Protein 6R6B (pdb70)

Structure (mmCIF, N/CA/C/O backbone):
data_6R6B
#
_entry.id   6R6B
#
_cell.length_a   1.00
_cell.length_b   1.00
_cell.length_c   1.00
_cell.angle_alpha   90.00
_cell.angle_beta   90.00
_cell.angle_gamma   90.00
#
_symmetry.space_group_name_H-M   'P 1'
#
loop_
_entity.id
_entity.type
_entity.pdbx_description
1 polymer 'Surface presentation of antigens protein SpaP'
2 polymer 'Surface presentation of antigens protein SpaR'
3 polymer 'Surface presentation of anti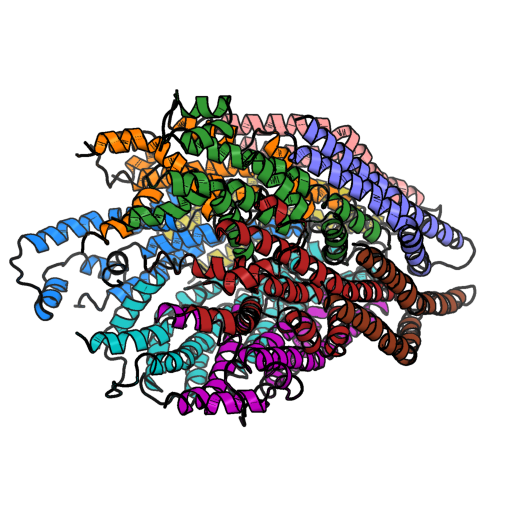gens protein SpaQ'
#
loop_
_atom_site.group_PDB
_atom_site.id
_atom_site.type_symbol
_atom_site.label_atom_id
_atom_site.label_alt_id
_atom_site.label_comp_id
_atom_site.label_asym_id
_atom_site.label_entity_id
_atom_site.label_seq_id
_atom_site.pdbx_PDB_ins_code
_atom_site.Cartn_x
_atom_site.Cartn_y
_atom_site.Cartn_z
_atom_site.occupancy
_atom_site.B_iso_or_equiv
_atom_site.auth_seq_id
_atom_site.auth_comp_id
_atom_site.auth_asym_id
_atom_site.auth_atom_id
_atom_site.pdbx_PDB_model_num
ATOM 1 N N . LEU A 1 11 ? 113.73000 104.08300 88.02100 1.000 71.46000 11 LEU A N 1
ATOM 2 C CA . LEU A 1 11 ? 112.51600 104.87700 88.16300 1.000 71.46000 11 LEU A CA 1
ATOM 3 C C . LEU A 1 11 ? 112.83700 106.27800 88.66900 1.000 71.46000 11 LEU A C 1
ATOM 4 O O . LEU A 1 11 ? 112.49200 106.63500 89.79300 1.000 71.46000 11 LEU A O 1
ATOM 9 N N . SER A 1 12 ? 113.52100 107.06200 87.83900 1.000 67.51000 12 SER A N 1
ATOM 10 C CA . SER A 1 12 ? 113.77900 108.46700 88.12000 1.000 67.51000 12 SER A CA 1
ATOM 11 C C . SER A 1 12 ? 113.06200 109.38900 87.14800 1.000 67.51000 12 SER A C 1
ATOM 12 O O . SER A 1 12 ? 112.34200 110.29300 87.57500 1.000 67.51000 12 SER A O 1
ATOM 15 N N . PHE A 1 13 ? 113.23500 109.17500 85.83900 1.000 68.53000 13 PHE A N 1
ATOM 16 C CA . PHE A 1 13 ? 112.44800 109.89800 84.84600 1.000 68.53000 13 PHE A CA 1
ATOM 17 C C . PHE A 1 13 ? 110.98300 109.49000 84.88200 1.000 68.53000 13 PHE A C 1
ATOM 18 O O . PHE A 1 13 ? 110.11800 110.27800 84.48900 1.000 68.53000 13 PHE A O 1
ATOM 26 N N . PHE A 1 14 ? 110.68400 108.28000 85.35600 1.000 72.22000 14 PHE A N 1
ATOM 27 C CA . PHE A 1 14 ? 109.31200 107.93300 85.69200 1.000 72.22000 14 PHE A CA 1
ATOM 28 C C . PHE A 1 14 ? 108.82400 108.65900 86.93900 1.000 72.22000 14 PHE A C 1
ATOM 29 O O . PHE A 1 14 ? 107.61100 108.74500 87.15000 1.000 72.22000 14 PHE A O 1
ATOM 37 N N . THR A 1 15 ? 109.73100 109.17500 87.77000 1.000 65.97000 15 THR A N 1
ATOM 38 C CA . THR A 1 15 ? 109.38200 109.71900 89.07700 1.000 65.97000 15 THR A CA 1
ATOM 39 C C . THR A 1 15 ? 109.64600 111.21100 89.20300 1.000 65.97000 15 THR A C 1
ATOM 40 O O . THR A 1 15 ? 108.77000 111.95400 89.64800 1.000 65.97000 15 THR A O 1
ATOM 44 N N . LEU A 1 16 ? 110.83500 111.67600 88.83500 1.000 56.25000 16 LEU A N 1
ATOM 45 C CA . LEU A 1 16 ? 111.20900 113.06700 89.05200 1.000 56.25000 16 LEU A CA 1
ATOM 46 C C . LEU A 1 16 ? 110.80100 113.98800 87.91700 1.000 56.25000 16 LEU A C 1
ATOM 47 O O . LEU A 1 16 ? 111.07600 115.18800 87.99400 1.000 56.25000 16 LEU A O 1
ATOM 52 N N . LEU A 1 17 ? 110.17200 113.47100 86.87200 1.000 52.48000 17 LEU A N 1
ATOM 53 C CA . LEU A 1 17 ? 109.66900 114.33600 85.81100 1.000 52.48000 17 LEU A CA 1
ATOM 54 C C . LEU A 1 17 ? 108.52600 115.25000 86.27000 1.000 52.48000 17 LEU A C 1
ATOM 55 O O . LEU A 1 17 ? 108.49900 116.40600 85.83600 1.000 52.48000 17 LEU A O 1
ATOM 60 N N . PRO A 1 18 ? 107.59700 114.84600 87.15800 1.000 53.14000 18 PRO A N 1
ATOM 61 C CA . PRO A 1 18 ? 106.71500 115.85900 87.77500 1.000 53.14000 18 PRO A CA 1
ATOM 62 C C . PRO A 1 18 ? 107.41100 116.85000 88.68800 1.000 53.14000 18 PRO A C 1
ATOM 63 O O . PRO A 1 18 ? 106.75700 117.79200 89.14200 1.000 53.14000 18 PRO A O 1
ATOM 67 N N . PHE A 1 19 ? 108.68600 116.66600 89.00300 1.000 44.31000 19 PHE A N 1
ATOM 68 C CA . PHE A 1 19 ? 109.43200 117.68200 89.72100 1.000 44.31000 19 PHE A CA 1
ATOM 69 C C . PHE A 1 19 ? 110.37300 118.46800 88.82800 1.000 44.31000 19 PHE A C 1
ATOM 70 O O . PHE A 1 19 ? 110.58500 119.65300 89.08400 1.000 44.31000 19 PHE A O 1
ATOM 78 N N . LEU A 1 20 ? 110.93500 117.84100 87.78800 1.000 43.75000 20 LEU A N 1
ATOM 79 C CA . LEU A 1 20 ? 111.70900 118.57700 86.79000 1.000 43.75000 20 LEU A CA 1
ATOM 80 C C . LEU A 1 20 ? 110.84000 119.57100 86.03800 1.000 43.75000 20 LEU A C 1
ATOM 81 O O . LEU A 1 20 ? 111.27000 120.69800 85.77100 1.000 43.75000 20 LEU A O 1
ATOM 86 N N . VAL A 1 21 ? 109.62400 119.16100 85.67200 1.000 46.71000 21 VAL A N 1
ATOM 87 C CA . VAL A 1 21 ? 108.68300 120.07700 85.03900 1.000 46.71000 21 VAL A CA 1
ATOM 88 C C . VAL A 1 21 ? 108.27200 121.16400 86.01600 1.000 46.71000 21 VAL A C 1
ATOM 89 O O . VAL A 1 21 ? 108.28400 122.35300 85.68200 1.000 46.71000 21 VAL A O 1
ATOM 93 N N . ALA A 1 22 ? 107.97700 120.78700 87.25600 1.000 41.92000 22 ALA A N 1
ATOM 94 C CA . ALA A 1 22 ? 107.66200 121.75000 88.29900 1.000 41.92000 22 ALA A CA 1
ATOM 95 C C . ALA A 1 22 ? 108.89600 122.32900 88.96400 1.000 41.92000 22 ALA A C 1
ATOM 96 O O . ALA A 1 22 ? 108.78500 122.87000 90.06400 1.000 41.92000 22 ALA A O 1
ATOM 98 N N . ALA A 1 23 ? 110.06800 122.19000 88.35700 1.000 41.03000 23 ALA A N 1
ATOM 99 C CA . ALA A 1 23 ? 111.21500 123.00900 88.71300 1.000 41.03000 23 ALA A CA 1
ATOM 100 C C . ALA A 1 23 ? 111.30600 124.14700 87.71500 1.000 41.03000 23 ALA A C 1
ATOM 101 O O . ALA A 1 23 ? 111.33300 123.92000 86.50200 1.000 41.03000 23 ALA A O 1
ATOM 103 N N . GLY A 1 24 ? 111.33500 125.36600 88.22000 1.000 38.44000 24 GLY A N 1
ATOM 104 C CA . GLY A 1 24 ? 111.44100 126.49300 87.33800 1.000 38.44000 24 GLY A CA 1
ATOM 105 C C . GLY A 1 24 ? 110.15100 126.91100 86.69300 1.000 38.44000 24 GLY A C 1
ATOM 106 O O . GLY A 1 24 ? 110.18600 127.56900 85.65400 1.000 38.44000 24 GLY A O 1
ATOM 107 N N . THR A 1 25 ? 109.00500 126.50400 87.22700 1.000 39.09000 25 THR A N 1
ATOM 108 C CA . THR A 1 25 ? 107.81800 127.23700 86.83300 1.000 39.09000 25 THR A CA 1
ATOM 109 C C . THR A 1 25 ? 107.57400 128.41400 87.76300 1.000 39.09000 25 THR A C 1
ATOM 110 O O . THR A 1 25 ? 107.90600 129.55700 87.44100 1.000 39.09000 25 THR A O 1
ATOM 114 N N . CYS A 1 26 ? 107.03800 128.13800 88.92500 1.000 30.00000 26 CYS A N 1
ATOM 115 C CA . CYS A 1 26 ? 106.97300 129.13000 89.98600 1.000 30.00000 26 CYS A CA 1
ATOM 116 C C . CYS A 1 26 ? 107.03700 128.44200 91.33600 1.000 30.00000 26 CYS A C 1
ATOM 117 O O . CYS A 1 26 ? 106.89000 129.10700 92.36300 1.000 30.00000 26 CYS A O 1
ATOM 120 N N . TYR A 1 27 ? 107.23400 127.12500 91.34700 1.000 23.73000 27 TYR A N 1
ATOM 121 C CA . TYR A 1 27 ? 107.13700 126.31100 92.55100 1.000 23.73000 27 TYR A CA 1
ATOM 122 C C . TYR A 1 27 ? 108.20600 126.68300 93.55800 1.000 23.73000 27 TYR A C 1
ATOM 123 O O . TYR A 1 27 ? 107.90500 126.88400 94.74100 1.000 23.73000 27 TYR A O 1
ATOM 132 N N . ILE A 1 28 ? 109.44800 126.83500 93.07900 1.000 21.82000 28 ILE A N 1
ATOM 133 C CA . ILE A 1 28 ? 110.60600 127.15800 93.91200 1.000 21.82000 28 ILE A CA 1
ATOM 134 C C . ILE A 1 28 ? 110.36200 128.42500 94.71100 1.000 21.82000 28 ILE A C 1
ATOM 135 O O . ILE A 1 28 ? 110.54300 128.43600 95.93600 1.000 21.82000 28 ILE A O 1
ATOM 140 N N . LYS A 1 29 ? 109.81800 129.45100 94.04700 1.000 20.98000 29 LYS A N 1
ATOM 141 C CA . LYS A 1 29 ? 109.51900 130.74200 94.65900 1.000 20.98000 29 LYS A CA 1
ATOM 142 C C . LYS A 1 29 ? 108.60900 130.61300 95.86400 1.000 20.98000 29 LYS A C 1
ATOM 143 O O . LYS A 1 29 ? 108.78200 131.33400 96.84900 1.000 20.98000 29 LYS A O 1
ATOM 149 N N . PHE A 1 30 ? 107.68500 129.66300 95.84000 1.000 20.65000 30 PHE A N 1
ATOM 150 C CA . PHE A 1 30 ? 106.90400 129.49700 97.05100 1.000 20.65000 30 PHE A CA 1
ATOM 151 C C . PHE A 1 30 ? 107.50400 128.43200 97.94900 1.000 20.65000 30 PHE A C 1
ATOM 152 O O . PHE A 1 30 ? 107.52900 128.59600 99.17300 1.000 20.65000 30 PHE A O 1
ATOM 160 N N . SER A 1 31 ? 108.06400 127.37700 97.36600 1.000 19.06000 31 SER A N 1
ATOM 161 C CA . SER A 1 31 ? 108.38600 126.21800 98.18200 1.000 19.06000 31 SER A CA 1
ATOM 162 C C . SER A 1 31 ? 109.69700 126.36900 98.92200 1.000 19.06000 31 SER A C 1
ATOM 163 O O . SER A 1 31 ? 110.13900 125.41600 99.56100 1.000 19.06000 31 SER A O 1
ATOM 166 N N . ILE A 1 32 ? 110.34100 127.52200 98.81500 1.000 17.87000 32 ILE A N 1
ATOM 167 C CA . ILE A 1 32 ? 111.35100 127.92700 99.77100 1.000 17.87000 32 ILE A CA 1
ATOM 168 C C . ILE A 1 32 ? 110.74800 128.80100 100.85300 1.000 17.87000 32 ILE A C 1
ATOM 169 O O . ILE A 1 32 ? 110.98600 128.56800 102.04100 1.000 17.87000 32 ILE A O 1
ATOM 174 N N . VAL A 1 33 ? 109.91400 129.76500 100.44000 1.000 17.10000 33 VAL A N 1
ATOM 175 C CA . VAL A 1 33 ? 109.46700 130.83500 101.32900 1.000 17.10000 33 VAL A CA 1
ATOM 176 C C . VAL A 1 33 ? 108.61700 130.28200 102.46000 1.000 17.10000 33 VAL A C 1
ATOM 177 O O . VAL A 1 33 ? 108.85300 130.59300 103.63300 1.000 17.10000 33 VAL A O 1
ATOM 181 N N . PHE A 1 34 ? 107.66100 129.41100 102.12900 1.000 18.12000 34 PHE A N 1
ATOM 182 C CA . PHE A 1 34 ? 106.89000 128.70600 103.14800 1.000 18.12000 34 PHE A CA 1
ATOM 183 C C . PHE A 1 34 ? 107.79600 127.87400 104.04200 1.000 18.12000 34 PHE A C 1
ATOM 184 O O . PHE A 1 34 ? 107.67900 127.92700 105.27100 1.000 18.12000 34 PHE A O 1
ATOM 192 N N . VAL A 1 35 ? 108.76600 127.18100 103.44200 1.000 16.07000 35 VAL A N 1
ATOM 193 C CA . VAL A 1 35 ? 109.75700 126.42900 104.20000 1.000 16.07000 35 VAL A CA 1
ATOM 194 C C . VAL A 1 35 ? 110.64800 127.37600 104.98600 1.000 16.07000 35 VAL A C 1
ATOM 195 O O . VAL A 1 35 ? 111.12000 127.04600 106.07900 1.000 16.07000 35 VAL A O 1
ATOM 199 N N . MET A 1 36 ? 110.82800 128.59000 104.49700 1.000 17.96000 36 MET A N 1
ATOM 200 C CA . MET A 1 36 ? 111.58200 129.54800 105.27800 1.000 17.96000 36 MET A CA 1
ATOM 201 C C . MET A 1 36 ? 110.69500 130.29900 106.26600 1.000 17.96000 36 MET A C 1
ATOM 202 O O . MET A 1 36 ? 111.21700 130.94500 107.17600 1.000 17.96000 36 MET A O 1
ATOM 207 N N . VAL A 1 37 ? 109.37000 130.19900 106.14800 1.000 16.84000 37 VAL A N 1
ATOM 208 C CA . VAL A 1 37 ? 108.51900 130.73700 107.20500 1.000 16.84000 37 VAL A CA 1
ATOM 209 C C . VAL A 1 37 ? 108.37500 129.72700 108.34100 1.000 16.84000 37 VAL A C 1
ATOM 210 O O . VAL A 1 37 ? 108.35300 130.10600 109.52000 1.000 16.84000 37 VAL A O 1
ATOM 214 N N . ARG A 1 38 ? 108.31800 128.42900 108.00900 1.000 15.89000 38 ARG A N 1
ATOM 215 C CA . ARG A 1 38 ? 108.29500 127.38600 109.03200 1.000 15.89000 38 ARG A CA 1
ATOM 216 C C . ARG A 1 38 ? 109.55800 127.40700 109.87900 1.000 15.89000 38 ARG A C 1
ATOM 217 O O . ARG A 1 38 ? 109.48700 127.36600 111.11000 1.000 15.89000 38 ARG A O 1
ATOM 225 N N . ASN A 1 39 ? 110.72100 127.52500 109.24200 1.000 16.72000 39 ASN A N 1
ATOM 226 C CA . ASN A 1 39 ? 111.97100 127.62400 109.98100 1.000 16.72000 39 ASN A CA 1
ATOM 227 C C . ASN A 1 39 ? 112.11100 128.95500 110.70300 1.000 16.72000 39 ASN A C 1
ATOM 228 O O . ASN A 1 39 ? 112.96100 129.07500 111.58600 1.000 16.72000 39 ASN A O 1
ATOM 233 N N . ALA A 1 40 ? 111.30100 129.95300 110.34800 1.000 17.44000 40 ALA A N 1
ATOM 234 C CA . ALA A 1 40 ? 111.36200 131.24700 111.01300 1.000 17.44000 40 ALA A CA 1
ATOM 235 C C . ALA A 1 40 ? 110.56100 131.27000 112.29800 1.000 17.44000 40 ALA A C 1
ATOM 236 O O . ALA A 1 40 ? 110.95500 131.94300 113.25300 1.000 17.44000 40 ALA A O 1
ATOM 238 N N . LEU A 1 41 ? 109.44700 130.54300 112.34200 1.000 16.38000 41 LEU A N 1
ATOM 239 C CA . LEU A 1 41 ? 108.58200 130.49600 113.51300 1.000 16.38000 41 LEU A CA 1
ATOM 240 C C . LEU A 1 41 ? 109.17200 129.70100 114.65800 1.000 16.38000 41 LEU A C 1
ATOM 241 O O . LEU A 1 41 ? 108.55700 129.65500 115.72400 1.000 16.38000 41 LEU A O 1
ATOM 246 N N . GLY A 1 42 ? 110.33000 129.07200 114.47900 1.000 17.20000 42 GLY A N 1
ATOM 247 C CA . GLY A 1 42 ? 110.83400 128.11600 115.43200 1.000 17.20000 42 GLY A CA 1
ATOM 248 C C . GLY A 1 42 ? 110.26100 126.73200 115.27300 1.000 17.20000 42 GLY A C 1
ATOM 249 O O . GLY A 1 42 ? 110.79000 125.79000 115.87100 1.000 17.20000 42 GLY A O 1
ATOM 250 N N . LEU A 1 43 ? 109.20000 126.58000 114.48600 1.000 17.52000 43 LEU A N 1
ATOM 251 C CA . LEU A 1 43 ? 108.55200 125.29800 114.25500 1.000 17.52000 43 LEU A CA 1
ATOM 252 C C . LEU A 1 43 ? 109.48200 124.44500 113.41800 1.000 17.52000 43 LEU A C 1
ATOM 253 O O . LEU A 1 43 ? 109.73100 124.73800 112.25200 1.000 17.52000 43 LEU A O 1
ATOM 258 N N . GLN A 1 44 ? 110.00700 123.38200 114.00600 1.000 23.00000 44 GLN A N 1
ATOM 259 C CA . GLN A 1 44 ? 111.00400 122.60100 113.29300 1.000 23.00000 44 GLN A CA 1
ATOM 260 C C . GLN A 1 44 ? 110.37900 121.58900 112.34400 1.000 23.00000 44 GLN A C 1
ATOM 261 O O . GLN A 1 44 ? 110.98300 121.26800 111.31600 1.000 23.00000 44 GLN A O 1
ATOM 267 N N . GLN A 1 45 ? 109.18800 121.08400 112.64800 1.000 20.23000 45 GLN A N 1
ATOM 268 C CA . GLN A 1 45 ? 108.56100 120.11100 111.76000 1.000 20.23000 45 GLN A CA 1
ATOM 269 C C . GLN A 1 45 ? 107.07900 120.34800 111.50400 1.000 20.23000 45 GLN A C 1
ATOM 270 O O . GLN A 1 45 ? 106.61000 120.01400 110.41000 1.000 20.23000 45 GLN A O 1
ATOM 276 N N . VAL A 1 46 ? 106.36400 121.03400 112.39800 1.000 20.73000 46 VAL A N 1
ATOM 277 C CA . VAL A 1 46 ? 104.91800 120.81600 112.51900 1.000 20.73000 46 VAL A CA 1
ATOM 278 C C . VAL A 1 46 ? 104.08200 121.28200 111.33300 1.000 20.73000 46 VAL A C 1
ATOM 279 O O . VAL A 1 46 ? 103.19600 120.52500 110.91200 1.000 20.73000 46 VAL A O 1
ATOM 283 N N . PRO A 1 47 ? 104.34100 122.41400 110.68300 1.000 19.29000 47 PRO A N 1
ATOM 284 C CA . PRO A 1 47 ? 103.66500 122.53300 109.37200 1.000 19.29000 47 PRO A CA 1
ATOM 285 C C . PRO A 1 47 ? 104.37800 121.65900 108.34900 1.000 19.29000 47 PRO A C 1
ATOM 286 O O . PRO A 1 47 ? 105.27800 122.09900 107.64900 1.000 19.29000 47 PRO A O 1
ATOM 290 N N . SER A 1 48 ? 103.94800 120.39200 108.31000 1.000 23.13000 48 SER A N 1
ATOM 291 C CA . SER A 1 48 ? 104.61900 119.24800 107.69000 1.000 23.13000 48 SER A CA 1
ATOM 292 C C . SER A 1 48 ? 105.12500 119.49900 106.27500 1.000 23.13000 48 SER A C 1
ATOM 293 O O . SER A 1 48 ? 104.52200 120.27000 105.53100 1.000 23.13000 48 SER A O 1
ATOM 296 N N . ASN A 1 49 ? 106.25200 118.88200 105.91800 1.000 22.40000 49 ASN A N 1
ATOM 297 C CA . ASN A 1 49 ? 106.95100 119.21600 104.68200 1.000 22.40000 49 ASN A CA 1
ATOM 298 C C . ASN A 1 49 ? 106.15700 118.76300 103.46700 1.000 22.40000 49 ASN A C 1
ATOM 299 O O . ASN A 1 49 ? 106.07100 119.46700 102.45400 1.000 22.40000 49 ASN A O 1
ATOM 304 N N . MET A 1 50 ? 105.53200 117.59700 103.57900 1.000 26.79000 50 MET A N 1
ATOM 305 C CA . MET A 1 50 ? 104.66500 117.06300 102.53700 1.000 26.79000 50 MET A CA 1
ATOM 306 C C . MET A 1 50 ? 103.35400 117.84100 102.42900 1.000 26.79000 50 MET A C 1
ATOM 307 O O . MET A 1 50 ? 102.62600 117.68700 101.44400 1.000 26.79000 50 MET A O 1
ATOM 312 N N . THR A 1 51 ? 103.06300 118.71400 103.39300 1.000 25.04000 51 THR A N 1
ATOM 313 C CA . THR A 1 51 ? 101.94400 119.64000 103.27800 1.000 25.04000 51 THR A CA 1
ATOM 314 C C . THR A 1 51 ? 102.35100 120.91400 102.54400 1.000 25.04000 51 THR A C 1
ATOM 315 O O . THR A 1 51 ? 101.68700 121.32100 101.58400 1.000 25.04000 51 THR A O 1
ATOM 319 N N . LEU A 1 52 ? 103.44500 121.55000 102.97800 1.000 22.68000 52 LEU A N 1
ATOM 320 C CA . LEU A 1 52 ? 103.85800 122.83000 102.40300 1.000 22.68000 52 LEU A CA 1
ATOM 321 C C . LEU A 1 52 ? 104.34600 122.69000 100.97600 1.000 22.68000 52 LEU A C 1
ATOM 322 O O . LEU A 1 52 ? 104.10100 123.58100 100.15500 1.000 22.68000 52 LEU A O 1
ATOM 327 N N . ASN A 1 53 ? 104.98000 121.56800 100.63900 1.000 23.91000 53 ASN A N 1
ATOM 328 C CA . ASN A 1 53 ? 105.28900 121.32800 99.23800 1.000 23.91000 53 ASN A CA 1
ATOM 329 C C . ASN A 1 53 ? 104.05400 121.02500 98.40500 1.000 23.91000 53 ASN A C 1
ATOM 330 O O . ASN A 1 53 ? 104.14700 121.03300 97.17800 1.000 23.91000 53 ASN A O 1
ATOM 335 N N . GLY A 1 54 ? 102.91200 120.75600 99.02700 1.000 26.32000 54 GLY A N 1
ATOM 336 C CA . GLY A 1 54 ? 101.67100 120.64600 98.29500 1.000 26.32000 54 GLY A CA 1
ATOM 337 C C . GLY A 1 54 ? 100.98600 121.98200 98.10000 1.000 26.32000 54 GLY A C 1
ATOM 338 O O . GLY A 1 54 ? 100.44900 122.24600 97.01900 1.000 26.32000 54 GLY A O 1
ATOM 339 N N . ILE A 1 55 ? 100.97100 122.80900 99.15200 1.000 23.09000 55 ILE A N 1
ATOM 340 C CA . ILE A 1 55 ? 100.39300 124.15400 99.05200 1.000 23.09000 55 ILE A CA 1
ATOM 341 C C . ILE A 1 55 ? 101.13700 124.98600 98.02100 1.000 23.09000 55 ILE A C 1
ATOM 342 O O . ILE A 1 55 ? 100.51700 125.64100 97.16800 1.000 23.09000 55 ILE A O 1
ATOM 347 N N . ALA A 1 56 ? 102.47300 124.94000 98.05100 1.000 21.32000 56 ALA A N 1
ATOM 348 C CA . ALA A 1 56 ? 103.25200 125.66800 97.06200 1.000 21.32000 56 ALA A CA 1
ATOM 349 C C . ALA A 1 56 ? 103.02800 125.12600 95.66200 1.000 21.32000 56 ALA A C 1
ATOM 350 O O . ALA A 1 56 ? 102.98200 125.90500 94.70700 1.000 21.32000 56 ALA A O 1
ATOM 352 N N . LEU A 1 57 ? 102.80400 123.81900 95.53000 1.000 24.20000 57 LEU A N 1
ATOM 353 C CA . LEU A 1 57 ? 102.60400 123.23900 94.20900 1.000 24.20000 57 LEU A CA 1
ATOM 354 C C . LEU A 1 57 ? 101.26100 123.64700 93.62400 1.000 24.20000 57 LEU A C 1
ATOM 355 O O . LEU A 1 57 ? 101.18100 124.00200 92.44400 1.000 24.20000 57 LEU A O 1
ATOM 360 N N . ILE A 1 58 ? 100.19200 123.60200 94.42600 1.000 26.34000 58 ILE A N 1
ATOM 361 C CA . ILE A 1 58 ? 98.88300 123.96100 93.87900 1.000 26.34000 58 ILE A CA 1
ATOM 362 C C . ILE A 1 58 ? 98.79400 125.46100 93.62700 1.000 26.34000 58 ILE A C 1
ATOM 363 O O . ILE A 1 58 ? 98.17100 125.88900 92.64700 1.000 26.34000 58 ILE A O 1
ATOM 368 N N . MET A 1 59 ? 99.48400 126.27600 94.43200 1.000 26.42000 59 MET A N 1
ATOM 369 C CA . MET A 1 59 ? 99.48700 127.71000 94.18000 1.000 26.42000 59 MET A CA 1
ATOM 370 C C . MET A 1 59 ? 100.28500 128.05100 92.93100 1.000 26.42000 59 MET A C 1
ATOM 371 O O . MET A 1 59 ? 99.84500 128.87000 92.11300 1.000 26.42000 59 MET A O 1
ATOM 376 N N . ALA A 1 60 ? 101.43300 127.40300 92.74000 1.000 29.97000 60 ALA A N 1
ATOM 377 C CA . ALA A 1 60 ? 102.21700 127.64400 91.54100 1.000 29.97000 60 ALA A CA 1
ATOM 378 C C . ALA A 1 60 ? 101.54300 127.09700 90.30000 1.000 29.97000 60 ALA A C 1
ATOM 379 O O . ALA A 1 60 ? 101.70500 127.66500 89.21800 1.000 29.97000 60 ALA A O 1
ATOM 381 N N . LEU A 1 61 ? 100.76300 126.02700 90.43000 1.000 33.46000 61 LEU A N 1
ATOM 382 C CA . LEU A 1 61 ? 100.05800 125.52400 89.26200 1.000 33.46000 61 LEU A CA 1
ATOM 383 C C . LEU A 1 61 ? 98.87900 126.42700 88.92500 1.000 33.46000 61 LEU A C 1
ATOM 384 O O . LEU A 1 61 ? 98.51800 126.56200 87.74900 1.000 33.46000 61 LEU A O 1
ATOM 389 N N . PHE A 1 62 ? 98.30300 127.08900 89.93600 1.000 34.55000 62 PHE A N 1
ATOM 390 C CA . PHE A 1 62 ? 97.35200 128.16700 89.67600 1.000 34.55000 62 PHE A CA 1
ATOM 391 C C . PHE A 1 62 ? 97.99200 129.31200 88.91100 1.000 34.55000 62 PHE A C 1
ATOM 392 O O . PHE A 1 62 ? 97.37000 129.87900 88.00700 1.000 34.55000 62 PHE A O 1
ATOM 400 N N . VAL A 1 63 ? 99.21800 129.68900 89.28200 1.000 35.08000 63 VAL A N 1
ATOM 401 C CA . VAL A 1 63 ? 99.90900 130.75300 88.55200 1.000 35.08000 63 VAL A CA 1
ATOM 402 C C . VAL A 1 63 ? 100.20300 130.32000 87.12300 1.000 35.08000 63 VAL A C 1
ATOM 403 O O . VAL A 1 63 ? 100.04500 131.10000 86.17800 1.000 35.08000 63 VAL A O 1
ATOM 407 N N . MET A 1 64 ? 100.57000 129.05900 86.93400 1.000 42.77000 64 MET A N 1
ATOM 408 C CA . MET A 1 64 ? 100.98200 128.59400 85.61900 1.000 42.77000 64 MET A CA 1
ATOM 409 C C . MET A 1 64 ? 99.84200 128.17900 84.70500 1.000 42.77000 64 MET A C 1
ATOM 410 O O . MET A 1 64 ? 100.10900 127.95900 83.52200 1.000 42.77000 64 MET A O 1
ATOM 415 N N . LYS A 1 65 ? 98.61600 128.02700 85.21400 1.000 49.03000 65 LYS A N 1
ATOM 416 C CA . LYS A 1 65 ? 97.48600 127.58700 84.38800 1.000 49.03000 65 LYS A CA 1
ATOM 417 C C . LYS A 1 65 ? 97.23400 128.41000 83.11400 1.000 49.03000 65 LYS A C 1
ATOM 418 O O . LYS A 1 65 ? 97.09100 127.78900 82.04400 1.000 49.03000 65 LYS A O 1
ATOM 424 N N . PRO A 1 66 ? 97.22700 129.76300 83.11400 1.000 50.36000 66 PRO A N 1
ATOM 425 C CA . PRO A 1 66 ? 97.05700 130.46600 81.82700 1.000 50.36000 66 PRO A CA 1
ATOM 426 C C . PRO A 1 66 ? 98.24900 130.34500 80.89800 1.000 50.36000 66 PRO A C 1
ATOM 427 O O . PRO A 1 66 ? 98.11300 130.62000 79.70000 1.000 50.36000 66 PRO A O 1
ATOM 431 N N . ILE A 1 67 ? 99.41000 129.95100 81.41100 1.000 52.15000 67 ILE A N 1
ATOM 432 C CA . ILE A 1 67 ? 100.51800 129.57900 80.54500 1.000 52.15000 67 ILE A CA 1
ATOM 433 C C . ILE A 1 67 ? 100.30800 128.17800 79.98300 1.000 52.15000 67 ILE A C 1
ATOM 434 O O . ILE A 1 67 ? 100.52500 127.93900 78.78800 1.000 52.15000 67 ILE A O 1
ATOM 439 N N . ILE A 1 68 ? 99.81300 127.25800 80.81700 1.000 56.39000 68 ILE A N 1
ATOM 440 C CA . ILE A 1 68 ? 99.74200 125.84800 80.44300 1.000 56.39000 68 ILE A CA 1
ATOM 441 C C . ILE A 1 68 ? 98.70000 125.61600 79.35400 1.000 56.39000 68 ILE A C 1
ATOM 442 O O . ILE A 1 68 ? 98.99500 124.96600 78.34300 1.000 56.39000 68 ILE A O 1
ATOM 447 N N . GLU A 1 69 ? 97.47500 126.14900 79.51600 1.000 64.63000 69 GLU A N 1
ATOM 448 C CA . GLU A 1 69 ? 96.47900 125.84400 78.48000 1.000 64.63000 69 GLU A CA 1
ATOM 449 C C . GLU A 1 69 ? 96.74400 126.59900 77.18000 1.000 64.63000 69 GLU A C 1
ATOM 450 O O . GLU A 1 69 ? 96.49900 126.06300 76.08900 1.000 64.63000 69 GLU A O 1
ATOM 456 N N . ALA A 1 70 ? 97.28600 127.80900 77.26100 1.000 68.67000 70 ALA A N 1
ATOM 457 C CA . ALA A 1 70 ? 97.55800 128.53600 76.03600 1.000 68.67000 70 ALA A CA 1
ATOM 458 C C . ALA A 1 70 ? 98.84100 128.07400 75.35800 1.000 68.67000 70 ALA A C 1
ATOM 459 O O . ALA A 1 70 ? 99.06000 128.41300 74.19200 1.000 68.67000 70 ALA A O 1
ATOM 461 N N . GLY A 1 71 ? 99.68400 127.30300 76.04300 1.000 73.55000 71 GLY A N 1
ATOM 462 C CA . GLY A 1 71 ? 100.75700 126.61200 75.36000 1.000 73.55000 71 GLY A CA 1
ATOM 463 C C . GLY A 1 71 ? 100.28600 125.28300 74.80800 1.000 73.55000 71 GLY A C 1
ATOM 464 O O . GLY A 1 71 ? 100.79200 124.80200 73.79100 1.000 73.55000 71 GLY A O 1
ATOM 465 N N . TYR A 1 72 ? 99.29800 124.67900 75.47200 1.000 82.32000 72 TYR A N 1
ATOM 466 C CA . TYR A 1 72 ? 98.72500 123.43500 74.97800 1.000 82.32000 72 TYR A CA 1
ATOM 467 C C . TYR A 1 72 ? 97.89000 123.65000 73.72700 1.000 82.32000 72 TYR A C 1
ATOM 468 O O . TYR A 1 72 ? 97.71800 122.70800 72.94700 1.000 82.32000 72 TYR A O 1
ATOM 477 N N . GLU A 1 73 ? 97.37000 124.86300 73.52100 1.000 86.58000 73 GLU A N 1
ATOM 478 C CA . GLU A 1 73 ? 96.76100 125.18400 72.23000 1.000 86.58000 73 GLU A CA 1
ATOM 479 C C . GLU A 1 73 ? 97.77800 125.09500 71.09600 1.000 86.58000 73 GLU A C 1
ATOM 480 O O . GLU A 1 73 ? 97.48500 124.52700 70.03700 1.000 86.58000 73 GLU A O 1
ATOM 486 N N . ASN A 1 74 ? 98.98200 125.63800 71.30200 1.000 90.34000 74 ASN A N 1
ATOM 487 C CA . ASN A 1 74 ? 100.02200 125.54000 70.28300 1.000 90.34000 74 ASN A CA 1
ATOM 488 C C . ASN A 1 74 ? 100.55900 124.12300 70.17400 1.000 90.34000 74 ASN A C 1
ATOM 489 O O . ASN A 1 74 ? 101.02500 123.71400 69.10600 1.000 90.34000 74 ASN A O 1
ATOM 494 N N . TYR A 1 75 ? 100.52000 123.37400 71.27500 1.000 90.86000 75 TYR A N 1
ATOM 495 C CA . TYR A 1 75 ? 100.85300 121.95600 71.24100 1.000 90.86000 75 TYR A CA 1
ATOM 496 C C . TYR A 1 75 ? 99.83500 121.15800 70.43800 1.000 90.86000 75 TYR A C 1
ATOM 497 O O . TYR A 1 75 ? 100.18800 120.14800 69.82100 1.000 90.86000 75 TYR A O 1
ATOM 506 N N . LEU A 1 76 ? 98.57400 121.59300 70.43400 1.000 93.34000 76 LEU A N 1
ATOM 507 C CA . LEU A 1 76 ? 97.50000 120.75300 69.92100 1.000 93.34000 76 LEU A CA 1
ATOM 508 C C . LEU A 1 76 ? 97.26500 120.97200 68.43200 1.000 93.34000 76 LEU A C 1
ATOM 509 O O . LEU A 1 76 ? 97.07400 120.00700 67.68400 1.000 93.34000 76 LEU A O 1
ATOM 514 N N . ASN A 1 77 ? 97.26300 122.23100 67.98100 1.000 100.38000 77 ASN A N 1
ATOM 515 C CA . ASN A 1 77 ? 97.01200 122.50300 66.56700 1.000 100.38000 77 ASN A CA 1
ATOM 516 C C . ASN A 1 77 ? 98.18600 122.05500 65.70100 1.000 100.38000 77 ASN A C 1
ATOM 517 O O . ASN A 1 77 ? 97.99200 121.48100 64.62500 1.000 100.38000 77 ASN A O 1
ATOM 522 N N . GLY A 1 78 ? 99.40800 122.29800 66.16200 1.000 102.63000 78 GLY A N 1
ATOM 523 C CA . GLY A 1 78 ? 100.57400 121.64600 65.62100 1.000 102.63000 78 GLY A CA 1
ATOM 524 C C . GLY A 1 78 ? 101.01500 122.13300 64.25500 1.000 102.63000 78 GLY A C 1
ATOM 525 O O . GLY A 1 78 ? 101.15200 123.33800 64.02400 1.000 102.63000 78 GLY A O 1
ATOM 526 N N . PRO A 1 79 ? 101.25900 121.20000 63.31200 1.000 105.05000 79 PRO A N 1
ATOM 527 C CA . PRO A 1 79 ? 101.14800 119.73200 63.38900 1.000 105.05000 79 PRO A CA 1
ATOM 528 C C . PRO A 1 79 ? 102.24200 119.03100 64.20800 1.000 105.05000 79 PRO A C 1
ATOM 529 O O . PRO A 1 79 ? 101.90600 118.07000 64.90500 1.000 105.05000 79 PRO A O 1
ATOM 533 N N . GLN A 1 80 ? 103.48700 119.51500 64.12200 1.000 104.59000 80 GLN A N 1
ATOM 534 C CA . GLN A 1 80 ? 104.54400 119.26300 65.10700 1.000 104.59000 80 GLN A CA 1
ATOM 535 C C . GLN A 1 80 ? 104.87400 117.77100 65.24300 1.000 104.59000 80 GLN A C 1
ATOM 536 O O . GLN A 1 80 ? 104.54700 117.12000 66.23800 1.000 104.59000 80 GLN A O 1
ATOM 542 N N . LYS A 1 81 ? 105.47800 117.23400 64.18300 1.000 108.51000 81 LYS A N 1
ATOM 543 C CA . LYS A 1 81 ? 106.06500 115.89900 64.25800 1.000 108.51000 81 LYS A CA 1
ATOM 544 C C . LYS A 1 81 ? 107.17400 115.86900 65.30500 1.000 108.51000 81 LYS A C 1
ATOM 545 O O . LYS A 1 81 ? 107.99800 116.78100 65.39100 1.000 108.51000 81 LYS A O 1
ATOM 551 N N . PHE A 1 82 ? 107.19200 114.80400 66.09900 1.000 107.72000 82 PHE A N 1
ATOM 552 C CA . PHE A 1 82 ? 107.96200 114.78200 67.33700 1.000 107.72000 82 PHE A CA 1
ATOM 553 C C . PHE A 1 82 ? 108.90900 113.60100 67.45900 1.000 107.72000 82 PHE A C 1
ATOM 554 O O . PHE A 1 82 ? 109.26500 112.96600 66.45900 1.000 107.72000 82 PHE A O 1
ATOM 562 N N . ASP A 1 83 ? 109.37400 113.39200 68.69600 1.000 113.53000 83 ASP A N 1
ATOM 563 C CA . ASP A 1 83 ? 110.16800 112.23900 69.12600 1.000 113.53000 83 ASP A CA 1
ATOM 564 C C . ASP A 1 83 ? 111.54300 112.24900 68.45600 1.000 113.53000 83 ASP A C 1
ATOM 565 O O . ASP A 1 83 ? 112.04500 111.22900 67.98100 1.000 113.53000 83 ASP A O 1
ATOM 570 N N . THR A 1 84 ? 112.14800 113.43400 68.42100 1.000 112.48000 84 THR A N 1
ATOM 571 C CA . THR A 1 84 ? 113.52300 113.60800 67.98300 1.000 112.48000 84 THR A CA 1
ATOM 572 C C . THR A 1 84 ? 114.07600 114.85000 68.66200 1.000 112.48000 84 THR A C 1
ATOM 573 O O . THR A 1 84 ? 113.35300 115.58900 69.33000 1.000 112.48000 84 THR A O 1
ATOM 577 N N . ILE A 1 85 ? 115.37400 115.07800 68.47600 1.000 111.86000 85 ILE A N 1
ATOM 578 C CA . ILE A 1 85 ? 116.05000 116.14100 69.20900 1.000 111.86000 85 ILE A CA 1
ATOM 579 C C . ILE A 1 85 ? 115.69900 117.50900 68.63500 1.000 111.86000 85 ILE A C 1
ATOM 580 O O . ILE A 1 85 ? 115.36800 118.43900 69.37900 1.000 111.86000 85 ILE A O 1
ATOM 585 N N . SER A 1 86 ? 115.73400 117.64400 67.30700 1.000 107.84000 86 SER A N 1
ATOM 586 C CA . SER A 1 86 ? 115.64700 118.96800 66.69600 1.000 107.84000 86 SER A CA 1
ATOM 587 C C . SER A 1 86 ? 114.23700 119.53700 66.77400 1.000 107.84000 86 SER A C 1
ATOM 588 O O . SER A 1 86 ? 114.06200 120.75100 66.94000 1.000 107.84000 86 SER A O 1
ATOM 591 N N . ASP A 1 87 ? 113.21900 118.68000 66.67500 1.000 107.63000 87 ASP A N 1
ATOM 592 C CA . ASP A 1 87 ? 111.84900 119.18000 66.68200 1.000 107.63000 87 ASP A CA 1
ATOM 593 C C . ASP A 1 87 ? 111.42900 119.66400 68.06400 1.000 107.63000 87 ASP A C 1
ATOM 594 O O . ASP A 1 87 ? 110.62000 120.58800 68.16900 1.000 107.63000 87 ASP A O 1
ATOM 599 N N . ILE A 1 88 ? 111.98900 119.08800 69.13000 1.000 101.64000 88 ILE A N 1
ATOM 600 C CA . ILE A 1 88 ? 111.66200 119.56500 70.47100 1.000 101.64000 88 ILE A CA 1
ATOM 601 C C . ILE A 1 88 ? 112.36700 120.88900 70.75600 1.000 101.64000 88 ILE A C 1
ATOM 602 O O . ILE A 1 88 ? 111.81400 121.76200 71.43800 1.000 101.64000 88 ILE A O 1
ATOM 607 N N . VAL A 1 89 ? 113.56900 121.08100 70.20500 1.000 101.99000 89 VAL A N 1
ATOM 608 C CA . VAL A 1 89 ? 114.23700 122.37900 70.28800 1.000 101.99000 89 VAL A CA 1
ATOM 609 C C . VAL A 1 89 ? 113.45600 123.43300 69.50600 1.000 101.99000 89 VAL A C 1
ATOM 610 O O . VAL A 1 89 ? 113.33000 124.58500 69.94200 1.000 101.99000 89 VAL A O 1
ATOM 614 N N . ARG A 1 90 ? 112.88500 123.04600 68.36100 1.000 102.15000 90 ARG A N 1
ATOM 615 C CA . ARG A 1 90 ? 112.03700 123.96500 67.60500 1.000 102.15000 90 ARG A CA 1
ATOM 616 C C . ARG A 1 90 ? 110.72700 124.25400 68.33100 1.000 102.15000 90 ARG A C 1
ATOM 617 O O . ARG A 1 90 ? 110.20800 125.37200 68.24900 1.000 102.15000 90 ARG A O 1
ATOM 625 N N . PHE A 1 91 ? 110.18900 123.26700 69.04900 1.000 95.41000 91 PHE A N 1
ATOM 626 C CA . PHE A 1 91 ? 108.98500 123.47900 69.84400 1.000 95.41000 91 PHE A CA 1
ATOM 627 C C . PHE A 1 91 ? 109.27000 124.33400 71.06900 1.000 95.41000 91 PHE A C 1
ATOM 628 O O . PHE A 1 91 ? 108.36700 125.00400 71.58000 1.000 95.41000 91 PHE A O 1
ATOM 636 N N . SER A 1 92 ? 110.51700 124.34200 71.53800 1.000 88.92000 92 SER A N 1
ATOM 637 C CA . SER A 1 92 ? 110.88700 125.10900 72.71900 1.000 88.92000 92 SER A CA 1
ATOM 638 C C . SER A 1 92 ? 110.89600 126.61400 72.48300 1.000 88.92000 92 SER A C 1
ATOM 639 O O . SER A 1 92 ? 110.88200 127.37300 73.45600 1.000 88.92000 92 SER A O 1
ATOM 642 N N . ASP A 1 93 ? 110.92900 127.06400 71.23800 1.000 84.08000 93 ASP A N 1
ATOM 643 C CA . ASP A 1 93 ? 110.86600 128.48700 70.94300 1.000 84.08000 93 ASP A CA 1
ATOM 644 C C . ASP A 1 93 ? 109.68800 128.86200 70.06500 1.000 84.08000 93 ASP A C 1
ATOM 645 O O . ASP A 1 93 ? 109.00000 129.84200 70.35100 1.000 84.08000 93 ASP A O 1
ATOM 650 N N . SER A 1 94 ? 109.43200 128.10100 69.00400 1.000 87.15000 94 SER A N 1
ATOM 651 C CA . SER A 1 94 ? 108.35000 128.39200 68.07700 1.000 87.15000 94 SER A CA 1
ATOM 652 C C . SER A 1 94 ? 107.09200 127.59000 68.38900 1.000 87.15000 94 SER A C 1
ATOM 653 O O . SER A 1 94 ? 106.23200 127.43200 67.51700 1.000 87.15000 94 SER A O 1
ATOM 656 N N . GLY A 1 95 ? 106.97500 127.06800 69.60400 1.000 83.11000 95 GLY A N 1
ATOM 657 C CA . GLY A 1 95 ? 105.77700 126.35700 69.99600 1.000 83.11000 95 GLY A CA 1
ATOM 658 C C . GLY A 1 95 ? 105.32400 126.69600 71.39900 1.000 83.11000 95 GLY A C 1
ATOM 659 O O . GLY A 1 95 ? 104.25900 126.25200 71.83600 1.000 83.11000 95 GLY A O 1
ATOM 660 N N . LEU A 1 96 ? 106.12100 127.47900 72.12300 1.000 69.93000 96 LEU A N 1
ATOM 661 C CA . LEU A 1 96 ? 105.79200 127.84800 73.49200 1.000 69.93000 96 LEU A CA 1
ATOM 662 C C . LEU A 1 96 ? 105.53800 129.34200 73.64200 1.000 69.93000 96 LEU A C 1
ATOM 663 O O . LEU A 1 96 ? 104.45200 129.73700 74.07500 1.000 69.93000 96 LEU A O 1
ATOM 668 N N . MET A 1 97 ? 106.53800 130.18300 73.35300 1.000 69.01000 97 MET A N 1
ATOM 669 C CA . MET A 1 97 ? 106.40500 131.59200 72.97000 1.000 69.01000 97 MET A CA 1
ATOM 670 C C . MET A 1 97 ? 105.87500 132.52200 74.07100 1.000 69.01000 97 MET A C 1
ATOM 671 O O . MET A 1 97 ? 105.96800 133.74800 73.95000 1.000 69.01000 97 MET A O 1
ATOM 676 N N . GLU A 1 98 ? 105.39700 131.97500 75.18700 1.000 61.63000 98 GLU A N 1
ATOM 677 C CA . GLU A 1 98 ? 104.86000 132.78200 76.27600 1.000 61.63000 98 GLU A CA 1
ATOM 678 C C . GLU A 1 98 ? 105.33700 132.35300 77.65000 1.000 61.63000 98 GLU A C 1
ATOM 679 O O . GLU A 1 98 ? 105.33900 133.18300 78.56600 1.000 61.63000 98 GLU A O 1
ATOM 685 N N . TYR A 1 99 ? 105.73800 131.09800 77.83100 1.000 51.93000 99 TYR A N 1
ATOM 686 C CA . TYR A 1 99 ? 106.46900 130.73200 79.02800 1.000 51.93000 99 TYR A CA 1
ATOM 687 C C . TYR A 1 99 ? 107.88900 131.23800 78.94500 1.000 51.93000 99 TYR A C 1
ATOM 688 O O . TYR A 1 99 ? 108.47100 131.60700 79.96700 1.000 51.93000 99 TYR A O 1
ATOM 697 N N . LYS A 1 100 ? 108.44100 131.28600 77.73200 1.000 58.52000 100 LYS A N 1
ATOM 698 C CA . LYS A 1 100 ? 109.76900 131.84300 77.53600 1.000 58.52000 100 LYS A CA 1
ATOM 699 C C . LYS A 1 100 ? 109.78100 133.34100 77.80700 1.000 58.52000 100 LYS A C 1
ATOM 700 O O . LYS A 1 100 ? 110.76600 133.86600 78.33800 1.000 58.52000 100 LYS A O 1
ATOM 706 N N . GLN A 1 101 ? 108.69000 134.03800 77.48600 1.000 55.13000 101 GLN A N 1
ATOM 707 C CA . GLN A 1 101 ? 108.56800 135.43500 77.88700 1.000 55.13000 101 GLN A CA 1
ATOM 708 C C . GLN A 1 101 ? 108.38400 135.55300 79.39100 1.000 55.13000 101 GLN A C 1
ATOM 709 O O . GLN A 1 101 ? 108.89700 136.49100 80.01500 1.000 55.13000 101 GLN A O 1
ATOM 715 N N . TYR A 1 102 ? 107.67400 134.59300 79.99000 1.000 45.36000 102 TYR A N 1
ATOM 716 C CA . TYR A 1 102 ? 107.57600 134.53200 81.44300 1.000 45.36000 102 TYR A CA 1
ATOM 717 C C . TYR A 1 102 ? 108.93100 134.28100 82.08800 1.000 45.36000 102 TYR A C 1
ATOM 718 O O . TYR A 1 102 ? 109.22600 134.82800 83.15700 1.000 45.36000 102 TYR A O 1
ATOM 727 N N . LEU A 1 103 ? 109.76900 133.45800 81.45900 1.000 46.56000 103 LEU A N 1
ATOM 728 C CA . LEU A 1 103 ? 111.10800 133.25900 81.99300 1.000 46.56000 103 LEU A CA 1
ATOM 729 C C . LEU A 1 103 ? 111.94500 134.51900 81.84700 1.000 46.56000 103 LEU A C 1
ATOM 730 O O . LEU A 1 103 ? 112.64500 134.91100 82.78600 1.000 46.56000 103 LEU A O 1
ATOM 735 N N . LYS A 1 104 ? 111.85600 135.18500 80.69000 1.000 52.67000 104 LYS A N 1
ATOM 736 C CA . LYS A 1 104 ? 112.61000 136.41200 80.45700 1.000 52.67000 104 LYS A CA 1
ATOM 737 C C . LYS A 1 104 ? 112.17500 137.55700 81.35800 1.000 52.67000 104 LYS A C 1
ATOM 738 O O . LYS A 1 104 ? 112.96000 138.48300 81.58000 1.000 52.67000 104 LYS A O 1
ATOM 744 N N . LYS A 1 105 ? 110.94200 137.52500 81.86000 1.000 48.40000 105 LYS A N 1
ATOM 745 C CA . LYS A 1 105 ? 110.49000 138.59500 82.73900 1.000 48.40000 105 LYS A CA 1
ATOM 746 C C . LYS A 1 105 ? 111.13600 138.50400 84.11600 1.000 48.40000 105 LYS A C 1
ATOM 747 O O . LYS A 1 105 ? 111.47700 139.53000 84.71200 1.000 48.40000 105 LYS A O 1
ATOM 753 N N . HIS A 1 106 ? 111.33100 137.29100 84.63400 1.000 44.20000 106 HIS A N 1
ATOM 754 C CA . HIS A 1 106 ? 111.72800 137.10800 86.02500 1.000 44.20000 106 HIS A CA 1
ATOM 755 C C . HIS A 1 106 ? 113.16300 136.64500 86.22000 1.000 44.20000 106 HIS A C 1
ATOM 756 O O . HIS A 1 106 ? 113.60800 136.55000 87.36700 1.000 44.20000 106 HIS A O 1
ATOM 763 N N . THR A 1 107 ? 113.89800 136.35500 85.15700 1.000 46.75000 107 THR A N 1
ATOM 764 C CA . THR A 1 107 ? 115.28100 135.92500 85.27500 1.000 46.75000 107 THR A CA 1
ATOM 765 C C . THR A 1 107 ? 116.18500 137.14100 85.12800 1.000 46.75000 107 THR A C 1
ATOM 766 O O . THR A 1 107 ? 115.82600 138.11100 84.46000 1.000 46.75000 107 THR A O 1
ATOM 770 N N . ASP A 1 108 ? 117.34200 137.10300 85.78500 1.000 47.54000 108 ASP A N 1
ATOM 771 C CA . ASP A 1 108 ? 118.25800 138.23200 85.74000 1.000 47.54000 108 ASP A CA 1
ATOM 772 C C . ASP A 1 108 ? 118.85100 138.43100 84.35300 1.000 47.54000 108 ASP A C 1
ATOM 773 O O . ASP A 1 108 ? 119.10100 137.48100 83.61000 1.000 47.54000 108 ASP A O 1
ATOM 778 N N . LEU A 1 109 ? 119.09000 139.69700 84.01900 1.000 51.31000 109 LEU A N 1
ATOM 779 C CA . LEU A 1 109 ? 119.82800 140.02100 82.81200 1.000 51.31000 109 LEU A CA 1
ATOM 780 C C . LEU A 1 109 ? 121.31100 139.72300 82.96900 1.000 51.31000 109 LEU A C 1
ATOM 781 O O . LEU A 1 109 ? 122.00400 139.56300 81.96200 1.000 51.31000 109 LEU A O 1
ATOM 786 N N . GLU A 1 110 ? 121.84600 139.19300 84.22800 1.000 53.81000 110 GLU A N 1
ATOM 787 C CA . GLU A 1 110 ? 123.24900 138.88500 84.47400 1.000 53.81000 110 GLU A CA 1
ATOM 788 C C . GLU A 1 110 ? 123.49200 137.43500 84.85200 1.000 53.81000 110 GLU A C 1
ATOM 789 O O . GLU A 1 110 ? 124.65100 137.03500 84.99500 1.000 53.81000 110 GLU A O 1
ATOM 795 N N . LEU A 1 111 ? 122.44300 136.64800 85.04200 1.000 45.30000 111 LEU A N 1
ATOM 796 C CA . LEU A 1 111 ? 122.60800 135.23800 85.34700 1.000 45.30000 111 LEU A CA 1
ATOM 797 C C . LEU A 1 111 ? 122.16100 134.34700 84.20200 1.000 45.30000 111 LEU A C 1
ATOM 798 O O . LEU A 1 111 ? 122.67700 133.23800 84.05900 1.000 45.30000 111 LEU A O 1
ATOM 803 N N . ALA A 1 112 ? 121.21700 134.80700 83.38200 1.000 49.51000 112 ALA A N 1
ATOM 804 C CA . ALA A 1 112 ? 120.81100 134.03000 82.22100 1.000 49.51000 112 ALA A CA 1
ATOM 805 C C . ALA A 1 112 ? 121.84900 134.08800 81.11600 1.000 49.51000 112 ALA A C 1
ATOM 806 O O . ALA A 1 112 ? 121.86000 133.20900 80.24700 1.000 49.51000 112 ALA A O 1
ATOM 808 N N . ARG A 1 113 ? 122.72900 135.09300 81.13400 1.000 52.14000 113 ARG A N 1
ATOM 809 C CA . ARG A 1 113 ? 123.86100 135.13400 80.21800 1.000 52.14000 113 ARG A CA 1
ATOM 810 C C . ARG A 1 113 ? 124.91000 134.08800 80.54200 1.000 52.14000 113 ARG A C 1
ATOM 811 O O . ARG A 1 113 ? 125.77800 133.82900 79.70400 1.000 52.14000 113 ARG A O 1
ATOM 819 N N . PHE A 1 114 ? 124.85300 133.48600 81.72900 1.000 44.97000 114 PHE A N 1
ATOM 820 C CA . PHE A 1 114 ? 125.86600 132.52200 82.12400 1.000 44.97000 114 PHE A CA 1
ATOM 821 C C . PHE A 1 114 ? 125.68200 131.18100 81.43200 1.000 44.97000 114 PHE A C 1
ATOM 822 O O . PHE A 1 114 ? 126.66400 130.47000 81.20900 1.000 44.97000 114 PHE A O 1
ATOM 830 N N . PHE A 1 115 ? 124.43900 130.84400 81.08500 1.000 43.32000 115 PHE A N 1
ATOM 831 C CA . PHE A 1 115 ? 124.16500 129.54800 80.41200 1.000 43.32000 115 PHE A CA 1
ATOM 832 C C . PHE A 1 115 ? 124.15900 129.75000 78.89300 1.000 43.32000 115 PHE A C 1
ATOM 833 O O . PHE A 1 115 ? 123.16500 129.37900 78.24000 1.000 43.32000 115 PHE A O 1
ATOM 841 N N . GLN A 1 116 ? 125.23900 130.32900 78.35600 1.000 58.07000 116 GLN A N 1
ATOM 842 C CA . GLN A 1 116 ? 125.37000 130.56800 76.89100 1.000 58.07000 116 GLN A CA 1
ATOM 843 C C . GLN A 1 116 ? 126.83200 130.37200 76.46700 1.000 58.07000 116 GLN A C 1
ATOM 844 O O . GLN A 1 116 ? 127.66900 130.06800 77.33900 1.000 58.07000 116 GLN A O 1
ATOM 850 N N . ARG A 1 117 ? 127.11100 130.54500 75.17200 1.000 60.69000 117 ARG A N 1
ATOM 851 C CA . ARG A 1 117 ? 128.44400 130.40700 74.61700 1.000 60.69000 117 ARG A CA 1
ATOM 852 C C . ARG A 1 117 ? 129.00600 131.74900 74.15700 1.000 60.69000 117 ARG A C 1
ATOM 853 O O . ARG A 1 117 ? 130.07400 132.17400 74.60200 1.000 60.69000 117 ARG A O 1
ATOM 861 N N . ASP A 1 132 ? 116.48500 137.13900 72.49900 1.000 75.63000 132 ASP A N 1
ATOM 862 C CA . ASP A 1 132 ? 117.14700 136.32100 71.44800 1.000 75.63000 132 ASP A CA 1
ATOM 863 C C . ASP A 1 132 ? 117.71200 135.04600 72.08300 1.000 75.63000 132 ASP A C 1
ATOM 864 O O . ASP A 1 132 ? 118.54400 134.38100 71.43400 1.000 75.63000 132 ASP A O 1
ATOM 869 N N . TYR A 1 133 ? 117.27300 134.72800 73.30500 1.000 72.72000 133 TYR A N 1
ATOM 870 C CA . TYR A 1 133 ? 117.74600 133.51400 74.02100 1.000 72.72000 133 TYR A CA 1
ATOM 871 C C . TYR A 1 133 ? 116.90500 132.30900 73.58900 1.000 72.72000 133 TYR A C 1
ATOM 872 O O . TYR A 1 133 ? 115.90900 132.49600 72.86400 1.000 72.72000 133 TYR A O 1
ATOM 881 N N . SER A 1 134 ? 117.30000 131.11100 74.03200 1.000 69.22000 134 SER A N 1
ATOM 882 C CA . SER A 1 134 ? 116.56500 129.86200 73.69800 1.000 69.22000 134 SER A CA 1
ATOM 883 C C . SER A 1 134 ? 115.58000 129.53900 74.82600 1.000 69.22000 134 SER A C 1
ATOM 884 O O . SER A 1 134 ? 114.89900 130.46900 75.30100 1.000 69.22000 134 SER A O 1
ATOM 887 N N . LEU A 1 135 ? 115.50600 128.26800 75.22900 1.000 65.01000 135 LEU A N 1
ATOM 888 C CA . LEU A 1 135 ? 114.61100 127.89000 76.31200 1.000 65.01000 135 LEU A CA 1
ATOM 889 C C . LEU A 1 135 ? 115.32400 127.08800 77.38600 1.000 65.01000 135 LEU A C 1
ATOM 890 O O . LEU A 1 135 ? 115.25400 127.43900 78.56400 1.000 65.01000 135 LEU A O 1
ATOM 895 N N . PHE A 1 136 ? 116.03800 126.03100 76.99500 1.000 61.53000 136 PHE A N 1
ATOM 896 C CA . PHE A 1 136 ? 116.69100 125.14100 77.94700 1.000 61.53000 136 PHE A CA 1
ATOM 897 C C . PHE A 1 136 ? 117.84700 125.80500 78.68100 1.000 61.53000 136 PHE A C 1
ATOM 898 O O . PHE A 1 136 ? 118.26600 125.30800 79.73000 1.000 61.53000 136 PHE A O 1
ATOM 906 N N . SER A 1 137 ? 118.37000 126.90600 78.16000 1.000 53.35000 137 SER A N 1
ATOM 907 C CA . SER A 1 137 ? 119.45300 127.61800 78.81200 1.000 53.35000 137 SER A CA 1
ATOM 908 C C . SER A 1 137 ? 118.96500 128.74900 79.70200 1.000 53.35000 137 SER A C 1
ATOM 909 O O . SER A 1 137 ? 119.78500 129.54100 80.17300 1.000 53.35000 137 SER A O 1
ATOM 912 N N . LEU A 1 138 ? 117.65900 128.85700 79.93200 1.000 47.51000 138 LEU A N 1
ATOM 913 C CA . LEU A 1 138 ? 117.13100 129.78700 80.92100 1.000 47.51000 138 LEU A CA 1
ATOM 914 C C . LEU A 1 138 ? 116.58400 129.11100 82.16400 1.000 47.51000 138 LEU A C 1
ATOM 915 O O . LEU A 1 138 ? 116.60100 129.72800 83.22900 1.000 47.51000 138 LEU A O 1
ATOM 920 N N . LEU A 1 139 ? 116.09700 127.87200 82.04100 1.000 43.50000 139 LEU A N 1
ATOM 921 C CA . LEU A 1 139 ? 115.58100 127.13500 83.19400 1.000 43.50000 139 LEU A CA 1
ATOM 922 C C . LEU A 1 139 ? 116.56300 126.97400 84.35400 1.000 43.50000 139 LEU A C 1
ATOM 923 O O . LEU A 1 139 ? 116.11700 127.12500 85.50300 1.000 43.50000 139 LEU A O 1
ATOM 928 N N . PRO A 1 140 ? 117.86200 126.69100 84.16900 1.000 39.89000 140 PRO A N 1
ATOM 929 C CA . PRO A 1 140 ? 118.74200 126.78700 85.34100 1.000 39.89000 140 PRO A CA 1
ATOM 930 C C . PRO A 1 140 ? 118.94700 128.21300 85.80400 1.000 39.89000 140 PRO A C 1
ATOM 931 O O . PRO A 1 140 ? 119.02800 128.45900 87.01700 1.000 39.89000 140 PRO A O 1
ATOM 935 N N . ALA A 1 141 ? 118.99800 129.16500 84.87100 1.000 37.77000 141 ALA A N 1
ATOM 936 C CA . ALA A 1 141 ? 119.12000 130.56500 85.25200 1.000 37.77000 141 ALA A CA 1
ATOM 937 C C . ALA A 1 141 ? 117.86900 131.04800 85.96300 1.000 37.77000 141 ALA A C 1
ATOM 938 O O . ALA A 1 141 ? 117.95400 131.79200 86.94400 1.000 37.77000 141 ALA A O 1
ATOM 940 N N . TYR A 1 142 ? 116.70300 130.58800 85.51800 1.000 36.71000 142 TYR A N 1
ATOM 941 C CA . TYR A 1 142 ? 115.46600 130.95200 86.19400 1.000 36.71000 142 TYR A CA 1
ATOM 942 C C . TYR A 1 142 ? 115.35700 130.29800 87.56100 1.000 36.71000 142 TYR A C 1
ATOM 943 O O . TYR A 1 142 ? 114.86300 130.92000 88.50800 1.000 36.71000 142 TYR A O 1
ATOM 952 N N . ALA A 1 143 ? 115.79600 129.04200 87.67600 1.000 30.60000 143 ALA A N 1
ATOM 953 C CA . ALA A 1 143 ? 115.74700 128.35000 88.95600 1.000 30.60000 143 ALA A CA 1
ATOM 954 C C . ALA A 1 143 ? 116.64000 129.02900 89.97900 1.000 30.60000 143 ALA A C 1
ATOM 955 O O . ALA A 1 143 ? 116.22500 129.25800 91.12100 1.000 30.60000 143 ALA A O 1
ATOM 957 N N . LEU A 1 144 ? 117.84600 129.41800 89.57400 1.000 30.54000 144 LEU A N 1
ATOM 958 C CA . LEU A 1 144 ? 118.71800 130.09600 90.52200 1.000 30.54000 144 LEU A CA 1
ATOM 959 C C . LEU A 1 144 ? 118.28000 131.53100 90.78100 1.000 30.54000 144 LEU A C 1
ATOM 960 O O . LEU A 1 144 ? 118.49300 132.04400 91.88600 1.000 30.54000 144 LEU A O 1
ATOM 965 N N . SER A 1 145 ? 117.62500 132.17700 89.81300 1.000 31.06000 145 SER A N 1
ATOM 966 C CA . SER A 1 145 ? 117.10200 133.51000 90.07500 1.000 31.06000 145 SER A CA 1
ATOM 967 C C . SER A 1 145 ? 115.95600 133.47000 91.06800 1.000 31.06000 145 SER A C 1
ATOM 968 O O . SER A 1 145 ? 115.84300 134.35400 91.92200 1.000 31.06000 145 SER A O 1
ATOM 971 N N . GLU A 1 146 ? 115.10500 132.44600 90.99200 1.000 27.73000 146 GLU A N 1
ATOM 972 C CA . GLU A 1 146 ? 114.04300 132.34000 91.98400 1.000 27.73000 146 GLU A CA 1
ATOM 973 C C . GLU A 1 146 ? 114.54800 131.88700 93.33800 1.000 27.73000 146 GLU A C 1
ATOM 974 O O . GLU A 1 146 ? 113.97500 132.29600 94.34500 1.000 27.73000 146 GLU A O 1
ATOM 980 N N . ILE A 1 147 ? 115.58300 131.04300 93.39800 1.000 23.92000 147 ILE A N 1
ATOM 981 C CA . ILE A 1 147 ? 116.19100 130.73600 94.69300 1.000 23.92000 147 ILE A CA 1
ATOM 982 C C . ILE A 1 147 ? 116.75800 131.99900 95.32300 1.000 23.92000 147 ILE A C 1
ATOM 983 O O . ILE A 1 147 ? 116.54300 132.26500 96.51300 1.000 23.92000 147 ILE A O 1
ATOM 988 N N . LYS A 1 148 ? 117.37800 132.85000 94.50300 1.000 23.23000 148 LYS A N 1
ATOM 989 C CA . LYS A 1 148 ? 117.90500 134.12900 94.96800 1.000 23.23000 148 LYS A CA 1
ATOM 990 C C . LYS A 1 148 ? 116.79800 135.05100 95.48200 1.000 23.23000 148 LYS A C 1
ATOM 991 O O . LYS A 1 148 ? 116.86700 135.56300 96.60800 1.000 23.23000 148 LYS A O 1
ATOM 997 N N . ASP A 1 149 ? 115.73600 135.22000 94.69400 1.000 21.38000 149 ASP A N 1
ATOM 998 C CA . ASP A 1 149 ? 114.68900 136.17400 95.04600 1.000 21.38000 149 ASP A CA 1
ATOM 999 C C . ASP A 1 149 ? 113.83000 135.66400 96.19900 1.000 21.38000 149 ASP A C 1
ATOM 1000 O O . ASP A 1 149 ? 113.45200 136.43700 97.09300 1.000 21.38000 149 ASP A O 1
ATOM 1005 N N . ALA A 1 150 ? 113.51300 134.36700 96.19900 1.000 18.94000 150 ALA A N 1
ATOM 1006 C CA . ALA A 1 150 ? 112.74300 133.78200 97.28200 1.000 18.94000 150 ALA A CA 1
ATOM 1007 C C . ALA A 1 150 ? 113.52600 133.79100 98.57100 1.000 18.94000 150 ALA A C 1
ATOM 1008 O O . ALA A 1 150 ? 112.94000 133.95600 99.63900 1.000 18.94000 150 ALA A O 1
ATOM 1010 N N . PHE A 1 151 ? 114.84800 133.66900 98.49600 1.000 18.83000 151 PHE A N 1
ATOM 1011 C CA . PHE A 1 151 ? 115.62300 133.77100 99.71400 1.000 18.83000 151 PHE A CA 1
ATOM 1012 C C . PHE A 1 151 ? 115.67000 135.19900 100.22900 1.000 18.83000 151 PHE A C 1
ATOM 1013 O O . PHE A 1 151 ? 115.68200 135.39700 101.44900 1.000 18.83000 151 PHE A O 1
ATOM 1021 N N . LYS A 1 152 ? 115.67600 136.19500 99.32900 1.000 20.23000 152 LYS A N 1
ATOM 1022 C CA . LYS A 1 152 ? 115.53500 137.59300 99.75100 1.000 20.23000 152 LYS A CA 1
ATOM 1023 C C . LYS A 1 152 ? 114.24400 137.80200 100.54100 1.000 20.23000 152 LYS A C 1
ATOM 1024 O O . LYS A 1 152 ? 114.26300 138.28600 101.68200 1.000 20.23000 152 LYS A O 1
ATOM 1030 N N . ILE A 1 153 ? 113.11200 137.40200 99.95000 1.000 18.69000 153 ILE A N 1
ATOM 1031 C CA . ILE A 1 153 ? 111.80300 137.61900 100.57200 1.000 18.69000 153 ILE A CA 1
ATOM 1032 C C . ILE A 1 153 ? 111.66800 136.81800 101.86100 1.000 18.69000 153 ILE A C 1
ATOM 1033 O O . ILE A 1 153 ? 111.13000 137.30800 102.86300 1.000 18.69000 153 ILE A O 1
ATOM 1038 N N . GLY A 1 154 ? 112.20400 135.59900 101.87600 1.000 17.57000 154 GLY A N 1
ATOM 1039 C CA . GLY A 1 154 ? 112.16300 134.80000 103.08000 1.000 17.57000 154 GLY A CA 1
ATOM 1040 C C . GLY A 1 154 ? 113.01600 135.36200 104.19000 1.000 17.57000 154 GLY A C 1
ATOM 1041 O O . GLY A 1 154 ? 112.68700 135.19700 105.36200 1.000 17.57000 154 GLY A O 1
ATOM 1042 N N . PHE A 1 155 ? 114.09900 136.05800 103.84800 1.000 17.75000 155 PHE A N 1
ATOM 1043 C CA . PHE A 1 155 ? 114.82600 136.77200 104.88600 1.000 17.75000 155 PHE A CA 1
ATOM 1044 C C . PHE A 1 155 ? 114.03600 137.95800 105.41200 1.000 17.75000 155 PHE A C 1
ATOM 1045 O O . PHE A 1 155 ? 114.08700 138.25100 106.61300 1.000 17.75000 155 PHE A O 1
ATOM 1053 N N . TYR A 1 156 ? 113.31800 138.66600 104.53500 1.000 21.36000 156 TYR A N 1
ATOM 1054 C CA . TYR A 1 156 ? 112.48900 139.76500 105.03400 1.000 21.36000 156 TYR A CA 1
ATOM 1055 C C . TYR A 1 156 ? 111.36900 139.26500 105.93500 1.000 21.36000 156 TYR A C 1
ATOM 1056 O O . TYR A 1 156 ? 110.96300 139.96700 106.86000 1.000 21.36000 156 TYR A O 1
ATOM 1065 N N . LEU A 1 157 ? 110.88100 138.04800 105.69800 1.000 17.16000 157 LEU A N 1
ATOM 1066 C CA . LEU A 1 157 ? 109.88200 137.45200 106.58200 1.000 17.16000 157 LEU A CA 1
ATOM 1067 C C . LEU A 1 157 ? 110.49400 136.94300 107.87200 1.000 17.16000 157 LEU A C 1
ATOM 1068 O O . LEU A 1 157 ? 109.86100 136.99100 108.92700 1.000 17.16000 157 LEU A O 1
ATOM 1073 N N . TYR A 1 158 ? 111.70300 136.40700 107.79100 1.000 19.86000 158 TYR A N 1
ATOM 1074 C CA . TYR A 1 158 ? 112.42900 135.96600 108.96300 1.000 19.86000 158 TYR A CA 1
ATOM 1075 C C . TYR A 1 158 ? 112.81600 137.12500 109.85600 1.000 19.86000 158 TYR A C 1
ATOM 1076 O O . TYR A 1 158 ? 113.04100 136.92700 111.05000 1.000 19.86000 158 TYR A O 1
ATOM 1085 N N . LEU A 1 159 ? 112.90600 138.31000 109.31000 1.000 20.81000 159 LEU A N 1
ATOM 1086 C CA . LEU A 1 159 ? 113.44200 139.44300 110.04500 1.000 20.81000 159 LEU A CA 1
ATOM 1087 C C . LEU A 1 159 ? 112.58100 139.97300 111.19900 1.000 20.81000 159 LEU A C 1
ATOM 1088 O O . LEU A 1 159 ? 113.17100 140.40600 112.19200 1.000 20.81000 159 LEU A O 1
ATOM 1093 N N . PRO A 1 160 ? 111.24600 139.99400 111.16500 1.000 20.44000 160 PRO A N 1
ATOM 1094 C CA . PRO A 1 160 ? 110.51700 140.34400 112.39200 1.000 20.44000 160 PRO A CA 1
ATOM 1095 C C . PRO A 1 160 ? 110.18500 139.17000 113.29600 1.000 20.44000 160 PRO A C 1
ATOM 1096 O O . PRO A 1 160 ? 109.43800 139.35700 114.25600 1.000 20.44000 160 PRO A O 1
ATOM 1100 N N . PHE A 1 161 ? 110.67700 137.97400 113.00600 1.000 18.88000 161 PHE A N 1
ATOM 1101 C CA . PHE A 1 161 ? 110.50300 136.85400 113.91200 1.000 18.88000 161 PHE A CA 1
ATOM 1102 C C . PHE A 1 161 ? 111.72900 136.60700 114.75800 1.000 18.88000 161 PHE A C 1
ATOM 1103 O O . PHE A 1 161 ? 111.70800 135.70400 115.59200 1.000 18.88000 161 PHE A O 1
ATOM 1111 N N . VAL A 1 162 ? 112.80100 137.36800 114.54600 1.000 19.23000 162 VAL A N 1
ATOM 1112 C CA . VAL A 1 162 ? 113.93900 137.33900 115.45100 1.000 19.23000 162 VAL A CA 1
ATOM 1113 C C . VAL A 1 162 ? 114.00800 138.54400 116.34200 1.000 19.23000 162 VAL A C 1
ATOM 1114 O O . VAL A 1 162 ? 114.78000 138.52300 117.31200 1.000 19.23000 162 VAL A O 1
ATOM 1118 N N . VAL A 1 163 ? 113.25500 139.60000 116.05200 1.000 20.12000 163 VAL A N 1
ATOM 1119 C CA . VAL A 1 163 ? 113.10700 140.63300 117.06300 1.000 20.12000 163 VAL A CA 1
ATOM 1120 C C . VAL A 1 163 ? 112.33000 140.08700 118.25300 1.000 20.12000 163 VAL A C 1
ATOM 1121 O O . VAL A 1 163 ? 112.75200 140.24600 119.40000 1.000 20.12000 163 VAL A O 1
ATOM 1125 N N . VAL A 1 164 ? 111.27400 139.31800 118.00000 1.000 18.68000 164 VAL A N 1
ATOM 1126 C CA . VAL A 1 164 ? 110.52000 138.71500 119.08800 1.000 18.68000 164 VAL A CA 1
ATOM 1127 C C . VAL A 1 164 ? 111.31600 137.58800 119.73400 1.000 18.68000 164 VAL A C 1
ATOM 1128 O O . VAL A 1 164 ? 111.31800 137.44200 120.96000 1.000 18.68000 164 VAL A O 1
ATOM 1132 N N . ASP A 1 165 ? 112.10100 136.86000 118.94300 1.000 20.52000 165 ASP A N 1
ATOM 1133 C CA . ASP A 1 165 ? 112.85800 135.73500 119.47500 1.000 20.52000 165 ASP A CA 1
ATOM 1134 C C . ASP A 1 165 ? 114.01300 136.21500 120.35000 1.000 20.52000 165 ASP A C 1
ATOM 1135 O O . ASP A 1 165 ? 114.24000 135.68000 121.44400 1.000 20.52000 165 ASP A O 1
ATOM 1140 N N . LEU A 1 166 ? 114.70300 137.27000 119.92900 1.000 19.39000 166 LEU A N 1
ATOM 1141 C CA . LEU A 1 166 ? 115.76900 137.81200 120.75400 1.000 19.39000 166 LEU A CA 1
ATOM 1142 C C . LEU A 1 166 ? 115.25400 138.65300 121.91000 1.000 19.39000 166 LEU A C 1
ATOM 1143 O O . LEU A 1 166 ? 115.93500 138.74400 122.93100 1.000 19.39000 166 LEU A O 1
ATOM 1148 N N . VAL A 1 167 ? 114.06000 139.24000 121.80700 1.000 19.23000 167 VAL A N 1
ATOM 1149 C CA . VAL A 1 167 ? 113.48700 139.90800 122.97100 1.000 19.23000 167 VAL A CA 1
ATOM 1150 C C . VAL A 1 167 ? 113.10300 138.89800 124.04100 1.000 19.23000 167 VAL A C 1
ATOM 1151 O O . VAL A 1 167 ? 113.36000 139.11400 125.23100 1.000 19.23000 167 VAL A O 1
ATOM 1155 N N . ILE A 1 168 ? 112.51700 137.76900 123.63800 1.000 19.29000 168 ILE A N 1
ATOM 1156 C CA . ILE A 1 168 ? 112.17100 136.73000 124.59900 1.000 19.29000 168 ILE A CA 1
ATOM 1157 C C . ILE A 1 168 ? 113.42100 136.12700 125.21600 1.000 19.29000 168 ILE A C 1
ATOM 1158 O O . ILE A 1 168 ? 113.48200 135.93300 126.43500 1.000 19.29000 168 ILE A O 1
ATOM 1163 N N . SER A 1 169 ? 114.46500 135.90600 124.41200 1.000 20.10000 169 SER A N 1
ATOM 1164 C CA . SER A 1 169 ? 115.71200 135.39700 124.97300 1.000 20.10000 169 SER A CA 1
ATOM 1165 C C . SER A 1 169 ? 116.37200 136.40200 125.90700 1.000 20.10000 169 SER A C 1
ATOM 1166 O O . SER A 1 169 ? 116.91500 136.01300 126.94400 1.000 20.10000 169 SER A O 1
ATOM 1169 N N . SER A 1 170 ? 116.28300 137.69800 125.60100 1.000 21.53000 170 SER A N 1
ATOM 1170 C CA . SER A 1 170 ? 116.93700 138.69100 126.44400 1.000 21.53000 170 SER A CA 1
ATOM 1171 C C . SER A 1 170 ? 116.18800 138.90800 127.74800 1.000 21.53000 170 SER A C 1
ATOM 1172 O O . SER A 1 170 ? 116.81100 139.00200 128.80700 1.000 21.53000 170 SER A O 1
ATOM 1175 N N . ILE A 1 171 ? 114.85500 138.97900 127.70800 1.000 21.15000 171 ILE A N 1
ATOM 1176 C CA . ILE A 1 171 ? 114.12000 139.14400 128.96100 1.000 21.15000 171 ILE A CA 1
ATOM 1177 C C . ILE A 1 171 ? 113.97000 137.83800 129.71100 1.000 21.15000 171 ILE A C 1
ATOM 1178 O O . ILE A 1 171 ? 113.50000 137.84500 130.85100 1.000 21.15000 171 ILE A O 1
ATOM 1183 N N . LEU A 1 172 ? 114.34000 136.71700 129.10400 1.000 24.44000 172 LEU A N 1
ATOM 1184 C CA . LEU A 1 172 ? 114.29800 135.45300 129.80800 1.000 24.44000 172 LEU A CA 1
ATOM 1185 C C . LEU A 1 172 ? 115.62700 135.15600 130.48300 1.000 24.44000 172 LEU A C 1
ATOM 1186 O O . LEU A 1 172 ? 115.64100 134.66700 131.61400 1.000 24.44000 172 LEU A O 1
ATOM 1191 N N . LEU A 1 173 ? 116.75100 135.46100 129.83300 1.000 25.61000 173 LEU A N 1
ATOM 1192 C CA . LEU A 1 173 ? 118.01400 135.47200 130.55900 1.000 25.61000 173 LEU A CA 1
ATOM 1193 C C . LEU A 1 173 ? 118.04700 136.57000 131.59900 1.000 25.61000 173 LEU A C 1
ATOM 1194 O O . LEU A 1 173 ? 118.66700 136.39900 132.65100 1.000 25.61000 173 LEU A O 1
ATOM 1199 N N . ALA A 1 174 ? 117.38900 137.69700 131.33100 1.000 25.89000 174 ALA A N 1
ATOM 1200 C CA . ALA A 1 174 ? 117.36100 138.77500 132.30600 1.000 25.89000 174 ALA A CA 1
ATOM 1201 C C . ALA A 1 174 ? 116.51700 138.40900 133.51000 1.000 25.89000 174 ALA A C 1
ATOM 1202 O O . ALA A 1 174 ? 116.72900 138.94100 134.60200 1.000 25.89000 174 ALA A O 1
ATOM 1204 N N . LEU A 1 175 ? 115.56400 137.50500 133.33400 1.000 28.35000 175 LEU A N 1
ATOM 1205 C CA . LEU A 1 175 ? 114.74400 137.02500 134.43700 1.000 28.35000 175 LEU A CA 1
ATOM 1206 C C . LEU A 1 175 ? 115.34600 135.76100 135.03700 1.000 28.35000 175 LEU A C 1
ATOM 1207 O O . LEU A 1 175 ? 114.67000 134.75500 135.23400 1.000 28.35000 175 LEU A O 1
ATOM 1212 N N . GLY A 1 176 ? 116.65000 135.77600 135.29100 1.000 30.31000 176 GLY A N 1
ATOM 1213 C CA . GLY A 1 176 ? 117.30400 134.64700 135.92300 1.000 30.31000 176 GLY A CA 1
ATOM 1214 C C . GLY A 1 176 ? 117.45400 133.37900 135.09900 1.000 30.31000 176 GLY A C 1
ATOM 1215 O O . GLY A 1 176 ? 118.55100 132.82300 135.00900 1.000 30.31000 176 GLY A O 1
ATOM 1216 N N . MET A 1 177 ? 116.35500 132.91100 134.50600 1.000 32.73000 177 MET A N 1
ATOM 1217 C CA . MET A 1 177 ? 116.24600 131.55600 133.97900 1.000 32.73000 177 MET A CA 1
ATOM 1218 C C . MET A 1 177 ? 117.06300 131.40200 132.70800 1.000 32.73000 177 MET A C 1
ATOM 1219 O O . MET A 1 177 ? 116.78700 132.02800 131.68400 1.000 32.73000 177 MET A O 1
ATOM 1224 N N . MET A 1 178 ? 118.09500 130.57700 132.78600 1.000 44.05000 178 MET A N 1
ATOM 1225 C CA . MET A 1 178 ? 119.04000 130.39900 131.69900 1.000 44.05000 178 MET A CA 1
ATOM 1226 C C . MET A 1 178 ? 118.86800 129.06300 131.00500 1.000 44.05000 178 MET A C 1
ATOM 1227 O O . MET A 1 178 ? 119.01100 128.97800 129.78200 1.000 44.05000 178 MET A O 1
ATOM 1232 N N . MET A 1 179 ? 118.52800 128.02700 131.76700 1.000 45.14000 179 MET A N 1
ATOM 1233 C CA . MET A 1 179 ? 118.52400 126.66800 131.24900 1.000 45.14000 179 MET A CA 1
ATOM 1234 C C . MET A 1 179 ? 117.32800 126.39400 130.34600 1.000 45.14000 179 MET A C 1
ATOM 1235 O O . MET A 1 179 ? 117.43800 125.60300 129.40300 1.000 45.14000 179 MET A O 1
ATOM 1240 N N . MET A 1 180 ? 116.19600 127.03900 130.59700 1.000 38.50000 180 MET A N 1
ATOM 1241 C CA . MET A 1 180 ? 115.01100 126.79400 129.78900 1.000 38.50000 180 MET A CA 1
ATOM 1242 C C . MET A 1 180 ? 115.13800 127.45700 128.42600 1.000 38.50000 180 MET A C 1
ATOM 1243 O O . MET A 1 180 ? 115.47300 128.63900 128.32800 1.000 38.50000 180 MET A O 1
ATOM 1248 N N . SER A 1 181 ? 114.86700 126.70000 127.38500 1.000 34.50000 181 SER A N 1
ATOM 1249 C CA . SER A 1 181 ? 115.05200 127.18000 126.02600 1.000 34.50000 181 SER A CA 1
ATOM 1250 C C . SER A 1 181 ? 113.89000 128.08100 125.62000 1.000 34.50000 181 SER A C 1
ATOM 1251 O O . SER A 1 181 ? 112.74100 127.79000 125.95000 1.000 34.50000 181 SER A O 1
ATOM 1254 N N . PRO A 1 182 ? 114.15400 129.16800 124.89300 1.000 29.57000 182 PRO A N 1
ATOM 1255 C CA . PRO A 1 182 ? 113.06800 130.01900 124.39900 1.000 29.57000 182 PRO A CA 1
ATOM 1256 C C . PRO A 1 182 ? 112.34700 129.46500 123.18400 1.000 29.57000 182 PRO A C 1
ATOM 1257 O O . PRO A 1 182 ? 111.41900 130.11500 122.69600 1.000 29.57000 182 PRO A O 1
ATOM 1261 N N . ILE A 1 183 ? 112.74900 128.29800 122.67800 1.000 30.30000 183 ILE A N 1
ATOM 1262 C CA . ILE A 1 183 ? 112.04500 127.67400 121.56600 1.000 30.30000 183 ILE A CA 1
ATOM 1263 C C . ILE A 1 183 ? 110.66600 127.20800 122.01100 1.000 30.30000 183 ILE A C 1
ATOM 1264 O O . ILE A 1 183 ? 109.71900 127.19000 121.22000 1.000 30.30000 183 ILE A O 1
ATOM 1269 N N . THR A 1 184 ? 110.51500 126.86400 123.28400 1.000 26.64000 184 THR A N 1
ATOM 1270 C CA . THR A 1 184 ? 109.21800 126.42100 123.77200 1.000 26.64000 184 THR A CA 1
ATOM 1271 C C . THR A 1 184 ? 108.27600 127.59500 124.01000 1.000 26.64000 184 THR A C 1
ATOM 1272 O O . THR A 1 184 ? 107.08200 127.51400 123.70500 1.000 26.64000 184 THR A O 1
ATOM 1276 N N . ILE A 1 185 ? 108.80000 128.69700 124.53300 1.000 22.28000 185 ILE A N 1
ATOM 1277 C CA . ILE A 1 185 ? 107.96100 129.79000 125.01100 1.000 22.28000 185 ILE A CA 1
ATOM 1278 C C . ILE A 1 185 ? 107.71700 130.81200 123.90400 1.000 22.28000 185 ILE A C 1
ATOM 1279 O O . ILE A 1 185 ? 106.65700 131.44700 123.85600 1.000 22.28000 185 ILE A O 1
ATOM 1284 N N . SER A 1 186 ? 108.64100 130.92500 122.95300 1.000 19.76000 186 SER A N 1
ATOM 1285 C CA . SER A 1 186 ? 108.53400 131.97000 121.94900 1.000 19.76000 186 SER A CA 1
ATOM 1286 C C . SER A 1 186 ? 107.47300 131.66300 120.90600 1.000 19.76000 186 SER A C 1
ATOM 1287 O O . SER A 1 186 ? 106.95500 132.58900 120.28300 1.000 19.76000 186 SER A O 1
ATOM 1290 N N . VAL A 1 187 ? 107.12800 130.38700 120.71800 1.000 17.44000 187 VAL A N 1
ATOM 1291 C CA . VAL A 1 187 ? 106.18700 130.01900 119.65200 1.000 17.44000 187 VAL A CA 1
ATOM 1292 C C . VAL A 1 187 ? 104.77600 130.56600 119.85600 1.000 17.44000 187 VAL A C 1
ATOM 1293 O O . VAL A 1 187 ? 104.17000 131.01300 118.86700 1.000 17.44000 187 VAL A O 1
ATOM 1297 N N . PRO A 1 188 ? 104.20000 130.62600 121.07300 1.000 16.98000 188 PRO A N 1
ATOM 1298 C CA . PRO A 1 188 ? 102.97400 131.42800 121.21900 1.000 16.98000 188 PRO A CA 1
ATOM 1299 C C . PRO A 1 188 ? 103.14400 132.89800 120.90000 1.000 16.98000 188 PRO A C 1
ATOM 1300 O O . PRO A 1 188 ? 102.22900 133.50000 120.33400 1.000 16.98000 188 PRO A O 1
ATOM 1304 N N . ILE A 1 189 ? 104.29000 133.49900 121.21000 1.000 15.59000 189 ILE A N 1
ATOM 1305 C CA . ILE A 1 189 ? 104.40500 134.91100 120.88900 1.000 15.59000 189 ILE A CA 1
ATOM 1306 C C . ILE A 1 189 ? 104.72200 135.10300 119.40900 1.000 15.59000 189 ILE A C 1
ATOM 1307 O O . ILE A 1 189 ? 104.17300 136.00700 118.77000 1.000 15.59000 189 ILE A O 1
ATOM 1312 N N . LYS A 1 190 ? 105.50400 134.20300 118.81200 1.000 15.15000 190 LYS A N 1
ATOM 1313 C CA . LYS A 1 190 ? 105.76100 134.23200 117.37600 1.000 15.15000 190 LYS A CA 1
ATOM 1314 C C . LYS A 1 190 ? 104.56700 133.79200 116.54500 1.000 15.15000 190 LYS A C 1
ATOM 1315 O O . LYS A 1 190 ? 104.63900 133.87300 115.31900 1.000 15.15000 190 LYS A O 1
ATOM 1321 N N . LEU A 1 191 ? 103.48900 133.30700 117.16400 1.000 14.72000 191 LEU A N 1
ATOM 1322 C CA . LEU A 1 191 ? 102.23300 133.10000 116.45700 1.000 14.72000 191 LEU A CA 1
ATOM 1323 C C . LEU A 1 191 ? 101.13700 134.09600 116.79200 1.000 14.72000 191 LEU A C 1
ATOM 1324 O O . LEU A 1 191 ? 100.23600 134.28200 115.97400 1.000 14.72000 191 LEU A O 1
ATOM 1329 N N . VAL A 1 192 ? 101.16200 134.72400 117.96700 1.000 16.71000 192 VAL A N 1
ATOM 1330 C CA . VAL A 1 192 ? 100.23000 135.81400 118.18700 1.000 16.71000 192 VAL A CA 1
ATOM 1331 C C . VAL A 1 192 ? 100.69900 137.03400 117.41500 1.000 16.71000 192 VAL A C 1
ATOM 1332 O O . VAL A 1 192 ? 99.88900 137.89100 117.05300 1.000 16.71000 192 VAL A O 1
ATOM 1336 N N . LEU A 1 193 ? 101.99500 137.10400 117.09800 1.000 17.25000 193 LEU A N 1
ATOM 1337 C CA . LEU A 1 193 ? 102.48200 138.10600 116.16400 1.000 17.25000 193 LEU A CA 1
ATOM 1338 C C . LEU A 1 193 ? 102.06000 137.77900 114.74300 1.000 17.25000 193 LEU A C 1
ATOM 1339 O O . LEU A 1 193 ? 101.90100 138.68300 113.92100 1.000 17.25000 193 LEU A O 1
ATOM 1344 N N . PHE A 1 194 ? 101.88900 136.50500 114.42900 1.000 19.74000 194 PHE A N 1
ATOM 1345 C CA . PHE A 1 194 ? 101.76800 136.09300 113.04400 1.000 19.74000 194 PHE A CA 1
ATOM 1346 C C . PHE A 1 194 ? 100.33400 135.89700 112.59300 1.000 19.74000 194 PHE A C 1
ATOM 1347 O O . PHE A 1 194 ? 100.01800 136.19300 111.44200 1.000 19.74000 194 PHE A O 1
ATOM 1355 N N . VAL A 1 195 ? 99.44800 135.41100 113.46000 1.000 21.55000 195 VAL A N 1
ATOM 1356 C CA . VAL A 1 195 ? 98.04400 135.30400 113.07900 1.000 21.55000 195 VAL A CA 1
ATOM 1357 C C . VAL A 1 195 ? 97.38100 136.67900 113.11600 1.000 21.55000 195 VAL A C 1
ATOM 1358 O O . VAL A 1 195 ? 96.51800 136.98200 112.28400 1.000 21.55000 195 VAL A O 1
ATOM 1362 N N . ALA A 1 196 ? 97.80700 137.55500 114.02900 1.000 20.94000 196 ALA A N 1
ATOM 1363 C CA . ALA A 1 196 ? 97.31500 138.92600 114.02800 1.000 20.94000 196 ALA A CA 1
ATOM 1364 C C . ALA A 1 196 ? 97.85900 139.73500 112.86000 1.000 20.94000 196 ALA A C 1
ATOM 1365 O O . ALA A 1 196 ? 97.30800 140.79200 112.54000 1.000 20.94000 196 ALA A O 1
ATOM 1367 N N . LEU A 1 197 ? 98.92400 139.26300 112.21600 1.000 22.38000 197 LEU A N 1
ATOM 1368 C CA . LEU A 1 197 ? 99.41500 139.83400 110.97000 1.000 22.38000 197 LEU A CA 1
ATOM 1369 C C . LEU A 1 197 ? 98.54200 139.46200 109.77500 1.000 22.38000 197 LEU A C 1
ATOM 1370 O O . LEU A 1 197 ? 98.71000 140.05600 108.70500 1.000 22.38000 197 LEU A O 1
ATOM 1375 N N . ASP A 1 198 ? 97.58800 138.54200 109.96700 1.000 23.67000 198 ASP A N 1
ATOM 1376 C CA . ASP A 1 198 ? 96.72700 137.79100 109.05100 1.000 23.67000 198 ASP A CA 1
ATOM 1377 C C . ASP A 1 198 ? 97.51800 136.66700 108.38400 1.000 23.67000 198 ASP A C 1
ATOM 1378 O O . ASP A 1 198 ? 96.92000 135.82000 107.73000 1.000 23.67000 198 ASP A O 1
ATOM 1383 N N . GLY A 1 199 ? 98.83300 136.61500 108.55200 1.000 23.13000 199 GLY A N 1
ATOM 1384 C CA . GLY A 1 199 ? 99.60400 135.41900 108.29500 1.000 23.13000 199 GLY A CA 1
ATOM 1385 C C . GLY A 1 199 ? 99.78000 134.98500 106.86100 1.000 23.13000 199 GLY A C 1
ATOM 1386 O O . GLY A 1 199 ? 100.38100 135.69200 106.05300 1.000 23.13000 199 GLY A O 1
ATOM 1387 N N . TRP A 1 200 ? 99.26500 133.80000 106.55000 1.000 20.77000 200 TRP A N 1
ATOM 1388 C CA . TRP A 1 200 ? 99.47800 133.19400 105.24700 1.000 20.77000 200 TRP A CA 1
ATOM 1389 C C . TRP A 1 200 ? 98.65100 133.87000 104.16900 1.000 20.77000 200 TRP A C 1
ATOM 1390 O O . TRP A 1 200 ? 99.01600 133.80400 102.99100 1.000 20.77000 200 TRP A O 1
ATOM 1401 N N . GLY A 1 201 ? 97.57100 134.54600 104.55100 1.000 24.31000 201 GLY A N 1
ATOM 1402 C CA . GLY A 1 201 ? 96.75700 135.30600 103.62600 1.000 24.31000 201 GLY A CA 1
ATOM 1403 C C . GLY A 1 201 ? 97.47100 136.49500 103.02000 1.000 24.31000 201 GLY A C 1
ATOM 1404 O O . GLY A 1 201 ? 97.63200 136.55000 101.79800 1.000 24.31000 201 GLY A O 1
ATOM 1405 N N . ILE A 1 202 ? 97.91200 137.44300 103.85400 1.000 23.68000 202 ILE A N 1
ATOM 1406 C CA . ILE A 1 202 ? 98.56300 138.64500 103.33800 1.000 23.68000 202 ILE A CA 1
ATOM 1407 C C . ILE A 1 202 ? 99.91900 138.30900 102.73600 1.000 23.68000 202 ILE A C 1
ATOM 1408 O O . ILE A 1 202 ? 100.32900 138.92500 101.74400 1.000 23.68000 202 ILE A O 1
ATOM 1413 N N . LEU A 1 203 ? 100.58600 137.27300 103.24600 1.000 23.83000 203 LEU A N 1
ATOM 1414 C CA . LEU A 1 203 ? 101.84700 136.84400 102.65900 1.000 23.83000 203 LEU A CA 1
ATOM 1415 C C . LEU A 1 203 ? 101.63800 136.24100 101.27900 1.000 23.83000 203 LEU A C 1
ATOM 1416 O O . LEU A 1 203 ? 102.34900 136.59300 100.33300 1.000 23.83000 203 LEU A O 1
ATOM 1421 N N . SER A 1 204 ? 100.67200 135.33600 101.13800 1.000 24.90000 204 SER A N 1
ATOM 1422 C CA . SER A 1 204 ? 100.48400 134.71400 99.84000 1.000 24.90000 204 SER A CA 1
ATOM 1423 C C . SER A 1 204 ? 99.91300 135.68800 98.82300 1.000 24.90000 204 SER A C 1
ATOM 1424 O O . SER A 1 204 ? 100.24100 135.58600 97.64000 1.000 24.90000 204 SER A O 1
ATOM 1427 N N . LYS A 1 205 ? 99.11200 136.66600 99.26500 1.000 29.52000 205 LYS A N 1
ATOM 1428 C CA . LYS A 1 205 ? 98.66000 137.72000 98.35800 1.000 29.52000 205 LYS A CA 1
ATOM 1429 C C . LYS A 1 205 ? 99.82500 138.57700 97.88400 1.000 29.52000 205 LYS A C 1
ATOM 1430 O O . LYS A 1 205 ? 99.99800 138.78800 96.67800 1.000 29.52000 205 LYS A O 1
ATOM 1436 N N . ALA A 1 206 ? 100.65400 139.05900 98.81800 1.000 26.63000 206 ALA A N 1
ATOM 1437 C CA . ALA A 1 206 ? 101.78700 139.89900 98.45100 1.000 26.63000 206 ALA A CA 1
ATOM 1438 C C . ALA A 1 206 ? 102.86000 139.13700 97.68900 1.000 26.63000 206 ALA A C 1
ATOM 1439 O O . ALA A 1 206 ? 103.67800 139.75900 97.00800 1.000 26.63000 206 ALA A O 1
ATOM 1441 N N . LEU A 1 207 ? 102.86900 137.81500 97.78200 1.000 23.67000 207 LEU A N 1
ATOM 1442 C CA . LEU A 1 207 ? 103.84700 137.00600 97.08200 1.000 23.67000 207 LEU A CA 1
ATOM 1443 C C . LEU A 1 207 ? 103.34300 136.51700 95.73500 1.000 23.67000 207 LEU A C 1
ATOM 1444 O O . LEU A 1 207 ? 104.15400 136.20900 94.85800 1.000 23.67000 207 LEU A O 1
ATOM 1449 N N . ILE A 1 208 ? 102.02600 136.45900 95.53400 1.000 28.75000 208 ILE A N 1
ATOM 1450 C CA . ILE A 1 208 ? 101.48100 136.07200 94.24000 1.000 28.75000 208 ILE A CA 1
ATOM 1451 C C . ILE A 1 208 ? 101.13300 137.28600 93.38100 1.000 28.75000 208 ILE A C 1
ATOM 1452 O O . ILE A 1 208 ? 100.93200 137.13400 92.16600 1.000 28.75000 208 ILE A O 1
ATOM 1457 N N . GLU A 1 209 ? 101.09600 138.49300 93.95500 1.000 32.16000 209 GLU A N 1
ATOM 1458 C CA . GLU A 1 209 ? 100.89500 139.66700 93.11000 1.000 32.16000 209 GLU A CA 1
ATOM 1459 C C . GLU A 1 209 ? 102.12000 140.03300 92.28900 1.000 32.16000 209 GLU A C 1
ATOM 1460 O O . GLU A 1 209 ? 102.01800 140.90600 91.42300 1.000 32.16000 209 GLU A O 1
ATOM 1466 N N . GLN A 1 210 ? 103.27200 139.41300 92.53700 1.000 32.68000 210 GLN A N 1
ATOM 1467 C CA . GLN A 1 210 ? 104.40400 139.62300 91.64800 1.000 32.68000 210 GLN A CA 1
ATOM 1468 C C . GLN A 1 210 ? 104.20800 138.90100 90.32500 1.000 32.68000 210 GLN A C 1
ATOM 1469 O O . GLN A 1 210 ? 104.69400 139.36500 89.29000 1.000 32.68000 210 GLN A O 1
ATOM 1475 N N . TYR A 1 211 ? 103.48600 137.78400 90.33400 1.000 32.83000 211 TYR A N 1
ATOM 1476 C CA . TYR A 1 211 ? 103.35100 136.94700 89.15300 1.000 32.83000 211 TYR A CA 1
ATOM 1477 C C . TYR A 1 211 ? 102.03300 137.13800 88.42700 1.000 32.83000 211 TYR A C 1
ATOM 1478 O O . TYR A 1 211 ? 101.96800 136.88000 87.22200 1.000 32.83000 211 TYR A O 1
ATOM 1487 N N . ILE A 1 212 ? 100.99000 137.56900 89.12200 1.000 35.01000 212 ILE A N 1
ATOM 1488 C CA . ILE A 1 212 ? 99.71800 137.92000 88.50900 1.000 35.01000 212 ILE A CA 1
ATOM 1489 C C . ILE A 1 212 ? 99.48500 139.38900 88.81100 1.000 35.01000 212 ILE A C 1
ATOM 1490 O O . ILE A 1 212 ? 99.17900 139.75400 89.95300 1.000 35.01000 212 ILE A O 1
ATOM 1495 N N . ASN A 1 213 ? 99.64900 140.23600 87.80700 1.000 39.52000 213 ASN A N 1
ATOM 1496 C CA . ASN A 1 213 ? 99.45900 141.66100 88.01300 1.000 39.52000 213 ASN A CA 1
ATOM 1497 C C . ASN A 1 213 ? 97.98200 142.02000 87.93500 1.000 39.52000 213 ASN A C 1
ATOM 1498 O O . ASN A 1 213 ? 97.19700 141.65800 88.81300 1.000 39.52000 213 ASN A O 1
ATOM 1503 N N . ILE B 1 8 ? 104.12000 108.57600 80.46500 1.000 74.84000 8 ILE B N 1
ATOM 1504 C CA . ILE B 1 8 ? 104.14000 108.39300 81.90800 1.000 74.84000 8 ILE B CA 1
ATOM 1505 C C . ILE B 1 8 ? 102.91200 109.03700 82.52400 1.000 74.84000 8 ILE B C 1
ATOM 1506 O O . ILE B 1 8 ? 102.77800 110.25900 82.52400 1.000 74.84000 8 ILE B O 1
ATOM 1511 N N . ALA B 1 9 ? 101.99900 108.20800 83.02200 1.000 71.16000 9 ALA B N 1
ATOM 1512 C CA . ALA B 1 9 ? 100.82500 108.69900 83.72700 1.000 71.16000 9 ALA B CA 1
ATOM 1513 C C . ALA B 1 9 ? 100.50300 107.93900 84.99800 1.000 71.16000 9 ALA B C 1
ATOM 1514 O O . ALA B 1 9 ? 99.85000 108.50800 85.87700 1.000 71.16000 9 ALA B O 1
ATOM 1516 N N . THR B 1 10 ? 100.93500 106.68700 85.13800 1.000 71.26000 10 THR B N 1
ATOM 1517 C CA . THR B 1 10 ? 100.60600 105.90700 86.32200 1.000 71.26000 10 THR B CA 1
ATOM 1518 C C . THR B 1 10 ? 101.51600 106.21400 87.50300 1.000 71.26000 10 THR B C 1
ATOM 1519 O O . THR B 1 10 ? 101.27300 105.70000 88.59900 1.000 71.26000 10 THR B O 1
ATOM 1523 N N . LEU B 1 11 ? 102.55200 107.02300 87.30600 1.000 66.23000 11 LEU B N 1
ATOM 1524 C CA . LEU B 1 11 ? 103.38400 107.51700 88.39200 1.000 66.23000 11 LEU B CA 1
ATOM 1525 C C . LEU B 1 11 ? 103.39700 109.02900 88.49800 1.000 66.23000 11 LEU B C 1
ATOM 1526 O O . LEU B 1 11 ? 103.58900 109.55400 89.59500 1.000 66.23000 11 LEU B O 1
ATOM 1531 N N . SER B 1 12 ? 103.19000 109.74100 87.38900 1.000 62.85000 12 SER B N 1
ATOM 1532 C CA . SER B 1 12 ? 103.07400 111.19100 87.43700 1.000 62.85000 12 SER B CA 1
ATOM 1533 C C . SER B 1 12 ? 101.78000 111.64200 88.09500 1.000 62.85000 12 SER B C 1
ATOM 1534 O O . SER B 1 12 ? 101.69900 112.78000 88.56600 1.000 62.85000 12 SER B O 1
ATOM 1537 N N . PHE B 1 13 ? 100.76700 110.78200 88.11900 1.000 64.89000 13 PHE B N 1
ATOM 1538 C CA . PHE B 1 13 ? 99.53500 111.03700 88.84900 1.000 64.89000 13 PHE B CA 1
ATOM 1539 C C . PHE B 1 13 ? 99.61700 110.52700 90.27600 1.000 64.89000 13 PHE B C 1
ATOM 1540 O O . PHE B 1 13 ? 98.88800 111.01300 91.14600 1.000 64.89000 13 PHE B O 1
ATOM 1548 N N . PHE B 1 14 ? 100.50400 109.56800 90.53800 1.000 59.74000 14 PHE B N 1
ATOM 1549 C CA . PHE B 1 14 ? 100.69800 109.09000 91.89700 1.000 59.74000 14 PHE B CA 1
ATOM 1550 C C . PHE B 1 14 ? 101.70600 109.92100 92.67800 1.000 59.74000 14 PHE B C 1
ATOM 1551 O O . PHE B 1 14 ? 101.61100 109.97600 93.90400 1.000 59.74000 14 PHE B O 1
ATOM 1559 N N . THR B 1 15 ? 102.67700 110.54900 92.01500 1.000 54.86000 15 THR B N 1
ATOM 1560 C CA . THR B 1 15 ? 103.63900 111.36200 92.75300 1.000 54.86000 15 THR B CA 1
ATOM 1561 C C . THR B 1 15 ? 102.98700 112.64200 93.25800 1.000 54.86000 15 THR B C 1
ATOM 1562 O O . THR B 1 15 ? 103.21300 113.05500 94.40000 1.000 54.86000 15 THR B O 1
ATOM 1566 N N . LEU B 1 16 ? 102.13400 113.25000 92.44300 1.000 48.96000 16 LEU B N 1
ATOM 1567 C CA . LEU B 1 16 ? 101.45500 114.47500 92.83000 1.000 48.96000 16 LEU B CA 1
ATOM 1568 C C . LEU B 1 16 ? 100.28700 114.23700 93.77700 1.000 48.96000 16 LEU B C 1
ATOM 1569 O O . LEU B 1 16 ? 99.79600 115.19800 94.37700 1.000 48.96000 16 LEU B O 1
ATOM 1574 N N . LEU B 1 17 ? 99.83000 112.99900 93.92300 1.000 44.18000 17 LEU B N 1
ATOM 1575 C CA . LEU B 1 17 ? 98.64400 112.67800 94.71700 1.000 44.18000 17 LEU B CA 1
ATOM 1576 C C . LEU B 1 17 ? 98.79800 112.85400 96.23500 1.000 44.18000 17 LEU B C 1
ATOM 1577 O O . LEU B 1 17 ? 97.81600 113.25900 96.87200 1.000 44.18000 17 LEU B O 1
ATOM 1582 N N . PRO B 1 18 ? 99.95300 112.58000 96.87500 1.000 40.77000 18 PRO B N 1
ATOM 1583 C CA . PRO B 1 18 ? 100.09300 113.01900 98.27100 1.000 40.77000 18 PRO B CA 1
ATOM 1584 C C . PRO B 1 18 ? 100.06700 114.51800 98.43600 1.000 40.77000 18 PRO B C 1
ATOM 1585 O O . PRO B 1 18 ? 99.62400 115.00500 99.47900 1.000 40.77000 18 PRO B O 1
ATOM 1589 N N . PHE B 1 19 ? 100.49500 115.26800 97.42600 1.000 35.71000 19 PHE B N 1
ATOM 1590 C CA . PHE B 1 19 ? 100.40100 116.71800 97.49900 1.000 35.71000 19 PHE B CA 1
ATOM 1591 C C . PHE B 1 19 ? 98.96100 117.18500 97.35500 1.000 35.71000 19 PHE B C 1
ATOM 1592 O O . PHE B 1 19 ? 98.57200 118.18300 97.96400 1.000 35.71000 19 PHE B O 1
ATOM 1600 N N . LEU B 1 20 ? 98.14400 116.45300 96.60600 1.000 36.74000 20 LEU B N 1
ATOM 1601 C CA . LEU B 1 20 ? 96.73300 116.79500 96.50000 1.000 36.74000 20 LEU B CA 1
ATOM 1602 C C . LEU B 1 20 ? 95.90900 116.28500 97.67400 1.000 36.74000 20 LEU B C 1
ATOM 1603 O O . LEU B 1 20 ? 94.79200 116.76800 97.88100 1.000 36.74000 20 LEU B O 1
ATOM 1608 N N . VAL B 1 21 ? 96.40900 115.30600 98.42400 1.000 31.94000 21 VAL B N 1
ATOM 1609 C CA . VAL B 1 21 ? 95.74900 114.93400 99.67100 1.000 31.94000 21 VAL B CA 1
ATOM 1610 C C . VAL B 1 21 ? 96.14700 115.88200 100.79100 1.000 31.94000 21 VAL B C 1
ATOM 1611 O O . VAL B 1 21 ? 95.29400 116.40500 101.51100 1.000 31.94000 21 VAL B O 1
ATOM 1615 N N . ALA B 1 22 ? 97.43600 116.15000 100.94200 1.000 26.75000 22 ALA B N 1
ATOM 1616 C CA . ALA B 1 22 ? 97.91200 117.04600 101.98100 1.000 26.75000 22 ALA B CA 1
ATOM 1617 C C . ALA B 1 22 ? 97.78900 118.51000 101.61500 1.000 26.75000 22 ALA B C 1
ATOM 1618 O O . ALA B 1 22 ? 98.23900 119.35300 102.38800 1.000 26.75000 22 ALA B O 1
ATOM 1620 N N . ALA B 1 23 ? 97.22400 118.83800 100.45700 1.000 30.21000 23 ALA B N 1
ATOM 1621 C CA . ALA B 1 23 ? 97.05200 120.22100 100.05500 1.000 30.21000 23 ALA B CA 1
ATOM 1622 C C . ALA B 1 23 ? 95.61600 120.60100 99.77700 1.000 30.21000 23 ALA B C 1
ATOM 1623 O O . ALA B 1 23 ? 95.28900 121.78800 99.84900 1.000 30.21000 23 ALA B O 1
ATOM 1625 N N . GLY B 1 24 ? 94.75500 119.64600 99.46600 1.000 31.61000 24 GLY B N 1
ATOM 1626 C CA . GLY B 1 24 ? 93.40500 119.98000 99.08700 1.000 31.61000 24 GLY B CA 1
ATOM 1627 C C . GLY B 1 24 ? 92.36400 119.37400 99.99200 1.000 31.61000 24 GLY B C 1
ATOM 1628 O O . GLY B 1 24 ? 91.21400 119.81200 99.98200 1.000 31.61000 24 GLY B O 1
ATOM 1629 N N . THR B 1 25 ? 92.72300 118.34900 100.74300 1.000 30.96000 25 THR B N 1
ATOM 1630 C CA . THR B 1 25 ? 91.74300 117.70200 101.59400 1.000 30.96000 25 THR B CA 1
ATOM 1631 C C . THR B 1 25 ? 91.78100 118.33200 102.97500 1.000 30.96000 25 THR B C 1
ATOM 1632 O O . THR B 1 25 ? 92.35100 119.40200 103.18600 1.000 30.96000 25 THR B O 1
ATOM 1636 N N . CYS B 1 26 ? 91.16000 117.66300 103.93000 1.000 28.97000 26 CYS B N 1
ATOM 1637 C CA . CYS B 1 26 ? 91.06100 118.14000 105.29400 1.000 28.97000 26 CYS B CA 1
ATOM 1638 C C . CYS B 1 26 ? 92.27600 117.74100 106.12300 1.000 28.97000 26 CYS B C 1
ATOM 1639 O O . CYS B 1 26 ? 92.29700 117.98200 107.33100 1.000 28.97000 26 CYS B O 1
ATOM 1642 N N . TYR B 1 27 ? 93.29200 117.15400 105.48400 1.000 23.12000 27 TYR B N 1
ATOM 1643 C CA . TYR B 1 27 ? 94.48800 116.68700 106.17800 1.000 23.12000 27 TYR B CA 1
ATOM 1644 C C . TYR B 1 27 ? 95.24300 117.83200 106.83500 1.000 23.12000 27 TYR B C 1
ATOM 1645 O O . TYR B 1 27 ? 95.76300 117.67200 107.94800 1.000 23.12000 27 TYR B O 1
ATOM 1654 N N . ILE B 1 28 ? 95.28300 118.99400 106.15600 1.000 22.81000 28 ILE B N 1
ATOM 1655 C CA . ILE B 1 28 ? 95.99100 120.19500 106.61300 1.000 22.81000 28 ILE B CA 1
ATOM 1656 C C . ILE B 1 28 ? 95.57000 120.55200 108.02200 1.000 22.81000 28 ILE B C 1
ATOM 1657 O O . ILE B 1 28 ? 96.39000 120.57200 108.94800 1.000 22.81000 28 ILE B O 1
ATOM 1662 N N . LYS B 1 29 ? 94.25400 120.66800 108.20900 1.000 23.33000 29 LYS B N 1
ATOM 1663 C CA . LYS B 1 29 ? 93.62000 121.05400 109.46100 1.000 23.33000 29 LYS B CA 1
ATOM 1664 C C . LYS B 1 29 ? 94.00100 120.13900 110.60900 1.000 23.33000 29 LYS B C 1
ATOM 1665 O O . LYS B 1 29 ? 93.99900 120.56800 111.76200 1.000 23.33000 29 LYS B O 1
ATOM 1671 N N . PHE B 1 30 ? 94.34900 118.89000 110.32300 1.000 22.32000 30 PHE B N 1
ATOM 1672 C CA . PHE B 1 30 ? 94.76400 118.02800 111.41200 1.000 22.32000 30 PHE B CA 1
ATOM 1673 C C . PHE B 1 30 ? 96.27100 117.94800 111.54100 1.000 22.32000 30 PHE B C 1
ATOM 1674 O O . PHE B 1 30 ? 96.79000 117.93800 112.66000 1.000 22.32000 30 PHE B O 1
ATOM 1682 N N . SER B 1 31 ? 96.98900 117.94700 110.42100 1.000 22.28000 31 SER B N 1
ATOM 1683 C CA . SER B 1 31 ? 98.41900 117.68300 110.47600 1.000 22.28000 31 SER B CA 1
ATOM 1684 C C . SER B 1 31 ? 99.20000 118.85200 111.03900 1.000 22.28000 31 SER B C 1
ATOM 1685 O O . SER B 1 31 ? 100.32400 118.66600 111.49900 1.000 22.28000 31 SER B O 1
ATOM 1688 N N . ILE B 1 32 ? 98.63000 120.04800 111.00500 1.000 19.11000 32 ILE B N 1
ATOM 1689 C CA . ILE B 1 32 ? 99.22000 121.18800 111.67800 1.000 19.11000 32 ILE B CA 1
ATOM 1690 C C . ILE B 1 32 ? 98.76700 121.26100 113.13000 1.000 19.11000 32 ILE B C 1
ATOM 1691 O O . ILE B 1 32 ? 99.44600 121.88600 113.94700 1.000 19.11000 32 ILE B O 1
ATOM 1696 N N . VAL B 1 33 ? 97.65900 120.61300 113.49400 1.000 19.51000 33 VAL B N 1
ATOM 1697 C CA . VAL B 1 33 ? 97.21900 120.68600 114.88400 1.000 19.51000 33 VAL B CA 1
ATOM 1698 C C . VAL B 1 33 ? 97.89100 119.61900 115.73300 1.000 19.51000 33 VAL B C 1
ATOM 1699 O O . VAL B 1 33 ? 98.51300 119.94000 116.75100 1.000 19.51000 33 VAL B O 1
ATOM 1703 N N . PHE B 1 34 ? 97.78200 118.34600 115.32500 1.000 19.29000 34 PHE B N 1
ATOM 1704 C CA . PHE B 1 34 ? 98.27100 117.23000 116.13800 1.000 19.29000 34 PHE B CA 1
ATOM 1705 C C . PHE B 1 34 ? 99.77300 117.28500 116.34400 1.000 19.29000 34 PHE B C 1
ATOM 1706 O O . PHE B 1 34 ? 100.25900 117.08100 117.45900 1.000 19.29000 34 PHE B O 1
ATOM 1714 N N . VAL B 1 35 ? 100.52300 117.60500 115.29000 1.000 17.54000 35 VAL B N 1
ATOM 1715 C CA . VAL B 1 35 ? 101.96500 117.72800 115.41100 1.000 17.54000 35 VAL B CA 1
ATOM 1716 C C . VAL B 1 35 ? 102.32200 118.98000 116.20400 1.000 17.54000 35 VAL B C 1
ATOM 1717 O O . VAL B 1 35 ? 103.43200 119.10000 116.72400 1.000 17.54000 35 VAL B O 1
ATOM 1721 N N . MET B 1 36 ? 101.38600 119.89900 116.35900 1.000 17.24000 36 MET B N 1
ATOM 1722 C CA . MET B 1 36 ? 101.55400 120.99700 117.28800 1.000 17.24000 36 MET B CA 1
ATOM 1723 C C . MET B 1 36 ? 101.07900 120.65200 118.68900 1.000 17.24000 36 MET B C 1
ATOM 1724 O O . MET B 1 36 ? 101.49700 121.30900 119.64400 1.000 17.24000 36 MET B O 1
ATOM 1729 N N . VAL B 1 37 ? 100.21800 119.64300 118.84000 1.000 19.46000 37 VAL B N 1
ATOM 1730 C CA . VAL B 1 37 ? 99.93000 119.11700 120.17300 1.000 19.46000 37 VAL B CA 1
ATOM 1731 C C . VAL B 1 37 ? 101.17300 118.44700 120.74500 1.000 19.46000 37 VAL B C 1
ATOM 1732 O O . VAL B 1 37 ? 101.48600 118.60300 121.93200 1.000 19.46000 37 VAL B O 1
ATOM 1736 N N . ARG B 1 38 ? 101.91000 117.71900 119.89800 1.000 19.05000 38 ARG B N 1
ATOM 1737 C CA . ARG B 1 38 ? 103.13000 117.04000 120.32200 1.000 19.05000 38 ARG B CA 1
ATOM 1738 C C . ARG B 1 38 ? 104.18400 118.03000 120.79000 1.000 19.05000 38 ARG B C 1
ATOM 1739 O O . ARG B 1 38 ? 104.72600 117.89900 121.88900 1.000 19.05000 38 ARG B O 1
ATOM 1747 N N . ASN B 1 39 ? 104.45800 119.05600 119.98600 1.000 18.46000 39 ASN B N 1
ATOM 1748 C CA . ASN B 1 39 ? 105.42800 120.06800 120.37600 1.000 18.46000 39 ASN B CA 1
ATOM 1749 C C . ASN B 1 39 ? 104.92900 120.95100 121.50400 1.000 18.46000 39 ASN B C 1
ATOM 1750 O O . ASN B 1 39 ? 105.73300 121.65800 122.11600 1.000 18.46000 39 ASN B O 1
ATOM 1755 N N . ALA B 1 40 ? 103.62700 120.93900 121.78900 1.000 18.40000 40 ALA B N 1
ATOM 1756 C CA . ALA B 1 40 ? 103.12800 121.73200 122.90100 1.000 18.40000 40 ALA B CA 1
ATOM 1757 C C . ALA B 1 40 ? 103.49700 121.11300 124.23100 1.000 18.40000 40 ALA B C 1
ATOM 1758 O O . ALA B 1 40 ? 103.89900 121.82800 125.15000 1.000 18.40000 40 ALA B O 1
ATOM 1760 N N . LEU B 1 41 ? 103.41500 119.78800 124.33500 1.000 18.35000 41 LEU B N 1
ATOM 1761 C CA . LEU B 1 41 ? 103.65900 119.06200 125.57400 1.000 18.35000 41 LEU B CA 1
ATOM 1762 C C . LEU B 1 41 ? 105.12100 119.03000 125.97000 1.000 18.35000 41 LEU B C 1
ATOM 1763 O O . LEU B 1 41 ? 105.43600 118.49900 127.03400 1.000 18.35000 41 LEU B O 1
ATOM 1768 N N . GLY B 1 42 ? 106.02100 119.57000 125.15500 1.000 20.67000 42 GLY B N 1
ATOM 1769 C CA . GLY B 1 42 ? 107.43700 119.43100 125.36500 1.000 20.67000 42 GLY B CA 1
ATOM 1770 C C . GLY B 1 42 ? 108.02500 118.17300 124.77500 1.000 20.67000 42 GLY B C 1
ATOM 1771 O O . GLY B 1 42 ? 109.24300 118.09900 124.59700 1.000 20.67000 42 GLY B O 1
ATOM 1772 N N . LEU B 1 43 ? 107.18800 117.19100 124.46700 1.000 22.37000 43 LEU B N 1
ATOM 1773 C CA . LEU B 1 43 ? 107.63200 115.95500 123.84900 1.000 22.37000 43 LEU B CA 1
ATOM 1774 C C . LEU B 1 43 ? 108.06700 116.23700 122.42600 1.000 22.37000 43 LEU B C 1
ATOM 1775 O O . LEU B 1 43 ? 107.26400 116.69700 121.61400 1.000 22.37000 43 LEU B O 1
ATOM 1780 N N . GLN B 1 44 ? 109.32100 115.96200 122.10200 1.000 25.31000 44 GLN B N 1
ATOM 1781 C CA . GLN B 1 44 ? 109.76000 116.30400 120.76100 1.000 25.31000 44 GLN B CA 1
ATOM 1782 C C . GLN B 1 44 ? 109.58400 115.17100 119.76800 1.000 25.31000 44 GLN B C 1
ATOM 1783 O O . GLN B 1 44 ? 109.46800 115.44000 118.57000 1.000 25.31000 44 GLN B O 1
ATOM 1789 N N . GLN B 1 45 ? 109.54700 113.92200 120.21400 1.000 25.28000 45 GLN B N 1
ATOM 1790 C CA . GLN B 1 45 ? 109.60800 112.85400 119.23100 1.000 25.28000 45 GLN B CA 1
ATOM 1791 C C . GLN B 1 45 ? 108.60600 111.73600 119.48600 1.000 25.28000 45 GLN B C 1
ATOM 1792 O O . GLN B 1 45 ? 108.19300 111.05200 118.54600 1.000 25.28000 45 GLN B O 1
ATOM 1798 N N . VAL B 1 46 ? 108.14600 111.59200 120.73100 1.000 27.30000 46 VAL B N 1
ATOM 1799 C CA . VAL B 1 46 ? 107.58100 110.30800 121.16700 1.000 27.30000 46 VAL B CA 1
ATOM 1800 C C . VAL B 1 46 ? 106.25500 109.91400 120.52800 1.000 27.30000 46 VAL B C 1
ATOM 1801 O O . VAL B 1 46 ? 106.12900 108.74600 120.13700 1.000 27.30000 46 VAL B O 1
ATOM 1805 N N . PRO B 1 47 ? 105.28200 110.80800 120.26300 1.000 21.90000 47 PRO B N 1
ATOM 1806 C CA . PRO B 1 47 ? 104.15000 110.34500 119.44200 1.000 21.90000 47 PRO B CA 1
ATOM 1807 C C . PRO B 1 47 ? 104.45400 110.09100 117.97000 1.000 21.90000 47 PRO B C 1
ATOM 1808 O O . PRO B 1 47 ? 103.53100 109.74600 117.23100 1.000 21.90000 47 PRO B O 1
ATOM 1812 N N . SER B 1 48 ? 105.71900 110.23100 117.55100 1.000 23.96000 48 SER B N 1
ATOM 1813 C CA . SER B 1 48 ? 106.27300 109.51200 116.40600 1.000 23.96000 48 SER B CA 1
ATOM 1814 C C . SER B 1 48 ? 105.64700 109.83500 115.05700 1.000 23.96000 48 SER B C 1
ATOM 1815 O O . SER B 1 48 ? 104.86000 109.02800 114.57500 1.000 23.96000 48 SER B O 1
ATOM 1818 N N . ASN B 1 49 ? 106.04700 110.97000 114.45100 1.000 24.93000 49 ASN B N 1
ATOM 1819 C CA . ASN B 1 49 ? 105.45600 111.64000 113.27700 1.000 24.93000 49 ASN B CA 1
ATOM 1820 C C . ASN B 1 49 ? 104.82300 110.70200 112.24300 1.000 24.93000 49 ASN B C 1
ATOM 1821 O O . ASN B 1 49 ? 103.77500 111.01100 111.66600 1.000 24.93000 49 ASN B O 1
ATOM 1826 N N . MET B 1 50 ? 105.44200 109.54900 112.00800 1.000 28.94000 50 MET B N 1
ATOM 1827 C CA . MET B 1 50 ? 104.87100 108.42300 111.27200 1.000 28.94000 50 MET B CA 1
ATOM 1828 C C . MET B 1 50 ? 103.49600 107.98200 111.78600 1.000 28.94000 50 MET B C 1
ATOM 1829 O O . MET B 1 50 ? 102.68200 107.47400 111.01100 1.000 28.94000 50 MET B O 1
ATOM 1834 N N . THR B 1 51 ? 103.22400 108.17000 113.08300 1.000 24.99000 51 THR B N 1
ATOM 1835 C CA . THR B 1 51 ? 101.94300 107.79800 113.68400 1.000 24.99000 51 THR B CA 1
ATOM 1836 C C . THR B 1 51 ? 100.91100 108.91500 113.56200 1.000 24.99000 51 THR B C 1
ATOM 1837 O O . THR B 1 51 ? 99.76300 108.66200 113.17900 1.000 24.99000 51 THR B O 1
ATOM 1841 N N . LEU B 1 52 ? 101.29700 110.15100 113.89500 1.000 22.34000 52 LEU B N 1
ATOM 1842 C CA . LEU B 1 52 ? 100.36900 111.28000 113.82600 1.000 22.34000 52 LEU B CA 1
ATOM 1843 C C . LEU B 1 52 ? 99.96900 111.60500 112.40400 1.000 22.34000 52 LEU B C 1
ATOM 1844 O O . LEU B 1 52 ? 98.82200 111.99300 112.16200 1.000 22.34000 52 LEU B O 1
ATOM 1849 N N . ASN B 1 53 ? 100.85900 111.38300 111.44700 1.000 25.58000 53 ASN B N 1
ATOM 1850 C CA . ASN B 1 53 ? 100.43100 111.48300 110.06300 1.000 25.58000 53 ASN B CA 1
ATOM 1851 C C . ASN B 1 53 ? 99.59000 110.29500 109.61800 1.000 25.58000 53 ASN B C 1
ATOM 1852 O O . ASN B 1 53 ? 99.15700 110.28000 108.46600 1.000 25.58000 53 ASN B O 1
ATOM 1857 N N . GLY B 1 54 ? 99.36500 109.30000 110.47400 1.000 25.81000 54 GLY B N 1
ATOM 1858 C CA . GLY B 1 54 ? 98.41900 108.24100 110.19700 1.000 25.81000 54 GLY B CA 1
ATOM 1859 C C . GLY B 1 54 ? 97.07300 108.50700 110.82800 1.000 25.81000 54 GLY B C 1
ATOM 1860 O O . GLY B 1 54 ? 96.03800 108.26500 110.20400 1.000 25.81000 54 GLY B O 1
ATOM 1861 N N . ILE B 1 55 ? 97.09100 108.99700 112.07000 1.000 24.42000 55 ILE B N 1
ATOM 1862 C CA . ILE B 1 55 ? 95.85700 109.41300 112.74300 1.000 24.42000 55 ILE B CA 1
ATOM 1863 C C . ILE B 1 55 ? 95.18000 110.53200 111.96800 1.000 24.42000 55 ILE B C 1
ATOM 1864 O O . ILE B 1 55 ? 93.97600 110.46800 111.68400 1.000 24.42000 55 ILE B O 1
ATOM 1869 N N . ALA B 1 56 ? 95.95200 111.55100 111.57800 1.000 23.39000 56 ALA B N 1
ATOM 1870 C CA . ALA B 1 56 ? 95.38900 112.65600 110.82100 1.000 23.39000 56 ALA B CA 1
ATOM 1871 C C . ALA B 1 56 ? 94.90500 112.21000 109.45500 1.000 23.39000 56 ALA B C 1
ATOM 1872 O O . ALA B 1 56 ? 93.87300 112.69000 108.98900 1.000 23.39000 56 ALA B O 1
ATOM 1874 N N . LEU B 1 57 ? 95.58100 111.24300 108.83900 1.000 26.35000 57 LEU B N 1
ATOM 1875 C CA . LEU B 1 57 ? 95.17300 110.81300 107.50700 1.000 26.35000 57 LEU B CA 1
ATOM 1876 C C . LEU B 1 57 ? 93.90000 109.97800 107.55000 1.000 26.35000 57 LEU B C 1
ATOM 1877 O O . LEU B 1 57 ? 93.03000 110.13900 106.69000 1.000 26.35000 57 LEU B O 1
ATOM 1882 N N . ILE B 1 58 ? 93.75900 109.08100 108.53300 1.000 28.64000 58 ILE B N 1
ATOM 1883 C CA . ILE B 1 58 ? 92.52700 108.29600 108.58200 1.000 28.64000 58 ILE B CA 1
ATOM 1884 C C . ILE B 1 58 ? 91.36900 109.15300 109.06500 1.000 28.64000 58 ILE B C 1
ATOM 1885 O O . ILE B 1 58 ? 90.22700 108.95600 108.63700 1.000 28.64000 58 ILE B O 1
ATOM 1890 N N . MET B 1 59 ? 91.63700 110.16500 109.89200 1.000 29.60000 59 MET B N 1
ATOM 1891 C CA . MET B 1 59 ? 90.56600 111.04000 110.32900 1.000 29.60000 59 MET B CA 1
ATOM 1892 C C . MET B 1 59 ? 90.17200 112.02600 109.24400 1.000 29.60000 59 MET B C 1
ATOM 1893 O O . MET B 1 59 ? 89.03100 112.49100 109.23300 1.000 29.60000 59 MET B O 1
ATOM 1898 N N . ALA B 1 60 ? 91.08300 112.33400 108.32000 1.000 32.11000 60 ALA B N 1
ATOM 1899 C CA . ALA B 1 60 ? 90.72800 113.11500 107.14500 1.000 32.11000 60 ALA B CA 1
ATOM 1900 C C . ALA B 1 60 ? 90.02600 112.27100 106.10300 1.000 32.11000 60 ALA B C 1
ATOM 1901 O O . ALA B 1 60 ? 89.17900 112.78200 105.36600 1.000 32.11000 60 ALA B O 1
ATOM 1903 N N . LEU B 1 61 ? 90.35400 110.98400 106.03100 1.000 36.45000 61 LEU B N 1
ATOM 1904 C CA . LEU B 1 61 ? 89.64400 110.10600 105.11300 1.000 36.45000 61 LEU B CA 1
ATOM 1905 C C . LEU B 1 61 ? 88.23100 109.83300 105.60500 1.000 36.45000 61 LEU B C 1
ATOM 1906 O O . LEU B 1 61 ? 87.32300 109.64600 104.79100 1.000 36.45000 61 LEU B O 1
ATOM 1911 N N . PHE B 1 62 ? 88.02400 109.83100 106.92200 1.000 35.04000 62 PHE B N 1
ATOM 1912 C CA . PHE B 1 62 ? 86.67200 109.73900 107.46000 1.000 35.04000 62 PHE B CA 1
ATOM 1913 C C . PHE B 1 62 ? 85.81700 110.94200 107.08400 1.000 35.04000 62 PHE B C 1
ATOM 1914 O O . PHE B 1 62 ? 84.61800 110.79300 106.83500 1.000 35.04000 62 PHE B O 1
ATOM 1922 N N . VAL B 1 63 ? 86.40700 112.13200 107.02000 1.000 35.97000 63 VAL B N 1
ATOM 1923 C CA . VAL B 1 63 ? 85.64000 113.29400 106.59000 1.000 35.97000 63 VAL B CA 1
ATOM 1924 C C . VAL B 1 63 ? 85.42400 113.26300 105.08400 1.000 35.97000 63 VAL B C 1
ATOM 1925 O O . VAL B 1 63 ? 84.32000 113.52300 104.60100 1.000 35.97000 63 VAL B O 1
ATOM 1929 N N . MET B 1 64 ? 86.45000 112.90000 104.31900 1.000 45.97000 64 MET B N 1
ATOM 1930 C CA . MET B 1 64 ? 86.33400 112.89300 102.86600 1.000 45.97000 64 MET B CA 1
ATOM 1931 C C . MET B 1 64 ? 85.56000 111.70800 102.30900 1.000 45.97000 64 MET B C 1
ATOM 1932 O O . MET B 1 64 ? 85.33000 111.68400 101.09900 1.000 45.97000 64 MET B O 1
ATOM 1937 N N . LYS B 1 65 ? 85.19700 110.72300 103.13500 1.000 49.36000 65 LYS B N 1
ATOM 1938 C CA . LYS B 1 65 ? 84.54600 109.51300 102.62900 1.000 49.36000 65 LYS B CA 1
ATOM 1939 C C . LYS B 1 65 ? 83.21800 109.75000 101.89900 1.000 49.36000 65 LYS B C 1
ATOM 1940 O O . LYS B 1 65 ? 83.06400 109.20700 100.78800 1.000 49.36000 65 LYS B O 1
ATOM 1946 N N . PRO B 1 66 ? 82.25800 110.56000 102.38800 1.000 51.36000 66 PRO B N 1
ATOM 1947 C CA . PRO B 1 66 ? 81.07000 110.82700 101.55400 1.000 51.36000 66 PRO B CA 1
ATOM 1948 C C . PRO B 1 66 ? 81.34200 111.69700 100.34000 1.000 51.36000 66 PRO B C 1
ATOM 1949 O O . PRO B 1 66 ? 80.44900 111.84200 99.50100 1.000 51.36000 66 PRO B O 1
ATOM 1953 N N . ILE B 1 67 ? 82.52500 112.28700 100.22700 1.000 49.75000 67 ILE B N 1
ATOM 1954 C CA . ILE B 1 67 ? 82.93800 112.90300 98.97600 1.000 49.75000 67 ILE B CA 1
ATOM 1955 C C . ILE B 1 67 ? 83.55000 111.86300 98.05100 1.000 49.75000 67 ILE B C 1
ATOM 1956 O O . ILE B 1 67 ? 83.28300 111.85800 96.84300 1.000 49.75000 67 ILE B O 1
ATOM 1961 N N . ILE B 1 68 ? 84.32400 110.93300 98.61900 1.000 55.54000 68 ILE B N 1
ATOM 1962 C CA . ILE B 1 68 ? 85.06000 109.95200 97.82400 1.000 55.54000 68 ILE B CA 1
ATOM 1963 C C . ILE B 1 68 ? 84.11200 108.97300 97.14300 1.000 55.54000 68 ILE B C 1
ATOM 1964 O O . ILE B 1 68 ? 84.18500 108.78200 95.92200 1.000 55.54000 68 ILE B O 1
ATOM 1969 N N . GLU B 1 69 ? 83.19600 108.34800 97.90200 1.000 63.97000 69 GLU B N 1
ATOM 1970 C CA . GLU B 1 69 ? 82.33100 107.38100 97.22300 1.000 63.97000 69 GLU B CA 1
ATOM 1971 C C . GLU B 1 69 ? 81.27100 108.05000 96.36000 1.000 63.97000 69 GLU B C 1
ATOM 1972 O O . GLU B 1 69 ? 80.72700 107.40000 95.46200 1.000 63.97000 69 GLU B O 1
ATOM 1978 N N . ALA B 1 70 ? 80.97800 109.32800 96.59000 1.000 65.37000 70 ALA B N 1
ATOM 1979 C CA . ALA B 1 70 ? 80.03400 110.01700 95.72000 1.000 65.37000 70 ALA B CA 1
ATOM 1980 C C . ALA B 1 70 ? 80.68100 110.38400 94.39100 1.000 65.37000 70 ALA B C 1
ATOM 1981 O O . ALA B 1 70 ? 80.10600 110.13900 93.32600 1.000 65.37000 70 ALA B O 1
ATOM 1983 N N . GLY B 1 71 ? 81.87800 110.96800 94.42900 1.000 67.09000 71 GLY B N 1
ATOM 1984 C CA . GLY B 1 71 ? 82.56400 111.29400 93.19600 1.000 67.09000 71 GLY B CA 1
ATOM 1985 C C . GLY B 1 71 ? 83.20000 110.12200 92.49200 1.000 67.09000 71 GLY B C 1
ATOM 1986 O O . GLY B 1 71 ? 83.61700 110.26100 91.33900 1.000 67.09000 71 GLY B O 1
ATOM 1987 N N . TYR B 1 72 ? 83.29300 108.97000 93.15700 1.000 74.31000 72 TYR B N 1
ATOM 1988 C CA . TYR B 1 72 ? 83.81600 107.78600 92.49100 1.000 74.31000 72 TYR B CA 1
ATOM 1989 C C . TYR B 1 72 ? 82.81800 107.22600 91.48900 1.000 74.31000 72 TYR B C 1
ATOM 1990 O O . TYR B 1 72 ? 83.21600 106.63000 90.48300 1.000 74.31000 72 TYR B O 1
ATOM 1999 N N . GLU B 1 73 ? 81.52900 107.41800 91.73600 1.000 76.53000 73 GLU B N 1
ATOM 2000 C CA . GLU B 1 73 ? 80.49600 106.95700 90.82400 1.000 76.53000 73 GLU B CA 1
ATOM 2001 C C . GLU B 1 73 ? 80.31500 107.93000 89.66600 1.000 76.53000 73 GLU B C 1
ATOM 2002 O O . GLU B 1 73 ? 81.10000 107.93300 88.71900 1.000 76.53000 73 GLU B O 1
ATOM 2008 N N . SER B 1 94 ? 83.69000 119.18300 86.26100 1.000 75.76000 94 SER B N 1
ATOM 2009 C CA . SER B 1 94 ? 82.27100 118.95100 86.50900 1.000 75.76000 94 SER B CA 1
ATOM 2010 C C . SER B 1 94 ? 82.01100 117.50400 86.90800 1.000 75.76000 94 SER B C 1
ATOM 2011 O O . SER B 1 94 ? 80.95800 116.94600 86.60300 1.000 75.76000 94 SER B O 1
ATOM 2014 N N . GLY B 1 95 ? 82.97700 116.89900 87.59300 1.000 67.93000 95 GLY B N 1
ATOM 2015 C CA . GLY B 1 95 ? 82.86700 115.50000 87.94800 1.000 67.93000 95 GLY B CA 1
ATOM 2016 C C . GLY B 1 95 ? 82.66400 115.24700 89.42500 1.000 67.93000 95 GLY B C 1
ATOM 2017 O O . GLY B 1 95 ? 81.88400 114.36500 89.79700 1.000 67.93000 95 GLY B O 1
ATOM 2018 N N . LEU B 1 96 ? 83.34900 116.00600 90.28300 1.000 61.68000 96 LEU B N 1
ATOM 2019 C CA . LEU B 1 96 ? 83.20200 115.79100 91.72200 1.000 61.68000 96 LEU B CA 1
ATOM 2020 C C . LEU B 1 96 ? 81.96600 116.50200 92.26300 1.000 61.68000 96 LEU B C 1
ATOM 2021 O O . LEU B 1 96 ? 81.03400 115.85800 92.75500 1.000 61.68000 96 LEU B O 1
ATOM 2026 N N . MET B 1 97 ? 81.98400 117.84100 92.24800 1.000 56.04000 97 MET B N 1
ATOM 2027 C CA . MET B 1 97 ? 80.84300 118.74800 92.42400 1.000 56.04000 97 MET B CA 1
ATOM 2028 C C . MET B 1 97 ? 80.22100 118.70500 93.82700 1.000 56.04000 97 MET B C 1
ATOM 2029 O O . MET B 1 97 ? 79.41000 119.56600 94.18500 1.000 56.04000 97 MET B O 1
ATOM 2034 N N . GLU B 1 98 ? 80.63600 117.75500 94.66000 1.000 53.01000 98 GLU B N 1
ATOM 2035 C CA . GLU B 1 98 ? 80.39300 117.79900 96.08800 1.000 53.01000 98 GLU B CA 1
ATOM 2036 C C . GLU B 1 98 ? 81.67600 118.05300 96.84800 1.000 53.01000 98 GLU B C 1
ATOM 2037 O O . GLU B 1 98 ? 81.62300 118.46800 98.01000 1.000 53.01000 98 GLU B O 1
ATOM 2043 N N . TYR B 1 99 ? 82.82200 117.81300 96.21800 1.000 44.69000 99 TYR B N 1
ATOM 2044 C CA . TYR B 1 99 ? 84.07500 118.35900 96.70400 1.000 44.69000 99 TYR B CA 1
ATOM 2045 C C . TYR B 1 99 ? 84.15100 119.85100 96.42700 1.000 44.69000 99 TYR B C 1
ATOM 2046 O O . TYR B 1 99 ? 84.65600 120.60800 97.26100 1.000 44.69000 99 TYR B O 1
ATOM 2055 N N . LYS B 1 100 ? 83.63400 120.28300 95.27000 1.000 48.26000 100 LYS B N 1
ATOM 2056 C CA . LYS B 1 100 ? 83.55100 121.70600 94.95200 1.000 48.26000 100 LYS B CA 1
ATOM 2057 C C . LYS B 1 100 ? 82.67500 122.44600 95.95300 1.000 48.26000 100 LYS B C 1
ATOM 2058 O O . LYS B 1 100 ? 83.03100 123.53400 96.41500 1.000 48.26000 100 LYS B O 1
ATOM 2064 N N . GLN B 1 101 ? 81.53300 121.86500 96.30800 1.000 48.63000 101 GLN B N 1
ATOM 2065 C CA . GLN B 1 101 ? 80.68400 122.46000 97.32900 1.000 48.63000 101 GLN B CA 1
ATOM 2066 C C . GLN B 1 101 ? 81.26700 122.31700 98.72500 1.000 48.63000 101 GLN B C 1
ATOM 2067 O O . GLN B 1 101 ? 80.92200 123.10800 99.60700 1.000 48.63000 101 GLN B O 1
ATOM 2073 N N . TYR B 1 102 ? 82.12800 121.32400 98.94700 1.000 41.03000 102 TYR B N 1
ATOM 2074 C CA . TYR B 1 102 ? 82.87200 121.26400 100.19700 1.000 41.03000 102 TYR B CA 1
ATOM 2075 C C . TYR B 1 102 ? 83.87700 122.39600 100.30900 1.000 41.03000 102 TYR B C 1
ATOM 2076 O O . TYR B 1 102 ? 84.10200 122.91500 101.40800 1.000 41.03000 102 TYR B O 1
ATOM 2085 N N . LEU B 1 103 ? 84.49000 122.79000 99.19400 1.000 39.67000 103 LEU B N 1
ATOM 2086 C CA . LEU B 1 103 ? 85.49500 123.84100 99.25300 1.000 39.67000 103 LEU B CA 1
ATOM 2087 C C . LEU B 1 103 ? 84.87900 125.19700 99.56300 1.000 39.67000 103 LEU B C 1
ATOM 2088 O O . LEU B 1 103 ? 85.50700 126.01300 100.24300 1.000 39.67000 103 LEU B O 1
ATOM 2093 N N . LYS B 1 104 ? 83.64900 125.44700 99.12500 1.000 42.99000 104 LYS B N 1
ATOM 2094 C CA . LYS B 1 104 ? 82.99900 126.71700 99.44300 1.000 42.99000 104 LYS B CA 1
ATOM 2095 C C . LYS B 1 104 ? 82.20400 126.62600 100.73600 1.000 42.99000 104 LYS B C 1
ATOM 2096 O O . LYS B 1 104 ? 81.04700 127.02500 100.81100 1.000 42.99000 104 LYS B O 1
ATOM 2102 N N . LYS B 1 105 ? 82.83300 126.10400 101.77600 1.000 43.05000 105 LYS B N 1
ATOM 2103 C CA . LYS B 1 105 ? 82.22700 126.09300 103.09700 1.000 43.05000 105 LYS B CA 1
ATOM 2104 C C . LYS B 1 105 ? 83.22100 126.42000 104.19600 1.000 43.05000 105 LYS B C 1
ATOM 2105 O O . LYS B 1 105 ? 82.81200 126.91800 105.25000 1.000 43.05000 105 LYS B O 1
ATOM 2111 N N . HIS B 1 106 ? 84.51500 126.20700 103.97200 1.000 41.39000 106 HIS B N 1
ATOM 2112 C CA . HIS B 1 106 ? 85.55000 126.52700 104.93500 1.000 41.39000 106 HIS B CA 1
ATOM 2113 C C . HIS B 1 106 ? 86.54800 127.51800 104.37400 1.000 41.39000 106 HIS B C 1
ATOM 2114 O O . HIS B 1 106 ? 87.48400 127.90500 105.08000 1.000 41.39000 106 HIS B O 1
ATOM 2121 N N . THR B 1 107 ? 86.36800 127.93300 103.12700 1.000 39.14000 107 THR B N 1
ATOM 2122 C CA . THR B 1 107 ? 87.18700 128.96200 102.51300 1.000 39.14000 107 THR B CA 1
ATOM 2123 C C . THR B 1 107 ? 86.77600 130.32300 103.05300 1.000 39.14000 107 THR B C 1
ATOM 2124 O O . THR B 1 107 ? 85.59500 130.56500 103.30700 1.000 39.14000 107 THR B O 1
ATOM 2128 N N . ASP B 1 108 ? 87.75300 131.19800 103.26800 1.000 43.04000 108 ASP B N 1
ATOM 2129 C CA . ASP B 1 108 ? 87.43300 132.57800 103.59400 1.000 43.04000 108 ASP B CA 1
ATOM 2130 C C . ASP B 1 108 ? 86.73700 133.24900 102.42100 1.000 43.04000 108 ASP B C 1
ATOM 2131 O O . ASP B 1 108 ? 87.14800 133.10300 101.26700 1.000 43.04000 108 ASP B O 1
ATOM 2136 N N . LEU B 1 109 ? 85.66300 133.97800 102.72500 1.000 48.71000 109 LEU B N 1
ATOM 2137 C CA . LEU B 1 109 ? 84.89900 134.64000 101.67600 1.000 48.71000 109 LEU B CA 1
ATOM 2138 C C . LEU B 1 109 ? 85.68800 135.79400 101.07800 1.000 48.71000 109 LEU B C 1
ATOM 2139 O O . LEU B 1 109 ? 85.66600 135.99800 99.86100 1.000 48.71000 109 LEU B O 1
ATOM 2144 N N . GLU B 1 110 ? 86.41300 136.54100 101.90900 1.000 49.72000 110 GLU B N 1
ATOM 2145 C CA . GLU B 1 110 ? 87.20000 137.66900 101.42500 1.000 49.72000 110 GLU B CA 1
ATOM 2146 C C . GLU B 1 110 ? 88.57400 137.26300 100.91800 1.000 49.72000 110 GLU B C 1
ATOM 2147 O O . GLU B 1 110 ? 89.36200 138.13900 100.54900 1.000 49.72000 110 GLU B O 1
ATOM 2153 N N . LEU B 1 111 ? 88.88400 135.96900 100.89900 1.000 45.04000 111 LEU B N 1
ATOM 2154 C CA . LEU B 1 111 ? 90.10000 135.47500 100.27500 1.000 45.04000 111 LEU B CA 1
ATOM 2155 C C . LEU B 1 111 ? 89.82000 134.67100 99.02100 1.000 45.04000 111 LEU B C 1
ATOM 2156 O O . LEU B 1 111 ? 90.66000 134.64000 98.12500 1.000 45.04000 111 LEU B O 1
ATOM 2161 N N . ALA B 1 112 ? 88.65100 134.03700 98.92700 1.000 49.87000 112 ALA B N 1
ATOM 2162 C CA . ALA B 1 112 ? 88.27300 133.37300 97.68800 1.000 49.87000 112 ALA B CA 1
ATOM 2163 C C . ALA B 1 112 ? 87.95400 134.36700 96.58700 1.000 49.87000 112 ALA B C 1
ATOM 2164 O O . ALA B 1 112 ? 88.00500 134.00600 95.40900 1.000 49.87000 112 ALA B O 1
ATOM 2166 N N . ARG B 1 113 ? 87.61700 135.60600 96.94200 1.000 53.32000 113 ARG B N 1
ATOM 2167 C CA . ARG B 1 113 ? 87.45300 136.64500 95.93900 1.000 53.32000 113 ARG B CA 1
ATOM 2168 C C . ARG B 1 113 ? 88.78300 137.13600 95.39200 1.000 53.32000 113 ARG B C 1
ATOM 2169 O O . ARG B 1 113 ? 88.79600 137.79200 94.34700 1.000 53.32000 113 ARG B O 1
ATOM 2177 N N . PHE B 1 114 ? 89.89400 136.83700 96.06300 1.000 41.27000 114 PHE B N 1
ATOM 2178 C CA . PHE B 1 114 ? 91.18500 137.24000 95.52800 1.000 41.27000 114 PHE B CA 1
ATOM 2179 C C . PHE B 1 114 ? 91.69100 136.25900 94.48500 1.000 41.27000 114 PHE B C 1
ATOM 2180 O O . PHE B 1 114 ? 92.34300 136.66100 93.51800 1.000 41.27000 114 PHE B O 1
ATOM 2188 N N . PHE B 1 115 ? 91.40900 134.97400 94.65700 1.000 42.32000 115 PHE B N 1
ATOM 2189 C CA . PHE B 1 115 ? 91.81800 133.96400 93.68400 1.000 42.32000 115 PHE B CA 1
ATOM 2190 C C . PHE B 1 115 ? 90.72500 133.80500 92.63000 1.000 42.32000 115 PHE B C 1
ATOM 2191 O O . PHE B 1 115 ? 90.16300 132.73300 92.41800 1.000 42.32000 115 PHE B O 1
ATOM 2199 N N . GLN B 1 116 ? 90.43500 134.91600 91.96200 1.000 48.62000 116 GLN B N 1
ATOM 2200 C CA . GLN B 1 116 ? 89.42800 134.95600 90.91500 1.000 48.62000 116 GLN B CA 1
ATOM 2201 C C . GLN B 1 116 ? 89.66900 136.14300 89.98500 1.000 48.62000 116 GLN B C 1
ATOM 2202 O O . GLN B 1 116 ? 90.01200 137.23800 90.43300 1.000 48.62000 116 GLN B O 1
ATOM 2208 N N . ASP B 1 132 ? 80.85100 132.96000 87.86300 1.000 63.47000 132 ASP B N 1
ATOM 2209 C CA . ASP B 1 132 ? 80.83900 131.69900 88.59000 1.000 63.47000 132 ASP B CA 1
ATOM 2210 C C . ASP B 1 132 ? 82.25000 131.29600 88.99400 1.000 63.47000 132 ASP B C 1
ATOM 2211 O O . ASP B 1 132 ? 83.20400 132.04000 88.77000 1.000 63.47000 132 ASP B O 1
ATOM 2216 N N . TYR B 1 133 ? 82.38100 130.11100 89.58400 1.000 56.54000 133 TYR B N 1
ATOM 2217 C CA . TYR B 1 133 ? 83.63700 129.65300 90.15400 1.000 56.54000 133 TYR B CA 1
ATOM 2218 C C . TYR B 1 133 ? 84.15400 128.44600 89.39000 1.000 56.54000 133 TYR B C 1
ATOM 2219 O O . TYR B 1 133 ? 83.60000 128.03500 88.36800 1.000 56.54000 133 TYR B O 1
ATOM 2228 N N . SER B 1 134 ? 85.23600 127.88100 89.91300 1.000 49.79000 134 SER B N 1
ATOM 2229 C CA . SER B 1 134 ? 85.89900 126.74300 89.29800 1.000 49.79000 134 SER B CA 1
ATOM 2230 C C . SER B 1 134 ? 86.34300 125.76400 90.37300 1.000 49.79000 134 SER B C 1
ATOM 2231 O O . SER B 1 134 ? 85.82600 125.79000 91.49300 1.000 49.79000 134 SER B O 1
ATOM 2234 N N . LEU B 1 135 ? 87.26100 124.86500 90.02800 1.000 46.08000 135 LEU B N 1
ATOM 2235 C CA . LEU B 1 135 ? 87.88900 123.97600 90.99900 1.000 46.08000 135 LEU B CA 1
ATOM 2236 C C . LEU B 1 135 ? 89.27300 124.46900 91.39100 1.000 46.08000 135 LEU B C 1
ATOM 2237 O O . LEU B 1 135 ? 89.58000 124.63400 92.58200 1.000 46.08000 135 LEU B O 1
ATOM 2242 N N . PHE B 1 136 ? 90.11600 124.69900 90.39600 1.000 40.52000 136 PHE B N 1
ATOM 2243 C CA . PHE B 1 136 ? 91.52100 124.91600 90.65800 1.000 40.52000 136 PHE B CA 1
ATOM 2244 C C . PHE B 1 136 ? 91.83000 126.35700 91.02200 1.000 40.52000 136 PHE B C 1
ATOM 2245 O O . PHE B 1 136 ? 92.91300 126.63600 91.54500 1.000 40.52000 136 PHE B O 1
ATOM 2253 N N . SER B 1 137 ? 90.90300 127.26900 90.77400 1.000 39.07000 137 SER B N 1
ATOM 2254 C CA . SER B 1 137 ? 90.95100 128.58700 91.38100 1.000 39.07000 137 SER B CA 1
ATOM 2255 C C . SER B 1 137 ? 90.37100 128.59800 92.78400 1.000 39.07000 137 SER B C 1
ATOM 2256 O O . SER B 1 137 ? 90.29300 129.66600 93.39600 1.000 39.07000 137 SER B O 1
ATOM 2259 N N . LEU B 1 138 ? 89.95000 127.43900 93.29400 1.000 38.85000 138 LEU B N 1
ATOM 2260 C CA . LEU B 1 138 ? 89.37700 127.31000 94.62300 1.000 38.85000 138 LEU B CA 1
ATOM 2261 C C . LEU B 1 138 ? 90.19300 126.45700 95.57400 1.000 38.85000 138 LEU B C 1
ATOM 2262 O O . LEU B 1 138 ? 90.00500 126.58800 96.78700 1.000 38.85000 138 LEU B O 1
ATOM 2267 N N . LEU B 1 139 ? 91.04800 125.56600 95.06800 1.000 33.67000 139 LEU B N 1
ATOM 2268 C CA . LEU B 1 139 ? 91.99500 124.87600 95.94900 1.000 33.67000 139 LEU B CA 1
ATOM 2269 C C . LEU B 1 139 ? 92.91600 125.78400 96.76300 1.000 33.67000 139 LEU B C 1
ATOM 2270 O O . LEU B 1 139 ? 93.00200 125.56500 97.98500 1.000 33.67000 139 LEU B O 1
ATOM 2275 N N . PRO B 1 140 ? 93.65100 126.76400 96.19600 1.000 34.30000 140 PRO B N 1
ATOM 2276 C CA . PRO B 1 140 ? 94.64400 127.45100 97.03500 1.000 34.30000 140 PRO B CA 1
ATOM 2277 C C . PRO B 1 140 ? 94.03400 128.35700 98.07700 1.000 34.30000 140 PRO B C 1
ATOM 2278 O O . PRO B 1 140 ? 94.62700 128.51800 99.15000 1.000 34.30000 140 PRO B O 1
ATOM 2282 N N . ALA B 1 141 ? 92.85400 128.91800 97.81200 1.000 33.99000 141 ALA B N 1
ATOM 2283 C CA . ALA B 1 141 ? 92.17800 129.72800 98.81500 1.000 33.99000 141 ALA B CA 1
ATOM 2284 C C . ALA B 1 141 ? 91.74500 128.87600 99.99600 1.000 33.99000 141 ALA B C 1
ATOM 2285 O O . ALA B 1 141 ? 91.89700 129.28200 101.15400 1.000 33.99000 141 ALA B O 1
ATOM 2287 N N . TYR B 1 142 ? 91.26800 127.66600 99.71300 1.000 31.18000 142 TYR B N 1
ATOM 2288 C CA . TYR B 1 142 ? 90.94100 126.70500 100.75800 1.000 31.18000 142 TYR B CA 1
ATOM 2289 C C . TYR B 1 142 ? 92.16100 126.30900 101.57000 1.000 31.18000 142 TYR B C 1
ATOM 2290 O O . TYR B 1 142 ? 92.09200 126.23400 102.80200 1.000 31.18000 142 TYR B O 1
ATOM 2299 N N . ALA B 1 143 ? 93.27400 126.02300 100.89400 1.000 27.76000 143 ALA B N 1
ATOM 2300 C CA . ALA B 1 143 ? 94.46300 125.54700 101.59000 1.000 27.76000 143 ALA B CA 1
ATOM 2301 C C . ALA B 1 143 ? 95.05500 126.62800 102.48300 1.000 27.76000 143 ALA B C 1
ATOM 2302 O O . ALA B 1 143 ? 95.41700 126.35700 103.63300 1.000 27.76000 143 ALA B O 1
ATOM 2304 N N . LEU B 1 144 ? 95.11800 127.86400 101.98800 1.000 25.77000 144 LEU B N 1
ATOM 2305 C CA . LEU B 1 144 ? 95.59100 128.97100 102.81100 1.000 25.77000 144 LEU B CA 1
ATOM 2306 C C . LEU B 1 144 ? 94.63100 129.27600 103.95200 1.000 25.77000 144 LEU B C 1
ATOM 2307 O O . LEU B 1 144 ? 95.07000 129.62200 105.05800 1.000 25.77000 144 LEU B O 1
ATOM 2312 N N . SER B 1 145 ? 93.32200 129.14300 103.70700 1.000 27.65000 145 SER B N 1
ATOM 2313 C CA . SER B 1 145 ? 92.34400 129.37900 104.76000 1.000 27.65000 145 SER B CA 1
ATOM 2314 C C . SER B 1 145 ? 92.46800 128.35900 105.87400 1.000 27.65000 145 SER B C 1
ATOM 2315 O O . SER B 1 145 ? 92.40700 128.71500 107.05500 1.000 27.65000 145 SER B O 1
ATOM 2318 N N . GLU B 1 146 ? 92.67300 127.09300 105.52800 1.000 26.06000 146 GLU B N 1
ATOM 2319 C CA . GLU B 1 146 ? 92.83200 126.11300 106.58800 1.000 26.06000 146 GLU B CA 1
ATOM 2320 C C . GLU B 1 146 ? 94.18800 126.16500 107.25700 1.000 26.06000 146 GLU B C 1
ATOM 2321 O O . GLU B 1 146 ? 94.26900 125.81500 108.43100 1.000 26.06000 146 GLU B O 1
ATOM 2327 N N . ILE B 1 147 ? 95.24800 126.59600 106.56800 1.000 21.18000 147 ILE B N 1
ATOM 2328 C CA . ILE B 1 147 ? 96.50100 126.81300 107.28500 1.000 21.18000 147 ILE B CA 1
ATOM 2329 C C . ILE B 1 147 ? 96.34800 127.93800 108.30100 1.000 21.18000 147 ILE B C 1
ATOM 2330 O O . ILE B 1 147 ? 96.76300 127.79400 109.45500 1.000 21.18000 147 ILE B O 1
ATOM 2335 N N . LYS B 1 148 ? 95.68300 129.03600 107.92300 1.000 22.39000 148 LYS B N 1
ATOM 2336 C CA . LYS B 1 148 ? 95.48400 130.13800 108.86800 1.000 22.39000 148 LYS B CA 1
ATOM 2337 C C . LYS B 1 148 ? 94.58900 129.73400 110.03400 1.000 22.39000 148 LYS B C 1
ATOM 2338 O O . LYS B 1 148 ? 94.89700 130.02800 111.19900 1.000 22.39000 148 LYS B O 1
ATOM 2344 N N . ASP B 1 149 ? 93.51500 129.00500 109.75100 1.000 21.90000 149 ASP B N 1
ATOM 2345 C CA . ASP B 1 149 ? 92.62800 128.57500 110.81800 1.000 21.90000 149 ASP B CA 1
ATOM 2346 C C . ASP B 1 149 ? 93.27600 127.51000 111.69100 1.000 21.90000 149 ASP B C 1
ATOM 2347 O O . ASP B 1 149 ? 93.02700 127.47500 112.89900 1.000 21.90000 149 ASP B O 1
ATOM 2352 N N . ALA B 1 150 ? 94.14300 126.67100 111.11700 1.000 20.11000 150 ALA B N 1
ATOM 2353 C CA . ALA B 1 150 ? 94.83300 125.66300 111.90400 1.000 20.11000 150 ALA B CA 1
ATOM 2354 C C . ALA B 1 150 ? 95.89400 126.28300 112.78900 1.000 20.11000 150 ALA B C 1
ATOM 2355 O O . ALA B 1 150 ? 96.11100 125.80600 113.89900 1.000 20.11000 150 ALA B O 1
ATOM 2357 N N . PHE B 1 151 ? 96.54700 127.35100 112.34000 1.000 18.38000 151 PHE B N 1
ATOM 2358 C CA . PHE B 1 151 ? 97.43700 128.06300 113.24800 1.000 18.38000 151 PHE B CA 1
ATOM 2359 C C . PHE B 1 151 ? 96.67600 128.79300 114.34000 1.000 18.38000 151 PHE B C 1
ATOM 2360 O O . PHE B 1 151 ? 97.18500 128.91200 115.45500 1.000 18.38000 151 PHE B O 1
ATOM 2368 N N . LYS B 1 152 ? 95.46300 129.26900 114.06100 1.000 21.31000 152 LYS B N 1
ATOM 2369 C CA . LYS B 1 152 ? 94.68500 129.88900 115.13300 1.000 21.31000 152 LYS B CA 1
ATOM 2370 C C . LYS B 1 152 ? 94.25700 128.85500 116.17900 1.000 21.31000 152 LYS B C 1
ATOM 2371 O O . LYS B 1 152 ? 94.38600 129.09500 117.39100 1.000 21.31000 152 LYS B O 1
ATOM 2377 N N . ILE B 1 153 ? 93.78000 127.68800 115.72300 1.000 19.99000 153 ILE B N 1
ATOM 2378 C CA . ILE B 1 153 ? 93.45000 126.57100 116.61300 1.000 19.99000 153 ILE B CA 1
ATOM 2379 C C . ILE B 1 153 ? 94.68300 126.10400 117.36900 1.000 19.99000 153 ILE B C 1
ATOM 2380 O O . ILE B 1 153 ? 94.62200 125.81600 118.57000 1.000 19.99000 153 ILE B O 1
ATOM 2385 N N . GLY B 1 154 ? 95.82900 126.07600 116.69300 1.000 16.50000 154 GLY B N 1
ATOM 2386 C CA . GLY B 1 154 ? 97.04700 125.63000 117.33200 1.000 16.50000 154 GLY B CA 1
ATOM 2387 C C . GLY B 1 154 ? 97.53800 126.59400 118.38600 1.000 16.50000 154 GLY B C 1
ATOM 2388 O O . GLY B 1 154 ? 98.00300 126.16900 119.43900 1.000 16.50000 154 GLY B O 1
ATOM 2389 N N . PHE B 1 155 ? 97.41300 127.89800 118.13600 1.000 18.23000 155 PHE B N 1
ATOM 2390 C CA . PHE B 1 155 ? 97.76700 128.87500 119.15500 1.000 18.23000 155 PHE B CA 1
ATOM 2391 C C . PHE B 1 155 ? 96.82100 128.82400 120.34500 1.000 18.23000 155 PHE B C 1
ATOM 2392 O O . PHE B 1 155 ? 97.23500 129.11300 121.47300 1.000 18.23000 155 PHE B O 1
ATOM 2400 N N . TYR B 1 156 ? 95.55700 128.45800 120.12100 1.000 24.66000 156 TYR B N 1
ATOM 2401 C CA . TYR B 1 156 ? 94.63300 128.32300 121.24400 1.000 24.66000 156 TYR B CA 1
ATOM 2402 C C . TYR B 1 156 ? 95.03500 127.20100 122.19000 1.000 24.66000 156 TYR B C 1
ATOM 2403 O O . TYR B 1 156 ? 94.92100 127.35200 123.40600 1.000 24.66000 156 TYR B O 1
ATOM 2412 N N . LEU B 1 157 ? 95.53200 126.08400 121.66200 1.000 19.88000 157 LEU B N 1
ATOM 2413 C CA . LEU B 1 157 ? 95.89200 124.95200 122.50700 1.000 19.88000 157 LEU B CA 1
ATOM 2414 C C . LEU B 1 157 ? 97.38200 124.84600 122.78300 1.000 19.88000 157 LEU B C 1
ATOM 2415 O O . LEU B 1 157 ? 97.78600 123.98700 123.56600 1.000 19.88000 157 LEU B O 1
ATOM 2420 N N . TYR B 1 158 ? 98.21100 125.66300 122.14700 1.000 19.97000 158 TYR B N 1
ATOM 2421 C CA . TYR B 1 158 ? 99.61200 125.69900 122.52700 1.000 19.97000 158 TYR B CA 1
ATOM 2422 C C . TYR B 1 158 ? 99.77900 126.43000 123.83900 1.000 19.97000 158 TYR B C 1
ATOM 2423 O O . TYR B 1 158 ? 100.76500 126.22300 124.54400 1.000 19.97000 158 TYR B O 1
ATOM 2432 N N . LEU B 1 159 ? 98.83000 127.27600 124.15300 1.000 22.59000 159 LEU B N 1
ATOM 2433 C CA . LEU B 1 159 ? 98.78700 128.24400 125.23500 1.000 22.59000 159 LEU B CA 1
ATOM 2434 C C . LEU B 1 159 ? 98.40900 127.75200 126.63900 1.000 22.59000 159 LEU B C 1
ATOM 2435 O O . LEU B 1 159 ? 98.97400 128.28300 127.59900 1.000 22.59000 159 LEU B O 1
ATOM 2440 N N . PRO B 1 160 ? 97.50800 126.78900 126.86500 1.000 21.22000 160 PRO B N 1
ATOM 2441 C CA . PRO B 1 160 ? 97.32900 126.29400 128.23300 1.000 21.22000 160 PRO B CA 1
ATOM 2442 C C . PRO B 1 160 ? 98.42400 125.36000 128.72100 1.000 21.22000 160 PRO B C 1
ATOM 2443 O O . PRO B 1 160 ? 98.26900 124.77700 129.79500 1.000 21.22000 160 PRO B O 1
ATOM 2447 N N . PHE B 1 161 ? 99.51600 125.21400 127.97300 1.000 20.69000 161 PHE B N 1
ATOM 2448 C CA . PHE B 1 161 ? 100.67800 124.43200 128.36200 1.000 20.69000 161 PHE B CA 1
ATOM 2449 C C . PHE B 1 161 ? 101.90100 125.28900 128.61100 1.000 20.69000 161 PHE B C 1
ATOM 2450 O O . PHE B 1 161 ? 102.70900 124.96100 129.48000 1.000 20.69000 161 PHE B O 1
ATOM 2458 N N . VAL B 1 162 ? 102.04500 126.39900 127.88600 1.000 22.68000 162 VAL B N 1
ATOM 2459 C CA . VAL B 1 162 ? 103.14600 127.30200 128.17000 1.000 22.68000 162 VAL B CA 1
ATOM 2460 C C . VAL B 1 162 ? 102.92500 128.04300 129.47200 1.000 22.68000 162 VAL B C 1
ATOM 2461 O O . VAL B 1 162 ? 103.90300 128.47000 130.09800 1.000 22.68000 162 VAL B O 1
ATOM 2465 N N . VAL B 1 163 ? 101.67100 128.16000 129.92700 1.000 23.25000 163 VAL B N 1
ATOM 2466 C CA . VAL B 1 163 ? 101.40900 128.72900 131.24500 1.000 23.25000 163 VAL B CA 1
ATOM 2467 C C . VAL B 1 163 ? 101.98500 127.83500 132.33800 1.000 23.25000 163 VAL B C 1
ATOM 2468 O O . VAL B 1 163 ? 102.71700 128.30700 133.21200 1.000 23.25000 163 VAL B O 1
ATOM 2472 N N . VAL B 1 164 ? 101.76000 126.52400 132.25500 1.000 24.82000 164 VAL B N 1
ATOM 2473 C CA . VAL B 1 164 ? 102.29900 125.66000 133.29300 1.000 24.82000 164 VAL B CA 1
ATOM 2474 C C . VAL B 1 164 ? 103.79400 125.45000 133.09800 1.000 24.82000 164 VAL B C 1
ATOM 2475 O O . VAL B 1 164 ? 104.50600 125.24200 134.08200 1.000 24.82000 164 VAL B O 1
ATOM 2479 N N . ASP B 1 165 ? 104.31200 125.62300 131.88000 1.000 27.32000 165 ASP B N 1
ATOM 2480 C CA . ASP B 1 165 ? 105.75800 125.54900 131.68500 1.000 27.32000 165 ASP B CA 1
ATOM 2481 C C . ASP B 1 165 ? 106.46600 126.73000 132.34600 1.000 27.32000 165 ASP B C 1
ATOM 2482 O O . ASP B 1 165 ? 107.45900 126.54800 133.06700 1.000 27.32000 165 ASP B O 1
ATOM 2487 N N . LEU B 1 166 ? 105.94700 127.94300 132.15100 1.000 26.84000 166 LEU B N 1
ATOM 2488 C CA . LEU B 1 166 ? 106.51800 129.09700 132.83800 1.000 26.84000 166 LEU B CA 1
ATOM 2489 C C . LEU B 1 166 ? 106.26800 129.06800 134.33900 1.000 26.84000 166 LEU B C 1
ATOM 2490 O O . LEU B 1 166 ? 107.09000 129.58500 135.10100 1.000 26.84000 166 LEU B O 1
ATOM 2495 N N . VAL B 1 167 ? 105.17600 128.45000 134.79100 1.000 28.93000 167 VAL B N 1
ATOM 2496 C CA . VAL B 1 167 ? 104.95500 128.33300 136.22800 1.000 28.93000 167 VAL B CA 1
ATOM 2497 C C . VAL B 1 167 ? 105.97100 127.39600 136.86200 1.000 28.93000 167 VAL B C 1
ATOM 2498 O O . VAL B 1 167 ? 106.53100 127.70400 137.91900 1.000 28.93000 167 VAL B O 1
ATOM 2502 N N . ILE B 1 168 ? 106.24700 126.25800 136.22100 1.000 29.30000 168 ILE B N 1
ATOM 2503 C CA . ILE B 1 168 ? 107.24000 125.32800 136.74900 1.000 29.30000 168 ILE B CA 1
ATOM 2504 C C . ILE B 1 168 ? 108.62700 125.95300 136.72400 1.000 29.30000 168 ILE B C 1
ATOM 2505 O O . ILE B 1 168 ? 109.39700 125.81700 137.68300 1.000 29.30000 168 ILE B O 1
ATOM 2510 N N . SER B 1 169 ? 108.93000 126.72900 135.68300 1.000 33.02000 169 SER B N 1
ATOM 2511 C CA . SER B 1 169 ? 110.21800 127.41200 135.64500 1.000 33.02000 169 SER B CA 1
ATOM 2512 C C . SER B 1 169 ? 110.32900 128.48600 136.72300 1.000 33.02000 169 SER B C 1
ATOM 2513 O O . SER B 1 169 ? 111.39200 128.64300 137.33500 1.000 33.02000 169 SER B O 1
ATOM 2516 N N . SER B 1 170 ? 109.23900 129.19900 137.01000 1.000 35.47000 170 SER B N 1
ATOM 2517 C CA . SER B 1 170 ? 109.29700 130.23600 138.03400 1.000 35.47000 170 SER B CA 1
ATOM 2518 C C . SER B 1 170 ? 109.40100 129.64400 139.43500 1.000 35.47000 170 SER B C 1
ATOM 2519 O O . SER B 1 170 ? 110.21600 130.10200 140.24500 1.000 35.47000 170 SER B O 1
ATOM 2522 N N . ILE B 1 171 ? 108.60900 128.60800 139.73600 1.000 34.09000 171 ILE B N 1
ATOM 2523 C CA . ILE B 1 171 ? 108.69200 127.97600 141.05300 1.000 34.09000 171 ILE B CA 1
ATOM 2524 C C . ILE B 1 171 ? 109.93000 127.12100 141.20800 1.000 34.09000 171 ILE B C 1
ATOM 2525 O O . ILE B 1 171 ? 110.22100 126.66900 142.31900 1.000 34.09000 171 ILE B O 1
ATOM 2530 N N . LEU B 1 172 ? 110.65200 126.86400 140.12300 1.000 36.52000 172 LEU B N 1
ATOM 2531 C CA . LEU B 1 172 ? 111.86600 126.08800 140.18100 1.000 36.52000 172 LEU B CA 1
ATOM 2532 C C . LEU B 1 172 ? 113.10500 126.96800 140.13900 1.000 36.52000 172 LEU B C 1
ATOM 2533 O O . LEU B 1 172 ? 114.19600 126.49100 140.45400 1.000 36.52000 172 LEU B O 1
ATOM 2538 N N . LEU B 1 173 ? 112.96300 128.24100 139.77300 1.000 38.54000 173 LEU B N 1
ATOM 2539 C CA . LEU B 1 173 ? 114.00600 129.21500 140.07600 1.000 38.54000 173 LEU B CA 1
ATOM 2540 C C . LEU B 1 173 ? 113.88400 129.83600 141.45100 1.000 38.54000 173 LEU B C 1
ATOM 2541 O O . LEU B 1 173 ? 114.89800 129.99500 142.13500 1.000 38.54000 173 LEU B O 1
ATOM 2546 N N . ALA B 1 174 ? 112.67600 130.24300 141.85400 1.000 39.00000 174 ALA B N 1
ATOM 2547 C CA . ALA B 1 174 ? 112.52100 130.88400 143.15200 1.000 39.00000 174 ALA B CA 1
ATOM 2548 C C . ALA B 1 174 ? 112.79400 129.92200 144.28900 1.000 39.00000 174 ALA B C 1
ATOM 2549 O O . ALA B 1 174 ? 113.12000 130.36000 145.39400 1.000 39.00000 174 ALA B O 1
ATOM 2551 N N . LEU B 1 175 ? 112.68400 128.62300 144.02800 1.000 46.43000 175 LEU B N 1
ATOM 2552 C CA . LEU B 1 175 ? 113.13900 127.62200 144.97400 1.000 46.43000 175 LEU B CA 1
ATOM 2553 C C . LEU B 1 175 ? 114.66000 127.60400 145.06200 1.000 46.43000 175 LEU B C 1
ATOM 2554 O O . LEU B 1 175 ? 115.21400 127.38300 146.14400 1.000 46.43000 175 LEU B O 1
ATOM 2559 N N . GLY B 1 176 ? 115.35000 127.85500 143.94500 1.000 47.00000 176 GLY B N 1
ATOM 2560 C CA . GLY B 1 176 ? 116.79700 127.99100 143.91100 1.000 47.00000 176 GLY B CA 1
ATOM 2561 C C . GLY B 1 176 ? 117.46900 127.16800 142.82700 1.000 47.00000 176 GLY B C 1
ATOM 2562 O O . GLY B 1 176 ? 118.51800 127.56900 142.31500 1.000 47.00000 176 GLY B O 1
ATOM 2563 N N . MET B 1 177 ? 116.87500 126.03200 142.45900 1.000 51.87000 177 MET B N 1
ATOM 2564 C CA . MET B 1 177 ? 117.50900 125.05100 141.57500 1.000 51.87000 177 MET B CA 1
ATOM 2565 C C . MET B 1 177 ? 117.52100 125.55100 140.13600 1.000 51.87000 177 MET B C 1
ATOM 2566 O O . MET B 1 177 ? 116.76400 125.11600 139.26800 1.000 51.87000 177 MET B O 1
ATOM 2571 N N . MET B 1 178 ? 118.46500 126.45300 139.87200 1.000 51.48000 178 MET B N 1
ATOM 2572 C CA . MET B 1 178 ? 118.46800 127.20000 138.62200 1.000 51.48000 178 MET B CA 1
ATOM 2573 C C . MET B 1 178 ? 118.97200 126.36500 137.45400 1.000 51.48000 178 MET B C 1
ATOM 2574 O O . MET B 1 178 ? 118.49800 126.53800 136.32600 1.000 51.48000 178 MET B O 1
ATOM 2579 N N . MET B 1 179 ? 119.89300 125.43500 137.70000 1.000 54.61000 179 MET B N 1
ATOM 2580 C CA . MET B 1 179 ? 120.60100 124.77600 136.61200 1.000 54.61000 179 MET B CA 1
ATOM 2581 C C . MET B 1 179 ? 119.84100 123.59300 136.02100 1.000 54.61000 179 MET B C 1
ATOM 2582 O O . MET B 1 179 ? 120.07400 123.23900 134.86200 1.000 54.61000 179 MET B O 1
ATOM 2587 N N . MET B 1 180 ? 118.92700 122.99000 136.76700 1.000 47.96000 180 MET B N 1
ATOM 2588 C CA . MET B 1 180 ? 118.18800 121.84600 136.25300 1.000 47.96000 180 MET B CA 1
ATOM 2589 C C . MET B 1 180 ? 117.15300 122.27300 135.22300 1.000 47.96000 180 MET B C 1
ATOM 2590 O O . MET B 1 180 ? 116.39100 123.21400 135.44900 1.000 47.96000 180 MET B O 1
ATOM 2595 N N . SER B 1 181 ? 117.12300 121.57300 134.09500 1.000 40.65000 181 SER B N 1
ATOM 2596 C CA . SER B 1 181 ? 116.17700 121.89800 133.03800 1.000 40.65000 181 SER B CA 1
ATOM 2597 C C . SER B 1 181 ? 114.76800 121.48400 133.43100 1.000 40.65000 181 SER B C 1
ATOM 2598 O O . SER B 1 181 ? 114.53800 120.31300 133.74000 1.000 40.65000 181 SER B O 1
ATOM 2601 N N . PRO B 1 182 ? 113.79600 122.39500 133.39400 1.000 33.63000 182 PRO B N 1
ATOM 2602 C CA . PRO B 1 182 ? 112.41600 122.03900 133.72800 1.000 33.63000 182 PRO B CA 1
ATOM 2603 C C . PRO B 1 182 ? 111.66500 121.29200 132.63800 1.000 33.63000 182 PRO B C 1
ATOM 2604 O O . PRO B 1 182 ? 110.44900 121.13100 132.75800 1.000 33.63000 182 PRO B O 1
ATOM 2608 N N . ILE B 1 183 ? 112.33700 120.82300 131.58500 1.000 32.73000 183 ILE B N 1
ATOM 2609 C CA . ILE B 1 183 ? 111.67200 119.97100 130.60600 1.000 32.73000 183 ILE B CA 1
ATOM 2610 C C . ILE B 1 183 ? 111.47800 118.57200 131.18100 1.000 32.73000 183 ILE B C 1
ATOM 2611 O O . ILE B 1 183 ? 110.56400 117.84500 130.77900 1.000 32.73000 183 ILE B O 1
ATOM 2616 N N . THR B 1 184 ? 112.30400 118.18000 132.14700 1.000 32.74000 184 THR B N 1
ATOM 2617 C CA . THR B 1 184 ? 112.10600 116.88400 132.78400 1.000 32.74000 184 THR B CA 1
ATOM 2618 C C . THR B 1 184 ? 110.90600 116.90900 133.72100 1.000 32.74000 184 THR B C 1
ATOM 2619 O O . THR B 1 184 ? 110.08500 115.98600 133.71600 1.000 32.74000 184 THR B O 1
ATOM 2623 N N . ILE B 1 185 ? 110.78400 117.96400 134.52000 1.000 29.67000 185 ILE B N 1
ATOM 2624 C CA . ILE B 1 185 ? 109.71000 118.07600 135.49900 1.000 29.67000 185 ILE B CA 1
ATOM 2625 C C . ILE B 1 185 ? 108.40200 118.50700 134.84600 1.000 29.67000 185 ILE B C 1
ATOM 2626 O O . ILE B 1 185 ? 107.32600 118.07400 135.28200 1.000 29.67000 185 ILE B O 1
ATOM 2631 N N . SER B 1 186 ? 108.46400 119.28000 133.76400 1.000 24.90000 186 SER B N 1
ATOM 2632 C CA . SER B 1 186 ? 107.25400 119.85400 133.19800 1.000 24.90000 186 SER B CA 1
ATOM 2633 C C . SER B 1 186 ? 106.42800 118.85300 132.40800 1.000 24.90000 186 SER B C 1
ATOM 2634 O O . SER B 1 186 ? 105.21400 119.01400 132.32800 1.000 24.90000 186 SER B O 1
ATOM 2637 N N . VAL B 1 187 ? 107.04700 117.81500 131.84500 1.000 20.81000 187 VAL B N 1
ATOM 2638 C CA . VAL B 1 187 ? 106.29100 116.83700 131.05100 1.000 20.81000 187 VAL B CA 1
ATOM 2639 C C . VAL B 1 187 ? 105.27000 116.03200 131.85400 1.000 20.81000 187 VAL B C 1
ATOM 2640 O O . VAL B 1 187 ? 104.15200 115.84700 131.35300 1.000 20.81000 187 VAL B O 1
ATOM 2644 N N . PRO B 1 188 ? 105.53900 115.55500 133.08900 1.000 21.58000 188 PRO B N 1
ATOM 2645 C CA . PRO B 1 188 ? 104.43700 114.94700 133.86100 1.000 21.58000 188 PRO B CA 1
ATOM 2646 C C . PRO B 1 188 ? 103.29200 115.88100 134.17100 1.000 21.58000 188 PRO B C 1
ATOM 2647 O O . PRO B 1 188 ? 102.13400 115.45400 134.15200 1.000 21.58000 188 PRO B O 1
ATOM 2651 N N . ILE B 1 189 ? 103.57400 117.14900 134.44600 1.000 20.45000 189 ILE B N 1
ATOM 2652 C CA . ILE B 1 189 ? 102.48700 118.06000 134.75300 1.000 20.45000 189 ILE B CA 1
ATOM 2653 C C . ILE B 1 189 ? 101.73800 118.43700 133.48100 1.000 20.45000 189 ILE B C 1
ATOM 2654 O O . ILE B 1 189 ? 100.50700 118.51400 133.47600 1.000 20.45000 189 ILE B O 1
ATOM 2659 N N . LYS B 1 190 ? 102.44900 118.56800 132.36100 1.000 18.75000 190 LYS B N 1
ATOM 2660 C CA . LYS B 1 190 ? 101.79600 118.82000 131.08200 1.000 18.75000 190 LYS B CA 1
ATOM 2661 C C . LYS B 1 190 ? 101.09000 117.59800 130.52100 1.000 18.75000 190 LYS B C 1
ATOM 2662 O O . LYS B 1 190 ? 100.32100 117.74400 129.57200 1.000 18.75000 190 LYS B O 1
ATOM 2668 N N . LEU B 1 191 ? 101.33000 116.40500 131.05700 1.000 19.47000 191 LEU B N 1
ATOM 2669 C CA . LEU B 1 191 ? 100.52100 115.24400 130.70200 1.000 19.47000 191 LEU B CA 1
ATOM 2670 C C . LEU B 1 191 ? 99.36600 114.99200 131.65800 1.000 19.47000 191 LEU B C 1
ATOM 2671 O O . LEU B 1 191 ? 98.32200 114.50000 131.22700 1.000 19.47000 191 LEU B O 1
ATOM 2676 N N . VAL B 1 192 ? 99.50900 115.31300 132.94300 1.000 21.97000 192 VAL B N 1
ATOM 2677 C CA . VAL B 1 192 ? 98.36900 115.16700 133.83100 1.000 21.97000 192 VAL B CA 1
ATOM 2678 C C . VAL B 1 192 ? 97.37400 116.28900 133.58400 1.000 21.97000 192 VAL B C 1
ATOM 2679 O O . VAL B 1 192 ? 96.17500 116.11500 133.81400 1.000 21.97000 192 VAL B O 1
ATOM 2683 N N . LEU B 1 193 ? 97.83000 117.42200 133.04900 1.000 23.38000 193 LEU B N 1
ATOM 2684 C CA . LEU B 1 193 ? 96.93400 118.49100 132.64200 1.000 23.38000 193 LEU B CA 1
ATOM 2685 C C . LEU B 1 193 ? 96.21200 118.15600 131.34900 1.000 23.38000 193 LEU B C 1
ATOM 2686 O O . LEU B 1 193 ? 95.18000 118.76000 131.05200 1.000 23.38000 193 LEU B O 1
ATOM 2691 N N . PHE B 1 194 ? 96.72800 117.20800 130.57700 1.000 25.87000 194 PHE B N 1
ATOM 2692 C CA . PHE B 1 194 ? 96.13400 116.88000 129.29500 1.000 25.87000 194 PHE B CA 1
ATOM 2693 C C . PHE B 1 194 ? 95.28500 115.62300 129.33100 1.000 25.87000 194 PHE B C 1
ATOM 2694 O O . PHE B 1 194 ? 94.30300 115.54000 128.59200 1.000 25.87000 194 PHE B O 1
ATOM 2702 N N . VAL B 1 195 ? 95.62800 114.64500 130.16900 1.000 29.92000 195 VAL B N 1
ATOM 2703 C CA . VAL B 1 195 ? 94.76300 113.48100 130.34100 1.000 29.92000 195 VAL B CA 1
ATOM 2704 C C . VAL B 1 195 ? 93.49900 113.87200 131.09600 1.000 29.92000 195 VAL B C 1
ATOM 2705 O O . VAL B 1 195 ? 92.40000 113.39600 130.78500 1.000 29.92000 195 VAL B O 1
ATOM 2709 N N . ALA B 1 196 ? 93.62000 114.78800 132.06000 1.000 30.92000 196 ALA B N 1
ATOM 2710 C CA . ALA B 1 196 ? 92.45200 115.28200 132.78000 1.000 30.92000 196 ALA B CA 1
ATOM 2711 C C . ALA B 1 196 ? 91.53000 116.11600 131.90200 1.000 30.92000 196 ALA B C 1
ATOM 2712 O O . ALA B 1 196 ? 90.35500 116.27500 132.23900 1.000 30.92000 196 ALA B O 1
ATOM 2714 N N . LEU B 1 197 ? 92.02800 116.63400 130.77900 1.000 33.30000 197 LEU B N 1
ATOM 2715 C CA . LEU B 1 197 ? 91.17500 117.30100 129.80300 1.000 33.30000 197 LEU B CA 1
ATOM 2716 C C . LEU B 1 197 ? 90.25800 116.32600 129.07400 1.000 33.30000 197 LEU B C 1
ATOM 2717 O O . LEU B 1 197 ? 89.21400 116.75200 128.56900 1.000 33.30000 197 LEU B O 1
ATOM 2722 N N . ASP B 1 198 ? 90.59300 115.02900 129.10600 1.000 34.91000 198 ASP B N 1
ATOM 2723 C CA . ASP B 1 198 ? 90.20700 113.85200 128.29800 1.000 34.91000 198 ASP B CA 1
ATOM 2724 C C . ASP B 1 198 ? 91.02600 113.85300 127.01200 1.000 34.91000 198 ASP B C 1
ATOM 2725 O O . ASP B 1 198 ? 90.98000 112.87800 126.26200 1.000 34.91000 198 ASP B O 1
ATOM 2730 N N . GLY B 1 199 ? 91.79900 114.90000 126.75200 1.000 31.18000 199 GLY B N 1
ATOM 2731 C CA . GLY B 1 199 ? 92.84300 114.87100 125.75200 1.000 31.18000 199 GLY B CA 1
ATOM 2732 C C . GLY B 1 199 ? 92.42700 114.79700 124.30300 1.000 31.18000 199 GLY B C 1
ATOM 2733 O O . GLY B 1 199 ? 91.67200 115.63700 123.80900 1.000 31.18000 199 GLY B O 1
ATOM 2734 N N . TRP B 1 200 ? 92.93400 113.76900 123.62300 1.000 29.33000 200 TRP B N 1
ATOM 2735 C CA . TRP B 1 200 ? 92.79700 113.63700 122.18200 1.000 29.33000 200 TRP B CA 1
ATOM 2736 C C . TRP B 1 200 ? 91.36400 113.37700 121.76800 1.000 29.33000 200 TRP B C 1
ATOM 2737 O O . TRP B 1 200 ? 90.98000 113.73400 120.64900 1.000 29.33000 200 TRP B O 1
ATOM 2748 N N . GLY B 1 201 ? 90.56900 112.78800 122.65200 1.000 34.03000 201 GLY B N 1
ATOM 2749 C CA . GLY B 1 201 ? 89.16600 112.55500 122.40000 1.000 34.03000 201 GLY B CA 1
ATOM 2750 C C . GLY B 1 201 ? 88.37700 113.83100 122.22600 1.000 34.03000 201 GLY B C 1
ATOM 2751 O O . GLY B 1 201 ? 87.80500 114.05300 121.15600 1.000 34.03000 201 GLY B O 1
ATOM 2752 N N . ILE B 1 202 ? 88.36900 114.68900 123.25000 1.000 31.96000 202 ILE B N 1
ATOM 2753 C CA . ILE B 1 202 ? 87.59600 115.92300 123.17400 1.000 31.96000 202 ILE B CA 1
ATOM 2754 C C . ILE B 1 202 ? 88.22500 116.89600 122.18400 1.000 31.96000 202 ILE B C 1
ATOM 2755 O O . ILE B 1 202 ? 87.51700 117.69200 121.55600 1.000 31.96000 202 ILE B O 1
ATOM 2760 N N . LEU B 1 203 ? 89.53800 116.78800 121.95200 1.000 31.12000 203 LEU B N 1
ATOM 2761 C CA . LEU B 1 203 ? 90.18600 117.61700 120.94200 1.000 31.12000 203 LEU B CA 1
ATOM 2762 C C . LEU B 1 203 ? 89.73000 117.24400 119.54200 1.000 31.12000 203 LEU B C 1
ATOM 2763 O O . LEU B 1 203 ? 89.34400 118.11700 118.76000 1.000 31.12000 203 LEU B O 1
ATOM 2768 N N . SER B 1 204 ? 89.75700 115.95600 119.20500 1.000 31.96000 204 SER B N 1
ATOM 2769 C CA . SER B 1 204 ? 89.33200 115.57300 117.86900 1.000 31.96000 204 SER B CA 1
ATOM 2770 C C . SER B 1 204 ? 87.82800 115.69400 117.69500 1.000 31.96000 204 SER B C 1
ATOM 2771 O O . SER B 1 204 ? 87.36200 115.90900 116.57100 1.000 31.96000 204 SER B O 1
ATOM 2774 N N . LYS B 1 205 ? 87.05700 115.58000 118.78400 1.000 34.93000 205 LYS B N 1
ATOM 2775 C CA . LYS B 1 205 ? 85.63100 115.88500 118.71200 1.000 34.93000 205 LYS B CA 1
ATOM 2776 C C . LYS B 1 205 ? 85.40500 117.34700 118.36500 1.000 34.93000 205 LYS B C 1
ATOM 2777 O O . LYS B 1 205 ? 84.71300 117.66100 117.39300 1.000 34.93000 205 LYS B O 1
ATOM 2783 N N . ALA B 1 206 ? 86.02100 118.25900 119.12300 1.000 33.34000 206 ALA B N 1
ATOM 2784 C CA . ALA B 1 206 ? 85.84800 119.68400 118.87100 1.000 33.34000 206 ALA B CA 1
ATOM 2785 C C . ALA B 1 206 ? 86.50500 120.13500 117.57400 1.000 33.34000 206 ALA B C 1
ATOM 2786 O O . ALA B 1 206 ? 86.16800 121.20500 117.06300 1.000 33.34000 206 ALA B O 1
ATOM 2788 N N . LEU B 1 207 ? 87.42600 119.35400 117.03400 1.000 28.54000 207 LEU B N 1
ATOM 2789 C CA . LEU B 1 207 ? 88.07100 119.71600 115.79000 1.000 28.54000 207 LEU B CA 1
ATOM 2790 C C . LEU B 1 207 ? 87.36700 119.13000 114.58000 1.000 28.54000 207 LEU B C 1
ATOM 2791 O O . LEU B 1 207 ? 87.53000 119.65400 113.47500 1.000 28.54000 207 LEU B O 1
ATOM 2796 N N . ILE B 1 208 ? 86.56400 118.07900 114.75200 1.000 30.53000 208 ILE B N 1
ATOM 2797 C CA . ILE B 1 208 ? 85.83300 117.51800 113.62100 1.000 30.53000 208 ILE B CA 1
ATOM 2798 C C . ILE B 1 208 ? 84.38200 117.99800 113.57800 1.000 30.53000 208 ILE B C 1
ATOM 2799 O O . ILE B 1 208 ? 83.70800 117.80500 112.55300 1.000 30.53000 208 ILE B O 1
ATOM 2804 N N . GLU B 1 209 ? 83.89000 118.65900 114.63500 1.000 36.24000 209 GLU B N 1
ATOM 2805 C CA . GLU B 1 209 ? 82.53800 119.21600 114.61000 1.000 36.24000 209 GLU B CA 1
ATOM 2806 C C . GLU B 1 209 ? 82.37600 120.34300 113.60700 1.000 36.24000 209 GLU B C 1
ATOM 2807 O O . GLU B 1 209 ? 81.24500 120.65600 113.23000 1.000 36.24000 209 GLU B O 1
ATOM 2813 N N . GLN B 1 210 ? 83.46700 120.97000 113.18000 1.000 37.04000 210 GLN B N 1
ATOM 2814 C CA . GLN B 1 210 ? 83.36900 121.98400 112.14600 1.000 37.04000 210 GLN B CA 1
ATOM 2815 C C . GLN B 1 210 ? 83.04900 121.37700 110.79000 1.000 37.04000 210 GLN B C 1
ATOM 2816 O O . GLN B 1 210 ? 82.47700 122.06000 109.93700 1.000 37.04000 210 GLN B O 1
ATOM 2822 N N . TYR B 1 211 ? 83.38900 120.10800 110.58000 1.000 34.31000 211 TYR B N 1
ATOM 2823 C CA . TYR B 1 211 ? 83.23700 119.45100 109.29200 1.000 34.31000 211 TYR B CA 1
ATOM 2824 C C . TYR B 1 211 ? 82.07500 118.48200 109.23700 1.000 34.31000 211 TYR B C 1
ATOM 2825 O O . TYR B 1 211 ? 81.53300 118.25500 108.15700 1.000 34.31000 211 TYR B O 1
ATOM 2834 N N . ILE B 1 212 ? 81.70500 117.88200 110.36300 1.000 37.96000 212 ILE B N 1
ATOM 2835 C CA . ILE B 1 212 ? 80.58300 116.95600 110.45300 1.000 37.96000 212 ILE B CA 1
ATOM 2836 C C . ILE B 1 212 ? 79.73000 117.38700 111.63400 1.000 37.96000 212 ILE B C 1
ATOM 2837 O O . ILE B 1 212 ? 80.20400 117.39400 112.77600 1.000 37.96000 212 ILE B O 1
ATOM 2842 N N . ASN B 1 213 ? 78.47900 117.74200 111.36700 1.000 43.80000 213 ASN B N 1
ATOM 2843 C CA . ASN B 1 213 ? 77.54000 118.11600 112.41800 1.000 43.80000 213 ASN B CA 1
ATOM 2844 C C . ASN B 1 213 ? 76.08800 117.83700 112.02400 1.000 43.80000 213 ASN B C 1
ATOM 2845 O O . ASN B 1 213 ? 75.15800 118.13400 112.77400 1.000 43.80000 213 ASN B O 1
ATOM 2850 N N . ALA C 1 9 ? 98.28000 99.47600 90.90400 1.000 64.29000 9 ALA C N 1
ATOM 2851 C CA . ALA C 1 9 ? 98.43400 100.42000 92.00500 1.000 64.29000 9 ALA C CA 1
ATOM 2852 C C . ALA C 1 9 ? 98.79800 99.70600 93.30100 1.000 64.29000 9 ALA C C 1
ATOM 2853 O O . ALA C 1 9 ? 98.07600 99.79200 94.29000 1.000 64.29000 9 ALA C O 1
ATOM 2855 N N . THR C 1 10 ? 99.92100 98.98900 93.28400 1.000 64.30000 10 THR C N 1
ATOM 2856 C CA . THR C 1 10 ? 100.44900 98.37800 94.49600 1.000 64.30000 10 THR C CA 1
ATOM 2857 C C . THR C 1 10 ? 101.26300 99.34900 95.33100 1.000 64.30000 10 THR C C 1
ATOM 2858 O O . THR C 1 10 ? 101.66200 98.99900 96.44500 1.000 64.30000 10 THR C O 1
ATOM 2862 N N . LEU C 1 11 ? 101.54000 100.54600 94.81600 1.000 63.02000 11 LEU C N 1
ATOM 2863 C CA . LEU C 1 11 ? 102.24300 101.53700 95.61500 1.000 63.02000 11 LEU C CA 1
ATOM 2864 C C . LEU C 1 11 ? 101.31000 102.21900 96.59800 1.000 63.02000 11 LEU C C 1
ATOM 2865 O O . LEU C 1 11 ? 101.67600 102.40100 97.76300 1.000 63.02000 11 LEU C O 1
ATOM 2870 N N . SER C 1 12 ? 100.09600 102.56900 96.16300 1.000 60.80000 12 SER C N 1
ATOM 2871 C CA . SER C 1 12 ? 99.09000 103.08200 97.08500 1.000 60.80000 12 SER C CA 1
ATOM 2872 C C . SER C 1 12 ? 98.59300 102.00200 98.03300 1.000 60.80000 12 SER C C 1
ATOM 2873 O O . SER C 1 12 ? 98.04200 102.32600 99.08900 1.000 60.80000 12 SER C O 1
ATOM 2876 N N . PHE C 1 13 ? 98.75500 100.73100 97.66500 1.000 59.38000 13 PHE C N 1
ATOM 2877 C CA . PHE C 1 13 ? 98.65000 99.65500 98.64200 1.000 59.38000 13 PHE C CA 1
ATOM 2878 C C . PHE C 1 13 ? 99.72800 99.79300 99.70700 1.000 59.38000 13 PHE C C 1
ATOM 2879 O O . PHE C 1 13 ? 99.45400 99.65200 100.90400 1.000 59.38000 13 PHE C O 1
ATOM 2887 N N . PHE C 1 14 ? 100.95600 100.09000 99.29000 1.000 60.79000 14 PHE C N 1
ATOM 2888 C CA . PHE C 1 14 ? 102.09200 100.01600 100.19000 1.000 60.79000 14 PHE C CA 1
ATOM 2889 C C . PHE C 1 14 ? 102.45100 101.34700 100.83200 1.000 60.79000 14 PHE C C 1
ATOM 2890 O O . PHE C 1 14 ? 102.98500 101.34900 101.94300 1.000 60.79000 14 PHE C O 1
ATOM 2898 N N . THR C 1 15 ? 102.16700 102.47800 100.18900 1.000 55.39000 15 THR C N 1
ATOM 2899 C CA . THR C 1 15 ? 102.49900 103.74700 100.82400 1.000 55.39000 15 THR C CA 1
ATOM 2900 C C . THR C 1 15 ? 101.53900 104.11100 101.94700 1.000 55.39000 15 THR C C 1
ATOM 2901 O O . THR C 1 15 ? 101.81700 105.05900 102.68500 1.000 55.39000 15 THR C O 1
ATOM 2905 N N . LEU C 1 16 ? 100.43000 103.38300 102.09900 1.000 48.04000 16 LEU C N 1
ATOM 2906 C CA . LEU C 1 16 ? 99.52600 103.55300 103.22400 1.000 48.04000 16 LEU C CA 1
ATOM 2907 C C . LEU C 1 16 ? 99.67000 102.47600 104.28600 1.000 48.04000 16 LEU C C 1
ATOM 2908 O O . LEU C 1 16 ? 99.09400 102.62300 105.36700 1.000 48.04000 16 LEU C O 1
ATOM 2913 N N . LEU C 1 17 ? 100.39800 101.40400 104.00900 1.000 44.06000 17 LEU C N 1
ATOM 2914 C CA . LEU C 1 17 ? 100.55300 100.31600 104.96800 1.000 44.06000 17 LEU C CA 1
ATOM 2915 C C . LEU C 1 17 ? 101.33300 100.71200 106.22600 1.000 44.06000 17 LEU C C 1
ATOM 2916 O O . LEU C 1 17 ? 100.98000 100.22100 107.30400 1.000 44.06000 17 LEU C O 1
ATOM 2921 N N . PRO C 1 18 ? 102.36200 101.57700 106.18400 1.000 40.14000 18 PRO C N 1
ATOM 2922 C CA . PRO C 1 18 ? 102.83300 102.13900 107.45800 1.000 40.14000 18 PRO C CA 1
ATOM 2923 C C . PRO C 1 18 ? 101.81500 103.02100 108.14700 1.000 40.14000 18 PRO C C 1
ATOM 2924 O O . PRO C 1 18 ? 101.83600 103.10900 109.37800 1.000 40.14000 18 PRO C O 1
ATOM 2928 N N . PHE C 1 19 ? 100.89600 103.64600 107.41200 1.000 38.14000 19 PHE C N 1
ATOM 2929 C CA . PHE C 1 19 ? 99.84600 104.38700 108.09400 1.000 38.14000 19 PHE C CA 1
ATOM 2930 C C . PHE C 1 19 ? 98.82000 103.44500 108.71700 1.000 38.14000 19 PHE C C 1
ATOM 2931 O O . PHE C 1 19 ? 98.30200 103.73300 109.80000 1.000 38.14000 19 PHE C O 1
ATOM 2939 N N . LEU C 1 20 ? 98.55100 102.30000 108.08200 1.000 37.50000 20 LEU C N 1
ATOM 2940 C CA . LEU C 1 20 ? 97.69400 101.29100 108.70400 1.000 37.50000 20 LEU C CA 1
ATOM 2941 C C . LEU C 1 20 ? 98.35500 100.63100 109.90100 1.000 37.50000 20 LEU C C 1
ATOM 2942 O O . LEU C 1 20 ? 97.65900 100.21600 110.83100 1.000 37.50000 20 LEU C O 1
ATOM 2947 N N . VAL C 1 21 ? 99.67900 100.49600 109.89400 1.000 34.43000 21 VAL C N 1
ATOM 2948 C CA . VAL C 1 21 ? 100.35600 99.90600 111.04200 1.000 34.43000 21 VAL C CA 1
ATOM 2949 C C . VAL C 1 21 ? 100.44700 100.90200 112.18600 1.000 34.43000 21 VAL C C 1
ATOM 2950 O O . VAL C 1 21 ? 100.06200 100.60100 113.31800 1.000 34.43000 21 VAL C O 1
ATOM 2954 N N . ALA C 1 22 ? 100.92300 102.11000 111.91900 1.000 29.77000 22 ALA C N 1
ATOM 2955 C CA . ALA C 1 22 ? 101.05200 103.08900 112.98400 1.000 29.77000 22 ALA C CA 1
ATOM 2956 C C . ALA C 1 22 ? 99.74700 103.78500 113.32600 1.000 29.77000 22 ALA C C 1
ATOM 2957 O O . ALA C 1 22 ? 99.75000 104.66100 114.18800 1.000 29.77000 22 ALA C O 1
ATOM 2959 N N . ALA C 1 23 ? 98.64300 103.44300 112.68600 1.000 34.36000 23 ALA C N 1
ATOM 2960 C CA . ALA C 1 23 ? 97.37500 104.06400 113.01500 1.000 34.36000 23 ALA C CA 1
ATOM 2961 C C . ALA C 1 23 ? 96.29500 103.07900 113.40900 1.000 34.36000 23 ALA C C 1
ATOM 2962 O O . ALA C 1 23 ? 95.45500 103.41700 114.24000 1.000 34.36000 23 ALA C O 1
ATOM 2964 N N . GLY C 1 24 ? 96.30300 101.87200 112.85400 1.000 35.37000 24 GLY C N 1
ATOM 2965 C CA . GLY C 1 24 ? 95.22800 100.93300 113.08300 1.000 35.37000 24 GLY C CA 1
ATOM 2966 C C . GLY C 1 24 ? 95.61600 99.71100 113.88200 1.000 35.37000 24 GLY C C 1
ATOM 2967 O O . GLY C 1 24 ? 94.74300 98.96100 114.31900 1.000 35.37000 24 GLY C O 1
ATOM 2968 N N . THR C 1 25 ? 96.90500 99.46600 114.05100 1.000 34.05000 25 THR C N 1
ATOM 2969 C CA . THR C 1 25 ? 97.34100 98.33000 114.84300 1.000 34.05000 25 THR C CA 1
ATOM 2970 C C . THR C 1 25 ? 97.61800 98.77100 116.27000 1.000 34.05000 25 THR C C 1
ATOM 2971 O O . THR C 1 25 ? 97.24300 99.86200 116.69800 1.000 34.05000 25 THR C O 1
ATOM 2975 N N . CYS C 1 26 ? 98.28300 97.90500 117.02100 1.000 32.91000 26 CYS C N 1
ATOM 2976 C CA . CYS C 1 26 ? 98.67700 98.17100 118.39000 1.000 32.91000 26 CYS C CA 1
ATOM 2977 C C . CYS C 1 26 ? 100.04900 98.83300 118.46000 1.000 32.91000 26 CYS C C 1
ATOM 2978 O O . CYS C 1 26 ? 100.62400 98.95200 119.54300 1.000 32.91000 26 CYS C O 1
ATOM 2981 N N . TYR C 1 27 ? 100.57000 99.28900 117.32100 1.000 28.99000 27 TYR C N 1
ATOM 2982 C CA . TYR C 1 27 ? 101.86800 99.95000 117.26800 1.000 28.99000 27 TYR C CA 1
ATOM 2983 C C . TYR C 1 27 ? 101.86300 101.27800 118.00600 1.000 28.99000 27 TYR C C 1
ATOM 2984 O O . TYR C 1 27 ? 102.92000 101.73100 118.45300 1.000 28.99000 27 TYR C O 1
ATOM 2993 N N . ILE C 1 28 ? 100.69100 101.91100 118.11700 1.000 28.43000 28 ILE C N 1
ATOM 2994 C CA . ILE C 1 28 ? 100.55700 103.18400 118.82100 1.000 28.43000 28 ILE C CA 1
ATOM 2995 C C . ILE C 1 28 ? 100.94100 103.01800 120.28100 1.000 28.43000 28 ILE C C 1
ATOM 2996 O O . ILE C 1 28 ? 101.72000 103.80500 120.83700 1.000 28.43000 28 ILE C O 1
ATOM 3001 N N . LYS C 1 29 ? 100.43400 101.95400 120.89600 1.000 27.72000 29 LYS C N 1
ATOM 3002 C CA . LYS C 1 29 ? 100.56000 101.73800 122.32700 1.000 27.72000 29 LYS C CA 1
ATOM 3003 C C . LYS C 1 29 ? 102.00300 101.51600 122.74300 1.000 27.72000 29 LYS C C 1
ATOM 3004 O O . LYS C 1 29 ? 102.40400 101.93600 123.82800 1.000 27.72000 29 LYS C O 1
ATOM 3010 N N . PHE C 1 30 ? 102.80400 100.89400 121.89100 1.000 27.16000 30 PHE C N 1
ATOM 3011 C CA . PHE C 1 30 ? 104.18600 100.66600 122.27100 1.000 27.16000 30 PHE C CA 1
ATOM 3012 C C . PHE C 1 30 ? 105.09100 101.78000 121.77300 1.000 27.16000 30 PHE C C 1
ATOM 3013 O O . PHE C 1 30 ? 106.00300 102.20400 122.48500 1.000 27.16000 30 PHE C O 1
ATOM 3021 N N . SER C 1 31 ? 104.82700 102.29500 120.57400 1.000 25.62000 31 SER C N 1
ATOM 3022 C CA . SER C 1 31 ? 105.61200 103.38300 120.01200 1.000 25.62000 31 SER C CA 1
ATOM 3023 C C . SER C 1 31 ? 105.41300 104.70400 120.73100 1.000 25.62000 31 SER C C 1
ATOM 3024 O O . SER C 1 31 ? 106.14600 105.64800 120.44100 1.000 25.62000 31 SER C O 1
ATOM 3027 N N . ILE C 1 32 ? 104.43200 104.82300 121.61800 1.000 24.11000 32 ILE C N 1
ATOM 3028 C CA . ILE C 1 32 ? 104.41700 105.96200 122.52400 1.000 24.11000 32 ILE C CA 1
ATOM 3029 C C . ILE C 1 32 ? 105.07600 105.62200 123.85300 1.000 24.11000 32 ILE C C 1
ATOM 3030 O O . ILE C 1 32 ? 105.89500 106.39300 124.35800 1.000 24.11000 32 ILE C O 1
ATOM 3035 N N . VAL C 1 33 ? 104.78200 104.44500 124.41500 1.000 23.23000 33 VAL C N 1
ATOM 3036 C CA . VAL C 1 33 ? 105.23800 104.13000 125.76700 1.000 23.23000 33 VAL C CA 1
ATOM 3037 C C . VAL C 1 33 ? 106.74600 103.91700 125.80700 1.000 23.23000 33 VAL C C 1
ATOM 3038 O O . VAL C 1 33 ? 107.44000 104.54900 126.61000 1.000 23.23000 33 VAL C O 1
ATOM 3042 N N . PHE C 1 34 ? 107.27600 103.04900 124.93300 1.000 23.93000 34 PHE C N 1
ATOM 3043 C CA . PHE C 1 34 ? 108.71500 102.78400 124.89700 1.000 23.93000 34 PHE C CA 1
ATOM 3044 C C . PHE C 1 34 ? 109.51900 104.02900 124.56600 1.000 23.93000 34 PHE C C 1
ATOM 3045 O O . PHE C 1 34 ? 110.50900 104.32900 125.23800 1.000 23.93000 34 PHE C O 1
ATOM 3053 N N . VAL C 1 35 ? 109.08700 104.78500 123.55500 1.000 24.30000 35 VAL C N 1
ATOM 3054 C CA . VAL C 1 35 ? 109.79800 105.99000 123.15400 1.000 24.30000 35 VAL C CA 1
ATOM 3055 C C . VAL C 1 35 ? 109.66800 107.06400 124.22300 1.000 24.30000 35 VAL C C 1
ATOM 3056 O O . VAL C 1 35 ? 110.51200 107.95800 124.32000 1.000 24.30000 35 VAL C O 1
ATOM 3060 N N . MET C 1 36 ? 108.67300 106.95800 125.09200 1.000 26.99000 36 MET C N 1
ATOM 3061 C CA . MET C 1 36 ? 108.63500 107.86800 126.21800 1.000 26.99000 36 MET C CA 1
ATOM 3062 C C . MET C 1 36 ? 109.50600 107.38400 127.37500 1.000 26.99000 36 MET C C 1
ATOM 3063 O O . MET C 1 36 ? 109.94400 108.20500 128.18600 1.000 26.99000 36 MET C O 1
ATOM 3068 N N . VAL C 1 37 ? 109.75900 106.07100 127.48000 1.000 26.60000 37 VAL C N 1
ATOM 3069 C CA . VAL C 1 37 ? 110.66200 105.55600 128.51700 1.000 26.60000 37 VAL C CA 1
ATOM 3070 C C . VAL C 1 37 ? 112.08000 106.07300 128.29600 1.000 26.60000 37 VAL C C 1
ATOM 3071 O O . VAL C 1 37 ? 112.78100 106.43200 129.25300 1.000 26.60000 37 VAL C O 1
ATOM 3075 N N . ARG C 1 38 ? 112.51400 106.13400 127.03000 1.000 24.69000 38 ARG C N 1
ATOM 3076 C CA . ARG C 1 38 ? 113.77800 106.77800 126.68400 1.000 24.69000 38 ARG C CA 1
ATOM 3077 C C . ARG C 1 38 ? 113.80400 108.22900 127.13700 1.000 24.69000 38 ARG C C 1
ATOM 3078 O O . ARG C 1 38 ? 114.79900 108.69600 127.69800 1.000 24.69000 38 ARG C O 1
ATOM 3086 N N . ASN C 1 39 ? 112.70400 108.94800 126.93200 1.000 24.87000 39 ASN C N 1
ATOM 3087 C CA . ASN C 1 39 ? 112.61700 110.31100 127.42600 1.000 24.87000 39 ASN C CA 1
ATOM 3088 C C . ASN C 1 39 ? 112.47000 110.35600 128.93500 1.000 24.87000 39 ASN C C 1
ATOM 3089 O O . ASN C 1 39 ? 112.77600 111.38500 129.54400 1.000 24.87000 39 ASN C O 1
ATOM 3094 N N . ALA C 1 40 ? 112.01800 109.26500 129.55100 1.000 25.12000 40 ALA C N 1
ATOM 3095 C CA . ALA C 1 40 ? 111.79500 109.26800 130.98800 1.000 25.12000 40 ALA C CA 1
ATOM 3096 C C . ALA C 1 40 ? 113.09800 109.17500 131.75600 1.000 25.12000 40 ALA C C 1
ATOM 3097 O O . ALA C 1 40 ? 113.28000 109.88200 132.74700 1.000 25.12000 40 ALA C O 1
ATOM 3099 N N . LEU C 1 41 ? 114.02700 108.33700 131.29100 1.000 27.73000 41 LEU C N 1
ATOM 3100 C CA . LEU C 1 41 ? 115.26600 108.01100 131.98800 1.000 27.73000 41 LEU C CA 1
ATOM 3101 C C . LEU C 1 41 ? 116.34500 109.06600 131.84100 1.000 27.73000 41 LEU C C 1
ATOM 3102 O O . LEU C 1 41 ? 117.51200 108.76200 132.08900 1.000 27.73000 41 LEU C O 1
ATOM 3107 N N . GLY C 1 42 ? 116.01700 110.28100 131.42900 1.000 31.22000 42 GLY C N 1
ATOM 3108 C CA . GLY C 1 42 ? 117.02400 111.31300 131.32600 1.000 31.22000 42 GLY C CA 1
ATOM 3109 C C . GLY C 1 42 ? 117.73300 111.31500 129.99300 1.000 31.22000 42 GLY C C 1
ATOM 3110 O O . GLY C 1 42 ? 117.62200 112.27900 129.23200 1.000 31.22000 42 GLY C O 1
ATOM 3111 N N . LEU C 1 43 ? 118.46700 110.25000 129.69500 1.000 33.71000 43 LEU C N 1
ATOM 3112 C CA . LEU C 1 43 ? 119.19600 110.16500 128.43600 1.000 33.71000 43 LEU C CA 1
ATOM 3113 C C . LEU C 1 43 ? 118.21100 109.87500 127.31700 1.000 33.71000 43 LEU C C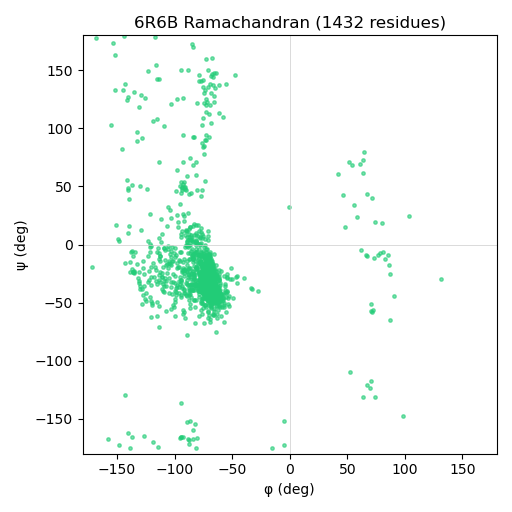 1
ATOM 3114 O O . LEU C 1 43 ? 117.68400 108.76400 127.21400 1.000 33.71000 43 LEU C O 1
ATOM 3119 N N . GLN C 1 44 ? 117.97700 110.87100 126.47300 1.000 37.05000 44 GLN C N 1
ATOM 3120 C CA . GLN C 1 44 ? 116.97700 110.80300 125.42100 1.000 37.05000 44 GLN C CA 1
ATOM 3121 C C . GLN C 1 44 ? 117.53500 110.30200 124.10400 1.000 37.05000 44 GLN C C 1
ATOM 3122 O O . GLN C 1 44 ? 116.91600 110.52500 123.06100 1.000 37.05000 44 GLN C O 1
ATOM 3128 N N . GLN C 1 45 ? 118.66700 109.61200 124.12100 1.000 29.31000 45 GLN C N 1
ATOM 3129 C CA . GLN C 1 45 ? 119.25200 109.18800 122.86100 1.000 29.31000 45 GLN C CA 1
ATOM 3130 C C . GLN C 1 45 ? 119.53800 107.69100 122.86200 1.000 29.31000 45 GLN C C 1
ATOM 3131 O O . GLN C 1 45 ? 119.57800 107.06900 121.79500 1.000 29.31000 45 GLN C O 1
ATOM 3137 N N . VAL C 1 46 ? 119.61800 107.08800 124.05800 1.000 28.55000 46 VAL C N 1
ATOM 3138 C CA . VAL C 1 46 ? 120.41500 105.87000 124.21900 1.000 28.55000 46 VAL C CA 1
ATOM 3139 C C . VAL C 1 46 ? 119.90200 104.64500 123.47200 1.000 28.55000 46 VAL C C 1
ATOM 3140 O O . VAL C 1 46 ? 120.68900 104.06800 122.71200 1.000 28.55000 46 VAL C O 1
ATOM 3144 N N . PRO C 1 47 ? 118.62100 104.22000 123.54400 1.000 24.76000 47 PRO C N 1
ATOM 3145 C CA . PRO C 1 47 ? 118.29800 103.03800 122.75000 1.000 24.76000 47 PRO C CA 1
ATOM 3146 C C . PRO C 1 47 ? 117.88900 103.36200 121.33100 1.000 24.76000 47 PRO C C 1
ATOM 3147 O O . PRO C 1 47 ? 116.90700 102.78600 120.86400 1.000 24.76000 47 PRO C O 1
ATOM 3151 N N . SER C 1 48 ? 118.60700 104.27800 120.67100 1.000 28.56000 48 SER C N 1
ATOM 3152 C CA . SER C 1 48 ? 118.74400 104.35800 119.22000 1.000 28.56000 48 SER C CA 1
ATOM 3153 C C . SER C 1 48 ? 117.44000 104.36000 118.43800 1.000 28.56000 48 SER C C 1
ATOM 3154 O O . SER C 1 48 ? 117.22000 103.41200 117.68300 1.000 28.56000 48 SER C O 1
ATOM 3157 N N . ASN C 1 49 ? 116.67200 105.46600 118.52000 1.000 26.47000 49 ASN C N 1
ATOM 3158 C CA . ASN C 1 49 ? 115.20900 105.55400 118.34800 1.000 26.47000 49 ASN C CA 1
ATOM 3159 C C . ASN C 1 49 ? 114.63000 104.57700 117.32700 1.000 26.47000 49 ASN C C 1
ATOM 3160 O O . ASN C 1 49 ? 113.53500 104.03200 117.52500 1.000 26.47000 49 ASN C O 1
ATOM 3165 N N . MET C 1 50 ? 115.35500 104.34100 116.23300 1.000 30.70000 50 MET C N 1
ATOM 3166 C CA . MET C 1 50 ? 114.97000 103.33200 115.25500 1.000 30.70000 50 MET C CA 1
ATOM 3167 C C . MET C 1 50 ? 114.92500 101.93300 115.87300 1.000 30.70000 50 MET C C 1
ATOM 3168 O O . MET C 1 50 ? 114.13200 101.08700 115.44900 1.000 30.70000 50 MET C O 1
ATOM 3173 N N . THR C 1 51 ? 115.74700 101.67800 116.89500 1.000 26.77000 51 THR C N 1
ATOM 3174 C CA . THR C 1 51 ? 115.67900 100.41300 117.62600 1.000 26.77000 51 THR C CA 1
ATOM 3175 C C . THR C 1 51 ? 114.33800 100.25100 118.33500 1.000 26.77000 51 THR C C 1
ATOM 3176 O O . THR C 1 51 ? 113.70500 99.19600 118.24900 1.000 26.77000 51 THR C O 1
ATOM 3180 N N . LEU C 1 52 ? 113.88300 101.29800 119.02900 1.000 26.03000 52 LEU C N 1
ATOM 3181 C CA . LEU C 1 52 ? 112.58700 101.23800 119.70000 1.000 26.03000 52 LEU C CA 1
ATOM 3182 C C . LEU C 1 52 ? 111.42900 101.15100 118.73000 1.000 26.03000 52 LEU C C 1
ATOM 3183 O O . LEU C 1 52 ? 110.43200 100.48300 119.02500 1.000 26.03000 52 LEU C O 1
ATOM 3188 N N . ASN C 1 53 ? 111.54700 101.77600 117.55900 1.000 27.32000 53 ASN C N 1
ATOM 3189 C CA . ASN C 1 53 ? 110.55800 101.50600 116.52500 1.000 27.32000 53 ASN C CA 1
ATOM 3190 C C . ASN C 1 53 ? 110.60600 100.05800 116.05100 1.000 27.32000 53 ASN C C 1
ATOM 3191 O O . ASN C 1 53 ? 109.55200 99.47800 115.78400 1.000 27.32000 53 ASN C O 1
ATOM 3196 N N . GLY C 1 54 ? 111.78600 99.44500 116.01500 1.000 27.55000 54 GLY C N 1
ATOM 3197 C CA . GLY C 1 54 ? 111.89700 98.03600 115.68700 1.000 27.55000 54 GLY C CA 1
ATOM 3198 C C . GLY C 1 54 ? 111.24400 97.10000 116.68000 1.000 27.55000 54 GLY C C 1
ATOM 3199 O O . GLY C 1 54 ? 110.49700 96.19800 116.28900 1.000 27.55000 54 GLY C O 1
ATOM 3200 N N . ILE C 1 55 ? 111.52500 97.31900 117.96600 1.000 26.85000 55 ILE C N 1
ATOM 3201 C CA . ILE C 1 55 ? 110.93300 96.50800 119.03200 1.000 26.85000 55 ILE C CA 1
ATOM 3202 C C . ILE C 1 55 ? 109.42300 96.68400 119.07800 1.000 26.85000 55 ILE C C 1
ATOM 3203 O O . ILE C 1 55 ? 108.67700 95.69900 119.17300 1.000 26.85000 55 ILE C O 1
ATOM 3208 N N . ALA C 1 56 ? 108.94600 97.92900 118.97000 1.000 26.26000 56 ALA C N 1
ATOM 3209 C CA . ALA C 1 56 ? 107.51100 98.16800 118.99800 1.000 26.26000 56 ALA C CA 1
ATOM 3210 C C . ALA C 1 56 ? 106.82200 97.56900 117.78100 1.000 26.26000 56 ALA C C 1
ATOM 3211 O O . ALA C 1 56 ? 105.71900 97.03100 117.90300 1.000 26.26000 56 ALA C O 1
ATOM 3213 N N . LEU C 1 57 ? 107.48200 97.57600 116.61600 1.000 27.24000 57 LEU C N 1
ATOM 3214 C CA . LEU C 1 57 ? 106.85700 96.99100 115.43600 1.000 27.24000 57 LEU C CA 1
ATOM 3215 C C . LEU C 1 57 ? 106.82200 95.47400 115.50900 1.000 27.24000 57 LEU C C 1
ATOM 3216 O O . LEU C 1 57 ? 105.82000 94.86900 115.12000 1.000 27.24000 57 LEU C O 1
ATOM 3221 N N . ILE C 1 58 ? 107.89200 94.83400 115.99400 1.000 30.48000 58 ILE C N 1
ATOM 3222 C CA . ILE C 1 58 ? 107.86100 93.37200 116.04100 1.000 30.48000 58 ILE C CA 1
ATOM 3223 C C . ILE C 1 58 ? 106.91300 92.89200 117.12800 1.000 30.48000 58 ILE C C 1
ATOM 3224 O O . ILE C 1 58 ? 106.25100 91.86200 116.96300 1.000 30.48000 58 ILE C O 1
ATOM 3229 N N . MET C 1 59 ? 106.73800 93.67100 118.19700 1.000 29.72000 59 MET C N 1
ATOM 3230 C CA . MET C 1 59 ? 105.78200 93.28300 119.22300 1.000 29.72000 59 MET C CA 1
ATOM 3231 C C . MET C 1 59 ? 104.34600 93.51200 118.77400 1.000 29.72000 59 MET C C 1
ATOM 3232 O O . MET C 1 59 ? 103.48000 92.66600 119.02600 1.000 29.72000 59 MET C O 1
ATOM 3237 N N . ALA C 1 60 ? 104.07600 94.61700 118.08000 1.000 33.33000 60 ALA C N 1
ATOM 3238 C CA . ALA C 1 60 ? 102.73900 94.84100 117.55500 1.000 33.33000 60 ALA C CA 1
ATOM 3239 C C . ALA C 1 60 ? 102.39000 93.86700 116.44600 1.000 33.33000 60 ALA C C 1
ATOM 3240 O O . ALA C 1 60 ? 101.22900 93.47100 116.32600 1.000 33.33000 60 ALA C O 1
ATOM 3242 N N . LEU C 1 61 ? 103.37000 93.45000 115.64700 1.000 36.47000 61 LEU C N 1
ATOM 3243 C CA . LEU C 1 61 ? 103.10800 92.44500 114.62700 1.000 36.47000 61 LEU C CA 1
ATOM 3244 C C . LEU C 1 61 ? 102.91400 91.06500 115.24400 1.000 36.47000 61 LEU C C 1
ATOM 3245 O O . LEU C 1 61 ? 102.12700 90.26600 114.72800 1.000 36.47000 61 LEU C O 1
ATOM 3250 N N . PHE C 1 62 ? 103.59300 90.78400 116.35800 1.000 37.44000 62 PHE C N 1
ATOM 3251 C CA . PHE C 1 62 ? 103.27700 89.60400 117.15600 1.000 37.44000 62 PHE C CA 1
ATOM 3252 C C . PHE C 1 62 ? 101.84100 89.61600 117.65600 1.000 37.44000 62 PHE C C 1
ATOM 3253 O O . PHE C 1 62 ? 101.17200 88.57800 117.64400 1.000 37.44000 62 PHE C O 1
ATOM 3261 N N . VAL C 1 63 ? 101.35600 90.76800 118.11900 1.000 37.85000 63 VAL C N 1
ATOM 3262 C CA . VAL C 1 63 ? 99.97600 90.83100 118.59800 1.000 37.85000 63 VAL C CA 1
ATOM 3263 C C . VAL C 1 63 ? 98.99700 90.70200 117.43500 1.000 37.85000 63 VAL C C 1
ATOM 3264 O O . VAL C 1 63 ? 97.96600 90.03200 117.54700 1.000 37.85000 63 VAL C O 1
ATOM 3268 N N . MET C 1 64 ? 99.32600 91.28000 116.28300 1.000 44.99000 64 MET C N 1
ATOM 3269 C CA . MET C 1 64 ? 98.43500 91.17100 115.13500 1.000 44.99000 64 MET C CA 1
ATOM 3270 C C . MET C 1 64 ? 98.53000 89.84400 114.39900 1.000 44.99000 64 MET C C 1
ATOM 3271 O O . MET C 1 64 ? 97.72600 89.63800 113.48500 1.000 44.99000 64 MET C O 1
ATOM 3276 N N . LYS C 1 65 ? 99.50400 88.98900 114.73000 1.000 49.69000 65 LYS C N 1
ATOM 3277 C CA . LYS C 1 65 ? 99.67800 87.68800 114.07300 1.000 49.69000 65 LYS C CA 1
ATOM 3278 C C . LYS C 1 65 ? 98.41900 86.82000 113.95700 1.000 49.69000 65 LYS C C 1
ATOM 3279 O O . LYS C 1 65 ? 98.14500 86.34100 112.84000 1.000 49.69000 65 LYS C O 1
ATOM 3285 N N . PRO C 1 66 ? 97.57500 86.63500 114.99000 1.000 48.59000 66 PRO C N 1
ATOM 3286 C CA . PRO C 1 66 ? 96.33600 85.87500 114.75900 1.000 48.59000 66 PRO C CA 1
ATOM 3287 C C . PRO C 1 66 ? 95.26800 86.62200 113.98000 1.000 48.59000 66 PRO C C 1
ATOM 3288 O O . PRO C 1 66 ? 94.15700 86.10400 113.84800 1.000 48.59000 66 PRO C O 1
ATOM 3292 N N . ILE C 1 67 ? 95.54700 87.82600 113.49500 1.000 52.18000 67 ILE C N 1
ATOM 3293 C CA . ILE C 1 67 ? 94.66000 88.54600 112.59600 1.000 52.18000 67 ILE C CA 1
ATOM 3294 C C . ILE C 1 67 ? 95.32500 88.55800 111.22800 1.000 52.18000 67 ILE C C 1
ATOM 3295 O O . ILE C 1 67 ? 94.65300 88.49000 110.19100 1.000 52.18000 67 ILE C O 1
ATOM 3300 N N . ILE C 1 68 ? 96.66000 88.56700 111.22700 1.000 54.59000 68 ILE C N 1
ATOM 3301 C CA . ILE C 1 68 ? 97.41400 88.58200 109.97700 1.000 54.59000 68 ILE C CA 1
ATOM 3302 C C . ILE C 1 68 ? 97.25200 87.26500 109.22700 1.000 54.59000 68 ILE C C 1
ATOM 3303 O O . ILE C 1 68 ? 96.84900 87.26200 108.05800 1.000 54.59000 68 ILE C O 1
ATOM 3308 N N . GLU C 1 69 ? 97.54700 86.12300 109.87000 1.000 63.71000 69 GLU C N 1
ATOM 3309 C CA . GLU C 1 69 ? 97.37300 84.90300 109.08200 1.000 63.71000 69 GLU C CA 1
ATOM 3310 C C . GLU C 1 69 ? 95.91900 84.46800 109.00000 1.000 63.71000 69 GLU C C 1
ATOM 3311 O O . GLU C 1 69 ? 95.57900 83.65700 108.13500 1.000 63.71000 69 GLU C O 1
ATOM 3317 N N . ALA C 1 70 ? 95.05600 84.98900 109.86300 1.000 65.29000 70 ALA C N 1
ATOM 3318 C CA . ALA C 1 70 ? 93.63900 84.69000 109.74400 1.000 65.29000 70 ALA C CA 1
ATOM 3319 C C . ALA C 1 70 ? 92.92100 85.63600 108.79700 1.000 65.29000 70 ALA C C 1
ATOM 3320 O O . ALA C 1 70 ? 91.70700 85.50400 108.61800 1.000 65.29000 70 ALA C O 1
ATOM 3322 N N . GLY C 1 71 ? 93.63100 86.59400 108.20800 1.000 70.95000 71 GLY C N 1
ATOM 3323 C CA . GLY C 1 71 ? 93.05900 87.41300 107.16100 1.000 70.95000 71 GLY C CA 1
ATOM 3324 C C . GLY C 1 71 ? 93.35900 86.86900 105.78100 1.000 70.95000 71 GLY C C 1
ATOM 3325 O O . GLY C 1 71 ? 92.63400 87.15400 104.82500 1.000 70.95000 71 GLY C O 1
ATOM 3326 N N . TYR C 1 72 ? 94.42600 86.08100 105.66500 1.000 76.93000 72 TYR C N 1
ATOM 3327 C CA . TYR C 1 72 ? 94.80400 85.46800 104.39100 1.000 76.93000 72 TYR C CA 1
ATOM 3328 C C . TYR C 1 72 ? 94.19000 84.07300 104.26900 1.000 76.93000 72 TYR C C 1
ATOM 3329 O O . TYR C 1 72 ? 94.87200 83.05100 104.33300 1.000 76.93000 72 TYR C O 1
ATOM 3338 N N . GLU C 1 73 ? 92.87400 84.04200 104.09100 1.000 75.65000 73 GLU C N 1
ATOM 3339 C CA . GLU C 1 73 ? 92.15800 82.77600 104.01900 1.000 75.65000 73 GLU C CA 1
ATOM 3340 C C . GLU C 1 73 ? 91.57600 82.54300 102.63100 1.000 75.65000 73 GLU C C 1
ATOM 3341 O O . GLU C 1 73 ? 91.61000 81.42800 102.11300 1.000 75.65000 73 GLU C O 1
ATOM 3347 N N . LEU C 1 96 ? 87.71900 88.85600 107.56200 1.000 71.16000 96 LEU C N 1
ATOM 3348 C CA . LEU C 1 96 ? 87.80500 90.29700 107.75500 1.000 71.16000 96 LEU C CA 1
ATOM 3349 C C . LEU C 1 96 ? 86.94800 90.69000 108.95000 1.000 71.16000 96 LEU C C 1
ATOM 3350 O O . LEU C 1 96 ? 87.14500 91.74200 109.55000 1.000 71.16000 96 LEU C O 1
ATOM 3355 N N . MET C 1 97 ? 86.02100 89.81200 109.32200 1.000 72.31000 97 MET C N 1
ATOM 3356 C CA . MET C 1 97 ? 85.21600 89.98800 110.53100 1.000 72.31000 97 MET C CA 1
ATOM 3357 C C . MET C 1 97 ? 85.90700 89.31500 111.71900 1.000 72.31000 97 MET C C 1
ATOM 3358 O O . MET C 1 97 ? 85.34100 88.53900 112.48800 1.000 72.31000 97 MET C O 1
ATOM 3363 N N . GLU C 1 98 ? 87.20000 89.60300 111.83300 1.000 68.68000 98 GLU C N 1
ATOM 3364 C CA . GLU C 1 98 ? 88.05700 89.13900 112.91200 1.000 68.68000 98 GLU C CA 1
ATOM 3365 C C . GLU C 1 98 ? 88.99500 90.22500 113.39500 1.000 68.68000 98 GLU C C 1
ATOM 3366 O O . GLU C 1 98 ? 89.57900 90.07400 114.47000 1.000 68.68000 98 GLU C O 1
ATOM 3372 N N . TYR C 1 99 ? 89.15600 91.30800 112.63900 1.000 51.71000 99 TYR C N 1
ATOM 3373 C CA . TYR C 1 99 ? 89.92100 92.48900 113.01300 1.000 51.71000 99 TYR C CA 1
ATOM 3374 C C . TYR C 1 99 ? 89.05600 93.59200 113.58900 1.000 51.71000 99 TYR C C 1
ATOM 3375 O O . TYR C 1 99 ? 89.47800 94.28700 114.51500 1.000 51.71000 99 TYR C O 1
ATOM 3384 N N . LYS C 1 100 ? 87.84400 93.75600 113.06400 1.000 55.54000 100 LYS C N 1
ATOM 3385 C CA . LYS C 1 100 ? 86.92000 94.72700 113.62800 1.000 55.54000 100 LYS C CA 1
ATOM 3386 C C . LYS C 1 100 ? 86.46300 94.29900 115.01400 1.000 55.54000 100 LYS C C 1
ATOM 3387 O O . LYS C 1 100 ? 86.21200 95.14900 115.87700 1.000 55.54000 100 LYS C O 1
ATOM 3393 N N . GLN C 1 101 ? 86.38900 92.99100 115.25800 1.000 55.31000 101 GLN C N 1
ATOM 3394 C CA . GLN C 1 101 ? 86.08500 92.51200 116.59900 1.000 55.31000 101 GLN C CA 1
ATOM 3395 C C . GLN C 1 101 ? 87.26100 92.72100 117.54500 1.000 55.31000 101 GLN C C 1
ATOM 3396 O O . GLN C 1 101 ? 87.06500 92.82300 118.76100 1.000 55.31000 101 GLN C O 1
ATOM 3402 N N . TYR C 1 102 ? 88.48400 92.78200 117.01200 1.000 46.82000 102 TYR C N 1
ATOM 3403 C CA . TYR C 1 102 ? 89.61000 93.25300 117.81100 1.000 46.82000 102 TYR C CA 1
ATOM 3404 C C . TYR C 1 102 ? 89.48800 94.73600 118.11400 1.000 46.82000 102 TYR C C 1
ATOM 3405 O O . TYR C 1 102 ? 89.81800 95.17500 119.22200 1.000 46.82000 102 TYR C O 1
ATOM 3414 N N . LEU C 1 103 ? 89.03100 95.52200 117.13500 1.000 47.56000 103 LEU C N 1
ATOM 3415 C CA . LEU C 1 103 ? 88.92600 96.96400 117.32700 1.000 47.56000 103 LEU C CA 1
ATOM 3416 C C . LEU C 1 103 ? 87.86200 97.31600 118.35600 1.000 47.56000 103 LEU C C 1
ATOM 3417 O O . LEU C 1 103 ? 88.06600 98.22100 119.17000 1.000 47.56000 103 LEU C O 1
ATOM 3422 N N . LYS C 1 104 ? 86.74100 96.58600 118.36400 1.000 52.06000 104 LYS C N 1
ATOM 3423 C CA . LYS C 1 104 ? 85.66000 96.87300 119.30300 1.000 52.06000 104 LYS C CA 1
ATOM 3424 C C . LYS C 1 104 ? 86.03400 96.58700 120.75000 1.000 52.06000 104 LYS C C 1
ATOM 3425 O O . LYS C 1 104 ? 85.36400 97.08800 121.65700 1.000 52.06000 104 LYS C O 1
ATOM 3431 N N . LYS C 1 105 ? 87.07800 95.79800 120.98900 1.000 48.47000 105 LYS C N 1
ATOM 3432 C CA . LYS C 1 105 ? 87.43900 95.43900 122.35400 1.000 48.47000 105 LYS C CA 1
ATOM 3433 C C . LYS C 1 105 ? 88.17200 96.57300 123.05900 1.000 48.47000 105 LYS C C 1
ATOM 3434 O O . LYS C 1 105 ? 88.00300 96.76600 124.26800 1.000 48.47000 105 LYS C O 1
ATOM 3440 N N . HIS C 1 106 ? 88.98000 97.33500 122.32400 1.000 46.25000 106 HIS C N 1
ATOM 3441 C CA . HIS C 1 106 ? 89.83800 98.35600 122.90700 1.000 46.25000 106 HIS C CA 1
ATOM 3442 C C . HIS C 1 106 ? 89.38600 99.76800 122.58300 1.000 46.25000 106 HIS C C 1
ATOM 3443 O O . HIS C 1 106 ? 89.99300 100.72700 123.06600 1.000 46.25000 106 HIS C O 1
ATOM 3450 N N . THR C 1 107 ? 88.34200 99.91800 121.78400 1.000 45.40000 107 THR C N 1
ATOM 3451 C CA . THR C 1 107 ? 87.79500 101.22300 121.47600 1.000 45.40000 107 THR C CA 1
ATOM 3452 C C . THR C 1 107 ? 86.92800 101.68500 122.63800 1.000 45.40000 107 THR C C 1
ATOM 3453 O O . THR C 1 107 ? 86.30700 100.87100 123.32400 1.000 45.40000 107 THR C O 1
ATOM 3457 N N . ASP C 1 108 ? 86.92300 102.99200 122.88800 1.000 42.91000 108 ASP C N 1
ATOM 3458 C CA . ASP C 1 108 ? 86.02500 103.54600 123.88900 1.000 42.91000 108 ASP C CA 1
ATOM 3459 C C . ASP C 1 108 ? 84.57500 103.35000 123.47400 1.000 42.91000 108 ASP C C 1
ATOM 3460 O O . ASP C 1 108 ? 84.24600 103.34500 122.28600 1.000 42.91000 108 ASP C O 1
ATOM 3465 N N . LEU C 1 109 ? 83.70800 103.16500 124.47000 1.000 48.26000 109 LEU C N 1
ATOM 3466 C CA . LEU C 1 109 ? 82.30200 102.89400 124.19200 1.000 48.26000 109 LEU C CA 1
ATOM 3467 C C . LEU C 1 109 ? 81.60300 104.13900 123.66600 1.000 48.26000 109 LEU C C 1
ATOM 3468 O O . LEU C 1 109 ? 80.88200 104.07700 122.66400 1.000 48.26000 109 LEU C O 1
ATOM 3473 N N . GLU C 1 110 ? 81.81800 105.28100 124.31700 1.000 49.17000 110 GLU C N 1
ATOM 3474 C CA . GLU C 1 110 ? 81.13000 106.50900 123.95100 1.000 49.17000 110 GLU C CA 1
ATOM 3475 C C . GLU C 1 110 ? 81.81500 107.26900 122.82800 1.000 49.17000 110 GLU C C 1
ATOM 3476 O O . GLU C 1 110 ? 81.15500 108.05400 122.13700 1.000 49.17000 110 GLU C O 1
ATOM 3482 N N . LEU C 1 111 ? 83.10800 107.05500 122.62100 1.000 45.34000 111 LEU C N 1
ATOM 3483 C CA . LEU C 1 111 ? 83.81300 107.77700 121.57400 1.000 45.34000 111 LEU C CA 1
ATOM 3484 C C . LEU C 1 111 ? 83.68400 107.08800 120.22700 1.000 45.34000 111 LEU C C 1
ATOM 3485 O O . LEU C 1 111 ? 83.80200 107.74600 119.19100 1.000 45.34000 111 LEU C O 1
ATOM 3490 N N . ALA C 1 112 ? 83.43600 105.77900 120.21500 1.000 48.56000 112 ALA C N 1
ATOM 3491 C CA . ALA C 1 112 ? 83.09600 105.12400 118.96100 1.000 48.56000 112 ALA C CA 1
ATOM 3492 C C . ALA C 1 112 ? 81.71200 105.53000 118.49000 1.000 48.56000 112 ALA C C 1
ATOM 3493 O O . ALA C 1 112 ? 81.44100 105.52500 117.28400 1.000 48.56000 112 ALA C O 1
ATOM 3495 N N . ARG C 1 113 ? 80.82500 105.88300 119.42200 1.000 50.55000 113 ARG C N 1
ATOM 3496 C CA . ARG C 1 113 ? 79.50500 106.36800 119.04500 1.000 50.55000 113 ARG C CA 1
ATOM 3497 C C . ARG C 1 113 ? 79.55200 107.77900 118.48100 1.000 50.55000 113 ARG C C 1
ATOM 3498 O O . ARG C 1 113 ? 78.64500 108.16000 117.73600 1.000 50.55000 113 ARG C O 1
ATOM 3506 N N . PHE C 1 114 ? 80.58000 108.56000 118.81200 1.000 42.45000 114 PHE C N 1
ATOM 3507 C CA . PHE C 1 114 ? 80.70800 109.87700 118.20600 1.000 42.45000 114 PHE C CA 1
ATOM 3508 C C . PHE C 1 114 ? 81.12600 109.77400 116.74800 1.000 42.45000 114 PHE C C 1
ATOM 3509 O O . PHE C 1 114 ? 80.67200 110.55700 115.90900 1.000 42.45000 114 PHE C O 1
ATOM 3517 N N . PHE C 1 115 ? 82.00400 108.83000 116.42800 1.000 42.73000 115 PHE C N 1
ATOM 3518 C CA . PHE C 1 115 ? 82.43800 108.61200 115.05800 1.000 42.73000 115 PHE C CA 1
ATOM 3519 C C . PHE C 1 115 ? 81.51800 107.68000 114.29200 1.000 42.73000 115 PHE C C 1
ATOM 3520 O O . PHE C 1 115 ? 81.90600 107.18100 113.23300 1.000 42.73000 115 PHE C O 1
ATOM 3528 N N . GLN C 1 116 ? 80.31400 107.42900 114.79900 1.000 53.35000 116 GLN C N 1
ATOM 3529 C CA . GLN C 1 116 ? 79.34500 106.61300 114.08600 1.000 53.35000 116 GLN C CA 1
ATOM 3530 C C . GLN C 1 116 ? 78.31000 107.45500 113.35100 1.000 53.35000 116 GLN C C 1
ATOM 3531 O O . GLN C 1 116 ? 78.06300 107.23600 112.16300 1.000 53.35000 116 GLN C O 1
ATOM 3537 N N . ARG C 1 117 ? 77.71000 108.42600 114.02700 1.000 52.09000 117 ARG C N 1
ATOM 3538 C CA . ARG C 1 117 ? 76.72000 109.27900 113.38600 1.000 52.09000 117 ARG C CA 1
ATOM 3539 C C . ARG C 1 117 ? 77.41000 110.37700 112.59000 1.000 52.09000 117 ARG C C 1
ATOM 3540 O O . ARG C 1 117 ? 78.58700 110.66200 112.80300 1.000 52.09000 117 ARG C O 1
ATOM 3548 N N . ASP C 1 132 ? 75.07700 97.11600 115.03400 1.000 74.51000 132 ASP C N 1
ATOM 3549 C CA . ASP C 1 132 ? 76.50300 96.87800 114.85600 1.000 74.51000 132 ASP C CA 1
ATOM 3550 C C . ASP C 1 132 ? 77.21300 98.15500 114.42900 1.000 74.51000 132 ASP C C 1
ATOM 3551 O O . ASP C 1 132 ? 76.61300 99.22800 114.40400 1.000 74.51000 132 ASP C O 1
ATOM 3556 N N . TYR C 1 133 ? 78.49100 98.02600 114.08100 1.000 67.34000 133 TYR C N 1
ATOM 3557 C CA . TYR C 1 133 ? 79.34000 99.11900 113.63400 1.000 67.34000 133 TYR C CA 1
ATOM 3558 C C . TYR C 1 133 ? 79.82500 98.85100 112.20800 1.000 67.34000 133 TYR C C 1
ATOM 3559 O O . TYR C 1 133 ? 79.34800 97.93500 111.52900 1.000 67.34000 133 TYR C O 1
ATOM 3568 N N . SER C 1 134 ? 80.77400 99.66200 111.74600 1.000 56.37000 134 SER C N 1
ATOM 3569 C CA . SER C 1 134 ? 81.19500 99.62200 110.35200 1.000 56.37000 134 SER C CA 1
ATOM 3570 C C . SER C 1 134 ? 82.71200 99.71600 110.28300 1.000 56.37000 134 SER C C 1
ATOM 3571 O O . SER C 1 134 ? 83.41500 99.53200 111.27800 1.000 56.37000 134 SER C O 1
ATOM 3574 N N . LEU C 1 135 ? 83.21700 99.98500 109.08300 1.000 55.20000 135 LEU C N 1
ATOM 3575 C CA . LEU C 1 135 ? 84.62800 100.23400 108.84300 1.000 55.20000 135 LEU C CA 1
ATOM 3576 C C . LEU C 1 135 ? 84.78900 101.66700 108.35400 1.000 55.20000 135 LEU C C 1
ATOM 3577 O O . LEU C 1 135 ? 83.85200 102.24500 107.79400 1.000 55.20000 135 LEU C O 1
ATOM 3582 N N . PHE C 1 136 ? 85.98400 102.23100 108.59300 1.000 52.46000 136 PHE C N 1
ATOM 3583 C CA . PHE C 1 136 ? 86.26800 103.67200 108.50500 1.000 52.46000 136 PHE C CA 1
ATOM 3584 C C . PHE C 1 136 ? 85.33800 104.47100 109.40400 1.000 52.46000 136 PHE C C 1
ATOM 3585 O O . PHE C 1 136 ? 84.92800 105.58200 109.07000 1.000 52.46000 136 PHE C O 1
ATOM 3593 N N . SER C 1 137 ? 84.98500 103.87800 110.54000 1.000 43.14000 137 SER C N 1
ATOM 3594 C CA . SER C 1 137 ? 84.33800 104.57400 111.63500 1.000 43.14000 137 SER C CA 1
ATOM 3595 C C . SER C 1 137 ? 84.90200 104.18700 112.98300 1.000 43.14000 137 SER C C 1
ATOM 3596 O O . SER C 1 137 ? 84.49400 104.77300 113.98600 1.000 43.14000 137 SER C O 1
ATOM 3599 N N . LEU C 1 138 ? 85.80400 103.21800 113.04700 1.000 43.01000 138 LEU C N 1
ATOM 3600 C CA . LEU C 1 138 ? 86.40000 102.76400 114.29400 1.000 43.01000 138 LEU C CA 1
ATOM 3601 C C . LEU C 1 138 ? 87.86500 103.12600 114.42500 1.000 43.01000 138 LEU C C 1
ATOM 3602 O O . LEU C 1 138 ? 88.30200 103.46100 115.52500 1.000 43.01000 138 LEU C O 1
ATOM 3607 N N . LEU C 1 139 ? 88.61500 103.04100 113.32000 1.000 39.16000 139 LEU C N 1
ATOM 3608 C CA . LEU C 1 139 ? 90.03500 103.39200 113.31800 1.000 39.16000 139 LEU C CA 1
ATOM 3609 C C . LEU C 1 139 ? 90.36200 104.78900 113.84200 1.000 39.16000 139 LEU C C 1
ATOM 3610 O O . LEU C 1 139 ? 91.37800 104.90900 114.54900 1.000 39.16000 139 LEU C O 1
ATOM 3615 N N . PRO C 1 140 ? 89.59800 105.86400 113.56000 1.000 37.00000 140 PRO C N 1
ATOM 3616 C CA . PRO C 1 140 ? 89.84000 107.08700 114.33200 1.000 37.00000 140 PRO C CA 1
ATOM 3617 C C . PRO C 1 140 ? 89.53600 106.91800 115.79900 1.000 37.00000 140 PRO C C 1
ATOM 3618 O O . PRO C 1 140 ? 90.32800 107.36300 116.63200 1.000 37.00000 140 PRO C O 1
ATOM 3622 N N . ALA C 1 141 ? 88.44500 106.23100 116.13900 1.000 38.41000 141 ALA C N 1
ATOM 3623 C CA . ALA C 1 141 ? 88.08600 106.06800 117.54200 1.000 38.41000 141 ALA C CA 1
ATOM 3624 C C . ALA C 1 141 ? 89.05700 105.14300 118.25600 1.000 38.41000 141 ALA C C 1
ATOM 3625 O O . ALA C 1 141 ? 89.46600 105.42000 119.39000 1.000 38.41000 141 ALA C O 1
ATOM 3627 N N . TYR C 1 142 ? 89.47400 104.07200 117.58000 1.000 38.52000 142 TYR C N 1
ATOM 3628 C CA . TYR C 1 142 ? 90.49500 103.17800 118.11600 1.000 38.52000 142 TYR C CA 1
ATOM 3629 C C . TYR C 1 142 ? 91.82000 103.88900 118.32200 1.000 38.52000 142 TYR C C 1
ATOM 3630 O O . TYR C 1 142 ? 92.45300 103.74300 119.37400 1.000 38.52000 142 TYR C O 1
ATOM 3639 N N . ALA C 1 143 ? 92.25200 104.66300 117.32600 1.000 33.29000 143 ALA C N 1
ATOM 3640 C CA . ALA C 1 143 ? 93.55500 105.30600 117.39100 1.000 33.29000 143 ALA C CA 1
ATOM 3641 C C . ALA C 1 143 ? 93.58700 106.39100 118.45500 1.000 33.29000 143 ALA C C 1
ATOM 3642 O O . ALA C 1 143 ? 94.56100 106.49500 119.20600 1.000 33.29000 143 ALA C O 1
ATOM 3644 N N . LEU C 1 144 ? 92.51900 107.18300 118.56100 1.000 32.10000 144 LEU C N 1
ATOM 3645 C CA . LEU C 1 144 ? 92.44900 108.19800 119.60500 1.000 32.10000 144 LEU C CA 1
ATOM 3646 C C . LEU C 1 144 ? 92.34100 107.57700 120.98700 1.000 32.10000 144 LEU C C 1
ATOM 3647 O O . LEU C 1 144 ? 92.92200 108.09600 121.94800 1.000 32.10000 144 LEU C O 1
ATOM 3652 N N . SER C 1 145 ? 91.61200 106.46200 121.10700 1.000 35.50000 145 SER C N 1
ATOM 3653 C CA . SER C 1 145 ? 91.50400 105.79700 122.39600 1.000 35.50000 145 SER C CA 1
ATOM 3654 C C . SER C 1 145 ? 92.83800 105.21700 122.83200 1.000 35.50000 145 SER C C 1
ATOM 3655 O O . SER C 1 145 ? 93.19400 105.30000 124.01100 1.000 35.50000 145 SER C O 1
ATOM 3658 N N . GLU C 1 146 ? 93.61300 104.66900 121.89800 1.000 33.00000 146 GLU C N 1
ATOM 3659 C CA . GLU C 1 146 ? 94.91200 104.15500 122.31000 1.000 33.00000 146 GLU C CA 1
ATOM 3660 C C . GLU C 1 146 ? 95.96100 105.23800 122.47700 1.000 33.00000 146 GLU C C 1
ATOM 3661 O O . GLU C 1 146 ? 96.88700 105.04200 123.25800 1.000 33.00000 146 GLU C O 1
ATOM 3667 N N . ILE C 1 147 ? 95.83800 106.38700 121.81100 1.000 29.63000 147 ILE C N 1
ATOM 3668 C CA . ILE C 1 147 ? 96.73000 107.49300 122.15200 1.000 29.63000 147 ILE C CA 1
ATOM 3669 C C . ILE C 1 147 ? 96.42800 108.00900 123.55500 1.000 29.63000 147 ILE C C 1
ATOM 3670 O O . ILE C 1 147 ? 97.35000 108.22800 124.34800 1.000 29.63000 147 ILE C O 1
ATOM 3675 N N . LYS C 1 148 ? 95.14200 108.16700 123.89800 1.000 31.67000 148 LYS C N 1
ATOM 3676 C CA . LYS C 1 148 ? 94.76500 108.57400 125.25300 1.000 31.67000 148 LYS C CA 1
ATOM 3677 C C . LYS C 1 148 ? 95.22700 107.56500 126.29100 1.000 31.67000 148 LYS C C 1
ATOM 3678 O O . LYS C 1 148 ? 95.80100 107.93500 127.32600 1.000 31.67000 148 LYS C O 1
ATOM 3684 N N . ASP C 1 149 ? 95.03100 106.28200 126.00600 1.000 31.87000 149 ASP C N 1
ATOM 3685 C CA . ASP C 1 149 ? 95.44000 105.23600 126.92600 1.000 31.87000 149 ASP C CA 1
ATOM 3686 C C . ASP C 1 149 ? 96.95400 105.14100 127.01600 1.000 31.87000 149 ASP C C 1
ATOM 3687 O O . ASP C 1 149 ? 97.48700 104.83100 128.08600 1.000 31.87000 149 ASP C O 1
ATOM 3692 N N . ALA C 1 150 ? 97.65900 105.44100 125.92500 1.000 26.51000 150 ALA C N 1
ATOM 3693 C CA . ALA C 1 150 ? 99.11000 105.39300 125.94100 1.000 26.51000 150 ALA C CA 1
ATOM 3694 C C . ALA C 1 150 ? 99.68700 106.54800 126.73000 1.000 26.51000 150 ALA C C 1
ATOM 3695 O O . ALA C 1 150 ? 100.66400 106.37000 127.44800 1.000 26.51000 150 ALA C O 1
ATOM 3697 N N . PHE C 1 151 ? 99.08900 107.73400 126.63000 1.000 27.27000 151 PHE C N 1
ATOM 3698 C CA . PHE C 1 151 ? 99.51900 108.82900 127.49300 1.000 27.27000 151 PHE C CA 1
ATOM 3699 C C . PHE C 1 151 ? 99.18300 108.57100 128.95400 1.000 27.27000 151 PHE C C 1
ATOM 3700 O O . PHE C 1 151 ? 99.95000 108.97000 129.83100 1.000 27.27000 151 PHE C O 1
ATOM 3708 N N . LYS C 1 152 ? 98.08300 107.87100 129.23800 1.000 30.54000 152 LYS C N 1
ATOM 3709 C CA . LYS C 1 152 ? 97.75000 107.56100 130.62900 1.000 30.54000 152 LYS C CA 1
ATOM 3710 C C . LYS C 1 152 ? 98.74200 106.56600 131.23300 1.000 30.54000 152 LYS C C 1
ATOM 3711 O O . LYS C 1 152 ? 99.36500 106.84000 132.27100 1.000 30.54000 152 LYS C O 1
ATOM 3717 N N . ILE C 1 153 ? 98.92900 105.42100 130.56700 1.000 30.23000 153 ILE C N 1
ATOM 3718 C CA . ILE C 1 153 ? 99.90100 104.41400 130.99200 1.000 30.23000 153 ILE C CA 1
ATOM 3719 C C . ILE C 1 153 ? 101.32400 104.95400 130.91900 1.000 30.23000 153 ILE C C 1
ATOM 3720 O O . ILE C 1 153 ? 102.19000 104.56500 131.71300 1.000 30.23000 153 ILE C O 1
ATOM 3725 N N . GLY C 1 154 ? 101.56900 105.93100 130.05300 1.000 25.85000 154 GLY C N 1
ATOM 3726 C CA . GLY C 1 154 ? 102.85400 106.58800 130.05200 1.000 25.85000 154 GLY C CA 1
ATOM 3727 C C . GLY C 1 154 ? 103.07100 107.45400 131.27300 1.000 25.85000 154 GLY C C 1
ATOM 3728 O O . GLY C 1 154 ? 104.12500 107.38600 131.90600 1.000 25.85000 154 GLY C O 1
ATOM 3729 N N . PHE C 1 155 ? 102.07100 108.26000 131.63500 1.000 26.73000 155 PHE C N 1
ATOM 3730 C CA . PHE C 1 155 ? 102.21300 109.13100 132.79600 1.000 26.73000 155 PHE C CA 1
ATOM 3731 C C . PHE C 1 155 ? 102.30900 108.34500 134.09600 1.000 26.73000 155 PHE C C 1
ATOM 3732 O O . PHE C 1 155 ? 102.92100 108.82400 135.06000 1.000 26.73000 155 PHE C O 1
ATOM 3740 N N . TYR C 1 156 ? 101.73500 107.14000 134.13900 1.000 35.16000 156 TYR C N 1
ATOM 3741 C CA . TYR C 1 156 ? 101.93900 106.27600 135.30000 1.000 35.16000 156 TYR C CA 1
ATOM 3742 C C . TYR C 1 156 ? 103.41400 105.95400 135.50800 1.000 35.16000 156 TYR C C 1
ATOM 3743 O O . TYR C 1 156 ? 103.93600 106.10600 136.61500 1.000 35.16000 156 TYR C O 1
ATOM 3752 N N . LEU C 1 157 ? 104.11700 105.57700 134.44600 1.000 27.28000 157 LEU C N 1
ATOM 3753 C CA . LEU C 1 157 ? 105.51600 105.19300 134.58100 1.000 27.28000 157 LEU C CA 1
ATOM 3754 C C . LEU C 1 157 ? 106.48800 106.34500 134.37700 1.000 27.28000 157 LEU C C 1
ATOM 3755 O O . LEU C 1 157 ? 107.68100 106.17400 134.64000 1.000 27.28000 157 LEU C O 1
ATOM 3760 N N . TYR C 1 158 ? 106.03200 107.48400 133.87100 1.000 24.48000 158 TYR C N 1
ATOM 3761 C CA . TYR C 1 158 ? 106.90700 108.64000 133.79100 1.000 24.48000 158 TYR C CA 1
ATOM 3762 C C . TYR C 1 158 ? 107.18100 109.18400 135.17400 1.000 24.48000 158 TYR C C 1
ATOM 3763 O O . TYR C 1 158 ? 108.28500 109.66000 135.44500 1.000 24.48000 158 TYR C O 1
ATOM 3772 N N . LEU C 1 159 ? 106.20600 109.07900 136.04600 1.000 35.10000 159 LEU C N 1
ATOM 3773 C CA . LEU C 1 159 ? 106.16000 109.67000 137.37300 1.000 35.10000 159 LEU C CA 1
ATOM 3774 C C . LEU C 1 159 ? 107.16700 109.14600 138.40300 1.000 35.10000 159 LEU C C 1
ATOM 3775 O O . LEU C 1 159 ? 107.66900 109.96300 139.18200 1.000 35.10000 159 LEU C O 1
ATOM 3780 N N . PRO C 1 160 ? 107.53000 107.82900 138.48500 1.000 34.83000 160 PRO C N 1
ATOM 3781 C CA . PRO C 1 160 ? 108.54100 107.46500 139.49000 1.000 34.83000 160 PRO C CA 1
ATOM 3782 C C . PRO C 1 160 ? 109.97700 107.81600 139.12400 1.000 34.83000 160 PRO C C 1
ATOM 3783 O O . PRO C 1 160 ? 110.90300 107.33700 139.77800 1.000 34.83000 160 PRO C O 1
ATOM 3787 N N . PHE C 1 161 ? 110.18300 108.64900 138.10500 1.000 32.94000 161 PHE C N 1
ATOM 3788 C CA . PHE C 1 161 ? 111.50000 109.11100 137.69700 1.000 32.94000 161 PHE C CA 1
ATOM 3789 C C . PHE C 1 161 ? 111.69800 110.60100 137.91100 1.000 32.94000 161 PHE C C 1
ATOM 3790 O O . PHE C 1 161 ? 112.81500 111.03900 138.19500 1.000 32.94000 161 PHE C O 1
ATOM 3798 N N . VAL C 1 162 ? 110.63400 111.39600 137.81100 1.000 34.94000 162 VAL C N 1
ATOM 3799 C CA . VAL C 1 162 ? 110.77000 112.80000 138.14900 1.000 34.94000 162 VAL C CA 1
ATOM 3800 C C . VAL C 1 162 ? 110.87200 113.00200 139.64800 1.000 34.94000 162 VAL C C 1
ATOM 3801 O O . VAL C 1 162 ? 111.46900 113.99200 140.09100 1.000 34.94000 162 VAL C O 1
ATOM 3805 N N . VAL C 1 163 ? 110.36500 112.05500 140.44400 1.000 41.26000 163 VAL C N 1
ATOM 3806 C CA . VAL C 1 163 ? 110.58300 112.10800 141.88500 1.000 41.26000 163 VAL C CA 1
ATOM 3807 C C . VAL C 1 163 ? 112.05800 111.91300 142.21700 1.000 41.26000 163 VAL C C 1
ATOM 3808 O O . VAL C 1 163 ? 112.61700 112.66100 143.02200 1.000 41.26000 163 VAL C O 1
ATOM 3812 N N . VAL C 1 164 ? 112.73900 110.98400 141.54300 1.000 42.12000 164 VAL C N 1
ATOM 3813 C CA . VAL C 1 164 ? 114.13800 110.76200 141.88200 1.000 42.12000 164 VAL C CA 1
ATOM 3814 C C . VAL C 1 164 ? 115.01700 111.83900 141.25000 1.000 42.12000 164 VAL C C 1
ATOM 3815 O O . VAL C 1 164 ? 116.04700 112.21000 141.82500 1.000 42.12000 164 VAL C O 1
ATOM 3819 N N . ASP C 1 165 ? 114.57500 112.44800 140.14300 1.000 44.57000 165 ASP C N 1
ATOM 3820 C CA . ASP C 1 165 ? 115.28500 113.62300 139.64000 1.000 44.57000 165 ASP C CA 1
ATOM 3821 C C . ASP C 1 165 ? 115.18100 114.80100 140.60500 1.000 44.57000 165 ASP C C 1
ATOM 3822 O O . ASP C 1 165 ? 116.18000 115.48400 140.86300 1.000 44.57000 165 ASP C O 1
ATOM 3827 N N . LEU C 1 166 ? 113.99300 115.05200 141.15700 1.000 44.61000 166 LEU C N 1
ATOM 3828 C CA . LEU C 1 166 ? 113.86600 116.15000 142.10800 1.000 44.61000 166 LEU C CA 1
ATOM 3829 C C . LEU C 1 166 ? 114.55800 115.84900 143.43100 1.000 44.61000 166 LEU C C 1
ATOM 3830 O O . LEU C 1 166 ? 115.06400 116.77400 144.07500 1.000 44.61000 166 LEU C O 1
ATOM 3835 N N . VAL C 1 167 ? 114.61600 114.57600 143.83600 1.000 48.01000 167 VAL C N 1
ATOM 3836 C CA . VAL C 1 167 ? 115.38800 114.19200 145.01600 1.000 48.01000 167 VAL C CA 1
ATOM 3837 C C . VAL C 1 167 ? 116.86400 114.50100 144.81800 1.000 48.01000 167 VAL C C 1
ATOM 3838 O O . VAL C 1 167 ? 117.50500 115.09600 145.69200 1.000 48.01000 167 VAL C O 1
ATOM 3842 N N . ILE C 1 168 ? 117.41300 114.13900 143.65600 1.000 48.84000 168 ILE C N 1
ATOM 3843 C CA . ILE C 1 168 ? 118.83200 114.36800 143.39700 1.000 48.84000 168 ILE C CA 1
ATOM 3844 C C . ILE C 1 168 ? 119.13100 115.85600 143.26900 1.000 48.84000 168 ILE C C 1
ATOM 3845 O O . ILE C 1 168 ? 120.15600 116.34100 143.76800 1.000 48.84000 168 ILE C O 1
ATOM 3850 N N . SER C 1 169 ? 118.20000 116.61800 142.69100 1.000 52.37000 169 SER C N 1
ATOM 3851 C CA . SER C 1 169 ? 118.35700 118.06700 142.63800 1.000 52.37000 169 SER C CA 1
ATOM 3852 C C . SER C 1 169 ? 118.31800 118.69200 144.02500 1.000 52.37000 169 SER C C 1
ATOM 3853 O O . SER C 1 169 ? 119.08300 119.62000 144.31200 1.000 52.37000 169 SER C O 1
ATOM 3856 N N . SER C 1 170 ? 117.46100 118.17600 144.90900 1.000 57.43000 170 SER C N 1
ATOM 3857 C CA . SER C 1 170 ? 117.36700 118.73300 146.25300 1.000 57.43000 170 SER C CA 1
ATOM 3858 C C . SER C 1 170 ? 118.59900 118.40800 147.08700 1.000 57.43000 170 SER C C 1
ATOM 3859 O O . SER C 1 170 ? 119.12800 119.28500 147.78200 1.000 57.43000 170 SER C O 1
ATOM 3862 N N . ILE C 1 171 ? 119.09300 117.16700 147.01200 1.000 58.89000 171 ILE C N 1
ATOM 3863 C CA . ILE C 1 171 ? 120.28600 116.83100 147.78100 1.000 58.89000 171 ILE C CA 1
ATOM 3864 C C . ILE C 1 171 ? 121.52000 117.47200 147.18200 1.000 58.89000 171 ILE C C 1
ATOM 3865 O O . ILE C 1 171 ? 122.53000 117.61000 147.87300 1.000 58.89000 171 ILE C O 1
ATOM 3870 N N . LEU C 1 172 ? 121.47100 117.87900 145.91600 1.000 65.11000 172 LEU C N 1
ATOM 3871 C CA . LEU C 1 172 ? 122.63200 118.50100 145.31200 1.000 65.11000 172 LEU C CA 1
ATOM 3872 C C . LEU C 1 172 ? 122.64000 120.00800 145.53100 1.000 65.11000 172 LEU C C 1
ATOM 3873 O O . LEU C 1 172 ? 123.71100 120.61500 145.57400 1.000 65.11000 172 LEU C O 1
ATOM 3878 N N . LEU C 1 173 ? 121.47200 120.63500 145.68000 1.000 65.87000 173 LEU C N 1
ATOM 3879 C CA . LEU C 1 173 ? 121.46900 122.01300 146.16300 1.000 65.87000 173 LEU C CA 1
ATOM 3880 C C . LEU C 1 173 ? 121.79600 122.09400 147.64100 1.000 65.87000 173 LEU C C 1
ATOM 3881 O O . LEU C 1 173 ? 122.46900 123.03500 148.07800 1.000 65.87000 173 LEU C O 1
ATOM 3886 N N . ALA C 1 174 ? 121.31500 121.13300 148.43100 1.000 73.70000 174 ALA C N 1
ATOM 3887 C CA . ALA C 1 174 ? 121.61500 121.14600 149.85500 1.000 73.70000 174 ALA C CA 1
ATOM 3888 C C . ALA C 1 174 ? 123.08000 120.85200 150.13600 1.000 73.70000 174 ALA C C 1
ATOM 3889 O O . ALA C 1 174 ? 123.57100 121.19400 151.21300 1.000 73.70000 174 ALA C O 1
ATOM 3891 N N . LEU C 1 175 ? 123.79200 120.25800 149.18500 1.000 77.57000 175 LEU C N 1
ATOM 3892 C CA . LEU C 1 175 ? 125.21000 119.95000 149.32700 1.000 77.57000 175 LEU C CA 1
ATOM 3893 C C . LEU C 1 175 ? 126.06400 121.11300 148.82400 1.000 77.57000 175 LEU C C 1
ATOM 3894 O O . LEU C 1 175 ? 127.01900 120.94200 148.07400 1.000 77.57000 175 LEU C O 1
ATOM 3899 N N . GLY C 1 176 ? 125.72600 122.32900 149.24200 1.000 76.28000 176 GLY C N 1
ATOM 3900 C CA . GLY C 1 176 ? 126.47400 123.50500 148.83600 1.000 76.28000 176 GLY C CA 1
ATOM 3901 C C . GLY C 1 176 ? 126.32500 123.96800 147.39500 1.000 76.28000 176 GLY C C 1
ATOM 3902 O O . GLY C 1 176 ? 125.96000 125.12100 147.14700 1.000 76.28000 176 GLY C O 1
ATOM 3903 N N . MET C 1 177 ? 126.60800 123.08200 146.44300 1.000 78.05000 177 MET C N 1
ATOM 3904 C CA . MET C 1 177 ? 126.79100 123.45600 145.04700 1.000 78.05000 177 MET C CA 1
ATOM 3905 C C . MET C 1 177 ? 125.48200 123.81400 144.36400 1.000 78.05000 177 MET C C 1
ATOM 3906 O O . MET C 1 177 ? 124.39600 123.43600 144.80800 1.000 78.05000 177 MET C O 1
ATOM 3911 N N . MET C 1 178 ? 125.60500 124.55800 143.26500 1.000 76.35000 178 MET C N 1
ATOM 3912 C CA . MET C 1 178 ? 124.45500 124.98600 142.48500 1.000 76.35000 178 MET C CA 1
ATOM 3913 C C . MET C 1 178 ? 124.66800 124.70200 141.00500 1.000 76.35000 178 MET C C 1
ATOM 3914 O O . MET C 1 178 ? 123.72000 124.39400 140.28000 1.000 76.35000 178 MET C O 1
ATOM 3919 N N . MET C 1 179 ? 125.92000 124.76200 140.56100 1.000 68.72000 179 MET C N 1
ATOM 3920 C CA . MET C 1 179 ? 126.19700 124.89200 139.13700 1.000 68.72000 179 MET C CA 1
ATOM 3921 C C . MET C 1 179 ? 126.22500 123.54900 138.41100 1.000 68.72000 179 MET C C 1
ATOM 3922 O O . MET C 1 179 ? 125.98200 123.50500 137.20100 1.000 68.72000 179 MET C O 1
ATOM 3927 N N . MET C 1 180 ? 126.51600 122.45300 139.10500 1.000 62.31000 180 MET C N 1
ATOM 3928 C CA . MET C 1 180 ? 126.58900 121.15500 138.44500 1.000 62.31000 180 MET C CA 1
ATOM 3929 C C . MET C 1 180 ? 125.19000 120.65600 138.12400 1.000 62.31000 180 MET C C 1
ATOM 3930 O O . MET C 1 180 ? 124.36000 120.49900 139.02400 1.000 62.31000 180 MET C O 1
ATOM 3935 N N . SER C 1 181 ? 124.94000 120.40100 136.84800 1.000 57.69000 181 SER C N 1
ATOM 3936 C CA . SER C 1 181 ? 123.61100 120.01000 136.40200 1.000 57.69000 181 SER C CA 1
ATOM 3937 C C . SER C 1 181 ? 123.30100 118.58700 136.84800 1.000 57.69000 181 SER C C 1
ATOM 3938 O O . SER C 1 181 ? 124.03500 117.66000 136.49100 1.000 57.69000 181 SER C O 1
ATOM 3941 N N . PRO C 1 182 ? 122.21700 118.36600 137.59500 1.000 52.16000 182 PRO C N 1
ATOM 3942 C CA . PRO C 1 182 ? 121.91600 117.02600 138.10700 1.000 52.16000 182 PRO C CA 1
ATOM 3943 C C . PRO C 1 182 ? 121.36000 116.05300 137.08100 1.000 52.16000 182 PRO C C 1
ATOM 3944 O O . PRO C 1 182 ? 120.97000 114.94500 137.46300 1.000 52.16000 182 PRO C O 1
ATOM 3948 N N . ILE C 1 183 ? 121.32000 116.42000 135.79900 1.000 51.48000 183 ILE C N 1
ATOM 3949 C CA . ILE C 1 183 ? 120.96200 115.46900 134.75400 1.000 51.48000 183 ILE C CA 1
ATOM 3950 C C . ILE C 1 183 ? 122.02600 114.38400 134.63500 1.000 51.48000 183 ILE C C 1
ATOM 3951 O O . ILE C 1 183 ? 121.72200 113.23700 134.29000 1.000 51.48000 183 ILE C O 1
ATOM 3956 N N . THR C 1 184 ? 123.27900 114.71400 134.95100 1.000 51.45000 184 THR C N 1
ATOM 3957 C CA . THR C 1 184 ? 124.34600 113.72300 134.90300 1.000 51.45000 184 THR C CA 1
ATOM 3958 C C . THR C 1 184 ? 124.20700 112.70000 136.02300 1.000 51.45000 184 THR C C 1
ATOM 3959 O O . THR C 1 184 ? 124.30800 111.49000 135.79100 1.000 51.45000 184 THR C O 1
ATOM 3963 N N . ILE C 1 185 ? 123.96600 113.17300 137.24300 1.000 47.29000 185 ILE C N 1
ATOM 3964 C CA . ILE C 1 185 ? 123.90900 112.30800 138.41300 1.000 47.29000 185 ILE C CA 1
ATOM 3965 C C . ILE C 1 185 ? 122.58200 111.56300 138.45900 1.000 47.29000 185 ILE C C 1
ATOM 3966 O O . ILE C 1 185 ? 122.50200 110.47400 139.04200 1.000 47.29000 185 ILE C O 1
ATOM 3971 N N . SER C 1 186 ? 121.55000 112.09800 137.80400 1.000 41.04000 186 SER C N 1
ATOM 3972 C CA . SER C 1 186 ? 120.24100 111.46300 137.84100 1.000 41.04000 186 SER C CA 1
ATOM 3973 C C . SER C 1 186 ? 120.23000 110.14600 137.08300 1.000 41.04000 186 SER C C 1
ATOM 3974 O O . SER C 1 186 ? 119.63000 109.17600 137.55200 1.000 41.04000 186 SER C O 1
ATOM 3977 N N . VAL C 1 187 ? 120.95400 110.07800 135.95700 1.000 34.67000 187 VAL C N 1
ATOM 3978 C CA . VAL C 1 187 ? 120.85000 108.91200 135.06300 1.000 34.67000 187 VAL C CA 1
ATOM 3979 C C . VAL C 1 187 ? 121.27400 107.57900 135.67900 1.000 34.67000 187 VAL C C 1
ATOM 3980 O O . VAL C 1 187 ? 120.53400 106.59800 135.51000 1.000 34.67000 187 VAL C O 1
ATOM 3984 N N . PRO C 1 188 ? 122.39300 107.45200 136.41600 1.000 35.91000 188 PRO C N 1
ATOM 3985 C CA . PRO C 1 188 ? 122.67300 106.14300 137.03300 1.000 35.91000 188 PRO C CA 1
ATOM 3986 C C . PRO C 1 188 ? 121.68700 105.75800 138.10600 1.000 35.91000 188 PRO C C 1
ATOM 3987 O O . PRO C 1 188 ? 121.40600 104.56800 138.27800 1.000 35.91000 188 PRO C O 1
ATOM 3991 N N . ILE C 1 189 ? 121.13800 106.73200 138.82300 1.000 33.74000 189 ILE C N 1
ATOM 3992 C CA . ILE C 1 189 ? 120.15600 106.40600 139.83900 1.000 33.74000 189 ILE C CA 1
ATOM 3993 C C . ILE C 1 189 ? 118.80500 106.12000 139.19800 1.000 33.74000 189 ILE C C 1
ATOM 3994 O O . ILE C 1 189 ? 118.10000 105.19200 139.61700 1.000 33.74000 189 ILE C O 1
ATOM 3999 N N . LYS C 1 190 ? 118.47000 106.82500 138.11500 1.000 31.82000 190 LYS C N 1
ATOM 4000 C CA . LYS C 1 190 ? 117.28300 106.50000 137.33400 1.000 31.82000 190 LYS C CA 1
ATOM 4001 C C . LYS C 1 190 ? 117.40600 105.17500 136.59800 1.000 31.82000 190 LYS C C 1
ATOM 4002 O O . LYS C 1 190 ? 116.38800 104.63800 136.16300 1.000 31.82000 190 LYS C O 1
ATOM 4008 N N . LEU C 1 191 ? 118.61000 104.63300 136.43800 1.000 31.69000 191 LEU C N 1
ATOM 4009 C CA . LEU C 1 191 ? 118.72700 103.27800 135.91600 1.000 31.69000 191 LEU C CA 1
ATOM 4010 C C . LEU C 1 191 ? 118.83200 102.20500 136.98400 1.000 31.69000 191 LEU C C 1
ATOM 4011 O O . LEU C 1 191 ? 118.41400 101.07600 136.73200 1.000 31.69000 191 LEU C O 1
ATOM 4016 N N . VAL C 1 192 ? 119.40000 102.49500 138.15500 1.000 36.24000 192 VAL C N 1
ATOM 4017 C CA . VAL C 1 192 ? 119.39800 101.47600 139.19400 1.000 36.24000 192 VAL C CA 1
ATOM 4018 C C . VAL C 1 192 ? 117.99300 101.32600 139.74600 1.000 36.24000 192 VAL C C 1
ATOM 4019 O O . VAL C 1 192 ? 117.62400 100.24800 140.22100 1.000 36.24000 192 VAL C O 1
ATOM 4023 N N . LEU C 1 193 ? 117.16500 102.36400 139.61800 1.000 36.35000 193 LEU C N 1
ATOM 4024 C CA . LEU C 1 193 ? 115.76000 102.25000 139.96100 1.000 36.35000 193 LEU C CA 1
ATOM 4025 C C . LEU C 1 193 ? 114.97100 101.51900 138.88600 1.000 36.35000 193 LEU C C 1
ATOM 4026 O O . LEU C 1 193 ? 113.85100 101.07600 139.14900 1.000 36.35000 193 LEU C O 1
ATOM 4031 N N . PHE C 1 194 ? 115.53500 101.36100 137.69300 1.000 36.72000 194 PHE C N 1
ATOM 4032 C CA . PHE C 1 194 ? 114.81000 100.74500 136.59400 1.000 36.72000 194 PHE C CA 1
ATOM 4033 C C . PHE C 1 194 ? 115.22000 99.30300 136.34100 1.000 36.72000 194 PHE C C 1
ATOM 4034 O O . PHE C 1 194 ? 114.35700 98.46000 136.09400 1.000 36.72000 194 PHE C O 1
ATOM 4042 N N . VAL C 1 195 ? 116.51900 99.00900 136.38500 1.000 38.58000 195 VAL C N 1
ATOM 4043 C CA . VAL C 1 195 ? 117.00300 97.65000 136.16500 1.000 38.58000 195 VAL C CA 1
ATOM 4044 C C . VAL C 1 195 ? 116.58000 96.74400 137.31200 1.000 38.58000 195 VAL C C 1
ATOM 4045 O O . VAL C 1 195 ? 116.13300 95.61100 137.09500 1.000 38.58000 195 VAL C O 1
ATOM 4049 N N . ALA C 1 196 ? 116.65100 97.25000 138.54500 1.000 42.90000 196 ALA C N 1
ATOM 4050 C CA . ALA C 1 196 ? 116.21300 96.49500 139.71200 1.000 42.90000 196 ALA C CA 1
ATOM 4051 C C . ALA C 1 196 ? 114.70600 96.29100 139.75800 1.000 42.90000 196 ALA C C 1
ATOM 4052 O O . ALA C 1 196 ? 114.23700 95.46200 140.54100 1.000 42.90000 196 ALA C O 1
ATOM 4054 N N . LEU C 1 197 ? 113.94100 97.01500 138.94500 1.000 44.34000 197 LEU C N 1
ATOM 4055 C CA . LEU C 1 197 ? 112.50900 96.79700 138.81700 1.000 44.34000 197 LEU C CA 1
ATOM 4056 C C . LEU C 1 197 ? 112.17500 95.57700 137.96100 1.000 44.34000 197 LEU C C 1
ATOM 4057 O O . LEU C 1 197 ? 111.02500 95.11900 138.00300 1.000 44.34000 197 LEU C O 1
ATOM 4062 N N . ASP C 1 198 ? 113.18400 94.99800 137.28800 1.000 42.90000 198 ASP C N 1
ATOM 4063 C CA . ASP C 1 198 ? 113.23800 94.05200 136.16800 1.000 42.90000 198 ASP C CA 1
ATOM 4064 C C . ASP C 1 198 ? 112.98200 94.77900 134.84900 1.000 42.90000 198 ASP C C 1
ATOM 4065 O O . ASP C 1 198 ? 113.14500 94.17900 133.79100 1.000 42.90000 198 ASP C O 1
ATOM 4070 N N . GLY C 1 199 ? 112.61600 96.05600 134.87700 1.000 39.45000 199 GLY C N 1
ATOM 4071 C CA . GLY C 1 199 ? 112.66700 96.91400 133.71300 1.000 39.45000 199 GLY C CA 1
ATOM 4072 C C . GLY C 1 199 ? 111.72500 96.60000 132.57800 1.000 39.45000 199 GLY C C 1
ATOM 4073 O O . GLY C 1 199 ? 110.50600 96.58000 132.75200 1.000 39.45000 199 GLY C O 1
ATOM 4074 N N . TRP C 1 200 ? 112.30500 96.34500 131.40600 1.000 34.45000 200 TRP C N 1
ATOM 4075 C CA . TRP C 1 200 ? 111.54400 96.20000 130.17400 1.000 34.45000 200 TRP C CA 1
ATOM 4076 C C . TRP C 1 200 ? 110.73400 94.91200 130.14100 1.000 34.45000 200 TRP C C 1
ATOM 4077 O O . TRP C 1 200 ? 109.70400 94.85800 129.46100 1.000 34.45000 200 TRP C O 1
ATOM 4088 N N . GLY C 1 201 ? 111.16500 93.89100 130.87400 1.000 39.22000 201 GLY C N 1
ATOM 4089 C CA . GLY C 1 201 ? 110.43700 92.64300 130.96400 1.000 39.22000 201 GLY C CA 1
ATOM 4090 C C . GLY C 1 201 ? 109.10000 92.78700 131.65600 1.000 39.22000 201 GLY C C 1
ATOM 4091 O O . GLY C 1 201 ? 108.06200 92.47100 131.06600 1.000 39.22000 201 GLY C O 1
ATOM 4092 N N . ILE C 1 202 ? 109.11300 93.28000 132.89900 1.000 40.01000 202 ILE C N 1
ATOM 4093 C CA . ILE C 1 202 ? 107.87200 93.46800 133.64100 1.000 40.01000 202 ILE C CA 1
ATOM 4094 C C . ILE C 1 202 ? 107.01500 94.54700 132.99300 1.000 40.01000 202 ILE C C 1
ATOM 4095 O O . ILE C 1 202 ? 105.78300 94.46400 133.02200 1.000 40.01000 202 ILE C O 1
ATOM 4100 N N . LEU C 1 203 ? 107.64100 95.50900 132.30900 1.000 37.39000 203 LEU C N 1
ATOM 4101 C CA . LEU C 1 203 ? 106.88800 96.55700 131.63000 1.000 37.39000 203 LEU C CA 1
ATOM 4102 C C . LEU C 1 203 ? 106.13500 96.00700 130.43200 1.000 37.39000 203 LEU C C 1
ATOM 4103 O O . LEU C 1 203 ? 104.93600 96.25900 130.27800 1.000 37.39000 203 LEU C O 1
ATOM 4108 N N . SER C 1 204 ? 106.81300 95.24300 129.57800 1.000 37.00000 204 SER C N 1
ATOM 4109 C CA . SER C 1 204 ? 106.12800 94.71900 128.40600 1.000 37.00000 204 SER C CA 1
ATOM 4110 C C . SER C 1 204 ? 105.16300 93.60200 128.76500 1.000 37.00000 204 SER C C 1
ATOM 4111 O O . SER C 1 204 ? 104.18200 93.38900 128.04600 1.000 37.00000 204 SER C O 1
ATOM 4114 N N . LYS C 1 205 ? 105.40300 92.89100 129.87000 1.000 40.64000 205 LYS C N 1
ATOM 4115 C CA . LYS C 1 205 ? 104.40700 91.93500 130.34000 1.000 40.64000 205 LYS C CA 1
ATOM 4116 C C . LYS C 1 205 ? 103.18900 92.64700 130.90200 1.000 40.64000 205 LYS C C 1
ATOM 4117 O O . LYS C 1 205 ? 102.06300 92.16700 130.75300 1.000 40.64000 205 LYS C O 1
ATOM 4123 N N . ALA C 1 206 ? 103.38500 93.79400 131.54600 1.000 43.78000 206 ALA C N 1
ATOM 4124 C CA . ALA C 1 206 ? 102.25200 94.58200 132.00500 1.000 43.78000 206 ALA C CA 1
ATOM 4125 C C . ALA C 1 206 ? 101.52200 95.26500 130.86500 1.000 43.78000 206 ALA C C 1
ATOM 4126 O O . ALA C 1 206 ? 100.34100 95.59600 131.00500 1.000 43.78000 206 ALA C O 1
ATOM 4128 N N . LEU C 1 207 ? 102.20500 95.48600 129.75200 1.000 35.37000 207 LEU C N 1
ATOM 4129 C CA . LEU C 1 207 ? 101.67300 96.27300 128.65800 1.000 35.37000 207 LEU C CA 1
ATOM 4130 C C . LEU C 1 207 ? 101.07300 95.42800 127.54700 1.000 35.37000 207 LEU C C 1
ATOM 4131 O O . LEU C 1 207 ? 100.26200 95.94100 126.77200 1.000 35.37000 207 LEU C O 1
ATOM 4136 N N . ILE C 1 208 ? 101.42800 94.14500 127.45700 1.000 37.46000 208 ILE C N 1
ATOM 4137 C CA . ILE C 1 208 ? 100.89300 93.29900 126.39800 1.000 37.46000 208 ILE C CA 1
ATOM 4138 C C . ILE C 1 208 ? 99.77800 92.37900 126.89600 1.000 37.46000 208 ILE C C 1
ATOM 4139 O O . ILE C 1 208 ? 99.02500 91.83600 126.07200 1.000 37.46000 208 ILE C O 1
ATOM 4144 N N . GLU C 1 209 ? 99.61300 92.21800 128.21200 1.000 39.88000 209 GLU C N 1
ATOM 4145 C CA . GLU C 1 209 ? 98.51600 91.39800 128.71600 1.000 39.88000 209 GLU C CA 1
ATOM 4146 C C . GLU C 1 209 ? 97.15500 92.05300 128.55500 1.000 39.88000 209 GLU C C 1
ATOM 4147 O O . GLU C 1 209 ? 96.14100 91.38400 128.76800 1.000 39.88000 209 GLU C O 1
ATOM 4153 N N . GLN C 1 210 ? 97.09900 93.33600 128.20800 1.000 41.74000 210 GLN C N 1
ATOM 4154 C CA . GLN C 1 210 ? 95.82800 93.94900 127.86300 1.000 41.74000 210 GLN C CA 1
ATOM 4155 C C . GLN C 1 210 ? 95.32400 93.47100 126.51400 1.000 41.74000 210 GLN C C 1
ATOM 4156 O O . GLN C 1 210 ? 94.11600 93.50600 126.26900 1.000 41.74000 210 GLN C O 1
ATOM 4162 N N . TYR C 1 211 ? 96.22400 93.01600 125.64400 1.000 40.35000 211 TYR C N 1
ATOM 4163 C CA . TYR C 1 211 ? 95.88200 92.64300 124.28300 1.000 40.35000 211 TYR C CA 1
ATOM 4164 C C . TYR C 1 211 ? 95.89700 91.14300 124.05700 1.000 40.35000 211 TYR C C 1
ATOM 4165 O O . TYR C 1 211 ? 95.33100 90.67900 123.06400 1.000 40.35000 211 TYR C O 1
ATOM 4174 N N . ILE C 1 212 ? 96.53700 90.38600 124.93900 1.000 43.27000 212 ILE C N 1
ATOM 4175 C CA . ILE C 1 212 ? 96.48900 88.93100 124.94800 1.000 43.27000 212 ILE C CA 1
ATOM 4176 C C . ILE C 1 212 ? 96.05500 88.51000 126.34000 1.000 43.27000 212 ILE C C 1
ATOM 4177 O O . ILE C 1 212 ? 96.66400 88.92900 127.33000 1.000 43.27000 212 ILE C O 1
ATOM 4182 N N . ASN C 1 213 ? 95.00200 87.70300 126.41800 1.000 49.46000 213 ASN C N 1
ATOM 4183 C CA . ASN C 1 213 ? 94.50400 87.21900 127.70200 1.000 49.46000 213 ASN C CA 1
ATOM 4184 C C . ASN C 1 213 ? 95.51100 86.33300 128.44300 1.000 49.46000 213 ASN C C 1
ATOM 4185 O O . ASN C 1 213 ? 95.15000 85.59800 129.36000 1.000 49.46000 213 ASN C O 1
ATOM 4190 N N . ALA D 1 9 ? 107.74300 93.42400 96.13500 1.000 84.62000 9 ALA D N 1
ATOM 4191 C CA . ALA D 1 9 ? 108.28400 92.57900 97.19400 1.000 84.62000 9 ALA D CA 1
ATOM 4192 C C . ALA D 1 9 ? 109.77800 92.81000 97.37800 1.000 84.62000 9 ALA D C 1
ATOM 4193 O O . ALA D 1 9 ? 110.37300 92.33500 98.34500 1.000 84.62000 9 ALA D O 1
ATOM 4195 N N . THR D 1 10 ? 110.38600 93.52900 96.43300 1.000 84.61000 10 THR D N 1
ATOM 4196 C CA . THR D 1 10 ? 111.79200 93.89400 96.53800 1.000 84.61000 10 THR D CA 1
ATOM 4197 C C . THR D 1 10 ? 112.00900 95.21000 97.27200 1.000 84.61000 10 THR D C 1
ATOM 4198 O O . THR D 1 10 ? 113.13100 95.47900 97.71600 1.000 84.61000 10 THR D O 1
ATOM 4202 N N . LEU D 1 11 ? 110.96700 96.03100 97.40600 1.000 84.14000 11 LEU D N 1
ATOM 4203 C CA . LEU D 1 11 ? 110.98300 97.17500 98.30300 1.000 84.14000 11 LEU D CA 1
ATOM 4204 C C . LEU D 1 11 ? 110.15300 96.95000 99.55500 1.000 84.14000 11 LEU D C 1
ATOM 4205 O O . LEU D 1 11 ? 110.10200 97.83700 100.41300 1.000 84.14000 11 LEU D O 1
ATOM 4210 N N . SER D 1 12 ? 109.50100 95.79300 99.67800 1.000 79.44000 12 SER D N 1
ATOM 4211 C CA . SER D 1 12 ? 108.91500 95.36300 100.93900 1.000 79.44000 12 SER D CA 1
ATOM 4212 C C . SER D 1 12 ? 109.94100 94.75800 101.88400 1.000 79.44000 12 SER D C 1
ATOM 4213 O O . SER D 1 12 ? 109.61300 94.50200 103.04500 1.000 79.44000 12 SER D O 1
ATOM 4216 N N . PHE D 1 13 ? 111.16200 94.51700 101.41400 1.000 77.16000 13 PHE D N 1
ATOM 4217 C CA . PHE D 1 13 ? 112.20500 93.93100 102.24000 1.000 77.16000 13 PHE D CA 1
ATOM 4218 C C . PHE D 1 13 ? 113.18800 94.95500 102.78300 1.000 77.16000 13 PHE D C 1
ATOM 4219 O O . PHE D 1 13 ? 113.60300 94.84200 103.93900 1.000 77.16000 13 PHE D O 1
ATOM 4227 N N . PHE D 1 14 ? 113.58500 95.94800 101.98600 1.000 69.96000 14 PHE D N 1
ATOM 4228 C CA . PHE D 1 14 ? 114.50600 96.94800 102.50900 1.000 69.96000 14 PHE D CA 1
ATOM 4229 C C . PHE D 1 14 ? 113.81300 97.91300 103.46200 1.000 69.96000 14 PHE D C 1
ATOM 4230 O O . PHE D 1 14 ? 114.47900 98.55200 104.27900 1.000 69.96000 14 PHE D O 1
ATOM 4238 N N . THR D 1 15 ? 112.48800 98.01300 103.40500 1.000 69.97000 15 THR D N 1
ATOM 4239 C CA . THR D 1 15 ? 111.77900 98.77500 104.42100 1.000 69.97000 15 THR D CA 1
ATOM 4240 C C . THR D 1 15 ? 111.73800 98.06800 105.77100 1.000 69.97000 15 THR D C 1
ATOM 4241 O O . THR D 1 15 ? 111.41100 98.71100 106.77100 1.000 69.97000 15 THR D O 1
ATOM 4245 N N . LEU D 1 16 ? 112.05300 96.77300 105.82500 1.000 56.77000 16 LEU D N 1
ATOM 4246 C CA . LEU D 1 16 ? 112.11200 96.02700 107.07100 1.000 56.77000 16 LEU D CA 1
ATOM 4247 C C . LEU D 1 16 ? 113.47200 95.40700 107.32900 1.000 56.77000 16 LEU D C 1
ATOM 4248 O O . LEU D 1 16 ? 113.63000 94.70700 108.33400 1.000 56.77000 16 LEU D O 1
ATOM 4253 N N . LEU D 1 17 ? 114.44300 95.61000 106.44100 1.000 52.95000 17 LEU D N 1
ATOM 4254 C CA . LEU D 1 17 ? 115.80100 95.16100 106.74000 1.000 52.95000 17 LEU D CA 1
ATOM 4255 C C . LEU D 1 17 ? 116.42500 95.88500 107.93000 1.000 52.95000 17 LEU D C 1
ATOM 4256 O O . LEU D 1 17 ? 116.99000 95.19500 108.79700 1.000 52.95000 17 LEU D O 1
ATOM 4261 N N . PRO D 1 18 ? 116.36600 97.22700 108.06900 1.000 45.48000 18 PRO D N 1
ATOM 4262 C CA . PRO D 1 18 ? 116.93600 97.81600 109.28700 1.000 45.48000 18 PRO D CA 1
ATOM 4263 C C . PRO D 1 18 ? 116.12800 97.51500 110.52800 1.000 45.48000 18 PRO D C 1
ATOM 4264 O O . PRO D 1 18 ? 116.68800 97.56400 111.62400 1.000 45.48000 18 PRO D O 1
ATOM 4268 N N . PHE D 1 19 ? 114.84300 97.18400 110.40000 1.000 41.66000 19 PHE D N 1
ATOM 4269 C CA . PHE D 1 19 ? 114.08100 96.76300 111.57000 1.000 41.66000 19 PHE D CA 1
ATOM 4270 C C . PHE D 1 19 ? 114.51900 95.38500 112.05100 1.000 41.66000 19 PHE D C 1
ATOM 4271 O O . PHE D 1 19 ? 114.62800 95.15600 113.25900 1.000 41.66000 19 PHE D O 1
ATOM 4279 N N . LEU D 1 20 ? 114.80500 94.46500 111.12600 1.000 41.83000 20 LEU D N 1
ATOM 4280 C CA . LEU D 1 20 ? 115.37500 93.17900 111.52200 1.000 41.83000 20 LEU D CA 1
ATOM 4281 C C . LEU D 1 20 ? 116.80500 93.31100 112.01700 1.000 41.83000 20 LEU D C 1
ATOM 4282 O O . LEU D 1 20 ? 117.25200 92.48600 112.81800 1.000 41.83000 20 LEU D O 1
ATOM 4287 N N . VAL D 1 21 ? 117.54300 94.32100 111.55400 1.000 39.31000 21 VAL D N 1
ATOM 4288 C CA . VAL D 1 21 ? 118.89100 94.52700 112.07200 1.000 39.31000 21 VAL D CA 1
ATOM 4289 C C . VAL D 1 21 ? 118.84000 95.09700 113.48300 1.000 39.31000 21 VAL D C 1
ATOM 4290 O O . VAL D 1 21 ? 119.45300 94.55700 114.40700 1.000 39.31000 21 VAL D O 1
ATOM 4294 N N . ALA D 1 22 ? 118.09500 96.17500 113.68300 1.000 33.44000 22 ALA D N 1
ATOM 4295 C CA . ALA D 1 22 ? 118.06400 96.84700 114.96900 1.000 33.44000 22 ALA D CA 1
ATOM 4296 C C . ALA D 1 22 ? 117.03400 96.27600 115.92100 1.000 33.44000 22 ALA D C 1
ATOM 4297 O O . ALA D 1 22 ? 116.82100 96.84700 116.99000 1.000 33.44000 22 ALA D O 1
ATOM 4299 N N . ALA D 1 23 ? 116.38200 95.18100 115.56800 1.000 37.02000 23 ALA D N 1
ATOM 4300 C CA . ALA D 1 23 ? 115.40700 94.57800 116.45900 1.000 37.02000 23 ALA D CA 1
ATOM 4301 C C . ALA D 1 23 ? 115.56800 93.08100 116.62200 1.000 37.02000 23 ALA D C 1
ATOM 4302 O O . ALA D 1 23 ? 115.00800 92.52600 117.57200 1.000 37.02000 23 ALA D O 1
ATOM 4304 N N . GLY D 1 24 ? 116.30000 92.41100 115.74200 1.000 37.18000 24 GLY D N 1
ATOM 4305 C CA . GLY D 1 24 ? 116.39600 90.97100 115.79900 1.000 37.18000 24 GLY D CA 1
ATOM 4306 C C . GLY D 1 24 ? 117.80800 90.44000 115.80500 1.000 37.18000 24 GLY D C 1
ATOM 4307 O O . GLY D 1 24 ? 118.02400 89.25900 116.07600 1.000 37.18000 24 GLY D O 1
ATOM 4308 N N . THR D 1 25 ? 118.77300 91.27800 115.46800 1.000 36.61000 25 THR D N 1
ATOM 4309 C CA . THR D 1 25 ? 120.16100 90.85800 115.47800 1.000 36.61000 25 THR D CA 1
ATOM 4310 C C . THR D 1 25 ? 120.80100 91.22200 116.80700 1.000 36.61000 25 THR D C 1
ATOM 4311 O O . THR D 1 25 ? 120.13100 91.53400 117.79100 1.000 36.61000 25 THR D O 1
ATOM 4315 N N . CYS D 1 26 ? 122.12000 91.17000 116.83500 1.000 36.60000 26 CYS D N 1
ATOM 4316 C CA . CYS D 1 26 ? 122.92500 91.50300 117.99200 1.000 36.60000 26 CYS D CA 1
ATOM 4317 C C . CYS D 1 26 ? 123.21700 92.99200 118.06800 1.000 36.60000 26 CYS D C 1
ATOM 4318 O O . CYS D 1 26 ? 123.94000 93.42800 118.96700 1.000 36.60000 26 CYS D O 1
ATOM 4321 N N . TYR D 1 27 ? 122.64600 93.76600 117.14100 1.000 29.47000 27 TYR D N 1
ATOM 4322 C CA . TYR D 1 27 ? 122.90900 95.19900 117.04700 1.000 29.47000 27 TYR D CA 1
ATOM 4323 C C . TYR D 1 27 ? 122.46900 95.93800 118.29900 1.000 29.47000 27 TYR D C 1
ATOM 4324 O O . TYR D 1 27 ? 123.17100 96.85200 118.75500 1.000 29.47000 27 TYR D O 1
ATOM 4333 N N . ILE D 1 28 ? 121.31900 95.53000 118.86400 1.000 28.07000 28 ILE D N 1
ATOM 4334 C CA . ILE D 1 28 ? 120.73500 96.14500 120.05800 1.000 28.07000 28 ILE D CA 1
ATOM 4335 C C . ILE D 1 28 ? 121.75400 96.17300 121.17700 1.000 28.07000 28 ILE D C 1
ATOM 4336 O O . ILE D 1 28 ? 122.10900 97.24000 121.69500 1.000 28.07000 28 ILE D O 1
ATOM 4341 N N . LYS D 1 29 ? 122.34600 95.00100 121.43000 1.000 29.87000 29 LYS D N 1
ATOM 4342 C CA . LYS D 1 29 ? 123.34300 94.76300 122.46600 1.000 29.87000 29 LYS D CA 1
ATOM 4343 C C . LYS D 1 29 ? 124.52500 95.70700 122.36800 1.000 29.87000 29 LYS D C 1
ATOM 4344 O O . LYS D 1 29 ? 125.13700 96.03400 123.38500 1.000 29.87000 29 LYS D O 1
ATOM 4350 N N . PHE D 1 30 ? 124.85000 96.18300 121.16800 1.000 27.58000 30 PHE D N 1
ATOM 4351 C CA . PHE D 1 30 ? 125.93900 97.13900 121.07100 1.000 27.58000 30 PHE D CA 1
ATOM 4352 C C . PHE D 1 30 ? 125.45000 98.57000 120.98500 1.000 27.58000 30 PHE D C 1
ATOM 4353 O O . PHE D 1 30 ? 126.04700 99.46000 121.59700 1.000 27.58000 30 PHE D O 1
ATOM 4361 N N . SER D 1 31 ? 124.34400 98.80600 120.28400 1.000 26.54000 31 SER D N 1
ATOM 4362 C CA . SER D 1 31 ? 123.95200 100.17800 120.00700 1.000 26.54000 31 SER D CA 1
ATOM 4363 C C . SER D 1 31 ? 123.34000 100.85200 121.21300 1.000 26.54000 31 SER D C 1
ATOM 4364 O O . SER D 1 31 ? 123.22400 102.07600 121.22900 1.000 26.54000 31 SER D O 1
ATOM 4367 N N . ILE D 1 32 ? 122.93200 100.07800 122.21000 1.000 27.64000 32 ILE D N 1
ATOM 4368 C CA . ILE D 1 32 ? 122.59200 100.66100 123.49200 1.000 27.64000 32 ILE D CA 1
ATOM 4369 C C . ILE D 1 32 ? 123.84900 100.92900 124.29500 1.000 27.64000 32 ILE D C 1
ATOM 4370 O O . ILE D 1 32 ? 123.95500 101.96200 124.95100 1.000 27.64000 32 ILE D O 1
ATOM 4375 N N . VAL D 1 33 ? 124.84400 100.04000 124.21700 1.000 27.84000 33 VAL D N 1
ATOM 4376 C CA . VAL D 1 33 ? 125.97500 100.11800 125.13900 1.000 27.84000 33 VAL D CA 1
ATOM 4377 C C . VAL D 1 33 ? 126.91400 101.25500 124.75900 1.000 27.84000 33 VAL D C 1
ATOM 4378 O O . VAL D 1 33 ? 127.20800 102.12400 125.58700 1.000 27.84000 33 VAL D O 1
ATOM 4382 N N . PHE D 1 34 ? 127.38300 101.27200 123.50500 1.000 26.77000 34 PHE D N 1
ATOM 4383 C CA . PHE D 1 34 ? 128.38100 102.25100 123.07900 1.000 26.77000 34 PHE D CA 1
ATOM 4384 C C . PHE D 1 34 ? 127.83800 103.67000 123.12400 1.000 26.77000 34 PHE D C 1
ATOM 4385 O O . PHE D 1 34 ? 128.53400 104.58900 123.56800 1.000 26.77000 34 PHE D O 1
ATOM 4393 N N . VAL D 1 35 ? 126.58900 103.86000 122.69100 1.000 26.44000 35 VAL D N 1
ATOM 4394 C CA . VAL D 1 35 ? 125.90700 105.14500 122.81700 1.000 26.44000 35 VAL D CA 1
ATOM 4395 C C . VAL D 1 35 ? 125.76700 105.52600 124.28200 1.000 26.44000 35 VAL D C 1
ATOM 4396 O O . VAL D 1 35 ? 125.83400 106.70600 124.64300 1.000 26.44000 35 VAL D O 1
ATOM 4400 N N . MET D 1 36 ? 125.66100 104.53900 125.15900 1.000 30.46000 36 MET D N 1
ATOM 4401 C CA . MET D 1 36 ? 125.66700 104.84400 126.57600 1.000 30.46000 36 MET D CA 1
ATOM 4402 C C . MET D 1 36 ? 127.06400 105.16900 127.07900 1.000 30.46000 36 MET D C 1
ATOM 4403 O O . MET D 1 36 ? 127.19800 105.95700 128.01800 1.000 30.46000 36 MET D O 1
ATOM 4408 N N . VAL D 1 37 ? 128.10900 104.60200 126.46500 1.000 31.17000 37 VAL D N 1
ATOM 4409 C CA . VAL D 1 37 ? 129.46900 104.94700 126.87400 1.000 31.17000 37 VAL D CA 1
ATOM 4410 C C . VAL D 1 37 ? 129.78500 106.38300 126.47800 1.000 31.17000 37 VAL D C 1
ATOM 4411 O O . VAL D 1 37 ? 130.44000 107.11400 127.23000 1.000 31.17000 37 VAL D O 1
ATOM 4415 N N . ARG D 1 38 ? 129.28600 106.82000 125.31300 1.000 27.09000 38 ARG D N 1
ATOM 4416 C CA . ARG D 1 38 ? 129.38100 108.22400 124.91800 1.000 27.09000 38 ARG D CA 1
ATOM 4417 C C . ARG D 1 38 ? 128.69600 109.12800 125.93300 1.000 27.09000 38 ARG D C 1
ATOM 4418 O O . ARG D 1 38 ? 129.24100 110.16000 126.33300 1.000 27.09000 38 ARG D O 1
ATOM 4426 N N . ASN D 1 39 ? 127.51200 108.73200 126.38800 1.000 32.59000 39 ASN D N 1
ATOM 4427 C CA . ASN D 1 39 ? 126.83000 109.49500 127.41800 1.000 32.59000 39 ASN D CA 1
ATOM 4428 C C . ASN D 1 39 ? 127.47100 109.32000 128.78000 1.000 32.59000 39 ASN D C 1
ATOM 4429 O O . ASN D 1 39 ? 127.26300 110.16000 129.65700 1.000 32.59000 39 ASN D O 1
ATOM 4434 N N . ALA D 1 40 ? 128.23600 108.24800 128.98200 1.000 33.35000 40 ALA D N 1
ATOM 4435 C CA . ALA D 1 40 ? 128.83800 108.01500 130.28900 1.000 33.35000 40 ALA D CA 1
ATOM 4436 C C . ALA D 1 40 ? 130.01600 108.94100 130.52600 1.000 33.35000 40 ALA D C 1
ATOM 4437 O O . ALA D 1 40 ? 130.17500 109.48500 131.62400 1.000 33.35000 40 ALA D O 1
ATOM 4439 N N . LEU D 1 41 ? 130.83400 109.15900 129.49900 1.000 32.69000 41 LEU D N 1
ATOM 4440 C CA . LEU D 1 41 ? 132.05900 109.93300 129.62000 1.000 32.69000 41 LEU D CA 1
ATOM 4441 C C . LEU D 1 41 ? 131.81300 111.42400 129.79300 1.000 32.69000 41 LEU D C 1
ATOM 4442 O O . LEU D 1 41 ? 132.77300 112.16200 130.02300 1.000 32.69000 41 LEU D O 1
ATOM 4447 N N . GLY D 1 42 ? 130.57100 111.89000 129.67400 1.000 34.04000 42 GLY D N 1
ATOM 4448 C CA . GLY D 1 42 ? 130.25000 113.29500 129.75500 1.000 34.04000 42 GLY D CA 1
ATOM 4449 C C . GLY D 1 42 ? 130.36800 114.02400 128.43500 1.000 34.04000 42 GLY D C 1
ATOM 4450 O O . GLY D 1 42 ? 129.72500 115.05900 128.24200 1.000 34.04000 42 GLY D O 1
ATOM 4451 N N . LEU D 1 43 ? 131.19900 113.51800 127.53700 1.000 35.00000 43 LEU D N 1
ATOM 4452 C CA . LEU D 1 43 ? 131.28400 113.99100 126.16300 1.000 35.00000 43 LEU D CA 1
ATOM 4453 C C . LEU D 1 43 ? 130.19600 113.33200 125.34300 1.000 35.00000 43 LEU D C 1
ATOM 4454 O O . LEU D 1 43 ? 130.40100 112.25500 124.79000 1.000 35.00000 43 LEU D O 1
ATOM 4459 N N . GLN D 1 44 ? 129.04300 113.97600 125.22500 1.000 36.57000 44 GLN D N 1
ATOM 4460 C CA . GLN D 1 44 ? 127.92400 113.34600 124.54100 1.000 36.57000 44 GLN D CA 1
ATOM 4461 C C . GLN D 1 44 ? 127.68800 113.93900 123.16000 1.000 36.57000 44 GLN D C 1
ATOM 4462 O O . GLN D 1 44 ? 126.55600 113.98100 122.67500 1.000 36.57000 44 GLN D O 1
ATOM 4468 N N . GLN D 1 45 ? 128.75100 114.37100 122.49800 1.000 30.80000 45 GLN D N 1
ATOM 4469 C CA . GLN D 1 45 ? 128.60800 114.73500 121.10000 1.000 30.80000 45 GLN D CA 1
ATOM 4470 C C . GLN D 1 45 ? 129.64400 114.05100 120.22200 1.000 30.80000 45 GLN D C 1
ATOM 4471 O O . GLN D 1 45 ? 129.32200 113.58600 119.12400 1.000 30.80000 45 GLN D O 1
ATOM 4477 N N . VAL D 1 46 ? 130.86900 113.93100 120.72600 1.000 28.01000 46 VAL D N 1
ATOM 4478 C CA . VAL D 1 46 ? 132.04600 113.74600 119.87500 1.000 28.01000 46 VAL D CA 1
ATOM 4479 C C . VAL D 1 46 ? 132.16000 112.40800 119.14600 1.000 28.01000 46 VAL D C 1
ATOM 4480 O O . VAL D 1 46 ? 132.43300 112.45000 117.93900 1.000 28.01000 46 VAL D O 1
ATOM 4484 N N . PRO D 1 47 ? 131.86900 111.21700 119.71500 1.000 23.35000 47 PRO D N 1
ATOM 4485 C CA . PRO D 1 47 ? 131.97700 110.01200 118.87800 1.000 23.35000 47 PRO D CA 1
ATOM 4486 C C . PRO D 1 47 ? 130.91500 109.84700 117.79900 1.000 23.35000 47 PRO D C 1
ATOM 4487 O O . PRO D 1 47 ? 130.82200 108.76300 117.22000 1.000 23.35000 47 PRO D O 1
ATOM 4491 N N . SER D 1 48 ? 130.12600 110.89600 117.53800 1.000 26.47000 48 SER D N 1
ATOM 4492 C CA . SER D 1 48 ? 129.51800 111.15400 116.24000 1.000 26.47000 48 SER D CA 1
ATOM 4493 C C . SER D 1 48 ? 128.53300 110.08600 115.80100 1.000 26.47000 48 SER D C 1
ATOM 4494 O O . SER D 1 4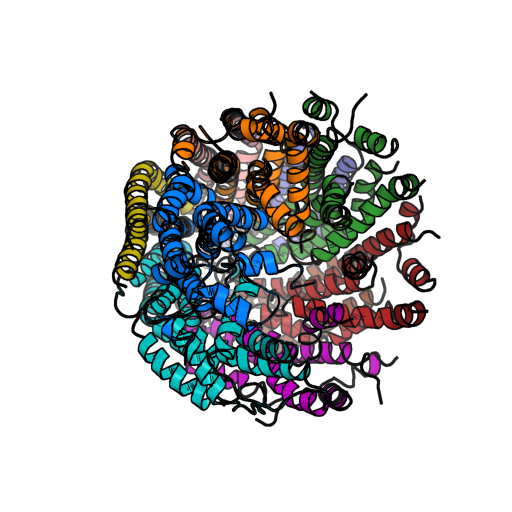8 ? 128.81200 109.37500 114.83900 1.000 26.47000 48 SER D O 1
ATOM 4497 N N . ASN D 1 49 ? 127.35500 110.06700 116.44300 1.000 26.44000 49 ASN D N 1
ATOM 4498 C CA . ASN D 1 49 ? 126.45400 108.91700 116.61200 1.000 26.44000 49 ASN D CA 1
ATOM 4499 C C . ASN D 1 49 ? 126.31400 108.00800 115.38100 1.000 26.44000 49 ASN D C 1
ATOM 4500 O O . ASN D 1 49 ? 126.07300 106.80200 115.51200 1.000 26.44000 49 ASN D O 1
ATOM 4505 N N . MET D 1 50 ? 126.48000 108.56000 114.17700 1.000 27.04000 50 MET D N 1
ATOM 4506 C CA . MET D 1 50 ? 126.54600 107.73100 112.97700 1.000 27.04000 50 MET D CA 1
ATOM 4507 C C . MET D 1 50 ? 127.79700 106.85200 112.96600 1.000 27.04000 50 MET D C 1
ATOM 4508 O O . MET D 1 50 ? 127.77400 105.73600 112.43200 1.000 27.04000 50 MET D O 1
ATOM 4513 N N . THR D 1 51 ? 128.88900 107.32100 113.57300 1.000 24.49000 51 THR D N 1
ATOM 4514 C CA . THR D 1 51 ? 130.09200 106.49900 113.71300 1.000 24.49000 51 THR D CA 1
ATOM 4515 C C . THR D 1 51 ? 129.82900 105.29000 114.60000 1.000 24.49000 51 THR D C 1
ATOM 4516 O O . THR D 1 51 ? 130.19800 104.16500 114.25800 1.000 24.49000 51 THR D O 1
ATOM 4520 N N . LEU D 1 52 ? 129.17900 105.50800 115.74200 1.000 24.43000 52 LEU D N 1
ATOM 4521 C CA . LEU D 1 52 ? 128.82400 104.43400 116.66500 1.000 24.43000 52 LEU D CA 1
ATOM 4522 C C . LEU D 1 52 ? 127.81800 103.47100 116.07300 1.000 24.43000 52 LEU D C 1
ATOM 4523 O O . LEU D 1 52 ? 127.88300 102.27200 116.35400 1.000 24.43000 52 LEU D O 1
ATOM 4528 N N . ASN D 1 53 ? 126.90800 103.97300 115.24100 1.000 28.92000 53 ASN D N 1
ATOM 4529 C CA . ASN D 1 53 ? 126.10200 103.06400 114.44000 1.000 28.92000 53 ASN D CA 1
ATOM 4530 C C . ASN D 1 53 ? 126.95000 102.24400 113.48200 1.000 28.92000 53 ASN D C 1
ATOM 4531 O O . ASN D 1 53 ? 126.67900 101.05400 113.31400 1.000 28.92000 53 ASN D O 1
ATOM 4536 N N . GLY D 1 54 ? 127.99200 102.83000 112.89700 1.000 30.05000 54 GLY D N 1
ATOM 4537 C CA . GLY D 1 54 ? 128.89600 102.07800 112.04500 1.000 30.05000 54 GLY D CA 1
ATOM 4538 C C . GLY D 1 54 ? 129.66500 100.97900 112.75300 1.000 30.05000 54 GLY D C 1
ATOM 4539 O O . GLY D 1 54 ? 129.70600 99.84000 112.27400 1.000 30.05000 54 GLY D O 1
ATOM 4540 N N . ILE D 1 55 ? 130.26800 101.32300 113.89500 1.000 29.18000 55 ILE D N 1
ATOM 4541 C CA . ILE D 1 55 ? 131.00400 100.35300 114.71100 1.000 29.18000 55 ILE D CA 1
ATOM 4542 C C . ILE D 1 55 ? 130.08100 99.24100 115.19300 1.000 29.18000 55 ILE D C 1
ATOM 4543 O O . ILE D 1 55 ? 130.41400 98.05300 115.08700 1.000 29.18000 55 ILE D O 1
ATOM 4548 N N . ALA D 1 56 ? 128.89200 99.60300 115.68500 1.000 28.68000 56 ALA D N 1
ATOM 4549 C CA . ALA D 1 56 ? 127.96100 98.59600 116.16400 1.000 28.68000 56 ALA D CA 1
ATOM 4550 C C . ALA D 1 56 ? 127.42900 97.73400 115.03200 1.000 28.68000 56 ALA D C 1
ATOM 4551 O O . ALA D 1 56 ? 127.24000 96.53300 115.22400 1.000 28.68000 56 ALA D O 1
ATOM 4553 N N . LEU D 1 57 ? 127.25700 98.29900 113.83500 1.000 30.98000 57 LEU D N 1
ATOM 4554 C CA . LEU D 1 57 ? 126.74200 97.50700 112.72500 1.000 30.98000 57 LEU D CA 1
ATOM 4555 C C . LEU D 1 57 ? 127.78400 96.52300 112.21700 1.000 30.98000 57 LEU D C 1
ATOM 4556 O O . LEU D 1 57 ? 127.45500 95.36100 111.95500 1.000 30.98000 57 LEU D O 1
ATOM 4561 N N . ILE D 1 58 ? 129.04400 96.95200 112.08700 1.000 33.38000 58 ILE D N 1
ATOM 4562 C CA . ILE D 1 58 ? 130.05600 96.01300 111.60700 1.000 33.38000 58 ILE D CA 1
ATOM 4563 C C . ILE D 1 58 ? 130.37300 94.97300 112.67200 1.000 33.38000 58 ILE D C 1
ATOM 4564 O O . ILE D 1 58 ? 130.59200 93.79900 112.34900 1.000 33.38000 58 ILE D O 1
ATOM 4569 N N . MET D 1 59 ? 130.31200 95.34400 113.95200 1.000 33.54000 59 MET D N 1
ATOM 4570 C CA . MET D 1 59 ? 130.61000 94.38300 114.99900 1.000 33.54000 59 MET D CA 1
ATOM 4571 C C . MET D 1 59 ? 129.46200 93.40900 115.19800 1.000 33.54000 59 MET D C 1
ATOM 4572 O O . MET D 1 59 ? 129.69600 92.25300 115.55400 1.000 33.54000 59 MET D O 1
ATOM 4577 N N . ALA D 1 60 ? 128.22800 93.83600 114.93400 1.000 38.10000 60 ALA D N 1
ATOM 4578 C CA . ALA D 1 60 ? 127.10300 92.92000 114.99600 1.000 38.10000 60 ALA D CA 1
ATOM 4579 C C . ALA D 1 60 ? 127.05100 92.01800 113.78200 1.000 38.10000 60 ALA D C 1
ATOM 4580 O O . ALA D 1 60 ? 126.66900 90.85000 113.90000 1.000 38.10000 60 ALA D O 1
ATOM 4582 N N . LEU D 1 61 ? 127.44200 92.52100 112.61600 1.000 42.67000 61 LEU D N 1
ATOM 4583 C CA . LEU D 1 61 ? 127.44100 91.67500 111.43600 1.000 42.67000 61 LEU D CA 1
ATOM 4584 C C . LEU D 1 61 ? 128.60400 90.69100 111.46400 1.000 42.67000 61 LEU D C 1
ATOM 4585 O O . LEU D 1 61 ? 128.51200 89.62100 110.85300 1.000 42.67000 61 LEU D O 1
ATOM 4590 N N . PHE D 1 62 ? 129.66300 91.00500 112.21700 1.000 44.29000 62 PHE D N 1
ATOM 4591 C CA . PHE D 1 62 ? 130.69400 90.01500 112.51300 1.000 44.29000 62 PHE D CA 1
ATOM 4592 C C . PHE D 1 62 ? 130.13800 88.82000 113.28000 1.000 44.29000 62 PHE D C 1
ATOM 4593 O O . PHE D 1 62 ? 130.50800 87.67400 113.00400 1.000 44.29000 62 PHE D O 1
ATOM 4601 N N . VAL D 1 63 ? 129.25600 89.06400 114.25000 1.000 42.22000 63 VAL D N 1
ATOM 4602 C CA . VAL D 1 63 ? 128.62800 87.96300 114.97300 1.000 42.22000 63 VAL D CA 1
ATOM 4603 C C . VAL D 1 63 ? 127.61400 87.26000 114.08100 1.000 42.22000 63 VAL D C 1
ATOM 4604 O O . VAL D 1 63 ? 127.48200 86.03200 114.11400 1.000 42.22000 63 VAL D O 1
ATOM 4608 N N . MET D 1 64 ? 126.92400 88.01500 113.23000 1.000 48.12000 64 MET D N 1
ATOM 4609 C CA . MET D 1 64 ? 125.95500 87.42900 112.31200 1.000 48.12000 64 MET D CA 1
ATOM 4610 C C . MET D 1 64 ? 126.58400 86.71200 111.12600 1.000 48.12000 64 MET D C 1
ATOM 4611 O O . MET D 1 64 ? 125.83700 86.15800 110.31400 1.000 48.12000 64 MET D O 1
ATOM 4616 N N . LYS D 1 65 ? 127.90900 86.77100 110.97200 1.000 56.22000 65 LYS D N 1
ATOM 4617 C CA . LYS D 1 65 ? 128.56900 86.12800 109.83300 1.000 56.22000 65 LYS D CA 1
ATOM 4618 C C . LYS D 1 65 ? 128.32400 84.61900 109.70400 1.000 56.22000 65 LYS D C 1
ATOM 4619 O O . LYS D 1 65 ? 127.99400 84.18200 108.58700 1.000 56.22000 65 LYS D O 1
ATOM 4625 N N . PRO D 1 66 ? 128.41100 83.77800 110.75100 1.000 54.36000 66 PRO D N 1
ATOM 4626 C CA . PRO D 1 66 ? 128.01900 82.37200 110.55000 1.000 54.36000 66 PRO D CA 1
ATOM 4627 C C . PRO D 1 66 ? 126.52400 82.16200 110.40200 1.000 54.36000 66 PRO D C 1
ATOM 4628 O O . PRO D 1 66 ? 126.10900 81.05900 110.03100 1.000 54.36000 66 PRO D O 1
ATOM 4632 N N . ILE D 1 67 ? 125.70500 83.16700 110.68400 1.000 56.72000 67 ILE D N 1
ATOM 4633 C CA . ILE D 1 67 ? 124.27000 83.05300 110.46900 1.000 56.72000 67 ILE D CA 1
ATOM 4634 C C . ILE D 1 67 ? 123.89700 83.45000 109.04900 1.000 56.72000 67 ILE D C 1
ATOM 4635 O O . ILE D 1 67 ? 123.11000 82.76200 108.39700 1.000 56.72000 67 ILE D O 1
ATOM 4640 N N . ILE D 1 68 ? 124.47400 84.54000 108.53900 1.000 58.68000 68 ILE D N 1
ATOM 4641 C CA . ILE D 1 68 ? 124.18500 84.96300 107.17200 1.000 58.68000 68 ILE D CA 1
ATOM 4642 C C . ILE D 1 68 ? 124.83800 84.02000 106.17100 1.000 58.68000 68 ILE D C 1
ATOM 4643 O O . ILE D 1 68 ? 124.19800 83.57900 105.20900 1.000 58.68000 68 ILE D O 1
ATOM 4648 N N . GLU D 1 69 ? 126.10900 83.66500 106.39400 1.000 65.88000 69 GLU D N 1
ATOM 4649 C CA . GLU D 1 69 ? 126.81000 82.82100 105.43200 1.000 65.88000 69 GLU D CA 1
ATOM 4650 C C . GLU D 1 69 ? 126.34500 81.36900 105.46200 1.000 65.88000 69 GLU D C 1
ATOM 4651 O O . GLU D 1 69 ? 126.72900 80.59400 104.58100 1.000 65.88000 69 GLU D O 1
ATOM 4657 N N . ALA D 1 70 ? 125.54100 80.97900 106.44600 1.000 68.47000 70 ALA D N 1
ATOM 4658 C CA . ALA D 1 70 ? 124.83100 79.71200 106.37500 1.000 68.47000 70 ALA D CA 1
ATOM 4659 C C . ALA D 1 70 ? 123.35700 79.88800 106.04900 1.000 68.47000 70 ALA D C 1
ATOM 4660 O O . ALA D 1 70 ? 122.66500 78.89100 105.81900 1.000 68.47000 70 ALA D O 1
ATOM 4662 N N . GLY D 1 71 ? 122.86200 81.12100 106.03500 1.000 70.94000 71 GLY D N 1
ATOM 4663 C CA . GLY D 1 71 ? 121.45900 81.36600 105.77900 1.000 70.94000 71 GLY D CA 1
ATOM 4664 C C . GLY D 1 71 ? 121.17400 81.87500 104.38400 1.000 70.94000 71 GLY D C 1
ATOM 4665 O O . GLY D 1 71 ? 120.01200 82.02500 103.99800 1.000 70.94000 71 GLY D O 1
ATOM 4666 N N . TYR D 1 72 ? 122.22800 82.14300 103.61200 1.000 80.86000 72 TYR D N 1
ATOM 4667 C CA . TYR D 1 72 ? 122.04300 82.55400 102.22600 1.000 80.86000 72 TYR D CA 1
ATOM 4668 C C . TYR D 1 72 ? 121.58300 81.39500 101.35300 1.000 80.86000 72 TYR D C 1
ATOM 4669 O O . TYR D 1 72 ? 121.02500 81.62000 100.27300 1.000 80.86000 72 TYR D O 1
ATOM 4678 N N . GLU D 1 73 ? 121.78100 80.16700 101.81400 1.000 82.44000 73 GLU D N 1
ATOM 4679 C CA . GLU D 1 73 ? 121.43000 78.96600 101.07900 1.000 82.44000 73 GLU D CA 1
ATOM 4680 C C . GLU D 1 73 ? 119.93600 78.65600 101.16100 1.000 82.44000 73 GLU D C 1
ATOM 4681 O O . GLU D 1 73 ? 119.09200 79.54400 101.04100 1.000 82.44000 73 GLU D O 1
ATOM 4687 N N . LEU D 1 96 ? 116.07700 78.91600 107.35500 1.000 63.75000 96 LEU D N 1
ATOM 4688 C CA . LEU D 1 96 ? 116.92200 79.25300 108.49400 1.000 63.75000 96 LEU D CA 1
ATOM 4689 C C . LEU D 1 96 ? 116.62000 78.35400 109.68500 1.000 63.75000 96 LEU D C 1
ATOM 4690 O O . LEU D 1 96 ? 115.46500 78.12100 110.02900 1.000 63.75000 96 LEU D O 1
ATOM 4695 N N . MET D 1 97 ? 117.65800 77.81100 110.27000 1.000 63.59000 97 MET D N 1
ATOM 4696 C CA . MET D 1 97 ? 117.53300 77.03100 111.49400 1.000 63.59000 97 MET D CA 1
ATOM 4697 C C . MET D 1 97 ? 118.53000 77.47500 112.54800 1.000 63.59000 97 MET D C 1
ATOM 4698 O O . MET D 1 97 ? 118.22300 77.42500 113.74100 1.000 63.59000 97 MET D O 1
ATOM 4703 N N . GLU D 1 98 ? 119.72100 77.91100 112.13600 1.000 65.04000 98 GLU D N 1
ATOM 4704 C CA . GLU D 1 98 ? 120.68700 78.43000 113.09300 1.000 65.04000 98 GLU D CA 1
ATOM 4705 C C . GLU D 1 98 ? 120.29900 79.80800 113.59800 1.000 65.04000 98 GLU D C 1
ATOM 4706 O O . GLU D 1 98 ? 120.78600 80.22600 114.65200 1.000 65.04000 98 GLU D O 1
ATOM 4712 N N . TYR D 1 99 ? 119.43500 80.52400 112.87800 1.000 52.16000 99 TYR D N 1
ATOM 4713 C CA . TYR D 1 99 ? 118.95900 81.79800 113.39300 1.000 52.16000 99 TYR D CA 1
ATOM 4714 C C . TYR D 1 99 ? 118.01800 81.58400 114.56800 1.000 52.16000 99 TYR D C 1
ATOM 4715 O O . TYR D 1 99 ? 118.11700 82.28300 115.58100 1.000 52.16000 99 TYR D O 1
ATOM 4724 N N . LYS D 1 100 ? 117.12300 80.60000 114.46400 1.000 57.70000 100 LYS D N 1
ATOM 4725 C CA . LYS D 1 100 ? 116.23000 80.28500 115.57500 1.000 57.70000 100 LYS D CA 1
ATOM 4726 C C . LYS D 1 100 ? 117.00400 79.72500 116.75900 1.000 57.70000 100 LYS D C 1
ATOM 4727 O O . LYS D 1 100 ? 116.64900 79.97700 117.91400 1.000 57.70000 100 LYS D O 1
ATOM 4733 N N . GLN D 1 101 ? 118.07100 78.97100 116.49000 1.000 57.47000 101 GLN D N 1
ATOM 4734 C CA . GLN D 1 101 ? 118.94900 78.50100 117.55800 1.000 57.47000 101 GLN D CA 1
ATOM 4735 C C . GLN D 1 101 ? 119.68000 79.66300 118.21900 1.000 57.47000 101 GLN D C 1
ATOM 4736 O O . GLN D 1 101 ? 119.86400 79.67900 119.44400 1.000 57.47000 101 GLN D O 1
ATOM 4742 N N . TYR D 1 102 ? 120.08600 80.64800 117.41600 1.000 49.97000 102 TYR D N 1
ATOM 4743 C CA . TYR D 1 102 ? 120.70400 81.85600 117.94600 1.000 49.97000 102 TYR D CA 1
ATOM 4744 C C . TYR D 1 102 ? 119.74300 82.63100 118.83200 1.000 49.97000 102 TYR D C 1
ATOM 4745 O O . TYR D 1 102 ? 120.14900 83.20200 119.85100 1.000 49.97000 102 TYR D O 1
ATOM 4754 N N . LEU D 1 103 ? 118.46700 82.65500 118.46600 1.000 51.47000 103 LEU D N 1
ATOM 4755 C CA . LEU D 1 103 ? 117.48900 83.33500 119.30400 1.000 51.47000 103 LEU D CA 1
ATOM 4756 C C . LEU D 1 103 ? 117.21300 82.55100 120.58100 1.000 51.47000 103 LEU D C 1
ATOM 4757 O O . LEU D 1 103 ? 117.09900 83.14200 121.65900 1.000 51.47000 103 LEU D O 1
ATOM 4762 N N . LYS D 1 104 ? 117.11300 81.22200 120.48400 1.000 56.57000 104 LYS D N 1
ATOM 4763 C CA . LYS D 1 104 ? 116.83700 80.40800 121.66300 1.000 56.57000 104 LYS D CA 1
ATOM 4764 C C . LYS D 1 104 ? 118.00200 80.36900 122.63700 1.000 56.57000 104 LYS D C 1
ATOM 4765 O O . LYS D 1 104 ? 117.78600 80.10700 123.82300 1.000 56.57000 104 LYS D O 1
ATOM 4771 N N . LYS D 1 105 ? 119.23000 80.59000 122.16700 1.000 52.02000 105 LYS D N 1
ATOM 4772 C CA . LYS D 1 105 ? 120.35400 80.59000 123.09400 1.000 52.02000 105 LYS D CA 1
ATOM 4773 C C . LYS D 1 105 ? 120.35700 81.84200 123.95900 1.000 52.02000 105 LYS D C 1
ATOM 4774 O O . LYS D 1 105 ? 120.65800 81.77600 125.15500 1.000 52.02000 105 LYS D O 1
ATOM 4780 N N . HIS D 1 106 ? 120.00500 82.98900 123.38000 1.000 51.45000 106 HIS D N 1
ATOM 4781 C CA . HIS D 1 106 ? 120.16200 84.27600 124.04600 1.000 51.45000 106 HIS D CA 1
ATOM 4782 C C . HIS D 1 106 ? 118.85100 84.84400 124.56700 1.000 51.45000 106 HIS D C 1
ATOM 4783 O O . HIS D 1 106 ? 118.69800 86.06400 124.64900 1.000 51.45000 106 HIS D O 1
ATOM 4790 N N . THR D 1 107 ? 117.90800 83.99000 124.92800 1.000 50.01000 107 THR D N 1
ATOM 4791 C CA . THR D 1 107 ? 116.63700 84.42100 125.48100 1.000 50.01000 107 THR D CA 1
ATOM 4792 C C . THR D 1 107 ? 116.55200 83.95900 126.92700 1.000 50.01000 107 THR D C 1
ATOM 4793 O O . THR D 1 107 ? 117.03700 82.87500 127.26300 1.000 50.01000 107 THR D O 1
ATOM 4797 N N . ASP D 1 108 ? 115.96400 84.78900 127.78700 1.000 52.52000 108 ASP D N 1
ATOM 4798 C CA . ASP D 1 108 ? 115.78500 84.40900 129.18200 1.000 52.52000 108 ASP D CA 1
ATOM 4799 C C . ASP D 1 108 ? 114.80700 83.24800 129.32100 1.000 52.52000 108 ASP D C 1
ATOM 4800 O O . ASP D 1 108 ? 113.83100 83.13800 128.57300 1.000 52.52000 108 ASP D O 1
ATOM 4805 N N . LEU D 1 109 ? 115.09500 82.37400 130.28800 1.000 56.29000 109 LEU D N 1
ATOM 4806 C CA . LEU D 1 109 ? 114.21000 81.25800 130.60400 1.000 56.29000 109 LEU D CA 1
ATOM 4807 C C . LEU D 1 109 ? 112.86900 81.75500 131.12000 1.000 56.29000 109 LEU D C 1
ATOM 4808 O O . LEU D 1 109 ? 111.81300 81.25400 130.71900 1.000 56.29000 109 LEU D O 1
ATOM 4813 N N . GLU D 1 110 ? 112.89600 82.76200 131.98800 1.000 59.01000 110 GLU D N 1
ATOM 4814 C CA . GLU D 1 110 ? 111.72200 83.26000 132.68800 1.000 59.01000 110 GLU D CA 1
ATOM 4815 C C . GLU D 1 110 ? 110.93700 84.28100 131.88300 1.000 59.01000 110 GLU D C 1
ATOM 4816 O O . GLU D 1 110 ? 109.96800 84.84400 132.40200 1.000 59.01000 110 GLU D O 1
ATOM 4822 N N . LEU D 1 111 ? 111.32900 84.53400 130.63400 1.000 53.32000 111 LEU D N 1
ATOM 4823 C CA . LEU D 1 111 ? 110.64600 85.49300 129.77900 1.000 53.32000 111 LEU D CA 1
ATOM 4824 C C . LEU D 1 111 ? 110.23400 84.90800 128.43800 1.000 53.32000 111 LEU D C 1
ATOM 4825 O O . LEU D 1 111 ? 109.28200 85.40100 127.83400 1.000 53.32000 111 LEU D O 1
ATOM 4830 N N . ALA D 1 112 ? 110.91300 83.86600 127.96200 1.000 54.22000 112 ALA D N 1
ATOM 4831 C CA . ALA D 1 112 ? 110.44600 83.18100 126.76400 1.000 54.22000 112 ALA D CA 1
ATOM 4832 C C . ALA D 1 112 ? 109.21000 82.33700 127.03000 1.000 54.22000 112 ALA D C 1
ATOM 4833 O O . ALA D 1 112 ? 108.47300 82.03200 126.08700 1.000 54.22000 112 ALA D O 1
ATOM 4835 N N . ARG D 1 113 ? 108.98300 81.94000 128.28500 1.000 56.68000 113 ARG D N 1
ATOM 4836 C CA . ARG D 1 113 ? 107.78000 81.19400 128.63700 1.000 56.68000 113 ARG D CA 1
ATOM 4837 C C . ARG D 1 113 ? 106.53100 82.04400 128.48100 1.000 56.68000 113 ARG D C 1
ATOM 4838 O O . ARG D 1 113 ? 105.45200 81.51300 128.20000 1.000 56.68000 113 ARG D O 1
ATOM 4846 N N . PHE D 1 114 ? 106.65800 83.35800 128.65900 1.000 50.25000 114 PHE D N 1
ATOM 4847 C CA . PHE D 1 114 ? 105.48700 84.22000 128.59900 1.000 50.25000 114 PHE D CA 1
ATOM 4848 C C . PHE D 1 114 ? 105.01900 84.43400 127.16800 1.000 50.25000 114 PHE D C 1
ATOM 4849 O O . PHE D 1 114 ? 103.82100 84.34700 126.88500 1.000 50.25000 114 PHE D O 1
ATOM 4857 N N . PHE D 1 115 ? 105.93700 84.72500 126.25600 1.000 49.69000 115 PHE D N 1
ATOM 4858 C CA . PHE D 1 115 ? 105.54400 84.85800 124.86400 1.000 49.69000 115 PHE D CA 1
ATOM 4859 C C . PHE D 1 115 ? 105.22100 83.52000 124.21900 1.000 49.69000 115 PHE D C 1
ATOM 4860 O O . PHE D 1 115 ? 104.55800 83.50200 123.17800 1.000 49.69000 115 PHE D O 1
ATOM 4868 N N . GLN D 1 116 ? 105.66300 82.40600 124.80900 1.000 58.89000 116 GLN D N 1
ATOM 4869 C CA . GLN D 1 116 ? 105.26500 81.09100 124.32000 1.000 58.89000 116 GLN D CA 1
ATOM 4870 C C . GLN D 1 116 ? 103.80600 80.79900 124.64800 1.000 58.89000 116 GLN D C 1
ATOM 4871 O O . GLN D 1 116 ? 103.15100 80.03900 123.92800 1.000 58.89000 116 GLN D O 1
ATOM 4877 N N . ARG D 1 117 ? 103.28300 81.39600 125.71300 1.000 60.06000 117 ARG D N 1
ATOM 4878 C CA . ARG D 1 117 ? 101.86600 81.29700 126.02800 1.000 60.06000 117 ARG D CA 1
ATOM 4879 C C . ARG D 1 117 ? 101.06600 82.36600 125.29500 1.000 60.06000 117 ARG D C 1
ATOM 4880 O O . ARG D 1 117 ? 100.46600 83.24200 125.91800 1.000 60.06000 117 ARG D O 1
ATOM 4888 N N . TYR D 1 133 ? 110.16800 76.41800 116.87600 1.000 68.15000 133 TYR D N 1
ATOM 4889 C CA . TYR D 1 133 ? 108.76200 76.68100 116.58500 1.000 68.15000 133 TYR D CA 1
ATOM 4890 C C . TYR D 1 133 ? 108.59900 77.95800 115.76200 1.000 68.15000 133 TYR D C 1
ATOM 4891 O O . TYR D 1 133 ? 109.45700 78.25900 114.93400 1.000 68.15000 133 TYR D O 1
ATOM 4900 N N . SER D 1 134 ? 107.49400 78.67600 115.96600 1.000 63.22000 134 SER D N 1
ATOM 4901 C CA . SER D 1 134 ? 107.16100 79.83500 115.14700 1.000 63.22000 134 SER D CA 1
ATOM 4902 C C . SER D 1 134 ? 108.16600 80.96600 115.33600 1.000 63.22000 134 SER D C 1
ATOM 4903 O O . SER D 1 134 ? 108.73800 81.15200 116.41300 1.000 63.22000 134 SER D O 1
ATOM 4906 N N . LEU D 1 135 ? 108.37800 81.72100 114.25900 1.000 56.71000 135 LEU D N 1
ATOM 4907 C CA . LEU D 1 135 ? 109.42100 82.73900 114.23800 1.000 56.71000 135 LEU D CA 1
ATOM 4908 C C . LEU D 1 135 ? 109.00000 83.99200 114.99200 1.000 56.71000 135 LEU D C 1
ATOM 4909 O O . LEU D 1 135 ? 109.81100 84.58200 115.71300 1.000 56.71000 135 LEU D O 1
ATOM 4914 N N . PHE D 1 136 ? 107.73900 84.40700 114.84600 1.000 52.11000 136 PHE D N 1
ATOM 4915 C CA . PHE D 1 136 ? 107.27600 85.67200 115.40300 1.000 52.11000 136 PHE D CA 1
ATOM 4916 C C . PHE D 1 136 ? 107.19000 85.67400 116.91800 1.000 52.11000 136 PHE D C 1
ATOM 4917 O O . PHE D 1 136 ? 107.01100 86.74700 117.49500 1.000 52.11000 136 PHE D O 1
ATOM 4925 N N . SER D 1 137 ? 107.29700 84.52300 117.57700 1.000 50.82000 137 SER D N 1
ATOM 4926 C CA . SER D 1 137 ? 107.27300 84.48700 119.02900 1.000 50.82000 137 SER D CA 1
ATOM 4927 C C . SER D 1 137 ? 108.65500 84.39500 119.65500 1.000 50.82000 137 SER D C 1
ATOM 4928 O O . SER D 1 137 ? 108.76800 84.51100 120.87800 1.000 50.82000 137 SER D O 1
ATOM 4931 N N . LEU D 1 138 ? 109.69900 84.17600 118.86000 1.000 54.07000 138 LEU D N 1
ATOM 4932 C CA . LEU D 1 138 ? 111.06200 84.21000 119.37200 1.000 54.07000 138 LEU D CA 1
ATOM 4933 C C . LEU D 1 138 ? 111.67400 85.59800 119.30300 1.000 54.07000 138 LEU D C 1
ATOM 4934 O O . LEU D 1 138 ? 112.51300 85.93700 120.14600 1.000 54.07000 138 LEU D O 1
ATOM 4939 N N . LEU D 1 139 ? 111.25800 86.39400 118.31500 1.000 43.11000 139 LEU D N 1
ATOM 4940 C CA . LEU D 1 139 ? 111.77900 87.75000 118.13800 1.000 43.11000 139 LEU D CA 1
ATOM 4941 C C . LEU D 1 139 ? 111.54100 88.68700 119.32100 1.000 43.11000 139 LEU D C 1
ATOM 4942 O O . LEU D 1 139 ? 112.52800 89.28100 119.79100 1.000 43.11000 139 LEU D O 1
ATOM 4947 N N . PRO D 1 140 ? 110.31600 88.89100 119.84500 1.000 43.20000 140 PRO D N 1
ATOM 4948 C CA . PRO D 1 140 ? 110.17600 89.92500 120.87600 1.000 43.20000 140 PRO D CA 1
ATOM 4949 C C . PRO D 1 140 ? 110.78200 89.53400 122.20400 1.000 43.20000 140 PRO D C 1
ATOM 4950 O O . PRO D 1 140 ? 111.28600 90.41700 122.90800 1.000 43.20000 140 PRO D O 1
ATOM 4954 N N . ALA D 1 141 ? 110.79100 88.24300 122.54400 1.000 45.69000 141 ALA D N 1
ATOM 4955 C CA . ALA D 1 141 ? 111.42300 87.80500 123.78300 1.000 45.69000 141 ALA D CA 1
ATOM 4956 C C . ALA D 1 141 ? 112.92800 88.00700 123.72700 1.000 45.69000 141 ALA D C 1
ATOM 4957 O O . ALA D 1 141 ? 113.53300 88.47500 124.69700 1.000 45.69000 141 ALA D O 1
ATOM 4959 N N . TYR D 1 142 ? 113.52900 87.71300 122.57400 1.000 42.24000 142 TYR D N 1
ATOM 4960 C CA . TYR D 1 142 ? 114.94500 87.98400 122.35800 1.000 42.24000 142 TYR D CA 1
ATOM 4961 C C . TYR D 1 142 ? 115.26000 89.47100 122.42700 1.000 42.24000 142 TYR D C 1
ATOM 4962 O O . TYR D 1 142 ? 116.25400 89.87200 123.04800 1.000 42.24000 142 TYR D O 1
ATOM 4971 N N . ALA D 1 143 ? 114.43800 90.29600 121.77500 1.000 38.27000 143 ALA D N 1
ATOM 4972 C CA . ALA D 1 143 ? 114.70300 91.72800 121.72300 1.000 38.27000 143 ALA D CA 1
ATOM 4973 C C . ALA D 1 143 ? 114.59100 92.36100 123.10000 1.000 38.27000 143 ALA D C 1
ATOM 4974 O O . ALA D 1 143 ? 115.45300 93.15400 123.49400 1.000 38.27000 143 ALA D O 1
ATOM 4976 N N . LEU D 1 144 ? 113.57000 91.98000 123.86500 1.000 37.59000 144 LEU D N 1
ATOM 4977 C CA . LEU D 1 144 ? 113.43100 92.49300 125.22100 1.000 37.59000 144 LEU D CA 1
ATOM 4978 C C . LEU D 1 144 ? 114.50500 91.95000 126.15100 1.000 37.59000 144 LEU D C 1
ATOM 4979 O O . LEU D 1 144 ? 114.96200 92.67400 127.04900 1.000 37.59000 144 LEU D O 1
ATOM 4984 N N . SER D 1 145 ? 114.93200 90.69700 125.94500 1.000 39.69000 145 SER D N 1
ATOM 4985 C CA . SER D 1 145 ? 116.00500 90.13400 126.75300 1.000 39.69000 145 SER D CA 1
ATOM 4986 C C . SER D 1 145 ? 117.30800 90.88100 126.53700 1.000 39.69000 145 SER D C 1
ATOM 4987 O O . SER D 1 145 ? 118.01800 91.19100 127.49800 1.000 39.69000 145 SER D O 1
ATOM 4990 N N . GLU D 1 146 ? 117.61900 91.22200 125.29200 1.000 37.76000 146 GLU D N 1
ATOM 4991 C CA . GLU D 1 146 ? 118.85100 91.96500 125.07400 1.000 37.76000 146 GLU D CA 1
ATOM 4992 C C . GLU D 1 146 ? 118.74400 93.43400 125.43200 1.000 37.76000 146 GLU D C 1
ATOM 4993 O O . GLU D 1 146 ? 119.76300 94.02400 125.78400 1.000 37.76000 146 GLU D O 1
ATOM 4999 N N . ILE D 1 147 ? 117.55500 94.04100 125.37300 1.000 33.32000 147 ILE D N 1
ATOM 5000 C CA . ILE D 1 147 ? 117.43100 95.39600 125.90500 1.000 33.32000 147 ILE D CA 1
ATOM 5001 C C . ILE D 1 147 ? 117.67900 95.40400 127.40600 1.000 33.32000 147 ILE D C 1
ATOM 5002 O O . ILE D 1 147 ? 118.46000 96.22000 127.90500 1.000 33.32000 147 ILE D O 1
ATOM 5007 N N . LYS D 1 148 ? 117.08000 94.45800 128.13600 1.000 37.63000 148 LYS D N 1
ATOM 5008 C CA . LYS D 1 148 ? 117.27900 94.38500 129.58400 1.000 37.63000 148 LYS D CA 1
ATOM 5009 C C . LYS D 1 148 ? 118.72800 94.06900 129.94500 1.000 37.63000 148 LYS D C 1
ATOM 5010 O O . LYS D 1 148 ? 119.30800 94.70000 130.84000 1.000 37.63000 148 LYS D O 1
ATOM 5016 N N . ASP D 1 149 ? 119.34700 93.14400 129.21100 1.000 38.33000 149 ASP D N 1
ATOM 5017 C CA . ASP D 1 149 ? 120.73900 92.79900 129.46200 1.000 38.33000 149 ASP D CA 1
ATOM 5018 C C . ASP D 1 149 ? 121.67900 93.93300 129.07400 1.000 38.33000 149 ASP D C 1
ATOM 5019 O O . ASP D 1 149 ? 122.68500 94.15300 129.75300 1.000 38.33000 149 ASP D O 1
ATOM 5024 N N . ALA D 1 150 ? 1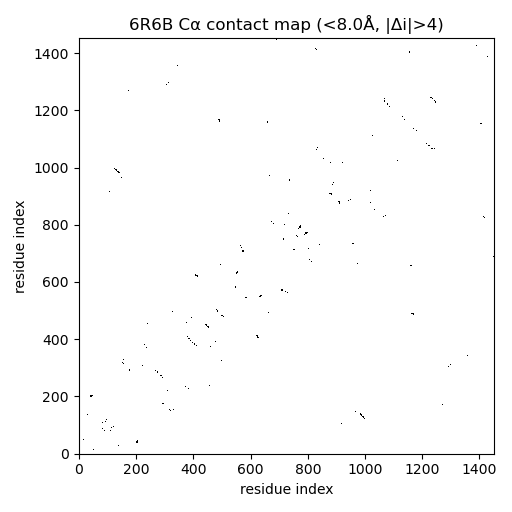21.36300 94.68100 128.01400 1.000 33.84000 150 ALA D N 1
ATOM 5025 C CA . ALA D 1 150 ? 122.21600 95.78800 127.61300 1.000 33.84000 150 ALA D CA 1
ATOM 5026 C C . ALA D 1 150 ? 122.11300 96.94000 128.59200 1.000 33.84000 150 ALA D C 1
ATOM 5027 O O . ALA D 1 150 ? 123.10600 97.61900 128.85300 1.000 33.84000 150 ALA D O 1
ATOM 5029 N N . PHE D 1 151 ? 120.92700 97.16800 129.15800 1.000 33.32000 151 PHE D N 1
ATOM 5030 C CA . PHE D 1 151 ? 120.82200 98.15700 130.22500 1.000 33.32000 151 PHE D CA 1
ATOM 5031 C C . PHE D 1 151 ? 121.55500 97.71800 131.48200 1.000 33.32000 151 PHE D C 1
ATOM 5032 O O . PHE D 1 151 ? 122.13400 98.56100 132.16900 1.000 33.32000 151 PHE D O 1
ATOM 5040 N N . LYS D 1 152 ? 121.58700 96.41600 131.77700 1.000 37.61000 152 LYS D N 1
ATOM 5041 C CA . LYS D 1 152 ? 122.36700 95.95500 132.92400 1.000 37.61000 152 LYS D CA 1
ATOM 5042 C C . LYS D 1 152 ? 123.86600 96.15100 132.69500 1.000 37.61000 152 LYS D C 1
ATOM 5043 O O . LYS D 1 152 ? 124.57500 96.66900 133.57100 1.000 37.61000 152 LYS D O 1
ATOM 5049 N N . ILE D 1 153 ? 124.35400 95.76400 131.50900 1.000 38.53000 153 ILE D N 1
ATOM 5050 C CA . ILE D 1 153 ? 125.77100 95.90900 131.16400 1.000 38.53000 153 ILE D CA 1
ATOM 5051 C C . ILE D 1 153 ? 126.16700 97.37500 131.11100 1.000 38.53000 153 ILE D C 1
ATOM 5052 O O . ILE D 1 153 ? 127.23900 97.76200 131.59300 1.000 38.53000 153 ILE D O 1
ATOM 5057 N N . GLY D 1 154 ? 125.29100 98.22000 130.57000 1.000 38.19000 154 GLY D N 1
ATOM 5058 C CA . GLY D 1 154 ? 125.56300 99.64100 130.55500 1.000 38.19000 154 GLY D CA 1
ATOM 5059 C C . GLY D 1 154 ? 125.54400 100.25200 131.93800 1.000 38.19000 154 GLY D C 1
ATOM 5060 O O . GLY D 1 154 ? 126.33200 101.15300 132.22800 1.000 38.19000 154 GLY D O 1
ATOM 5061 N N . PHE D 1 155 ? 124.66600 99.76200 132.81600 1.000 42.26000 155 PHE D N 1
ATOM 5062 C CA . PHE D 1 155 ? 124.62800 100.28400 134.17400 1.000 42.26000 155 PHE D CA 1
ATOM 5063 C C . PHE D 1 155 ? 125.88000 99.92000 134.95500 1.000 42.26000 155 PHE D C 1
ATOM 5064 O O . PHE D 1 155 ? 126.34200 100.71100 135.78400 1.000 42.26000 155 PHE D O 1
ATOM 5072 N N . TYR D 1 156 ? 126.43700 98.72900 134.71300 1.000 49.48000 156 TYR D N 1
ATOM 5073 C CA . TYR D 1 156 ? 127.67900 98.35600 135.38900 1.000 49.48000 156 TYR D CA 1
ATOM 5074 C C . TYR D 1 156 ? 128.83700 99.27200 135.02100 1.000 49.48000 156 TYR D C 1
ATOM 5075 O O . TYR D 1 156 ? 129.71000 99.51800 135.85500 1.000 49.48000 156 TYR D O 1
ATOM 5084 N N . LEU D 1 157 ? 128.85000 99.80600 133.80000 1.000 41.98000 157 LEU D N 1
ATOM 5085 C CA . LEU D 1 157 ? 129.91000 100.70000 133.35400 1.000 41.98000 157 LEU D CA 1
ATOM 5086 C C . LEU D 1 157 ? 129.55100 102.17300 133.46200 1.000 41.98000 157 LEU D C 1
ATOM 5087 O O . LEU D 1 157 ? 130.44800 103.01400 133.38500 1.000 41.98000 157 LEU D O 1
ATOM 5092 N N . TYR D 1 158 ? 128.27500 102.51100 133.61700 1.000 39.47000 158 TYR D N 1
ATOM 5093 C CA . TYR D 1 158 ? 127.90000 103.90800 133.78300 1.000 39.47000 158 TYR D CA 1
ATOM 5094 C C . TYR D 1 158 ? 128.24400 104.39600 135.17700 1.000 39.47000 158 TYR D C 1
ATOM 5095 O O . TYR D 1 158 ? 128.35100 105.60300 135.40400 1.000 39.47000 158 TYR D O 1
ATOM 5104 N N . LEU D 1 159 ? 128.41600 103.47300 136.09300 1.000 48.36000 159 LEU D N 1
ATOM 5105 C CA . LEU D 1 159 ? 128.66200 103.63200 137.51700 1.000 48.36000 159 LEU D CA 1
ATOM 5106 C C . LEU D 1 159 ? 130.09700 103.97900 137.94100 1.000 48.36000 159 LEU D C 1
ATOM 5107 O O . LEU D 1 159 ? 130.24000 104.78500 138.86700 1.000 48.36000 159 LEU D O 1
ATOM 5112 N N . PRO D 1 160 ? 131.18100 103.44200 137.36500 1.000 50.30000 160 PRO D N 1
ATOM 5113 C CA . PRO D 1 160 ? 132.50900 103.90700 137.78000 1.000 50.30000 160 PRO D CA 1
ATOM 5114 C C . PRO D 1 160 ? 132.91800 105.26000 137.22300 1.000 50.30000 160 PRO D C 1
ATOM 5115 O O . PRO D 1 160 ? 134.06100 105.66900 137.44000 1.000 50.30000 160 PRO D O 1
ATOM 5119 N N . PHE D 1 161 ? 132.03300 105.95500 136.51600 1.000 47.43000 161 PHE D N 1
ATOM 5120 C CA . PHE D 1 161 ? 132.28600 107.28700 135.98600 1.000 47.43000 161 PHE D CA 1
ATOM 5121 C C . PHE D 1 161 ? 131.61600 108.37900 136.79800 1.000 47.43000 161 PHE D C 1
ATOM 5122 O O . PHE D 1 161 ? 132.19200 109.45100 136.98900 1.000 47.43000 161 PHE D O 1
ATOM 5130 N N . VAL D 1 162 ? 130.41400 108.13300 137.31100 1.000 53.33000 162 VAL D N 1
ATOM 5131 C CA . VAL D 1 162 ? 129.80900 109.15300 138.15000 1.000 53.33000 162 VAL D CA 1
ATOM 5132 C C . VAL D 1 162 ? 130.41600 109.18000 139.53500 1.000 53.33000 162 VAL D C 1
ATOM 5133 O O . VAL D 1 162 ? 130.30000 110.20000 140.21900 1.000 53.33000 162 VAL D O 1
ATOM 5137 N N . VAL D 1 163 ? 131.10800 108.11900 139.95100 1.000 63.23000 163 VAL D N 1
ATOM 5138 C CA . VAL D 1 163 ? 131.84600 108.20500 141.20400 1.000 63.23000 163 VAL D CA 1
ATOM 5139 C C . VAL D 1 163 ? 133.02800 109.16200 141.06400 1.000 63.23000 163 VAL D C 1
ATOM 5140 O O . VAL D 1 163 ? 133.26500 109.99100 141.94700 1.000 63.23000 163 VAL D O 1
ATOM 5144 N N . VAL D 1 164 ? 133.71900 109.15300 139.92100 1.000 58.49000 164 VAL D N 1
ATOM 5145 C CA . VAL D 1 164 ? 134.81200 110.10400 139.76400 1.000 58.49000 164 VAL D CA 1
ATOM 5146 C C . VAL D 1 164 ? 134.27000 111.48100 139.40600 1.000 58.49000 164 VAL D C 1
ATOM 5147 O O . VAL D 1 164 ? 134.90400 112.48800 139.73900 1.000 58.49000 164 VAL D O 1
ATOM 5151 N N . ASP D 1 165 ? 133.07000 111.55500 138.82500 1.000 60.01000 165 ASP D N 1
ATOM 5152 C CA . ASP D 1 165 ? 132.40500 112.84200 138.64600 1.000 60.01000 165 ASP D CA 1
ATOM 5153 C C . ASP D 1 165 ? 132.08000 113.48400 139.99100 1.000 60.01000 165 ASP D C 1
ATOM 5154 O O . ASP D 1 165 ? 132.32100 114.68100 140.19400 1.000 60.01000 165 ASP D O 1
ATOM 5159 N N . LEU D 1 166 ? 131.56000 112.69700 140.93000 1.000 65.67000 166 LEU D N 1
ATOM 5160 C CA . LEU D 1 166 ? 131.27600 113.23100 142.25300 1.000 65.67000 166 LEU D CA 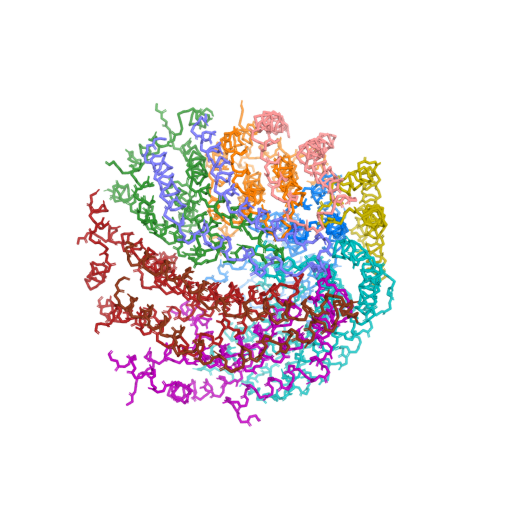1
ATOM 5161 C C . LEU D 1 166 ? 132.55100 113.48900 143.04700 1.000 65.67000 166 LEU D C 1
ATOM 5162 O O . LEU D 1 166 ? 132.57000 114.39600 143.88300 1.000 65.67000 166 LEU D O 1
ATOM 5167 N N . VAL D 1 167 ? 133.62300 112.73100 142.78500 1.000 66.66000 167 VAL D N 1
ATOM 5168 C CA . VAL D 1 167 ? 134.92800 113.03200 143.37900 1.000 66.66000 167 VAL D CA 1
ATOM 5169 C C . VAL D 1 167 ? 135.42100 114.40200 142.93300 1.000 66.66000 167 VAL D C 1
ATOM 5170 O O . VAL D 1 167 ? 135.87200 115.21100 143.75400 1.000 66.66000 167 VAL D O 1
ATOM 5174 N N . ILE D 1 168 ? 135.31100 114.69500 141.63600 1.000 67.68000 168 ILE D N 1
ATOM 5175 C CA . ILE D 1 168 ? 135.78300 115.97400 141.11300 1.000 67.68000 168 ILE D CA 1
ATOM 5176 C C . ILE D 1 168 ? 134.90000 117.11700 141.59900 1.000 67.68000 168 ILE D C 1
ATOM 5177 O O . ILE D 1 168 ? 135.40000 118.19400 141.94500 1.000 67.68000 168 ILE D O 1
ATOM 5182 N N . SER D 1 169 ? 133.59000 116.88100 141.70200 1.000 72.90000 169 SER D N 1
ATOM 5183 C CA . SER D 1 169 ? 132.70700 117.89100 142.27900 1.000 72.90000 169 SER D CA 1
ATOM 5184 C C . SER D 1 169 ? 133.01100 118.12500 143.75400 1.000 72.90000 169 SER D C 1
ATOM 5185 O O . SER D 1 169 ? 132.96500 119.26600 144.23500 1.000 72.90000 169 SER D O 1
ATOM 5188 N N . SER D 1 170 ? 133.37600 117.06500 144.47200 1.000 81.96000 170 SER D N 1
ATOM 5189 C CA . SER D 1 170 ? 133.69400 117.17800 145.88800 1.000 81.96000 170 SER D CA 1
ATOM 5190 C C . SER D 1 170 ? 134.98300 117.95700 146.10800 1.000 81.96000 170 SER D C 1
ATOM 5191 O O . SER D 1 170 ? 135.03600 118.86500 146.94900 1.000 81.96000 170 SER D O 1
ATOM 5194 N N . ILE D 1 171 ? 136.02800 117.63700 145.33900 1.000 78.28000 171 ILE D N 1
ATOM 5195 C CA . ILE D 1 171 ? 137.28200 118.35800 145.49600 1.000 78.28000 171 ILE D CA 1
ATOM 5196 C C . ILE D 1 171 ? 137.18300 119.74800 144.91300 1.000 78.28000 171 ILE D C 1
ATOM 5197 O O . ILE D 1 171 ? 138.01100 120.60000 145.23200 1.000 78.28000 171 ILE D O 1
ATOM 5202 N N . LEU D 1 172 ? 136.19200 120.01100 144.06600 1.000 79.98000 172 LEU D N 1
ATOM 5203 C CA . LEU D 1 172 ? 136.03200 121.35900 143.55900 1.000 79.98000 172 LEU D CA 1
ATOM 5204 C C . LEU D 1 172 ? 135.33000 122.23700 144.58100 1.000 79.98000 172 LEU D C 1
ATOM 5205 O O . LEU D 1 172 ? 135.70600 123.39800 144.75900 1.000 79.98000 172 LEU D O 1
ATOM 5210 N N . LEU D 1 173 ? 134.32400 121.70600 145.27800 1.000 84.61000 173 LEU D N 1
ATOM 5211 C CA . LEU D 1 173 ? 133.70500 122.52200 146.31900 1.000 84.61000 173 LEU D CA 1
ATOM 5212 C C . LEU D 1 173 ? 134.58500 122.66800 147.54600 1.000 84.61000 173 LEU D C 1
ATOM 5213 O O . LEU D 1 173 ? 134.55200 123.71700 148.19900 1.000 84.61000 173 LEU D O 1
ATOM 5218 N N . ALA D 1 174 ? 135.36500 121.64000 147.88400 1.000 92.37000 174 ALA D N 1
ATOM 5219 C CA . ALA D 1 174 ? 136.27000 121.77200 149.02100 1.000 92.37000 174 ALA D CA 1
ATOM 5220 C C . ALA D 1 174 ? 137.39300 122.75300 148.72000 1.000 92.37000 174 ALA D C 1
ATOM 5221 O O . ALA D 1 174 ? 137.94200 123.36900 149.63900 1.000 92.37000 174 ALA D O 1
ATOM 5223 N N . LEU D 1 175 ? 137.72200 122.93300 147.44600 1.000 93.92000 175 LEU D N 1
ATOM 5224 C CA . LEU D 1 175 ? 138.69500 123.93200 147.02100 1.000 93.92000 175 LEU D CA 1
ATOM 5225 C C . LEU D 1 175 ? 137.99800 125.25200 146.69600 1.000 93.92000 175 LEU D C 1
ATOM 5226 O O . LEU D 1 175 ? 138.17800 125.84200 145.63600 1.000 93.92000 175 LEU D O 1
ATOM 5231 N N . GLY D 1 176 ? 137.14700 125.71000 147.61200 1.000 91.13000 176 GLY D N 1
ATOM 5232 C CA . GLY D 1 176 ? 136.54600 127.02900 147.52500 1.000 91.13000 176 GLY D CA 1
ATOM 5233 C C . GLY D 1 176 ? 135.50000 127.25300 146.44700 1.000 91.13000 176 GLY D C 1
ATOM 5234 O O . GLY D 1 176 ? 134.36500 127.63600 146.74700 1.000 91.13000 176 GLY D O 1
ATOM 5235 N N . MET D 1 177 ? 135.88800 127.01800 145.19500 1.000 84.79000 177 MET D N 1
ATOM 5236 C CA . MET D 1 177 ? 135.11300 127.42300 144.02900 1.000 84.79000 177 MET D CA 1
ATOM 5237 C C . MET D 1 177 ? 133.78700 126.67600 143.92200 1.000 84.79000 177 MET D C 1
ATOM 5238 O O . MET D 1 177 ? 133.70500 125.47200 144.17200 1.000 84.79000 177 MET D O 1
ATOM 5243 N N . MET D 1 178 ? 132.74000 127.41000 143.59000 1.000 84.15000 178 MET D N 1
ATOM 5244 C CA . MET D 1 178 ? 131.40800 126.83300 143.44200 1.000 84.15000 178 MET D CA 1
ATOM 5245 C C . MET D 1 178 ? 130.77800 127.12400 142.09200 1.000 84.15000 178 MET D C 1
ATOM 5246 O O . MET D 1 178 ? 130.20100 126.22100 141.48300 1.000 84.15000 178 MET D O 1
ATOM 5251 N N . MET D 1 179 ? 130.91200 128.35300 141.58800 1.000 71.18000 179 MET D N 1
ATOM 5252 C CA . MET D 1 179 ? 130.22100 128.77900 140.37800 1.000 71.18000 179 MET D CA 1
ATOM 5253 C C . MET D 1 179 ? 130.77800 128.16100 139.10600 1.000 71.18000 179 MET D C 1
ATOM 5254 O O . MET D 1 179 ? 130.17300 128.32800 138.04500 1.000 71.18000 179 MET D O 1
ATOM 5259 N N . MET D 1 180 ? 131.90300 127.46500 139.17100 1.000 65.56000 180 MET D N 1
ATOM 5260 C CA . MET D 1 180 ? 132.44200 126.79700 138.00100 1.000 65.56000 180 MET D CA 1
ATOM 5261 C C . MET D 1 180 ? 131.92000 125.37300 137.97400 1.000 65.56000 180 MET D C 1
ATOM 5262 O O . MET D 1 180 ? 132.05200 124.64200 138.96000 1.000 65.56000 180 MET D O 1
ATOM 5267 N N . SER D 1 181 ? 131.31800 124.98800 136.86100 1.000 62.20000 181 SER D N 1
ATOM 5268 C CA . SER D 1 181 ? 130.77100 123.64600 136.74900 1.000 62.20000 181 SER D CA 1
ATOM 5269 C C . SER D 1 181 ? 131.90100 122.64700 136.55100 1.000 62.20000 181 SER D C 1
ATOM 5270 O O . SER D 1 181 ? 132.81100 122.89900 135.75500 1.000 62.20000 181 SER D O 1
ATOM 5273 N N . PRO D 1 182 ? 131.88300 121.51200 137.24600 1.000 57.10000 182 PRO D N 1
ATOM 5274 C CA . PRO D 1 182 ? 132.93100 120.50800 137.07200 1.000 57.10000 182 PRO D CA 1
ATOM 5275 C C . PRO D 1 182 ? 132.74100 119.59200 135.87500 1.000 57.10000 182 PRO D C 1
ATOM 5276 O O . PRO D 1 182 ? 133.38500 118.54400 135.83100 1.000 57.10000 182 PRO D O 1
ATOM 5280 N N . ILE D 1 183 ? 131.88800 119.94000 134.91100 1.000 53.57000 183 ILE D N 1
ATOM 5281 C CA . ILE D 1 183 ? 131.75000 119.11400 133.71600 1.000 53.57000 183 ILE D CA 1
ATOM 5282 C C . ILE D 1 183 ? 132.99100 119.22200 132.84100 1.000 53.57000 183 ILE D C 1
ATOM 5283 O O . ILE D 1 183 ? 133.57200 118.20600 132.43100 1.000 53.57000 183 ILE D O 1
ATOM 5288 N N . THR D 1 184 ? 133.42000 120.45300 132.55600 1.000 50.31000 184 THR D N 1
ATOM 5289 C CA . THR D 1 184 ? 134.58000 120.68800 131.70300 1.000 50.31000 184 THR D CA 1
ATOM 5290 C C . THR D 1 184 ? 135.85600 120.16100 132.34300 1.000 50.31000 184 THR D C 1
ATOM 5291 O O . THR D 1 184 ? 136.69000 119.54300 131.67300 1.000 50.31000 184 THR D O 1
ATOM 5295 N N . ILE D 1 185 ? 135.99900 120.35100 133.64900 1.000 47.43000 185 ILE D N 1
ATOM 5296 C CA . ILE D 1 185 ? 137.16900 119.86600 134.36500 1.000 47.43000 185 ILE D CA 1
ATOM 5297 C C . ILE D 1 185 ? 137.07300 118.35900 134.58200 1.000 47.43000 185 ILE D C 1
ATOM 5298 O O . ILE D 1 185 ? 138.10100 117.67500 134.65500 1.000 47.43000 185 ILE D O 1
ATOM 5303 N N . SER D 1 186 ? 135.86300 117.80400 134.59800 1.000 48.24000 186 SER D N 1
ATOM 5304 C CA . SER D 1 186 ? 135.70600 116.39300 134.90900 1.000 48.24000 186 SER D CA 1
ATOM 5305 C C . SER D 1 186 ? 135.82500 115.50500 133.68700 1.000 48.24000 186 SER D C 1
ATOM 5306 O O . SER D 1 186 ? 136.04200 114.30300 133.84000 1.000 48.24000 186 SER D O 1
ATOM 5309 N N . VAL D 1 187 ? 135.64400 116.06100 132.48700 1.000 42.16000 187 VAL D N 1
ATOM 5310 C CA . VAL D 1 187 ? 135.82500 115.26600 131.26200 1.000 42.16000 187 VAL D CA 1
ATOM 5311 C C . VAL D 1 187 ? 137.19800 114.60800 131.11600 1.000 42.16000 187 VAL D C 1
ATOM 5312 O O . VAL D 1 187 ? 137.23400 113.39200 130.86500 1.000 42.16000 187 VAL D O 1
ATOM 5316 N N . PRO D 1 188 ? 138.35300 115.29800 131.27100 1.000 39.55000 188 PRO D N 1
ATOM 5317 C CA . PRO D 1 188 ? 139.63000 114.58800 131.04700 1.000 39.55000 188 PRO D CA 1
ATOM 5318 C C . PRO D 1 188 ? 139.91600 113.49200 132.04700 1.000 39.55000 188 PRO D C 1
ATOM 5319 O O . PRO D 1 188 ? 140.56100 112.50100 131.69900 1.000 39.55000 188 PRO D O 1
ATOM 5323 N N . ILE D 1 189 ? 139.44600 113.63800 133.28100 1.000 41.10000 189 ILE D N 1
ATOM 5324 C CA . ILE D 1 189 ? 139.67500 112.60600 134.28100 1.000 41.10000 189 ILE D CA 1
ATOM 5325 C C . ILE D 1 189 ? 138.75900 111.41500 134.03900 1.000 41.10000 189 ILE D C 1
ATOM 5326 O O . ILE D 1 189 ? 139.19300 110.25800 134.11400 1.000 41.10000 189 ILE D O 1
ATOM 5331 N N . LYS D 1 190 ? 137.50500 111.68000 133.66200 1.000 40.22000 190 LYS D N 1
ATOM 5332 C CA . LYS D 1 190 ? 136.58900 110.63000 133.23200 1.000 40.22000 190 LYS D CA 1
ATOM 5333 C C . LYS D 1 190 ? 137.03800 109.93700 131.95500 1.000 40.22000 190 LYS D C 1
ATOM 5334 O O . LYS D 1 190 ? 136.53900 108.85200 131.65400 1.000 40.22000 190 LYS D O 1
ATOM 5340 N N . LEU D 1 191 ? 137.94200 110.53600 131.18500 1.000 38.73000 191 LEU D N 1
ATOM 5341 C CA . LEU D 1 191 ? 138.50600 109.84300 130.03700 1.000 38.73000 191 LEU D CA 1
ATOM 5342 C C . LEU D 1 191 ? 139.83600 109.16400 130.31400 1.000 38.73000 191 LEU D C 1
ATOM 5343 O O . LEU D 1 191 ? 140.11700 108.13200 129.70400 1.000 38.73000 191 LEU D O 1
ATOM 5348 N N . VAL D 1 192 ? 140.66700 109.70300 131.21000 1.000 40.99000 192 VAL D N 1
ATOM 5349 C CA . VAL D 1 192 ? 141.90900 109.02100 131.54100 1.000 40.99000 192 VAL D CA 1
ATOM 5350 C C . VAL D 1 192 ? 141.61100 107.79300 132.38100 1.000 40.99000 192 VAL D C 1
ATOM 5351 O O . VAL D 1 192 ? 142.37500 106.82300 132.35800 1.000 40.99000 192 VAL D O 1
ATOM 5355 N N . LEU D 1 193 ? 140.46600 107.77700 133.06800 1.000 45.48000 193 LEU D N 1
ATOM 5356 C CA . LEU D 1 193 ? 140.00300 106.55500 133.70200 1.000 45.48000 193 LEU D CA 1
ATOM 5357 C C . LEU D 1 193 ? 139.54500 105.53300 132.67100 1.000 45.48000 193 LEU D C 1
ATOM 5358 O O . LEU D 1 193 ? 139.47100 104.34300 132.98400 1.000 45.48000 193 LEU D O 1
ATOM 5363 N N . PHE D 1 194 ? 139.25900 105.96400 131.44700 1.000 41.79000 194 PHE D N 1
ATOM 5364 C CA . PHE D 1 194 ? 138.78500 105.04900 130.42400 1.000 41.79000 194 PHE D CA 1
ATOM 5365 C C . PHE D 1 194 ? 139.87600 104.60400 129.46400 1.000 41.79000 194 PHE D C 1
ATOM 5366 O O . PHE D 1 194 ? 139.78000 103.51000 128.90200 1.000 41.79000 194 PHE D O 1
ATOM 5374 N N . VAL D 1 195 ? 140.90800 105.42400 129.26200 1.000 45.35000 195 VAL D N 1
ATOM 5375 C CA . VAL D 1 195 ? 142.04200 105.01600 128.43800 1.000 45.35000 195 VAL D CA 1
ATOM 5376 C C . VAL D 1 195 ? 142.87400 103.96600 129.16400 1.000 45.35000 195 VAL D C 1
ATOM 5377 O O . VAL D 1 195 ? 143.27100 102.95100 128.57700 1.000 45.35000 195 VAL D O 1
ATOM 5381 N N . ALA D 1 196 ? 143.10000 104.16300 130.46600 1.000 49.95000 196 ALA D N 1
ATOM 5382 C CA . ALA D 1 196 ? 143.87800 103.24000 131.28500 1.000 49.95000 196 ALA D CA 1
ATOM 5383 C C . ALA D 1 196 ? 143.18300 101.90400 131.51700 1.000 49.95000 196 ALA D C 1
ATOM 5384 O O . ALA D 1 196 ? 143.80800 100.98800 132.05700 1.000 49.95000 196 ALA D O 1
ATOM 5386 N N . LEU D 1 197 ? 141.91800 101.76600 131.12500 1.000 48.68000 197 LEU D N 1
ATOM 5387 C CA . LEU D 1 197 ? 141.20700 100.49600 131.13600 1.000 48.68000 197 LEU D CA 1
ATOM 5388 C C . LEU D 1 197 ? 141.27200 99.81100 129.76900 1.000 48.68000 197 LEU D C 1
ATOM 5389 O O . LEU D 1 197 ? 140.29200 99.20800 129.31300 1.000 48.68000 197 LEU D O 1
ATOM 5394 N N . ASP D 1 198 ? 142.40200 99.96600 129.07000 1.000 47.02000 198 ASP D N 1
ATOM 5395 C CA . ASP D 1 198 ? 142.66100 99.46300 127.71600 1.000 47.02000 198 ASP D CA 1
ATOM 5396 C C . ASP D 1 198 ? 141.64100 99.99800 126.70500 1.000 47.02000 198 ASP D C 1
ATOM 5397 O O . ASP D 1 198 ? 141.42200 99.39300 125.65000 1.000 47.02000 198 ASP D O 1
ATOM 5402 N N . GLY D 1 199 ? 141.02500 101.13800 127.02100 1.000 43.34000 199 GLY D N 1
ATOM 5403 C CA . GLY D 1 199 ? 140.05300 101.75400 126.13800 1.000 43.34000 199 GLY D CA 1
ATOM 5404 C C . GLY D 1 199 ? 138.81900 100.90000 125.93200 1.000 43.34000 199 GLY D C 1
ATOM 5405 O O . GLY D 1 199 ? 138.21800 100.37000 126.87100 1.000 43.34000 199 GLY D O 1
ATOM 5406 N N . TRP D 1 200 ? 138.46100 100.75600 124.66800 1.000 38.93000 200 TRP D N 1
ATOM 5407 C CA . TRP D 1 200 ? 137.29400 100.02800 124.21500 1.000 38.93000 200 TRP D CA 1
ATOM 5408 C C . TRP D 1 200 ? 137.61600 98.57200 123.94200 1.000 38.93000 200 TRP D C 1
ATOM 5409 O O . TRP D 1 200 ? 136.71700 97.80300 123.58700 1.000 38.93000 200 TRP D O 1
ATOM 5420 N N . GLY D 1 201 ? 138.88000 98.19100 124.10000 1.000 45.59000 201 GLY D N 1
ATOM 5421 C CA . GLY D 1 201 ? 139.34000 96.86000 123.78200 1.000 45.59000 201 GLY D CA 1
ATOM 5422 C C . GLY D 1 201 ? 138.76200 95.79900 124.68500 1.000 45.59000 201 GLY D C 1
ATOM 5423 O O . GLY D 1 201 ? 138.07000 94.89400 124.21400 1.000 45.59000 201 GLY D O 1
ATOM 5424 N N . ILE D 1 202 ? 139.02000 95.91200 125.98900 1.000 48.27000 202 ILE D N 1
ATOM 5425 C CA . ILE D 1 202 ? 138.51300 94.91800 126.92100 1.000 48.27000 202 ILE D CA 1
ATOM 5426 C C . ILE D 1 202 ? 137.00400 95.03800 127.07400 1.000 48.27000 202 ILE D C 1
ATOM 5427 O O . ILE D 1 202 ? 136.34100 94.03900 127.36400 1.000 48.27000 202 ILE D O 1
ATOM 5432 N N . LEU D 1 203 ? 136.43400 96.21400 126.79200 1.000 45.61000 203 LEU D N 1
ATOM 5433 C CA . LEU D 1 203 ? 134.98200 96.35700 126.78400 1.000 45.61000 203 LEU D CA 1
ATOM 5434 C C . LEU D 1 203 ? 134.35900 95.56100 125.64800 1.000 45.61000 203 LEU D C 1
ATOM 5435 O O . LEU D 1 203 ? 133.40600 94.80600 125.86200 1.000 45.61000 203 LEU D O 1
ATOM 5440 N N . SER D 1 204 ? 134.90200 95.68700 124.43800 1.000 42.21000 204 SER D N 1
ATOM 5441 C CA . SER D 1 204 ? 134.33700 94.93900 123.32300 1.000 42.21000 204 SER D CA 1
ATOM 5442 C C . SER D 1 204 ? 134.65500 93.45500 123.40600 1.000 42.21000 204 SER D C 1
ATOM 5443 O O . SER D 1 204 ? 133.87300 92.63200 122.91600 1.000 42.21000 204 SER D O 1
ATOM 5446 N N . LYS D 1 205 ? 135.78500 93.09400 124.01500 1.000 44.43000 205 LYS D N 1
ATOM 5447 C CA . LYS D 1 205 ? 136.06800 91.68500 124.26900 1.000 44.43000 205 LYS D CA 1
ATOM 5448 C C . LYS D 1 205 ? 135.07000 91.09700 125.25700 1.000 44.43000 205 LYS D C 1
ATOM 5449 O O . LYS D 1 205 ? 134.46100 90.05900 124.98800 1.000 44.43000 205 LYS D O 1
ATOM 5455 N N . ALA D 1 206 ? 134.85000 91.77300 126.38700 1.000 46.38000 206 ALA D N 1
ATOM 5456 C CA . ALA D 1 206 ? 133.89300 91.29200 127.37200 1.000 46.38000 206 ALA D CA 1
ATOM 5457 C C . ALA D 1 206 ? 132.45600 91.39200 126.88700 1.000 46.38000 206 ALA D C 1
ATOM 5458 O O . ALA D 1 206 ? 131.57200 90.76500 127.47500 1.000 46.38000 206 ALA D O 1
ATOM 5460 N N . LEU D 1 207 ? 132.20000 92.16700 125.84000 1.000 39.95000 207 LEU D N 1
ATOM 5461 C CA . LEU D 1 207 ? 130.85800 92.30400 125.31000 1.000 39.95000 207 LEU D CA 1
ATOM 5462 C C . LEU D 1 207 ? 130.57800 91.37700 124.13500 1.000 39.95000 207 LEU D C 1
ATOM 5463 O O . LEU D 1 207 ? 129.40800 91.12300 123.83600 1.000 39.95000 207 LEU D O 1
ATOM 5468 N N . ILE D 1 208 ? 131.60800 90.85100 123.47000 1.000 42.70000 208 ILE D N 1
ATOM 5469 C CA . ILE D 1 208 ? 131.37800 89.94800 122.34800 1.000 42.70000 208 ILE D CA 1
ATOM 5470 C C . ILE D 1 208 ? 131.64600 88.48100 122.70500 1.000 42.70000 208 ILE D C 1
ATOM 5471 O O . ILE D 1 208 ? 131.17000 87.58500 121.98900 1.000 42.70000 208 ILE D O 1
ATOM 5476 N N . GLU D 1 209 ? 132.34100 88.20600 123.81600 1.000 45.92000 209 GLU D N 1
ATOM 5477 C CA . GLU D 1 209 ? 132.59800 86.82900 124.23700 1.000 45.92000 209 GLU D CA 1
ATOM 5478 C C . GLU D 1 209 ? 131.35000 86.09700 124.69100 1.000 45.92000 209 GLU D C 1
ATOM 5479 O O . GLU D 1 209 ? 131.38700 84.87100 124.81100 1.000 45.92000 209 GLU D O 1
ATOM 5485 N N . GLN D 1 210 ? 130.25200 86.80700 124.94000 1.000 47.80000 210 GLN D N 1
ATOM 5486 C CA . GLN D 1 210 ? 128.98200 86.14700 125.18800 1.000 47.80000 210 GLN D CA 1
ATOM 5487 C C . GLN D 1 210 ? 128.41300 85.52400 123.92300 1.000 47.80000 210 GLN D C 1
ATOM 5488 O O . GLN D 1 210 ? 127.50700 84.69100 124.01100 1.000 47.80000 210 GLN D O 1
ATOM 5494 N N . TYR D 1 211 ? 128.92300 85.91300 122.75400 1.000 45.48000 211 TYR D N 1
ATOM 5495 C CA . TYR D 1 211 ? 128.40300 85.46100 121.47600 1.000 45.48000 211 TYR D CA 1
ATOM 5496 C C . TYR D 1 211 ? 129.36100 84.57000 120.70700 1.000 45.48000 211 TYR D C 1
ATOM 5497 O O . TYR D 1 211 ? 128.91100 83.79700 119.85800 1.000 45.48000 211 TYR D O 1
ATOM 5506 N N . ILE D 1 212 ? 130.65700 84.66000 120.97500 1.000 47.90000 212 ILE D N 1
ATOM 5507 C CA . ILE D 1 212 ? 131.64600 83.74400 120.42800 1.000 47.90000 212 ILE D CA 1
ATOM 5508 C C . ILE D 1 212 ? 132.22500 82.97500 121.60400 1.000 47.90000 212 ILE D C 1
ATOM 5509 O O . ILE D 1 212 ? 132.97300 83.53800 122.41300 1.000 47.90000 212 ILE D O 1
ATOM 5514 N N . ASN D 1 213 ? 131.86900 81.70000 121.71300 1.000 51.41000 213 ASN D N 1
ATOM 5515 C CA . ASN D 1 213 ? 132.28000 80.88500 122.85000 1.000 51.41000 213 ASN D CA 1
ATOM 5516 C C . ASN D 1 213 ? 133.77300 80.55400 122.82900 1.000 51.41000 213 ASN D C 1
ATOM 5517 O O . ASN D 1 213 ? 134.59000 81.30300 123.36300 1.000 51.41000 213 ASN D O 1
ATOM 5522 N N . ALA E 1 9 ? 121.76900 95.76200 93.28900 1.000 78.47000 9 ALA E N 1
ATOM 5523 C CA . ALA E 1 9 ? 122.38700 95.75500 94.60900 1.000 78.47000 9 ALA E CA 1
ATOM 5524 C C . ALA E 1 9 ? 123.17300 97.03300 94.85700 1.000 78.47000 9 ALA E C 1
ATOM 5525 O O . ALA E 1 9 ? 124.16200 97.02600 95.58400 1.000 78.47000 9 ALA E O 1
ATOM 5527 N N . THR E 1 10 ? 122.74000 98.12900 94.23400 1.000 74.58000 10 THR E N 1
ATOM 5528 C CA . THR E 1 10 ? 123.37900 99.41600 94.48600 1.000 74.58000 10 THR E CA 1
ATOM 5529 C C . THR E 1 10 ? 122.64600 100.19900 95.56400 1.000 74.58000 10 THR E C 1
ATOM 5530 O O . THR E 1 10 ? 123.10400 101.27100 95.97100 1.000 74.58000 10 THR E O 1
ATOM 5534 N N . LEU E 1 11 ? 121.49500 99.69600 96.01600 1.000 73.76000 11 LEU E N 1
ATOM 5535 C CA . LEU E 1 11 ? 120.82400 100.28500 97.16900 1.000 73.76000 11 LEU E CA 1
ATOM 5536 C C . LEU E 1 11 ? 121.62600 100.05500 98.43800 1.000 73.76000 11 LEU E C 1
ATOM 5537 O O . LEU E 1 11 ? 121.69900 100.92400 99.31100 1.000 73.76000 11 LEU E O 1
ATOM 5542 N N . SER E 1 12 ? 122.25100 98.88400 98.55100 1.000 62.67000 12 SER E N 1
ATOM 5543 C CA . SER E 1 12 ? 123.10400 98.61700 99.70000 1.000 62.67000 12 SER E CA 1
ATOM 5544 C C . SER E 1 12 ? 124.48700 99.22700 99.52000 1.000 62.67000 12 SER E C 1
ATOM 5545 O O . SER E 1 12 ? 125.33300 99.13700 100.41500 1.000 62.67000 12 SER E O 1
ATOM 5548 N N . PHE E 1 13 ? 124.74900 99.82800 98.36000 1.000 59.86000 13 PHE E N 1
ATOM 5549 C CA . PHE E 1 13 ? 126.05900 100.42100 98.12100 1.000 59.86000 13 PHE E CA 1
ATOM 5550 C C . PHE E 1 13 ? 126.15200 101.80900 98.74500 1.000 59.86000 13 PHE E C 1
ATOM 5551 O O . PHE E 1 13 ? 127.06300 102.09100 99.53000 1.000 59.86000 13 PHE E O 1
ATOM 5559 N N . PHE E 1 14 ? 125.21000 102.69100 98.41100 1.000 53.18000 14 PHE E N 1
ATOM 5560 C CA . PHE E 1 14 ? 125.23700 104.05500 98.92500 1.000 53.18000 14 PHE E CA 1
ATOM 5561 C C . PHE E 1 14 ? 124.76500 104.12500 100.36700 1.000 53.18000 14 PHE E C 1
ATOM 5562 O O . PHE E 1 14 ? 125.13300 105.05000 101.09100 1.000 53.18000 14 PHE E O 1
ATOM 5570 N N . THR E 1 15 ? 123.93300 103.17600 100.78700 1.000 53.44000 15 THR E N 1
ATOM 5571 C CA . THR E 1 15 ? 123.41600 103.18900 102.15100 1.000 53.44000 15 THR E CA 1
ATOM 5572 C C . THR E 1 15 ? 124.50000 102.76500 103.13300 1.000 53.44000 15 THR E C 1
ATOM 5573 O O . THR E 1 15 ? 124.66300 103.38100 104.19000 1.000 53.44000 15 THR E O 1
ATOM 5577 N N . LEU E 1 16 ? 125.26700 101.73300 102.78500 1.000 45.98000 16 LEU E N 1
ATOM 5578 C CA . LEU E 1 16 ? 126.32400 101.25600 103.66600 1.000 45.98000 16 LEU E CA 1
ATOM 5579 C C . LEU E 1 16 ? 127.62600 102.03000 103.52100 1.000 45.98000 16 LEU E C 1
ATOM 5580 O O . LEU E 1 16 ? 128.60400 101.68100 104.18800 1.000 45.98000 16 LEU E O 1
ATOM 5585 N N . LEU E 1 17 ? 127.67000 103.05600 102.67800 1.000 37.87000 17 LEU E N 1
ATOM 5586 C CA . LEU E 1 17 ? 128.89000 103.84100 102.50800 1.000 37.87000 17 LEU E CA 1
ATOM 5587 C C . LEU E 1 17 ? 129.14800 104.83800 103.64500 1.000 37.87000 17 LEU E C 1
ATOM 5588 O O . LEU E 1 17 ? 130.31700 105.00500 104.01300 1.000 37.87000 17 LEU E O 1
ATOM 5593 N N . PRO E 1 18 ? 128.15200 105.52100 104.24100 1.000 33.93000 18 PRO E N 1
ATOM 5594 C CA . PRO E 1 18 ? 128.45200 106.20500 105.50800 1.000 33.93000 18 PRO E CA 1
ATOM 5595 C C . PRO E 1 18 ? 128.79700 105.25300 106.62900 1.000 33.93000 18 PRO E C 1
ATOM 5596 O O . PRO E 1 18 ? 129.58200 105.60900 107.51300 1.000 33.93000 18 PRO E O 1
ATOM 5600 N N . PHE E 1 19 ? 128.26700 104.03700 106.60300 1.000 32.30000 19 PHE E N 1
ATOM 5601 C CA . PHE E 1 19 ? 128.59800 103.03700 107.60500 1.000 32.30000 19 PHE E CA 1
ATOM 5602 C C . PHE E 1 19 ? 129.88700 102.29600 107.28600 1.000 32.30000 19 PHE E C 1
ATOM 5603 O O . PHE E 1 19 ? 130.19200 101.30400 107.95300 1.000 32.30000 19 PHE E O 1
ATOM 5611 N N . LEU E 1 20 ? 130.62700 102.74200 106.27100 1.000 30.64000 20 LEU E N 1
ATOM 5612 C CA . LEU E 1 20 ? 131.96000 102.25000 105.96400 1.000 30.64000 20 LEU E CA 1
ATOM 5613 C C . LEU E 1 20 ? 133.00900 103.34600 106.01000 1.000 30.64000 20 LEU E C 1
ATOM 5614 O O . LEU E 1 20 ? 134.14300 103.07600 106.39900 1.000 30.64000 20 LEU E O 1
ATOM 5619 N N . VAL E 1 21 ? 132.66100 104.56900 105.61000 1.000 29.15000 21 VAL E N 1
ATOM 5620 C CA . VAL E 1 21 ? 133.60200 105.67600 105.72800 1.000 29.15000 21 VAL E CA 1
ATOM 5621 C C . VAL E 1 21 ? 133.75800 106.08000 107.18300 1.000 29.15000 21 VAL E C 1
ATOM 5622 O O . VAL E 1 21 ? 134.87600 106.24100 107.67800 1.000 29.15000 21 VAL E O 1
ATOM 5626 N N . ALA E 1 22 ? 132.65400 106.20600 107.90600 1.000 27.54000 22 ALA E N 1
ATOM 5627 C CA . ALA E 1 22 ? 132.75600 106.54800 109.31500 1.000 27.54000 22 ALA E CA 1
ATOM 5628 C C . ALA E 1 22 ? 133.07500 105.35600 110.19700 1.000 27.54000 22 ALA E C 1
ATOM 5629 O O . ALA E 1 22 ? 133.15300 105.52100 111.41400 1.000 27.54000 22 ALA E O 1
ATOM 5631 N N . ALA E 1 23 ? 133.24500 104.16500 109.63300 1.000 31.83000 23 ALA E N 1
ATOM 5632 C CA . ALA E 1 23 ? 133.53000 102.98600 110.42900 1.000 31.83000 23 ALA E CA 1
ATOM 5633 C C . ALA E 1 23 ? 134.82100 102.28500 110.05700 1.000 31.83000 23 ALA E C 1
ATOM 5634 O O . ALA E 1 23 ? 135.45400 101.70000 110.93900 1.000 31.83000 23 ALA E O 1
ATOM 5636 N N . GLY E 1 24 ? 135.24000 102.34100 108.79900 1.000 31.82000 24 GLY E N 1
ATOM 5637 C CA . GLY E 1 24 ? 136.39700 101.59000 108.36800 1.000 31.82000 24 GLY E CA 1
ATOM 5638 C C . GLY E 1 24 ? 137.53100 102.43800 107.84400 1.000 31.82000 24 GLY E C 1
ATOM 5639 O O . GLY E 1 24 ? 138.64700 101.94300 107.69100 1.000 31.82000 24 GLY E O 1
ATOM 5640 N N . THR E 1 25 ? 137.26400 103.69500 107.52900 1.000 29.87000 25 THR E N 1
ATOM 5641 C CA . THR E 1 25 ? 138.31200 104.58300 107.06300 1.000 29.87000 25 THR E CA 1
ATOM 5642 C C . THR E 1 25 ? 138.87100 105.36800 108.23700 1.000 29.87000 25 THR E C 1
ATOM 5643 O O . THR E 1 25 ? 138.64900 105.03700 109.40000 1.000 29.87000 25 THR E O 1
ATOM 5647 N N . CYS E 1 26 ? 139.61500 106.42300 107.93500 1.000 29.47000 26 CYS E N 1
ATOM 5648 C CA . CYS E 1 26 ? 140.28000 107.22000 108.94800 1.000 29.47000 26 CYS E CA 1
ATOM 5649 C C . CYS E 1 26 ? 139.40300 108.35900 109.43100 1.000 29.47000 26 CYS E C 1
ATOM 5650 O O . CYS E 1 26 ? 139.88100 109.24400 110.14300 1.000 29.47000 26 CYS E O 1
ATOM 5653 N N . TYR E 1 27 ? 138.12200 108.34800 109.06800 1.000 23.92000 27 TYR E N 1
ATOM 5654 C CA . TYR E 1 27 ? 137.19000 109.37300 109.51000 1.000 23.92000 27 TYR E CA 1
ATOM 5655 C C . TYR E 1 27 ? 136.96100 109.33500 111.00900 1.000 23.92000 27 TYR E C 1
ATOM 5656 O O . TYR E 1 27 ? 136.61300 110.36800 111.58700 1.000 23.92000 27 TYR E O 1
ATOM 5665 N N . ILE E 1 28 ? 137.14800 108.17000 111.63600 1.000 23.60000 28 ILE E N 1
ATOM 5666 C CA . ILE E 1 28 ? 136.99200 108.03200 113.08100 1.000 23.60000 28 ILE E CA 1
ATOM 5667 C C . ILE E 1 28 ? 137.99600 108.90900 113.80700 1.000 23.60000 28 ILE E C 1
ATOM 5668 O O . ILE E 1 28 ? 137.64000 109.68900 114.70000 1.000 23.60000 28 ILE E O 1
ATOM 5673 N N . LYS E 1 29 ? 139.26100 108.81400 113.40100 1.000 25.02000 29 LYS E N 1
ATOM 5674 C CA . LYS E 1 29 ? 140.36200 109.47700 114.08400 1.000 25.02000 29 LYS E CA 1
ATOM 5675 C C . LYS E 1 29 ? 140.25000 110.99100 114.02100 1.000 25.02000 29 LYS E C 1
ATOM 5676 O O . LYS E 1 29 ? 140.61900 111.67400 114.97600 1.000 25.02000 29 LYS E O 1
ATOM 5682 N N . PHE E 1 30 ? 139.70800 111.53400 112.93800 1.000 23.57000 30 PHE E N 1
ATOM 5683 C CA . PHE E 1 30 ? 139.59600 112.98300 112.86500 1.000 23.57000 30 PHE E CA 1
ATOM 5684 C C . PHE E 1 30 ? 138.26500 113.48100 113.40500 1.000 23.57000 30 PHE E C 1
ATOM 5685 O O . PHE E 1 30 ? 138.21500 114.51600 114.07900 1.000 23.57000 30 PHE E O 1
ATOM 5693 N N . SER E 1 31 ? 137.18500 112.74500 113.14300 1.000 23.01000 31 SER E N 1
ATOM 5694 C CA . SER E 1 31 ? 135.87400 113.11000 113.65300 1.000 23.01000 31 SER E CA 1
ATOM 5695 C C . SER E 1 31 ? 135.77400 112.99400 115.16100 1.000 23.01000 31 SER E C 1
ATOM 5696 O O . SER E 1 31 ? 134.83600 113.53700 115.74200 1.000 23.01000 31 SER E O 1
ATOM 5699 N N . ILE E 1 32 ? 136.68700 112.28600 115.81100 1.000 22.03000 32 ILE E N 1
ATOM 5700 C CA . ILE E 1 32 ? 136.70300 112.31900 117.26300 1.000 22.03000 32 ILE E CA 1
ATOM 5701 C C . ILE E 1 32 ? 137.62000 113.41400 117.78800 1.000 22.03000 32 ILE E C 1
ATOM 5702 O O . ILE E 1 32 ? 137.24500 114.14100 118.70700 1.000 22.03000 32 ILE E O 1
ATOM 5707 N N . VAL E 1 33 ? 138.80000 113.60700 117.19300 1.000 20.76000 33 VAL E N 1
ATOM 5708 C CA . VAL E 1 33 ? 139.74700 114.57400 117.74400 1.000 20.76000 33 VAL E CA 1
ATOM 5709 C C . VAL E 1 33 ? 139.25500 116.00100 117.54400 1.000 20.76000 33 VAL E C 1
ATOM 5710 O O . VAL E 1 33 ? 139.32900 116.82100 118.46400 1.000 20.76000 33 VAL E O 1
ATOM 5714 N N . PHE E 1 34 ? 138.67800 116.30200 116.37800 1.000 19.22000 34 PHE E N 1
ATOM 5715 C CA . PHE E 1 34 ? 138.19600 117.65400 116.10200 1.000 19.22000 34 PHE E CA 1
ATOM 5716 C C . PHE E 1 34 ? 137.03000 118.04000 116.99500 1.000 19.22000 34 PHE E C 1
ATOM 5717 O O . PHE E 1 34 ? 137.04200 119.10400 117.61900 1.000 19.22000 34 PHE E O 1
ATOM 5725 N N . VAL E 1 35 ? 136.02600 117.17100 117.09700 1.000 19.63000 35 VAL E N 1
ATOM 5726 C CA . VAL E 1 35 ? 134.87400 117.47100 117.92700 1.000 19.63000 35 VAL E CA 1
ATOM 5727 C C . VAL E 1 35 ? 135.24500 117.36400 119.40100 1.000 19.63000 35 VAL E C 1
ATOM 5728 O O . VAL E 1 35 ? 134.54800 117.89700 120.26700 1.000 19.63000 35 VAL E O 1
ATOM 5732 N N . MET E 1 36 ? 136.37000 116.73300 119.71300 1.000 24.21000 36 MET E N 1
ATOM 5733 C CA . MET E 1 36 ? 136.85100 116.74200 121.08000 1.000 24.21000 36 MET E CA 1
ATOM 5734 C C . MET E 1 36 ? 137.63100 118.01300 121.40900 1.000 24.21000 36 MET E C 1
ATOM 5735 O O . MET E 1 36 ? 137.66100 118.42800 122.57100 1.000 24.21000 36 MET E O 1
ATOM 5740 N N . VAL E 1 37 ? 138.25900 118.65400 120.42000 1.000 22.81000 37 VAL E N 1
ATOM 5741 C CA . VAL E 1 37 ? 138.86100 119.95900 120.68400 1.000 22.81000 37 VAL E CA 1
ATOM 5742 C C . VAL E 1 37 ? 137.77500 121.01100 120.86100 1.000 22.81000 37 VAL E C 1
ATOM 5743 O O . VAL E 1 37 ? 137.88400 121.87900 121.73800 1.000 22.81000 37 VAL E O 1
ATOM 5747 N N . ARG E 1 38 ? 136.70500 120.93400 120.06000 1.000 21.18000 38 ARG E N 1
ATOM 5748 C CA . ARG E 1 38 ? 135.62200 121.91100 120.13600 1.000 21.18000 38 ARG E CA 1
ATOM 5749 C C . ARG E 1 38 ? 134.93400 121.87600 121.49000 1.000 21.18000 38 ARG E C 1
ATOM 5750 O O . ARG E 1 38 ? 134.69500 122.92100 122.10100 1.000 21.18000 38 ARG E O 1
ATOM 5758 N N . ASN E 1 39 ? 134.64800 120.67900 121.99400 1.000 23.21000 39 ASN E N 1
ATOM 5759 C CA . ASN E 1 39 ? 134.02500 120.53700 123.29800 1.000 23.21000 39 ASN E CA 1
ATOM 5760 C C . ASN E 1 39 ? 134.94700 120.95300 124.42900 1.000 23.21000 39 ASN E C 1
ATOM 5761 O O . ASN E 1 39 ? 134.46400 121.21300 125.53400 1.000 23.21000 39 ASN E O 1
ATOM 5766 N N . ALA E 1 40 ? 136.25300 121.03000 124.18100 1.000 25.20000 40 ALA E N 1
ATOM 5767 C CA . ALA E 1 40 ? 137.18400 121.41600 125.23100 1.000 25.20000 40 ALA E CA 1
ATOM 5768 C C . ALA E 1 40 ? 137.15800 122.91500 125.46800 1.000 25.20000 40 ALA E C 1
ATOM 5769 O O . ALA E 1 40 ? 137.33500 123.37200 126.60100 1.000 25.20000 40 ALA E O 1
ATOM 5771 N N . LEU E 1 41 ? 136.92300 123.69600 124.41400 1.000 24.41000 41 LEU E N 1
ATOM 5772 C CA . LEU E 1 41 ? 136.87600 125.14600 124.52500 1.000 24.41000 41 LEU E CA 1
ATOM 5773 C C . LEU E 1 41 ? 135.62600 125.64300 125.23600 1.000 24.41000 41 LEU E C 1
ATOM 5774 O O . LEU E 1 41 ? 135.54400 126.83400 125.54600 1.000 24.41000 41 LEU E O 1
ATOM 5779 N N . GLY E 1 42 ? 134.65600 124.77800 125.47900 1.000 26.83000 42 GLY E N 1
ATOM 5780 C CA . GLY E 1 42 ? 133.37000 125.13900 126.06400 1.000 26.83000 42 GLY E CA 1
ATOM 5781 C C . GLY E 1 42 ? 132.37600 125.48000 124.98700 1.000 26.83000 42 GLY E C 1
ATOM 5782 O O . GLY E 1 42 ? 131.22800 125.04200 125.02500 1.000 26.83000 42 GLY E O 1
ATOM 5783 N N . LEU E 1 43 ? 132.81800 126.25500 124.01200 1.000 25.55000 43 LEU E N 1
ATOM 5784 C CA . LEU E 1 43 ? 132.03600 126.62600 122.84500 1.000 25.55000 43 LEU E CA 1
ATOM 5785 C C . LEU E 1 43 ? 131.81800 125.41100 121.97100 1.000 25.55000 43 LEU E C 1
ATOM 5786 O O . LEU E 1 43 ? 132.71700 125.00100 121.24100 1.000 25.55000 43 LEU E O 1
ATOM 5791 N N . GLN E 1 44 ? 130.61700 124.84700 121.99300 1.000 30.73000 44 GLN E N 1
ATOM 5792 C CA . GLN E 1 44 ? 130.37400 123.62200 121.25200 1.000 30.73000 44 GLN E CA 1
ATOM 5793 C C . GLN E 1 44 ? 129.61300 123.85300 119.95500 1.000 30.73000 44 GLN E C 1
ATOM 5794 O O . GLN E 1 44 ? 128.99000 122.92300 119.43600 1.000 30.73000 44 GLN E O 1
ATOM 5800 N N . GLN E 1 45 ? 129.66200 125.06000 119.40500 1.000 27.14000 45 GLN E N 1
ATOM 5801 C CA . GLN E 1 45 ? 128.99000 125.27600 118.13100 1.000 27.14000 45 GLN E CA 1
ATOM 5802 C C . GLN E 1 45 ? 129.79900 126.06000 117.10300 1.000 27.14000 45 GLN E C 1
ATOM 5803 O O . GLN E 1 45 ? 129.56100 125.86700 115.90600 1.000 27.14000 45 GLN E O 1
ATOM 5809 N N . VAL E 1 46 ? 130.77100 126.88300 117.49700 1.000 26.36000 46 VAL E N 1
ATOM 5810 C CA . VAL E 1 46 ? 131.35500 127.89300 116.60900 1.000 26.36000 46 VAL E CA 1
ATOM 5811 C C . VAL E 1 46 ? 132.14100 127.30600 115.43500 1.000 26.36000 46 VAL E C 1
ATOM 5812 O O . VAL E 1 46 ? 131.94000 127.78800 114.31000 1.000 26.36000 46 VAL E O 1
ATOM 5816 N N . PRO E 1 47 ? 132.94700 126.24900 115.55600 1.000 21.14000 47 PRO E N 1
ATOM 5817 C CA . PRO E 1 47 ? 133.07500 125.40900 114.37200 1.000 21.14000 47 PRO E CA 1
ATOM 5818 C C . PRO E 1 47 ? 131.86200 124.51200 114.33700 1.000 21.14000 47 PRO E C 1
ATOM 5819 O O . PRO E 1 47 ? 131.60000 123.81900 115.31800 1.000 21.14000 47 PRO E O 1
ATOM 5823 N N . SER E 1 48 ? 131.07500 124.56100 113.26800 1.000 24.13000 48 SER E N 1
ATOM 5824 C CA . SER E 1 48 ? 129.82600 123.81200 113.23000 1.000 24.13000 48 SER E CA 1
ATOM 5825 C C . SER E 1 48 ? 130.06700 122.31500 113.20300 1.000 24.13000 48 SER E C 1
ATOM 5826 O O . SER E 1 48 ? 131.17000 121.86800 112.89000 1.000 24.13000 48 SER E O 1
ATOM 5829 N N . ASN E 1 49 ? 129.05500 121.53400 113.56100 1.000 23.81000 49 ASN E N 1
ATOM 5830 C CA . ASN E 1 49 ? 129.17100 120.09100 113.43000 1.000 23.81000 49 ASN E CA 1
ATOM 5831 C C . ASN E 1 49 ? 129.23600 119.71000 111.96000 1.000 23.81000 49 ASN E C 1
ATOM 5832 O O . ASN E 1 49 ? 129.93700 118.76900 111.57100 1.000 23.81000 49 ASN E O 1
ATOM 5837 N N . MET E 1 50 ? 128.57300 120.51700 111.12500 1.000 22.48000 50 MET E N 1
ATOM 5838 C CA . MET E 1 50 ? 128.58300 120.30200 109.65200 1.000 22.48000 50 MET E CA 1
ATOM 5839 C C . MET E 1 50 ? 129.94700 120.73400 109.09800 1.000 22.48000 50 MET E C 1
ATOM 5840 O O . MET E 1 50 ? 130.33700 120.22600 108.03200 1.000 22.48000 50 MET E O 1
ATOM 5845 N N . THR E 1 51 ? 130.62800 121.65100 109.79400 1.000 19.85000 51 THR E N 1
ATOM 5846 C CA . THR E 1 51 ? 131.95800 122.10100 109.40500 1.000 19.85000 51 THR E CA 1
ATOM 5847 C C . THR E 1 51 ? 133.01000 121.04300 109.68200 1.000 19.85000 51 THR E C 1
ATOM 5848 O O . THR E 1 51 ? 133.77500 120.67400 108.79000 1.000 19.85000 51 THR E O 1
ATOM 5852 N N . LEU E 1 52 ? 133.05300 120.56200 110.92400 1.000 19.43000 52 LEU E N 1
ATOM 5853 C CA . LEU E 1 52 ? 134.01500 119.54200 111.32000 1.000 19.43000 52 LEU E CA 1
ATOM 5854 C C . LEU E 1 52 ? 133.76500 118.22200 110.62900 1.000 19.43000 52 LEU E C 1
ATOM 5855 O O . LEU E 1 52 ? 134.71700 117.53300 110.26100 1.000 19.43000 52 LEU E O 1
ATOM 5860 N N . ASN E 1 53 ? 132.51100 117.88800 110.36700 1.000 20.66000 53 ASN E N 1
ATOM 5861 C CA . ASN E 1 53 ? 132.24800 116.69600 109.58600 1.000 20.66000 53 ASN E CA 1
ATOM 5862 C C . ASN E 1 53 ? 132.39500 116.91600 108.08400 1.000 20.66000 53 ASN E C 1
ATOM 5863 O O . ASN E 1 53 ? 131.98800 116.04800 107.31000 1.000 20.66000 53 ASN E O 1
ATOM 5868 N N . GLY E 1 54 ? 132.92900 118.05500 107.65400 1.000 22.73000 54 GLY E N 1
ATOM 5869 C CA . GLY E 1 54 ? 133.37600 118.22800 106.28900 1.000 22.73000 54 GLY E CA 1
ATOM 5870 C C . GLY E 1 54 ? 134.88600 118.28600 106.19900 1.000 22.73000 54 GLY E C 1
ATOM 5871 O O . GLY E 1 54 ? 135.47500 117.70100 105.28400 1.000 22.73000 54 GLY E O 1
ATOM 5872 N N . ILE E 1 55 ? 135.51800 118.98600 107.15000 1.000 23.09000 55 ILE E N 1
ATOM 5873 C CA . ILE E 1 55 ? 136.98200 119.00300 107.22200 1.000 23.09000 55 ILE E CA 1
ATOM 5874 C C . ILE E 1 55 ? 137.51600 117.60500 107.48300 1.000 23.09000 55 ILE E C 1
ATOM 5875 O O . ILE E 1 55 ? 138.42100 117.13500 106.78200 1.000 23.09000 55 ILE E O 1
ATOM 5880 N N . ALA E 1 56 ? 136.94100 116.90300 108.46300 1.000 21.96000 56 ALA E N 1
ATOM 5881 C CA . ALA E 1 56 ? 137.37300 115.54100 108.72900 1.000 21.96000 56 ALA E CA 1
ATOM 5882 C C . ALA E 1 56 ? 137.02600 114.61000 107.58100 1.000 21.96000 56 ALA E C 1
ATOM 5883 O O . ALA E 1 56 ? 137.75600 113.65000 107.33200 1.000 21.96000 56 ALA E O 1
ATOM 5885 N N . LEU E 1 57 ? 135.97500 114.91700 106.82500 1.000 25.41000 57 LEU E N 1
ATOM 5886 C CA . LEU E 1 57 ? 135.61600 114.04300 105.71900 1.000 25.41000 57 LEU E CA 1
ATOM 5887 C C . LEU E 1 57 ? 136.60900 114.17400 104.57500 1.000 25.41000 57 LEU E C 1
ATOM 5888 O O . LEU E 1 57 ? 137.03300 113.16200 104.01900 1.000 25.41000 57 LEU E O 1
ATOM 5893 N N . ILE E 1 58 ? 136.99900 115.39800 104.20000 1.000 26.61000 58 ILE E N 1
ATOM 5894 C CA . ILE E 1 58 ? 138.00200 115.49400 103.13300 1.000 26.61000 58 ILE E CA 1
ATOM 5895 C C . ILE E 1 58 ? 139.36800 115.07300 103.62900 1.000 26.61000 58 ILE E C 1
ATOM 5896 O O . ILE E 1 58 ? 140.17500 114.54500 102.85700 1.000 26.61000 58 ILE E O 1
ATOM 5901 N N . MET E 1 59 ? 139.64400 115.25000 104.91500 1.000 28.04000 59 MET E N 1
ATOM 5902 C CA . MET E 1 59 ? 140.91700 114.81600 105.44800 1.000 28.04000 59 MET E CA 1
ATOM 5903 C C . MET E 1 59 ? 140.98700 113.30100 105.53000 1.000 28.04000 59 MET E C 1
ATOM 5904 O O . MET E 1 59 ? 142.08300 112.74100 105.51100 1.000 28.04000 59 MET E O 1
ATOM 5909 N N . ALA E 1 60 ? 139.83900 112.62900 105.57700 1.000 32.19000 60 ALA E N 1
ATOM 5910 C CA . ALA E 1 60 ? 139.83200 111.17900 105.48000 1.000 32.19000 60 ALA E CA 1
ATOM 5911 C C . ALA E 1 60 ? 139.82200 110.71100 104.03600 1.000 32.19000 60 ALA E C 1
ATOM 5912 O O . ALA E 1 60 ? 140.42500 109.68000 103.72000 1.000 32.19000 60 ALA E O 1
ATOM 5914 N N . LEU E 1 61 ? 139.14800 111.43600 103.14100 1.000 37.06000 61 LEU E N 1
ATOM 5915 C CA . LEU E 1 61 ? 139.12900 110.99500 101.75300 1.000 37.06000 61 LEU E CA 1
ATOM 5916 C C . LEU E 1 61 ? 140.46600 111.22800 101.07800 1.000 37.06000 61 LEU E C 1
ATOM 5917 O O . LEU E 1 61 ? 140.81600 110.50100 100.14600 1.000 37.06000 61 LEU E O 1
ATOM 5922 N N . PHE E 1 62 ? 141.24600 112.19800 101.54300 1.000 40.94000 62 PHE E N 1
ATOM 5923 C CA . PHE E 1 62 ? 142.56300 112.36100 100.95000 1.000 40.94000 62 PHE E CA 1
ATOM 5924 C C . PHE E 1 62 ? 143.52200 111.26600 101.40200 1.000 40.94000 62 PHE E C 1
ATOM 5925 O O . PHE E 1 62 ? 144.42100 110.88400 100.64700 1.000 40.94000 62 PHE E O 1
ATOM 5933 N N . VAL E 1 63 ? 143.32900 110.71900 102.60100 1.000 41.55000 63 VAL E N 1
ATOM 5934 C CA . VAL E 1 63 ? 144.11400 109.55900 103.00700 1.000 41.55000 63 VAL E CA 1
ATOM 5935 C C . VAL E 1 63 ? 143.64400 108.31900 102.25900 1.000 41.55000 63 VAL E C 1
ATOM 5936 O O . VAL E 1 63 ? 144.45700 107.50300 101.81200 1.000 41.55000 63 VAL E O 1
ATOM 5940 N N . MET E 1 64 ? 142.33500 108.17200 102.07100 1.000 47.37000 64 MET E N 1
ATOM 5941 C CA . MET E 1 64 ? 141.83000 107.03300 101.31400 1.000 47.37000 64 MET E CA 1
ATOM 5942 C C . MET E 1 64 ? 142.02400 107.16800 99.81100 1.000 47.37000 64 MET E C 1
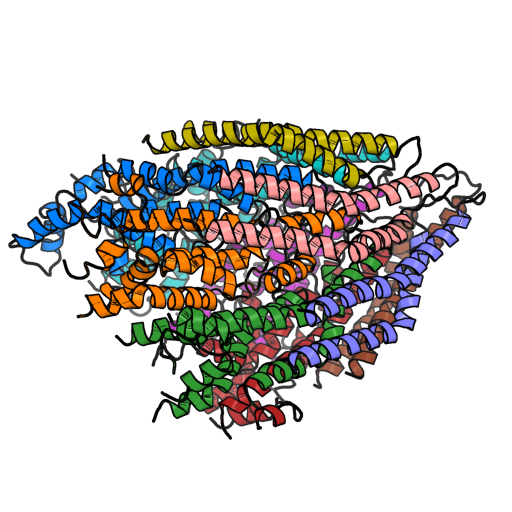ATOM 5943 O O . MET E 1 64 ? 141.70300 106.22000 99.09100 1.000 47.37000 64 MET E O 1
ATOM 5948 N N . LYS E 1 65 ? 142.46800 108.32500 99.32100 1.000 51.09000 65 LYS E N 1
ATOM 5949 C CA . LYS E 1 65 ? 142.62300 108.51700 97.87900 1.000 51.09000 65 LYS E CA 1
ATOM 5950 C C . LYS E 1 65 ? 143.62600 107.56800 97.21900 1.000 51.09000 65 LYS E C 1
ATOM 5951 O O . LYS E 1 65 ? 143.22600 106.89100 96.25500 1.000 51.09000 65 LYS E O 1
ATOM 5957 N N . PRO E 1 66 ? 144.89400 107.42900 97.66000 1.000 51.05000 66 PRO E N 1
ATOM 5958 C CA . PRO E 1 66 ? 145.76600 106.47100 96.96400 1.000 51.05000 66 PRO E CA 1
ATOM 5959 C C . PRO E 1 66 ? 145.37300 105.02900 97.19500 1.000 51.05000 66 PRO E C 1
ATOM 5960 O O . PRO E 1 66 ? 145.61200 104.19500 96.31800 1.000 51.05000 66 PRO E O 1
ATOM 5964 N N . ILE E 1 67 ? 144.71500 104.73100 98.31300 1.000 52.28000 67 ILE E N 1
ATOM 5965 C CA . ILE E 1 67 ? 144.29600 103.36700 98.60500 1.000 52.28000 67 ILE E CA 1
ATOM 5966 C C . ILE E 1 67 ? 143.17200 102.93200 97.67600 1.000 52.28000 67 ILE E C 1
ATOM 5967 O O . ILE E 1 67 ? 143.21100 101.83400 97.11200 1.000 52.28000 67 ILE E O 1
ATOM 5972 N N . ILE E 1 68 ? 142.18000 103.79700 97.46100 1.000 58.55000 68 ILE E N 1
ATOM 5973 C CA . ILE E 1 68 ? 141.11200 103.47100 96.52200 1.000 58.55000 68 ILE E CA 1
ATOM 5974 C C . ILE E 1 68 ? 141.62600 103.50000 95.08700 1.000 58.55000 68 ILE E C 1
ATOM 5975 O O . ILE E 1 68 ? 141.25600 102.64000 94.27300 1.000 58.55000 68 ILE E O 1
ATOM 5980 N N . GLU E 1 69 ? 142.52900 104.43600 94.76600 1.000 66.23000 69 GLU E N 1
ATOM 5981 C CA . GLU E 1 69 ? 143.07400 104.50300 93.41100 1.000 66.23000 69 GLU E CA 1
ATOM 5982 C C . GLU E 1 69 ? 143.96100 103.30500 93.09100 1.000 66.23000 69 GLU E C 1
ATOM 5983 O O . GLU E 1 69 ? 144.08500 102.91400 91.92600 1.000 66.23000 69 GLU E O 1
ATOM 5989 N N . ALA E 1 70 ? 144.57700 102.70000 94.10600 1.000 65.13000 70 ALA E N 1
ATOM 5990 C CA . ALA E 1 70 ? 145.35900 101.49900 93.85800 1.000 65.13000 70 ALA E CA 1
ATOM 5991 C C . ALA E 1 70 ? 144.49600 100.24600 93.88000 1.000 65.13000 70 ALA E C 1
ATOM 5992 O O . ALA E 1 70 ? 144.75200 99.31300 93.11200 1.000 65.13000 70 ALA E O 1
ATOM 5994 N N . GLY E 1 71 ? 143.46700 100.21200 94.72200 1.000 69.85000 71 GLY E N 1
ATOM 5995 C CA . GLY E 1 71 ? 142.65000 99.02600 94.86700 1.000 69.85000 71 GLY E CA 1
ATOM 5996 C C . GLY E 1 71 ? 141.66000 98.82700 93.74200 1.000 69.85000 71 GLY E C 1
ATOM 5997 O O . GLY E 1 71 ? 141.59000 97.73600 93.16800 1.000 69.85000 71 GLY E O 1
ATOM 5998 N N . TYR E 1 72 ? 140.88800 99.86100 93.41000 1.000 69.94000 72 TYR E N 1
ATOM 5999 C CA . TYR E 1 72 ? 139.91900 99.76000 92.32700 1.000 69.94000 72 TYR E CA 1
ATOM 6000 C C . TYR E 1 72 ? 140.51800 100.08300 90.96600 1.000 69.94000 72 TYR E C 1
ATOM 6001 O O . TYR E 1 72 ? 139.76600 100.30900 90.01400 1.000 69.94000 72 TYR E O 1
ATOM 6010 N N . GLU E 1 73 ? 141.84200 100.10800 90.85400 1.000 72.22000 73 GLU E N 1
ATOM 6011 C CA . GLU E 1 73 ? 142.50300 100.26600 89.56500 1.000 72.22000 73 GLU E CA 1
ATOM 6012 C C . GLU E 1 73 ? 143.85600 99.56400 89.59500 1.000 72.22000 73 GLU E C 1
ATOM 6013 O O . GLU E 1 73 ? 144.79100 100.03200 90.24200 1.000 72.22000 73 GLU E O 1
ATOM 6019 N N . LEU E 1 96 ? 141.64000 94.82400 96.76500 1.000 50.72000 96 LEU E N 1
ATOM 6020 C CA . LEU E 1 96 ? 141.35200 95.25300 98.12600 1.000 50.72000 96 LEU E CA 1
ATOM 6021 C C . LEU E 1 96 ? 142.53800 95.00100 99.02900 1.000 50.72000 96 LEU E C 1
ATOM 6022 O O . LEU E 1 96 ? 142.49400 95.32100 100.21400 1.000 50.72000 96 LEU E O 1
ATOM 6027 N N . MET E 1 97 ? 143.59300 94.41600 98.45400 1.000 49.19000 97 MET E N 1
ATOM 6028 C CA . MET E 1 97 ? 144.78300 94.08000 99.22900 1.000 49.19000 97 MET E CA 1
ATOM 6029 C C . MET E 1 97 ? 145.50600 95.33000 99.70800 1.000 49.19000 97 MET E C 1
ATOM 6030 O O . MET E 1 97 ? 146.15200 95.30600 100.76300 1.000 49.19000 97 MET E O 1
ATOM 6035 N N . GLU E 1 98 ? 145.40200 96.42600 98.95600 1.000 50.31000 98 GLU E N 1
ATOM 6036 C CA . GLU E 1 98 ? 146.00300 97.67900 99.39100 1.000 50.31000 98 GLU E CA 1
ATOM 6037 C C . GLU E 1 98 ? 145.30400 98.22700 100.62400 1.000 50.31000 98 GLU E C 1
ATOM 6038 O O . GLU E 1 98 ? 145.96100 98.76800 101.51900 1.000 50.31000 98 GLU E O 1
ATOM 6044 N N . TYR E 1 99 ? 143.98500 98.05500 100.70900 1.000 43.35000 99 TYR E N 1
ATOM 6045 C CA . TYR E 1 99 ? 143.25300 98.51800 101.87900 1.000 43.35000 99 TYR E CA 1
ATOM 6046 C C . TYR E 1 99 ? 143.55200 97.66800 103.10100 1.000 43.35000 99 TYR E C 1
ATOM 6047 O O . TYR E 1 99 ? 143.59500 98.19300 104.21700 1.000 43.35000 99 TYR E O 1
ATOM 6056 N N . LYS E 1 100 ? 143.78600 96.37000 102.90900 1.000 44.94000 100 LYS E N 1
ATOM 6057 C CA . LYS E 1 100 ? 144.09000 95.49400 104.03300 1.000 44.94000 100 LYS E CA 1
ATOM 6058 C C . LYS E 1 100 ? 145.45900 95.78700 104.62300 1.000 44.94000 100 LYS E C 1
ATOM 6059 O O . LYS E 1 100 ? 145.65400 95.62100 105.83100 1.000 44.94000 100 LYS E O 1
ATOM 6065 N N . GLN E 1 101 ? 146.41100 96.21300 103.79000 1.000 44.13000 101 GLN E N 1
ATOM 6066 C CA . GLN E 1 101 ? 147.70400 96.66400 104.29600 1.000 44.13000 101 GLN E CA 1
ATOM 6067 C C . GLN E 1 101 ? 147.53800 97.89500 105.17300 1.000 44.13000 101 GLN E C 1
ATOM 6068 O O . GLN E 1 101 ? 148.18000 98.01700 106.22700 1.000 44.13000 101 GLN E O 1
ATOM 6074 N N . TYR E 1 102 ? 146.64700 98.79900 104.76100 1.000 38.61000 102 TYR E N 1
ATOM 6075 C CA . TYR E 1 102 ? 146.32100 99.97400 105.55500 1.000 38.61000 102 TYR E CA 1
ATOM 6076 C C . TYR E 1 102 ? 145.65800 99.60900 106.87400 1.000 38.61000 102 TYR E C 1
ATOM 6077 O O . TYR E 1 102 ? 145.88000 100.28300 107.88400 1.000 38.61000 102 TYR E O 1
ATOM 6086 N N . LEU E 1 103 ? 144.85000 98.55200 106.89200 1.000 40.73000 103 LEU E N 1
ATOM 6087 C CA . LEU E 1 103 ? 144.25300 98.13000 108.15100 1.000 40.73000 103 LEU E CA 1
ATOM 6088 C C . LEU E 1 103 ? 145.29600 97.51000 109.06600 1.000 40.73000 103 LEU E C 1
ATOM 6089 O O . LEU E 1 103 ? 145.36900 97.85400 110.25000 1.000 40.73000 103 LEU E O 1
ATOM 6094 N N . LYS E 1 104 ? 146.13100 96.61600 108.52500 1.000 44.77000 104 LYS E N 1
ATOM 6095 C CA . LYS E 1 104 ? 147.12800 95.91200 109.32700 1.000 44.77000 104 LYS E CA 1
ATOM 6096 C C . LYS E 1 104 ? 148.22400 96.82900 109.84400 1.000 44.77000 104 LYS E C 1
ATOM 6097 O O . LYS E 1 104 ? 148.85800 96.50000 110.85000 1.000 44.77000 104 LYS E O 1
ATOM 6103 N N . LYS E 1 105 ? 148.47100 97.95700 109.17900 1.000 40.90000 105 LYS E N 1
ATOM 6104 C CA . LYS E 1 105 ? 149.48500 98.87500 109.67600 1.000 40.90000 105 LYS E CA 1
ATOM 6105 C C . LYS E 1 105 ? 149.04100 99.58000 110.95200 1.000 40.90000 105 LYS E C 1
ATOM 6106 O O . LYS E 1 105 ? 149.86400 99.82600 111.83900 1.000 40.90000 105 LYS E O 1
ATOM 6112 N N . HIS E 1 106 ? 147.75000 99.88900 111.07900 1.000 39.26000 106 HIS E N 1
ATOM 6113 C CA . HIS E 1 106 ? 147.27300 100.75000 112.15100 1.000 39.26000 106 HIS E CA 1
ATOM 6114 C C . HIS E 1 106 ? 146.48400 100.02400 113.22800 1.000 39.26000 106 HIS E C 1
ATOM 6115 O O . HIS E 1 106 ? 146.24600 100.60500 114.29000 1.000 39.26000 106 HIS E O 1
ATOM 6122 N N . THR E 1 107 ? 146.07700 98.78500 112.98800 1.000 42.39000 107 THR E N 1
ATOM 6123 C CA . THR E 1 107 ? 145.34200 98.01400 113.97700 1.000 42.39000 107 THR E CA 1
ATOM 6124 C C . THR E 1 107 ? 146.30400 97.50200 115.03700 1.000 42.39000 107 THR E C 1
ATOM 6125 O O . THR E 1 107 ? 147.43800 97.13000 114.72600 1.000 42.39000 107 THR E O 1
ATOM 6129 N N . ASP E 1 108 ? 145.87000 97.51000 116.29500 1.000 44.56000 108 ASP E N 1
ATOM 6130 C CA . ASP E 1 108 ? 146.64100 96.83400 117.33000 1.000 44.56000 108 ASP E CA 1
ATOM 6131 C C . ASP E 1 108 ? 146.65800 95.33200 117.08300 1.000 44.56000 108 ASP E C 1
ATOM 6132 O O . ASP E 1 108 ? 145.60900 94.70300 116.91200 1.000 44.56000 108 ASP E O 1
ATOM 6137 N N . LEU E 1 109 ? 147.86300 94.76200 117.05900 1.000 49.83000 109 LEU E N 1
ATOM 6138 C CA . LEU E 1 109 ? 148.00500 93.32600 116.86500 1.000 49.83000 109 LEU E CA 1
ATOM 6139 C C . LEU E 1 109 ? 147.51200 92.55000 118.08000 1.000 49.83000 109 LEU E C 1
ATOM 6140 O O . LEU E 1 109 ? 147.09700 91.39500 117.94600 1.000 49.83000 109 LEU E O 1
ATOM 6145 N N . GLU E 1 110 ? 147.51900 93.17000 119.26400 1.000 51.31000 110 GLU E N 1
ATOM 6146 C CA . GLU E 1 110 ? 146.98700 92.51200 120.45300 1.000 51.31000 110 GLU E CA 1
ATOM 6147 C C . GLU E 1 110 ? 145.46800 92.41700 120.43800 1.000 51.31000 110 GLU E C 1
ATOM 6148 O O . GLU E 1 110 ? 144.89800 91.68400 121.25300 1.000 51.31000 110 GLU E O 1
ATOM 6154 N N . LEU E 1 111 ? 144.80300 93.14100 119.54200 1.000 47.99000 111 LEU E N 1
ATOM 6155 C CA . LEU E 1 111 ? 143.35200 93.14300 119.46100 1.000 47.99000 111 LEU E CA 1
ATOM 6156 C C . LEU E 1 111 ? 142.83500 92.52500 118.17500 1.000 47.99000 111 LEU E C 1
ATOM 6157 O O . LEU E 1 111 ? 141.71400 92.01600 118.15700 1.000 47.99000 111 LEU E O 1
ATOM 6162 N N . ALA E 1 112 ? 143.62800 92.54500 117.10400 1.000 51.55000 112 ALA E N 1
ATOM 6163 C CA . ALA E 1 112 ? 143.19300 91.92300 115.86100 1.000 51.55000 112 ALA E CA 1
ATOM 6164 C C . ALA E 1 112 ? 143.26700 90.40700 115.93500 1.000 51.55000 112 ALA E C 1
ATOM 6165 O O . ALA E 1 112 ? 142.52500 89.72000 115.22500 1.000 51.55000 112 ALA E O 1
ATOM 6167 N N . ARG E 1 113 ? 144.15000 89.86800 116.78100 1.000 53.75000 113 ARG E N 1
ATOM 6168 C CA . ARG E 1 113 ? 144.24700 88.42200 116.94200 1.000 53.75000 113 ARG E CA 1
ATOM 6169 C C . ARG E 1 113 ? 143.04400 87.84000 117.66100 1.000 53.75000 113 ARG E C 1
ATOM 6170 O O . ARG E 1 113 ? 142.76700 86.64700 117.50400 1.000 53.75000 113 ARG E O 1
ATOM 6178 N N . PHE E 1 114 ? 142.33000 88.64800 118.44500 1.000 47.83000 114 PHE E N 1
ATOM 6179 C CA . PHE E 1 114 ? 141.16000 88.14000 119.14700 1.000 47.83000 114 PHE E CA 1
ATOM 6180 C C . PHE E 1 114 ? 140.02000 87.84400 118.18700 1.000 47.83000 114 PHE E C 1
ATOM 6181 O O . PHE E 1 114 ? 139.30400 86.85000 118.35200 1.000 47.83000 114 PHE E O 1
ATOM 6189 N N . PHE E 1 115 ? 139.83800 88.68300 117.17400 1.000 46.95000 115 PHE E N 1
ATOM 6190 C CA . PHE E 1 115 ? 138.75900 88.44900 116.22800 1.000 46.95000 115 PHE E CA 1
ATOM 6191 C C . PHE E 1 115 ? 139.05800 87.29700 115.28200 1.000 46.95000 115 PHE E C 1
ATOM 6192 O O . PHE E 1 115 ? 138.13000 86.75900 114.67000 1.000 46.95000 115 PHE E O 1
ATOM 6200 N N . GLN E 1 116 ? 140.31600 86.88300 115.17000 1.000 52.40000 116 GLN E N 1
ATOM 6201 C CA . GLN E 1 116 ? 140.66800 85.72000 114.35900 1.000 52.40000 116 GLN E CA 1
ATOM 6202 C C . GLN E 1 116 ? 140.66800 84.45200 115.21600 1.000 52.40000 116 GLN E C 1
ATOM 6203 O O . GLN E 1 116 ? 141.63800 83.69900 115.30300 1.000 52.40000 116 GLN E O 1
ATOM 6209 N N . ARG E 1 117 ? 139.55000 84.23000 115.90300 1.000 50.76000 117 ARG E N 1
ATOM 6210 C CA . ARG E 1 117 ? 139.36600 83.06600 116.76300 1.000 50.76000 117 ARG E CA 1
ATOM 6211 C C . ARG E 1 117 ? 137.93700 82.54900 116.63800 1.000 50.76000 117 ARG E C 1
ATOM 6212 O O . ARG E 1 117 ? 137.08700 83.19200 116.02100 1.000 50.76000 117 ARG E O 1
ATOM 6220 N N . ASP E 1 132 ? 148.20700 85.09800 107.77500 1.000 75.66000 132 ASP E N 1
ATOM 6221 C CA . ASP E 1 132 ? 147.49800 86.29700 107.33800 1.000 75.66000 132 ASP E CA 1
ATOM 6222 C C . ASP E 1 132 ? 146.12900 86.41400 107.99100 1.000 75.66000 132 ASP E C 1
ATOM 6223 O O . ASP E 1 132 ? 145.90500 85.92400 109.09600 1.000 75.66000 132 ASP E O 1
ATOM 6228 N N . TYR E 1 133 ? 145.21200 87.06400 107.28200 1.000 61.62000 133 TYR E N 1
ATOM 6229 C CA . TYR E 1 133 ? 143.89800 87.39100 107.80500 1.000 61.62000 133 TYR E CA 1
ATOM 6230 C C . TYR E 1 133 ? 142.88400 87.37700 106.67500 1.000 61.62000 133 TYR E C 1
ATOM 6231 O O . TYR E 1 133 ? 143.17500 86.98400 105.54200 1.000 61.62000 133 TYR E O 1
ATOM 6240 N N . SER E 1 134 ? 141.67800 87.81200 107.01000 1.000 51.69000 134 SER E N 1
ATOM 6241 C CA . SER E 1 134 ? 140.65700 88.17400 106.04900 1.000 51.69000 134 SER E CA 1
ATOM 6242 C C . SER E 1 134 ? 140.34900 89.65300 106.22200 1.000 51.69000 134 SER E C 1
ATOM 6243 O O . SER E 1 134 ? 140.90400 90.32500 107.09300 1.000 51.69000 134 SER E O 1
ATOM 6246 N N . LEU E 1 135 ? 139.45300 90.17400 105.39100 1.000 49.21000 135 LEU E N 1
ATOM 6247 C CA . LEU E 1 135 ? 139.06100 91.57300 105.50200 1.000 49.21000 135 LEU E CA 1
ATOM 6248 C C . LEU E 1 135 ? 138.15900 91.81800 106.70000 1.000 49.21000 135 LEU E C 1
ATOM 6249 O O . LEU E 1 135 ? 138.44000 92.68800 107.52800 1.000 49.21000 135 LEU E O 1
ATOM 6254 N N . PHE E 1 136 ? 137.08700 91.04000 106.80700 1.000 49.63000 136 PHE E N 1
ATOM 6255 C CA . PHE E 1 136 ? 135.97900 91.37600 107.68300 1.000 49.63000 136 PHE E CA 1
ATOM 6256 C C . PHE E 1 136 ? 136.28000 91.09600 109.14700 1.000 49.63000 136 PHE E C 1
ATOM 6257 O O . PHE E 1 136 ? 135.49900 91.49900 110.01400 1.000 49.63000 136 PHE E O 1
ATOM 6265 N N . SER E 1 137 ? 137.39100 90.43600 109.44600 1.000 49.12000 137 SER E N 1
ATOM 6266 C CA . SER E 1 137 ? 137.83100 90.24700 110.81700 1.000 49.12000 137 SER E CA 1
ATOM 6267 C C . SER E 1 137 ? 138.80300 91.31800 111.28000 1.000 49.12000 137 SER E C 1
ATOM 6268 O O . SER E 1 137 ? 139.42600 91.15200 112.33100 1.000 49.12000 137 SER E O 1
ATOM 6271 N N . LEU E 1 138 ? 138.96300 92.39500 110.52400 1.000 46.86000 138 LEU E N 1
ATOM 6272 C CA . LEU E 1 138 ? 139.80100 93.50500 110.95500 1.000 46.86000 138 LEU E CA 1
ATOM 6273 C C . LEU E 1 138 ? 139.05400 94.80300 111.16100 1.000 46.86000 138 LEU E C 1
ATOM 6274 O O . LEU E 1 138 ? 139.47300 95.58900 112.00900 1.000 46.86000 138 LEU E O 1
ATOM 6279 N N . LEU E 1 139 ? 137.98800 95.05100 110.39600 1.000 41.34000 139 LEU E N 1
ATOM 6280 C CA . LEU E 1 139 ? 137.21600 96.28400 110.54200 1.000 41.34000 139 LEU E CA 1
ATOM 6281 C C . LEU E 1 139 ? 136.66300 96.53300 111.94400 1.000 41.34000 139 LEU E C 1
ATOM 6282 O O . LEU E 1 139 ? 136.70100 97.70000 112.37300 1.000 41.34000 139 LEU E O 1
ATOM 6287 N N . PRO E 1 140 ? 136.17200 95.54500 112.71200 1.000 38.66000 140 PRO E N 1
ATOM 6288 C CA . PRO E 1 140 ? 135.93700 95.84400 114.13000 1.000 38.66000 140 PRO E CA 1
ATOM 6289 C C . PRO E 1 140 ? 137.21400 96.10600 114.89800 1.000 38.66000 140 PRO E C 1
ATOM 6290 O O . PRO E 1 140 ? 137.24700 97.03100 115.71900 1.000 38.66000 140 PRO E O 1
ATOM 6294 N N . ALA E 1 141 ? 138.27800 95.35200 114.62200 1.000 37.74000 141 ALA E N 1
ATOM 6295 C CA . ALA E 1 141 ? 139.53600 95.56600 115.32600 1.000 37.74000 141 ALA E CA 1
ATOM 6296 C C . ALA E 1 141 ? 140.17100 96.88700 114.93000 1.000 37.74000 141 ALA E C 1
ATOM 6297 O O . ALA E 1 141 ? 140.68100 97.61500 115.78700 1.000 37.74000 141 ALA E O 1
ATOM 6299 N N . TYR E 1 142 ? 140.10600 97.23100 113.64500 1.000 35.98000 142 TYR E N 1
ATOM 6300 C CA . TYR E 1 142 ? 140.61900 98.52000 113.19400 1.000 35.98000 142 TYR E CA 1
ATOM 6301 C C . TYR E 1 142 ? 139.81200 99.67600 113.75500 1.000 35.98000 142 TYR E C 1
ATOM 6302 O O . TYR E 1 142 ? 140.38100 100.70300 114.14400 1.000 35.98000 142 TYR E O 1
ATOM 6311 N N . ALA E 1 143 ? 138.48700 99.53300 113.78800 1.000 32.48000 143 ALA E N 1
ATOM 6312 C CA . ALA E 1 143 ? 137.63800 100.60600 114.28000 1.000 32.48000 143 ALA E CA 1
ATOM 6313 C C . ALA E 1 143 ? 137.85700 100.84400 115.76500 1.000 32.48000 143 ALA E C 1
ATOM 6314 O O . ALA E 1 143 ? 137.96900 101.99400 116.19900 1.000 32.48000 143 ALA E O 1
ATOM 6316 N N . LEU E 1 144 ? 137.96600 99.77400 116.55200 1.000 32.49000 144 LEU E N 1
ATOM 6317 C CA . LEU E 1 144 ? 138.25400 99.93600 117.97100 1.000 32.49000 144 LEU E CA 1
ATOM 6318 C C . LEU E 1 144 ? 139.66300 100.45000 118.21700 1.000 32.49000 144 LEU E C 1
ATOM 6319 O O . LEU E 1 144 ? 139.88100 101.19800 119.17700 1.000 32.49000 144 LEU E O 1
ATOM 6324 N N . SER E 1 145 ? 140.62200 100.08200 117.36300 1.000 33.69000 145 SER E N 1
ATOM 6325 C CA . SER E 1 145 ? 141.97000 100.61500 117.50800 1.000 33.69000 145 SER E CA 1
ATOM 6326 C C . SER E 1 145 ? 142.00400 102.10800 117.23600 1.000 33.69000 145 SER E C 1
ATOM 6327 O O . SER E 1 145 ? 142.66000 102.86000 117.96600 1.000 33.69000 145 SER E O 1
ATOM 6330 N N . GLU E 1 146 ? 141.27400 102.56200 116.21500 1.000 31.66000 146 GLU E N 1
ATOM 6331 C CA . GLU E 1 146 ? 141.21100 103.99500 115.95300 1.000 31.66000 146 GLU E CA 1
ATOM 6332 C C . GLU E 1 146 ? 140.41700 104.75500 116.99900 1.000 31.66000 146 GLU E C 1
ATOM 6333 O O . GLU E 1 146 ? 140.76600 105.89400 117.29700 1.000 31.66000 146 GLU E O 1
ATOM 6339 N N . ILE E 1 147 ? 139.36100 104.16700 117.56600 1.000 30.87000 147 ILE E N 1
ATOM 6340 C CA . ILE E 1 147 ? 138.65000 104.86200 118.63600 1.000 30.87000 147 ILE E CA 1
ATOM 6341 C C . ILE E 1 147 ? 139.53300 104.98900 119.87400 1.000 30.87000 147 ILE E C 1
ATOM 6342 O O . ILE E 1 147 ? 139.59100 106.05800 120.49600 1.000 30.87000 147 ILE E O 1
ATOM 6347 N N . LYS E 1 148 ? 140.27500 103.92800 120.21800 1.000 34.46000 148 LYS E N 1
ATOM 6348 C CA . LYS E 1 148 ? 141.16500 103.99000 121.37500 1.000 34.46000 148 LYS E CA 1
ATOM 6349 C C . LYS E 1 148 ? 142.29900 104.98200 121.15300 1.000 34.46000 148 LYS E C 1
ATOM 6350 O O . LYS E 1 148 ? 142.61700 105.77700 122.04600 1.000 34.46000 148 LYS E O 1
ATOM 6356 N N . ASP E 1 149 ? 142.87900 104.99400 119.95000 1.000 30.78000 149 ASP E N 1
ATOM 6357 C CA . ASP E 1 149 ? 143.92300 105.96700 119.64800 1.000 30.78000 149 ASP E CA 1
ATOM 6358 C C . ASP E 1 149 ? 143.36000 107.37700 119.55800 1.000 30.78000 149 ASP E C 1
ATOM 6359 O O . ASP E 1 149 ? 144.06500 108.34100 119.87400 1.000 30.78000 149 ASP E O 1
ATOM 6364 N N . ALA E 1 150 ? 142.09800 107.51800 119.15200 1.000 28.31000 150 ALA E N 1
ATOM 6365 C CA . ALA E 1 150 ? 141.48200 108.83200 119.07500 1.000 28.31000 150 ALA E CA 1
ATOM 6366 C C . ALA E 1 150 ? 141.28800 109.41700 120.45800 1.000 28.31000 150 ALA E C 1
ATOM 6367 O O . ALA E 1 150 ? 141.61900 110.57900 120.69400 1.000 28.31000 150 ALA E O 1
ATOM 6369 N N . PHE E 1 151 ? 140.78200 108.61200 121.39300 1.000 31.66000 151 PHE E N 1
ATOM 6370 C CA . PHE E 1 151 ? 140.67400 109.08000 122.77000 1.000 31.66000 151 PHE E CA 1
ATOM 6371 C C . PHE E 1 151 ? 142.04100 109.31900 123.39700 1.000 31.66000 151 PHE E C 1
ATOM 6372 O O . PHE E 1 151 ? 142.19500 110.26800 124.17000 1.000 31.66000 151 PHE E O 1
ATOM 6380 N N . LYS E 1 152 ? 143.05200 108.52900 123.02300 1.000 33.23000 152 LYS E N 1
ATOM 6381 C CA . LYS E 1 152 ? 144.39800 108.71700 123.56200 1.000 33.23000 152 LYS E CA 1
ATOM 6382 C C . LYS E 1 152 ? 144.99800 110.05100 123.11900 1.000 33.23000 152 LYS E C 1
ATOM 6383 O O . LYS E 1 152 ? 145.38500 110.88800 123.95000 1.000 33.23000 152 LYS E O 1
ATOM 6389 N N . ILE E 1 153 ? 145.04900 110.28000 121.80300 1.000 35.36000 153 ILE E N 1
ATOM 6390 C CA . ILE E 1 153 ? 145.64400 111.50100 121.27000 1.000 35.36000 153 ILE E CA 1
ATOM 6391 C C . ILE E 1 153 ? 144.77600 112.71600 121.56600 1.000 35.36000 153 ILE E C 1
ATOM 6392 O O . ILE E 1 153 ? 145.30300 113.80100 121.83800 1.000 35.36000 153 ILE E O 1
ATOM 6397 N N . GLY E 1 154 ? 143.45400 112.54900 121.63500 1.000 34.31000 154 GLY E N 1
ATOM 6398 C CA . GLY E 1 154 ? 142.60700 113.65300 122.04400 1.000 34.31000 154 GLY E CA 1
ATOM 6399 C C . GLY E 1 154 ? 142.77600 114.02200 123.50400 1.000 34.31000 154 GLY E C 1
ATOM 6400 O O . GLY E 1 154 ? 142.69500 115.19700 123.86300 1.000 34.31000 154 GLY E O 1
ATOM 6401 N N . PHE E 1 155 ? 142.98900 113.03200 124.37300 1.000 36.49000 155 PHE E N 1
ATOM 6402 C CA . PHE E 1 155 ? 143.23200 113.35200 125.77100 1.000 36.49000 155 PHE E CA 1
ATOM 6403 C C . PHE E 1 155 ? 144.59400 114.00000 125.97200 1.000 36.49000 155 PHE E C 1
ATOM 6404 O O . PHE E 1 155 ? 144.75200 114.83000 126.87600 1.000 36.49000 155 PHE E O 1
ATOM 6412 N N . TYR E 1 156 ? 145.57500 113.67100 125.12400 1.000 38.33000 156 TYR E N 1
ATOM 6413 C CA . TYR E 1 156 ? 146.89100 114.29900 125.24000 1.000 38.33000 156 TYR E CA 1
ATOM 6414 C C . TYR E 1 156 ? 146.86800 115.80000 124.97200 1.000 38.33000 156 TYR E C 1
ATOM 6415 O O . TYR E 1 156 ? 147.78000 116.50400 125.41300 1.000 38.33000 156 TYR E O 1
ATOM 6424 N N . LEU E 1 157 ? 145.84600 116.30500 124.27600 1.000 33.56000 157 LEU E N 1
ATOM 6425 C CA . LEU E 1 157 ? 145.70800 117.72400 123.97400 1.000 33.56000 157 LEU E CA 1
ATOM 6426 C C . LEU E 1 157 ? 144.52400 118.38800 124.65600 1.000 33.56000 157 LEU E C 1
ATOM 6427 O O . LEU E 1 157 ? 144.42400 119.61700 124.62200 1.000 33.56000 157 LEU E O 1
ATOM 6432 N N . TYR E 1 158 ? 143.61200 117.61400 125.23300 1.000 31.64000 158 TYR E N 1
ATOM 6433 C CA . TYR E 1 158 ? 142.51100 118.16500 126.00400 1.000 31.64000 158 TYR E CA 1
ATOM 6434 C C . TYR E 1 158 ? 143.00700 118.80200 127.29000 1.000 31.64000 158 TYR E C 1
ATOM 6435 O O . TYR E 1 158 ? 142.34600 119.69300 127.82800 1.000 31.64000 158 TYR E O 1
ATOM 6444 N N . LEU E 1 159 ? 144.16200 118.36600 127.77400 1.000 37.47000 159 LEU E N 1
ATOM 6445 C CA . LEU E 1 159 ? 144.76700 118.70800 129.05500 1.000 37.47000 159 LEU E CA 1
ATOM 6446 C C . LEU E 1 159 ? 145.33600 120.12900 129.18500 1.000 37.47000 159 LEU E C 1
ATOM 6447 O O . LEU E 1 159 ? 145.22200 120.69200 130.27900 1.000 37.47000 159 LEU E O 1
ATOM 6452 N N . PRO E 1 160 ? 145.96100 120.76300 128.17600 1.000 38.10000 160 PRO E N 1
ATOM 6453 C CA . PRO E 1 160 ? 146.34700 122.17300 128.36800 1.000 38.10000 160 PRO E CA 1
ATOM 6454 C C . PRO E 1 160 ? 145.18800 123.15100 128.40100 1.000 38.10000 160 PRO E C 1
ATOM 6455 O O . PRO E 1 160 ? 145.41300 124.32200 128.72300 1.000 38.10000 160 PRO E O 1
ATOM 6459 N N . PHE E 1 161 ? 143.96800 122.72000 128.10100 1.000 39.22000 161 PHE E N 1
ATOM 6460 C CA . PHE E 1 161 ? 142.80000 123.58300 128.18900 1.000 39.22000 161 PHE E CA 1
ATOM 6461 C C . PHE E 1 161 ? 142.20700 123.57300 129.58200 1.000 39.22000 161 PHE E C 1
ATOM 6462 O O . PHE E 1 161 ? 141.79100 124.61500 130.09200 1.000 39.22000 161 PHE E O 1
ATOM 6470 N N . VAL E 1 162 ? 142.17700 122.41400 130.22800 1.000 44.36000 162 VAL E N 1
ATOM 6471 C CA . VAL E 1 162 ? 141.65600 122.39300 131.58100 1.000 44.36000 162 VAL E CA 1
ATOM 6472 C C . VAL E 1 162 ? 142.64400 122.98300 132.57300 1.000 44.36000 162 VAL E C 1
ATOM 6473 O O . VAL E 1 162 ? 142.21900 123.50900 133.60900 1.000 44.36000 162 VAL E O 1
ATOM 6477 N N . VAL E 1 163 ? 143.94200 122.99200 132.25800 1.000 44.86000 163 VAL E N 1
ATOM 6478 C CA . VAL E 1 163 ? 144.85800 123.65600 133.17400 1.000 44.86000 163 VAL E CA 1
ATOM 6479 C C . VAL E 1 163 ? 144.77900 125.17300 133.00700 1.000 44.86000 163 VAL E C 1
ATOM 6480 O O . VAL E 1 163 ? 144.90200 125.89900 133.99300 1.000 44.86000 163 VAL E O 1
ATOM 6484 N N . VAL E 1 164 ? 144.48400 125.69000 131.80800 1.000 44.75000 164 VAL E N 1
ATOM 6485 C CA . VAL E 1 164 ? 144.29200 127.13400 131.71300 1.000 44.75000 164 VAL E CA 1
ATOM 6486 C C . VAL E 1 164 ? 142.92400 127.52300 132.25900 1.000 44.75000 164 VAL E C 1
ATOM 6487 O O . VAL E 1 164 ? 142.77400 128.62900 132.79300 1.000 44.75000 164 VAL E O 1
ATOM 6491 N N . ASP E 1 165 ? 141.94900 126.60900 132.23500 1.000 50.56000 165 ASP E N 1
ATOM 6492 C CA . ASP E 1 165 ? 140.68400 126.86700 132.91100 1.000 50.56000 165 ASP E CA 1
ATOM 6493 C C . ASP E 1 165 ? 140.87600 126.94100 134.42000 1.000 50.56000 165 ASP E C 1
ATOM 6494 O O . ASP E 1 165 ? 140.32500 127.83300 135.07900 1.000 50.56000 165 ASP E O 1
ATOM 6499 N N . LEU E 1 166 ? 141.67600 126.03400 134.98100 1.000 51.37000 166 LEU E N 1
ATOM 6500 C CA . LEU E 1 166 ? 141.95700 126.10600 136.40800 1.000 51.37000 166 LEU E CA 1
ATOM 6501 C C . LEU E 1 166 ? 142.84500 127.29300 136.76000 1.000 51.37000 166 LEU E C 1
ATOM 6502 O O . LEU E 1 166 ? 142.72600 127.83000 137.86300 1.000 51.37000 166 LEU E O 1
ATOM 6507 N N . VAL E 1 167 ? 143.71200 127.73200 135.84200 1.000 53.11000 167 VAL E N 1
ATOM 6508 C CA . VAL E 1 167 ? 144.48700 128.95100 136.06800 1.000 53.11000 167 VAL E CA 1
ATOM 6509 C C . VAL E 1 167 ? 143.56900 130.16000 136.15500 1.000 53.11000 167 VAL E C 1
ATOM 6510 O O . VAL E 1 167 ? 143.70300 130.98600 137.06400 1.000 53.11000 167 VAL E O 1
ATOM 6514 N N . ILE E 1 168 ? 142.59500 130.25600 135.24700 1.000 53.01000 168 ILE E N 1
ATOM 6515 C CA . ILE E 1 168 ? 141.67300 131.39000 135.25000 1.000 53.01000 168 ILE E CA 1
ATOM 6516 C C . ILE E 1 168 ? 140.77700 131.36100 136.48300 1.000 53.01000 168 ILE E C 1
ATOM 6517 O O . ILE E 1 168 ? 140.56400 132.39300 137.13500 1.000 53.01000 168 ILE E O 1
ATOM 6522 N N . SER E 1 169 ? 140.30600 130.17500 136.87000 1.000 60.54000 169 SER E N 1
ATOM 6523 C CA . SER E 1 169 ? 139.49800 130.07600 138.08000 1.000 60.54000 169 SER E CA 1
ATOM 6524 C C . SER E 1 169 ? 140.30900 130.36700 139.33600 1.000 60.54000 169 SER E C 1
ATOM 6525 O O . SER E 1 169 ? 139.80600 131.01900 140.25600 1.000 60.54000 169 SER E O 1
ATOM 6528 N N . SER E 1 170 ? 141.57300 129.95000 139.37500 1.000 65.73000 170 SER E N 1
ATOM 6529 C CA . SER E 1 170 ? 142.38400 130.16700 140.56400 1.000 65.73000 170 SER E CA 1
ATOM 6530 C C . SER E 1 170 ? 142.82400 131.62000 140.69700 1.000 65.73000 170 SER E C 1
ATOM 6531 O O . SER E 1 170 ? 142.88700 132.14600 141.81100 1.000 65.73000 170 SER E O 1
ATOM 6534 N N . ILE E 1 171 ? 143.11900 132.29500 139.58400 1.000 61.72000 171 ILE E N 1
ATOM 6535 C CA . ILE E 1 171 ? 143.43100 133.71500 139.68000 1.000 61.72000 171 ILE E CA 1
ATOM 6536 C C . ILE E 1 171 ? 142.17300 134.54300 139.86800 1.000 61.72000 171 ILE E C 1
ATOM 6537 O O . ILE E 1 171 ? 142.26200 135.71300 140.25500 1.000 61.72000 171 ILE E O 1
ATOM 6542 N N . LEU E 1 172 ? 140.99900 133.97700 139.60200 1.000 66.72000 172 LEU E N 1
ATOM 6543 C CA . LEU E 1 172 ? 139.78300 134.69300 139.94500 1.000 66.72000 172 LEU E CA 1
ATOM 6544 C C . LEU E 1 172 ? 139.48200 134.56100 141.43200 1.000 66.72000 172 LEU E C 1
ATOM 6545 O O . LEU E 1 172 ? 139.06700 135.53400 142.06800 1.000 66.72000 172 LEU E O 1
ATOM 6550 N N . LEU E 1 173 ? 139.69300 133.37500 142.00800 1.000 71.90000 173 LEU E N 1
ATOM 6551 C CA . LEU E 1 173 ? 139.49200 133.23100 143.44800 1.000 71.90000 173 LEU E CA 1
ATOM 6552 C C . LEU E 1 173 ? 140.58800 133.91400 144.25400 1.000 71.90000 173 LEU E C 1
ATOM 6553 O O . LEU E 1 173 ? 140.34800 134.32700 145.39400 1.000 71.90000 173 LEU E O 1
ATOM 6558 N N . ALA E 1 174 ? 141.79000 134.03900 143.69200 1.000 79.54000 174 ALA E N 1
ATOM 6559 C CA . ALA E 1 174 ? 142.85900 134.73000 144.40300 1.000 79.54000 174 ALA E CA 1
ATOM 6560 C C . ALA E 1 174 ? 142.61800 136.22900 144.43600 1.000 79.54000 174 ALA E C 1
ATOM 6561 O O . ALA E 1 174 ? 143.11300 136.91700 145.33300 1.000 79.54000 174 ALA E O 1
ATOM 6563 N N . LEU E 1 175 ? 141.86400 136.75000 143.47500 1.000 74.47000 175 LEU E N 1
ATOM 6564 C CA . LEU E 1 175 ? 141.44700 138.14700 143.50500 1.000 74.47000 175 LEU E CA 1
ATOM 6565 C C . LEU E 1 175 ? 140.06900 138.27500 144.15700 1.000 74.47000 175 LEU E C 1
ATOM 6566 O O . LEU E 1 175 ? 139.13500 138.87700 143.63300 1.000 74.47000 175 LEU E O 1
ATOM 6571 N N . GLY E 1 176 ? 139.92900 137.65900 145.32700 1.000 74.87000 176 GLY E N 1
ATOM 6572 C CA . GLY E 1 176 ? 138.75600 137.84100 146.15800 1.000 74.87000 176 GLY E CA 1
ATOM 6573 C C . GLY E 1 176 ? 137.46200 137.21200 145.68700 1.000 74.87000 176 GLY E C 1
ATOM 6574 O O . GLY E 1 176 ? 136.86600 136.40600 146.40900 1.000 74.87000 176 GLY E O 1
ATOM 6575 N N . MET E 1 177 ? 137.02300 137.58100 144.48500 1.000 73.93000 177 MET E N 1
ATOM 6576 C CA . MET E 1 177 ? 135.68200 137.26300 144.01500 1.000 73.93000 177 MET E CA 1
ATOM 6577 C C . MET E 1 177 ? 135.52800 135.76900 143.75000 1.000 73.93000 177 MET E C 1
ATOM 6578 O O . MET E 1 177 ? 136.44400 135.10500 143.26000 1.000 73.93000 177 MET E O 1
ATOM 6583 N N . MET E 1 178 ? 134.38600 135.22200 144.15300 1.000 78.00000 178 MET E N 1
ATOM 6584 C CA . MET E 1 178 ? 134.17400 133.78500 144.04200 1.000 78.00000 178 MET E CA 1
ATOM 6585 C C . MET E 1 178 ? 132.81800 133.49500 143.41300 1.000 78.00000 178 MET E C 1
ATOM 6586 O O . MET E 1 178 ? 132.63800 132.48200 142.73100 1.000 78.00000 178 MET E O 1
ATOM 6591 N N . MET E 1 179 ? 131.87100 134.40400 143.60800 1.000 72.81000 179 MET E N 1
ATOM 6592 C CA . MET E 1 179 ? 130.47700 134.19000 143.25100 1.000 72.81000 179 MET E CA 1
ATOM 6593 C C . MET E 1 179 ? 130.17300 134.48100 141.78700 1.000 72.81000 179 MET E C 1
ATOM 6594 O O . MET E 1 179 ? 129.00200 134.66000 141.44300 1.000 72.81000 179 MET E O 1
ATOM 6599 N N . MET E 1 180 ? 131.18300 134.54500 140.92900 1.000 66.20000 180 MET E N 1
ATOM 6600 C CA . MET E 1 180 ? 131.00100 134.77600 139.50500 1.000 66.20000 180 MET E CA 1
ATOM 6601 C C . MET E 1 180 ? 131.45100 133.54700 138.72800 1.000 66.20000 180 MET E C 1
ATOM 6602 O O . MET E 1 180 ? 132.42100 132.89300 139.10900 1.000 66.20000 180 MET E O 1
ATOM 6607 N N . SER E 1 181 ? 130.72700 133.21900 137.65800 1.000 57.68000 181 SER E N 1
ATOM 6608 C CA . SER E 1 181 ? 131.07500 132.06700 136.83100 1.000 57.68000 181 SER E CA 1
ATOM 6609 C C . SER E 1 181 ? 132.31700 132.36500 136.00600 1.000 57.68000 181 SER E C 1
ATOM 6610 O O . SER E 1 181 ? 132.29800 133.29600 135.19700 1.000 57.68000 181 SER E O 1
ATOM 6613 N N . PRO E 1 182 ? 133.40200 131.60500 136.16300 1.000 52.74000 182 PRO E N 1
ATOM 6614 C CA . PRO E 1 182 ? 134.60500 131.86100 135.37300 1.000 52.74000 182 PRO E CA 1
ATOM 6615 C C . PRO E 1 182 ? 134.62600 131.14000 134.04100 1.000 52.74000 182 PRO E C 1
ATOM 6616 O O . PRO E 1 182 ? 135.63300 131.23000 133.33300 1.000 52.74000 182 PRO E O 1
ATOM 6620 N N . ILE E 1 183 ? 133.55600 130.43000 133.68200 1.000 49.36000 183 ILE E N 1
ATOM 6621 C CA . ILE E 1 183 ? 133.47600 129.82800 132.35500 1.000 49.36000 183 ILE E CA 1
ATOM 6622 C C . ILE E 1 183 ? 133.38800 130.90600 131.28600 1.000 49.36000 183 ILE E C 1
ATOM 6623 O O . ILE E 1 183 ? 134.07300 130.84200 130.25800 1.000 49.36000 183 ILE E O 1
ATOM 6628 N N . THR E 1 184 ? 132.57200 131.93000 131.52900 1.000 44.60000 184 THR E N 1
ATOM 6629 C CA . THR E 1 184 ? 132.34900 132.96500 130.52900 1.000 44.60000 184 THR E CA 1
ATOM 6630 C C . THR E 1 184 ? 133.57600 133.86100 130.37900 1.000 44.60000 184 THR E C 1
ATOM 6631 O O . THR E 1 184 ? 133.83400 134.39200 129.29500 1.000 44.60000 184 THR E O 1
ATOM 6635 N N . ILE E 1 185 ? 134.37200 134.00800 131.43600 1.000 43.48000 185 ILE E N 1
ATOM 6636 C CA . ILE E 1 185 ? 135.64100 134.71500 131.28400 1.000 43.48000 185 ILE E CA 1
ATOM 6637 C C . ILE E 1 185 ? 136.66700 133.81400 130.60800 1.000 43.48000 185 ILE E C 1
ATOM 6638 O O . ILE E 1 185 ? 137.43000 134.25700 129.74300 1.000 43.48000 185 ILE E O 1
ATOM 6643 N N . SER E 1 186 ? 136.66300 132.52500 130.94600 1.000 41.27000 186 SER E N 1
ATOM 6644 C CA . SER E 1 186 ? 137.70600 131.62600 130.47700 1.000 41.27000 186 SER E CA 1
ATOM 6645 C C . SER E 1 186 ? 137.57800 131.28000 129.00800 1.000 41.27000 186 SER E C 1
ATOM 6646 O O . SER E 1 186 ? 138.59800 131.02200 128.36700 1.000 41.27000 186 SER E O 1
ATOM 6649 N N . VAL E 1 187 ? 136.36300 131.26300 128.47000 1.000 37.68000 187 VAL E N 1
ATOM 6650 C CA . VAL E 1 187 ? 136.10500 130.86500 127.08300 1.000 37.68000 187 VAL E CA 1
ATOM 6651 C C . VAL E 1 187 ? 136.78600 131.75700 126.03400 1.000 37.68000 187 VAL E C 1
ATOM 6652 O O . VAL E 1 187 ? 137.44100 131.20100 125.13600 1.000 37.68000 187 VAL E O 1
ATOM 6656 N N . PRO E 1 188 ? 136.73400 133.10000 126.07800 1.000 34.67000 188 PRO E N 1
ATOM 6657 C CA . PRO E 1 188 ? 137.52100 133.86000 125.09600 1.000 34.67000 188 PRO E CA 1
ATOM 6658 C C . PRO E 1 188 ? 139.00000 133.82600 125.36400 1.000 34.67000 188 PRO E C 1
ATOM 6659 O O . PRO E 1 188 ? 139.78400 133.99800 124.42700 1.000 34.67000 188 PRO E O 1
ATOM 6663 N N . ILE E 1 189 ? 139.41400 133.62500 126.61200 1.000 32.83000 189 ILE E N 1
ATOM 6664 C CA . ILE E 1 189 ? 140.82900 133.42300 126.86700 1.000 32.83000 189 ILE E CA 1
ATOM 6665 C C . ILE E 1 189 ? 141.23900 132.04200 126.38300 1.000 32.83000 189 ILE E C 1
ATOM 6666 O O . ILE E 1 189 ? 142.37500 131.84000 125.95400 1.000 32.83000 189 ILE E O 1
ATOM 6671 N N . LYS E 1 190 ? 140.31700 131.09100 126.35500 1.000 33.01000 190 LYS E N 1
ATOM 6672 C CA . LYS E 1 190 ? 140.61800 129.83000 125.69500 1.000 33.01000 190 LYS E CA 1
ATOM 6673 C C . LYS E 1 190 ? 140.45600 129.89800 124.18300 1.000 33.01000 190 LYS E C 1
ATOM 6674 O O . LYS E 1 190 ? 140.79200 128.92600 123.50700 1.000 33.01000 190 LYS E O 1
ATOM 6680 N N . LEU E 1 191 ? 139.94600 130.99800 123.63400 1.000 29.62000 191 LEU E N 1
ATOM 6681 C CA . LEU E 1 191 ? 139.96800 131.18700 122.18300 1.000 29.62000 191 LEU E CA 1
ATOM 6682 C C . LEU E 1 191 ? 141.20600 131.93000 121.70400 1.000 29.62000 191 LEU E C 1
ATOM 6683 O O . LEU E 1 191 ? 141.95000 131.42700 120.85900 1.000 29.62000 191 LEU E O 1
ATOM 6688 N N . VAL E 1 192 ? 141.41200 133.14800 122.21100 1.000 30.91000 192 VAL E N 1
ATOM 6689 C CA . VAL E 1 192 ? 142.44000 134.02200 121.67100 1.000 30.91000 192 VAL E CA 1
ATOM 6690 C C . VAL E 1 192 ? 143.83400 133.50800 122.01200 1.000 30.91000 192 VAL E C 1
ATOM 6691 O O . VAL E 1 192 ? 144.79400 133.81400 121.30300 1.000 30.91000 192 VAL E O 1
ATOM 6695 N N . LEU E 1 193 ? 143.96600 132.68700 123.05400 1.000 31.56000 193 LEU E N 1
ATOM 6696 C CA . LEU E 1 193 ? 145.21300 131.97900 123.29200 1.000 31.56000 193 LEU E CA 1
ATOM 6697 C C . LEU E 1 193 ? 145.32800 130.73600 122.42800 1.000 31.56000 193 LEU E C 1
ATOM 6698 O O . LEU E 1 193 ? 146.43800 130.24200 122.22400 1.000 31.56000 193 LEU E O 1
ATOM 6703 N N . PHE E 1 194 ? 144.21700 130.22400 121.91200 1.000 29.57000 194 PHE E N 1
ATOM 6704 C CA . PHE E 1 194 ? 144.27600 129.07800 121.01800 1.000 29.57000 194 PHE E CA 1
ATOM 6705 C C . PHE E 1 194 ? 144.42900 129.48200 119.56400 1.000 29.57000 194 PHE E C 1
ATOM 6706 O O . PHE E 1 194 ? 145.08400 128.76800 118.80300 1.000 29.57000 194 PHE E O 1
ATOM 6714 N N . VAL E 1 195 ? 143.84200 130.60700 119.15800 1.000 29.90000 195 VAL E N 1
ATOM 6715 C CA . VAL E 1 195 ? 144.00200 131.06700 117.78200 1.000 29.90000 195 VAL E CA 1
ATOM 6716 C C . VAL E 1 195 ? 145.40200 131.63400 117.56500 1.000 29.90000 195 VAL E C 1
ATOM 6717 O O . VAL E 1 195 ? 146.04100 131.37100 116.53800 1.000 29.90000 195 VAL E O 1
ATOM 6721 N N . ALA E 1 196 ? 145.92200 132.38400 118.54100 1.000 32.93000 196 ALA E N 1
ATOM 6722 C CA . ALA E 1 196 ? 147.26800 132.93400 118.42300 1.000 32.93000 196 ALA E CA 1
ATOM 6723 C C . ALA E 1 196 ? 148.35400 131.88100 118.58600 1.000 32.93000 196 ALA E C 1
ATOM 6724 O O . ALA E 1 196 ? 149.50600 132.14200 118.23300 1.000 32.93000 196 ALA E O 1
ATOM 6726 N N . LEU E 1 197 ? 148.02700 130.70600 119.10900 1.000 31.64000 197 LEU E N 1
ATOM 6727 C CA . LEU E 1 197 ? 148.95600 129.58500 119.12300 1.000 31.64000 197 LEU E CA 1
ATOM 6728 C C . LEU E 1 197 ? 148.86200 128.76200 117.83400 1.000 31.64000 197 LEU E C 1
ATOM 6729 O O . LEU E 1 197 ? 149.32400 127.61700 117.80500 1.000 31.64000 197 LEU E O 1
ATOM 6734 N N . ASP E 1 198 ? 148.18500 129.30800 116.81000 1.000 29.72000 198 ASP E N 1
ATOM 6735 C CA . ASP E 1 198 ? 147.98100 128.80300 115.44600 1.000 29.72000 198 ASP E CA 1
ATOM 6736 C C . ASP E 1 198 ? 146.99100 127.63700 115.41900 1.000 29.72000 198 ASP E C 1
ATOM 6737 O O . ASP E 1 198 ? 146.52500 127.24700 114.34700 1.000 29.72000 198 ASP E O 1
ATOM 6742 N N . GLY E 1 199 ? 146.64700 127.10200 116.59000 1.000 28.09000 199 GLY E N 1
ATOM 6743 C CA . GLY E 1 199 ? 145.49600 126.25100 116.81600 1.000 28.09000 199 GLY E CA 1
ATOM 6744 C C . GLY E 1 199 ? 145.29100 125.04100 115.94100 1.000 28.09000 199 GLY E C 1
ATOM 6745 O O . GLY E 1 199 ? 146.02400 124.05600 116.01900 1.000 28.09000 199 GLY E O 1
ATOM 6746 N N . TRP E 1 200 ? 144.27300 125.13300 115.09200 1.000 23.29000 200 TRP E N 1
ATOM 6747 C CA . TRP E 1 200 ? 143.90300 124.02900 114.22600 1.000 23.29000 200 TRP E CA 1
ATOM 6748 C C . TRP E 1 200 ? 144.96500 123.77900 113.16800 1.000 23.29000 200 TRP E C 1
ATOM 6749 O O . TRP E 1 200 ? 145.09300 122.65500 112.67100 1.000 23.29000 200 TRP E O 1
ATOM 6760 N N . GLY E 1 201 ? 145.73900 124.81000 112.82900 1.000 28.69000 201 GLY E N 1
ATOM 6761 C CA . GLY E 1 201 ? 146.81600 124.63400 111.87100 1.000 28.69000 201 GLY E CA 1
ATOM 6762 C C . GLY E 1 201 ? 147.94500 123.78600 112.42000 1.000 28.69000 201 GLY E C 1
ATOM 6763 O O . GLY E 1 201 ? 148.42700 122.87300 111.75200 1.000 28.69000 201 GLY E O 1
ATOM 6764 N N . ILE E 1 202 ? 148.36900 124.06000 113.65500 1.000 29.51000 202 ILE E N 1
ATOM 6765 C CA . ILE E 1 202 ? 149.42400 123.24700 114.24600 1.000 29.51000 202 ILE E CA 1
ATOM 6766 C C . ILE E 1 202 ? 148.86900 121.91100 114.71500 1.000 29.51000 202 ILE E C 1
ATOM 6767 O O . ILE E 1 202 ? 149.63200 120.96200 114.92200 1.000 29.51000 202 ILE E O 1
ATOM 6772 N N . LEU E 1 203 ? 147.54900 121.79600 114.84900 1.000 28.31000 203 LEU E N 1
ATOM 6773 C CA . LEU E 1 203 ? 146.95700 120.52600 115.24000 1.000 28.31000 203 LEU E CA 1
ATOM 6774 C C . LEU E 1 203 ? 146.88400 119.58000 114.06100 1.000 28.31000 203 LEU E C 1
ATOM 6775 O O . LEU E 1 203 ? 147.50100 118.51200 114.07000 1.000 28.31000 203 LEU E O 1
ATOM 6780 N N . SER E 1 204 ? 146.14300 119.96000 113.03000 1.000 29.14000 204 SER E N 1
ATOM 6781 C CA . SER E 1 204 ? 145.87800 119.01000 111.96800 1.000 29.14000 204 SER E CA 1
ATOM 6782 C C . SER E 1 204 ? 147.04700 118.83100 111.01700 1.000 29.14000 204 SER E C 1
ATOM 6783 O O . SER E 1 204 ? 146.99800 117.92000 110.18700 1.000 29.14000 204 SER E O 1
ATOM 6786 N N . LYS E 1 205 ? 148.08300 119.66900 111.10700 1.000 32.54000 205 LYS E N 1
ATOM 6787 C CA . LYS E 1 205 ? 149.29000 119.41700 110.32900 1.000 32.54000 205 LYS E CA 1
ATOM 6788 C C . LYS E 1 205 ? 149.99200 118.16400 110.81400 1.000 32.54000 205 LYS E C 1
ATOM 6789 O O . LYS E 1 205 ? 150.49100 117.38200 110.00300 1.000 32.54000 205 LYS E O 1
ATOM 6795 N N . ALA E 1 206 ? 150.02900 117.93800 112.12100 1.000 30.64000 206 ALA E N 1
ATOM 6796 C CA . ALA E 1 206 ? 150.44300 116.64600 112.64400 1.000 30.64000 206 ALA E CA 1
ATOM 6797 C C . ALA E 1 206 ? 149.23600 116.01000 113.31300 1.000 30.64000 206 ALA E C 1
ATOM 6798 O O . ALA E 1 206 ? 149.16000 115.87400 114.53400 1.000 30.64000 206 ALA E O 1
ATOM 6800 N N . LEU E 1 207 ? 148.29200 115.60800 112.47500 1.000 29.55000 207 LEU E N 1
ATOM 6801 C CA . LEU E 1 207 ? 147.30400 114.57900 112.75300 1.000 29.55000 207 LEU E CA 1
ATOM 6802 C C . LEU E 1 207 ? 147.03000 113.75400 111.51400 1.000 29.55000 207 LEU E C 1
ATOM 6803 O O . LEU E 1 207 ? 146.47500 112.65700 111.62300 1.000 29.55000 207 LEU E O 1
ATOM 6808 N N . ILE E 1 208 ? 147.42500 114.24400 110.34100 1.000 32.98000 208 ILE E N 1
ATOM 6809 C CA . ILE E 1 208 ? 147.40400 113.47400 109.11000 1.000 32.98000 208 ILE E CA 1
ATOM 6810 C C . ILE E 1 208 ? 148.81000 113.00300 108.73300 1.000 32.98000 208 ILE E C 1
ATOM 6811 O O . ILE E 1 208 ? 148.94400 112.02200 107.98400 1.000 32.98000 208 ILE E O 1
ATOM 6816 N N . GLU E 1 209 ? 149.86100 113.61300 109.29300 1.000 39.17000 209 GLU E N 1
ATOM 6817 C CA . GLU E 1 209 ? 151.20800 113.09100 109.08300 1.000 39.17000 209 GLU E CA 1
ATOM 6818 C C . GLU E 1 209 ? 151.42800 111.75100 109.76500 1.000 39.17000 209 GLU E C 1
ATOM 6819 O O . GLU E 1 209 ? 152.39000 111.05600 109.42900 1.000 39.17000 209 GLU E O 1
ATOM 6825 N N . GLN E 1 210 ? 150.57100 111.37200 110.71200 1.000 38.08000 210 GLN E N 1
ATOM 6826 C CA . GLN E 1 210 ? 150.59500 110.00700 111.20900 1.000 38.08000 210 GLN E CA 1
ATOM 6827 C C . GLN E 1 210 ? 150.07000 109.02400 110.17800 1.000 38.08000 210 GLN E C 1
ATOM 6828 O O . GLN E 1 210 ? 150.37400 107.83200 110.27000 1.000 38.08000 210 GLN E O 1
ATOM 6834 N N . TYR E 1 211 ? 149.30900 109.49400 109.19300 1.000 35.30000 211 TYR E N 1
ATOM 6835 C CA . TYR E 1 211 ? 148.72300 108.62400 108.19400 1.000 35.30000 211 TYR E CA 1
ATOM 6836 C C . TYR E 1 211 ? 149.24400 108.85700 106.78800 1.000 35.30000 211 TYR E C 1
ATOM 6837 O O . TYR E 1 211 ? 148.89100 108.08700 105.88900 1.000 35.30000 211 TYR E O 1
ATOM 6846 N N . ILE E 1 212 ? 150.06600 109.88300 106.56000 1.000 38.48000 212 ILE E N 1
ATOM 6847 C CA . ILE E 1 212 ? 150.57200 110.18600 105.22700 1.000 38.48000 212 ILE E CA 1
ATOM 6848 C C . ILE E 1 212 ? 151.92500 110.86800 105.39200 1.000 38.48000 212 ILE E C 1
ATOM 6849 O O . ILE E 1 212 ? 152.28300 111.32000 106.47900 1.000 38.48000 212 ILE E O 1
ATOM 6854 N N . ASN E 1 213 ? 152.70100 110.91200 104.30900 1.000 42.95000 213 ASN E N 1
ATOM 6855 C CA . ASN E 1 213 ? 154.03100 111.50700 104.33400 1.000 42.95000 213 ASN E CA 1
ATOM 6856 C C . ASN E 1 213 ? 154.02800 113.02400 104.18400 1.000 42.95000 213 ASN E C 1
ATOM 6857 O O . ASN E 1 213 ? 155.09400 113.63100 104.32100 1.000 42.95000 213 ASN E O 1
ATOM 6862 N N . ILE E 1 214 ? 152.86000 113.61500 103.91800 1.000 41.90000 214 ILE E N 1
ATOM 6863 C CA . ILE E 1 214 ? 152.60400 115.02800 103.58000 1.000 41.90000 214 ILE E CA 1
ATOM 6864 C C . ILE E 1 214 ? 153.60100 115.59800 102.57100 1.000 41.90000 214 ILE E C 1
ATOM 6865 O O . ILE E 1 214 ? 153.23400 115.92800 101.44300 1.000 41.90000 214 ILE E O 1
ATOM 6870 N N . ILE F 2 10 ? 121.15600 109.48200 73.11900 1.000 66.86000 10 ILE F N 1
ATOM 6871 C CA . ILE F 2 10 ? 121.27200 109.99300 74.47600 1.000 66.86000 10 ILE F CA 1
ATOM 6872 C C . ILE F 2 10 ? 121.61000 108.83300 75.41100 1.000 66.86000 10 ILE F C 1
ATOM 6873 O O . ILE F 2 10 ? 120.73700 108.22300 76.03400 1.000 66.86000 10 ILE F O 1
ATOM 6878 N N . HIS F 2 11 ? 122.89400 108.48300 75.43100 1.000 66.41000 11 HIS F N 1
ATOM 6879 C CA . HIS F 2 11 ? 123.43800 107.55800 76.41500 1.000 66.41000 11 HIS F CA 1
ATOM 6880 C C . HIS F 2 11 ? 124.68300 108.17400 77.03600 1.000 66.41000 11 HIS F C 1
ATOM 6881 O O . HIS F 2 11 ? 124.95300 107.99800 78.22800 1.000 66.41000 11 HIS F O 1
ATOM 6888 N N . VAL F 2 12 ? 125.44500 108.90700 76.22100 1.000 61.53000 12 VAL F N 1
ATOM 6889 C CA . VAL F 2 12 ? 126.64400 109.58700 76.69800 1.000 61.53000 12 VAL F CA 1
ATOM 6890 C C . VAL F 2 12 ? 126.30700 110.93400 77.31600 1.000 61.53000 12 VAL F C 1
ATOM 6891 O O . VAL F 2 12 ? 127.15900 111.54400 77.97000 1.000 61.53000 12 VAL F O 1
ATOM 6895 N N . PHE F 2 13 ? 125.07100 111.40400 77.14300 1.000 62.55000 13 PHE F N 1
ATOM 6896 C CA . PHE F 2 13 ? 124.64100 112.65800 77.75100 1.000 62.55000 13 PHE F CA 1
ATOM 6897 C C . PHE F 2 13 ? 124.56400 112.54700 79.26200 1.000 62.55000 13 PHE F C 1
ATOM 6898 O O . PHE F 2 13 ? 124.84100 113.52000 79.97000 1.000 62.55000 13 PHE F O 1
ATOM 6906 N N . LEU F 2 14 ? 124.17900 111.38000 79.76800 1.000 57.47000 14 LEU F N 1
ATOM 6907 C CA . LEU F 2 14 ? 123.93100 111.21600 81.19000 1.000 57.47000 14 LEU F CA 1
ATOM 6908 C C . LEU F 2 14 ? 125.16200 110.74000 81.94300 1.000 57.47000 14 LEU F C 1
ATOM 6909 O O . LEU F 2 14 ? 125.25700 110.97100 83.15200 1.000 57.47000 14 LEU F O 1
ATOM 6914 N N . ILE F 2 15 ? 126.12100 110.11200 81.25800 1.000 56.82000 15 ILE F N 1
ATOM 6915 C CA . ILE F 2 15 ? 127.36400 109.74700 81.92100 1.000 56.82000 15 ILE F CA 1
ATOM 6916 C C . ILE F 2 15 ? 128.20500 110.98800 82.20500 1.000 56.82000 15 ILE F C 1
ATOM 6917 O O . ILE F 2 15 ? 129.02500 110.98200 83.13000 1.000 56.82000 15 ILE F O 1
ATOM 6922 N N . LEU F 2 16 ? 127.99200 112.07400 81.46200 1.000 53.55000 16 LEU F N 1
ATOM 6923 C CA . LEU F 2 16 ? 128.55800 113.35900 81.83300 1.000 53.55000 16 LEU F CA 1
ATOM 6924 C C . LEU F 2 16 ? 127.69000 114.09700 82.83200 1.000 53.55000 16 LEU F C 1
ATOM 6925 O O . LEU F 2 16 ? 128.12300 115.11600 83.36900 1.000 53.55000 16 LEU F O 1
ATOM 6930 N N . LEU F 2 17 ? 126.47400 113.61800 83.08600 1.000 49.27000 17 LEU F N 1
ATOM 6931 C CA . LEU F 2 17 ? 125.56600 114.36700 83.94400 1.000 49.27000 17 LEU F CA 1
ATOM 6932 C C . LEU F 2 17 ? 125.75500 114.01200 85.41400 1.000 49.27000 17 LEU F C 1
ATOM 6933 O O . LEU F 2 17 ? 125.65900 114.88700 86.28100 1.000 49.27000 17 LEU F O 1
ATOM 6938 N N . ASN F 2 18 ? 126.02700 112.74400 85.71900 1.000 48.34000 18 ASN F N 1
ATOM 6939 C CA . ASN F 2 18 ? 126.23200 112.37300 87.11300 1.000 48.34000 18 ASN F CA 1
ATOM 6940 C C . ASN F 2 18 ? 127.57600 112.86400 87.62800 1.000 48.34000 18 ASN F C 1
ATOM 6941 O O . ASN F 2 18 ? 127.71500 113.14800 88.82300 1.000 48.34000 18 ASN F O 1
ATOM 6946 N N . GLY F 2 19 ? 128.56500 112.99100 86.74300 1.000 45.42000 19 GLY F N 1
ATOM 6947 C CA . GLY F 2 19 ? 129.84600 113.53300 87.15400 1.000 45.42000 19 GLY F CA 1
ATOM 6948 C C . GLY F 2 19 ? 129.77500 115.00100 87.51300 1.000 45.42000 19 GLY F C 1
ATOM 6949 O O . GLY F 2 19 ? 130.58600 115.49000 88.30200 1.000 45.42000 19 GLY F O 1
ATOM 6950 N N . VAL F 2 20 ? 128.81600 115.72200 86.93900 1.000 40.90000 20 VAL F N 1
ATOM 6951 C CA . VAL F 2 20 ? 128.57700 117.09800 87.34500 1.000 40.90000 20 VAL F CA 1
ATOM 6952 C C . VAL F 2 20 ? 127.61100 117.15200 88.52100 1.000 40.90000 20 VAL F C 1
ATOM 6953 O O . VAL F 2 20 ? 127.67400 118.09600 89.32200 1.000 40.90000 20 VAL F O 1
ATOM 6957 N N . PHE F 2 21 ? 126.74200 116.14600 88.66900 1.000 38.46000 21 PHE F N 1
ATOM 6958 C CA . PHE F 2 21 ? 125.87700 116.07400 89.84300 1.000 38.46000 21 PHE F CA 1
ATOM 6959 C C . PHE F 2 21 ? 126.69700 115.92600 91.11300 1.000 38.46000 21 PHE F C 1
ATOM 6960 O O . PHE F 2 21 ? 126.61800 116.75900 92.01900 1.000 38.46000 21 PHE F O 1
ATOM 6968 N N . PHE F 2 22 ? 127.53800 114.90400 91.17200 1.000 42.88000 22 PHE F N 1
ATOM 6969 C CA . PHE F 2 22 ? 128.27800 114.64000 92.39800 1.000 42.88000 22 PHE F CA 1
ATOM 6970 C C . PHE F 2 22 ? 129.46600 115.57600 92.59800 1.000 42.88000 22 PHE F C 1
ATOM 6971 O O . PHE F 2 22 ? 130.23400 115.38300 93.54100 1.000 42.88000 22 PHE F O 1
ATOM 6979 N N . ARG F 2 23 ? 129.64000 116.57400 91.74000 1.000 40.00000 23 ARG F N 1
ATOM 6980 C CA . ARG F 2 23 ? 130.53400 117.68900 92.00000 1.000 40.00000 23 ARG F CA 1
ATOM 6981 C C . ARG F 2 23 ? 129.81000 118.87000 92.60500 1.000 40.00000 23 ARG F C 1
ATOM 6982 O O . ARG F 2 23 ? 130.39300 119.62100 93.39300 1.000 40.00000 23 ARG F O 1
ATOM 6990 N N . LEU F 2 24 ? 128.54100 119.03100 92.25200 1.000 30.93000 24 LEU F N 1
ATOM 6991 C CA . LEU F 2 24 ? 127.76000 120.19400 92.61700 1.000 30.93000 24 LEU F CA 1
ATOM 6992 C C . LEU F 2 24 ? 126.75100 119.90300 93.71200 1.000 30.93000 24 LEU F C 1
ATOM 6993 O O . LEU F 2 24 ? 126.29900 120.83600 94.37400 1.000 30.93000 24 LEU F O 1
ATOM 6998 N N . ALA F 2 25 ? 126.39300 118.64700 93.92100 1.000 29.78000 25 ALA F N 1
ATOM 6999 C CA . ALA F 2 25 ? 125.51300 118.29900 95.02900 1.000 29.78000 25 ALA F CA 1
ATOM 7000 C C . ALA F 2 25 ? 126.17500 118.43300 96.40100 1.000 29.78000 25 ALA F C 1
ATOM 7001 O O . ALA F 2 25 ? 125.46900 118.77400 97.35400 1.000 29.78000 25 ALA F O 1
ATOM 7003 N N . PRO F 2 26 ? 127.48300 118.19500 96.58900 1.000 27.42000 26 PRO F N 1
ATOM 7004 C CA . PRO F 2 26 ? 128.10600 118.66400 97.83500 1.000 27.42000 26 PRO F CA 1
ATOM 7005 C C . PRO F 2 26 ? 128.28600 120.15900 97.91200 1.000 27.42000 26 PRO F C 1
ATOM 7006 O O . PRO F 2 26 ? 128.66100 120.65400 98.97900 1.000 27.42000 26 PRO F O 1
ATOM 7010 N N . LEU F 2 27 ? 128.07200 120.89600 96.82500 1.000 26.65000 27 LEU F N 1
ATOM 7011 C CA . LEU F 2 27 ? 128.08700 122.34400 96.92100 1.000 26.65000 27 LEU F CA 1
ATOM 7012 C C . LEU F 2 27 ? 126.78700 122.87700 97.48800 1.000 26.65000 27 LEU F C 1
ATOM 7013 O O . LEU F 2 27 ? 126.77800 123.98400 98.01600 1.000 26.65000 27 LEU F O 1
ATOM 7018 N N . PHE F 2 28 ? 125.69200 122.12700 97.39900 1.000 26.28000 28 PHE F N 1
ATOM 7019 C CA . PHE F 2 28 ? 124.45700 122.60200 98.01000 1.000 26.28000 28 PHE F CA 1
ATOM 7020 C C . PHE F 2 28 ? 124.34200 122.16700 99.45400 1.000 26.28000 28 PHE F C 1
ATOM 7021 O O . PHE F 2 28 ? 123.79400 122.90100 100.27500 1.000 26.28000 28 PHE F O 1
ATOM 7029 N N . PHE F 2 29 ? 124.83800 120.98800 99.77400 1.000 25.27000 29 PHE F N 1
ATOM 7030 C CA . PHE F 2 29 ? 124.94500 120.56900 101.15600 1.000 25.27000 29 PHE F CA 1
ATOM 7031 C C . PHE F 2 29 ? 126.05400 121.38500 101.81200 1.000 25.27000 29 PHE F C 1
ATOM 7032 O O . PHE F 2 29 ? 127.12700 121.56300 101.23000 1.000 25.27000 29 PHE F O 1
ATOM 7040 N N . PHE F 2 30 ? 125.78200 121.87900 103.02100 1.000 23.56000 30 PHE F N 1
ATOM 7041 C CA . PHE F 2 30 ? 126.52700 122.94600 103.72400 1.000 23.56000 30 PHE F CA 1
ATOM 7042 C C . PHE F 2 30 ? 126.94300 124.10700 102.82200 1.000 23.56000 30 PHE F C 1
ATOM 7043 O O . PHE F 2 30 ? 128.11100 124.45200 102.68500 1.000 23.56000 30 PHE F O 1
ATOM 7051 N N . LEU F 2 31 ? 125.93600 124.74800 102.24000 1.000 22.22000 31 LEU F N 1
ATOM 7052 C CA . LEU F 2 31 ? 126.06400 126.11100 101.73300 1.000 22.22000 31 LEU F CA 1
ATOM 7053 C C . LEU F 2 31 ? 124.84800 126.85000 102.25500 1.000 22.22000 31 LEU F C 1
ATOM 7054 O O . LEU F 2 31 ? 123.77000 126.78400 101.64200 1.000 22.22000 31 LEU F O 1
ATOM 7059 N N . PRO F 2 32 ? 124.97200 127.57700 103.35400 1.000 22.82000 32 PRO F N 1
ATOM 7060 C CA . PRO F 2 32 ? 123.78300 127.95300 104.12800 1.000 22.82000 32 PRO F CA 1
ATOM 7061 C C . PRO F 2 32 ? 122.94200 129.07700 103.55300 1.000 22.82000 32 PRO F C 1
ATOM 7062 O O . PRO F 2 32 ? 122.56300 130.01000 104.26200 1.000 22.82000 32 PRO F O 1
ATOM 7066 N N . PHE F 2 33 ? 122.66000 128.99400 102.26000 1.000 22.45000 33 PHE F N 1
ATOM 7067 C CA . PHE F 2 33 ? 121.42800 129.52800 101.70500 1.000 22.45000 33 PHE F CA 1
ATOM 7068 C C . PHE F 2 33 ? 120.87400 128.60000 100.63500 1.000 22.45000 33 PHE F C 1
ATOM 7069 O O . PHE F 2 33 ? 119.93700 128.98500 99.92600 1.000 22.45000 33 PHE F O 1
ATOM 7077 N N . LEU F 2 34 ? 121.42500 127.39300 100.49500 1.000 22.73000 34 LEU F N 1
ATOM 7078 C CA . LEU F 2 34 ? 120.74300 126.33600 99.77700 1.000 22.73000 34 LEU F CA 1
ATOM 7079 C C . LEU F 2 34 ? 120.51800 125.07400 100.58600 1.000 22.73000 34 LEU F C 1
ATOM 7080 O O . LEU F 2 34 ? 119.80200 124.19500 100.10300 1.000 22.73000 34 LEU F O 1
ATOM 7085 N N . ASN F 2 35 ? 121.10900 124.93300 101.77300 1.000 24.43000 35 ASN F N 1
ATOM 7086 C CA . ASN F 2 35 ? 120.67100 123.87700 102.68500 1.000 24.43000 35 ASN F CA 1
ATOM 7087 C C . ASN F 2 35 ? 121.02000 124.27100 104.11400 1.000 24.43000 35 ASN F C 1
ATOM 7088 O O . ASN F 2 35 ? 122.17100 124.14900 104.53700 1.000 24.43000 35 ASN F O 1
ATOM 7093 N N . ASN F 2 36 ? 120.01800 124.71400 104.84800 1.000 26.44000 36 ASN F N 1
ATOM 7094 C CA . ASN F 2 36 ? 119.97500 124.56900 106.29400 1.000 26.44000 36 ASN F CA 1
ATOM 7095 C C . ASN F 2 36 ? 118.72800 123.78000 106.65900 1.000 26.44000 36 ASN F C 1
ATOM 7096 O O . ASN F 2 36 ? 118.19000 123.90100 107.76100 1.000 26.44000 36 ASN F O 1
ATOM 7101 N N . GLY F 2 37 ? 118.27200 122.96100 105.71900 1.000 25.84000 37 GLY F N 1
ATOM 7102 C CA . GLY F 2 37 ? 116.89400 122.53400 105.71900 1.000 25.84000 37 GLY F CA 1
ATOM 7103 C C . GLY F 2 37 ? 115.99300 123.68100 105.32200 1.000 25.84000 37 GLY F C 1
ATOM 7104 O O . GLY F 2 37 ? 114.93400 123.86800 105.93300 1.000 25.84000 37 GLY F O 1
ATOM 7105 N N . ILE F 2 38 ? 116.40700 124.48500 104.33800 1.000 22.72000 38 ILE F N 1
ATOM 7106 C CA . ILE F 2 38 ? 115.59100 125.59900 103.86400 1.000 22.72000 38 ILE F CA 1
ATOM 7107 C C . ILE F 2 38 ? 115.09600 125.41500 102.44600 1.000 22.72000 38 ILE F C 1
ATOM 7108 O O . ILE F 2 38 ? 114.33100 126.26300 101.97000 1.000 22.72000 38 ILE F O 1
ATOM 7113 N N . ILE F 2 39 ? 115.53400 124.39300 101.73000 1.000 22.13000 39 ILE F N 1
ATOM 7114 C CA . ILE F 2 39 ? 114.82100 124.00200 100.52400 1.000 22.13000 39 ILE F CA 1
ATOM 7115 C C . ILE F 2 39 ? 114.43000 122.54400 100.67900 1.000 22.13000 39 ILE F C 1
ATOM 7116 O O . ILE F 2 39 ? 115.10200 121.76700 101.36200 1.000 22.13000 39 ILE F O 1
ATOM 7121 N N . SER F 2 40 ? 113.31200 122.19000 100.06600 1.000 24.79000 40 SER F N 1
ATOM 7122 C CA . SER F 2 40 ? 112.75700 120.85800 100.20400 1.000 24.79000 40 SER F CA 1
ATOM 7123 C C . SER F 2 40 ? 113.61600 119.84000 99.46100 1.000 24.79000 40 SER F C 1
ATOM 7124 O O . SER F 2 40 ? 114.25300 120.17100 98.46200 1.000 24.79000 40 SER F O 1
ATOM 7127 N N . PRO F 2 41 ? 113.64900 118.58900 99.92600 1.000 26.50000 41 PRO F N 1
ATOM 7128 C CA . PRO F 2 41 ? 114.37700 117.55300 99.18100 1.000 26.50000 41 PRO F CA 1
ATOM 7129 C C . PRO F 2 41 ? 113.73900 117.15700 97.86100 1.000 26.50000 41 PRO F C 1
ATOM 7130 O O . PRO F 2 41 ? 114.34100 116.36300 97.13000 1.000 26.50000 41 PRO F O 1
ATOM 7134 N N . SER F 2 42 ? 112.55000 117.65100 97.53500 1.000 28.22000 42 SER F N 1
ATOM 7135 C CA . SER F 2 42 ? 112.01700 117.53400 96.18600 1.000 28.22000 42 SER F CA 1
ATOM 7136 C C . SER F 2 42 ? 112.42000 118.70200 95.30200 1.000 28.22000 42 SER F C 1
ATOM 7137 O O . SER F 2 42 ? 111.97900 118.77400 94.15300 1.000 28.22000 42 SER F O 1
ATOM 7140 N N . ILE F 2 43 ? 113.22300 119.62600 95.82400 1.000 25.05000 43 ILE F N 1
ATOM 7141 C CA . ILE F 2 43 ? 113.74200 120.73400 95.04600 1.000 25.05000 43 ILE F CA 1
ATOM 7142 C C . ILE F 2 43 ? 115.23100 120.57700 94.74800 1.000 25.05000 43 ILE F C 1
ATOM 7143 O O . ILE F 2 43 ? 115.68000 121.00100 93.67600 1.000 25.05000 43 ILE F O 1
ATOM 7148 N N . ARG F 2 44 ? 115.99400 119.93900 95.64600 1.000 26.12000 44 ARG F N 1
ATOM 7149 C CA . ARG F 2 44 ? 117.43800 119.80000 95.47400 1.000 26.12000 44 ARG F CA 1
ATOM 7150 C C . ARG F 2 44 ? 117.77200 119.02000 94.21400 1.000 26.12000 44 ARG F C 1
ATOM 7151 O O . ARG F 2 44 ? 118.57200 119.47400 93.39300 1.000 26.12000 44 ARG F O 1
ATOM 7159 N N . ILE F 2 45 ? 117.12700 117.87800 94.01500 1.000 26.70000 45 ILE F N 1
ATOM 7160 C CA . ILE F 2 45 ? 117.42000 117.02300 92.86600 1.000 26.70000 45 ILE F CA 1
ATOM 7161 C C . ILE F 2 45 ? 117.01500 117.65600 91.52900 1.000 26.70000 45 ILE F C 1
ATOM 7162 O O . ILE F 2 45 ? 117.84000 117.63000 90.60400 1.000 26.70000 45 ILE F O 1
ATOM 7167 N N . PRO F 2 46 ? 115.83200 118.26700 91.34000 1.000 26.95000 46 PRO F N 1
ATOM 7168 C CA . PRO F 2 46 ? 115.61300 118.92000 90.04600 1.000 26.95000 46 PRO F CA 1
ATOM 7169 C C . PRO F 2 46 ? 116.38300 120.21100 89.86900 1.000 26.95000 46 PRO F C 1
ATOM 7170 O O . PRO F 2 46 ? 116.71200 120.54100 88.72700 1.000 26.95000 46 PRO F O 1
ATOM 7174 N N . VAL F 2 47 ? 116.71100 120.94300 90.93800 1.000 27.03000 47 VAL F N 1
ATOM 7175 C CA . VAL F 2 47 ? 117.53700 122.13800 90.76700 1.000 27.03000 47 VAL F CA 1
ATOM 7176 C C . VAL F 2 47 ? 118.94800 121.76200 90.32300 1.000 27.03000 47 VAL F C 1
ATOM 7177 O O . VAL F 2 47 ? 119.51000 122.39900 89.42300 1.000 27.03000 47 VAL F O 1
ATOM 7181 N N . ILE F 2 48 ? 119.51200 120.67900 90.86900 1.000 27.53000 48 ILE F N 1
ATOM 7182 C CA . ILE F 2 48 ? 120.82600 120.26000 90.39200 1.000 27.53000 48 ILE F CA 1
ATOM 7183 C C . ILE F 2 48 ? 120.73000 119.66400 88.99100 1.000 27.53000 48 ILE F C 1
ATOM 7184 O O . ILE F 2 48 ? 121.61500 119.87900 88.16100 1.000 27.53000 48 ILE F O 1
ATOM 7189 N N . PHE F 2 49 ? 119.64800 118.94700 88.67500 1.000 30.35000 49 PHE F N 1
ATOM 7190 C CA . PHE F 2 49 ? 119.56300 118.44200 87.30500 1.000 30.35000 49 PHE F CA 1
ATOM 7191 C C . PHE F 2 49 ? 119.20300 119.51600 86.29000 1.000 30.35000 49 PHE F C 1
ATOM 7192 O O . PHE F 2 49 ? 119.24900 119.24000 85.08900 1.000 30.35000 49 PHE F O 1
ATOM 7200 N N . LEU F 2 50 ? 118.81100 120.70700 86.72600 1.000 31.85000 50 LEU F N 1
ATOM 7201 C CA . LEU F 2 50 ? 118.75900 121.81600 85.78600 1.000 31.85000 50 LEU F CA 1
ATOM 7202 C C . LEU F 2 50 ? 120.08900 122.55000 85.68300 1.000 31.85000 50 LEU F C 1
ATOM 7203 O O . LEU F 2 50 ? 120.50200 122.90100 84.57500 1.000 31.85000 50 LEU F O 1
ATOM 7208 N N . VAL F 2 51 ? 120.77300 122.77900 86.80700 1.000 30.65000 51 VAL F N 1
ATOM 7209 C CA . VAL F 2 51 ? 122.03600 123.51500 86.78000 1.000 30.65000 51 VAL F CA 1
ATOM 7210 C C . VAL F 2 51 ? 123.12000 122.70900 86.07400 1.000 30.65000 51 VAL F C 1
ATOM 7211 O O . VAL F 2 51 ? 123.90400 123.25100 85.28300 1.000 30.65000 51 VAL F O 1
ATOM 7215 N N . ALA F 2 52 ? 123.15100 121.39900 86.30100 1.000 33.41000 52 ALA F N 1
ATOM 7216 C CA . ALA F 2 52 ? 124.11800 120.55200 85.62300 1.000 33.41000 52 ALA F CA 1
ATOM 7217 C C . ALA F 2 52 ? 123.82800 120.45900 84.13300 1.000 33.41000 52 ALA F C 1
ATOM 7218 O O . ALA F 2 52 ? 124.75800 120.44900 83.32100 1.000 33.41000 52 ALA F O 1
ATOM 7220 N N . SER F 2 53 ? 122.55200 120.40500 83.74800 1.000 35.54000 53 SER F N 1
ATOM 7221 C CA . SER F 2 53 ? 122.22300 120.40500 82.32800 1.000 35.54000 53 SER F CA 1
ATOM 7222 C C . SER F 2 53 ? 122.48800 121.75400 81.68400 1.000 35.54000 53 SER F C 1
ATOM 7223 O O . SER F 2 53 ? 122.70400 121.81800 80.47300 1.000 35.54000 53 SER F O 1
ATOM 7226 N N . GLY F 2 54 ? 122.46600 122.83200 82.46200 1.000 36.34000 54 GLY F N 1
ATOM 7227 C CA . GLY F 2 54 ? 122.87400 124.11400 81.92900 1.000 36.34000 54 GLY F CA 1
ATOM 7228 C C . GLY F 2 54 ? 124.37100 124.24300 81.79000 1.000 36.34000 54 GLY F C 1
ATOM 7229 O O . GLY F 2 54 ? 124.85000 124.97500 80.92100 1.000 36.34000 54 GLY F O 1
ATOM 7230 N N . LEU F 2 55 ? 125.13200 123.54200 82.62600 1.000 36.61000 55 LEU F N 1
ATOM 7231 C CA . LEU F 2 55 ? 126.58200 123.64600 82.52700 1.000 36.61000 55 LEU F CA 1
ATOM 7232 C C . LEU F 2 55 ? 127.15300 122.81800 81.38600 1.000 36.61000 55 LEU F C 1
ATOM 7233 O O . LEU F 2 55 ? 128.14100 123.22300 80.76600 1.000 36.61000 55 LEU F O 1
ATOM 7238 N N . ILE F 2 56 ? 126.57100 121.66500 81.08300 1.000 38.07000 56 ILE F N 1
ATOM 7239 C CA . ILE F 2 56 ? 127.22600 120.79500 80.11700 1.000 38.07000 56 ILE F CA 1
ATOM 7240 C C . ILE F 2 56 ? 126.67800 121.04400 78.71800 1.000 38.07000 56 ILE F C 1
ATOM 7241 O O . ILE F 2 56 ? 127.01200 120.31900 77.77600 1.000 38.07000 56 ILE F O 1
ATOM 7246 N N . THR F 2 57 ? 125.83000 122.06100 78.56800 1.000 44.25000 57 THR F N 1
ATOM 7247 C CA . THR F 2 57 ? 125.46000 122.55500 77.25000 1.000 44.25000 57 THR F CA 1
ATOM 7248 C C . THR F 2 57 ? 125.97300 123.95800 76.98800 1.000 44.25000 57 THR F C 1
ATOM 7249 O O . THR F 2 57 ? 125.87700 124.43100 75.85300 1.000 44.25000 57 THR F O 1
ATOM 7253 N N . SER F 2 58 ? 126.49900 124.63700 78.00100 1.000 44.05000 58 SER F N 1
ATOM 7254 C CA . SER F 2 58 ? 127.26700 125.85200 77.79300 1.000 44.05000 58 SER F CA 1
ATOM 7255 C C . SER F 2 58 ? 128.74100 125.56300 77.55800 1.000 44.05000 58 SER F C 1
ATOM 7256 O O . SER F 2 58 ? 129.54800 126.49700 77.54800 1.000 44.05000 58 SER F O 1
ATOM 7259 N N . GLY F 2 59 ? 129.10800 124.29500 77.39200 1.000 48.00000 59 GLY F N 1
ATOM 7260 C CA . GLY F 2 59 ? 130.45900 123.93100 77.02800 1.000 48.00000 59 GLY F CA 1
ATOM 7261 C C . GLY F 2 59 ? 131.47600 124.05800 78.13200 1.000 48.00000 59 GLY F C 1
ATOM 7262 O O . GLY F 2 59 ? 132.67200 124.13000 77.84600 1.000 48.00000 59 GLY F O 1
ATOM 7263 N N . LYS F 2 60 ? 131.04000 124.09400 79.38600 1.000 46.87000 60 LYS F N 1
ATOM 7264 C CA . LYS F 2 60 ? 131.95200 124.29800 80.50900 1.000 46.87000 60 LYS F CA 1
ATOM 7265 C C . LYS F 2 60 ? 132.39500 122.97600 81.12900 1.000 46.87000 60 LYS F C 1
ATOM 7266 O O . LYS F 2 60 ? 132.31700 122.78300 82.33400 1.000 46.87000 60 LYS F O 1
ATOM 7272 N N . VAL F 2 61 ? 132.86600 122.05000 80.29200 1.000 60.63000 61 VAL F N 1
ATOM 7273 C CA . VAL F 2 61 ? 133.46900 120.78400 80.70500 1.000 60.63000 61 VAL F CA 1
ATOM 7274 C C . VAL F 2 61 ? 134.67700 120.51700 79.81200 1.000 60.63000 61 VAL F C 1
ATOM 7275 O O . VAL F 2 61 ? 135.05700 121.34700 78.98300 1.000 60.63000 61 VAL F O 1
ATOM 7279 N N . ASP F 2 62 ? 135.28700 119.34500 79.98500 1.000 79.37000 62 ASP F N 1
ATOM 7280 C CA . ASP F 2 62 ? 136.37600 118.93600 79.11200 1.000 79.37000 62 ASP F CA 1
ATOM 7281 C C . ASP F 2 62 ? 136.41500 117.41400 79.03700 1.000 79.37000 62 ASP F C 1
ATOM 7282 O O . ASP F 2 62 ? 136.01000 116.72100 79.97200 1.000 79.37000 62 ASP F O 1
ATOM 7287 N N . ILE F 2 63 ? 136.52700 117.02400 77.77200 1.000 90.34000 63 ILE F N 1
ATOM 7288 C CA . ILE F 2 63 ? 136.52500 115.60100 77.36200 1.000 90.34000 63 ILE F CA 1
ATOM 7289 C C . ILE F 2 63 ? 137.62300 114.91100 78.14300 1.000 90.34000 63 ILE F C 1
ATOM 7290 O O . ILE F 2 63 ? 138.67000 115.52700 78.39100 1.000 90.34000 63 ILE F O 1
ATOM 7295 N N . GLY F 2 64 ? 137.29100 113.72300 78.61200 1.000 30.00000 64 GLY F N 1
ATOM 7296 C CA . GLY F 2 64 ? 138.30500 112.81900 79.16400 1.000 30.00000 64 GLY F CA 1
ATOM 7297 C C . GLY F 2 64 ? 138.38000 111.59700 78.24600 1.000 30.00000 64 GLY F C 1
ATOM 7298 O O . GLY F 2 64 ? 139.30300 110.79000 78.46100 1.000 30.00000 64 GLY F O 1
ATOM 7299 N N . SER F 2 65 ? 137.51400 111.54000 77.20500 1.000 97.29000 65 SER F N 1
ATOM 7300 C CA . SER F 2 65 ? 137.30200 110.38800 76.28200 1.000 97.29000 65 SER F CA 1
ATOM 7301 C C . SER F 2 65 ? 137.00400 109.20900 77.22100 1.000 97.29000 65 SER F C 1
ATOM 7302 O O . SER F 2 65 ? 137.77300 108.23500 77.13200 1.000 97.29000 65 SER F O 1
ATOM 7305 N N . SER F 2 66 ? 135.85100 109.20000 77.91000 1.000 105.25000 66 SER F N 1
ATOM 7306 C CA . SER F 2 66 ? 135.79700 108.27900 79.09200 1.000 105.25000 66 SER F CA 1
ATOM 7307 C C . SER F 2 66 ? 134.62700 107.27300 79.30100 1.000 105.25000 66 SER F C 1
ATOM 7308 O O . SER F 2 66 ? 133.45500 107.74600 79.32800 1.000 105.25000 66 SER F O 1
ATOM 7311 N N . VAL F 2 67 ? 134.97200 105.97000 79.54200 1.000 113.09000 67 VAL F N 1
ATOM 7312 C CA . VAL F 2 67 ? 134.13400 104.75500 79.84700 1.000 113.09000 67 VAL F CA 1
ATOM 7313 C C . VAL F 2 67 ? 135.03500 103.53800 80.33200 1.000 113.09000 67 VAL F C 1
ATOM 7314 O O . VAL F 2 67 ? 136.22000 103.80000 80.58800 1.000 113.09000 67 VAL F O 1
ATOM 7318 N N . PHE F 2 68 ? 134.43600 102.36400 80.69000 1.000 115.56000 68 PHE F N 1
ATOM 7319 C CA . PHE F 2 68 ? 134.41400 100.92400 80.96800 1.000 115.56000 68 PHE F CA 1
ATOM 7320 C C . PHE F 2 68 ? 134.81400 100.57700 82.40800 1.000 115.56000 68 PHE F C 1
ATOM 7321 O O . PHE F 2 68 ? 134.65400 99.42200 82.80900 1.000 115.56000 68 PHE F O 1
ATOM 7329 N N . GLU F 2 69 ? 135.30200 101.52500 83.20200 1.000 109.73000 69 GLU F N 1
ATOM 7330 C CA . GLU F 2 69 ? 135.52400 101.30600 84.62500 1.000 109.73000 69 GLU F CA 1
ATOM 7331 C C . GLU F 2 69 ? 135.12400 102.50600 85.46500 1.000 109.73000 69 GLU F C 1
ATOM 7332 O O . GLU F 2 69 ? 135.52200 102.57900 86.63000 1.000 109.73000 69 GLU F O 1
ATOM 7338 N N . HIS F 2 70 ? 134.34900 103.43400 84.92200 1.000 103.12000 70 HIS F N 1
ATOM 7339 C CA . HIS F 2 70 ? 134.28800 104.79700 85.42400 1.000 103.12000 70 HIS F CA 1
ATOM 7340 C C . HIS F 2 70 ? 132.84900 105.25400 85.63300 1.000 103.12000 70 HIS F C 1
ATOM 7341 O O . HIS F 2 70 ? 132.44100 106.31700 85.16100 1.000 103.12000 70 HIS F O 1
ATOM 7348 N N . VAL F 2 71 ? 132.05600 104.44000 86.32800 1.000 95.83000 71 VAL F N 1
ATOM 7349 C CA . VAL F 2 71 ? 130.71100 104.83300 86.73500 1.000 95.83000 71 VAL F CA 1
ATOM 7350 C C . VAL F 2 71 ? 130.75300 105.28700 88.18800 1.000 95.83000 71 VAL F C 1
ATOM 7351 O O . VAL F 2 71 ? 130.45100 106.44500 88.49600 1.000 95.83000 71 VAL F O 1
ATOM 7355 N N . TYR F 2 72 ? 131.13300 104.38600 89.08900 1.000 83.29000 72 TYR F N 1
ATOM 7356 C CA . TYR F 2 72 ? 131.35000 104.75300 90.47900 1.000 83.29000 72 TYR F CA 1
ATOM 7357 C C . TYR F 2 72 ? 132.77700 105.20600 90.74500 1.000 83.29000 72 TYR F C 1
ATOM 7358 O O . TYR F 2 72 ? 133.10400 105.53800 91.88700 1.000 83.29000 72 TYR F O 1
ATOM 7367 N N . PHE F 2 73 ? 133.64200 105.19000 89.73600 1.000 82.39000 73 PHE F N 1
ATOM 7368 C CA . PHE F 2 73 ? 135.04300 105.50900 89.96700 1.000 82.39000 73 PHE F CA 1
ATOM 7369 C C . PHE F 2 73 ? 135.27600 107.00700 90.02100 1.000 82.39000 73 PHE F C 1
ATOM 7370 O O . PHE F 2 73 ? 136.13700 107.47300 90.77400 1.000 82.39000 73 PHE F O 1
ATOM 7378 N N . LEU F 2 74 ? 134.53700 107.76400 89.22500 1.000 72.84000 74 LEU F N 1
ATOM 7379 C CA . LEU F 2 74 ? 134.58000 109.21600 89.24700 1.000 72.84000 74 LEU F CA 1
ATOM 7380 C C . LEU F 2 74 ? 133.63800 109.80200 90.28400 1.000 72.84000 74 LEU F C 1
ATOM 7381 O O . LEU F 2 74 ? 133.65100 111.01700 90.49100 1.000 72.84000 74 LEU F O 1
ATOM 7386 N N . MET F 2 75 ? 132.81400 108.96700 90.91500 1.000 63.70000 75 MET F N 1
ATOM 7387 C CA . MET F 2 75 ? 132.00500 109.33300 92.07100 1.000 63.70000 75 MET F CA 1
ATOM 7388 C C . MET F 2 75 ? 132.88900 109.85900 93.18900 1.000 63.70000 75 MET F C 1
ATOM 7389 O O . MET F 2 75 ? 132.88000 111.06100 93.47900 1.000 63.70000 75 MET F O 1
ATOM 7394 N N . PHE F 2 76 ? 133.72500 108.97500 93.74000 1.000 55.74000 76 PHE F N 1
ATOM 7395 C CA . PHE F 2 76 ? 134.64100 109.31900 94.81900 1.000 55.74000 76 PHE F CA 1
ATOM 7396 C C . PHE F 2 76 ? 135.64700 110.38600 94.41200 1.000 55.74000 76 PHE F C 1
ATOM 7397 O O . PHE F 2 76 ? 136.16100 111.10600 95.27500 1.000 55.74000 76 PHE F O 1
ATOM 7405 N N . LYS F 2 77 ? 135.93600 110.50000 93.11800 1.000 58.68000 77 LYS F N 1
ATOM 7406 C CA . LYS F 2 77 ? 136.75200 111.60000 92.63400 1.000 58.68000 77 LYS F CA 1
ATOM 7407 C C . LYS F 2 77 ? 136.05500 112.93700 92.85500 1.000 58.68000 77 LYS F C 1
ATOM 7408 O O . LYS F 2 77 ? 136.62200 113.83700 93.48300 1.000 58.68000 77 LYS F O 1
ATOM 7414 N N . GLU F 2 78 ? 134.80300 113.07100 92.39800 1.000 51.50000 78 GLU F N 1
ATOM 7415 C CA . GLU F 2 78 ? 134.17600 114.39300 92.41600 1.000 51.50000 78 GLU F CA 1
ATOM 7416 C C . GLU F 2 78 ? 133.84700 114.84300 93.83200 1.000 51.50000 78 GLU F C 1
ATOM 7417 O O . GLU F 2 78 ? 133.93300 116.03900 94.13200 1.000 51.50000 78 GLU F O 1
ATOM 7423 N N . ILE F 2 79 ? 133.54400 113.89500 94.72300 1.000 46.00000 79 ILE F N 1
ATOM 7424 C CA . ILE F 2 79 ? 133.30700 114.21000 96.12600 1.000 46.00000 79 ILE F CA 1
ATOM 7425 C C . ILE F 2 79 ? 134.57300 114.75200 96.78400 1.000 46.00000 79 ILE F C 1
ATOM 7426 O O . ILE F 2 79 ? 134.49300 115.58200 97.69400 1.000 46.00000 79 ILE F O 1
ATOM 7431 N N . ILE F 2 80 ? 135.76300 114.35300 96.32100 1.000 45.93000 80 ILE F N 1
ATOM 7432 C CA . ILE F 2 80 ? 136.94700 114.94600 96.93700 1.000 45.93000 80 ILE F CA 1
ATOM 7433 C C . ILE F 2 80 ? 137.25100 116.29700 96.31700 1.000 45.93000 80 ILE F C 1
ATOM 7434 O O . ILE F 2 80 ? 138.00200 117.08500 96.90300 1.000 45.93000 80 ILE F O 1
ATOM 7439 N N . VAL F 2 81 ? 136.64200 116.61200 95.17900 1.000 41.73000 81 VAL F N 1
ATOM 7440 C CA . VAL F 2 81 ? 136.88800 117.86900 94.48700 1.000 41.73000 81 VAL F CA 1
ATOM 7441 C C . VAL F 2 81 ? 135.77700 118.86100 94.73900 1.000 41.73000 81 VAL F C 1
ATOM 7442 O O . VAL F 2 81 ? 136.02400 119.99700 95.14000 1.000 41.73000 81 VAL F O 1
ATOM 7446 N N . GLY F 2 82 ? 134.53700 118.43200 94.51200 1.000 38.52000 82 GLY F N 1
ATOM 7447 C CA . GLY F 2 82 ? 133.39100 119.30100 94.67600 1.000 38.52000 82 GLY F CA 1
ATOM 7448 C C . GLY F 2 82 ? 133.13800 119.71300 96.10200 1.000 38.52000 82 GLY F C 1
ATOM 7449 O O . GLY F 2 82 ? 132.52100 120.75500 96.33100 1.000 38.52000 82 GLY F O 1
ATOM 7450 N N . LEU F 2 83 ? 133.59900 118.92400 97.06600 1.000 34.00000 83 LEU F N 1
ATOM 7451 C CA . LEU F 2 83 ? 133.52200 119.37700 98.44100 1.000 34.00000 83 LEU F CA 1
ATOM 7452 C C . LEU F 2 83 ? 134.51500 120.50200 98.67100 1.000 34.00000 83 LEU F C 1
ATOM 7453 O O . LEU F 2 83 ? 134.19600 121.47600 99.35500 1.000 34.00000 83 LEU F O 1
ATOM 7458 N N . LEU F 2 84 ? 135.71200 120.39700 98.08000 1.000 36.81000 84 LEU F N 1
ATOM 7459 C CA . LEU F 2 84 ? 136.69800 121.47000 98.15900 1.000 36.81000 84 LEU F CA 1
ATOM 7460 C C . LEU F 2 84 ? 136.23500 122.73900 97.47100 1.000 36.81000 84 LEU F C 1
ATOM 7461 O O . LEU F 2 84 ? 136.69000 123.83000 97.82800 1.000 36.81000 84 LEU F O 1
ATOM 7466 N N . LEU F 2 85 ? 135.35000 122.62000 96.49200 1.000 35.21000 85 LEU F N 1
ATOM 7467 C CA . LEU F 2 85 ? 134.72700 123.79800 95.92300 1.000 35.21000 85 LEU F CA 1
ATOM 7468 C C . LEU F 2 85 ? 133.72600 124.40800 96.88800 1.000 35.21000 85 LEU F C 1
ATOM 7469 O O . LEU F 2 85 ? 133.57100 125.62900 96.91800 1.000 35.21000 85 LEU F O 1
ATOM 7474 N N . SER F 2 86 ? 133.02600 123.55600 97.64400 1.000 27.26000 86 SER F N 1
ATOM 7475 C CA . SER F 2 86 ? 131.96000 124.02500 98.57000 1.000 27.26000 86 SER F CA 1
ATOM 7476 C C . SER F 2 86 ? 132.57900 124.75100 99.76900 1.000 27.26000 86 SER F C 1
ATOM 7477 O O . SER F 2 86 ? 131.89200 125.61700 100.33700 1.000 27.26000 86 SER F O 1
ATOM 7480 N N . PHE F 2 87 ? 133.81900 124.42000 100.13500 1.000 31.88000 87 PHE F N 1
ATOM 7481 C CA . PHE F 2 87 ? 134.39500 124.67700 101.48100 1.000 31.88000 87 PHE F CA 1
ATOM 7482 C C . PHE F 2 87 ? 135.02200 126.07400 101.50800 1.000 31.88000 87 PHE F C 1
ATOM 7483 O O . PHE F 2 87 ? 134.89900 126.77100 102.53000 1.000 31.88000 87 PHE F O 1
ATOM 7491 N N . CYS F 2 88 ? 135.67400 126.46100 100.40800 1.000 36.21000 88 CYS F N 1
ATOM 7492 C CA . CYS F 2 88 ? 136.30200 127.80400 100.29900 1.000 36.21000 88 CYS F CA 1
ATOM 7493 C C . CYS F 2 88 ? 135.25600 128.79700 99.78000 1.000 36.21000 88 CYS F C 1
ATOM 7494 O O . CYS F 2 88 ? 135.51600 130.01400 99.83300 1.000 36.21000 88 CYS F O 1
ATOM 7497 N N . LEU F 2 89 ? 134.12200 128.27900 99.29800 1.000 29.91000 89 LEU F N 1
ATOM 7498 C CA . LEU F 2 89 ? 133.01700 129.11800 98.76300 1.000 29.91000 89 LEU F CA 1
ATOM 7499 C C . LEU F 2 89 ? 132.06100 129.47400 99.90600 1.000 29.91000 89 LEU F C 1
ATOM 7500 O O . LEU F 2 89 ? 131.34900 130.48700 99.78300 1.000 29.91000 89 LEU F O 1
ATOM 7505 N N . SER F 2 90 ? 132.05000 128.66300 100.96900 1.000 24.34000 90 SER F N 1
ATOM 7506 C CA . SER F 2 90 ? 131.19200 128.90700 102.11000 1.000 24.34000 90 SER F CA 1
ATOM 7507 C C . SER F 2 90 ? 131.98600 129.28500 103.33500 1.000 24.34000 90 SER F C 1
ATOM 7508 O O . SER F 2 90 ? 131.50700 129.09500 104.45500 1.000 24.34000 90 SER F O 1
ATOM 7511 N N . LEU F 2 91 ? 133.20600 129.76800 103.14700 1.000 24.43000 91 LEU F N 1
ATOM 7512 C CA . LEU F 2 91 ? 133.97700 130.29800 104.26600 1.000 24.43000 91 LEU F CA 1
ATOM 7513 C C . LEU F 2 91 ? 133.38100 131.52400 104.95900 1.000 24.43000 91 LEU F C 1
ATOM 7514 O O . LEU F 2 91 ? 133.48700 131.57400 106.19400 1.000 24.43000 91 LEU F O 1
ATOM 7519 N N . PRO F 2 92 ? 132.80300 132.54300 104.29000 1.000 24.70000 92 PRO F N 1
ATOM 7520 C CA . PRO F 2 92 ? 132.35200 133.70400 105.07400 1.000 24.70000 92 PRO F CA 1
ATOM 7521 C C . PRO F 2 92 ? 131.13700 133.42400 105.92500 1.000 24.70000 92 PRO F C 1
ATOM 7522 O O . PRO F 2 92 ? 131.05800 133.93800 107.04800 1.000 24.70000 92 PRO F O 1
ATOM 7526 N N . PHE F 2 93 ? 130.20100 132.61400 105.42400 1.000 21.82000 93 PHE F N 1
ATOM 7527 C CA . PHE F 2 93 ? 128.99200 132.30000 106.17600 1.000 21.82000 93 PHE F CA 1
ATOM 7528 C C . PHE F 2 93 ? 129.33700 131.55400 107.45100 1.000 21.82000 93 PHE F C 1
ATOM 7529 O O . PHE F 2 93 ? 128.85100 131.88600 108.53600 1.000 21.82000 93 PHE F O 1
ATOM 7537 N N . TRP F 2 94 ? 130.24900 130.59100 107.34100 1.000 20.24000 94 TRP F N 1
ATOM 7538 C CA . TRP F 2 94 ? 130.73700 129.87100 108.50200 1.000 20.24000 94 TRP F CA 1
ATOM 7539 C C . TRP F 2 94 ? 131.55300 130.74700 109.42800 1.000 20.24000 94 TRP F C 1
ATOM 7540 O O . TRP F 2 94 ? 131.83200 130.32600 110.54900 1.000 20.24000 94 TRP F O 1
ATOM 7551 N N . ILE F 2 95 ? 131.98500 131.92800 108.98700 1.000 22.40000 95 ILE F N 1
ATOM 7552 C CA . ILE F 2 95 ? 132.51600 132.89600 109.93600 1.000 22.40000 95 ILE F CA 1
ATOM 7553 C C . ILE F 2 95 ? 131.38000 133.55600 110.69500 1.000 22.40000 95 ILE F C 1
ATOM 7554 O O . ILE F 2 95 ? 131.41800 133.67600 111.92600 1.000 22.40000 95 ILE F O 1
ATOM 7559 N N . PHE F 2 96 ? 130.33900 133.97600 109.97500 1.000 24.01000 96 PHE F N 1
ATOM 7560 C CA . PHE F 2 96 ? 129.26700 134.71000 110.62900 1.000 24.01000 96 PHE F CA 1
ATOM 7561 C C . PHE F 2 96 ? 128.40900 133.79400 111.48200 1.000 24.01000 96 PHE F C 1
ATOM 7562 O O . PHE F 2 96 ? 128.004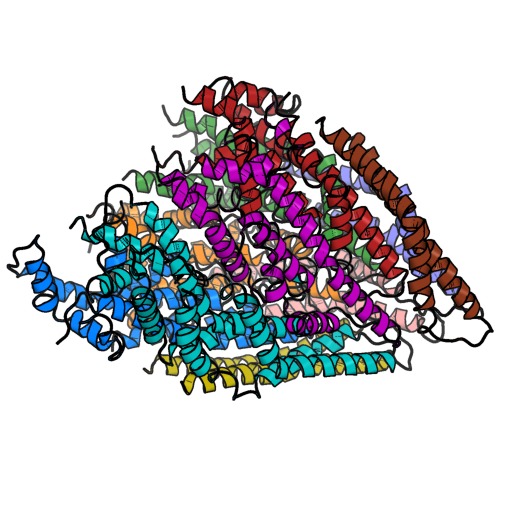00 134.17000 112.58700 1.000 24.01000 96 PHE F O 1
ATOM 7570 N N . HIS F 2 97 ? 128.19700 132.56300 111.02500 1.000 23.80000 97 HIS F N 1
ATOM 7571 C CA . HIS F 2 97 ? 127.61900 131.54100 111.88400 1.000 23.80000 97 HIS F CA 1
ATOM 7572 C C . HIS F 2 97 ? 128.53300 131.22900 113.06100 1.000 23.80000 97 HIS F C 1
ATOM 7573 O O . HIS F 2 97 ? 128.06800 130.75100 114.09900 1.000 23.80000 97 HIS F O 1
ATOM 7580 N N . ALA F 2 98 ? 129.83400 131.47100 112.91000 1.000 23.31000 98 ALA F N 1
ATOM 7581 C CA . ALA F 2 98 ? 130.72100 131.48400 114.06100 1.000 23.31000 98 ALA F CA 1
ATOM 7582 C C . ALA F 2 98 ? 130.51500 132.74300 114.89100 1.000 23.31000 98 ALA F C 1
ATOM 7583 O O . ALA F 2 98 ? 130.40000 132.66600 116.12000 1.000 23.31000 98 ALA F O 1
ATOM 7585 N N . VAL F 2 99 ? 130.43600 133.91200 114.24400 1.000 23.09000 99 VAL F N 1
ATOM 7586 C CA . VAL F 2 99 ? 130.48500 135.15700 115.00900 1.000 23.09000 99 VAL F CA 1
ATOM 7587 C C . VAL F 2 99 ? 129.15500 135.42700 115.69700 1.000 23.09000 99 VAL F C 1
ATOM 7588 O O . VAL F 2 99 ? 129.08900 136.24500 116.61600 1.000 23.09000 99 VAL F O 1
ATOM 7592 N N . GLY F 2 100 ? 128.09000 134.74100 115.29400 1.000 25.81000 100 GLY F N 1
ATOM 7593 C CA . GLY F 2 100 ? 126.89700 134.73700 116.11300 1.000 25.81000 100 GLY F CA 1
ATOM 7594 C C . GLY F 2 100 ? 127.11400 133.94500 117.38100 1.000 25.81000 100 GLY F C 1
ATOM 7595 O O . GLY F 2 100 ? 126.80800 134.42300 118.47800 1.000 25.81000 100 GLY F O 1
ATOM 7596 N N . SER F 2 101 ? 127.71100 132.75400 117.24700 1.000 25.16000 101 SER F N 1
ATOM 7597 C CA . SER F 2 101 ? 127.84100 131.82400 118.36200 1.000 25.16000 101 SER F CA 1
ATOM 7598 C C . SER F 2 101 ? 128.70700 132.40200 119.46700 1.000 25.16000 101 SER F C 1
ATOM 7599 O O . SER F 2 101 ? 128.26600 132.52000 120.61400 1.000 25.16000 101 SER F O 1
ATOM 7602 N N . ILE F 2 102 ? 129.87800 132.91900 119.11400 1.000 24.05000 102 ILE F N 1
ATOM 7603 C CA . ILE F 2 102 ? 130.76700 133.49700 120.11300 1.000 24.05000 102 ILE F CA 1
ATOM 7604 C C . ILE F 2 102 ? 130.32600 134.89200 120.54100 1.000 24.05000 102 ILE F C 1
ATOM 7605 O O . ILE F 2 102 ? 131.04200 135.56500 121.28700 1.000 24.05000 102 ILE F O 1
ATOM 7610 N N . ILE F 2 103 ? 129.16500 135.34700 120.07500 1.000 24.43000 103 ILE F N 1
ATOM 7611 C CA . ILE F 2 103 ? 128.45700 136.43700 120.72700 1.000 24.43000 103 ILE F CA 1
ATOM 7612 C C . ILE F 2 103 ? 127.34900 135.92100 121.63700 1.000 24.43000 103 ILE F C 1
ATOM 7613 O O . ILE F 2 103 ? 127.19300 136.40700 122.75800 1.000 24.43000 103 ILE F O 1
ATOM 7618 N N . ASP F 2 104 ? 126.58900 134.90400 121.22600 1.000 27.80000 104 ASP F N 1
ATOM 7619 C CA . ASP F 2 104 ? 125.48800 134.54700 122.10900 1.000 27.80000 104 ASP F CA 1
ATOM 7620 C C . ASP F 2 104 ? 125.86700 133.48500 123.12600 1.000 27.80000 104 ASP F C 1
ATOM 7621 O O . ASP F 2 104 ? 125.20900 133.37900 124.16400 1.000 27.80000 104 ASP F O 1
ATOM 7626 N N . ASN F 2 105 ? 126.91400 132.71100 122.86600 1.000 29.32000 105 ASN F N 1
ATOM 7627 C CA . ASN F 2 105 ? 127.48700 131.90600 123.92900 1.000 29.32000 105 ASN F CA 1
ATOM 7628 C C . ASN F 2 105 ? 128.34300 132.76000 124.84100 1.000 29.32000 105 ASN F C 1
ATOM 7629 O O . ASN F 2 105 ? 128.69300 132.33000 125.94100 1.000 29.32000 105 ASN F O 1
ATOM 7634 N N . GLN F 2 106 ? 128.69000 133.96400 124.39800 1.000 31.49000 106 GLN F N 1
ATOM 7635 C CA . GLN F 2 106 ? 129.29900 134.93400 125.29200 1.000 31.49000 106 GLN F CA 1
ATOM 7636 C C . GLN F 2 106 ? 128.28300 135.47700 126.28200 1.000 31.49000 106 GLN F C 1
ATOM 7637 O O . GLN F 2 106 ? 128.55000 135.53800 127.48400 1.000 31.49000 106 GLN F O 1
ATOM 7643 N N . ARG F 2 107 ? 127.11600 135.88300 125.80000 1.000 27.64000 107 ARG F N 1
ATOM 7644 C CA . ARG F 2 107 ? 126.12000 136.45800 126.68600 1.000 27.64000 107 ARG F CA 1
ATOM 7645 C C . ARG F 2 107 ? 125.28000 135.40300 127.38400 1.000 27.64000 107 ARG F C 1
ATOM 7646 O O . ARG F 2 107 ? 124.55000 135.73300 128.31900 1.000 27.64000 107 ARG F O 1
ATOM 7654 N N . GLY F 2 108 ? 125.36200 134.15400 126.95800 1.000 32.08000 108 GLY F N 1
ATOM 7655 C CA . GLY F 2 108 ? 124.73200 133.06900 127.66600 1.000 32.08000 108 GLY F CA 1
ATOM 7656 C C . GLY F 2 108 ? 123.45700 132.52600 127.07200 1.000 32.08000 108 GLY F C 1
ATOM 7657 O O . GLY F 2 108 ? 122.65900 131.95200 127.81400 1.000 32.08000 108 GLY F O 1
ATOM 7658 N N . ALA F 2 109 ? 123.23500 132.68200 125.77000 1.000 32.80000 109 ALA F N 1
ATOM 7659 C CA . ALA F 2 109 ? 122.02800 132.13300 125.16800 1.000 32.80000 109 ALA F CA 1
ATOM 7660 C C . ALA F 2 109 ? 122.09700 130.61800 125.11000 1.000 32.80000 109 ALA F C 1
ATOM 7661 O O . ALA F 2 109 ? 121.23100 129.92600 125.65100 1.000 32.80000 109 ALA F O 1
ATOM 7663 N N . THR F 2 110 ? 123.12200 130.08300 124.45200 1.000 38.77000 110 THR F N 1
ATOM 7664 C CA . THR F 2 110 ? 123.33900 128.64600 124.40500 1.000 38.77000 110 THR F CA 1
ATOM 7665 C C . THR F 2 110 ? 124.27100 128.16000 125.50800 1.000 38.77000 110 THR F C 1
ATOM 7666 O O . THR F 2 110 ? 124.90300 127.10700 125.36400 1.000 38.77000 110 THR F O 1
ATOM 7670 N N . LEU F 2 111 ? 124.34100 128.88300 126.62600 1.000 41.10000 111 LEU F N 1
ATOM 7671 C CA . LEU F 2 111 ? 125.05500 128.39500 127.79600 1.000 41.10000 111 LEU F CA 1
ATOM 7672 C C . LEU F 2 111 ? 124.24500 127.35100 128.55600 1.000 41.10000 111 LEU F C 1
ATOM 7673 O O . LEU F 2 111 ? 124.75800 126.74900 129.50200 1.000 41.10000 111 LEU F O 1
ATOM 7678 N N . SER F 2 112 ? 122.99200 127.12500 128.15900 1.000 41.96000 112 SER F N 1
ATOM 7679 C CA . SER F 2 112 ? 122.22600 126.00300 128.68600 1.000 41.96000 112 SER F CA 1
ATOM 7680 C C . SER F 2 112 ? 122.86200 124.67400 128.29600 1.000 41.96000 112 SER F C 1
ATOM 7681 O O . SER F 2 112 ? 123.09000 123.80900 129.14700 1.000 41.96000 112 SER F O 1
ATOM 7684 N N . SER F 2 113 ? 123.17400 124.50300 127.01500 1.000 46.52000 113 SER F N 1
ATOM 7685 C CA . SER F 2 113 ? 123.78100 123.27800 126.51400 1.000 46.52000 113 SER F CA 1
ATOM 7686 C C . SER F 2 113 ? 125.29500 123.27300 126.63200 1.000 46.52000 113 SER F C 1
ATOM 7687 O O . SER F 2 113 ? 125.93300 122.32200 126.17300 1.000 46.52000 113 SER F O 1
ATOM 7690 N N . SER F 2 114 ? 125.88600 124.30700 127.22600 1.000 46.64000 114 SER F N 1
ATOM 7691 C CA . SER F 2 114 ? 127.31800 124.31800 127.48700 1.000 46.64000 114 SER F CA 1
ATOM 7692 C C . SER F 2 114 ? 127.68900 123.55100 128.74700 1.000 46.64000 114 SER F C 1
ATOM 7693 O O . SER F 2 114 ? 128.86800 123.52900 129.11500 1.000 46.64000 114 SER F O 1
ATOM 7696 N N . ILE F 2 115 ? 126.71300 122.93700 129.41600 1.000 49.99000 115 ILE F N 1
ATOM 7697 C CA . ILE F 2 115 ? 126.93700 122.13100 130.60800 1.000 49.99000 115 ILE F CA 1
ATOM 7698 C C . ILE F 2 115 ? 126.48000 120.69100 130.39700 1.000 49.99000 115 ILE F C 1
ATOM 7699 O O . ILE F 2 115 ? 127.23800 119.74700 130.63000 1.000 49.99000 115 ILE F O 1
ATOM 7704 N N . ASP F 2 116 ? 125.23900 120.50600 129.94000 1.000 52.99000 116 ASP F N 1
ATOM 7705 C CA . ASP F 2 116 ? 124.67700 119.19400 129.61000 1.000 52.99000 116 ASP F CA 1
ATOM 7706 C C . ASP F 2 116 ? 124.08000 119.22900 128.20600 1.000 52.99000 116 ASP F C 1
ATOM 7707 O O . ASP F 2 116 ? 122.89600 119.55500 128.02300 1.000 52.99000 116 ASP F O 1
ATOM 7712 N N . PRO F 2 117 ? 124.86000 118.87400 127.17600 1.000 49.95000 117 PRO F N 1
ATOM 7713 C CA . PRO F 2 117 ? 124.39800 119.06200 125.79100 1.000 49.95000 117 PRO F CA 1
ATOM 7714 C C . PRO F 2 117 ? 123.32400 118.08800 125.32200 1.000 49.95000 117 PRO F C 1
ATOM 7715 O O . PRO F 2 117 ? 123.50200 117.43400 124.29100 1.000 49.95000 117 PRO F O 1
ATOM 7719 N N . ALA F 2 118 ? 122.21200 117.97600 126.04300 1.000 50.77000 118 ALA F N 1
ATOM 7720 C CA . ALA F 2 118 ? 121.15900 117.03800 125.67600 1.000 50.77000 118 ALA F CA 1
ATOM 7721 C C . ALA F 2 118 ? 119.82800 117.71700 125.40100 1.000 50.77000 118 ALA F C 1
ATOM 7722 O O . ALA F 2 118 ? 119.21300 117.46200 124.35900 1.000 50.77000 118 ALA F O 1
ATOM 7724 N N . ASN F 2 119 ? 119.36000 118.57400 126.30300 1.000 51.01000 119 ASN F N 1
ATOM 7725 C CA . ASN F 2 119 ? 118.00500 119.09700 126.20200 1.000 51.01000 119 ASN F CA 1
ATOM 7726 C C . ASN F 2 119 ? 117.96900 120.62100 126.17900 1.000 51.01000 119 ASN F C 1
ATOM 7727 O O . ASN F 2 119 ? 117.18300 121.24300 126.90000 1.000 51.01000 119 ASN F O 1
ATOM 7732 N N . GLY F 2 120 ? 118.81500 121.22700 125.35200 1.000 49.05000 120 GLY F N 1
ATOM 7733 C CA . GLY F 2 120 ? 118.83300 122.67000 125.22600 1.000 49.05000 120 GLY F CA 1
ATOM 7734 C C . GLY F 2 120 ? 119.08800 123.16300 123.81500 1.000 49.05000 120 GLY F C 1
ATOM 7735 O O . GLY F 2 120 ? 118.44200 122.71400 122.86400 1.000 49.05000 120 GLY F O 1
ATOM 7736 N N . VAL F 2 121 ? 120.04200 124.07700 123.66500 1.000 48.35000 121 VAL F N 1
ATOM 7737 C CA . VAL F 2 121 ? 120.19900 124.84900 122.43700 1.000 48.35000 121 VAL F CA 1
ATOM 7738 C C . VAL F 2 121 ? 121.37300 124.30600 121.63000 1.000 48.35000 121 VAL F C 1
ATOM 7739 O O . VAL F 2 121 ? 122.51100 124.28700 122.11000 1.000 48.35000 121 VAL F O 1
ATOM 7743 N N . ASP F 2 122 ? 121.10300 123.88100 120.39500 1.000 52.47000 122 ASP F N 1
ATOM 7744 C CA . ASP F 2 122 ? 122.15300 123.46400 119.47200 1.000 52.47000 122 ASP F CA 1
ATOM 7745 C C . ASP F 2 122 ? 122.39000 124.47200 118.35000 1.000 52.47000 122 ASP F C 1
ATOM 7746 O O . ASP F 2 122 ? 123.50700 124.97300 118.19900 1.000 52.47000 122 ASP F O 1
ATOM 7751 N N . THR F 2 123 ? 121.36100 124.80200 117.57400 1.000 49.72000 123 THR F N 1
ATOM 7752 C CA . THR F 2 123 ? 121.43600 125.79600 116.51000 1.000 49.72000 123 THR F CA 1
ATOM 7753 C C . THR F 2 123 ? 120.63900 127.00300 116.98200 1.000 49.72000 123 THR F C 1
ATOM 7754 O O . THR F 2 123 ? 119.40500 127.00000 116.92700 1.000 49.72000 123 THR F O 1
ATOM 7758 N N . SER F 2 124 ? 121.34300 128.03300 117.43300 1.000 38.51000 124 SER F N 1
ATOM 7759 C CA . SER F 2 124 ? 120.73900 129.06700 118.25800 1.000 38.51000 124 SER F CA 1
ATOM 7760 C C . SER F 2 124 ? 119.96900 130.07400 117.40500 1.000 38.51000 124 SER F C 1
ATOM 7761 O O . SER F 2 124 ? 119.68100 129.84600 116.22700 1.000 38.51000 124 SER F O 1
ATOM 7764 N N . GLU F 2 125 ? 119.61600 131.21200 118.01200 1.000 32.30000 125 GLU F N 1
ATOM 7765 C CA . GLU F 2 125 ? 118.69000 132.16700 117.42000 1.000 32.30000 125 GLU F CA 1
ATOM 7766 C C . GLU F 2 125 ? 119.34100 133.43300 116.89400 1.000 32.30000 125 GLU F C 1
ATOM 7767 O O . GLU F 2 125 ? 118.70100 134.15700 116.13000 1.000 32.30000 125 GLU F O 1
ATOM 7773 N N . LEU F 2 126 ? 120.57100 133.73200 117.29400 1.000 26.08000 126 LEU F N 1
ATOM 7774 C CA . LEU F 2 126 ? 121.31300 134.84000 116.71500 1.000 26.08000 126 LEU F CA 1
ATOM 7775 C C . LEU F 2 126 ? 122.22900 134.39100 115.59400 1.000 26.08000 126 LEU F C 1
ATOM 7776 O O . LEU F 2 126 ? 122.41700 135.13100 114.62000 1.000 26.08000 126 LEU F O 1
ATOM 7781 N N . ALA F 2 127 ? 122.78000 133.18200 115.70800 1.000 25.11000 127 ALA F N 1
ATOM 7782 C CA . ALA F 2 127 ? 123.63400 132.64200 114.66400 1.000 25.11000 127 ALA F CA 1
ATOM 7783 C C . ALA F 2 127 ? 122.85900 132.38300 113.38700 1.000 25.11000 127 ALA F C 1
ATOM 7784 O O . ALA F 2 127 ? 123.39000 132.59300 112.29700 1.000 25.11000 127 ALA F O 1
ATOM 7786 N N . LYS F 2 128 ? 121.60200 131.95900 113.49700 1.000 21.95000 128 LYS F N 1
ATOM 7787 C CA . LYS F 2 128 ? 120.76800 131.81200 112.31400 1.000 21.95000 128 LYS F CA 1
ATOM 7788 C C . LYS F 2 128 ? 120.46400 133.15900 111.68100 1.000 21.95000 128 LYS F C 1
ATOM 7789 O O . LYS F 2 128 ? 120.40500 133.25300 110.45100 1.000 21.95000 128 LYS F O 1
ATOM 7795 N N . PHE F 2 129 ? 120.33400 134.20700 112.49700 1.000 20.49000 129 PHE F N 1
ATOM 7796 C CA . PHE F 2 129 ? 120.11300 135.55400 111.98400 1.000 20.49000 129 PHE F CA 1
ATOM 7797 C C . PHE F 2 129 ? 121.31500 136.05700 111.20100 1.000 20.49000 129 PHE F C 1
ATOM 7798 O O . PHE F 2 129 ? 121.16000 136.57300 110.09100 1.000 20.49000 129 PHE F O 1
ATOM 7806 N N . PHE F 2 130 ? 122.52300 135.89700 111.74900 1.000 21.38000 130 PHE F N 1
ATOM 7807 C CA . PHE F 2 130 ? 123.71400 136.28500 110.99600 1.000 21.38000 130 PHE F CA 1
ATOM 7808 C C . PHE F 2 130 ? 123.93800 135.40500 109.78100 1.000 21.38000 130 PHE F C 1
ATOM 7809 O O . PHE F 2 130 ? 124.38100 135.89700 108.74300 1.000 21.38000 130 PHE F O 1
ATOM 7817 N N . ASN F 2 131 ? 123.62100 134.11800 109.87900 1.000 21.16000 131 ASN F N 1
ATOM 7818 C CA . ASN F 2 131 ? 123.85500 133.20500 108.77700 1.000 21.16000 131 ASN F CA 1
ATOM 7819 C C . ASN F 2 131 ? 122.90000 133.44900 107.62100 1.000 21.16000 131 ASN F C 1
ATOM 7820 O O . ASN F 2 131 ? 123.25600 133.17500 106.47600 1.000 21.16000 131 ASN F O 1
ATOM 7825 N N . LEU F 2 132 ? 121.69900 133.95900 107.88500 1.000 22.54000 132 LEU F N 1
ATOM 7826 C CA . LEU F 2 132 ? 120.84200 134.37600 106.78300 1.000 22.54000 132 LEU F CA 1
ATOM 7827 C C . LEU F 2 132 ? 121.16600 135.77800 106.30100 1.000 22.54000 132 LEU F C 1
ATOM 7828 O O . LEU F 2 132 ? 121.09100 136.03900 105.09700 1.000 22.54000 132 LEU F O 1
ATOM 7833 N N . PHE F 2 133 ? 121.54700 136.67500 107.21200 1.000 22.00000 133 PHE F N 1
ATOM 7834 C CA . PHE F 2 133 ? 121.83800 138.05900 106.86000 1.000 22.00000 133 PHE F CA 1
ATOM 7835 C C . PHE F 2 133 ? 123.06900 138.15200 105.97300 1.000 22.00000 133 PHE F C 1
ATOM 7836 O O . PHE F 2 133 ? 123.06400 138.86100 104.96100 1.000 22.00000 133 PHE F O 1
ATOM 7844 N N . SER F 2 134 ? 124.11400 137.39600 106.30300 1.000 22.36000 134 SER F N 1
ATOM 7845 C CA . SER F 2 134 ? 125.30900 137.38400 105.47400 1.000 22.36000 134 SER F CA 1
ATOM 7846 C C . SER F 2 134 ? 125.08300 136.63400 104.17800 1.000 22.36000 134 SER F C 1
ATOM 7847 O O . SER F 2 134 ? 125.71300 136.95400 103.17000 1.000 22.36000 134 SER F O 1
ATOM 7850 N N . ALA F 2 135 ? 124.16900 135.66900 104.16800 1.000 20.86000 135 ALA F N 1
ATOM 7851 C CA . ALA F 2 135 ? 123.82400 135.01700 102.91400 1.000 20.86000 135 ALA F CA 1
ATOM 7852 C C . ALA F 2 135 ? 123.07900 135.97000 101.98900 1.000 20.86000 135 ALA F C 1
ATOM 7853 O O . ALA F 2 135 ? 123.31000 135.96400 100.77800 1.000 20.86000 135 ALA F O 1
ATOM 7855 N N . VAL F 2 136 ? 122.22800 136.83700 102.54200 1.000 21.09000 136 VAL F N 1
ATOM 7856 C CA . VAL F 2 136 ? 121.54600 137.83700 101.72000 1.000 21.09000 136 VAL F CA 1
ATOM 7857 C C . VAL F 2 136 ? 122.52500 138.88700 101.21000 1.000 21.09000 136 VAL F C 1
ATOM 7858 O O . VAL F 2 136 ? 122.49500 139.25000 100.02800 1.000 21.09000 136 VAL F O 1
ATOM 7862 N N . VAL F 2 137 ? 123.41400 139.37700 102.07800 1.000 24.66000 137 VAL F N 1
ATOM 7863 C CA . VAL F 2 137 ? 124.38600 140.39000 101.67100 1.000 24.66000 137 VAL F CA 1
ATOM 7864 C C . VAL F 2 137 ? 125.35200 139.82900 100.62700 1.000 24.66000 137 VAL F C 1
ATOM 7865 O O . VAL F 2 137 ? 125.70200 140.51400 99.66000 1.000 24.66000 137 VAL F O 1
ATOM 7869 N N . PHE F 2 138 ? 125.73900 138.56000 100.76100 1.000 24.45000 138 PHE F N 1
ATOM 7870 C CA . PHE F 2 138 ? 126.47400 137.88800 99.69700 1.000 24.45000 138 PHE F CA 1
ATOM 7871 C C . PHE F 2 138 ? 125.64000 137.73100 98.44400 1.000 24.45000 138 PHE F C 1
ATOM 7872 O O . PHE F 2 138 ? 126.16400 137.81800 97.33300 1.000 24.45000 138 PHE F O 1
ATOM 7880 N N . LEU F 2 139 ? 124.35400 137.48800 98.60100 1.000 23.76000 139 LEU F N 1
ATOM 7881 C CA . LEU F 2 139 ? 123.55000 137.03700 97.48500 1.000 23.76000 139 LEU F CA 1
ATOM 7882 C C . LEU F 2 139 ? 123.07200 138.18800 96.61000 1.000 23.76000 139 LEU F C 1
ATOM 7883 O O . LEU F 2 139 ? 122.82500 137.99000 95.41700 1.000 23.76000 139 LEU F O 1
ATOM 7888 N N . TYR F 2 140 ? 122.95400 139.38800 97.17000 1.000 28.72000 140 TYR F N 1
ATOM 7889 C CA . TYR F 2 140 ? 122.82100 140.58700 96.35000 1.000 28.72000 140 TYR F CA 1
ATOM 7890 C C . TYR F 2 140 ? 124.08300 140.86500 95.55300 1.000 28.72000 140 TYR F C 1
ATOM 7891 O O . TYR F 2 140 ? 124.02700 141.10500 94.34300 1.000 28.72000 140 TYR F O 1
ATOM 7900 N N . SER F 2 141 ? 125.23300 140.84000 96.21500 1.000 30.21000 141 SER F N 1
ATOM 7901 C CA . SER F 2 141 ? 126.47200 141.35400 95.63400 1.000 30.21000 141 SER F CA 1
ATOM 7902 C C . SER F 2 141 ? 127.13000 140.28800 94.75900 1.000 30.21000 141 SER F C 1
ATOM 7903 O O . SER F 2 141 ? 128.21300 139.77300 95.04700 1.000 30.21000 141 SER F O 1
ATOM 7906 N N . GLY F 2 142 ? 126.45600 139.99400 93.64900 1.000 28.04000 142 GLY F N 1
ATOM 7907 C CA . GLY F 2 142 ? 126.89100 138.97200 92.72200 1.000 28.04000 142 GLY F CA 1
ATOM 7908 C C . GLY F 2 142 ? 126.87400 137.61200 93.37500 1.000 28.04000 142 GLY F C 1
ATOM 7909 O O . GLY F 2 142 ? 127.91800 136.97700 93.52900 1.000 28.04000 142 GLY F O 1
ATOM 7910 N N . GLY F 2 143 ? 125.69700 137.16900 93.79400 1.000 28.11000 143 GLY F N 1
ATOM 7911 C CA . GLY F 2 143 ? 125.60900 135.96300 94.58300 1.000 28.11000 143 GLY F CA 1
ATOM 7912 C C . GLY F 2 143 ? 125.81000 134.69800 93.79100 1.000 28.11000 143 GLY F C 1
ATOM 7913 O O . GLY F 2 143 ? 126.82200 134.01700 93.95500 1.000 28.11000 143 GLY F O 1
ATOM 7914 N N . MET F 2 144 ? 124.87200 134.38300 92.91100 1.000 32.73000 144 MET F N 1
ATOM 7915 C CA . MET F 2 144 ? 124.93100 133.10900 92.22300 1.000 32.73000 144 MET F CA 1
ATOM 7916 C C . MET F 2 144 ? 125.88800 133.15700 91.03700 1.000 32.73000 144 MET F C 1
ATOM 7917 O O . MET F 2 144 ? 126.36800 132.10400 90.58900 1.000 32.73000 144 MET F O 1
ATOM 7922 N N . VAL F 2 145 ? 126.20300 134.36000 90.55500 1.000 31.82000 145 VAL F N 1
ATOM 7923 C CA . VAL F 2 145 ? 127.18400 134.52600 89.48800 1.000 31.82000 145 VAL F CA 1
ATOM 7924 C C . VAL F 2 145 ? 128.56800 134.11600 89.96800 1.000 31.82000 145 VAL F C 1
ATOM 7925 O O . VAL F 2 145 ? 129.29100 133.39500 89.27200 1.000 31.82000 145 VAL F O 1
ATOM 7929 N N . PHE F 2 146 ? 128.95200 134.56600 91.16500 1.000 33.28000 146 PHE F N 1
ATOM 7930 C CA . PHE F 2 146 ? 130.27400 134.25700 91.70300 1.000 33.28000 146 PHE F CA 1
ATOM 7931 C C . PHE F 2 146 ? 130.43700 132.77500 91.98500 1.000 33.28000 146 PHE F C 1
ATOM 7932 O O . PHE F 2 146 ? 131.48800 132.20200 91.69000 1.000 33.28000 146 PHE F O 1
ATOM 7940 N N . ILE F 2 147 ? 129.40500 132.14000 92.54100 1.000 30.58000 147 ILE F N 1
ATOM 7941 C CA . ILE F 2 147 ? 129.44700 130.70300 92.78800 1.000 30.58000 147 ILE F CA 1
ATOM 7942 C C . ILE F 2 147 ? 129.53900 129.94300 91.47900 1.000 30.58000 147 ILE F C 1
ATOM 7943 O O . ILE F 2 147 ? 130.31000 128.98500 91.34900 1.000 30.58000 147 ILE F O 1
ATOM 7948 N N . LEU F 2 148 ? 128.81600 130.39900 90.46700 1.000 34.71000 148 LEU F N 1
ATOM 7949 C CA . LEU F 2 148 ? 128.74200 129.57500 89.27900 1.000 34.71000 148 LEU F CA 1
ATOM 7950 C C . LEU F 2 148 ? 129.99000 129.76300 88.41400 1.000 34.71000 148 LEU F C 1
ATOM 7951 O O . LEU F 2 148 ? 130.48000 128.80400 87.79600 1.000 34.71000 148 LEU F O 1
ATOM 7956 N N . GLU F 2 149 ? 130.58900 130.95400 88.44000 1.000 39.26000 149 GLU F N 1
ATOM 7957 C CA . GLU F 2 149 ? 131.88900 131.09200 87.80300 1.000 39.26000 149 GLU F CA 1
ATOM 7958 C C . GLU F 2 149 ? 133.00000 130.49700 88.65600 1.000 39.26000 149 GLU F C 1
ATOM 7959 O O . GLU F 2 149 ? 134.05700 130.16400 88.12000 1.000 39.26000 149 GLU F O 1
ATOM 7965 N N . SER F 2 150 ? 132.77700 130.29800 89.95600 1.000 34.32000 150 SER F N 1
ATOM 7966 C CA . SER F 2 150 ? 133.71900 129.49600 90.72300 1.000 34.32000 150 SER F CA 1
ATOM 7967 C C . SER F 2 150 ? 133.64000 128.03100 90.32700 1.000 34.32000 150 SER F C 1
ATOM 7968 O O . SER F 2 150 ? 134.65200 127.32700 90.35800 1.000 34.32000 150 SER F O 1
ATOM 7971 N N . ILE F 2 151 ? 132.45700 127.56200 89.93900 1.000 33.41000 151 ILE F N 1
ATOM 7972 C CA . ILE F 2 151 ? 132.35000 126.20300 89.41900 1.000 33.41000 151 ILE F CA 1
ATOM 7973 C C . ILE F 2 151 ? 133.06300 126.08900 88.07600 1.000 33.41000 151 ILE F C 1
ATOM 7974 O O . ILE F 2 151 ? 133.75300 125.09500 87.81500 1.000 33.41000 151 ILE F O 1
ATOM 7979 N N . GLN F 2 152 ? 132.95800 127.11300 87.21600 1.000 39.47000 152 GLN F N 1
ATOM 7980 C CA . GLN F 2 152 ? 133.74000 127.00700 85.97600 1.000 39.47000 152 GLN F CA 1
ATOM 7981 C C . GLN F 2 152 ? 135.23700 127.18800 86.22600 1.000 39.47000 152 GLN F C 1
ATOM 7982 O O . GLN F 2 152 ? 136.04800 126.67100 85.44900 1.000 39.47000 152 GLN F O 1
ATOM 7988 N N . LEU F 2 153 ? 135.62400 127.87100 87.30900 1.000 40.43000 153 LEU F N 1
ATOM 7989 C CA . LEU F 2 153 ? 137.03500 127.97600 87.65200 1.000 40.43000 153 LEU F CA 1
ATOM 7990 C C . LEU F 2 153 ? 137.56000 126.65400 88.18100 1.000 40.43000 153 LEU F C 1
ATOM 7991 O O . LEU F 2 153 ? 138.72300 126.31400 87.95200 1.000 40.43000 153 LEU F O 1
ATOM 7996 N N . SER F 2 154 ? 136.72000 125.90700 88.89700 1.000 40.87000 154 SER F N 1
ATOM 7997 C CA . SER F 2 154 ? 137.07400 124.54500 89.27300 1.000 40.87000 154 SER F CA 1
ATOM 7998 C C . SER F 2 154 ? 137.16000 123.64300 88.05900 1.000 40.87000 154 SER F C 1
ATOM 7999 O O . SER F 2 154 ? 137.97200 122.71700 88.02800 1.000 40.87000 154 SER F O 1
ATOM 8002 N N . TYR F 2 155 ? 136.31900 123.88700 87.06400 1.000 43.07000 155 TYR F N 1
ATOM 8003 C CA . TYR F 2 155 ? 136.41000 123.15400 85.81300 1.000 43.07000 155 TYR F CA 1
ATOM 8004 C C . TYR F 2 155 ? 137.62700 123.52600 84.98800 1.000 43.07000 155 TYR F C 1
ATOM 8005 O O . TYR F 2 155 ? 138.02800 122.74100 84.12400 1.000 43.07000 155 TYR F O 1
ATOM 8014 N N . ASN F 2 156 ? 138.21400 124.70100 85.21300 1.000 44.67000 156 ASN F N 1
ATOM 8015 C CA . ASN F 2 156 ? 139.41600 125.04400 84.46500 1.000 44.67000 156 ASN F CA 1
ATOM 8016 C C . ASN F 2 156 ? 140.61100 124.20700 84.89200 1.000 44.67000 156 ASN F C 1
ATOM 8017 O O . ASN F 2 156 ? 141.50700 123.95900 84.07900 1.000 44.67000 156 ASN F O 1
ATOM 8022 N N . ILE F 2 157 ? 140.64100 123.74900 86.14100 1.000 47.47000 157 ILE F N 1
ATOM 8023 C CA . ILE F 2 157 ? 141.83600 123.09800 86.65900 1.000 47.47000 157 ILE F CA 1
ATOM 8024 C C . ILE F 2 157 ? 141.77600 121.59600 86.41800 1.000 47.47000 157 ILE F C 1
ATOM 8025 O O . ILE F 2 157 ? 142.60600 121.04500 85.68800 1.000 47.47000 157 ILE F O 1
ATOM 8030 N N . CYS F 2 158 ? 140.79800 120.92400 87.01700 1.000 53.21000 158 CYS F N 1
ATOM 8031 C CA . CYS F 2 158 ? 140.68300 119.46800 86.93900 1.000 53.21000 158 CYS F CA 1
ATOM 8032 C C . CYS F 2 158 ? 139.24900 119.09900 86.59000 1.000 53.21000 158 CYS F C 1
ATOM 8033 O O . CYS F 2 158 ? 138.42500 118.88800 87.49700 1.000 53.21000 158 CYS F O 1
ATOM 8036 N N . PRO F 2 159 ? 138.91300 119.01100 85.28000 1.000 56.78000 159 PRO F N 1
ATOM 8037 C CA . PRO F 2 159 ? 137.51300 119.16800 84.85000 1.000 56.78000 159 PRO F CA 1
ATOM 8038 C C . PRO F 2 159 ? 136.54100 118.11000 85.34400 1.000 56.78000 159 PRO F C 1
ATOM 8039 O O . PRO F 2 159 ? 135.82800 118.36000 86.31800 1.000 56.78000 159 PRO F O 1
ATOM 8043 N N . LEU F 2 160 ? 136.55900 116.91800 84.78000 1.000 64.58000 160 LEU F N 1
ATOM 8044 C CA . LEU F 2 160 ? 135.92100 115.80500 85.46700 1.000 64.58000 160 LEU F CA 1
ATOM 8045 C C . LEU F 2 160 ? 136.61200 114.48200 85.18600 1.000 64.58000 160 LEU F C 1
ATOM 8046 O O . LEU F 2 160 ? 136.15500 113.45500 85.68700 1.000 64.58000 160 LEU F O 1
ATOM 8051 N N . PHE F 2 161 ? 137.70900 114.47200 84.43500 1.000 74.08000 161 PHE F N 1
ATOM 8052 C CA . PHE F 2 161 ? 138.41600 113.24600 84.10200 1.000 74.08000 161 PHE F CA 1
ATOM 8053 C C . PHE F 2 161 ? 139.86300 113.27200 84.57100 1.000 74.08000 161 PHE F C 1
ATOM 8054 O O . PHE F 2 161 ? 140.57700 112.27800 84.39800 1.000 74.08000 161 PHE F O 1
ATOM 8062 N N . SER F 2 162 ? 140.31500 114.37800 85.15600 1.000 70.91000 162 SER F N 1
ATOM 8063 C CA . SER F 2 162 ? 141.71900 114.57000 85.47800 1.000 70.91000 162 SER F CA 1
ATOM 8064 C C . SER F 2 162 ? 142.07900 113.85700 86.78000 1.000 70.91000 162 SER F C 1
ATOM 8065 O O . SER F 2 162 ? 141.27100 113.14300 87.37600 1.000 70.91000 162 SER F O 1
ATOM 8068 N N . GLN F 2 163 ? 143.31700 114.05500 87.23000 1.000 68.86000 163 GLN F N 1
ATOM 8069 C CA . GLN F 2 163 ? 143.85200 113.27300 88.33300 1.000 68.86000 163 GLN F CA 1
ATOM 8070 C C . GLN F 2 163 ? 143.65700 113.92600 89.69300 1.000 68.86000 163 GLN F C 1
ATOM 8071 O O . GLN F 2 163 ? 143.67900 113.20800 90.69800 1.000 68.86000 163 GLN F O 1
ATOM 8077 N N . CYS F 2 164 ? 143.47800 115.25700 89.72400 1.000 66.39000 164 CYS F N 1
ATOM 8078 C CA . CYS F 2 164 ? 143.20600 116.08300 90.91800 1.000 66.39000 164 CYS F CA 1
ATOM 8079 C C . CYS F 2 164 ? 144.11700 115.77800 92.11000 1.000 66.39000 164 CYS F C 1
ATOM 8080 O O . CYS F 2 164 ? 143.67400 115.72200 93.25900 1.000 66.39000 164 CYS F O 1
ATOM 8083 N N . SER F 2 165 ? 145.41000 115.60200 91.84300 1.000 64.81000 165 SER F N 1
ATOM 8084 C CA . SER F 2 165 ? 146.38900 115.40600 92.91300 1.000 64.81000 165 SER F CA 1
ATOM 8085 C C . SER F 2 165 ? 146.60600 116.75800 93.57900 1.000 64.81000 165 SER F C 1
ATOM 8086 O O . SER F 2 165 ? 147.53200 117.50700 93.26000 1.000 64.81000 165 SER F O 1
ATOM 8089 N N . PHE F 2 166 ? 145.72700 117.07800 94.52400 1.000 51.67000 166 PHE F N 1
ATOM 8090 C CA . PHE F 2 166 ? 145.65100 118.43800 95.02600 1.000 51.67000 166 PHE F CA 1
ATOM 8091 C C . PHE F 2 166 ? 146.60500 118.66900 96.18600 1.000 51.67000 166 PHE F C 1
ATOM 8092 O O . PHE F 2 166 ? 146.92300 117.75400 96.94700 1.000 51.67000 166 PHE F O 1
ATOM 8100 N N . ARG F 2 167 ? 147.05800 119.91500 96.30200 1.000 48.25000 167 ARG F N 1
ATOM 8101 C CA . ARG F 2 167 ? 148.04200 120.28500 97.30400 1.000 48.25000 167 ARG F CA 1
ATOM 8102 C C . ARG F 2 167 ? 147.41700 120.19800 98.69100 1.000 48.25000 167 ARG F C 1
ATOM 8103 O O . ARG F 2 167 ? 146.22900 120.46300 98.88100 1.000 48.25000 167 ARG F O 1
ATOM 8111 N N . ILE F 2 168 ? 148.22900 119.79200 99.65800 1.000 45.22000 168 ILE F N 1
ATOM 8112 C CA . ILE F 2 168 ? 147.73900 119.28500 100.92400 1.000 45.22000 168 ILE F CA 1
ATOM 8113 C C . ILE F 2 168 ? 147.63200 120.37900 101.96100 1.000 45.22000 168 ILE F C 1
ATOM 8114 O O . ILE F 2 168 ? 146.55000 120.65300 102.47100 1.000 45.22000 168 ILE F O 1
ATOM 8119 N N . SER F 2 169 ? 148.73700 121.02800 102.27000 1.000 42.61000 169 SER F N 1
ATOM 8120 C CA . SER F 2 169 ? 148.87600 121.89800 103.43300 1.000 42.61000 169 SER F CA 1
ATOM 8121 C C . SER F 2 169 ? 148.11900 123.18300 103.33600 1.000 42.61000 169 SER F C 1
ATOM 8122 O O . SER F 2 169 ? 148.33100 124.01100 104.22200 1.000 42.61000 169 SER F O 1
ATOM 8125 N N . ASN F 2 170 ? 147.27200 123.43200 102.34400 1.000 38.95000 170 ASN F N 1
ATOM 8126 C CA . ASN F 2 170 ? 146.46200 124.63600 102.32800 1.000 38.95000 170 ASN F CA 1
ATOM 8127 C C . ASN F 2 170 ? 145.01000 124.38200 102.70300 1.000 38.95000 170 ASN F C 1
ATOM 8128 O O . ASN F 2 170 ? 144.29800 125.33600 103.02200 1.000 38.95000 170 ASN F O 1
ATOM 8133 N N . ILE F 2 171 ? 144.54700 123.12900 102.66400 1.000 35.41000 171 ILE F N 1
ATOM 8134 C CA . ILE F 2 171 ? 143.24700 122.79300 103.23300 1.000 35.41000 171 ILE F CA 1
ATOM 8135 C C . ILE F 2 171 ? 143.36200 122.41000 104.69500 1.000 35.41000 171 ILE F C 1
ATOM 8136 O O . ILE F 2 171 ? 142.35200 122.08000 105.32700 1.000 35.41000 171 ILE F O 1
ATOM 8141 N N . LEU F 2 172 ? 144.56900 122.42600 105.24500 1.000 33.36000 172 LEU F N 1
ATOM 8142 C CA . LEU F 2 172 ? 144.80000 122.18100 106.65700 1.000 33.36000 172 LEU F CA 1
ATOM 8143 C C . LEU F 2 172 ? 144.92300 123.47000 107.45100 1.000 33.36000 172 LEU F C 1
ATOM 8144 O O . LEU F 2 172 ? 144.76400 123.44500 108.67500 1.000 33.36000 172 LEU F O 1
ATOM 8149 N N . THR F 2 173 ? 145.20300 124.58800 106.78500 1.000 32.50000 173 THR F N 1
ATOM 8150 C CA . THR F 2 173 ? 145.12400 125.91300 107.38600 1.000 32.50000 173 THR F CA 1
ATOM 8151 C C . THR F 2 173 ? 143.74200 126.53100 107.24300 1.000 32.50000 173 THR F C 1
ATOM 8152 O O . THR F 2 173 ? 143.54000 127.67600 107.67200 1.000 32.50000 173 THR F O 1
ATOM 8156 N N . PHE F 2 174 ? 142.79500 125.79200 106.65700 1.000 27.98000 174 PHE F N 1
ATOM 8157 C CA . PHE F 2 174 ? 141.43600 126.28900 106.47900 1.000 27.98000 174 PHE F CA 1
ATOM 8158 C C . PHE F 2 174 ? 140.78900 126.60800 107.80800 1.000 27.98000 174 PHE F C 1
ATOM 8159 O O . PHE F 2 174 ? 140.16500 127.66100 107.97300 1.000 27.98000 174 PHE F O 1
ATOM 8167 N N . LEU F 2 175 ? 140.88300 125.68800 108.75000 1.000 23.91000 175 LEU F N 1
ATOM 8168 C CA . LEU F 2 175 ? 140.06300 125.83400 109.93000 1.000 23.91000 175 LEU F CA 1
ATOM 8169 C C . LEU F 2 175 ? 140.67300 126.86100 110.86800 1.000 23.91000 175 LEU F C 1
ATOM 8170 O O . LEU F 2 175 ? 139.94300 127.54500 111.58900 1.000 23.91000 175 LEU F O 1
ATOM 8175 N N . THR F 2 176 ? 141.99000 127.06500 110.80600 1.000 24.84000 176 THR F N 1
ATOM 8176 C CA . THR F 2 176 ? 142.54100 128.18300 111.55900 1.000 24.84000 176 THR F CA 1
ATOM 8177 C C . THR F 2 176 ? 142.26600 129.50400 110.86300 1.000 24.84000 176 THR F C 1
ATOM 8178 O O . THR F 2 176 ? 142.19700 130.53400 111.53500 1.000 24.84000 176 THR F O 1
ATOM 8182 N N . LEU F 2 177 ? 142.05400 129.50100 109.54100 1.000 23.52000 177 LEU F N 1
ATOM 8183 C CA . LEU F 2 177 ? 141.57700 130.71700 108.88800 1.000 23.52000 177 LEU F CA 1
ATOM 8184 C C . LEU F 2 177 ? 140.16300 131.06000 109.33500 1.000 23.52000 177 LEU F C 1
ATOM 8185 O O . LEU F 2 177 ? 139.86200 132.21900 109.65600 1.000 23.52000 177 LEU F O 1
ATOM 8190 N N . LEU F 2 178 ? 139.30500 130.04500 109.39800 1.000 22.86000 178 LEU F N 1
ATOM 8191 C CA . LEU F 2 178 ? 137.92800 130.21000 109.84900 1.000 22.86000 178 LEU F CA 1
ATOM 8192 C C . LEU F 2 178 ? 137.85100 130.58600 111.32200 1.000 22.86000 178 LEU F C 1
ATOM 8193 O O . LEU F 2 178 ? 136.86500 131.18700 111.75000 1.000 22.86000 178 LEU F O 1
ATOM 8198 N N . ALA F 2 179 ? 138.85100 130.21500 112.11700 1.000 25.03000 179 ALA F N 1
ATOM 8199 C CA . ALA F 2 179 ? 138.85400 130.65200 113.50700 1.000 25.03000 179 ALA F CA 1
ATOM 8200 C C . ALA F 2 179 ? 139.42500 132.05600 113.65500 1.000 25.03000 179 ALA F C 1
ATOM 8201 O O . ALA F 2 179 ? 138.90900 132.85400 114.45000 1.000 25.03000 179 ALA F O 1
ATOM 8203 N N . SER F 2 180 ? 140.48000 132.37400 112.89500 1.000 26.81000 180 SER F N 1
ATOM 8204 C CA . SER F 2 180 ? 141.14900 133.66200 113.03000 1.000 26.81000 180 SER F CA 1
ATOM 8205 C C . SER F 2 180 ? 140.24900 134.79500 112.58200 1.000 26.81000 180 SER F C 1
ATOM 8206 O O . SER F 2 180 ? 140.12800 135.81100 113.27900 1.000 26.81000 180 SER F O 1
ATOM 8209 N N . GLN F 2 181 ? 139.58800 134.62900 111.43400 1.000 25.69000 181 GLN F N 1
ATOM 8210 C CA . GLN F 2 181 ? 138.69400 135.67600 110.96400 1.000 25.69000 181 GLN F CA 1
ATOM 8211 C C . GLN F 2 181 ? 137.48600 135.83300 111.87300 1.000 25.69000 181 GLN F C 1
ATOM 8212 O O . GLN F 2 181 ? 137.02100 136.95600 112.07700 1.000 25.69000 181 GLN F O 1
ATOM 8218 N N . ALA F 2 182 ? 137.01800 134.74100 112.47900 1.000 24.75000 182 ALA F N 1
ATOM 8219 C CA . ALA F 2 182 ? 135.86300 134.82300 113.36400 1.000 24.75000 182 ALA F CA 1
ATOM 8220 C C . ALA F 2 182 ? 136.19200 135.56600 114.64600 1.000 24.75000 182 ALA F C 1
ATOM 8221 O O . ALA F 2 182 ? 135.42500 136.43200 115.07300 1.000 24.75000 182 ALA F O 1
ATOM 8223 N N . VAL F 2 183 ? 137.34000 135.27400 115.25700 1.000 26.22000 183 VAL F N 1
ATOM 8224 C CA . VAL F 2 183 ? 137.68600 135.95200 116.50300 1.000 26.22000 183 VAL F CA 1
ATOM 8225 C C . VAL F 2 183 ? 138.04900 137.41600 116.24800 1.000 26.22000 183 VAL F C 1
ATOM 8226 O O . VAL F 2 183 ? 137.64300 138.30700 117.01000 1.000 26.22000 183 VAL F O 1
ATOM 8230 N N . ILE F 2 184 ? 138.77400 137.69600 115.15500 1.000 25.57000 184 ILE F N 1
ATOM 8231 C CA . ILE F 2 184 ? 139.11000 139.07700 114.80600 1.000 25.57000 184 ILE F CA 1
ATOM 8232 C C . ILE F 2 184 ? 137.85600 139.88300 114.48500 1.000 25.57000 184 ILE F C 1
ATOM 8233 O O . ILE F 2 184 ? 137.71200 141.02900 114.92600 1.000 25.57000 184 ILE F O 1
ATOM 8238 N N . LEU F 2 185 ? 136.90300 139.28600 113.77300 1.000 26.83000 185 LEU F N 1
ATOM 8239 C CA . LEU F 2 185 ? 135.67200 139.98100 113.44700 1.000 26.83000 185 LEU F CA 1
ATOM 8240 C C . LEU F 2 185 ? 134.75100 140.10700 114.65200 1.000 26.83000 185 LEU F C 1
ATOM 8241 O O . LEU F 2 185 ? 133.92700 141.02300 114.68800 1.000 26.83000 185 LEU F O 1
ATOM 8246 N N . ALA F 2 186 ? 134.88400 139.22700 115.64800 1.000 28.50000 186 ALA F N 1
ATOM 8247 C CA . ALA F 2 186 ? 134.09300 139.35400 116.86300 1.000 28.50000 186 ALA F CA 1
ATOM 8248 C C . ALA F 2 186 ? 134.67000 140.35300 117.83800 1.000 28.50000 186 ALA F C 1
ATOM 8249 O O . ALA F 2 186 ? 133.92300 140.86000 118.67900 1.000 28.50000 186 ALA F O 1
ATOM 8251 N N . SER F 2 187 ? 135.97400 140.61800 117.75400 1.000 32.65000 187 SER F N 1
ATOM 8252 C CA . SER F 2 187 ? 136.73300 141.45000 118.68900 1.000 32.65000 187 SER F CA 1
ATOM 8253 C C . SER F 2 187 ? 136.14700 142.80000 119.12400 1.000 32.65000 187 SER F C 1
ATOM 8254 O O . SER F 2 187 ? 136.40500 143.19400 120.26400 1.000 32.65000 187 SER F O 1
ATOM 8257 N N . PRO F 2 188 ? 135.38700 143.55500 118.31400 1.000 32.22000 188 PRO F N 1
ATOM 8258 C CA . PRO F 2 188 ? 134.73300 144.74200 118.88800 1.000 32.22000 188 PRO F CA 1
ATOM 8259 C C . PRO F 2 188 ? 133.59500 144.42500 119.83300 1.000 32.22000 188 PRO F C 1
ATOM 8260 O O . PRO F 2 188 ? 133.26800 145.26700 120.67600 1.000 32.22000 188 PRO F O 1
ATOM 8264 N N . VAL F 2 189 ? 132.97900 143.25300 119.72700 1.000 32.45000 189 VAL F N 1
ATOM 8265 C CA . VAL F 2 189 ? 131.86300 142.90600 120.60000 1.000 32.45000 189 VAL F CA 1
ATOM 8266 C C . VAL F 2 189 ? 132.34800 142.19400 121.84900 1.000 32.45000 189 VAL F C 1
ATOM 8267 O O . VAL F 2 189 ? 131.89900 142.48600 122.95700 1.000 32.45000 189 VAL F O 1
ATOM 8271 N N . MET F 2 190 ? 133.30400 141.28900 121.67600 1.000 37.52000 190 MET F N 1
ATOM 8272 C CA . MET F 2 190 ? 133.63600 140.32100 122.70700 1.000 37.52000 190 MET F CA 1
ATOM 8273 C C . MET F 2 190 ? 134.41700 140.94700 123.85400 1.000 37.52000 190 MET F C 1
ATOM 8274 O O . MET F 2 190 ? 134.17400 140.61400 125.01800 1.000 37.52000 190 MET F O 1
ATOM 8279 N N . ILE F 2 191 ? 135.34300 141.86100 123.56000 1.000 36.66000 191 ILE F N 1
ATOM 8280 C CA . ILE F 2 191 ? 136.17400 142.40600 124.62800 1.000 36.66000 191 ILE F CA 1
ATOM 8281 C C . ILE F 2 191 ? 135.42700 143.41000 125.49400 1.000 36.66000 191 ILE F C 1
ATOM 8282 O O . ILE F 2 191 ? 135.82200 143.63100 126.64300 1.000 36.66000 191 ILE F O 1
ATOM 8287 N N . VAL F 2 192 ? 134.34400 144.00800 125.00000 1.000 37.16000 192 VAL F N 1
ATOM 8288 C CA . VAL F 2 192 ? 133.60600 144.93200 125.84900 1.000 37.16000 192 VAL F CA 1
ATOM 8289 C C . VAL F 2 192 ? 132.69900 144.15700 126.79300 1.000 37.16000 192 VAL F C 1
ATOM 8290 O O . VAL F 2 192 ? 132.49400 144.56700 127.94000 1.000 37.16000 192 VAL F O 1
ATOM 8294 N N . LEU F 2 193 ? 132.18000 143.01200 126.34400 1.000 37.33000 193 LEU F N 1
ATOM 8295 C CA . LEU F 2 193 ? 131.44700 142.11500 127.23000 1.000 37.33000 193 LEU F CA 1
ATOM 8296 C C . LEU F 2 193 ? 132.34800 141.58700 128.33700 1.000 37.33000 193 LEU F C 1
ATOM 8297 O O . LEU F 2 193 ? 131.93400 141.50300 129.49900 1.000 37.33000 193 LEU F O 1
ATOM 8302 N N . LEU F 2 194 ? 133.60000 141.27400 128.00400 1.000 39.06000 194 LEU F N 1
ATOM 8303 C CA . LEU F 2 194 ? 134.54200 140.81500 129.01800 1.000 39.06000 194 LEU F CA 1
ATOM 8304 C C . LEU F 2 194 ? 134.98300 141.93900 129.93300 1.000 39.06000 194 LEU F C 1
ATOM 8305 O O . LEU F 2 194 ? 135.20500 141.70200 131.12200 1.000 39.06000 194 LEU F O 1
ATOM 8310 N N . LEU F 2 195 ? 135.11000 143.15900 129.40900 1.000 45.14000 195 LEU F N 1
ATOM 8311 C CA . LEU F 2 195 ? 135.39900 144.30100 130.26600 1.000 45.14000 195 LEU F CA 1
ATOM 8312 C C . LEU F 2 195 ? 134.25100 144.55600 131.23300 1.000 45.14000 195 LEU F C 1
ATOM 8313 O O . LEU F 2 195 ? 134.47600 144.82800 132.41800 1.000 45.14000 195 LEU F O 1
ATOM 8318 N N . SER F 2 196 ? 133.01400 144.41400 130.75000 1.000 44.43000 196 SER F N 1
ATOM 8319 C CA . SER F 2 196 ? 131.83800 144.56900 131.59700 1.000 44.43000 196 SER F CA 1
ATOM 8320 C C . SER F 2 196 ? 131.76500 143.48200 132.65700 1.000 44.43000 196 SER F C 1
ATOM 8321 O O . SER F 2 196 ? 131.43800 143.75900 133.81500 1.000 44.43000 196 SER F O 1
ATOM 8324 N N . GLU F 2 197 ? 132.10300 142.24700 132.29200 1.000 47.98000 197 GLU F N 1
ATOM 8325 C CA . GLU F 2 197 ? 131.99200 141.15400 133.24800 1.000 47.98000 197 GLU F CA 1
ATOM 8326 C C . GLU F 2 197 ? 133.12500 141.18700 134.26900 1.000 47.98000 197 GLU F C 1
ATOM 8327 O O . GLU F 2 197 ? 132.91000 140.87800 135.44400 1.000 47.98000 197 GLU F O 1
ATOM 8333 N N . VAL F 2 198 ? 134.32400 141.60700 133.85900 1.000 50.54000 198 VAL F N 1
ATOM 8334 C CA . VAL F 2 198 ? 135.41000 141.79000 134.81700 1.000 50.54000 198 VAL F CA 1
ATOM 8335 C C . VAL F 2 198 ? 135.12200 142.97000 135.73900 1.000 50.54000 198 VAL F C 1
ATOM 8336 O O . VAL F 2 198 ? 135.38800 142.90900 136.94600 1.000 50.54000 198 VAL F O 1
ATOM 8340 N N . LEU F 2 199 ? 134.51800 144.03700 135.20600 1.000 51.84000 199 LEU F N 1
ATOM 8341 C CA . LEU F 2 199 ? 134.15100 145.17200 136.04500 1.000 51.84000 199 LEU F CA 1
ATOM 8342 C C . LEU F 2 199 ? 133.05200 144.80000 137.03100 1.000 51.84000 199 LEU F C 1
ATOM 8343 O O . LEU F 2 199 ? 133.06500 145.25100 138.18300 1.000 51.84000 199 LEU F O 1
ATOM 8348 N N . LEU F 2 200 ? 132.12200 143.94700 136.62000 1.000 55.30000 200 LEU F N 1
ATOM 8349 C CA . LEU F 2 200 ? 131.11500 143.49300 137.56100 1.000 55.30000 200 LEU F CA 1
ATOM 8350 C C . LEU F 2 200 ? 131.69300 142.49100 138.55000 1.000 55.30000 200 LEU F C 1
ATOM 8351 O O . LEU F 2 200 ? 131.19700 142.38700 139.67300 1.000 55.30000 200 LEU F O 1
ATOM 8356 N N . GLY F 2 201 ? 132.74400 141.76700 138.17000 1.000 62.33000 201 GLY F N 1
ATOM 8357 C CA . GLY F 2 201 ? 133.46300 140.97200 139.14900 1.000 62.33000 201 GLY F CA 1
ATOM 8358 C C . GLY F 2 201 ? 134.16700 141.82600 140.18500 1.000 62.33000 201 GLY F C 1
ATOM 8359 O O . GLY F 2 201 ? 134.22300 141.46200 141.36300 1.000 62.33000 201 GLY F O 1
ATOM 8360 N N . VAL F 2 202 ? 134.69900 142.97500 139.76200 1.000 66.15000 202 VAL F N 1
ATOM 8361 C CA . VAL F 2 202 ? 135.24300 143.96000 140.69600 1.000 66.15000 202 VAL F CA 1
ATOM 8362 C C . VAL F 2 202 ? 134.14400 144.48000 141.61800 1.000 66.15000 202 VAL F C 1
ATOM 8363 O O . VAL F 2 202 ? 134.35000 144.64500 142.83000 1.000 66.15000 202 VAL F O 1
ATOM 8367 N N . LEU F 2 203 ? 132.95100 144.70600 141.06300 1.000 64.10000 203 LEU F N 1
ATOM 8368 C CA . LEU F 2 203 ? 131.80900 145.13100 141.86900 1.000 64.10000 203 LEU F CA 1
ATOM 8369 C C . LEU F 2 203 ? 131.37800 144.05200 142.85800 1.000 64.10000 203 LEU F C 1
ATOM 8370 O O . LEU F 2 203 ? 130.93700 144.36700 143.96900 1.000 64.10000 203 LEU F O 1
ATOM 8375 N N . SER F 2 204 ? 131.50500 142.78200 142.47900 1.000 69.01000 204 SER F N 1
ATOM 8376 C CA . SER F 2 204 ? 131.21200 141.69800 143.40900 1.000 69.01000 204 SER F CA 1
ATOM 8377 C C . SER F 2 204 ? 132.29300 141.56000 144.46800 1.000 69.01000 204 SER F C 1
ATOM 8378 O O . SER F 2 204 ? 132.01800 141.07500 145.57000 1.000 69.01000 204 SER F O 1
ATOM 8381 N N . ARG F 2 205 ? 133.52700 141.94600 144.14500 1.000 73.74000 205 ARG F N 1
ATOM 8382 C CA . ARG F 2 205 ? 134.57300 141.99000 145.16200 1.000 73.74000 205 ARG F CA 1
ATOM 8383 C C . ARG F 2 205 ? 134.30900 143.09700 146.17100 1.000 73.74000 205 ARG F C 1
ATOM 8384 O O . ARG F 2 205 ? 134.46100 142.89000 147.38000 1.000 73.74000 205 ARG F O 1
ATOM 8392 N N . PHE F 2 206 ? 133.89400 144.27100 145.70200 1.000 71.98000 206 PHE F N 1
ATOM 8393 C CA . PHE F 2 206 ? 133.56800 145.36300 146.61200 1.000 71.98000 206 PHE F CA 1
ATOM 8394 C C . PHE F 2 206 ? 132.19500 145.22500 147.25700 1.000 71.98000 206 PHE F C 1
ATOM 8395 O O . PHE F 2 206 ? 131.84200 146.05700 148.09900 1.000 71.98000 206 PHE F O 1
ATOM 8403 N N . ALA F 2 207 ? 131.41500 144.21100 146.89000 1.000 69.16000 207 ALA F N 1
ATOM 8404 C CA . ALA F 2 207 ? 130.15000 143.91300 147.56300 1.000 69.16000 207 ALA F CA 1
ATOM 8405 C C . ALA F 2 207 ? 129.94800 142.40800 147.56000 1.000 69.16000 207 ALA F C 1
ATOM 8406 O O . ALA F 2 207 ? 129.22500 141.86000 146.72000 1.000 69.16000 207 ALA F O 1
ATOM 8408 N N . PRO F 2 208 ? 130.57300 141.68900 148.51600 1.000 73.60000 208 PRO F N 1
ATOM 8409 C CA . PRO F 2 208 ? 130.59800 140.22000 148.49200 1.000 73.60000 208 PRO F CA 1
ATOM 8410 C C . PRO F 2 208 ? 129.32500 139.55400 149.01400 1.000 73.60000 208 PRO F C 1
ATOM 8411 O O . PRO F 2 208 ? 129.37400 138.62600 149.82200 1.000 73.60000 208 PRO F O 1
ATOM 8415 N N . GLN F 2 209 ? 128.17400 140.04200 148.55800 1.000 74.57000 209 GLN F N 1
ATOM 8416 C CA . GLN F 2 209 ? 126.88600 139.46400 148.92600 1.000 74.57000 209 GLN F CA 1
ATOM 8417 C C . GLN F 2 209 ? 125.92800 139.32200 147.75700 1.000 74.57000 209 GLN F C 1
ATOM 8418 O O . GLN F 2 209 ? 124.88000 138.69000 147.92100 1.000 74.57000 209 GLN F O 1
ATOM 8424 N N . MET F 2 210 ? 126.23300 139.88500 146.59500 1.000 67.72000 210 MET F N 1
ATOM 8425 C CA . MET F 2 210 ? 125.27900 139.94600 145.50400 1.000 67.72000 210 MET F CA 1
ATOM 8426 C C . MET F 2 210 ? 125.28600 138.65800 144.69900 1.000 67.72000 210 MET F C 1
ATOM 8427 O O . MET F 2 210 ? 126.14000 137.78700 144.88400 1.000 67.72000 210 MET F O 1
ATOM 8432 N N . ASN F 2 211 ? 124.30800 138.53800 143.80900 1.000 54.91000 211 ASN F N 1
ATOM 8433 C CA . ASN F 2 211 ? 124.32300 137.48700 142.80000 1.000 54.91000 211 ASN F CA 1
ATOM 8434 C C . ASN F 2 211 ? 124.97900 138.08100 141.56500 1.000 54.91000 211 ASN F C 1
ATOM 8435 O O . ASN F 2 211 ? 124.32000 138.72200 140.74700 1.000 54.91000 211 ASN F O 1
ATOM 8440 N N . ALA F 2 212 ? 126.28900 137.87400 141.43100 1.000 48.50000 212 ALA F N 1
ATOM 8441 C CA . ALA F 2 212 ? 127.02000 138.47600 140.32400 1.000 48.50000 212 ALA F CA 1
ATOM 8442 C C . ALA F 2 212 ? 126.68900 137.80500 139.00200 1.000 48.50000 212 ALA F C 1
ATOM 8443 O O . ALA F 2 212 ? 126.80600 138.43200 137.94600 1.000 48.50000 212 ALA F O 1
ATOM 8445 N N . PHE F 2 213 ? 126.24900 136.55100 139.04200 1.000 42.83000 213 PHE F N 1
ATOM 8446 C CA . PHE F 2 213 ? 125.96000 135.82400 137.81200 1.000 42.83000 213 PHE F CA 1
ATOM 8447 C C . PHE F 2 213 ? 124.69400 136.34800 137.14700 1.000 42.83000 213 PHE F C 1
ATOM 8448 O O . PHE F 2 213 ? 124.67800 136.60100 135.93400 1.000 42.83000 213 PHE F O 1
ATOM 8456 N N . SER F 2 214 ? 123.63600 136.55800 137.93600 1.000 39.73000 214 SER F N 1
ATOM 8457 C CA . SER F 2 214 ? 122.37500 137.07000 137.40400 1.000 39.73000 214 SER F CA 1
ATOM 8458 C C . SER F 2 214 ? 122.52500 138.49500 136.88000 1.000 39.73000 214 SER F C 1
ATOM 8459 O O . SER F 2 214 ? 122.10900 138.80400 135.75200 1.000 39.73000 214 SER F O 1
ATOM 8462 N N . VAL F 2 215 ? 123.14600 139.36700 137.68100 1.000 39.66000 215 VAL F N 1
ATOM 8463 C CA . VAL F 2 215 ? 123.35800 140.75800 137.29800 1.000 39.66000 215 VAL F CA 1
ATOM 8464 C C . VAL F 2 215 ? 124.32700 140.84500 136.12600 1.000 39.66000 215 VAL F C 1
ATOM 8465 O O . VAL F 2 215 ? 124.22900 141.75500 135.29300 1.000 39.66000 215 VAL F O 1
ATOM 8469 N N . SER F 2 216 ? 125.23100 139.87200 136.00200 1.000 39.72000 216 SER F N 1
ATOM 8470 C CA . SER F 2 216 ? 126.09400 139.80300 134.83200 1.000 39.72000 216 SER F CA 1
ATOM 8471 C C . SER F 2 216 ? 125.29600 139.48900 133.57600 1.000 39.72000 216 SER F C 1
ATOM 8472 O O . SER F 2 216 ? 125.46200 140.16100 132.55000 1.000 39.72000 216 SER F O 1
ATOM 8475 N N . LEU F 2 217 ? 124.40600 138.48900 133.65300 1.000 34.94000 217 LEU F N 1
ATOM 8476 C CA . LEU F 2 217 ? 123.60700 138.08700 132.49400 1.000 34.94000 217 LEU F CA 1
ATOM 8477 C C . LEU F 2 217 ? 122.70100 139.20900 132.00300 1.000 34.94000 217 LEU F C 1
ATOM 8478 O O . LEU F 2 217 ? 122.59600 139.43900 130.78400 1.000 34.94000 217 LEU F O 1
ATOM 8483 N N . THR F 2 218 ? 122.06800 139.92700 132.94400 1.000 33.78000 218 THR F N 1
ATOM 8484 C CA . THR F 2 218 ? 121.07200 140.94500 132.60100 1.000 33.78000 218 THR F CA 1
ATOM 8485 C C . THR F 2 218 ? 121.66200 142.05700 131.74100 1.000 33.78000 218 THR F C 1
ATOM 8486 O O . THR F 2 218 ? 121.14400 142.35800 130.66200 1.000 33.78000 218 THR F O 1
ATOM 8490 N N . ILE F 2 219 ? 122.76400 142.65500 132.18300 1.000 34.58000 219 ILE F N 1
ATOM 8491 C CA . ILE F 2 219 ? 123.36100 143.71200 131.38000 1.000 34.58000 219 ILE F CA 1
ATOM 8492 C C . ILE F 2 219 ? 124.13300 143.14400 130.20000 1.000 34.58000 219 ILE F C 1
ATOM 8493 O O . ILE F 2 219 ? 124.23400 143.79500 129.15400 1.000 34.58000 219 ILE F O 1
ATOM 8498 N N . LYS F 2 220 ? 124.65300 141.92600 130.31200 1.000 35.28000 220 LYS F N 1
ATOM 8499 C CA . LYS F 2 220 ? 125.63400 141.45900 129.35800 1.000 35.28000 220 LYS F CA 1
ATOM 8500 C C . LYS F 2 220 ? 124.98800 140.79700 128.14800 1.000 35.28000 220 LYS F C 1
ATOM 8501 O O . LYS F 2 220 ? 125.68100 140.50800 127.17100 1.000 35.28000 220 LYS F O 1
ATOM 8507 N N . SER F 2 221 ? 123.67200 140.58400 128.16400 1.000 30.16000 221 SER F N 1
ATOM 8508 C CA . SER F 2 221 ? 123.00100 140.25000 126.90700 1.000 30.16000 221 SER F CA 1
ATOM 8509 C C . SER F 2 221 ? 122.66800 141.50400 126.10000 1.000 30.16000 221 SER F C 1
ATOM 8510 O O . SER F 2 221 ? 122.93200 141.58400 124.88400 1.000 30.16000 221 SER F O 1
ATOM 8513 N N . LEU F 2 222 ? 122.08000 142.48800 126.77700 1.000 28.43000 222 LEU F N 1
ATOM 8514 C CA . LEU F 2 222 ? 121.63100 143.71200 126.13400 1.000 28.43000 222 LEU F CA 1
ATOM 8515 C C . LEU F 2 222 ? 122.79600 144.52800 125.60100 1.000 28.43000 222 LEU F C 1
ATOM 8516 O O . LEU F 2 222 ? 122.68000 145.14900 124.54000 1.000 28.43000 222 LEU F O 1
ATOM 8521 N N . LEU F 2 223 ? 123.92800 144.51400 126.30700 1.000 32.51000 223 LEU F N 1
ATOM 8522 C CA . LEU F 2 223 ? 125.09200 145.25700 125.85400 1.000 32.51000 223 LEU F CA 1
ATOM 8523 C C . LEU F 2 223 ? 125.67500 144.64500 124.58900 1.000 32.51000 223 LEU F C 1
ATOM 8524 O O . LEU F 2 223 ? 126.15500 145.37400 123.71400 1.000 32.51000 223 LEU F O 1
ATOM 8529 N N . ALA F 2 224 ? 125.57700 143.32100 124.44700 1.000 30.33000 224 ALA F N 1
ATOM 8530 C CA . ALA F 2 224 ? 126.01500 142.65600 123.22400 1.000 30.33000 224 ALA F CA 1
ATOM 8531 C C . ALA F 2 224 ? 125.13400 143.03100 122.04600 1.000 30.33000 224 ALA F C 1
ATOM 8532 O O . ALA F 2 224 ? 125.63700 143.32900 120.95300 1.000 30.33000 224 ALA F O 1
ATOM 8534 N N . ILE F 2 225 ? 123.81400 143.02800 122.25100 1.000 30.03000 225 ILE F N 1
ATOM 8535 C CA . ILE F 2 225 ? 122.93500 143.39000 121.13500 1.000 30.03000 225 ILE F CA 1
ATOM 8536 C C . ILE F 2 225 ? 123.06400 144.87800 120.80400 1.000 30.03000 225 ILE F C 1
ATOM 8537 O O . ILE F 2 225 ? 122.90500 145.28000 119.64600 1.000 30.03000 225 ILE F O 1
ATOM 8542 N N . PHE F 2 226 ? 123.41000 145.70800 121.79000 1.000 33.11000 226 PHE F N 1
ATOM 8543 C CA . PHE F 2 226 ? 123.66900 147.11800 121.51300 1.000 33.11000 226 PHE F CA 1
ATOM 8544 C C . PHE F 2 226 ? 124.93900 147.31800 120.69900 1.000 33.11000 226 PHE F C 1
ATOM 8545 O O . PHE F 2 226 ? 124.97200 148.16900 119.80500 1.000 33.11000 226 PHE F O 1
ATOM 8553 N N . ILE F 2 227 ? 125.99600 146.55900 120.99500 1.000 32.32000 227 ILE F N 1
ATOM 8554 C CA . ILE F 2 227 ? 127.23900 146.72900 120.24500 1.000 32.32000 227 ILE F CA 1
ATOM 8555 C C . ILE F 2 227 ? 127.11400 146.17500 118.83100 1.000 32.32000 227 ILE F C 1
ATOM 8556 O O . ILE F 2 227 ? 127.71500 146.71900 117.89400 1.000 32.32000 227 ILE F O 1
ATOM 8561 N N . ILE F 2 228 ? 126.29800 145.13500 118.62800 1.000 30.75000 228 ILE F N 1
ATOM 8562 C CA . ILE F 2 228 ? 126.03900 144.69200 117.25800 1.000 30.75000 228 ILE F CA 1
ATOM 8563 C C . ILE F 2 228 ? 125.28200 145.76200 116.47100 1.000 30.75000 228 ILE F C 1
ATOM 8564 O O . ILE F 2 228 ? 125.50000 145.92200 115.26200 1.000 30.75000 228 ILE F O 1
ATOM 8569 N N . PHE F 2 229 ? 124.45000 146.56000 117.14400 1.000 34.45000 229 PHE F N 1
ATOM 8570 C CA . PHE F 2 229 ? 123.70500 147.60200 116.44500 1.000 34.45000 229 PHE F CA 1
ATOM 8571 C C . PHE F 2 229 ? 124.61400 148.70800 115.93300 1.000 34.45000 229 PHE F C 1
ATOM 8572 O O . PHE F 2 229 ? 124.59000 149.02900 114.74100 1.000 34.45000 229 PHE F O 1
ATOM 8580 N N . ILE F 2 230 ? 125.44500 149.28600 116.79400 1.000 40.10000 230 ILE F N 1
ATOM 8581 C CA . ILE F 2 230 ? 126.37900 150.33000 116.34200 1.000 40.10000 230 ILE F CA 1
ATOM 8582 C C . ILE F 2 230 ? 127.62200 149.60200 115.84300 1.000 40.10000 230 ILE F C 1
ATOM 8583 O O . ILE F 2 230 ? 128.69800 149.61000 116.44400 1.000 40.10000 230 ILE F O 1
ATOM 8588 N N . CYS F 2 231 ? 127.48500 148.99800 114.67000 1.000 50.52000 231 CYS F N 1
ATOM 8589 C CA . CYS F 2 231 ? 128.64900 148.57500 113.91300 1.000 50.52000 231 CYS F CA 1
ATOM 8590 C C . CYS F 2 231 ? 128.67200 149.24600 112.55100 1.000 50.52000 231 CYS F C 1
ATOM 8591 O O . CYS F 2 231 ? 129.62100 149.97600 112.24400 1.000 50.52000 231 CYS F O 1
ATOM 8594 N N . SER F 2 232 ? 127.65900 148.98900 111.71000 1.000 54.41000 232 SER F N 1
ATOM 8595 C CA . SER F 2 232 ? 127.32700 149.71100 110.47800 1.000 54.41000 232 SER F CA 1
ATOM 8596 C C . SER F 2 232 ? 128.39900 149.67800 109.38400 1.000 54.41000 232 SER F C 1
ATOM 8597 O O . SER F 2 232 ? 128.16200 150.16600 108.27500 1.000 54.41000 232 SER F O 1
ATOM 8600 N N . SER F 2 233 ? 129.56400 1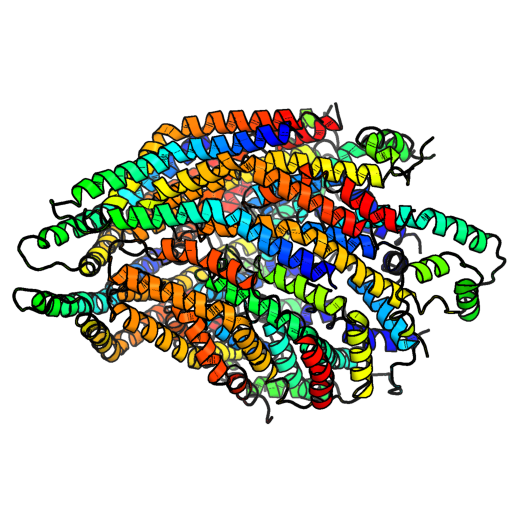49.09800 109.66900 1.000 57.08000 233 SER F N 1
ATOM 8601 C CA . SER F 2 233 ? 130.73300 149.20100 108.81300 1.000 57.08000 233 SER F CA 1
ATOM 8602 C C . SER F 2 233 ? 131.27900 147.83700 108.41700 1.000 57.08000 233 SER F C 1
ATOM 8603 O O . SER F 2 233 ? 131.54600 147.58400 107.23800 1.000 57.08000 233 SER F O 1
ATOM 8606 N N . THR F 2 234 ? 131.45100 146.95900 109.39900 1.000 55.82000 234 THR F N 1
ATOM 8607 C CA . THR F 2 234 ? 132.13100 145.67900 109.20000 1.000 55.82000 234 THR F CA 1
ATOM 8608 C C . THR F 2 234 ? 131.12500 144.54800 108.99300 1.000 55.82000 234 THR F C 1
ATOM 8609 O O . THR F 2 234 ? 131.01700 143.62400 109.79500 1.000 55.82000 234 THR F O 1
ATOM 8613 N N . ILE F 2 235 ? 130.36500 144.63700 107.90200 1.000 55.96000 235 ILE F N 1
ATOM 8614 C CA . ILE F 2 235 ? 129.43600 143.56900 107.54100 1.000 55.96000 235 ILE F CA 1
ATOM 8615 C C . ILE F 2 235 ? 129.63500 143.09400 106.10000 1.000 55.96000 235 ILE F C 1
ATOM 8616 O O . ILE F 2 235 ? 129.64500 141.88800 105.82900 1.000 55.96000 235 ILE F O 1
ATOM 8621 N N . TYR F 2 236 ? 129.80400 144.02500 105.16600 1.000 61.62000 236 TYR F N 1
ATOM 8622 C CA . TYR F 2 236 ? 129.87200 143.70200 103.74800 1.000 61.62000 236 TYR F CA 1
ATOM 8623 C C . TYR F 2 236 ? 131.28800 143.63500 103.19700 1.000 61.62000 236 TYR F C 1
ATOM 8624 O O . TYR F 2 236 ? 131.56500 142.80600 102.32200 1.000 61.62000 236 TYR F O 1
ATOM 8633 N N . PHE F 2 237 ? 132.20200 144.45000 103.71100 1.000 64.59000 237 PHE F N 1
ATOM 8634 C CA . PHE F 2 237 ? 133.46800 144.69400 103.03200 1.000 64.59000 237 PHE F CA 1
ATOM 8635 C C . PHE F 2 237 ? 134.49700 143.58800 103.23200 1.000 64.59000 237 PHE F C 1
ATOM 8636 O O . PHE F 2 237 ? 135.64400 143.76000 102.81000 1.000 64.59000 237 PHE F O 1
ATOM 8644 N N . SER F 2 238 ? 134.13000 142.46900 103.86000 1.000 54.79000 238 SER F N 1
ATOM 8645 C CA . SER F 2 238 ? 134.98800 141.29500 103.82600 1.000 54.79000 238 SER F CA 1
ATOM 8646 C C . SER F 2 238 ? 134.76300 140.45200 102.58000 1.000 54.79000 238 SER F C 1
ATOM 8647 O O . SER F 2 238 ? 135.54600 139.53800 102.31900 1.000 54.79000 238 SER F O 1
ATOM 8650 N N . LYS F 2 239 ? 133.73800 140.74500 101.78200 1.000 46.30000 239 LYS F N 1
ATOM 8651 C CA . LYS F 2 239 ? 133.44600 139.88500 100.64600 1.000 46.30000 239 LYS F CA 1
ATOM 8652 C C . LYS F 2 239 ? 134.11600 140.31900 99.35200 1.000 46.30000 239 LYS F C 1
ATOM 8653 O O . LYS F 2 239 ? 134.22700 139.50000 98.44000 1.000 46.30000 239 LYS F O 1
ATOM 8659 N N . VAL F 2 240 ? 134.62900 141.54600 99.25800 1.000 53.42000 240 VAL F N 1
ATOM 8660 C CA . VAL F 2 240 ? 135.57300 141.84100 98.18100 1.000 53.42000 240 VAL F CA 1
ATOM 8661 C C . VAL F 2 240 ? 136.90000 141.14200 98.45500 1.000 53.42000 240 VAL F C 1
ATOM 8662 O O . VAL F 2 240 ? 137.53000 140.57000 97.54500 1.000 53.42000 240 VAL F O 1
ATOM 8666 N N . GLN F 2 241 ? 137.33200 141.17600 99.72400 1.000 52.19000 241 GLN F N 1
ATOM 8667 C CA . GLN F 2 241 ? 138.44600 140.36300 100.19900 1.000 52.19000 241 GLN F CA 1
ATOM 8668 C C . GLN F 2 241 ? 138.21900 138.89000 99.91100 1.000 52.19000 241 GLN F C 1
ATOM 8669 O O . GLN F 2 241 ? 139.12900 138.19300 99.46300 1.000 52.19000 241 GLN F O 1
ATOM 8675 N N . PHE F 2 242 ? 136.99700 138.41100 100.12100 1.000 45.22000 242 PHE F N 1
ATOM 8676 C CA . PHE F 2 242 ? 136.69500 137.01100 99.86200 1.000 45.22000 242 PHE F CA 1
ATOM 8677 C C . PHE F 2 242 ? 136.60700 136.69400 98.36900 1.000 45.22000 242 PHE F C 1
ATOM 8678 O O . PHE F 2 242 ? 136.90700 135.56700 97.96500 1.000 45.22000 242 PHE F O 1
ATOM 8686 N N . PHE F 2 243 ? 136.18100 137.65700 97.55100 1.000 50.32000 243 PHE F N 1
ATOM 8687 C CA . PHE F 2 243 ? 136.20600 137.50600 96.09900 1.000 50.32000 243 PHE F CA 1
ATOM 8688 C C . PHE F 2 243 ? 137.62600 137.25700 95.60400 1.000 50.32000 243 PHE F C 1
ATOM 8689 O O . PHE F 2 243 ? 137.90700 136.23600 94.95300 1.000 50.32000 243 PHE F O 1
ATOM 8697 N N . LEU F 2 244 ? 138.54900 138.15100 95.97700 1.000 55.43000 244 LEU F N 1
ATOM 8698 C CA . LEU F 2 244 ? 139.95500 137.95400 95.62700 1.000 55.43000 244 LEU F CA 1
ATOM 8699 C C . LEU F 2 244 ? 140.54000 136.72100 96.30900 1.000 55.43000 244 LEU F C 1
ATOM 8700 O O . LEU F 2 244 ? 141.36200 136.01400 95.71100 1.000 55.43000 244 LEU F O 1
ATOM 8705 N N . GLY F 2 245 ? 140.07700 136.41000 97.52200 1.000 51.35000 245 GLY F N 1
ATOM 8706 C CA . GLY F 2 245 ? 140.48500 135.23900 98.27000 1.000 51.35000 245 GLY F CA 1
ATOM 8707 C C . GLY F 2 245 ? 140.18300 133.94700 97.55100 1.000 51.35000 245 GLY F C 1
ATOM 8708 O O . GLY F 2 245 ? 141.11100 133.25700 97.15400 1.000 51.35000 245 GLY F O 1
ATOM 8709 N N . GLU F 2 246 ? 138.90800 133.66600 97.27900 1.000 49.46000 246 GLU F N 1
ATOM 8710 C CA . GLU F 2 246 ? 138.53400 132.43900 96.58500 1.000 49.46000 246 GLU F CA 1
ATOM 8711 C C . GLU F 2 246 ? 139.02900 132.41900 95.14300 1.000 49.46000 246 GLU F C 1
ATOM 8712 O O . GLU F 2 246 ? 139.17600 131.33400 94.57400 1.000 49.46000 246 GLU F O 1
ATOM 8718 N N . HIS F 2 247 ? 139.34700 133.57600 94.54800 1.000 56.60000 247 HIS F N 1
ATOM 8719 C CA . HIS F 2 247 ? 140.09700 133.50300 93.29800 1.000 56.60000 247 HIS F CA 1
ATOM 8720 C C . HIS F 2 247 ? 141.54700 133.07900 93.53200 1.000 56.60000 247 HIS F C 1
ATOM 8721 O O . HIS F 2 247 ? 142.16800 132.50400 92.63500 1.000 56.60000 247 HIS F O 1
ATOM 8728 N N . LYS F 2 248 ? 142.10400 133.35200 94.71300 1.000 56.06000 248 LYS F N 1
ATOM 8729 C CA . LYS F 2 248 ? 143.51100 133.04300 94.96700 1.000 56.06000 248 LYS F CA 1
ATOM 8730 C C . LYS F 2 248 ? 143.73100 131.66400 95.59600 1.000 56.06000 248 LYS F C 1
ATOM 8731 O O . LYS F 2 248 ? 144.49600 130.85300 95.05500 1.000 56.06000 248 LYS F O 1
ATOM 8737 N N . PHE F 2 249 ? 143.08200 131.42200 96.74400 1.000 53.81000 249 PHE F N 1
ATOM 8738 C CA . PHE F 2 249 ? 143.19700 130.17700 97.50400 1.000 53.81000 249 PHE F CA 1
ATOM 8739 C C . PHE F 2 249 ? 142.86600 128.96700 96.64800 1.000 53.81000 249 PHE F C 1
ATOM 8740 O O . PHE F 2 249 ? 143.69800 128.07500 96.46600 1.000 53.81000 249 PHE F O 1
ATOM 8748 N N . PHE F 2 250 ? 141.65900 128.94300 96.08700 1.000 47.85000 250 PHE F N 1
ATOM 8749 C CA . PHE F 2 250 ? 141.19800 127.79300 95.32700 1.000 47.85000 250 PHE F CA 1
ATOM 8750 C C . PHE F 2 250 ? 141.96400 127.61300 94.02500 1.000 47.85000 250 PHE F C 1
ATOM 8751 O O . PHE F 2 250 ? 142.00600 126.49900 93.49400 1.000 47.85000 250 PHE F O 1
ATOM 8759 N N . THR F 2 251 ? 142.57100 128.67600 93.50000 1.000 51.32000 251 THR F N 1
ATOM 8760 C CA . THR F 2 251 ? 143.52200 128.49500 92.41300 1.000 51.32000 251 THR F CA 1
ATOM 8761 C C . THR F 2 251 ? 144.76800 127.77900 92.91300 1.000 51.32000 251 THR F C 1
ATOM 8762 O O . THR F 2 251 ? 145.28200 126.87100 92.24900 1.000 51.32000 251 THR F O 1
ATOM 8766 N N . ASN F 2 252 ? 145.24400 128.14500 94.09900 1.000 52.25000 252 ASN F N 1
ATOM 8767 C CA . ASN F 2 252 ? 146.45200 127.55200 94.64900 1.000 52.25000 252 ASN F CA 1
ATOM 8768 C C . ASN F 2 252 ? 146.17900 126.41200 95.62500 1.000 52.25000 252 ASN F C 1
ATOM 8769 O O . ASN F 2 252 ? 147.08100 126.02700 96.37100 1.000 52.25000 252 ASN F O 1
ATOM 8774 N N . LEU F 2 253 ? 144.95900 125.87000 95.65100 1.000 49.93000 253 LEU F N 1
ATOM 8775 C CA . LEU F 2 253 ? 144.73700 124.62500 96.38000 1.000 49.93000 253 LEU F CA 1
ATOM 8776 C C . LEU F 2 253 ? 145.11400 123.41100 95.54900 1.000 49.93000 253 LEU F C 1
ATOM 8777 O O . LEU F 2 253 ? 145.47700 122.37300 96.10900 1.000 49.93000 253 LEU F O 1
ATOM 8782 N N . PHE F 2 254 ? 145.02400 123.51100 94.22800 1.000 47.35000 254 PHE F N 1
ATOM 8783 C CA . PHE F 2 254 ? 145.20100 122.34100 93.37900 1.000 47.35000 254 PHE F CA 1
ATOM 8784 C C . PHE F 2 254 ? 146.59100 122.29600 92.75900 1.000 47.35000 254 PHE F C 1
ATOM 8785 O O . PHE F 2 254 ? 146.82400 121.56600 91.79500 1.000 47.35000 254 PHE F O 1
ATOM 8793 N N . MET G 3 1 ? 89.17800 110.10200 137.68000 1.000 81.42000 1 MET I N 1
ATOM 8794 C CA . MET G 3 1 ? 90.62300 110.00200 137.52900 1.000 81.42000 1 MET I CA 1
ATOM 8795 C C . MET G 3 1 ? 91.33700 109.92400 138.88400 1.000 81.42000 1 MET I C 1
ATOM 8796 O O . MET G 3 1 ? 92.44500 110.44000 139.04900 1.000 81.42000 1 MET I O 1
ATOM 8801 N N . SER G 3 2 ? 90.71100 109.22700 139.83800 1.000 80.03000 2 SER I N 1
ATOM 8802 C CA . SER G 3 2 ? 91.21800 109.19600 141.20600 1.000 80.03000 2 SER I CA 1
ATOM 8803 C C . SER G 3 2 ? 92.51600 108.41300 141.34300 1.000 80.03000 2 SER I C 1
ATOM 8804 O O . SER G 3 2 ? 93.28600 108.68200 142.27400 1.000 80.03000 2 SER I O 1
ATOM 8807 N N . ASP G 3 3 ? 92.77300 107.45700 140.44500 1.000 75.37000 3 ASP I N 1
ATOM 8808 C CA . ASP G 3 3 ? 94.07400 106.79300 140.41400 1.000 75.37000 3 ASP I CA 1
ATOM 8809 C C . ASP G 3 3 ? 95.18300 107.78100 140.08400 1.000 75.37000 3 ASP I C 1
ATOM 8810 O O . ASP G 3 3 ? 96.24900 107.76500 140.71200 1.000 75.37000 3 ASP I O 1
ATOM 8815 N N . ILE G 3 4 ? 94.93100 108.66500 139.11800 1.000 70.81000 4 ILE I N 1
ATOM 8816 C CA . ILE G 3 4 ? 95.93600 109.62700 138.68700 1.000 70.81000 4 ILE I CA 1
ATOM 8817 C C . ILE G 3 4 ? 96.18800 110.66000 139.77500 1.000 70.81000 4 ILE I C 1
ATOM 8818 O O . ILE G 3 4 ? 97.33800 111.02800 140.05000 1.000 70.81000 4 ILE I O 1
ATOM 8823 N N . VAL G 3 5 ? 95.12300 111.10400 140.44300 1.000 74.81000 5 VAL I N 1
ATOM 8824 C CA . VAL G 3 5 ? 95.26100 112.06500 141.53200 1.000 74.81000 5 VAL I CA 1
ATOM 8825 C C . VAL G 3 5 ? 95.98100 111.43200 142.71700 1.000 74.81000 5 VAL I C 1
ATOM 8826 O O . VAL G 3 5 ? 96.82200 112.07300 143.36400 1.000 74.81000 5 VAL I O 1
ATOM 8830 N N . TYR G 3 6 ? 95.70500 110.15100 142.98800 1.000 75.09000 6 TYR I N 1
ATOM 8831 C CA . TYR G 3 6 ? 96.36900 109.47700 144.09800 1.000 75.09000 6 TYR I CA 1
ATOM 8832 C C . TYR G 3 6 ? 97.84800 109.25400 143.81300 1.000 75.09000 6 TYR I C 1
ATOM 8833 O O . TYR G 3 6 ? 98.68800 109.44100 144.70300 1.000 75.09000 6 TYR I O 1
ATOM 8842 N N . MET G 3 7 ? 98.18900 108.90100 142.57200 1.000 70.88000 7 MET I N 1
ATOM 8843 C CA . MET G 3 7 ? 99.59400 108.74600 142.20900 1.000 70.88000 7 MET I CA 1
ATOM 8844 C C . MET G 3 7 ? 100.33300 110.07700 142.23500 1.000 70.88000 7 MET I C 1
ATOM 8845 O O . MET G 3 7 ? 101.49100 110.13100 142.65500 1.000 70.88000 7 MET I O 1
ATOM 8850 N N . GLY G 3 8 ? 99.67800 111.16700 141.82800 1.000 69.00000 8 GLY I N 1
ATOM 8851 C CA . GLY G 3 8 ? 100.33700 112.46500 141.87000 1.000 69.00000 8 GLY I CA 1
ATOM 8852 C C . GLY G 3 8 ? 100.56000 112.97300 143.28400 1.000 69.00000 8 GLY I C 1
ATOM 8853 O O . GLY G 3 8 ? 101.62200 113.53300 143.59700 1.000 69.00000 8 GLY I O 1
ATOM 8854 N N . ASN G 3 9 ? 99.56800 112.77700 144.16000 1.000 73.06000 9 ASN I N 1
ATOM 8855 C CA . ASN G 3 9 ? 99.72400 113.16100 145.55800 1.000 73.06000 9 ASN I CA 1
ATOM 8856 C C . ASN G 3 9 ? 100.79000 112.31800 146.24200 1.000 73.06000 9 ASN I C 1
ATOM 8857 O O . ASN G 3 9 ? 101.58800 112.83900 147.03300 1.000 73.06000 9 ASN I O 1
ATOM 8862 N N . LYS G 3 10 ? 100.85700 111.02500 145.91100 1.000 66.49000 10 LYS I N 1
ATOM 8863 C CA . LYS G 3 10 ? 101.90000 110.19400 146.49200 1.000 66.49000 10 LYS I CA 1
ATOM 8864 C C . LYS G 3 10 ? 103.26400 110.54100 145.91300 1.000 66.49000 10 LYS I C 1
ATOM 8865 O O . LYS G 3 10 ? 104.27200 110.38700 146.59900 1.000 66.49000 10 LYS I O 1
ATOM 8871 N N . ALA G 3 11 ? 103.31100 111.06700 144.68500 1.000 64.90000 11 ALA I N 1
ATOM 8872 C CA . ALA G 3 11 ? 104.57400 111.52700 144.11500 1.000 64.90000 11 ALA I CA 1
ATOM 8873 C C . ALA G 3 11 ? 105.10800 112.74600 144.85100 1.000 64.90000 11 ALA I C 1
ATOM 8874 O O . ALA G 3 11 ? 106.30000 112.80800 145.18000 1.000 64.90000 11 ALA I O 1
ATOM 8876 N N . LEU G 3 12 ? 104.24100 113.73400 145.10100 1.000 64.60000 12 LEU I N 1
ATOM 8877 C CA . LEU G 3 12 ? 104.65700 114.89800 145.88700 1.000 64.60000 12 LEU I CA 1
ATOM 8878 C C . LEU G 3 12 ? 105.04400 114.50100 147.30600 1.000 64.60000 12 LEU I C 1
ATOM 8879 O O . LEU G 3 12 ? 106.01200 115.03500 147.87200 1.000 64.60000 12 LEU I O 1
ATOM 8884 N N . TYR G 3 13 ? 104.32400 113.53100 147.87400 1.000 67.65000 13 TYR I N 1
ATOM 8885 C CA . TYR G 3 13 ? 104.65500 113.02800 149.19900 1.000 67.65000 13 TYR I CA 1
ATOM 8886 C C . TYR G 3 13 ? 106.01600 112.34400 149.21400 1.000 67.65000 13 TYR I C 1
ATOM 8887 O O . TYR G 3 13 ? 106.78600 112.52500 150.15800 1.000 67.65000 13 TYR I O 1
ATOM 8896 N N . LEU G 3 14 ? 106.34400 111.58200 148.16800 1.000 62.28000 14 LEU I N 1
ATOM 8897 C CA . LEU G 3 14 ? 107.63900 110.91400 148.13600 1.000 62.28000 14 LEU I CA 1
ATOM 8898 C C . LEU G 3 14 ? 108.77900 111.89000 147.91500 1.000 62.28000 14 LEU I C 1
ATOM 8899 O O . LEU G 3 14 ? 109.86300 111.67800 148.46700 1.000 62.28000 14 LEU I O 1
ATOM 8904 N N . ILE G 3 15 ? 108.55800 112.94700 147.12100 1.000 61.37000 15 ILE I N 1
ATOM 8905 C CA . ILE G 3 15 ? 109.55700 114.01100 146.99400 1.000 61.37000 15 ILE I CA 1
ATOM 8906 C C . ILE G 3 15 ? 109.84100 114.62600 148.35400 1.000 61.37000 15 ILE I C 1
ATOM 8907 O O . ILE G 3 15 ? 111.00200 114.73700 148.77600 1.000 61.37000 15 ILE I O 1
ATOM 8912 N N . LEU G 3 16 ? 108.77400 114.96300 149.08800 1.000 65.41000 16 LEU I N 1
ATOM 8913 C CA . LEU G 3 16 ? 108.93900 115.64500 150.36700 1.000 65.41000 16 LEU I CA 1
ATOM 8914 C C . LEU G 3 16 ? 109.56800 114.73600 151.41900 1.000 65.41000 16 LEU I C 1
ATOM 8915 O O . LEU G 3 16 ? 110.45200 115.17000 152.16300 1.000 65.41000 16 LEU I O 1
ATOM 8920 N N . ILE G 3 17 ? 109.17700 113.46000 151.45600 1.000 67.49000 17 ILE I N 1
ATOM 8921 C CA . ILE G 3 17 ? 109.73500 112.54000 152.44500 1.000 67.49000 17 ILE I CA 1
ATOM 8922 C C . ILE G 3 17 ? 111.18900 112.21400 152.12200 1.000 67.49000 17 ILE I C 1
ATOM 8923 O O . ILE G 3 17 ? 112.06100 112.30400 152.99400 1.000 67.49000 17 ILE I O 1
ATOM 8928 N N . PHE G 3 18 ? 111.48400 111.87300 150.86000 1.000 66.48000 18 PHE I N 1
ATOM 8929 C CA . PHE G 3 18 ? 112.84200 111.49000 150.48400 1.000 66.48000 18 PHE I CA 1
ATOM 8930 C C . PHE G 3 18 ? 113.80400 112.66500 150.48500 1.000 66.48000 18 PHE I C 1
ATOM 8931 O O . PHE G 3 18 ? 115.01800 112.44800 150.46400 1.000 66.48000 18 PHE I O 1
ATOM 8939 N N . SER G 3 19 ? 113.30400 113.89600 150.49000 1.000 67.34000 19 SER I N 1
ATOM 8940 C CA . SER G 3 19 ? 114.19000 115.03400 150.62600 1.000 67.34000 19 SER I CA 1
ATOM 8941 C C . SER G 3 19 ? 114.13200 115.68700 151.99800 1.000 67.34000 19 SER I C 1
ATOM 8942 O O . SER G 3 19 ? 114.88800 116.63000 152.24000 1.000 67.34000 19 SER I O 1
ATOM 8945 N N . LEU G 3 20 ? 113.24900 115.23100 152.89100 1.000 74.44000 20 LEU I N 1
ATOM 8946 C CA . LEU G 3 20 ? 113.22400 115.78800 154.23900 1.000 74.44000 20 LEU I CA 1
ATOM 8947 C C . LEU G 3 20 ? 114.42900 115.33400 155.05000 1.000 74.44000 20 LEU I C 1
ATOM 8948 O O . LEU G 3 20 ? 114.99800 116.12100 155.81500 1.000 74.44000 20 LEU I O 1
ATOM 8953 N N . TRP G 3 21 ? 114.83100 114.06400 154.89500 1.000 80.55000 21 TRP I N 1
ATOM 8954 C CA . TRP G 3 21 ? 115.98300 113.56000 155.64400 1.000 80.55000 21 TRP I CA 1
ATOM 8955 C C . TRP G 3 21 ? 117.30000 114.21200 155.22400 1.000 80.55000 21 TRP I C 1
ATOM 8956 O O . TRP G 3 21 ? 117.93000 114.86500 156.07200 1.000 80.55000 21 TRP I O 1
ATOM 8967 N N . PRO G 3 22 ? 117.77800 114.11200 153.94100 1.000 77.83000 22 PRO I N 1
ATOM 8968 C CA . PRO G 3 22 ? 119.16300 114.53000 153.68200 1.000 77.83000 22 PRO I CA 1
ATOM 8969 C C . PRO G 3 22 ? 119.36700 116.03900 153.67600 1.000 77.83000 22 PRO I C 1
ATOM 8970 O O . PRO G 3 22 ? 120.42000 116.50900 154.11300 1.000 77.83000 22 PRO I O 1
ATOM 8974 N N . VAL G 3 23 ? 118.36900 116.80300 153.22600 1.000 79.18000 23 VAL I N 1
ATOM 8975 C CA . VAL G 3 23 ? 118.44900 118.25900 153.29400 1.000 79.18000 23 VAL I CA 1
ATOM 8976 C C . VAL G 3 23 ? 118.43000 118.72300 154.74300 1.000 79.18000 23 VAL I C 1
ATOM 8977 O O . VAL G 3 23 ? 119.17400 119.63600 155.12800 1.000 79.18000 23 VAL I O 1
ATOM 8981 N N . GLY G 3 24 ? 117.61100 118.07500 155.57400 1.000 85.05000 24 GLY I N 1
ATOM 8982 C CA . GLY G 3 24 ? 117.57400 118.41300 156.98600 1.000 85.05000 24 GLY I CA 1
ATOM 8983 C C . GLY G 3 24 ? 118.86900 118.08800 157.70400 1.000 85.05000 24 GLY I C 1
ATOM 8984 O O . GLY G 3 24 ? 119.35800 118.89100 158.49700 1.000 85.05000 24 GLY I O 1
ATOM 8985 N N . ILE G 3 25 ? 119.45500 116.92300 157.41300 1.000 86.87000 25 ILE I N 1
ATOM 8986 C CA . ILE G 3 25 ? 120.74000 116.55300 158.00100 1.000 86.87000 25 ILE I CA 1
ATOM 8987 C C . ILE G 3 25 ? 121.84000 117.49400 157.52400 1.000 86.87000 25 ILE I C 1
ATOM 8988 O O . ILE G 3 25 ? 122.69700 117.91600 158.31200 1.000 86.87000 25 ILE I O 1
ATOM 8993 N N . ALA G 3 26 ? 121.78800 117.89700 156.24900 1.000 88.99000 26 ALA I N 1
ATOM 8994 C CA . ALA G 3 26 ? 122.77400 118.82500 155.70400 1.000 88.99000 26 ALA I CA 1
ATOM 8995 C C . ALA G 3 26 ? 122.68900 120.19000 156.37000 1.000 88.99000 26 ALA I C 1
ATOM 8996 O O . ALA G 3 26 ? 123.71300 120.75800 156.76600 1.000 88.99000 26 ALA I O 1
ATOM 8998 N N . THR G 3 27 ? 121.47600 120.71400 156.54500 1.000 91.96000 27 THR I N 1
ATOM 8999 C CA . THR G 3 27 ? 121.35800 122.03300 157.14900 1.000 91.96000 27 THR I CA 1
ATOM 9000 C C . THR G 3 27 ? 121.57100 121.99400 158.66000 1.000 91.96000 27 THR I C 1
ATOM 9001 O O . THR G 3 27 ? 122.03100 122.98700 159.22900 1.000 91.96000 27 THR I O 1
ATOM 9005 N N . VAL G 3 28 ? 121.32300 120.85200 159.31300 1.000 96.40000 28 VAL I N 1
ATOM 9006 C CA . VAL G 3 28 ? 121.63500 120.72700 160.73400 1.000 96.40000 28 VAL I CA 1
ATOM 9007 C C . VAL G 3 28 ? 123.14200 120.69000 160.95000 1.000 96.40000 28 VAL I C 1
ATOM 9008 O O . VAL G 3 28 ? 123.66200 121.36800 161.84100 1.000 96.40000 28 VAL I O 1
ATOM 9012 N N . ILE G 3 29 ? 123.87100 119.94300 160.11400 1.000 98.37000 29 ILE I N 1
ATOM 9013 C CA . ILE G 3 29 ? 125.32900 119.90900 160.22500 1.000 98.37000 29 ILE I CA 1
ATOM 9014 C C . ILE G 3 29 ? 125.93100 121.26200 159.85500 1.000 98.37000 29 ILE I C 1
ATOM 9015 O O . ILE G 3 29 ? 126.88100 121.73200 160.50200 1.000 98.37000 29 ILE I O 1
ATOM 9020 N N . GLY G 3 30 ? 125.35000 121.93600 158.85800 1.000 104.09000 30 GLY I N 1
ATOM 9021 C CA . GLY G 3 30 ? 125.81700 123.26500 158.50000 1.000 104.09000 30 GLY I CA 1
ATOM 9022 C C . GLY G 3 30 ? 125.60000 124.29100 159.59600 1.000 104.09000 30 GLY I C 1
ATOM 9023 O O . GLY G 3 30 ? 126.51200 125.04500 159.93600 1.000 104.09000 30 GLY I O 1
ATOM 9024 N N . LEU G 3 31 ? 124.41400 124.29700 160.20600 1.000 104.64000 31 LEU I N 1
ATOM 9025 C CA . LEU G 3 31 ? 124.15000 125.24700 161.28000 1.000 104.64000 31 LEU I CA 1
ATOM 9026 C C . LEU G 3 31 ? 124.90100 124.87000 162.55300 1.000 104.64000 31 LEU I C 1
ATOM 9027 O O . LEU G 3 31 ? 125.25800 125.74700 163.34800 1.000 104.64000 31 LEU I O 1
ATOM 9032 N N . SER G 3 32 ? 125.18900 123.57900 162.73400 1.000 111.05000 32 SER I N 1
ATOM 9033 C CA . SER G 3 32 ? 125.93600 123.12600 163.89800 1.000 111.05000 32 SER I CA 1
ATOM 9034 C C . SER G 3 32 ? 127.39700 123.53700 163.81000 1.000 111.05000 32 SER I C 1
ATOM 9035 O O . SER G 3 32 ? 128.00200 123.91400 164.82000 1.000 111.05000 32 SER I O 1
ATOM 9038 N N . ILE G 3 33 ? 127.98600 123.47400 162.61700 1.000 113.12000 33 ILE I N 1
ATOM 9039 C CA . ILE G 3 33 ? 129.33400 124.00900 162.48100 1.000 113.12000 33 ILE I CA 1
ATOM 9040 C C . ILE G 3 33 ? 129.29300 125.53200 162.35800 1.000 113.12000 33 ILE I C 1
ATOM 9041 O O . ILE G 3 33 ? 130.31000 126.20100 162.58200 1.000 113.12000 33 ILE I O 1
ATOM 9046 N N . GLY G 3 34 ? 128.12500 126.10500 162.05500 1.000 113.82000 34 GLY I N 1
ATOM 9047 C CA . GLY G 3 34 ? 127.96600 127.54700 162.09300 1.000 113.82000 34 GLY I CA 1
ATOM 9048 C C . GLY G 3 34 ? 127.79900 128.11300 163.48700 1.000 113.82000 34 GLY I C 1
ATOM 9049 O O . GLY G 3 34 ? 127.93000 129.32700 163.67000 1.000 113.82000 34 GLY I O 1
ATOM 9050 N N . LEU G 3 35 ? 127.50000 127.26700 164.47400 1.000 118.99000 35 LEU I N 1
ATOM 9051 C CA . LEU G 3 35 ? 127.56300 127.72500 165.85900 1.000 118.99000 35 LEU I CA 1
ATOM 9052 C C . LEU G 3 35 ? 128.99400 127.95300 166.32200 1.000 118.99000 35 LEU I C 1
ATOM 9053 O O . LEU G 3 35 ? 129.20300 128.61000 167.34500 1.000 118.99000 35 LEU I O 1
ATOM 9058 N N . LEU G 3 36 ? 129.98000 127.41800 165.60200 1.000 125.25000 36 LEU I N 1
ATOM 9059 C CA . LEU G 3 36 ? 131.37700 127.75300 165.83700 1.000 125.25000 36 LEU I CA 1
ATOM 9060 C C . LEU G 3 36 ? 131.78300 129.06100 165.16700 1.000 125.25000 36 LEU I C 1
ATOM 9061 O O . LEU G 3 36 ? 132.93600 129.47900 165.31300 1.000 125.25000 36 LEU I O 1
ATOM 9066 N N . GLN G 3 37 ? 130.86300 129.72300 164.45600 1.000 126.77000 37 GLN I N 1
ATOM 9067 C CA . GLN G 3 37 ? 131.06200 131.08300 163.96600 1.000 126.77000 37 GLN I CA 1
ATOM 9068 C C . GLN G 3 37 ? 130.62400 132.12700 164.98800 1.000 126.77000 37 GLN I C 1
ATOM 9069 O O . GLN G 3 37 ? 130.24100 133.24500 164.62000 1.000 126.77000 37 GLN I O 1
ATOM 9075 N N . THR G 3 38 ? 130.67500 131.76800 166.27100 1.000 135.58000 38 THR I N 1
ATOM 9076 C CA . THR G 3 38 ? 130.49800 132.62600 167.43700 1.000 135.58000 38 THR I CA 1
ATOM 9077 C C . THR G 3 38 ? 131.84700 133.31000 167.69100 1.000 135.58000 38 THR I C 1
ATOM 9078 O O . THR G 3 38 ? 132.59700 133.55200 166.73900 1.000 135.58000 38 THR I O 1
ATOM 9082 N N . VAL G 3 39 ? 132.12700 133.71400 168.93600 1.000 141.38000 39 VAL I N 1
ATOM 9083 C CA . VAL G 3 39 ? 133.36800 134.35500 169.38700 1.000 141.38000 39 VAL I CA 1
ATOM 9084 C C . VAL G 3 39 ? 134.65200 133.66300 168.90100 1.000 141.38000 39 VAL I C 1
ATOM 9085 O O . VAL G 3 39 ? 135.68000 134.32300 168.70700 1.000 141.38000 39 VAL I O 1
ATOM 9089 N N . THR G 3 40 ? 134.60200 132.35000 168.65200 1.000 141.70000 40 THR I N 1
ATOM 9090 C CA . THR G 3 40 ? 135.72300 131.65000 168.03100 1.000 141.70000 40 THR I CA 1
ATOM 9091 C C . THR G 3 40 ? 135.87800 132.09800 166.58200 1.000 141.70000 40 THR I C 1
ATOM 9092 O O . THR G 3 40 ? 134.90400 132.11200 165.82400 1.000 141.70000 40 THR I O 1
ATOM 9096 N N . GLN G 3 41 ? 137.10200 132.45400 166.19600 1.000 147.92000 41 GLN I N 1
ATOM 9097 C CA . GLN G 3 41 ? 137.37400 132.96800 164.85400 1.000 147.92000 41 GLN I CA 1
ATOM 9098 C C . GLN G 3 41 ? 137.28500 131.82800 163.84700 1.000 147.92000 41 GLN I C 1
ATOM 9099 O O . GLN G 3 41 ? 138.25400 131.10000 163.61700 1.000 147.92000 41 GLN I O 1
ATOM 9105 N N . LEU G 3 42 ? 136.10800 131.67100 163.24700 1.000 139.45000 42 LEU I N 1
ATOM 9106 C CA . LEU G 3 42 ? 135.84800 130.63600 162.25600 1.000 139.45000 42 LEU I CA 1
ATOM 9107 C C . LEU G 3 42 ? 134.98600 131.21200 161.13400 1.000 139.45000 42 LEU I C 1
ATOM 9108 O O . LEU G 3 42 ? 134.08200 130.55700 160.60800 1.000 139.45000 42 LEU I O 1
ATOM 9113 N N . GLN G 3 43 ? 135.24900 132.45500 160.74600 1.000 141.17000 43 GLN I N 1
ATOM 9114 C CA . GLN G 3 43 ? 134.45100 133.07300 159.69000 1.000 141.17000 43 GLN I CA 1
ATOM 9115 C C . GLN G 3 43 ? 135.02500 132.65000 158.34300 1.000 141.17000 43 GLN I C 1
ATOM 9116 O O . GLN G 3 43 ? 135.94200 133.26900 157.80300 1.000 141.17000 43 GLN I O 1
ATOM 9122 N N . GLU G 3 44 ? 134.47400 131.55900 157.80900 1.000 138.90000 44 GLU I N 1
ATOM 9123 C CA . GLU G 3 44 ? 134.81600 131.04100 156.48800 1.000 138.90000 44 GLU I CA 1
ATOM 9124 C C . GLU G 3 44 ? 133.54500 130.54800 155.82100 1.000 138.90000 44 GLU I C 1
ATOM 9125 O O . GLU G 3 44 ? 132.81300 129.74600 156.40700 1.000 138.90000 44 GLU I O 1
ATOM 9131 N N . GLN G 3 45 ? 133.28000 131.01800 154.60600 1.000 125.27000 45 GLN I N 1
ATOM 9132 C CA . GLN G 3 45 ? 132.20800 130.42600 153.80600 1.000 125.27000 45 GLN I CA 1
ATOM 9133 C C . GLN G 3 45 ? 132.75200 129.34900 152.86900 1.000 125.27000 45 GLN I C 1
ATOM 9134 O O . GLN G 3 45 ? 132.38500 129.26200 151.69900 1.000 125.27000 45 GLN I O 1
ATOM 9140 N N . THR G 3 46 ? 133.63400 128.50400 153.40800 1.000 122.54000 46 THR I N 1
ATOM 9141 C CA . THR G 3 46 ? 134.19300 127.33900 152.72400 1.000 122.54000 46 THR I CA 1
ATOM 9142 C C . THR G 3 46 ? 134.26400 126.11100 153.60800 1.000 122.54000 46 THR I C 1
ATOM 9143 O O . THR G 3 46 ? 134.35200 124.99800 153.07800 1.000 122.54000 46 THR I O 1
ATOM 9147 N N . LEU G 3 47 ? 134.24900 126.27800 154.93300 1.000 121.13000 47 LEU I N 1
ATOM 9148 C CA . LEU G 3 47 ? 134.37400 125.14500 155.85100 1.000 121.13000 47 LEU I CA 1
ATOM 9149 C C . LEU G 3 47 ? 133.24200 124.11400 155.79300 1.000 121.13000 47 LEU I C 1
ATOM 9150 O O . LEU G 3 47 ? 133.56700 122.91400 155.75300 1.000 121.13000 47 LEU I O 1
ATOM 9155 N N . PRO G 3 48 ? 131.93300 124.46900 155.82300 1.000 112.46000 48 PRO I N 1
ATOM 9156 C CA . PRO G 3 48 ? 130.91100 123.42600 156.07400 1.000 112.46000 48 PRO I CA 1
ATOM 9157 C C . PRO G 3 48 ? 130.79600 122.34000 155.01700 1.000 112.46000 48 PRO I C 1
ATOM 9158 O O . PRO G 3 48 ? 130.36200 121.23600 155.35900 1.000 112.46000 48 PRO I O 1
ATOM 9162 N N . PHE G 3 49 ? 131.22900 122.57800 153.77400 1.000 103.70000 49 PHE I N 1
ATOM 9163 C CA . PHE G 3 49 ? 131.25600 121.47000 152.82400 1.000 103.70000 49 PHE I CA 1
ATOM 9164 C C . PHE G 3 49 ? 132.29800 120.42500 153.20600 1.000 103.70000 49 PHE I C 1
ATOM 9165 O O . PHE G 3 49 ? 132.14600 119.25300 152.84100 1.000 103.70000 49 PHE I O 1
ATOM 9173 N N . GLY G 3 50 ? 133.32000 120.81600 153.97300 1.000 112.22000 50 GLY I N 1
ATOM 9174 C CA . GLY G 3 50 ? 134.22500 119.85900 154.57900 1.000 112.22000 50 GLY I CA 1
ATOM 9175 C C . GLY G 3 50 ? 133.55700 118.86900 155.51400 1.000 112.22000 50 GLY I C 1
ATOM 9176 O O . GLY G 3 50 ? 134.10600 117.78700 155.74100 1.000 112.22000 50 GLY I O 1
ATOM 9177 N N . ILE G 3 51 ? 132.38600 119.20300 156.05500 1.000 107.40000 51 ILE I N 1
ATOM 9178 C CA . ILE G 3 51 ? 131.64500 118.25400 156.86400 1.000 107.40000 51 ILE I CA 1
ATOM 9179 C C . ILE G 3 51 ? 130.30200 117.85200 156.24400 1.000 107.40000 51 ILE I C 1
ATOM 9180 O O . ILE G 3 51 ? 129.92700 116.67700 156.34500 1.000 107.40000 51 ILE I O 1
ATOM 9185 N N . LYS G 3 52 ? 129.60600 118.76300 155.53900 1.000 98.96000 52 LYS I N 1
ATOM 9186 C CA . LYS G 3 52 ? 128.26700 118.46600 155.01700 1.000 98.96000 52 LYS I CA 1
ATOM 9187 C C . LYS G 3 52 ? 128.29500 117.35100 153.98700 1.000 98.96000 52 LYS I C 1
ATOM 9188 O O . LYS G 3 52 ? 127.35100 116.55400 153.89900 1.000 98.96000 52 LYS I O 1
ATOM 9194 N N . LEU G 3 53 ? 129.39600 117.26000 153.23700 1.000 97.43000 53 LEU I N 1
ATOM 9195 C CA . LEU G 3 53 ? 129.56700 116.20700 152.24800 1.000 97.43000 53 LEU I CA 1
ATOM 9196 C C . LEU G 3 53 ? 129.53600 114.82200 152.87500 1.000 97.43000 53 LEU I C 1
ATOM 9197 O O . LEU G 3 53 ? 129.01200 113.88300 152.26300 1.000 97.43000 53 LEU I O 1
ATOM 9202 N N . ILE G 3 54 ? 130.02900 114.67500 154.10800 1.000 96.29000 54 ILE I N 1
ATOM 9203 C CA . ILE G 3 54 ? 129.93900 113.33500 154.66700 1.000 96.29000 54 ILE I CA 1
ATOM 9204 C C . ILE G 3 54 ? 128.51300 113.07100 155.14900 1.000 96.29000 54 ILE I C 1
ATOM 9205 O O . ILE G 3 54 ? 128.02300 111.94100 155.01900 1.000 96.29000 54 ILE I O 1
ATOM 9210 N N . GLY G 3 55 ? 127.78600 114.11700 155.56300 1.000 93.52000 55 GLY I N 1
ATOM 9211 C CA . GLY G 3 55 ? 126.50000 113.90300 156.21100 1.000 93.52000 55 GLY I CA 1
ATOM 9212 C C . GLY G 3 55 ? 125.44400 113.42100 155.23800 1.000 93.52000 55 GLY I C 1
ATOM 9213 O O . GLY G 3 55 ? 124.76300 112.42000 155.48700 1.000 93.52000 55 GLY I O 1
ATOM 9214 N N . VAL G 3 56 ? 125.36800 114.07800 154.07700 1.000 90.31000 56 VAL I N 1
ATOM 9215 C CA . VAL G 3 56 ? 124.50600 113.65000 152.98100 1.000 90.31000 56 VAL I CA 1
ATOM 9216 C C . VAL G 3 56 ? 124.90400 112.26000 152.49600 1.000 90.31000 56 VAL I C 1
ATOM 9217 O O . VAL G 3 56 ? 124.05300 111.48700 152.04200 1.000 90.31000 56 VAL I O 1
ATOM 9221 N N . SER G 3 57 ? 126.18000 111.88700 152.64400 1.000 92.70000 57 SER I N 1
ATOM 9222 C CA . SER G 3 57 ? 126.53500 110.51300 152.31600 1.000 92.70000 57 SER I CA 1
ATOM 9223 C C . SER G 3 57 ? 126.06900 109.55200 153.40300 1.000 92.70000 57 SER I C 1
ATOM 9224 O O . SER G 3 57 ? 125.51500 108.49100 153.08900 1.000 92.70000 57 SER I O 1
ATOM 9227 N N . ILE G 3 58 ? 126.23800 109.93000 154.67800 1.000 92.72000 58 ILE I N 1
ATOM 9228 C CA . ILE G 3 58 ? 125.99600 108.99200 155.77300 1.000 92.72000 58 ILE I CA 1
ATOM 9229 C C . ILE G 3 58 ? 124.51200 108.68600 155.90300 1.000 92.72000 58 ILE I C 1
ATOM 9230 O O . ILE G 3 58 ? 124.11600 107.52300 156.02900 1.000 92.72000 58 ILE I O 1
ATOM 9235 N N . SER G 3 59 ? 123.66400 109.69700 155.76300 1.000 91.81000 59 SER I N 1
ATOM 9236 C CA . SER G 3 59 ? 122.22700 109.46300 155.75800 1.000 91.81000 59 SER I CA 1
ATOM 9237 C C . SER G 3 59 ? 121.71500 108.93300 154.42500 1.000 91.81000 59 SER I C 1
ATOM 9238 O O . SER G 3 59 ? 120.50000 108.91300 154.22000 1.000 91.81000 59 SER I O 1
ATOM 9241 N N . LEU G 3 60 ? 122.59500 108.52200 153.51800 1.000 89.28000 60 LEU I N 1
ATOM 9242 C CA . LEU G 3 60 ? 122.19000 107.88200 152.27500 1.000 89.28000 60 LEU I CA 1
ATOM 9243 C C . LEU G 3 60 ? 122.88600 106.54800 152.06300 1.000 89.28000 60 LEU I C 1
ATOM 9244 O O . LEU G 3 60 ? 122.26900 105.62200 151.53700 1.000 89.28000 60 LEU I O 1
ATOM 9249 N N . LEU G 3 61 ? 124.15200 106.42700 152.47000 1.000 92.94000 61 LEU I N 1
ATOM 9250 C CA . LEU G 3 61 ? 124.84200 105.14100 152.40000 1.000 92.94000 61 LEU I CA 1
ATOM 9251 C C . LEU G 3 61 ? 124.26000 104.16100 153.40900 1.000 92.94000 61 LEU I C 1
ATOM 9252 O O . LEU G 3 61 ? 124.15600 102.96000 153.13400 1.000 92.94000 61 LEU I O 1
ATOM 9257 N N . LEU G 3 62 ? 123.89200 104.65700 154.58700 1.000 93.69000 62 LEU I N 1
ATOM 9258 C CA . LEU G 3 62 ? 123.26600 103.84400 155.61700 1.000 93.69000 62 LEU I CA 1
ATOM 9259 C C . LEU G 3 62 ? 121.76600 103.69500 155.39000 1.000 93.69000 62 LEU I C 1
ATOM 9260 O O . LEU G 3 62 ? 121.11500 102.90500 156.08000 1.000 93.69000 62 LEU I O 1
ATOM 9265 N N . LEU G 3 63 ? 121.21100 104.41900 154.41800 1.000 85.26000 63 LEU I N 1
ATOM 9266 C CA . LEU G 3 63 ? 119.76900 104.52000 154.23700 1.000 85.26000 63 LEU I CA 1
ATOM 9267 C C . LEU G 3 63 ? 119.35500 104.23100 152.79500 1.000 85.26000 63 LEU I C 1
ATOM 9268 O O . LEU G 3 63 ? 118.19400 104.43000 152.42600 1.000 85.26000 63 LEU I O 1
ATOM 9273 N N . SER G 3 64 ? 120.27100 103.69000 151.98500 1.000 82.29000 64 SER I N 1
ATOM 9274 C CA . SER G 3 64 ? 119.95900 103.36600 150.59400 1.000 82.29000 64 SER I CA 1
ATOM 9275 C C . SER G 3 64 ? 118.95700 102.22600 150.45200 1.000 82.29000 64 SER I C 1
ATOM 9276 O O . SER G 3 64 ? 118.37400 102.06700 149.37600 1.000 82.29000 64 SER I O 1
ATOM 9279 N N . GLY G 3 65 ? 118.75600 101.42400 151.49700 1.000 77.79000 65 GLY I N 1
ATOM 9280 C CA . GLY G 3 65 ? 117.74100 100.38800 151.42800 1.000 77.79000 65 GLY I CA 1
ATOM 9281 C C . GLY G 3 65 ? 116.33700 100.95800 151.47400 1.000 77.79000 65 GLY I C 1
ATOM 9282 O O . GLY G 3 65 ? 115.47100 100.56700 150.68400 1.000 77.79000 65 GLY I O 1
ATOM 9283 N N . TRP G 3 66 ? 116.10000 101.89800 152.39700 1.000 77.28000 66 TRP I N 1
ATOM 9284 C CA . TRP G 3 66 ? 114.79000 102.53100 152.52700 1.000 77.28000 66 TRP I CA 1
ATOM 9285 C C . TRP G 3 66 ? 114.43300 103.31700 151.27300 1.000 77.28000 66 TRP I C 1
ATOM 9286 O O . TRP G 3 66 ? 113.36300 103.10900 150.68500 1.000 77.28000 66 TRP I O 1
ATOM 9297 N N . TYR G 3 67 ? 115.36300 104.16700 150.80800 1.000 73.06000 67 TYR I N 1
ATOM 9298 C CA . TYR G 3 67 ? 115.27800 104.79300 149.48700 1.000 73.06000 67 TYR I CA 1
ATOM 9299 C C . TYR G 3 67 ? 115.11400 103.78700 148.36400 1.000 73.06000 67 TYR I C 1
ATOM 9300 O O . TYR G 3 67 ? 114.56000 104.11700 147.31300 1.000 73.06000 67 TYR I O 1
ATOM 9309 N N . GLY G 3 68 ? 115.61800 102.57600 148.54400 1.000 73.77000 68 GLY I N 1
ATOM 9310 C CA . GLY G 3 68 ? 115.22900 101.52000 147.65200 1.000 73.77000 68 GLY I CA 1
ATOM 9311 C C . GLY G 3 68 ? 113.78000 101.15500 147.86900 1.000 73.77000 68 GLY I C 1
ATOM 9312 O O . GLY G 3 68 ? 112.93400 101.47400 147.02300 1.000 73.77000 68 GLY I O 1
ATOM 9313 N N . GLU G 3 69 ? 113.47700 100.59900 149.05200 1.000 76.77000 69 GLU I N 1
ATOM 9314 C CA . GLU G 3 69 ? 112.42700 99.58300 149.15100 1.000 76.77000 69 GLU I CA 1
ATOM 9315 C C . GLU G 3 69 ? 111.03800 100.15700 148.88400 1.000 76.77000 69 GLU I C 1
ATOM 9316 O O . GLU G 3 69 ? 110.32200 99.65400 148.00700 1.000 76.77000 69 GLU I O 1
ATOM 9322 N N . VAL G 3 70 ? 110.67200 101.25400 149.55900 1.000 71.60000 70 VAL I N 1
ATOM 9323 C CA . VAL G 3 70 ? 109.37800 101.87900 149.30700 1.000 71.60000 70 VAL I CA 1
ATOM 9324 C C . VAL G 3 70 ? 109.32700 102.44900 147.89500 1.000 71.60000 70 VAL I C 1
ATOM 9325 O O . VAL G 3 70 ? 108.34900 102.23400 147.17100 1.000 71.60000 70 VAL I O 1
ATOM 9329 N N . LEU G 3 71 ? 110.43300 103.03500 147.42600 1.000 64.22000 71 LEU I N 1
ATOM 9330 C CA . LEU G 3 71 ? 110.47400 103.54200 146.06400 1.000 64.22000 71 LEU I CA 1
ATOM 9331 C C . LEU G 3 71 ? 110.56400 102.41100 145.05500 1.000 64.22000 71 LEU I C 1
ATOM 9332 O O . LEU G 3 71 ? 110.24700 102.61500 143.88100 1.000 64.22000 71 LEU I O 1
ATOM 9337 N N . LEU G 3 72 ? 110.93500 101.20700 145.49200 1.000 66.99000 72 LEU I N 1
ATOM 9338 C CA . LEU G 3 72 ? 110.71400 100.06700 144.61900 1.000 66.99000 72 LEU I CA 1
ATOM 9339 C C . LEU G 3 72 ? 109.29200 99.54800 144.76300 1.000 66.99000 72 LEU I C 1
ATOM 9340 O O . LEU G 3 72 ? 108.64900 99.21400 143.76000 1.000 66.99000 72 LEU I O 1
ATOM 9345 N N . SER G 3 73 ? 108.76200 99.53100 145.99000 1.000 67.83000 73 SER I N 1
ATOM 9346 C CA . SER G 3 73 ? 107.40600 99.03700 146.18400 1.000 67.83000 73 SER I CA 1
ATOM 9347 C C . SER G 3 73 ? 106.37100 100.02000 145.67000 1.000 67.83000 73 SER I C 1
ATOM 9348 O O . SER G 3 73 ? 105.23600 99.62100 145.39600 1.000 67.83000 73 SER I O 1
ATOM 9351 N N . PHE G 3 74 ? 106.74100 101.29400 145.54100 1.000 62.03000 74 PHE I N 1
ATOM 9352 C CA . PHE G 3 74 ? 105.91900 102.23100 144.79000 1.000 62.03000 74 PHE I CA 1
ATOM 9353 C C . PHE G 3 74 ? 105.89300 101.86700 143.31500 1.000 62.03000 74 PHE I C 1
ATOM 9354 O O . PHE G 3 74 ? 104.82500 101.86900 142.69000 1.000 62.03000 74 PHE I O 1
ATOM 9362 N N . CYS G 3 75 ? 107.04800 101.48900 142.75700 1.000 62.63000 75 CYS I N 1
ATOM 9363 C CA . CYS G 3 75 ? 107.11600 101.16600 141.33900 1.000 62.63000 75 CYS I CA 1
ATOM 9364 C C . CYS G 3 75 ? 106.40600 99.86900 141.00000 1.000 62.63000 75 CYS I C 1
ATOM 9365 O O . CYS G 3 75 ? 106.08700 99.64200 139.83000 1.000 62.63000 75 CYS I O 1
ATOM 9368 N N . HIS G 3 76 ? 106.15100 99.01400 141.98500 1.000 61.94000 76 HIS I N 1
ATOM 9369 C CA . HIS G 3 76 ? 105.26900 97.88600 141.72900 1.000 61.94000 76 HIS I CA 1
ATOM 9370 C C . HIS G 3 76 ? 103.80400 98.31000 141.71800 1.000 61.94000 76 HIS I C 1
ATOM 9371 O O . HIS G 3 76 ? 103.02600 97.77500 140.91600 1.000 61.94000 76 HIS I O 1
ATOM 9378 N N . GLU G 3 77 ? 103.42700 99.28100 142.57100 1.000 65.47000 77 GLU I N 1
ATOM 9379 C CA . GLU G 3 77 ? 102.03100 99.71500 142.67200 1.000 65.47000 77 GLU I CA 1
ATOM 9380 C C . GLU G 3 77 ? 101.53000 100.26700 141.34700 1.000 65.47000 77 GLU I C 1
ATOM 9381 O O . GLU G 3 77 ? 100.47100 99.86000 140.85100 1.000 65.47000 77 GLU I O 1
ATOM 9387 N N . ILE G 3 78 ? 102.32200 101.16400 140.74900 1.000 58.00000 78 ILE I N 1
ATOM 9388 C CA . ILE G 3 78 ? 102.08600 101.70000 139.41100 1.000 58.00000 78 ILE I CA 1
ATOM 9389 C C . ILE G 3 78 ? 101.93900 100.58100 138.39500 1.000 58.00000 78 ILE I C 1
ATOM 9390 O O . ILE G 3 78 ? 101.04100 100.61100 137.54300 1.000 58.00000 78 ILE I O 1
ATOM 9395 N N . MET G 3 79 ? 102.78200 99.54800 138.51800 1.000 57.94000 79 MET I N 1
ATOM 9396 C CA . MET G 3 79 ? 102.73000 98.42100 137.59700 1.000 57.94000 79 MET I CA 1
ATOM 9397 C C . MET G 3 79 ? 101.40800 97.68500 137.73300 1.000 57.94000 79 MET I C 1
ATOM 9398 O O . MET G 3 79 ? 100.80400 97.28400 136.72900 1.000 57.94000 79 MET I O 1
ATOM 9403 N N . PHE G 3 80 ? 100.91100 97.58200 138.97100 1.000 59.06000 80 PHE I N 1
ATOM 9404 C CA . PHE G 3 80 ? 99.58300 97.03300 139.21000 1.000 59.06000 80 PHE I CA 1
ATOM 9405 C C . PHE G 3 80 ? 98.51800 97.86800 138.51400 1.000 59.06000 80 PHE I C 1
ATOM 9406 O O . PHE G 3 80 ? 97.64300 97.31900 137.83000 1.000 59.06000 80 PHE I O 1
ATOM 9414 N N . LEU G 3 81 ? 98.65300 99.20100 138.57400 1.000 57.51000 81 LEU I N 1
ATOM 9415 C CA . LEU G 3 81 ? 97.71200 100.09100 137.90100 1.000 57.51000 81 LEU I CA 1
ATOM 9416 C C . LEU G 3 81 ? 97.76800 99.98500 136.38600 1.000 57.51000 81 LEU I C 1
ATOM 9417 O O . LEU G 3 81 ? 96.82400 100.42400 135.72300 1.000 57.51000 81 LEU I O 1
ATOM 9422 N N . ILE G 3 82 ? 98.82800 99.41100 135.81200 1.000 52.89000 82 ILE I N 1
ATOM 9423 C CA . ILE G 3 82 ? 98.81900 99.15700 134.38000 1.000 52.89000 82 ILE I CA 1
ATOM 9424 C C . ILE G 3 82 ? 98.70600 97.68200 134.06700 1.000 52.89000 82 ILE I C 1
ATOM 9425 O O . ILE G 3 82 ? 98.61800 97.31900 132.88600 1.000 52.89000 82 ILE I O 1
ATOM 9430 N N . LYS G 3 83 ? 98.69500 96.81000 135.08200 1.000 57.57000 83 LYS I N 1
ATOM 9431 C CA . LYS G 3 83 ? 98.27900 95.43800 134.81600 1.000 57.57000 83 LYS I CA 1
ATOM 9432 C C . LYS G 3 83 ? 96.76900 95.31800 134.90500 1.000 57.57000 83 LYS I C 1
ATOM 9433 O O . LYS G 3 83 ? 96.14700 94.61000 134.10600 1.000 57.57000 83 LYS I O 1
ATOM 9439 N N . SER G 3 84 ? 96.17100 96.02000 135.85500 1.000 62.63000 84 SER I N 1
ATOM 9440 C CA . SER G 3 84 ? 94.73000 96.16700 135.92300 1.000 62.63000 84 SER I CA 1
ATOM 9441 C C . SER G 3 84 ? 94.32700 97.37200 135.07500 1.000 62.63000 84 SER I C 1
ATOM 9442 O O . SER G 3 84 ? 95.12300 97.90800 134.30100 1.000 62.63000 84 SER I O 1
ATOM 9445 N N . GLY G 3 85 ? 93.08300 97.81100 135.20700 1.000 72.41000 85 GLY I N 1
ATOM 9446 C CA . GLY G 3 85 ? 92.61400 98.97500 134.48100 1.000 72.41000 85 GLY I CA 1
ATOM 9447 C C . GLY G 3 85 ? 93.13400 100.28200 135.04900 1.000 72.41000 85 GLY I C 1
ATOM 9448 O O . GLY G 3 85 ? 93.82000 100.30000 136.07200 1.000 72.41000 85 GLY I O 1
ATOM 9449 N N . MET H 3 1 ? 121.09000 146.97200 97.87500 1.000 42.84000 1 MET G N 1
ATOM 9450 C CA . MET H 3 1 ? 121.34500 146.37100 99.17700 1.000 42.84000 1 MET G CA 1
ATOM 9451 C C . MET H 3 1 ? 121.22300 147.39600 100.30200 1.000 42.84000 1 MET G C 1
ATOM 9452 O O . MET H 3 1 ? 121.66100 147.16000 101.42600 1.000 42.84000 1 MET G O 1
ATOM 9457 N N . SER H 3 2 ? 120.61000 148.53800 99.99500 1.000 39.83000 2 SER G N 1
ATOM 9458 C CA . SER H 3 2 ? 120.29500 149.50000 101.04100 1.000 39.83000 2 SER G CA 1
ATOM 9459 C C . SER H 3 2 ? 119.11700 149.04200 101.88500 1.000 39.83000 2 SER G C 1
ATOM 9460 O O . SER H 3 2 ? 119.04600 149.36700 103.07900 1.000 39.83000 2 SER G O 1
ATOM 9463 N N . ASP H 3 3 ? 118.18600 148.29700 101.27800 1.000 34.19000 3 ASP G N 1
ATOM 9464 C CA . ASP H 3 3 ? 117.03100 147.78700 102.00900 1.000 34.19000 3 ASP G CA 1
ATOM 9465 C C . ASP H 3 3 ? 117.44600 146.78700 103.07100 1.000 34.19000 3 ASP G C 1
ATOM 9466 O O . ASP H 3 3 ? 116.87200 146.76600 104.16100 1.000 34.19000 3 ASP G O 1
ATOM 9471 N N . ILE H 3 4 ? 118.45400 145.96600 102.77900 1.000 33.87000 4 ILE G N 1
ATOM 9472 C CA . ILE H 3 4 ? 118.90600 144.97300 103.74200 1.000 33.87000 4 ILE G CA 1
ATOM 9473 C C . ILE H 3 4 ? 119.53500 145.64900 104.94100 1.000 33.87000 4 ILE G C 1
ATOM 9474 O O . ILE H 3 4 ? 119.29200 145.25800 106.08200 1.000 33.87000 4 ILE G O 1
ATOM 9479 N N . VAL H 3 5 ? 120.37500 146.65300 104.69500 1.000 35.02000 5 VAL G N 1
ATOM 9480 C CA . VAL H 3 5 ? 121.05400 147.34200 105.78400 1.000 35.02000 5 VAL G CA 1
ATOM 9481 C C . VAL H 3 5 ? 120.05500 148.12200 106.62300 1.000 35.02000 5 VAL G C 1
ATOM 9482 O O . VAL H 3 5 ? 120.12600 148.11200 107.85900 1.000 35.02000 5 VAL G O 1
ATOM 9486 N N . TYR H 3 6 ? 119.06200 148.74000 105.97600 1.000 34.83000 6 TYR G N 1
ATOM 9487 C CA . TYR H 3 6 ? 118.06600 149.48700 106.73400 1.000 34.83000 6 TYR G CA 1
ATOM 9488 C C . TYR H 3 6 ? 117.15200 148.56200 107.52600 1.000 34.83000 6 TYR G C 1
ATOM 9489 O O . TYR H 3 6 ? 116.87000 148.83300 108.69400 1.000 34.83000 6 TYR G O 1
ATOM 9498 N N . MET H 3 7 ? 116.72800 147.43900 106.93800 1.000 33.25000 7 MET G N 1
ATOM 9499 C CA . MET H 3 7 ? 115.90100 146.48700 107.67400 1.000 33.25000 7 MET G CA 1
ATOM 9500 C C . MET H 3 7 ? 116.68700 145.77700 108.76800 1.000 33.25000 7 MET G C 1
ATOM 9501 O O . MET H 3 7 ? 116.14600 145.50500 109.84000 1.000 33.25000 7 MET G O 1
ATOM 9506 N N . GLY H 3 8 ? 117.96800 145.49300 108.53500 1.000 32.24000 8 GLY G N 1
ATOM 9507 C CA . GLY H 3 8 ? 118.76000 144.81800 109.54400 1.000 32.24000 8 GLY G CA 1
ATOM 9508 C C . GLY H 3 8 ? 119.07600 145.71200 110.72300 1.000 32.24000 8 GLY G C 1
ATOM 9509 O O . GLY H 3 8 ? 118.96400 145.29100 111.87700 1.000 32.24000 8 GLY G O 1
ATOM 9510 N N . ASN H 3 9 ? 119.44400 146.96600 110.45800 1.000 36.00000 9 ASN G N 1
ATOM 9511 C CA . ASN H 3 9 ? 119.64600 147.89000 111.56200 1.000 36.00000 9 ASN G CA 1
ATOM 9512 C C . ASN H 3 9 ? 118.32600 148.29300 112.19800 1.000 36.00000 9 ASN G C 1
ATOM 9513 O O . ASN H 3 9 ? 118.29700 148.62600 113.38400 1.000 36.00000 9 ASN G O 1
ATOM 9518 N N . LYS H 3 10 ? 117.21500 148.20100 111.46800 1.000 31.32000 10 LYS G N 1
ATOM 9519 C CA . LYS H 3 10 ? 115.93200 148.46100 112.09900 1.000 31.32000 10 LYS G CA 1
ATOM 9520 C C . LYS H 3 10 ? 115.51500 147.30300 112.99000 1.000 31.32000 10 LYS G C 1
ATOM 9521 O O . LYS H 3 10 ? 114.91500 147.52800 114.04000 1.000 31.32000 10 LYS G O 1
ATOM 9527 N N . ALA H 3 11 ? 115.85900 146.06800 112.61900 1.000 26.89000 11 ALA G N 1
ATOM 9528 C CA . ALA H 3 11 ? 115.59600 144.93100 113.49600 1.000 26.89000 11 ALA G CA 1
ATOM 9529 C C . ALA H 3 11 ? 116.47400 144.97800 114.73100 1.000 26.89000 11 ALA G C 1
ATOM 9530 O O . ALA H 3 11 ? 115.99300 144.75500 115.84500 1.000 26.89000 11 ALA G O 1
ATOM 9532 N N . LEU H 3 12 ? 117.76000 145.28100 114.56000 1.000 26.91000 12 LEU G N 1
ATOM 9533 C CA . LEU H 3 12 ? 118.63600 145.43800 115.71400 1.000 26.91000 12 LEU G CA 1
ATOM 9534 C C . LEU H 3 12 ? 118.31300 146.68000 116.52600 1.000 26.91000 12 LEU G C 1
ATOM 9535 O O . LEU H 3 12 ? 118.76900 146.79200 117.66600 1.000 26.91000 12 LEU G O 1
ATOM 9540 N N . TYR H 3 13 ? 117.55900 147.62000 115.96900 1.000 29.15000 13 TYR G N 1
ATOM 9541 C CA . TYR H 3 13 ? 117.06100 148.70700 116.78800 1.000 29.15000 13 TYR G CA 1
ATOM 9542 C C . TYR H 3 13 ? 115.77600 148.33400 117.50300 1.000 29.15000 13 TYR G C 1
ATOM 9543 O O . TYR H 3 13 ? 115.55100 148.79600 118.62200 1.000 29.15000 13 TYR G O 1
ATOM 9552 N N . LEU H 3 14 ? 114.91900 147.52400 116.88200 1.000 26.57000 14 LEU G N 1
ATOM 9553 C CA . LEU H 3 14 ? 113.68300 147.13500 117.54800 1.000 26.57000 14 LEU G CA 1
ATOM 9554 C C . LEU H 3 14 ? 113.94500 146.18200 118.69400 1.000 26.57000 14 LEU G C 1
ATOM 9555 O O . LEU H 3 14 ? 113.24000 146.24400 119.70500 1.000 26.57000 14 LEU G O 1
ATOM 9560 N N . ILE H 3 15 ? 114.94900 145.31200 118.55700 1.000 23.84000 15 ILE G N 1
ATOM 9561 C CA . ILE H 3 15 ? 115.36300 144.46500 119.67100 1.000 23.84000 15 ILE G CA 1
ATOM 9562 C C . ILE H 3 15 ? 115.82000 145.31900 120.83500 1.000 23.84000 15 ILE G C 1
ATOM 9563 O O . ILE H 3 15 ? 115.42600 145.08900 121.98200 1.000 23.84000 15 ILE G O 1
ATOM 9568 N N . LEU H 3 16 ? 116.59600 146.36100 120.54900 1.000 28.05000 16 LEU G N 1
ATOM 9569 C CA . LEU H 3 16 ? 117.11600 147.20700 121.61200 1.000 28.05000 16 LEU G CA 1
ATOM 9570 C C . LEU H 3 16 ? 116.01600 148.05700 122.24000 1.000 28.05000 16 LEU G C 1
ATOM 9571 O O . LEU H 3 16 ? 115.93000 148.15700 123.46800 1.000 28.05000 16 LEU G O 1
ATOM 9576 N N . ILE H 3 17 ? 115.13100 148.62900 121.42400 1.000 29.87000 17 ILE G N 1
ATOM 9577 C CA . ILE H 3 17 ? 114.09700 149.50200 121.96200 1.000 29.87000 17 ILE G CA 1
ATOM 9578 C C . ILE H 3 17 ? 112.97700 148.70300 122.62100 1.000 29.87000 17 ILE G C 1
ATOM 9579 O O . ILE H 3 17 ? 112.25400 149.24600 123.46200 1.000 29.87000 17 ILE G O 1
ATOM 9584 N N . PHE H 3 18 ? 112.83700 147.41300 122.30800 1.000 28.67000 18 PHE G N 1
ATOM 9585 C CA . PHE H 3 18 ? 111.89400 146.58600 123.04700 1.000 28.67000 18 PHE G CA 1
ATOM 9586 C C . PHE H 3 18 ? 112.50900 146.07700 124.33600 1.000 28.67000 18 PHE G C 1
ATOM 9587 O O . PHE H 3 18 ? 111.89400 146.15700 125.40000 1.000 28.67000 18 PHE G O 1
ATOM 9595 N N . SER H 3 19 ? 113.71800 145.54800 124.25500 1.000 27.11000 19 SER G N 1
ATOM 9596 C CA . SER H 3 19 ? 114.38600 144.91900 125.37000 1.000 27.11000 19 SER G CA 1
ATOM 9597 C C . SER H 3 19 ? 115.13000 145.89700 126.24300 1.000 27.11000 19 SER G C 1
ATOM 9598 O O . SER H 3 19 ? 115.90100 145.45500 127.09000 1.000 27.11000 19 SER G O 1
ATOM 9601 N N . LEU H 3 20 ? 114.97500 147.20200 126.03800 1.000 29.83000 20 LEU G N 1
ATOM 9602 C CA . LEU H 3 20 ? 115.62800 148.13500 126.94400 1.000 29.83000 20 LEU G CA 1
ATOM 9603 C C . LEU H 3 20 ? 114.82000 148.34400 128.21600 1.000 29.83000 20 LEU G C 1
ATOM 9604 O O . LEU H 3 20 ? 115.39700 148.50600 129.29600 1.000 29.83000 20 LEU G O 1
ATOM 9609 N N . TRP H 3 21 ? 113.49700 148.30700 128.06000 1.000 34.33000 21 TRP G N 1
ATOM 9610 C CA . TRP H 3 21 ? 112.55700 148.55800 129.18100 1.000 34.33000 21 TRP G CA 1
ATOM 9611 C C . TRP H 3 21 ? 112.55500 147.42200 130.20800 1.000 34.33000 21 TRP G C 1
ATOM 9612 O O . TRP H 3 21 ? 112.88900 147.70900 131.37300 1.000 34.33000 21 TRP G O 1
ATOM 9623 N N . PRO H 3 22 ? 112.20700 146.15700 129.87500 1.000 31.39000 22 PRO G N 1
ATOM 9624 C CA . PRO H 3 22 ? 112.09700 145.11000 130.90100 1.000 31.39000 22 PRO G CA 1
ATOM 9625 C C . PRO H 3 22 ? 113.43500 144.57600 131.37400 1.000 31.39000 22 PRO G C 1
ATOM 9626 O O . PRO H 3 22 ? 113.57200 144.28300 132.56600 1.000 31.39000 22 PRO G O 1
ATOM 9630 N N . VAL H 3 23 ? 114.43600 144.48000 130.50000 1.000 27.69000 23 VAL G N 1
ATOM 9631 C CA . VAL H 3 23 ? 115.76400 144.08100 130.95000 1.000 27.69000 23 VAL G CA 1
ATOM 9632 C C . VAL H 3 23 ? 116.39300 145.18000 131.79500 1.000 27.69000 23 VAL G C 1
ATOM 9633 O O . VAL H 3 23 ? 117.09800 144.89700 132.76900 1.000 27.69000 23 VAL G O 1
ATOM 9637 N N . GLY H 3 24 ? 116.09900 146.44200 131.48400 1.000 30.92000 24 GLY G N 1
ATOM 9638 C CA . GLY H 3 24 ? 116.58300 147.53200 132.31600 1.000 30.92000 24 GLY G CA 1
ATOM 9639 C C . GLY H 3 24 ? 115.95700 147.54200 133.69700 1.000 30.92000 24 GLY G C 1
ATOM 9640 O O . GLY H 3 24 ? 116.65000 147.74300 134.69600 1.000 30.92000 24 GLY G O 1
ATOM 9641 N N . ILE H 3 25 ? 114.64500 147.30200 133.77400 1.000 32.63000 25 ILE G N 1
ATOM 9642 C CA . ILE H 3 25 ? 113.96500 147.18700 135.06400 1.000 32.63000 25 ILE G CA 1
ATOM 9643 C C . ILE H 3 25 ? 114.49100 145.98700 135.84300 1.000 32.63000 25 ILE G C 1
ATOM 9644 O O . ILE H 3 25 ? 114.72500 146.07400 137.05600 1.000 32.63000 25 ILE G O 1
ATOM 9649 N N . ALA H 3 26 ? 114.75000 144.87500 135.14600 1.000 33.00000 26 ALA G N 1
ATOM 9650 C CA . ALA H 3 26 ? 115.27500 143.67900 135.79500 1.000 33.00000 26 ALA G CA 1
ATOM 9651 C C . ALA H 3 26 ? 116.66600 143.91000 136.36300 1.000 33.00000 26 ALA G C 1
ATOM 9652 O O . ALA H 3 26 ? 116.94400 143.51500 137.49900 1.000 33.00000 26 ALA G O 1
ATOM 9654 N N . THR H 3 27 ? 117.54200 144.58500 135.61900 1.000 33.93000 27 THR G N 1
ATOM 9655 C CA . THR H 3 27 ? 118.87800 144.79300 136.15900 1.000 33.93000 27 THR G CA 1
ATOM 9656 C C . THR H 3 27 ? 118.92500 145.90000 137.20000 1.000 33.93000 27 THR G C 1
ATOM 9657 O O . THR H 3 27 ? 119.75700 145.82500 138.10700 1.000 33.93000 27 THR G O 1
ATOM 9661 N N . VAL H 3 28 ? 118.02800 146.89200 137.13500 1.000 38.46000 28 VAL G N 1
ATOM 9662 C CA . VAL H 3 28 ? 117.97700 147.89600 138.19300 1.000 38.46000 28 VAL G CA 1
ATOM 9663 C C . VAL H 3 28 ? 117.48700 147.27200 139.49000 1.000 38.46000 28 VAL G C 1
ATOM 9664 O O . VAL H 3 28 ? 118.07200 147.49800 140.55400 1.000 38.46000 28 VAL G O 1
ATOM 9668 N N . ILE H 3 29 ? 116.45900 146.42200 139.41500 1.000 39.93000 29 ILE G N 1
ATOM 9669 C CA . ILE H 3 29 ? 115.95400 145.76000 140.61400 1.000 39.93000 29 ILE G CA 1
ATOM 9670 C C . ILE H 3 29 ? 116.96900 144.76000 141.15600 1.000 39.93000 29 ILE G C 1
ATOM 9671 O O . ILE H 3 29 ? 117.19700 144.69700 142.37000 1.000 39.93000 29 ILE G O 1
ATOM 9676 N N . GLY H 3 30 ? 117.64100 144.01700 140.27100 1.000 43.90000 30 GLY G N 1
ATOM 9677 C CA . GLY H 3 30 ? 118.63500 143.05300 140.72100 1.000 43.90000 30 GLY G CA 1
ATOM 9678 C C . GLY H 3 30 ? 119.84100 143.70600 141.37100 1.000 43.90000 30 GLY G C 1
ATOM 9679 O O . GLY H 3 30 ? 120.25500 143.31300 142.46400 1.000 43.90000 30 GLY G O 1
ATOM 9680 N N . LEU H 3 31 ? 120.37800 144.75400 140.73800 1.000 50.48000 31 LEU G N 1
ATOM 9681 C CA . LEU H 3 31 ? 121.50100 145.49100 141.30300 1.000 50.48000 31 LEU G CA 1
ATOM 9682 C C . LEU H 3 31 ? 121.10700 146.22800 142.57600 1.000 50.48000 31 LEU G C 1
ATOM 9683 O O . LEU H 3 31 ? 121.89600 146.27900 143.52800 1.000 50.48000 31 LEU G O 1
ATOM 9688 N N . SER H 3 32 ? 119.87800 146.75000 142.63300 1.000 53.74000 32 SER G N 1
ATOM 9689 C CA . SER H 3 32 ? 119.43600 147.53500 143.77900 1.000 53.74000 32 SER G CA 1
ATOM 9690 C C . SER H 3 32 ? 119.20300 146.66100 145.00100 1.000 53.74000 32 SER G C 1
ATOM 9691 O O . SER H 3 32 ? 119.64000 146.99500 146.10600 1.000 53.74000 32 SER G O 1
ATOM 9694 N N . ILE H 3 33 ? 118.51700 145.53000 144.83000 1.000 53.87000 33 ILE G N 1
ATOM 9695 C CA . ILE H 3 33 ? 118.32300 144.63800 145.96600 1.000 53.87000 33 ILE G CA 1
ATOM 9696 C C . ILE H 3 33 ? 119.57400 143.81700 146.23700 1.000 53.87000 33 ILE G C 1
ATOM 9697 O O . ILE H 3 33 ? 119.68100 143.19600 147.30000 1.000 53.87000 33 ILE G O 1
ATOM 9702 N N . GLY H 3 34 ? 120.54100 143.81200 145.31600 1.000 59.98000 34 GLY G N 1
ATOM 9703 C CA . GLY H 3 34 ? 121.87500 143.39300 145.68500 1.000 59.98000 34 GLY G CA 1
ATOM 9704 C C . GLY H 3 34 ? 122.55600 144.39400 146.59100 1.000 59.98000 34 GLY G C 1
ATOM 9705 O O . GLY H 3 34 ? 123.33200 144.01000 147.46900 1.000 59.98000 34 GLY G O 1
ATOM 9706 N N . LEU H 3 35 ? 122.27300 145.68600 146.40500 1.000 64.24000 35 LEU G N 1
ATOM 9707 C CA . LEU H 3 35 ? 122.80400 146.68000 147.33300 1.000 64.24000 35 LEU G CA 1
ATOM 9708 C C . LEU H 3 35 ? 122.13300 146.62200 148.69900 1.000 64.24000 35 LEU G C 1
ATOM 9709 O O . LEU H 3 35 ? 122.72000 147.08500 149.68100 1.000 64.24000 35 LEU G O 1
ATOM 9714 N N . LEU H 3 36 ? 120.92000 146.08000 148.79300 1.000 64.22000 36 LEU G N 1
ATOM 9715 C CA . LEU H 3 36 ? 120.32500 145.85800 150.10300 1.000 64.22000 36 LEU G CA 1
ATOM 9716 C C . LEU H 3 36 ? 120.78300 144.55300 150.73100 1.000 64.22000 36 LEU G C 1
ATOM 9717 O O . LEU H 3 36 ? 120.53400 144.33200 151.91800 1.000 64.22000 36 LEU G O 1
ATOM 9722 N N . GLN H 3 37 ? 121.43300 143.68000 149.96300 1.000 67.63000 37 GLN G N 1
ATOM 9723 C CA . GLN H 3 37 ? 122.11300 142.54700 150.56900 1.000 67.63000 37 GLN G CA 1
ATOM 9724 C C . GLN H 3 37 ? 123.50100 142.92800 151.05200 1.000 67.63000 37 GLN G C 1
ATOM 9725 O O . GLN H 3 37 ? 124.14000 142.15200 151.76500 1.000 67.63000 37 GLN G O 1
ATOM 9731 N N . THR H 3 38 ? 123.95100 144.13300 150.71300 1.000 71.43000 38 THR G N 1
ATOM 9732 C CA . THR H 3 38 ? 125.06900 144.80700 151.35800 1.000 71.43000 38 THR G CA 1
ATOM 9733 C C . THR H 3 38 ? 124.48800 145.49000 152.60200 1.000 71.43000 38 THR G C 1
ATOM 9734 O O . THR H 3 38 ? 123.34900 145.19000 152.96400 1.000 71.43000 38 THR G O 1
ATOM 9738 N N . VAL H 3 39 ? 125.15100 146.50800 153.16200 1.000 81.12000 39 VAL G N 1
ATOM 9739 C CA . VAL H 3 39 ? 125.35500 146.78600 154.59000 1.000 81.12000 39 VAL G CA 1
ATOM 9740 C C . VAL H 3 39 ? 124.29000 146.26200 155.56300 1.000 81.12000 39 VAL G C 1
ATOM 9741 O O . VAL H 3 39 ? 124.63400 145.74700 156.63300 1.000 81.12000 39 VAL G O 1
ATOM 9745 N N . THR H 3 40 ? 123.00500 146.34000 155.22000 1.000 81.63000 40 THR G N 1
ATOM 9746 C CA . THR H 3 40 ? 122.03800 145.55700 155.98200 1.000 81.63000 40 THR G CA 1
ATOM 9747 C C . THR H 3 40 ? 122.19200 144.09800 155.57800 1.000 81.63000 40 THR G C 1
ATOM 9748 O O . THR H 3 40 ? 121.54500 143.66800 154.61900 1.000 81.63000 40 THR G O 1
ATOM 9752 N N . GLN H 3 41 ? 123.06000 143.35200 156.27800 1.000 83.02000 41 GLN G N 1
ATOM 9753 C CA . GLN H 3 41 ? 123.47100 142.00500 155.88100 1.000 83.02000 41 GLN G CA 1
ATOM 9754 C C . GLN H 3 41 ? 122.29900 141.04800 155.74800 1.000 83.02000 41 GLN G C 1
ATOM 9755 O O . GLN H 3 41 ? 121.67000 140.67100 156.74000 1.000 83.02000 41 GLN G O 1
ATOM 9761 N N . LEU H 3 42 ? 121.99500 140.67300 154.51500 1.000 81.05000 42 LEU G N 1
ATOM 9762 C CA . LEU H 3 42 ? 120.95100 139.71100 154.21400 1.000 81.05000 42 LEU G CA 1
ATOM 9763 C C . LEU H 3 42 ? 121.49000 138.77200 153.14700 1.000 81.05000 42 LEU G C 1
ATOM 9764 O O . LEU H 3 42 ? 120.90200 138.59100 152.08200 1.000 81.05000 42 LEU G O 1
ATOM 9769 N N . GLN H 3 43 ? 122.67500 138.22000 153.40900 1.000 85.64000 43 GLN G N 1
ATOM 9770 C CA . GLN H 3 43 ? 123.46700 137.56900 152.37600 1.000 85.64000 43 GLN G CA 1
ATOM 9771 C C . GLN H 3 43 ? 122.82800 136.26300 151.92700 1.000 85.64000 43 GLN G C 1
ATOM 9772 O O . GLN H 3 43 ? 123.04000 135.20200 152.52200 1.000 85.64000 43 GLN G O 1
ATOM 9778 N N . GLU H 3 44 ? 122.01600 136.36300 150.87700 1.000 80.07000 44 GLU G N 1
ATOM 9779 C CA . GLU H 3 44 ? 121.34200 135.23200 150.25500 1.000 80.07000 44 GLU G CA 1
ATOM 9780 C C . GLU H 3 44 ? 121.34500 135.45100 148.75300 1.000 80.07000 44 GLU G C 1
ATOM 9781 O O . GLU H 3 44 ? 120.85900 136.48100 148.27700 1.000 80.07000 44 GLU G O 1
ATOM 9787 N N . GLN H 3 45 ? 121.87400 134.49300 148.00300 1.000 73.77000 45 GLN G N 1
ATOM 9788 C CA . GLN H 3 45 ? 121.74100 134.54200 146.55000 1.000 73.77000 45 GLN G CA 1
ATOM 9789 C C . GLN H 3 45 ? 120.52400 133.75100 146.08300 1.000 73.77000 45 GLN G C 1
ATOM 9790 O O . GLN H 3 45 ? 120.57800 132.93800 145.16200 1.000 73.77000 45 GLN G O 1
ATOM 9796 N N . THR H 3 46 ? 119.39700 134.01800 146.74300 1.000 69.76000 46 THR G N 1
ATOM 9797 C CA . THR H 3 46 ? 118.11800 133.38500 146.46200 1.000 69.76000 46 THR G CA 1
ATOM 9798 C C . THR H 3 46 ? 116.97800 134.38700 146.40200 1.000 69.76000 46 THR G C 1
ATOM 9799 O O . THR H 3 46 ? 115.85700 134.00700 146.05000 1.000 69.76000 46 THR G O 1
ATOM 9803 N N . LEU H 3 47 ? 117.23700 135.65100 146.73700 1.000 58.00000 47 LEU G N 1
ATOM 9804 C CA . LEU H 3 47 ? 116.16000 136.63400 146.85600 1.000 58.00000 47 LEU G CA 1
ATOM 9805 C C . LEU H 3 47 ? 115.61700 137.14800 145.52400 1.000 58.00000 47 LEU G C 1
ATOM 9806 O O . LEU H 3 47 ? 114.41200 136.96800 145.27400 1.000 58.00000 47 LEU G O 1
ATOM 9811 N N . PRO H 3 48 ? 116.41600 137.78100 144.62900 1.000 47.18000 48 PRO G N 1
ATOM 9812 C CA . PRO H 3 48 ? 115.83800 138.79900 143.72300 1.000 47.18000 48 PRO G CA 1
ATOM 9813 C C . PRO H 3 48 ? 114.85800 138.28600 142.68300 1.000 47.18000 48 PRO G C 1
ATOM 9814 O O . PRO H 3 48 ? 114.10900 139.09900 142.12900 1.000 47.18000 48 PRO G O 1
ATOM 9818 N N . PHE H 3 49 ? 114.80000 136.97900 142.41800 1.000 40.12000 49 PHE G N 1
ATOM 9819 C CA . PHE H 3 49 ? 113.80900 136.48900 141.46600 1.000 40.12000 49 PHE G CA 1
ATOM 9820 C C . PHE H 3 49 ? 112.38300 136.64900 141.98400 1.000 40.12000 49 PHE G C 1
ATOM 9821 O O . PHE H 3 49 ? 111.44300 136.69700 141.18300 1.000 40.12000 49 PHE G O 1
ATOM 9829 N N . GLY H 3 50 ? 112.20300 136.78100 143.29600 1.000 44.94000 50 GLY G N 1
ATOM 9830 C CA . GLY H 3 50 ? 110.89300 137.10400 143.82100 1.000 44.94000 50 GLY G CA 1
ATOM 9831 C C . GLY H 3 50 ? 110.40400 138.48500 143.43200 1.000 44.94000 50 GLY G C 1
ATOM 9832 O O . GLY H 3 50 ? 109.19400 138.71600 143.36300 1.000 44.94000 50 GLY G O 1
ATOM 9833 N N . ILE H 3 51 ? 111.31500 139.41800 143.16200 1.000 39.45000 51 ILE G N 1
ATOM 9834 C CA . ILE H 3 51 ? 110.93700 140.78900 142.86400 1.000 39.45000 51 ILE G CA 1
ATOM 9835 C C . ILE H 3 51 ? 111.16100 141.13800 141.39500 1.000 39.45000 51 ILE G C 1
ATOM 9836 O O . ILE H 3 51 ? 110.33700 141.83600 140.79800 1.000 39.45000 51 ILE G O 1
ATOM 9841 N N . LYS H 3 52 ? 112.21900 140.59600 140.77500 1.000 36.23000 52 LYS G N 1
ATOM 9842 C CA . LYS H 3 52 ? 112.46600 140.81600 139.34800 1.000 36.23000 52 LYS G CA 1
ATOM 9843 C C . LYS H 3 52 ? 111.31700 140.30200 138.49500 1.000 36.23000 52 LYS G C 1
ATOM 9844 O O . LYS H 3 52 ? 110.89000 140.97700 137.55000 1.000 36.23000 52 LYS G O 1
ATOM 9850 N N . LEU H 3 53 ? 110.74900 139.15600 138.87900 1.000 33.75000 53 LEU G N 1
ATOM 9851 C CA . LEU H 3 53 ? 109.62000 138.58600 138.15800 1.000 33.75000 53 LEU G CA 1
ATOM 9852 C C . LEU H 3 53 ? 108.39900 139.48600 138.20400 1.000 33.75000 53 LEU G C 1
ATOM 9853 O O . LEU H 3 53 ? 107.60700 139.49000 137.25600 1.000 33.75000 53 LEU G O 1
ATOM 9858 N N . ILE H 3 54 ? 108.25100 140.30700 139.24700 1.000 35.23000 54 ILE G N 1
ATOM 9859 C CA . ILE H 3 54 ? 107.07800 141.16300 139.17600 1.000 35.23000 54 ILE G CA 1
ATOM 9860 C C . ILE H 3 54 ? 107.37600 142.38000 138.30600 1.000 35.23000 54 ILE G C 1
ATOM 9861 O O . ILE H 3 54 ? 106.49500 142.82300 137.55900 1.000 35.23000 54 ILE G O 1
ATOM 9866 N N . GLY H 3 55 ? 108.63300 142.84500 138.27300 1.000 33.99000 55 GLY G N 1
ATOM 9867 C CA . GLY H 3 55 ? 108.94600 144.04200 137.50500 1.000 33.99000 55 GLY G CA 1
ATOM 9868 C C . GLY H 3 55 ? 108.84500 143.79400 136.01400 1.000 33.99000 55 GLY G C 1
ATOM 9869 O O . GLY H 3 55 ? 108.12000 144.49500 135.30100 1.000 33.99000 55 GLY G O 1
ATOM 9870 N N . VAL H 3 56 ? 109.48300 142.71700 135.55300 1.000 33.83000 56 VAL G N 1
ATOM 9871 C CA . VAL H 3 56 ? 109.34300 142.21800 134.19400 1.000 33.83000 56 VAL G CA 1
ATOM 9872 C C . VAL H 3 56 ? 107.90500 141.80000 133.89100 1.000 33.83000 56 VAL G C 1
ATOM 9873 O O . VAL H 3 56 ? 107.49500 141.80400 132.72700 1.000 33.83000 56 VAL G O 1
ATOM 9877 N N . SER H 3 57 ? 107.09200 141.49700 134.90800 1.000 34.46000 57 SER G N 1
ATOM 9878 C CA . SER H 3 57 ? 105.67800 141.35800 134.59200 1.000 34.46000 57 SER G CA 1
ATOM 9879 C C . SER H 3 57 ? 105.04600 142.72700 134.38200 1.000 34.46000 57 SER G C 1
ATOM 9880 O O . SER H 3 57 ? 104.43700 142.97900 133.33400 1.000 34.46000 57 SER G O 1
ATOM 9883 N N . ILE H 3 58 ? 105.24800 143.64200 135.33800 1.000 33.83000 58 ILE G N 1
ATOM 9884 C CA . ILE H 3 58 ? 104.53900 144.91900 135.31700 1.000 33.83000 58 ILE G CA 1
ATOM 9885 C C . ILE H 3 58 ? 105.03100 145.78500 134.17000 1.000 33.83000 58 ILE G C 1
ATOM 9886 O O . ILE H 3 58 ? 104.23200 146.37700 133.44000 1.000 33.83000 58 ILE G O 1
ATOM 9891 N N . SER H 3 59 ? 106.33400 145.79600 133.92500 1.000 34.55000 59 SER G N 1
ATOM 9892 C CA . SER H 3 59 ? 106.85600 146.53600 132.78800 1.000 34.55000 59 SER G CA 1
ATOM 9893 C C . SER H 3 59 ? 106.64800 145.82800 131.45400 1.000 34.55000 59 SER G C 1
ATOM 9894 O O . SER H 3 59 ? 107.08200 146.35800 130.43000 1.000 34.55000 59 SER G O 1
ATOM 9897 N N . LEU H 3 60 ? 106.01300 144.65600 131.42200 1.000 30.39000 60 LEU G N 1
ATOM 9898 C CA . LEU H 3 60 ? 105.54300 144.10500 130.15700 1.000 30.39000 60 LEU G CA 1
ATOM 9899 C C . LEU H 3 60 ? 104.04000 144.23400 130.00400 1.000 30.39000 60 LEU G C 1
ATOM 9900 O O . LEU H 3 60 ? 103.56300 144.58300 128.92700 1.000 30.39000 60 LEU G O 1
ATOM 9905 N N . LEU H 3 61 ? 103.28600 143.98200 131.07400 1.000 31.98000 61 LEU G N 1
ATOM 9906 C CA . LEU H 3 61 ? 101.83200 144.06700 131.02800 1.000 31.98000 61 LEU G CA 1
ATOM 9907 C C . LEU H 3 61 ? 101.33700 145.50200 130.90800 1.000 31.98000 61 LEU G C 1
ATOM 9908 O O . LEU H 3 61 ? 100.22100 145.72200 130.42800 1.000 31.98000 61 LEU G O 1
ATOM 9913 N N . LEU H 3 62 ? 102.13000 146.47800 131.34000 1.000 31.90000 62 LEU G N 1
ATOM 9914 C CA . LEU H 3 62 ? 101.82400 147.87600 131.07500 1.000 31.90000 62 LEU G CA 1
ATOM 9915 C C . LEU H 3 62 ? 102.09100 148.25100 129.63000 1.000 31.90000 62 LEU G C 1
ATOM 9916 O O . LEU H 3 62 ? 101.46300 149.17600 129.10900 1.000 31.90000 62 LEU G O 1
ATOM 9921 N N . LEU H 3 63 ? 102.97500 147.51500 128.96600 1.000 31.42000 63 LEU G N 1
ATOM 9922 C CA . LEU H 3 63 ? 103.61800 147.95400 127.73900 1.000 31.42000 63 LEU G CA 1
ATOM 9923 C C . LEU H 3 63 ? 103.39300 146.97600 126.59300 1.000 31.42000 63 LEU G C 1
ATOM 9924 O O . LEU H 3 63 ? 103.89100 147.20200 125.48600 1.000 31.42000 63 LEU G O 1
ATOM 9929 N N . SER H 3 64 ? 102.61200 145.91700 126.81800 1.000 33.20000 64 SER G N 1
ATOM 9930 C CA . SER H 3 64 ? 102.37900 144.91000 125.79000 1.000 33.20000 64 SER G CA 1
ATOM 9931 C C . SER H 3 64 ? 101.49900 145.40200 124.65300 1.000 33.20000 64 SER G C 1
ATOM 9932 O O . SER H 3 64 ? 101.43300 144.73800 123.61600 1.000 33.20000 64 SER G O 1
ATOM 9935 N N . GLY H 3 65 ? 100.78800 146.51400 124.82900 1.000 32.11000 65 GLY G N 1
ATOM 9936 C CA . GLY H 3 65 ? 100.07200 147.08900 123.70300 1.000 32.11000 65 GLY G CA 1
ATOM 9937 C C . GLY H 3 65 ? 101.02100 147.72000 122.70600 1.000 32.11000 65 GLY G C 1
ATOM 9938 O O . GLY H 3 65 ? 100.90000 147.51000 121.49500 1.000 32.11000 65 GLY G O 1
ATOM 9939 N N . TRP H 3 66 ? 101.99600 148.47900 123.21400 1.000 30.89000 66 TRP G N 1
ATOM 9940 C CA . TRP H 3 66 ? 102.99200 149.11900 122.36400 1.000 30.89000 66 TRP G CA 1
ATOM 9941 C C . TRP H 3 66 ? 103.84200 148.09300 121.62900 1.000 30.89000 66 TRP G C 1
ATOM 9942 O O . TRP H 3 66 ? 104.05200 148.21900 120.41600 1.000 30.89000 66 TRP G O 1
ATOM 9953 N N . TYR H 3 67 ? 104.26200 147.02900 122.33800 1.000 30.64000 67 TYR G N 1
ATOM 9954 C CA . TYR H 3 67 ? 104.89500 145.84900 121.73900 1.000 30.64000 67 TYR G CA 1
ATOM 9955 C C . TYR H 3 67 ? 104.11600 145.27000 120.57400 1.000 30.64000 67 TYR G C 1
ATOM 9956 O O . TYR H 3 67 ? 104.70400 144.65000 119.68600 1.000 30.64000 67 TYR G O 1
ATOM 9965 N N . GLY H 3 68 ? 102.80200 145.41800 120.57700 1.000 30.04000 68 GLY G N 1
ATOM 9966 C CA . GLY H 3 68 ? 102.05800 145.05400 119.40300 1.000 30.04000 68 GLY G CA 1
ATOM 9967 C C . GLY H 3 68 ? 102.31400 146.04000 118.29000 1.000 30.04000 68 GLY G C 1
ATOM 9968 O O . GLY H 3 68 ? 102.94400 145.68300 117.28700 1.000 30.04000 68 GLY G O 1
ATOM 9969 N N . GLU H 3 69 ? 101.92100 147.30000 118.50700 1.000 30.98000 69 GLU G N 1
ATOM 9970 C CA . GLU H 3 69 ? 101.49400 148.13700 117.38800 1.000 30.98000 69 GLU G CA 1
ATOM 9971 C C . GLU H 3 69 ? 102.66300 148.52800 116.49300 1.000 30.98000 69 GLU G C 1
ATOM 9972 O O . GLU H 3 69 ? 102.57500 148.37600 115.26700 1.000 30.98000 69 GLU G O 1
ATOM 9978 N N . VAL H 3 70 ? 103.79400 148.93300 117.08600 1.000 30.85000 70 VAL G N 1
ATOM 9979 C CA . VAL H 3 70 ? 104.97700 149.23900 116.28800 1.000 30.85000 70 VAL G CA 1
ATOM 9980 C C . VAL H 3 70 ? 105.47800 147.98700 115.58500 1.000 30.85000 70 VAL G C 1
ATOM 9981 O O . VAL H 3 70 ? 105.68900 148.00300 114.36900 1.000 30.85000 70 VAL G O 1
ATOM 9985 N N . LEU H 3 71 ? 105.49100 146.85400 116.28700 1.000 28.30000 71 LEU G N 1
ATOM 9986 C CA . LEU H 3 71 ? 105.90600 145.60700 115.67000 1.000 28.30000 71 LEU G CA 1
ATOM 9987 C C . LEU H 3 71 ? 104.86100 145.09100 114.69700 1.000 28.30000 71 LEU G C 1
ATOM 9988 O O . LEU H 3 71 ? 105.18900 144.28500 113.82600 1.000 28.30000 71 LEU G O 1
ATOM 9993 N N . LEU H 3 72 ? 103.62500 145.58100 114.77400 1.000 31.25000 72 LEU G N 1
ATOM 9994 C CA . LEU H 3 72 ? 102.73000 145.28100 113.67100 1.000 31.25000 72 LEU G CA 1
ATOM 9995 C C . LEU H 3 72 ? 102.91500 146.28600 112.54700 1.000 31.25000 72 LEU G C 1
ATOM 9996 O O . LEU H 3 72 ? 102.95800 145.90100 111.37300 1.000 31.25000 72 LEU G O 1
ATOM 10001 N N . SER H 3 73 ? 103.11700 147.56300 112.88900 1.000 32.08000 73 SER G N 1
ATOM 10002 C CA . SER H 3 73 ? 103.36400 148.56000 111.85500 1.000 32.08000 73 SER G CA 1
ATOM 10003 C C . SER H 3 73 ? 104.73100 148.37800 111.22200 1.000 32.08000 73 SER G C 1
ATOM 10004 O O . SER H 3 73 ? 104.96200 148.86200 110.11200 1.000 32.08000 73 SER G O 1
ATOM 10007 N N . PHE H 3 74 ? 105.63500 147.68700 111.90900 1.000 30.82000 74 PHE G N 1
ATOM 10008 C CA . PHE H 3 74 ? 106.85500 147.21700 111.27700 1.000 30.82000 74 PHE G CA 1
ATOM 10009 C C . PHE H 3 74 ? 106.55800 146.11700 110.26800 1.000 30.82000 74 PHE G C 1
ATOM 10010 O O . PHE H 3 74 ? 107.01100 146.18500 109.11900 1.000 30.82000 74 PHE G O 1
ATOM 10018 N N . CYS H 3 75 ? 105.74500 145.12500 110.65700 1.000 32.96000 75 CYS G N 1
ATOM 10019 C CA . CYS H 3 75 ? 105.53700 143.95100 109.81200 1.000 32.96000 75 CYS G CA 1
ATOM 10020 C C . CYS H 3 75 ? 104.75700 144.25600 108.54500 1.000 32.96000 75 CYS G C 1
ATOM 10021 O O . CYS H 3 75 ? 104.76200 143.43900 107.62100 1.000 32.96000 75 CYS G O 1
ATOM 10024 N N . HIS H 3 76 ? 104.08300 145.39700 108.48100 1.000 35.17000 76 HIS G N 1
ATOM 10025 C CA . HIS H 3 76 ? 103.45100 145.79000 107.23400 1.000 35.17000 76 HIS G CA 1
ATOM 10026 C C . HIS H 3 76 ? 104.43000 146.48700 106.30000 1.000 35.17000 76 HIS G C 1
ATOM 10027 O O . HIS H 3 76 ? 104.29100 146.35500 105.07700 1.000 35.17000 76 HIS G O 1
ATOM 10034 N N . GLU H 3 77 ? 105.42300 147.20100 106.85400 1.000 34.02000 77 GLU G N 1
ATOM 10035 C CA . GLU H 3 77 ? 106.41700 147.87800 106.02400 1.000 34.02000 77 GLU G CA 1
ATOM 10036 C C . GLU H 3 77 ? 107.19200 146.88300 105.18800 1.000 34.02000 77 GLU G C 1
ATOM 10037 O O . GLU H 3 77 ? 107.34300 147.06600 103.97400 1.000 34.02000 77 GLU G O 1
ATOM 10043 N N . ILE H 3 78 ? 107.62600 145.79300 105.82400 1.000 30.13000 78 ILE G N 1
ATOM 10044 C CA . ILE H 3 78 ? 108.28000 144.67600 105.15100 1.000 30.13000 78 ILE G CA 1
ATOM 10045 C C . ILE H 3 78 ? 107.39500 144.11800 104.04800 1.000 30.13000 78 ILE G C 1
ATOM 10046 O O . ILE H 3 78 ? 107.88100 143.76800 102.96300 1.000 30.13000 78 ILE G O 1
ATOM 10051 N N . MET H 3 79 ? 106.07600 144.11700 104.27300 1.000 31.32000 79 MET G N 1
ATOM 10052 C CA . MET H 3 79 ? 105.15300 143.60600 103.26900 1.000 31.32000 79 MET G CA 1
ATOM 10053 C C . MET H 3 79 ? 105.14800 144.49200 102.03300 1.000 31.32000 79 MET G C 1
ATOM 10054 O O . MET H 3 79 ? 105.10300 143.98900 100.90200 1.000 31.32000 79 MET G O 1
ATOM 10059 N N . PHE H 3 80 ? 105.27500 145.80900 102.23000 1.000 31.56000 80 PHE G N 1
ATOM 10060 C CA . PHE H 3 80 ? 105.43400 146.70100 101.08900 1.000 31.56000 80 PHE G CA 1
ATOM 10061 C C . PHE H 3 80 ? 106.73500 146.41500 100.35600 1.000 31.56000 80 PHE G C 1
ATOM 10062 O O . PHE H 3 80 ? 106.77100 146.42300 99.12000 1.000 31.56000 80 PHE G O 1
ATOM 10070 N N . LEU H 3 81 ? 107.78900 146.06200 101.09900 1.000 30.41000 81 LEU G N 1
ATOM 10071 C CA . LEU H 3 81 ? 109.05400 145.70200 100.47100 1.000 30.41000 81 LEU G CA 1
ATOM 10072 C C . LEU H 3 81 ? 108.98200 144.39200 99.70400 1.000 30.41000 81 LEU G C 1
ATOM 10073 O O . LEU H 3 81 ? 109.90600 144.09500 98.94300 1.000 30.41000 81 LEU G O 1
ATOM 10078 N N . ILE H 3 82 ? 107.92600 143.59600 99.87200 1.000 28.06000 82 ILE G N 1
ATOM 10079 C CA . ILE H 3 82 ? 107.73400 142.46700 98.97900 1.000 28.06000 82 ILE G CA 1
ATOM 10080 C C . ILE H 3 82 ? 106.50400 142.62400 98.11200 1.000 28.06000 82 ILE G C 1
ATOM 10081 O O . ILE H 3 82 ? 106.16400 141.69500 97.36800 1.000 28.06000 82 ILE G O 1
ATOM 10086 N N . LYS H 3 83 ? 105.83000 143.77500 98.16600 1.000 32.71000 83 LYS G N 1
ATOM 10087 C CA . LYS H 3 83 ? 104.96100 144.15400 97.06100 1.000 32.71000 83 LYS G CA 1
ATOM 10088 C C . LYS H 3 83 ? 105.66500 145.06400 96.07300 1.000 32.71000 83 LYS G C 1
ATOM 10089 O O . LYS H 3 83 ? 105.10400 145.37200 95.01800 1.000 32.71000 83 LYS G O 1
ATOM 10095 N N . SER H 3 84 ? 106.87700 145.49400 96.39700 1.000 35.28000 84 SER G N 1
ATOM 10096 C CA . SER H 3 84 ? 107.75000 146.19000 95.47000 1.000 35.28000 84 SER G CA 1
ATOM 10097 C C . SER H 3 84 ? 108.50500 145.15400 94.64000 1.000 35.28000 84 SER G C 1
ATOM 10098 O O . SER H 3 84 ? 108.15700 143.97200 94.61400 1.000 35.28000 84 SER G O 1
ATOM 10101 N N . GLY H 3 85 ? 109.53500 145.58900 93.92800 1.000 36.39000 85 GLY G N 1
ATOM 10102 C CA . GLY H 3 85 ? 110.33600 144.67200 93.13900 1.000 36.39000 85 GLY G CA 1
ATOM 10103 C C . GLY H 3 85 ? 111.20600 143.75700 93.97900 1.000 36.39000 85 GLY G C 1
ATOM 10104 O O . GLY H 3 85 ? 110.76800 142.69600 94.42000 1.000 36.39000 85 GLY G O 1
ATOM 10105 N N . MET I 3 1 ? 90.07500 139.18700 115.85200 1.000 41.65000 1 MET H N 1
ATOM 10106 C CA . MET I 3 1 ? 91.21100 138.59500 116.54000 1.000 41.65000 1 MET H CA 1
ATOM 10107 C C . MET I 3 1 ? 91.16300 138.94400 118.02000 1.000 41.65000 1 MET H C 1
ATOM 10108 O O . MET I 3 1 ? 92.12000 138.70500 118.75300 1.000 41.65000 1 MET H O 1
ATOM 10113 N N . SER I 3 2 ? 90.02900 139.49500 118.46200 1.000 39.56000 2 SER H N 1
ATOM 10114 C CA . SER I 3 2 ? 89.90500 139.91400 119.85400 1.000 39.56000 2 SER H CA 1
ATOM 10115 C C . SER I 3 2 ? 89.84700 138.72500 120.80300 1.000 39.56000 2 SER H C 1
ATOM 10116 O O . SER I 3 2 ? 90.20800 138.85600 121.97800 1.000 39.56000 2 SER H O 1
ATOM 10119 N N . ASP I 3 3 ? 89.39900 137.56600 120.31400 1.000 38.38000 3 ASP H N 1
ATOM 10120 C CA . ASP I 3 3 ? 89.41300 136.35700 121.12900 1.000 38.38000 3 ASP H CA 1
ATOM 10121 C C . ASP I 3 3 ? 90.83700 135.90900 121.41700 1.000 38.38000 3 ASP H C 1
ATOM 10122 O O . ASP I 3 3 ? 91.13400 135.43400 122.51800 1.000 38.38000 3 ASP H O 1
ATOM 10127 N N . ILE I 3 4 ? 91.72900 136.07500 120.44000 1.000 35.79000 4 ILE H N 1
ATOM 10128 C CA . ILE I 3 4 ? 93.14600 135.78700 120.63400 1.000 35.79000 4 ILE H CA 1
ATOM 10129 C C . ILE I 3 4 ? 93.74900 136.72500 121.67000 1.000 35.79000 4 ILE H C 1
ATOM 10130 O O . ILE I 3 4 ? 94.53600 136.30000 122.52300 1.000 35.79000 4 ILE H O 1
ATOM 10135 N N . VAL I 3 5 ? 93.33700 137.99400 121.65700 1.000 37.24000 5 VAL H N 1
ATOM 10136 C CA . VAL I 3 5 ? 93.84100 138.96600 122.62300 1.000 37.24000 5 VAL H CA 1
ATOM 10137 C C . VAL I 3 5 ? 93.33900 138.64600 124.02700 1.000 37.24000 5 VAL H C 1
ATOM 10138 O O . VAL I 3 5 ? 94.09700 138.72000 125.00600 1.000 37.24000 5 VAL H O 1
ATOM 10142 N N . TYR I 3 6 ? 92.06800 138.25000 124.14200 1.000 36.96000 6 TYR H N 1
ATOM 10143 C CA . TYR I 3 6 ? 91.51000 137.89300 125.44200 1.000 36.96000 6 TYR H CA 1
ATOM 10144 C C . TYR I 3 6 ? 92.13400 136.62200 125.99900 1.000 36.96000 6 TYR H C 1
ATOM 10145 O O . TYR I 3 6 ? 92.44700 136.55900 127.19100 1.000 36.96000 6 TYR H O 1
ATOM 10154 N N . MET I 3 7 ? 92.35600 135.61500 125.14900 1.000 35.60000 7 MET H N 1
ATOM 10155 C CA . MET I 3 7 ? 93.01700 134.39000 125.59300 1.000 35.60000 7 MET H CA 1
ATOM 10156 C C . MET I 3 7 ? 94.47400 134.63000 125.96600 1.000 35.60000 7 MET H C 1
ATOM 10157 O O . MET I 3 7 ? 94.96800 134.04600 126.93500 1.000 35.60000 7 MET H O 1
ATOM 10162 N N . GLY I 3 8 ? 95.17200 135.49900 125.23600 1.000 35.04000 8 GLY H N 1
ATOM 10163 C CA . GLY I 3 8 ? 96.55600 135.78300 125.57500 1.000 35.04000 8 GLY H CA 1
ATOM 10164 C C . GLY I 3 8 ? 96.69700 136.55400 126.87200 1.000 35.04000 8 GLY H C 1
ATOM 10165 O O . GLY I 3 8 ? 97.57200 136.25100 127.69300 1.000 35.04000 8 GLY H O 1
ATOM 10166 N N . ASN I 3 9 ? 95.83400 137.54900 127.08700 1.000 37.78000 9 ASN H N 1
ATOM 10167 C CA . ASN I 3 9 ? 95.86800 138.26000 128.35800 1.000 37.78000 9 ASN H CA 1
ATOM 10168 C C . ASN I 3 9 ? 95.39600 137.38000 129.50500 1.000 37.78000 9 ASN H C 1
ATOM 10169 O O . ASN I 3 9 ? 95.89100 137.52100 130.62700 1.000 37.78000 9 ASN H O 1
ATOM 10174 N N . LYS I 3 10 ? 94.49300 136.43300 129.23800 1.000 34.03000 10 LYS H N 1
ATOM 10175 C CA . LYS I 3 10 ? 94.11200 135.48000 130.27100 1.000 34.03000 10 LYS H CA 1
ATOM 10176 C C . LYS I 3 10 ? 95.25300 134.52400 130.58300 1.000 34.03000 10 LYS H C 1
ATOM 10177 O O . LYS I 3 10 ? 95.40900 134.11200 131.73200 1.000 34.03000 10 LYS H O 1
ATOM 10183 N N . ALA I 3 11 ? 96.08600 134.20300 129.59000 1.000 34.64000 11 ALA H N 1
ATOM 10184 C CA . ALA I 3 11 ? 97.24800 133.35700 129.84100 1.000 34.64000 11 ALA H CA 1
ATOM 10185 C C . ALA I 3 11 ? 98.29600 134.07800 130.66800 1.000 34.64000 11 ALA H C 1
ATOM 10186 O O . ALA I 3 11 ? 98.89500 133.48000 131.56700 1.000 34.64000 11 ALA H O 1
ATOM 10188 N N . LEU I 3 12 ? 98.55100 135.35000 130.35900 1.000 33.92000 12 LEU H N 1
ATOM 10189 C CA . LEU I 3 12 ? 99.47200 136.12800 131.18400 1.000 33.92000 12 LEU H CA 1
ATOM 10190 C C . LEU I 3 12 ? 98.92600 136.31200 132.59300 1.000 33.92000 12 LEU H C 1
ATOM 10191 O O . LEU I 3 12 ? 99.68300 136.26900 133.57500 1.000 33.92000 12 LEU H O 1
ATOM 10196 N N . TYR I 3 13 ? 97.60600 136.45400 132.71400 1.000 36.76000 13 TYR H N 1
ATOM 10197 C CA . TYR I 3 13 ? 96.98700 136.53300 134.02800 1.000 36.76000 13 TYR H CA 1
ATOM 10198 C C . TYR I 3 13 ? 97.13000 135.22200 134.78900 1.000 36.76000 13 TYR H C 1
ATOM 10199 O O . TYR I 3 13 ? 97.40000 135.23600 135.98900 1.000 36.76000 13 TYR H O 1
ATOM 10208 N N . LEU I 3 14 ? 96.98600 134.08200 134.10900 1.000 32.74000 14 LEU H N 1
ATOM 10209 C CA . LEU I 3 14 ? 97.11900 132.80500 134.80200 1.000 32.74000 14 LEU H CA 1
ATOM 10210 C C . LEU I 3 14 ? 98.55500 132.51400 135.19900 1.000 32.74000 14 LEU H C 1
ATOM 10211 O O . LEU I 3 14 ? 98.77800 131.91800 136.25600 1.000 32.74000 14 LEU H O 1
ATOM 10216 N N . ILE I 3 15 ? 99.53000 132.91700 134.37700 1.000 30.38000 15 ILE H N 1
ATOM 10217 C CA . ILE I 3 15 ? 100.93200 132.80000 134.77300 1.000 30.38000 15 ILE H CA 1
ATOM 10218 C C . ILE I 3 15 ? 101.19600 133.63400 136.01200 1.000 30.38000 15 ILE H C 1
ATOM 10219 O O . ILE I 3 15 ? 101.79400 133.15600 136.98300 1.000 30.38000 15 ILE H O 1
ATOM 10224 N N . LEU I 3 16 ? 100.69400 134.87300 136.02600 1.000 34.13000 16 LEU H N 1
ATOM 10225 C CA . LEU I 3 16 ? 101.00700 135.75800 137.14200 1.000 34.13000 16 LEU H CA 1
ATOM 10226 C C . LEU I 3 16 ? 100.26200 135.34800 138.41400 1.000 34.13000 16 LEU H C 1
ATOM 10227 O O . LEU I 3 16 ? 100.81100 135.44500 139.51500 1.000 34.13000 16 LEU H O 1
ATOM 10232 N N . ILE I 3 17 ? 99.05400 134.80000 138.27800 1.000 36.62000 17 ILE H N 1
ATOM 10233 C CA . ILE I 3 17 ? 98.32600 134.29400 139.44000 1.000 36.62000 17 ILE H CA 1
ATOM 10234 C C . ILE I 3 17 ? 98.97200 133.02200 139.98000 1.000 36.62000 17 ILE H C 1
ATOM 10235 O O . ILE I 3 17 ? 99.22700 132.90600 141.18400 1.000 36.62000 17 ILE H O 1
ATOM 10240 N N . PHE I 3 18 ? 99.27200 132.05600 139.10200 1.000 37.42000 18 PHE H N 1
ATOM 10241 C CA . PHE I 3 18 ? 99.84000 130.79300 139.56000 1.000 37.42000 18 PHE H CA 1
ATOM 10242 C C . PHE I 3 18 ? 101.27700 130.93400 140.02800 1.000 37.42000 18 PHE H C 1
ATOM 10243 O O . PHE I 3 18 ? 101.78700 130.02900 140.68600 1.000 37.42000 18 PHE H O 1
ATOM 10251 N N . SER I 3 19 ? 101.95600 132.01600 139.67200 1.000 38.95000 19 SER H N 1
ATOM 10252 C CA . SER I 3 19 ? 103.30300 132.24500 140.15700 1.000 38.95000 19 SER H CA 1
ATOM 10253 C C . SER I 3 19 ? 103.37100 133.41000 141.12900 1.000 38.95000 19 SER H C 1
ATOM 10254 O O . SER I 3 19 ? 104.47000 133.85600 141.46700 1.000 38.95000 19 SER H O 1
ATOM 10257 N N . LEU I 3 20 ? 102.22700 133.94400 141.55600 1.000 47.92000 20 LEU H N 1
ATOM 10258 C CA . LEU I 3 20 ? 102.23700 134.86300 142.68600 1.000 47.92000 20 LEU H CA 1
ATOM 10259 C C . LEU I 3 20 ? 102.37600 134.12200 144.00700 1.000 47.92000 20 LEU H C 1
ATOM 10260 O O . LEU I 3 20 ? 103.18200 134.51100 144.85700 1.000 47.92000 20 LEU H O 1
ATOM 10265 N N . TRP I 3 21 ? 101.55500 133.08400 144.15900 1.000 54.37000 21 TRP H N 1
ATOM 10266 C CA . TRP I 3 21 ? 101.45800 132.31400 145.42300 1.000 54.37000 21 TRP H CA 1
ATOM 10267 C C . TRP I 3 21 ? 102.75900 131.60600 145.81300 1.000 54.37000 21 TRP H C 1
ATOM 10268 O O . TRP I 3 21 ? 103.31200 131.97100 146.86700 1.000 54.37000 21 TRP H O 1
ATOM 10279 N N . PRO I 3 22 ? 103.30000 130.63500 145.04400 1.000 48.42000 22 PRO H N 1
ATOM 10280 C CA . PRO I 3 22 ? 104.44700 129.85100 145.52400 1.000 48.42000 22 PRO H CA 1
ATOM 10281 C C . PRO I 3 22 ? 105.77700 130.58500 145.44100 1.000 48.42000 22 PRO H C 1
ATOM 10282 O O . PRO I 3 22 ? 106.60500 130.45400 146.34600 1.000 48.42000 22 PRO H O 1
ATOM 10286 N N . VAL I 3 23 ? 105.97700 131.38700 144.39500 1.000 47.71000 23 VAL H N 1
ATOM 10287 C CA . VAL I 3 23 ? 107.15900 132.24100 144.31700 1.000 47.71000 23 VAL H CA 1
ATOM 10288 C C . VAL I 3 23 ? 107.11900 133.30400 145.40800 1.000 47.71000 23 VAL H C 1
ATOM 10289 O O . VAL I 3 23 ? 108.14600 133.62300 146.02100 1.000 47.71000 23 VAL H O 1
ATOM 10293 N N . GLY I 3 24 ? 105.92700 133.82500 145.70700 1.000 51.21000 24 GLY H N 1
ATOM 10294 C CA . GLY I 3 24 ? 105.79700 134.80400 146.77500 1.000 51.21000 24 GLY H CA 1
ATOM 10295 C C . GLY I 3 24 ? 106.06600 134.22200 148.15000 1.000 51.21000 24 GLY H C 1
ATOM 10296 O O . GLY I 3 24 ? 106.74600 134.84200 148.96400 1.000 51.21000 24 GLY H O 1
ATOM 10297 N N . ILE I 3 25 ? 105.55200 133.01900 148.41700 1.000 53.01000 25 ILE H N 1
ATOM 10298 C CA . ILE I 3 25 ? 105.83200 132.32500 149.67300 1.000 53.01000 25 ILE H CA 1
ATOM 10299 C C . ILE I 3 25 ? 107.31400 131.99700 149.78100 1.000 53.01000 25 ILE H C 1
ATOM 10300 O O . ILE I 3 25 ? 107.92100 132.15900 150.84700 1.000 53.01000 25 ILE H O 1
ATOM 10305 N N . ALA I 3 26 ? 107.93500 131.60400 148.66300 1.000 54.35000 26 ALA H N 1
ATOM 10306 C CA . ALA I 3 26 ? 109.36100 131.30100 148.65900 1.000 54.35000 26 ALA H CA 1
ATOM 10307 C C . ALA I 3 26 ? 110.20200 132.53400 148.95700 1.000 54.35000 26 ALA H C 1
ATOM 10308 O O . ALA I 3 26 ? 111.11300 132.47700 149.78900 1.000 54.35000 26 ALA H O 1
ATOM 10310 N N . THR I 3 27 ? 109.89200 133.66700 148.33000 1.000 56.13000 27 THR H N 1
ATOM 10311 C CA . THR I 3 27 ? 110.68100 134.85900 148.61000 1.000 56.13000 27 THR H CA 1
ATOM 10312 C C . THR I 3 27 ? 110.34300 135.48700 149.95700 1.000 56.13000 27 THR H C 1
ATOM 10313 O O . THR I 3 27 ? 111.21600 136.12400 150.54700 1.000 56.13000 27 THR H O 1
ATOM 10317 N N . VAL I 3 28 ? 109.13700 135.26900 150.49200 1.000 59.73000 28 VAL H N 1
ATOM 10318 C CA . VAL I 3 28 ? 108.82400 135.76200 151.83000 1.000 59.73000 28 VAL H CA 1
ATOM 10319 C C . VAL I 3 28 ? 109.56500 134.95200 152.88600 1.000 59.73000 28 VAL H C 1
ATOM 10320 O O . VAL I 3 28 ? 110.13300 135.51900 153.82500 1.000 59.73000 28 VAL H O 1
ATOM 10324 N N . ILE I 3 29 ? 109.61700 133.62500 152.72500 1.000 64.14000 29 ILE H N 1
ATOM 10325 C CA . ILE I 3 29 ? 110.39300 132.79300 153.64200 1.000 64.14000 29 ILE H CA 1
ATOM 10326 C C . ILE I 3 29 ? 111.88200 133.08500 153.50300 1.000 64.14000 29 ILE H C 1
ATOM 10327 O O . ILE I 3 29 ? 112.60300 133.15500 154.50500 1.000 64.14000 29 ILE H O 1
ATOM 10332 N N . GLY I 3 30 ? 112.35100 133.32400 152.27500 1.000 66.59000 30 GLY H N 1
ATOM 10333 C CA . GLY I 3 30 ? 113.75000 133.66600 152.07500 1.000 66.59000 30 GLY H CA 1
ATOM 10334 C C . GLY I 3 30 ? 114.13400 134.99200 152.70100 1.000 66.59000 30 GLY H C 1
ATOM 10335 O O . GLY I 3 30 ? 115.14700 135.08400 153.39800 1.000 66.59000 30 GLY H O 1
ATOM 10336 N N . LEU I 3 31 ? 113.29900 136.01800 152.52000 1.000 72.86000 31 LEU H N 1
ATOM 10337 C CA . LEU I 3 31 ? 113.55700 137.31400 153.13500 1.000 72.86000 31 LEU H CA 1
ATOM 10338 C C . LEU I 3 31 ? 113.42200 137.24700 154.65200 1.000 72.86000 31 LEU H C 1
ATOM 10339 O O . LEU I 3 31 ? 114.21200 137.86000 155.37800 1.000 72.86000 31 LEU H O 1
ATOM 10344 N N . SER I 3 32 ? 112.45700 136.47100 155.14900 1.000 76.48000 32 SER H N 1
ATOM 10345 C CA . SER I 3 32 ? 112.19900 136.43900 156.58000 1.000 76.48000 32 SER H CA 1
ATOM 10346 C C . SER I 3 32 ? 113.24200 135.61800 157.32500 1.000 76.48000 32 SER H C 1
ATOM 10347 O O . SER I 3 32 ? 113.50000 135.87500 158.50400 1.000 76.48000 32 SER H O 1
ATOM 10350 N N . ILE I 3 33 ? 113.85200 134.62900 156.67000 1.000 77.13000 33 ILE H N 1
ATOM 10351 C CA . ILE I 3 33 ? 114.95100 133.92000 157.31000 1.000 77.13000 33 ILE H CA 1
ATOM 10352 C C . ILE I 3 33 ? 116.27600 134.59900 157.00300 1.000 77.13000 33 ILE H C 1
ATOM 10353 O O . ILE I 3 33 ? 117.27800 134.32900 157.68100 1.000 77.13000 33 ILE H O 1
ATOM 10358 N N . GLY I 3 34 ? 116.31100 135.50000 156.01900 1.000 81.96000 34 GLY H N 1
ATOM 10359 C CA . GLY I 3 34 ? 117.39800 136.45400 155.95400 1.000 81.96000 34 GLY H CA 1
ATOM 10360 C C . GLY I 3 34 ? 117.33400 137.49400 157.04600 1.000 81.96000 34 GLY H C 1
ATOM 10361 O O . GLY I 3 34 ? 118.37000 138.05800 157.41400 1.000 81.96000 34 GLY H O 1
ATOM 10362 N N . LEU I 3 35 ? 116.13600 137.75900 157.57500 1.000 87.46000 35 LEU H N 1
ATOM 10363 C CA . LEU I 3 35 ? 116.02100 138.58100 158.77200 1.000 87.46000 35 LEU H CA 1
ATOM 10364 C C . LEU I 3 35 ? 116.61200 137.89400 159.99500 1.000 87.46000 35 LEU H C 1
ATOM 10365 O O . LEU I 3 35 ? 117.01000 138.57900 160.94100 1.000 87.46000 35 LEU H O 1
ATOM 10370 N N . LEU I 3 36 ? 116.67000 136.56300 160.00900 1.000 85.86000 36 LEU H N 1
ATOM 10371 C CA . LEU I 3 36 ? 117.42800 135.85100 161.02600 1.000 85.86000 36 LEU H CA 1
ATOM 10372 C C . LEU I 3 36 ? 118.89300 135.70200 160.65500 1.000 85.86000 36 LEU H C 1
ATOM 10373 O O . LEU I 3 36 ? 119.67300 135.18900 161.46200 1.000 85.86000 36 LEU H O 1
ATOM 10378 N N . GLN I 3 37 ? 119.27700 136.11900 159.45600 1.000 89.49000 37 GLN H N 1
ATOM 10379 C CA . GLN I 3 37 ? 120.67500 136.25800 159.08900 1.000 89.49000 37 GLN H CA 1
ATOM 10380 C C . GLN I 3 37 ? 121.15100 137.69800 159.22500 1.000 89.49000 37 GLN H C 1
ATOM 10381 O O . GLN I 3 37 ? 122.10600 138.09900 158.55500 1.000 89.49000 37 GLN H O 1
ATOM 10387 N N . THR I 3 38 ? 120.49300 138.46800 160.08700 1.000 93.88000 38 THR H N 1
ATOM 10388 C CA . THR I 3 38 ? 120.88400 139.79800 160.53400 1.000 93.88000 38 THR H CA 1
ATOM 10389 C C . THR I 3 38 ? 121.83100 139.60000 161.72700 1.000 93.88000 38 THR H C 1
ATOM 10390 O O . THR I 3 38 ? 122.57100 138.61500 161.76200 1.000 93.88000 38 THR H O 1
ATOM 10394 N N . VAL I 3 39 ? 121.89100 140.56500 162.65500 1.000 99.76000 39 VAL H N 1
ATOM 10395 C CA . VAL I 3 39 ? 122.77100 140.63100 163.82900 1.000 99.76000 39 VAL H CA 1
ATOM 10396 C C . VAL I 3 39 ? 122.86700 139.32400 164.63200 1.000 99.76000 39 VAL H C 1
ATOM 10397 O O . VAL I 3 39 ? 123.89300 139.05200 165.26600 1.000 99.76000 39 VAL H O 1
ATOM 10401 N N . THR I 3 40 ? 121.83200 138.48500 164.59600 1.000 96.29000 40 THR H N 1
ATOM 10402 C CA . THR I 3 40 ? 121.97500 137.09300 165.01900 1.000 96.29000 40 THR H CA 1
ATOM 10403 C C . THR I 3 40 ? 122.69000 136.34700 163.90200 1.000 96.29000 40 THR H C 1
ATOM 10404 O O . THR I 3 40 ? 122.08000 136.01100 162.88600 1.000 96.29000 40 THR H O 1
ATOM 10408 N N . GLN I 3 41 ? 123.98700 136.08400 164.09000 1.000 97.83000 41 GLN H N 1
ATOM 10409 C CA . GLN I 3 41 ? 124.85300 135.52800 163.05000 1.000 97.83000 41 GLN H CA 1
ATOM 10410 C C . GLN I 3 41 ? 124.42800 134.15200 162.55200 1.000 97.83000 41 GLN H C 1
ATOM 10411 O O . GLN I 3 41 ? 124.47600 133.16500 163.29300 1.000 97.83000 41 GLN H O 1
ATOM 10417 N N . LEU I 3 42 ? 123.99900 134.09100 161.29500 1.000 98.75000 42 LEU H N 1
ATOM 10418 C CA . LEU I 3 42 ? 123.64700 132.84200 160.63300 1.000 98.75000 42 LEU H CA 1
ATOM 10419 C C . LEU I 3 42 ? 124.15400 132.90300 159.19400 1.000 98.75000 42 LEU H C 1
ATOM 10420 O O . LEU I 3 42 ? 123.43400 132.62500 158.23600 1.000 98.75000 42 LEU H O 1
ATOM 10425 N N . GLN I 3 43 ? 125.40700 133.31900 159.01500 1.000 103.49000 43 GLN H N 1
ATOM 10426 C CA . GLN I 3 43 ? 125.90000 133.67200 157.68100 1.000 103.49000 43 GLN H CA 1
ATOM 10427 C C . GLN I 3 43 ? 126.30600 132.40600 156.91500 1.000 103.49000 43 GLN H C 1
ATOM 10428 O O . GLN I 3 43 ? 127.48200 132.11400 156.68000 1.000 103.49000 43 GLN H O 1
ATOM 10434 N N . GLU I 3 44 ? 125.28300 131.63800 156.53000 1.000 100.09000 44 GLU H N 1
ATOM 10435 C CA . GLU I 3 44 ? 125.40900 130.46500 155.67000 1.000 100.09000 44 GLU H CA 1
ATOM 10436 C C . GLU I 3 44 ? 124.17900 130.40000 154.78200 1.000 100.09000 44 GLU H C 1
ATOM 10437 O O . GLU I 3 44 ? 123.05500 130.52500 155.27500 1.000 100.09000 44 GLU H O 1
ATOM 10443 N N . GLN I 3 45 ? 124.38500 130.18300 153.48700 1.000 92.96000 45 GLN H N 1
ATOM 10444 C CA . GLN I 3 45 ? 123.27500 130.13800 152.53400 1.000 92.96000 45 GLN H CA 1
ATOM 10445 C C . GLN I 3 45 ? 122.77500 128.71400 152.32600 1.000 92.96000 45 GLN H C 1
ATOM 10446 O O . GLN I 3 45 ? 122.67400 128.22200 151.20500 1.000 92.96000 45 GLN H O 1
ATOM 10452 N N . THR I 3 46 ? 122.46700 128.03900 153.43100 1.000 89.58000 46 THR H N 1
ATOM 10453 C CA . THR I 3 46 ? 122.04500 126.64400 153.42400 1.000 89.58000 46 THR H CA 1
ATOM 10454 C C . THR I 3 46 ? 120.66100 126.45800 154.02100 1.000 89.58000 46 THR H C 1
ATOM 10455 O O . THR I 3 46 ? 119.81900 125.77000 153.43100 1.000 89.58000 46 THR H O 1
ATOM 10459 N N . LEU I 3 47 ? 120.42100 127.04700 155.19100 1.000 85.63000 47 LEU H N 1
ATOM 10460 C CA . LEU I 3 47 ? 119.12100 126.94400 155.85300 1.000 85.63000 47 LEU H CA 1
ATOM 10461 C C . LEU I 3 47 ? 117.92800 127.54700 155.09800 1.000 85.63000 47 LEU H C 1
ATOM 10462 O O . LEU I 3 47 ? 116.80800 127.05100 155.31800 1.000 85.63000 47 LEU H O 1
ATOM 10467 N N . PRO I 3 48 ? 118.05400 128.59000 154.24600 1.000 79.84000 48 PRO H N 1
ATOM 10468 C CA . PRO I 3 48 ? 116.89500 128.94000 153.40000 1.000 79.84000 48 PRO H CA 1
ATOM 10469 C C . PRO I 3 48 ? 116.40300 127.82100 152.49700 1.000 79.84000 48 PRO H C 1
ATOM 10470 O O . PRO I 3 48 ? 115.19800 127.53800 152.50100 1.000 79.84000 48 PRO H O 1
ATOM 10474 N N . PHE I 3 49 ? 117.28900 127.13900 151.76900 1.000 72.04000 49 PHE H N 1
ATOM 10475 C CA . PHE I 3 49 ? 116.82400 126.05500 150.91100 1.000 72.04000 49 PHE H CA 1
ATOM 10476 C C . PHE I 3 49 ? 116.29200 124.87200 151.71000 1.000 72.04000 49 PHE H C 1
ATOM 10477 O O . PHE I 3 49 ? 115.44400 124.12900 151.20700 1.000 72.04000 49 PHE H O 1
ATOM 10485 N N . GLY I 3 50 ? 116.72900 124.71500 152.96000 1.000 73.81000 50 GLY H N 1
ATOM 10486 C CA . GLY I 3 50 ? 116.13700 123.70500 153.81300 1.000 73.81000 50 GLY H CA 1
ATOM 10487 C C . GLY I 3 50 ? 114.69600 123.99600 154.17400 1.000 73.81000 50 GLY H C 1
ATOM 10488 O O . GLY I 3 50 ? 113.92800 123.07300 154.45600 1.000 73.81000 50 GLY H O 1
ATOM 10489 N N . ILE I 3 51 ? 114.29900 125.26700 154.15700 1.000 70.39000 51 ILE H N 1
ATOM 10490 C CA . ILE I 3 51 ? 112.95200 125.63000 154.55000 1.000 70.39000 51 ILE H CA 1
ATOM 10491 C C . ILE I 3 51 ? 112.10100 126.09300 153.36800 1.000 70.39000 51 ILE H C 1
ATOM 10492 O O . ILE I 3 51 ? 110.90600 125.77700 153.32900 1.000 70.39000 51 ILE H O 1
ATOM 10497 N N . LYS I 3 52 ? 112.69300 126.76000 152.36600 1.000 66.23000 52 LYS H N 1
ATOM 10498 C CA . LYS I 3 52 ? 111.93900 127.16600 151.18000 1.000 66.23000 52 LYS H CA 1
ATOM 10499 C C . LYS I 3 52 ? 111.40800 125.96300 150.42200 1.000 66.23000 52 LYS H C 1
ATOM 10500 O O . LYS I 3 52 ? 110.28000 126.00000 149.91500 1.000 66.23000 52 LYS H O 1
ATOM 10506 N N . LEU I 3 53 ? 112.17800 124.87100 150.41600 1.000 62.44000 53 LEU H N 1
ATOM 10507 C CA . LEU I 3 53 ? 111.75300 123.62800 149.78900 1.000 62.44000 53 LEU H CA 1
ATOM 10508 C C . LEU I 3 53 ? 110.49700 123.06700 150.43300 1.000 62.44000 53 LEU H C 1
ATOM 10509 O O . LEU I 3 53 ? 109.67500 122.45500 149.74300 1.000 62.44000 53 LEU H O 1
ATOM 10514 N N . ILE I 3 54 ? 110.29300 123.30200 151.73200 1.000 64.18000 54 ILE H N 1
ATOM 10515 C CA . ILE I 3 54 ? 109.05800 122.76600 152.28100 1.000 64.18000 54 ILE H CA 1
ATOM 10516 C C . ILE I 3 54 ? 107.91200 123.72700 151.99500 1.000 64.18000 54 ILE H C 1
ATOM 10517 O O . ILE I 3 54 ? 106.77100 123.28500 151.81200 1.000 64.18000 54 ILE H O 1
ATOM 10522 N N . GLY I 3 55 ? 108.20800 125.02500 151.83700 1.000 63.47000 55 GLY H N 1
ATOM 10523 C CA . GLY I 3 55 ? 107.14400 126.00000 151.65700 1.000 63.47000 55 GLY H CA 1
ATOM 10524 C C . GLY I 3 55 ? 106.45900 125.84900 150.31700 1.000 63.47000 55 GLY H C 1
ATOM 10525 O O . GLY I 3 55 ? 105.22800 125.82500 150.23700 1.000 63.47000 55 GLY H O 1
ATOM 10526 N N . VAL I 3 56 ? 107.24400 125.58100 149.27500 1.000 62.25000 56 VAL H N 1
ATOM 10527 C CA . VAL I 3 56 ? 106.73600 125.41900 147.92100 1.000 62.25000 56 VAL H CA 1
ATOM 10528 C C . VAL I 3 56 ? 106.40800 123.93500 147.74500 1.000 62.25000 56 VAL H C 1
ATOM 10529 O O . VAL I 3 56 ? 106.18300 123.44600 146.63300 1.000 62.25000 56 VAL H O 1
ATOM 10533 N N . SER I 3 57 ? 106.39400 123.18900 148.84900 1.000 64.47000 57 SER H N 1
ATOM 10534 C CA . SER I 3 57 ? 105.54400 122.01400 148.91900 1.000 64.47000 57 SER H CA 1
ATOM 10535 C C . SER I 3 57 ? 104.25600 122.31100 149.66700 1.000 64.47000 57 SER H C 1
ATOM 10536 O O . SER I 3 57 ? 103.17700 121.93300 149.20300 1.000 64.47000 57 SER H O 1
ATOM 10539 N N . ILE I 3 58 ? 104.35500 123.03300 150.78800 1.000 65.77000 58 ILE H N 1
ATOM 10540 C CA . ILE I 3 58 ? 103.18200 123.30400 151.61400 1.000 65.77000 58 ILE H CA 1
ATOM 10541 C C . ILE I 3 58 ? 102.24600 124.27400 150.90900 1.000 65.77000 58 ILE H C 1
ATOM 10542 O O . ILE I 3 58 ? 101.02600 124.08400 150.90600 1.000 65.77000 58 ILE H O 1
ATOM 10547 N N . SER I 3 59 ? 102.79200 125.27600 150.22800 1.000 61.80000 59 SER H N 1
ATOM 10548 C CA . SER I 3 59 ? 101.94600 126.12900 149.40600 1.000 61.80000 59 SER H CA 1
ATOM 10549 C C . SER I 3 59 ? 101.62900 125.51400 148.05200 1.000 61.80000 59 SER H C 1
ATOM 10550 O O . SER I 3 59 ? 101.04300 126.19800 147.20800 1.000 61.80000 59 SER H O 1
ATOM 10553 N N . LEU I 3 60 ? 101.98500 124.25000 147.82400 1.000 60.54000 60 LEU H N 1
ATOM 10554 C CA . LEU I 3 60 ? 101.75000 123.61400 146.53900 1.000 60.54000 60 LEU H CA 1
ATOM 10555 C C . LEU I 3 60 ? 101.08400 122.25200 146.64100 1.000 60.54000 60 LEU H C 1
ATOM 10556 O O . LEU I 3 60 ? 100.46000 121.82800 145.66600 1.000 60.54000 60 LEU H O 1
ATOM 10561 N N . LEU I 3 61 ? 101.19100 121.55100 147.76600 1.000 60.01000 61 LEU H N 1
ATOM 10562 C CA . LEU I 3 61 ? 100.39400 120.34800 147.96300 1.000 60.01000 61 LEU H CA 1
ATOM 10563 C C . LEU I 3 61 ? 99.04300 120.67400 148.58300 1.000 60.01000 61 LEU H C 1
ATOM 10564 O O . LEU I 3 61 ? 98.08200 119.92100 148.39600 1.000 60.01000 61 LEU H O 1
ATOM 10569 N N . LEU I 3 62 ? 98.95400 121.78600 149.30900 1.000 58.12000 62 LEU H N 1
ATOM 10570 C CA . LEU I 3 62 ? 97.68600 122.25900 149.84300 1.000 58.12000 62 LEU H CA 1
ATOM 10571 C C . LEU I 3 62 ? 96.82200 122.92000 148.78400 1.000 58.12000 62 LEU H C 1
ATOM 10572 O O . LEU I 3 62 ? 95.59300 122.91100 148.90600 1.000 58.12000 62 LEU H O 1
ATOM 10577 N N . LEU I 3 63 ? 97.43600 123.46600 147.74000 1.000 56.01000 63 LEU H N 1
ATOM 10578 C CA . LEU I 3 63 ? 96.76500 124.38500 146.83900 1.000 56.01000 63 LEU H CA 1
ATOM 10579 C C . LEU I 3 63 ? 96.56800 123.82300 145.43800 1.000 56.01000 63 LEU H C 1
ATOM 10580 O O . LEU I 3 63 ? 95.80300 124.40400 144.66200 1.000 56.01000 63 LEU H O 1
ATOM 10585 N N . SER I 3 64 ? 97.17400 122.67500 145.11700 1.000 52.04000 64 SER H N 1
ATOM 10586 C CA . SER I 3 64 ? 97.15100 122.13800 143.75800 1.000 52.04000 64 SER H CA 1
ATOM 10587 C C . SER I 3 64 ? 95.78600 121.63900 143.31700 1.000 52.04000 64 SER H C 1
ATOM 10588 O O . SER I 3 64 ? 95.63100 121.30200 142.14000 1.000 52.04000 64 SER H O 1
ATOM 10591 N N . GLY I 3 65 ? 94.81200 121.53800 144.21900 1.000 52.31000 65 GLY H N 1
ATOM 10592 C CA . GLY I 3 65 ? 93.44800 121.33100 143.77400 1.000 52.31000 65 GLY H CA 1
ATOM 10593 C C . GLY I 3 65 ? 92.93400 122.52500 142.99900 1.000 52.31000 65 GLY H C 1
ATOM 10594 O O . GLY I 3 65 ? 92.33600 122.37300 141.92900 1.000 52.31000 65 GLY H O 1
ATOM 10595 N N . TRP I 3 66 ? 93.20400 123.73000 143.50800 1.000 50.42000 66 TRP H N 1
ATOM 10596 C CA . TRP I 3 66 ? 92.80700 124.94800 142.81300 1.000 50.42000 66 TRP H CA 1
ATOM 10597 C C . TRP I 3 66 ? 93.55400 125.10000 141.49500 1.000 50.42000 66 TRP H C 1
ATOM 10598 O O . TRP I 3 66 ? 92.93800 125.41000 140.46500 1.000 50.42000 66 TRP H O 1
ATOM 10609 N N . TYR I 3 67 ? 94.86300 124.79400 141.49300 1.000 47.08000 67 TYR H N 1
ATOM 10610 C CA . TYR I 3 67 ? 95.65200 124.68200 140.26300 1.000 47.08000 67 TYR H CA 1
ATOM 10611 C C . TYR I 3 67 ? 95.06400 123.71000 139.25800 1.000 47.08000 67 TYR H C 1
ATOM 10612 O O . TYR I 3 67 ? 95.35200 123.81100 138.06400 1.000 47.08000 67 TYR H O 1
ATOM 10621 N N . GLY I 3 68 ? 94.29500 122.73400 139.71500 1.000 46.67000 68 GLY H N 1
ATOM 10622 C CA . GLY I 3 68 ? 93.55700 121.94100 138.77200 1.000 46.67000 68 GLY H CA 1
ATOM 10623 C C . GLY I 3 68 ? 92.46200 122.77500 138.15800 1.000 46.67000 68 GLY H C 1
ATOM 10624 O O . GLY I 3 68 ? 92.53200 123.11500 136.97100 1.000 46.67000 68 GLY H O 1
ATOM 10625 N N . GLU I 3 69 ? 91.51700 123.20800 138.99800 1.000 51.06000 69 GLU H N 1
ATOM 10626 C CA . GLU I 3 69 ? 90.15500 123.43900 138.52400 1.000 51.06000 69 GLU H CA 1
ATOM 10627 C C . GLU I 3 69 ? 90.06400 124.65000 137.60400 1.000 51.06000 69 GLU H C 1
ATOM 10628 O O . GLU I 3 69 ? 89.50700 124.54400 136.50300 1.000 51.06000 69 GLU H O 1
ATOM 10634 N N . VAL I 3 70 ? 90.67800 125.77700 137.99300 1.000 45.21000 70 VAL H N 1
ATOM 10635 C CA . VAL I 3 70 ? 90.68500 126.95400 137.12800 1.000 45.21000 70 VAL H CA 1
ATOM 10636 C C . VAL I 3 70 ? 91.45600 126.66800 135.84600 1.000 45.21000 70 VAL H C 1
ATOM 10637 O O . VAL I 3 70 ? 90.97800 126.97000 134.74500 1.000 45.21000 70 VAL H O 1
ATOM 10641 N N . LEU I 3 71 ? 92.56100 125.93300 135.95000 1.000 40.66000 71 LEU H N 1
ATOM 10642 C CA . LEU I 3 71 ? 93.32900 125.60000 134.76800 1.000 40.66000 71 LEU H CA 1
ATOM 10643 C C . LEU I 3 71 ? 92.65300 124.51700 133.95000 1.000 40.66000 71 LEU H C 1
ATOM 10644 O O . LEU I 3 71 ? 93.00100 124.34100 132.78300 1.000 40.66000 71 LEU H O 1
ATOM 10649 N N . LEU I 3 72 ? 91.66900 123.81900 134.51200 1.000 45.15000 72 LEU H N 1
ATOM 10650 C CA . LEU I 3 72 ? 90.81400 123.02200 133.65100 1.000 45.15000 72 LEU H CA 1
ATOM 10651 C C . LEU I 3 72 ? 89.61900 123.81800 133.16200 1.000 45.15000 72 LEU H C 1
ATOM 10652 O O . LEU I 3 72 ? 89.19500 123.62900 132.01500 1.000 45.15000 72 LEU H O 1
ATOM 10657 N N . SER I 3 73 ? 89.10900 124.74900 133.97700 1.000 45.13000 73 SER H N 1
ATOM 10658 C CA . SER I 3 73 ? 88.03200 125.61200 133.50600 1.000 45.13000 73 SER H CA 1
ATOM 10659 C C . SER I 3 73 ? 88.52300 126.56800 132.43600 1.000 45.13000 73 SER H C 1
ATOM 10660 O O . SER I 3 73 ? 87.72800 127.03900 131.61900 1.000 45.13000 73 SER H O 1
ATOM 10663 N N . PHE I 3 74 ? 89.82100 126.85000 132.42900 1.000 38.31000 74 PHE H N 1
ATOM 10664 C CA . PHE I 3 74 ? 90.44900 127.49200 131.28700 1.000 38.31000 74 PHE H CA 1
ATOM 10665 C C . PHE I 3 74 ? 90.46000 126.56300 130.08000 1.000 38.31000 74 PHE H C 1
ATOM 10666 O O . PHE I 3 74 ? 90.00800 126.94300 128.99300 1.000 38.31000 74 PHE H O 1
ATOM 10674 N N . CYS I 3 75 ? 90.90500 125.31100 130.27100 1.000 39.41000 75 CYS H N 1
ATOM 10675 C CA . CYS I 3 75 ? 91.09300 124.39000 129.15100 1.000 39.41000 75 CYS H CA 1
ATOM 10676 C C . CYS I 3 75 ? 89.79200 123.96100 128.49700 1.000 39.41000 75 CYS H C 1
ATOM 10677 O O . CYS I 3 75 ? 89.82100 123.46300 127.36900 1.000 39.41000 75 CYS H O 1
ATOM 10680 N N . HIS I 3 76 ? 88.65800 124.12700 129.16800 1.000 41.14000 76 HIS H N 1
ATOM 10681 C CA . HIS I 3 76 ? 87.39800 123.87700 128.48500 1.000 41.14000 76 HIS H CA 1
ATOM 10682 C C . HIS I 3 76 ? 86.98500 125.07100 127.63400 1.000 41.14000 76 HIS H C 1
ATOM 10683 O O . HIS I 3 76 ? 86.46400 124.88300 126.52700 1.000 41.14000 76 HIS H O 1
ATOM 10690 N N . GLU I 3 77 ? 87.24500 126.29700 128.11900 1.000 40.56000 77 GLU H N 1
ATOM 10691 C CA . GLU I 3 77 ? 86.81500 127.49800 127.40300 1.000 40.56000 77 GLU H CA 1
ATOM 10692 C C . GLU I 3 77 ? 87.50300 127.62200 126.05500 1.000 40.56000 77 GLU H C 1
ATOM 10693 O O . GLU I 3 77 ? 86.85000 127.93400 125.05100 1.000 40.56000 77 GLU H O 1
ATOM 10699 N N . ILE I 3 78 ? 88.81700 127.37200 126.03100 1.000 35.45000 78 ILE H N 1
ATOM 10700 C CA . ILE I 3 78 ? 89.58600 127.26000 124.79500 1.000 35.45000 78 ILE H CA 1
ATOM 10701 C C . ILE I 3 78 ? 88.94800 126.25500 123.86000 1.000 35.45000 78 ILE H C 1
ATOM 10702 O O . ILE I 3 78 ? 88.76300 126.52600 122.66500 1.000 35.45000 78 ILE H O 1
ATOM 10707 N N . MET I 3 79 ? 88.53300 125.10900 124.41200 1.000 35.32000 79 MET H N 1
ATOM 10708 C CA . MET I 3 79 ? 87.88600 124.08400 123.60900 1.000 35.32000 79 MET H CA 1
ATOM 10709 C C . MET I 3 79 ? 86.55900 124.59300 123.07200 1.000 35.32000 79 MET H C 1
ATOM 10710 O O . MET I 3 79 ? 86.20300 124.32400 121.91600 1.000 35.32000 79 MET H O 1
ATOM 10715 N N . PHE I 3 80 ? 85.86800 125.40800 123.87800 1.000 37.55000 80 PHE H N 1
ATOM 10716 C CA . PHE I 3 80 ? 84.67800 126.11200 123.42000 1.000 37.55000 80 PHE H CA 1
ATOM 10717 C C . PHE I 3 80 ? 84.99000 126.99900 122.22100 1.000 37.55000 80 PHE H C 1
ATOM 10718 O O . PHE I 3 80 ? 84.30600 126.91900 121.19200 1.000 37.55000 80 PHE H O 1
ATOM 10726 N N . LEU I 3 81 ? 86.08400 127.77000 122.29700 1.000 37.25000 81 LEU H N 1
ATOM 10727 C CA . LEU I 3 81 ? 86.47300 128.62200 121.17900 1.000 37.25000 81 LEU H CA 1
ATOM 10728 C C . LEU I 3 81 ? 86.89300 127.83600 119.95100 1.000 37.25000 81 LEU H C 1
ATOM 10729 O O . LEU I 3 81 ? 86.90600 128.40400 118.85700 1.000 37.25000 81 LEU H O 1
ATOM 10734 N N . ILE I 3 82 ? 87.23000 126.55200 120.08200 1.000 34.62000 82 ILE H N 1
ATOM 10735 C CA . ILE I 3 82 ? 87.54000 125.80200 118.88100 1.000 34.62000 82 ILE H CA 1
ATOM 10736 C C . ILE I 3 82 ? 86.43000 124.83900 118.51900 1.000 34.62000 82 ILE H C 1
ATOM 10737 O O . ILE I 3 82 ? 86.59300 124.04000 117.59000 1.000 34.62000 82 ILE H O 1
ATOM 10742 N N . LYS I 3 83 ? 85.27500 125.09800 119.13600 1.000 37.27000 83 LYS H N 1
ATOM 10743 C CA . LYS I 3 83 ? 83.98900 124.44700 118.79600 1.000 37.27000 83 LYS H CA 1
ATOM 10744 C C . LYS I 3 83 ? 83.32500 125.43700 117.83100 1.000 37.27000 83 LYS H C 1
ATOM 10745 O O . LYS I 3 83 ? 82.35000 125.06000 117.15300 1.000 37.27000 83 LYS H O 1
ATOM 10751 N N . SER I 3 84 ? 83.86900 126.66500 117.79300 1.000 39.38000 84 SER H N 1
ATOM 10752 C CA . SER I 3 84 ? 83.43000 127.73600 116.91200 1.000 39.38000 84 SER H CA 1
ATOM 10753 C C . SER I 3 84 ? 84.17000 127.65800 115.58400 1.000 39.38000 84 SER H C 1
ATOM 10754 O O . SER I 3 84 ? 84.81500 126.65000 115.28600 1.000 39.38000 84 SER H O 1
ATOM 10757 N N . GLY I 3 85 ? 84.07100 128.70000 114.77200 1.000 35.15000 85 GLY H N 1
ATOM 10758 C CA . GLY I 3 85 ? 84.78300 128.73400 113.50800 1.000 35.15000 85 GLY H CA 1
ATOM 10759 C C . GLY I 3 85 ? 86.29500 128.85400 113.62100 1.000 35.15000 85 GLY H C 1
ATOM 10760 O O . GLY I 3 85 ? 86.85200 129.01900 114.70700 1.000 35.15000 85 GLY H O 1
ATOM 10761 N N . MET J 3 1 ? 119.23200 90.81600 140.62200 1.000 85.16000 1 MET J N 1
ATOM 10762 C CA . MET J 3 1 ? 119.91900 92.08900 140.79900 1.000 85.16000 1 MET J CA 1
ATOM 10763 C C . MET J 3 1 ? 120.76100 92.10000 142.08200 1.000 85.16000 1 MET J C 1
ATOM 10764 O O . MET J 3 1 ? 121.06600 93.15700 142.63500 1.000 85.16000 1 MET J O 1
ATOM 10769 N N . SER J 3 2 ? 121.16200 90.91100 142.53900 1.000 84.81000 2 SER J N 1
ATOM 10770 C CA . SER J 3 2 ? 121.90300 90.82000 143.79400 1.000 84.81000 2 SER J CA 1
ATOM 10771 C C . SER J 3 2 ? 123.33500 91.32500 143.64900 1.000 84.81000 2 SER J C 1
ATOM 10772 O O . SER J 3 2 ? 123.88200 91.89900 144.59700 1.000 84.81000 2 SER J O 1
ATOM 10775 N N . ASP J 3 3 ? 123.95900 91.12800 142.48200 1.000 81.58000 3 ASP J N 1
ATOM 10776 C CA . ASP J 3 3 ? 125.27400 91.72100 142.25400 1.000 81.58000 3 ASP J CA 1
ATOM 10777 C C . ASP J 3 3 ? 125.17800 93.22600 142.06300 1.000 81.58000 3 ASP J C 1
ATOM 10778 O O . ASP J 3 3 ? 126.14900 93.94700 142.32200 1.000 81.58000 3 ASP J O 1
ATOM 10783 N N . ILE J 3 4 ? 124.01900 93.71200 141.61200 1.000 80.12000 4 ILE J N 1
ATOM 10784 C CA . ILE J 3 4 ? 123.77800 95.14600 141.50700 1.000 80.12000 4 ILE J CA 1
ATOM 10785 C C . ILE J 3 4 ? 123.72100 95.77900 142.89400 1.000 80.12000 4 ILE J C 1
ATOM 10786 O O . ILE J 3 4 ? 124.13500 96.93100 143.08000 1.000 80.12000 4 ILE J O 1
ATOM 10791 N N . VAL J 3 5 ? 123.25300 95.02500 143.89300 1.000 86.04000 5 VAL J N 1
ATOM 10792 C CA . VAL J 3 5 ? 123.31700 95.47800 145.28000 1.000 86.04000 5 VAL J CA 1
ATOM 10793 C C . VAL J 3 5 ? 124.76700 95.60800 145.73000 1.000 86.04000 5 VAL J C 1
ATOM 10794 O O . VAL J 3 5 ? 125.13800 96.57400 146.40900 1.000 86.04000 5 VAL J O 1
ATOM 10798 N N . TYR J 3 6 ? 125.61900 94.66100 145.32700 1.000 87.35000 6 TYR J N 1
ATOM 10799 C CA . TYR J 3 6 ? 127.02600 94.72500 145.70400 1.000 87.35000 6 TYR J CA 1
ATOM 10800 C C . TYR J 3 6 ? 127.78100 95.77500 144.90000 1.000 87.35000 6 TYR J C 1
ATOM 10801 O O . TYR J 3 6 ? 128.59700 96.51400 145.45900 1.000 87.35000 6 TYR J O 1
ATOM 10810 N N . MET J 3 7 ? 127.52500 95.85400 143.59100 1.000 83.51000 7 MET J N 1
ATOM 10811 C CA . MET J 3 7 ? 128.16900 96.87800 142.77600 1.000 83.51000 7 MET J CA 1
ATOM 10812 C C . MET J 3 7 ? 127.65000 98.27100 143.10100 1.000 83.51000 7 MET J C 1
ATOM 10813 O O . MET J 3 7 ? 128.41900 99.23700 143.06700 1.000 83.51000 7 MET J O 1
ATOM 10818 N N . GLY J 3 8 ? 126.36500 98.39200 143.43500 1.000 86.84000 8 GLY J N 1
ATOM 10819 C CA . GLY J 3 8 ? 125.80800 99.70300 143.72200 1.000 86.84000 8 GLY J CA 1
ATOM 10820 C C . GLY J 3 8 ? 126.25900 100.25500 145.06000 1.000 86.84000 8 GLY J C 1
ATOM 10821 O O . GLY J 3 8 ? 126.57300 101.44100 145.17700 1.000 86.84000 8 GLY J O 1
ATOM 10822 N N . ASN J 3 9 ? 126.30500 99.40500 146.08500 1.000 89.59000 9 ASN J N 1
ATOM 10823 C CA . ASN J 3 9 ? 126.76900 99.84600 147.39200 1.000 89.59000 9 ASN J CA 1
ATOM 10824 C C . ASN J 3 9 ? 128.27500 100.04200 147.44100 1.000 89.59000 9 ASN J C 1
ATOM 10825 O O . ASN J 3 9 ? 128.76800 100.71200 148.35500 1.000 89.59000 9 ASN J O 1
ATOM 10830 N N . LYS J 3 10 ? 129.01700 99.47600 146.48700 1.000 88.74000 10 LYS J N 1
ATOM 10831 C CA . LYS J 3 10 ? 130.44000 99.76400 146.40300 1.000 88.74000 10 LYS J CA 1
ATOM 10832 C C . LYS J 3 10 ? 130.70000 101.08600 145.68900 1.000 88.74000 10 LYS J C 1
ATOM 10833 O O . LYS J 3 10 ? 131.75600 101.69500 145.89300 1.000 88.74000 10 LYS J O 1
ATOM 10839 N N . ALA J 3 11 ? 129.74300 101.55800 144.88800 1.000 85.70000 11 ALA J N 1
ATOM 10840 C CA . ALA J 3 11 ? 129.85900 102.88600 144.29400 1.000 85.70000 11 ALA J CA 1
ATOM 10841 C C . ALA J 3 11 ? 129.78300 103.96900 145.35700 1.000 85.70000 11 ALA J C 1
ATOM 10842 O O . ALA J 3 11 ? 130.60200 104.89300 145.37200 1.000 85.70000 11 ALA J O 1
ATOM 10844 N N . LEU J 3 12 ? 128.80200 103.87000 146.26000 1.000 89.33000 12 LEU J N 1
ATOM 10845 C CA . LEU J 3 12 ? 128.71500 104.80900 147.37300 1.000 89.33000 12 LEU J CA 1
ATOM 10846 C C . LEU J 3 12 ? 129.86600 104.62700 148.34700 1.000 89.33000 12 LEU J C 1
ATOM 10847 O O . LEU J 3 12 ? 130.22200 105.56700 149.06600 1.000 89.33000 12 LEU J O 1
ATOM 10852 N N . TYR J 3 13 ? 130.44100 103.42200 148.39300 1.000 95.44000 13 TYR J N 1
ATOM 10853 C CA . TYR J 3 13 ? 131.63600 103.18400 149.19000 1.000 95.44000 13 TYR J CA 1
ATOM 10854 C C . TYR J 3 13 ? 132.81500 103.98600 148.65700 1.000 95.44000 13 TYR J C 1
ATOM 10855 O O . TYR J 3 13 ? 133.53000 104.63100 149.42800 1.000 95.44000 13 TYR J O 1
ATOM 10864 N N . LEU J 3 14 ? 133.00200 104.00600 147.33600 1.000 92.45000 14 LEU J N 1
ATOM 10865 C CA . LEU J 3 14 ? 134.10800 104.76100 146.76000 1.000 92.45000 14 LEU J CA 1
ATOM 10866 C C . LEU J 3 14 ? 133.88200 106.26400 146.77700 1.000 92.45000 14 LEU J C 1
ATOM 10867 O O . LEU J 3 14 ? 134.85700 107.01900 146.73400 1.000 92.45000 14 LEU J O 1
ATOM 10872 N N . ILE J 3 15 ? 132.62800 106.71700 146.81600 1.000 95.80000 15 ILE J N 1
ATOM 10873 C CA . ILE J 3 15 ? 132.36900 108.13000 147.07000 1.000 95.80000 15 ILE J CA 1
ATOM 10874 C C . ILE J 3 15 ? 132.81000 108.48800 148.48200 1.000 95.80000 15 ILE J C 1
ATOM 10875 O O . ILE J 3 15 ? 133.35400 109.57000 148.72600 1.000 95.80000 15 ILE J O 1
ATOM 10880 N N . LEU J 3 16 ? 132.62600 107.56900 149.42700 1.000 102.92000 16 LEU J N 1
ATOM 10881 C CA . LEU J 3 16 ? 133.12700 107.80100 150.77400 1.000 102.92000 16 LEU J CA 1
ATOM 10882 C C . LEU J 3 16 ? 134.64400 107.63800 150.84400 1.000 102.92000 16 LEU J C 1
ATOM 10883 O O . LEU J 3 16 ? 135.32700 108.44900 151.47400 1.000 102.92000 16 LEU J O 1
ATOM 10888 N N . ILE J 3 17 ? 135.19000 106.61000 150.18800 1.000 100.93000 17 ILE J N 1
ATOM 10889 C CA . ILE J 3 17 ? 136.60900 106.29300 150.34200 1.000 100.93000 17 ILE J CA 1
ATOM 10890 C C . ILE J 3 17 ? 137.48400 107.25700 149.55000 1.000 100.93000 17 ILE J C 1
ATOM 10891 O O . ILE J 3 17 ? 138.36700 107.91000 150.11600 1.000 100.93000 17 ILE J O 1
ATOM 10896 N N . PHE J 3 18 ? 137.26000 107.37100 148.23600 1.000 103.49000 18 PHE J N 1
ATOM 10897 C CA . PHE J 3 18 ? 138.14700 108.18000 147.40000 1.000 103.49000 18 PHE J CA 1
ATOM 10898 C C . PHE J 3 18 ? 137.97900 109.67500 147.60300 1.000 103.49000 18 PHE J C 1
ATOM 10899 O O . PHE J 3 18 ? 138.80700 110.43800 147.10000 1.000 103.49000 18 PHE J O 1
ATOM 10907 N N . SER J 3 19 ? 136.94200 110.11500 148.30000 1.000 104.58000 19 SER J N 1
ATOM 10908 C CA . SER J 3 19 ? 136.76400 111.52600 148.57700 1.000 104.58000 19 SER J CA 1
ATOM 10909 C C . SER J 3 19 ? 136.93600 111.86200 150.04800 1.000 104.58000 19 SER J C 1
ATOM 10910 O O . SER J 3 19 ? 136.76000 113.02500 150.42100 1.000 104.58000 19 SER J O 1
ATOM 10913 N N . LEU J 3 20 ? 137.26200 110.88200 150.89600 1.000 116.14000 20 LEU J N 1
ATOM 10914 C CA . LEU J 3 20 ? 137.58900 111.20200 152.28200 1.000 116.14000 20 LEU J CA 1
ATOM 10915 C C . LEU J 3 20 ? 138.90500 111.95300 152.37200 1.000 116.14000 20 LEU J C 1
ATOM 10916 O O . LEU J 3 20 ? 139.00800 112.94500 153.09600 1.000 116.14000 20 LEU J O 1
ATOM 10921 N N . TRP J 3 21 ? 139.92200 111.49800 151.63200 1.000 120.05000 21 TRP J N 1
ATOM 10922 C CA . TRP J 3 21 ? 141.22700 112.15400 151.70300 1.000 120.05000 21 TRP J CA 1
ATOM 10923 C C . TRP J 3 21 ? 141.25300 113.53700 151.04900 1.000 120.05000 21 TRP J C 1
ATOM 10924 O O . TRP J 3 21 ? 141.60300 114.50700 151.74200 1.000 120.05000 21 TRP J O 1
ATOM 10935 N N . PRO J 3 22 ? 140.90500 113.71800 149.75500 1.000 115.70000 22 PRO J N 1
ATOM 10936 C CA . PRO J 3 22 ? 141.15400 115.04000 149.15200 1.000 115.70000 22 PRO J CA 1
ATOM 10937 C C . PRO J 3 22 ? 140.21300 116.12600 149.64500 1.000 115.70000 22 PRO J C 1
ATOM 10938 O O . PRO J 3 22 ? 140.57500 117.30700 149.60200 1.000 115.70000 22 PRO J O 1
ATOM 10942 N N . VAL J 3 23 ? 139.02700 115.76500 150.12700 1.000 115.91000 23 VAL J N 1
ATOM 10943 C CA . VAL J 3 23 ? 138.22100 116.72800 150.86400 1.000 115.91000 23 VAL J CA 1
ATOM 10944 C C . VAL J 3 23 ? 138.76900 116.88300 152.27600 1.000 115.91000 23 VAL J C 1
ATOM 10945 O O . VAL J 3 23 ? 138.79700 117.99000 152.82900 1.000 115.91000 23 VAL J O 1
ATOM 10949 N N . GLY J 3 24 ? 139.26900 115.78600 152.85200 1.000 123.74000 24 GLY J N 1
ATOM 10950 C CA . GLY J 3 24 ? 139.77500 115.83100 154.21500 1.000 123.74000 24 GLY J CA 1
ATOM 10951 C C . GLY J 3 24 ? 141.04800 116.64000 154.35600 1.000 123.74000 24 GLY J C 1
ATOM 10952 O O . GLY J 3 24 ? 141.18500 117.42500 155.29500 1.000 123.74000 24 GLY J O 1
ATOM 10953 N N . ILE J 3 25 ? 141.98700 116.47300 153.42000 1.000 125.02000 25 ILE J N 1
ATOM 10954 C CA . ILE J 3 25 ? 143.18400 117.30800 153.40800 1.000 125.02000 25 ILE J CA 1
ATOM 10955 C C . ILE J 3 25 ? 142.81300 118.75400 153.09700 1.000 125.02000 25 ILE J C 1
ATOM 10956 O O . ILE J 3 25 ? 143.43800 119.69200 153.61000 1.000 125.02000 25 ILE J O 1
ATOM 10961 N N . ALA J 3 26 ? 141.75400 118.95800 152.31100 1.000 124.14000 26 ALA J N 1
ATOM 10962 C CA . ALA J 3 26 ? 141.25400 120.30800 152.07600 1.000 124.14000 26 ALA J CA 1
ATOM 10963 C C . ALA J 3 26 ? 140.61500 120.89400 153.32900 1.000 124.14000 26 ALA J C 1
ATOM 10964 O O . ALA J 3 26 ? 140.76900 122.08800 153.60500 1.000 124.14000 26 ALA J O 1
ATOM 10966 N N . THR J 3 27 ? 139.90300 120.08200 154.10500 1.000 127.64000 27 THR J N 1
ATOM 10967 C CA . THR J 3 27 ? 139.32300 120.61200 155.33100 1.000 127.64000 27 THR J CA 1
ATOM 10968 C C . THR J 3 27 ? 140.23600 120.44900 156.54100 1.000 127.64000 27 THR J C 1
ATOM 10969 O O . THR J 3 27 ? 139.79300 120.70400 157.66500 1.000 127.64000 27 THR J O 1
ATOM 10973 N N . VAL J 3 28 ? 141.48400 120.02800 156.35100 1.000 135.47000 28 VAL J N 1
ATOM 10974 C CA . VAL J 3 28 ? 142.48200 120.12700 157.41600 1.000 135.47000 28 VAL J CA 1
ATOM 10975 C C . VAL J 3 28 ? 143.42800 121.29500 157.17700 1.000 135.47000 28 VAL J C 1
ATOM 10976 O O . VAL J 3 28 ? 143.56300 122.16500 158.03900 1.000 135.47000 28 VAL J O 1
ATOM 10980 N N . ILE J 3 29 ? 144.08300 121.34400 156.01100 1.000 139.02000 29 ILE J N 1
ATOM 10981 C CA . ILE J 3 29 ? 145.00300 122.44200 155.71400 1.000 139.02000 29 ILE J CA 1
ATOM 10982 C C . ILE J 3 29 ? 144.23300 123.73900 155.50200 1.000 139.02000 29 ILE J C 1
ATOM 10983 O O . ILE J 3 29 ? 144.67200 124.81300 155.93600 1.000 139.02000 29 ILE J O 1
ATOM 10988 N N . GLY J 3 30 ? 143.04800 123.65800 154.89400 1.000 140.26000 30 GLY J N 1
ATOM 10989 C CA . GLY J 3 30 ? 142.17000 124.81300 154.84800 1.000 140.26000 30 GLY J CA 1
ATOM 10990 C C . GLY J 3 30 ? 141.64800 125.20700 156.21400 1.000 140.26000 30 GLY J C 1
ATOM 10991 O O . GLY J 3 30 ? 141.27400 126.36300 156.43000 1.000 140.26000 30 GLY J O 1
ATOM 10992 N N . LEU J 3 31 ? 141.62200 124.26500 157.15200 1.000 143.64000 31 LEU J N 1
ATOM 10993 C CA . LEU J 3 31 ? 141.31700 124.59000 158.53400 1.000 143.64000 31 LEU J CA 1
ATOM 10994 C C . LEU J 3 31 ? 142.57600 124.89200 159.33800 1.000 143.64000 31 LEU J C 1
ATOM 10995 O O . LEU J 3 31 ? 142.49000 125.56800 160.36700 1.000 143.64000 31 LEU J O 1
ATOM 11000 N N . SER J 3 32 ? 143.74500 124.41800 158.88700 1.000 149.36000 32 SER J N 1
ATOM 11001 C CA . SER J 3 32 ? 144.99700 124.72800 159.58000 1.000 149.36000 32 SER J CA 1
ATOM 11002 C C . SER J 3 32 ? 145.34500 126.20200 159.43700 1.000 149.36000 32 SER J C 1
ATOM 11003 O O . SER J 3 32 ? 145.67200 126.87100 160.42200 1.000 149.36000 32 SER J O 1
ATOM 11006 N N . ILE J 3 33 ? 145.26800 126.72900 158.21500 1.000 149.21000 33 ILE J N 1
ATOM 11007 C CA . ILE J 3 33 ? 145.35500 128.17300 158.04500 1.000 149.21000 33 ILE J CA 1
ATOM 11008 C C . ILE J 3 33 ? 144.02300 128.82700 158.40700 1.000 149.21000 33 ILE J C 1
ATOM 11009 O O . ILE J 3 33 ? 143.97000 130.04000 158.64800 1.000 149.21000 33 ILE J O 1
ATOM 11014 N N . GLY J 3 34 ? 142.94300 128.04600 158.48700 1.000 151.12000 34 GLY J N 1
ATOM 11015 C CA . GLY J 3 34 ? 141.76100 128.51700 159.18200 1.000 151.12000 34 GLY J CA 1
ATOM 11016 C C . GLY J 3 34 ? 141.99800 128.66400 160.66900 1.000 151.12000 34 GLY J C 1
ATOM 11017 O O . GLY J 3 34 ? 141.40200 129.53100 161.31300 1.000 151.12000 34 GLY J O 1
ATOM 11018 N N . LEU J 3 35 ? 142.86800 127.82300 161.23500 1.000 154.04000 35 LEU J N 1
ATOM 11019 C CA . LEU J 3 35 ? 143.36900 128.05500 162.58300 1.000 154.04000 35 LEU J CA 1
ATOM 11020 C C . LEU J 3 35 ? 144.44800 129.13200 162.62300 1.000 154.04000 35 LEU J C 1
ATOM 11021 O O . LEU J 3 35 ? 144.77000 129.62700 163.70900 1.000 154.04000 35 LEU J O 1
ATOM 11026 N N . LEU J 3 36 ? 145.01700 129.50100 161.47500 1.000 154.46000 36 LEU J N 1
ATOM 11027 C CA . LEU J 3 36 ? 145.75900 130.75000 161.36800 1.000 154.46000 36 LEU J CA 1
ATOM 11028 C C . LEU J 3 36 ? 144.86900 131.92500 160.98800 1.000 154.46000 36 LEU J C 1
ATOM 11029 O O . LEU J 3 36 ? 145.36700 133.05000 160.88500 1.000 154.46000 36 LEU J O 1
ATOM 11034 N N . GLN J 3 37 ? 143.57200 131.69000 160.76800 1.000 154.57000 37 GLN J N 1
ATOM 11035 C CA . GLN J 3 37 ? 142.57800 132.75400 160.78100 1.000 154.57000 37 GLN J CA 1
ATOM 11036 C C . GLN J 3 37 ? 141.96000 132.94600 162.16100 1.000 154.57000 37 GLN J C 1
ATOM 11037 O O . GLN J 3 37 ? 140.83200 133.43900 162.26600 1.000 154.57000 37 GLN J O 1
ATOM 11043 N N . THR J 3 38 ? 142.68400 132.56000 163.21400 1.000 160.17000 38 THR J N 1
ATOM 11044 C CA . THR J 3 38 ? 142.37000 132.82500 164.61500 1.000 160.17000 38 THR J CA 1
ATOM 11045 C C . THR J 3 38 ? 143.02700 134.17000 164.94000 1.000 160.17000 38 THR J C 1
ATOM 11046 O O . THR J 3 38 ? 143.15100 135.01600 164.04800 1.000 160.17000 38 THR J O 1
ATOM 11050 N N . VAL J 3 39 ? 143.38200 134.41000 166.21200 1.000 163.93000 39 VAL J N 1
ATOM 11051 C CA . VAL J 3 39 ? 143.97000 135.66100 166.71500 1.000 163.93000 39 VAL J CA 1
ATOM 11052 C C . VAL J 3 39 ? 145.19000 136.14600 165.91500 1.000 163.93000 39 VAL J C 1
ATOM 11053 O O . VAL J 3 39 ? 145.53400 137.33300 165.96400 1.000 163.93000 39 VAL J O 1
ATOM 11057 N N . THR J 3 40 ? 145.85300 135.26200 165.16400 1.000 163.08000 40 THR J N 1
ATOM 11058 C CA . THR J 3 40 ? 146.86100 135.69000 164.19900 1.000 163.08000 40 THR J CA 1
ATOM 11059 C C . THR J 3 40 ? 146.20500 136.49200 163.07700 1.000 163.08000 40 THR J C 1
ATOM 11060 O O . THR J 3 40 ? 145.30000 135.99500 162.39800 1.000 163.08000 40 THR J O 1
ATOM 11064 N N . GLN J 3 41 ? 146.66500 137.73000 162.87800 1.000 162.36000 41 GLN J N 1
ATOM 11065 C CA . GLN J 3 41 ? 146.07600 138.63800 161.89000 1.000 162.36000 41 GLN J CA 1
ATOM 11066 C C . GLN J 3 41 ? 146.45900 138.18800 160.48800 1.000 162.36000 41 GLN J C 1
ATOM 11067 O O . GLN J 3 41 ? 147.48700 138.60300 159.94800 1.000 162.36000 41 GLN J O 1
ATOM 11073 N N . LEU J 3 42 ? 145.63700 137.33600 159.88800 1.000 155.16000 42 LEU J N 1
ATOM 11074 C CA . LEU J 3 42 ? 145.78800 136.97700 158.48200 1.000 155.16000 42 LEU J CA 1
ATOM 11075 C C . LEU J 3 42 ? 144.39600 136.87400 157.86400 1.000 155.16000 42 LEU J C 1
ATOM 11076 O O . LEU J 3 42 ? 144.03000 135.88100 157.23600 1.000 155.16000 42 LEU J O 1
ATOM 11081 N N . GLN J 3 43 ? 143.57200 137.89600 158.10300 1.000 147.67000 43 GLN J N 1
ATOM 11082 C CA . GLN J 3 43 ? 142.17100 137.87700 157.68300 1.000 147.67000 43 GLN J CA 1
ATOM 11083 C C . GLN J 3 43 ? 142.09400 138.11300 156.17400 1.000 147.67000 43 GLN J C 1
ATOM 11084 O O . GLN J 3 43 ? 141.90400 139.22800 155.68300 1.000 147.67000 43 GLN J O 1
ATOM 11090 N N . GLU J 3 44 ? 142.26900 137.02300 155.42700 1.000 144.21000 44 GLU J N 1
ATOM 11091 C CA . GLU J 3 44 ? 142.12600 137.00800 153.97700 1.000 144.21000 44 GLU J CA 1
ATOM 11092 C C . GLU J 3 44 ? 141.49200 135.69000 153.56700 1.000 144.21000 44 GLU J C 1
ATOM 11093 O O . GLU J 3 44 ? 141.82100 134.64800 154.14000 1.000 144.21000 44 GLU J O 1
ATOM 11099 N N . GLN J 3 45 ? 140.55300 135.73700 152.63100 1.000 138.97000 45 GLN J N 1
ATOM 11100 C CA . GLN J 3 45 ? 140.28400 134.57100 151.78800 1.000 138.97000 45 GLN J CA 1
ATOM 11101 C C . GLN J 3 45 ? 140.97500 134.70300 150.43400 1.000 138.97000 45 GLN J C 1
ATOM 11102 O O . GLN J 3 45 ? 140.37200 134.44900 149.39100 1.000 138.97000 45 GLN J O 1
ATOM 11108 N N . THR J 3 46 ? 142.25700 135.09600 150.42000 1.000 128.42000 46 THR J N 1
ATOM 11109 C CA . THR J 3 46 ? 143.02400 135.16000 149.17500 1.000 128.42000 46 THR J CA 1
ATOM 11110 C C . THR J 3 46 ? 144.31700 134.36400 149.23400 1.000 128.42000 46 THR J C 1
ATOM 11111 O O . THR J 3 46 ? 144.60900 133.60300 148.30800 1.000 128.42000 46 THR J O 1
ATOM 11115 N N . LEU J 3 47 ? 145.09400 134.51500 150.30200 1.000 131.47000 47 LEU J N 1
ATOM 11116 C CA . LEU J 3 47 ? 146.28800 133.71300 150.53900 1.000 131.47000 47 LEU J CA 1
ATOM 11117 C C . LEU J 3 47 ? 145.93400 132.32700 151.08600 1.000 131.47000 47 LEU J C 1
ATOM 11118 O O . LEU J 3 47 ? 146.60900 131.35800 150.72000 1.000 131.47000 47 LEU J O 1
ATOM 11123 N N . PRO J 3 48 ? 144.84200 132.13700 151.97800 1.000 132.13000 48 PRO J N 1
ATOM 11124 C CA . PRO J 3 48 ? 144.34000 130.78100 152.23800 1.000 132.13000 48 PRO J CA 1
ATOM 11125 C C . PRO J 3 48 ? 143.46400 130.17600 151.14000 1.000 132.13000 48 PRO J C 1
ATOM 11126 O O . PRO J 3 48 ? 142.44400 129.54500 151.41300 1.000 132.13000 48 PRO J O 1
ATOM 11130 N N . PHE J 3 49 ? 143.86200 130.37400 149.89200 1.000 114.15000 49 PHE J N 1
ATOM 11131 C CA . PHE J 3 49 ? 143.44200 129.51800 148.79500 1.000 114.15000 49 PHE J CA 1
ATOM 11132 C C . PHE J 3 49 ? 144.60800 129.03700 147.95500 1.000 114.15000 49 PHE J C 1
ATOM 11133 O O . PHE J 3 49 ? 144.61600 127.88100 147.52300 1.000 114.15000 49 PHE J O 1
ATOM 11141 N N . GLY J 3 50 ? 145.60300 129.89800 147.71800 1.000 118.97000 50 GLY J N 1
ATOM 11142 C CA . GLY J 3 50 ? 146.82900 129.46900 147.07100 1.000 118.97000 50 GLY J CA 1
ATOM 11143 C C . GLY J 3 50 ? 147.62000 128.48600 147.89800 1.000 118.97000 50 GLY J C 1
ATOM 11144 O O . GLY J 3 50 ? 148.42000 127.72500 147.34500 1.000 118.97000 50 GLY J O 1
ATOM 11145 N N . ILE J 3 51 ? 147.41000 128.48500 149.21300 1.000 121.83000 51 ILE J N 1
ATOM 11146 C CA . ILE J 3 51 ? 147.93900 127.42700 150.05500 1.000 121.83000 51 ILE J CA 1
ATOM 11147 C C . ILE J 3 51 ? 147.01300 126.21100 150.04900 1.000 121.83000 51 ILE J C 1
ATOM 11148 O O . ILE J 3 51 ? 147.46100 125.10200 150.37200 1.000 121.83000 51 ILE J O 1
ATOM 11153 N N . LYS J 3 52 ? 145.74600 126.37600 149.65200 1.000 117.07000 52 LYS J N 1
ATOM 11154 C CA . LYS J 3 52 ? 144.83600 125.24300 149.53200 1.000 117.07000 52 LYS J CA 1
ATOM 11155 C C . LYS J 3 52 ? 144.92400 124.56600 148.18000 1.000 117.07000 52 LYS J C 1
ATOM 11156 O O . LYS J 3 52 ? 144.74500 123.34700 148.09800 1.000 117.07000 52 LYS J O 1
ATOM 11162 N N . LEU J 3 53 ? 145.16200 125.33700 147.11700 1.000 114.14000 53 LEU J N 1
ATOM 11163 C CA . LEU J 3 53 ? 145.40600 124.74100 145.80900 1.000 114.14000 53 LEU J CA 1
ATOM 11164 C C . LEU J 3 53 ? 146.68600 123.91600 145.81900 1.000 114.14000 53 LEU J C 1
ATOM 11165 O O . LEU J 3 53 ? 146.74000 122.83500 145.22000 1.000 114.14000 53 LEU J O 1
ATOM 11170 N N . ILE J 3 54 ? 147.71600 124.39300 146.52000 1.000 119.48000 54 ILE J N 1
ATOM 11171 C CA . ILE J 3 54 ? 148.90900 123.57900 146.69200 1.000 119.48000 54 ILE J CA 1
ATOM 11172 C C . ILE J 3 54 ? 148.70900 122.56400 147.81300 1.000 119.48000 54 ILE J C 1
ATOM 11173 O O . ILE J 3 54 ? 149.39700 121.53600 147.84100 1.000 119.48000 54 ILE J O 1
ATOM 11178 N N . GLY J 3 55 ? 147.74700 122.79200 148.70800 1.000 120.55000 55 GLY J N 1
ATOM 11179 C CA . GLY J 3 55 ? 147.47800 121.85900 149.78500 1.000 120.55000 55 GLY J CA 1
ATOM 11180 C C . GLY J 3 55 ? 146.76300 120.60800 149.31900 1.000 120.55000 55 GLY J C 1
ATOM 11181 O O . GLY J 3 55 ? 147.03000 119.50800 149.81300 1.000 120.55000 55 GLY J O 1
ATOM 11182 N N . VAL J 3 56 ? 145.84100 120.76700 148.36700 1.000 120.02000 56 VAL J N 1
ATOM 11183 C CA . VAL J 3 56 ? 145.19000 119.60700 147.77300 1.000 120.02000 56 VAL J CA 1
ATOM 11184 C C . VAL J 3 56 ? 146.16100 118.87100 146.86300 1.000 120.02000 56 VAL J C 1
ATOM 11185 O O . VAL J 3 56 ? 146.18900 117.63300 146.84900 1.000 120.02000 56 VAL J O 1
ATOM 11189 N N . SER J 3 57 ? 147.02000 119.61300 146.15200 1.000 118.86000 57 SER J N 1
ATOM 11190 C CA . SER J 3 57 ? 147.79900 119.04400 145.05400 1.000 118.86000 57 SER J CA 1
ATOM 11191 C C . SER J 3 57 ? 148.86300 118.07400 145.54800 1.000 118.86000 57 SER J C 1
ATOM 11192 O O . SER J 3 57 ? 149.14000 117.07200 144.88400 1.000 118.86000 57 SER J O 1
ATOM 11195 N N . ILE J 3 58 ? 149.46300 118.35100 146.70800 1.000 118.66000 58 ILE J N 1
ATOM 11196 C CA . ILE J 3 58 ? 150.43600 117.42800 147.28800 1.000 118.66000 58 ILE J CA 1
ATOM 11197 C C . ILE J 3 58 ? 149.74300 116.14200 147.72800 1.000 118.66000 58 ILE J C 1
ATOM 11198 O O . ILE J 3 58 ? 150.28500 115.03900 147.58000 1.000 118.66000 58 ILE J O 1
ATOM 11203 N N . SER J 3 59 ? 148.50600 116.25900 148.21400 1.000 121.63000 59 SER J N 1
ATOM 11204 C CA . SER J 3 59 ? 147.66500 115.09400 148.45600 1.000 121.63000 59 SER J CA 1
ATOM 11205 C C . SER J 3 59 ? 147.04100 114.54800 147.18100 1.000 121.63000 59 SER J C 1
ATOM 11206 O O . SER J 3 59 ? 146.27600 113.58100 147.25100 1.000 121.63000 59 SER J O 1
ATOM 11209 N N . LEU J 3 60 ? 147.32000 115.15600 146.03000 1.000 116.40000 60 LEU J N 1
ATOM 11210 C CA . LEU J 3 60 ? 146.81500 114.68100 144.75600 1.000 116.40000 60 LEU J CA 1
ATOM 11211 C C . LEU J 3 60 ? 147.92600 114.25500 143.81000 1.000 116.40000 60 LEU J C 1
ATOM 11212 O O . LEU J 3 60 ? 147.66000 113.49800 142.87500 1.000 116.40000 60 LEU J O 1
ATOM 11217 N N . LEU J 3 61 ? 149.15800 114.70600 144.04100 1.000 120.30000 61 LEU J N 1
ATOM 11218 C CA . LEU J 3 61 ? 150.30900 114.29300 143.24600 1.000 120.30000 61 LEU J CA 1
ATOM 11219 C C . LEU J 3 61 ? 150.96200 113.04200 143.82300 1.000 120.30000 61 LEU J C 1
ATOM 11220 O O . LEU J 3 61 ? 151.30200 112.11600 143.08100 1.000 120.30000 61 LEU J O 1
ATOM 11225 N N . LEU J 3 62 ? 151.14500 113.00400 145.14500 1.000 118.58000 62 LEU J N 1
ATOM 11226 C CA . LEU J 3 62 ? 151.79800 111.86800 145.78600 1.000 118.58000 62 LEU J CA 1
ATOM 11227 C C . LEU J 3 62 ? 150.83700 110.70800 146.01200 1.000 118.58000 62 LEU J C 1
ATOM 11228 O O . LEU J 3 62 ? 151.24100 109.54300 145.91400 1.000 118.58000 62 LEU J O 1
ATOM 11233 N N . LEU J 3 63 ? 149.57000 111.00300 146.28400 1.000 114.94000 63 LEU J N 1
ATOM 11234 C CA . LEU J 3 63 ? 148.57200 110.00200 146.62900 1.000 114.94000 63 LEU J CA 1
ATOM 11235 C C . LEU J 3 63 ? 147.84200 109.45300 145.40300 1.000 114.94000 63 LEU J C 1
ATOM 11236 O O . LEU J 3 63 ? 147.01900 108.54200 145.53600 1.000 114.94000 63 LEU J O 1
ATOM 11241 N N . SER J 3 64 ? 148.18000 109.93500 144.20200 1.000 110.58000 64 SER J N 1
ATOM 11242 C CA . SER J 3 64 ? 147.46100 109.54100 142.99300 1.000 110.58000 64 SER J CA 1
ATOM 11243 C C . SER J 3 64 ? 147.69000 108.08800 142.59900 1.000 110.58000 64 SER J C 1
ATOM 11244 O O . SER J 3 64 ? 146.90700 107.54900 141.81100 1.000 110.58000 64 SER J O 1
ATOM 11247 N N . GLY J 3 65 ? 148.74200 107.44700 143.11100 1.000 109.21000 65 GLY J N 1
ATOM 11248 C CA . GLY J 3 65 ? 148.92100 106.02600 142.86600 1.000 109.21000 65 GLY J CA 1
ATOM 11249 C C . GLY J 3 65 ? 147.89600 105.17600 143.58500 1.000 109.21000 65 GLY J C 1
ATOM 11250 O O . GLY J 3 65 ? 147.61000 104.05200 143.16400 1.000 109.21000 65 GLY J O 1
ATOM 11251 N N . TRP J 3 66 ? 147.32900 105.69800 144.67500 1.000 109.93000 66 TRP J N 1
ATOM 11252 C CA . TRP J 3 66 ? 146.24200 105.01300 145.36100 1.000 109.93000 66 TRP J CA 1
ATOM 11253 C C . TRP J 3 66 ? 144.95100 105.08400 144.55300 1.000 109.93000 66 TRP J C 1
ATOM 11254 O O . TRP J 3 66 ? 144.07200 104.23000 144.70800 1.000 109.93000 66 TRP J O 1
ATOM 11265 N N . TYR J 3 67 ? 144.82900 106.08100 143.67600 1.000 106.99000 67 TYR J N 1
ATOM 11266 C CA . TYR J 3 67 ? 143.71600 106.16600 142.74000 1.000 106.99000 67 TYR J CA 1
ATOM 11267 C C . TYR J 3 67 ? 143.88300 105.24800 141.54000 1.000 106.99000 67 TYR J C 1
ATOM 11268 O O . TYR J 3 67 ? 142.94600 105.10800 140.75000 1.000 106.99000 67 TYR J O 1
ATOM 11277 N N . GLY J 3 68 ? 145.05200 104.64200 141.37100 1.000 104.61000 68 GLY J N 1
ATOM 11278 C CA . GLY J 3 68 ? 145.32400 103.88500 140.16800 1.000 104.61000 68 GLY J CA 1
ATOM 11279 C C . GLY J 3 68 ? 145.16000 102.38600 140.29100 1.000 104.61000 68 GLY J C 1
ATOM 11280 O O . GLY J 3 68 ? 144.53000 101.76000 139.43400 1.000 104.61000 68 GLY J O 1
ATOM 11281 N N . GLU J 3 69 ? 145.71500 101.79200 141.35000 1.000 106.39000 69 GLU J N 1
ATOM 11282 C CA . GLU J 3 69 ? 145.76900 100.33700 141.42000 1.000 106.39000 69 GLU J CA 1
ATOM 11283 C C . GLU J 3 69 ? 144.42800 99.71700 141.77700 1.000 106.39000 69 GLU J C 1
ATOM 11284 O O . GLU J 3 69 ? 144.22600 98.52700 141.52800 1.000 106.39000 69 GLU J O 1
ATOM 11290 N N . VAL J 3 70 ? 143.50600 100.48500 142.35500 1.000 97.20000 70 VAL J N 1
ATOM 11291 C CA . VAL J 3 70 ? 142.27300 99.91900 142.87100 1.000 97.20000 70 VAL J CA 1
ATOM 11292 C C . VAL J 3 70 ? 141.03000 100.46100 142.16300 1.000 97.20000 70 VAL J C 1
ATOM 11293 O O . VAL J 3 70 ? 140.03800 99.73300 142.04200 1.000 97.20000 70 VAL J O 1
ATOM 11297 N N . LEU J 3 71 ? 141.06900 101.68600 141.63200 1.000 87.08000 71 LEU J N 1
ATOM 11298 C CA . LEU J 3 71 ? 139.94500 102.16500 140.83600 1.000 87.08000 71 LEU J CA 1
ATOM 11299 C C . LEU J 3 71 ? 139.92800 101.50900 139.46500 1.000 87.08000 71 LEU J C 1
ATOM 11300 O O . LEU J 3 71 ? 138.85900 101.34200 138.87100 1.000 87.08000 71 LEU J O 1
ATOM 11305 N N . LEU J 3 72 ? 141.09600 101.11500 138.96000 1.000 85.62000 72 LEU J N 1
ATOM 11306 C CA . LEU J 3 72 ? 141.13600 100.21200 137.81900 1.000 85.62000 72 LEU J CA 1
ATOM 11307 C C . LEU J 3 72 ? 140.79800 98.78300 138.22300 1.000 85.62000 72 LEU J C 1
ATOM 11308 O O . LEU J 3 72 ? 140.16100 98.06200 137.44800 1.000 85.62000 72 LEU J O 1
ATOM 11313 N N . SER J 3 73 ? 141.20400 98.36100 139.42400 1.000 87.96000 73 SER J N 1
ATOM 11314 C CA . SER J 3 73 ? 140.79400 97.05100 139.91600 1.000 87.96000 73 SER J CA 1
ATOM 11315 C C . SER J 3 73 ? 139.30700 97.01600 140.23400 1.000 87.96000 73 SER J C 1
ATOM 11316 O O . SER J 3 73 ? 138.68600 95.95300 140.15100 1.000 87.96000 73 SER J O 1
ATOM 11319 N N . PHE J 3 74 ? 138.72400 98.15600 140.60900 1.000 84.96000 74 PHE J N 1
ATOM 11320 C CA . PHE J 3 74 ? 137.27000 98.24400 140.67900 1.000 84.96000 74 PHE J CA 1
ATOM 11321 C C . PHE J 3 74 ? 136.65200 98.13000 139.29400 1.000 84.96000 74 PHE J C 1
ATOM 11322 O O . PHE J 3 74 ? 135.58500 97.53000 139.13000 1.000 84.96000 74 PHE J O 1
ATOM 11330 N N . CYS J 3 75 ? 137.31200 98.68900 138.28400 1.000 81.40000 75 CYS J N 1
ATOM 11331 C CA . CYS J 3 75 ? 136.83200 98.54100 136.92100 1.000 81.40000 75 CYS J CA 1
ATOM 11332 C C . CYS J 3 75 ? 137.22400 97.20700 136.30200 1.000 81.40000 75 CYS J C 1
ATOM 11333 O O . CYS J 3 75 ? 136.60300 96.79000 135.32000 1.000 81.40000 75 CYS J O 1
ATOM 11336 N N . HIS J 3 76 ? 138.24100 96.53100 136.83800 1.000 81.08000 76 HIS J N 1
ATOM 11337 C CA . HIS J 3 76 ? 138.52400 95.17100 136.39200 1.000 81.08000 76 HIS J CA 1
ATOM 11338 C C . HIS J 3 76 ? 137.53900 94.17200 136.98300 1.000 81.08000 76 HIS J C 1
ATOM 11339 O O . HIS J 3 76 ? 137.31600 93.10700 136.39900 1.000 81.08000 76 HIS J O 1
ATOM 11346 N N . GLU J 3 77 ? 136.95200 94.48800 138.14100 1.000 82.82000 77 GLU J N 1
ATOM 11347 C CA . GLU J 3 77 ? 135.87500 93.65900 138.66900 1.000 82.82000 77 GLU J CA 1
ATOM 11348 C C . GLU J 3 77 ? 134.63100 93.76200 137.80100 1.000 82.82000 77 GLU J C 1
ATOM 11349 O O . GLU J 3 77 ? 133.99500 92.74600 137.49900 1.000 82.82000 77 GLU J O 1
ATOM 11355 N N . ILE J 3 78 ? 134.28000 94.98600 137.39900 1.000 73.11000 78 ILE J N 1
ATOM 11356 C CA . ILE J 3 78 ? 133.10000 95.23500 136.57400 1.000 73.11000 78 ILE J CA 1
ATOM 11357 C C . ILE J 3 78 ? 133.23400 94.54300 135.22800 1.000 73.11000 78 ILE J C 1
ATOM 11358 O O . ILE J 3 78 ? 132.28200 93.93400 134.72500 1.000 73.11000 78 ILE J O 1
ATOM 11363 N N . MET J 3 79 ? 134.43700 94.57000 134.65900 1.000 70.08000 79 MET J N 1
ATOM 11364 C CA . MET J 3 79 ? 134.67800 93.92200 133.38100 1.000 70.08000 79 MET J CA 1
ATOM 11365 C C . MET J 3 79 ? 134.65500 92.40400 133.50600 1.000 70.08000 79 MET J C 1
ATOM 11366 O O . MET J 3 79 ? 134.43900 91.70800 132.50900 1.000 70.08000 79 MET J O 1
ATOM 11371 N N . PHE J 3 80 ? 134.84400 91.88100 134.71500 1.000 71.50000 80 PHE J N 1
ATOM 11372 C CA . PHE J 3 80 ? 134.74300 90.44600 134.93200 1.000 71.50000 80 PHE J CA 1
ATOM 11373 C C . PHE J 3 80 ? 133.29400 89.99700 135.09800 1.000 71.50000 80 PHE J C 1
ATOM 11374 O O . PHE J 3 80 ? 132.94100 88.89200 134.67000 1.000 71.50000 80 PHE J O 1
ATOM 11382 N N . LEU J 3 81 ? 132.44600 90.83500 135.70300 1.000 69.16000 81 LEU J N 1
ATOM 11383 C CA . LEU J 3 81 ? 131.04200 90.48000 135.89900 1.000 69.16000 81 LEU J CA 1
ATOM 11384 C C . LEU J 3 81 ? 130.25400 90.48700 134.59800 1.000 69.16000 81 LEU J C 1
ATOM 11385 O O . LEU J 3 81 ? 129.30200 89.71300 134.45500 1.000 69.16000 81 LEU J O 1
ATOM 11390 N N . ILE J 3 82 ? 130.61600 91.35200 133.64600 1.000 60.28000 82 ILE J N 1
ATOM 11391 C CA . ILE J 3 82 ? 129.84300 91.43800 132.40800 1.000 60.28000 82 ILE J CA 1
ATOM 11392 C C . ILE J 3 82 ? 130.26800 90.40500 131.38100 1.000 60.28000 82 ILE J C 1
ATOM 11393 O O . ILE J 3 82 ? 129.65700 90.32900 130.30800 1.000 60.28000 82 ILE J O 1
ATOM 11398 N N . LYS J 3 83 ? 131.30500 89.61200 131.66900 1.000 55.34000 83 LYS J N 1
ATOM 11399 C CA . LYS J 3 83 ? 131.59100 88.46100 130.82100 1.000 55.34000 83 LYS J CA 1
ATOM 11400 C C . LYS J 3 83 ? 130.55100 87.36800 131.01300 1.000 55.34000 83 LYS J C 1
ATOM 11401 O O . LYS J 3 83 ? 130.34300 86.54500 130.11600 1.000 55.34000 83 LYS J O 1
ATOM 11407 N N . SER J 3 84 ? 129.90500 87.33600 132.17400 1.000 55.08000 84 SER J N 1
ATOM 11408 C CA . SER J 3 84 ? 128.70000 86.55200 132.37600 1.000 55.08000 84 SER J CA 1
ATOM 11409 C C . SER J 3 84 ? 127.49700 87.40700 131.97500 1.000 55.08000 84 SER J C 1
ATOM 11410 O O . SER J 3 84 ? 127.64500 88.50500 131.43300 1.000 55.08000 84 SER J O 1
ATOM 11413 N N . GLY J 3 85 ? 126.29000 86.92100 132.24200 1.000 46.53000 85 GLY J N 1
ATOM 11414 C CA . GLY J 3 85 ? 125.08600 87.63600 131.85500 1.000 46.53000 85 GLY J CA 1
ATOM 11415 C C . GLY J 3 85 ? 124.80600 88.87900 132.67800 1.000 46.53000 85 GLY J C 1
ATOM 11416 O O . GLY J 3 85 ? 125.23000 89.97700 132.32300 1.000 46.53000 85 GLY J O 1
#

Secondary structure (DSSP, 8-state):
--TTTSHHHHTTSSSSHHHHHHHHHHHHTTTT-SSSS-HHHHHHHHHHHHHHHHHHHHHHHHHHHHH-----SSHHHHHHHHHHTT-SHHHHHHHHS-TTTGGGS-----STTTHHHHHHHHHHHHHHHHHHHHGGGTHHHHHHHHHHHTTS--SS-HHHHHHHHHHHHHHTTTTHHHHHHHHHTTT--/--TTHHHHSHHHHHHHHSTHHHHHTTHHHHHHHTT-SSTT-TTTHHHHHHHHHHHHHHHHHHHHH-----SHHHHHHHHS-HHHHTT-----STTTHHHHHHHHHHHHHHHHHHHHHHHHHHHHHHHHHHHSSS--SS-HHHHHHHHHHHHHHTTTTHHHHHHHHHTTT--/-HHHHHSSHHHHHHHHSTHHHHHHHHHHHHHHTS-SSTTTTHHHHHHHHHHHHHHHHHHHTTT---TTTHHHHHHHS-HHHHHHTT----SSSSHHHHHHHHHHHHHHHHHHHHHHHHHHHHHHHHHHHHSS--SS-THHHHHHHHHHHHHTTTTHHHHHHHHHTTT--/--STTTTTHHHHHHHHSSHHHHHTHHHHHHHHSS--STTTTHHHHHHHHHHHHHHTHHHHHHH----HHHHHHHHTS-HHHHHHHH---STTTHHHHHHHHHHHHHHHHHHHHHHHHHHHHHHHHHHHHTS--SS-HHHHHHHHHHHHHHTTTTTHHHHHHHHTTT--/--HHHHHTTHHHHHHHSTHHHHHHHHHHHHHHSS--SSS-HHHHHHHHHHHHHHHHHHHHHHH---HHHHHHHHHHS-HHHHHHH-----STTTHHHHHHHHHHHHHHHHHHHHHHHHHHHHHHHHHHHHTS--SS-SHHHHHHHHHHHHHTTTTHHHHHHHHHTTTS--/--HHHHHHHHHHHHHHHHHTT-TTT-SS-S-HHHHHHHHHHHHHHHTTTT-S------SS-SSHHHHHHHHHHHHHHHHHSHHHHHHHHHHHHHHHHHTSTTSTTT-TTSS-SS-SSHHHHHHHHHHHHHHTTHHHHHHHHHHHHHHHS-SSS-----STTSSSHHHHHHHHHHHHHHHHHHHHHHHHHHHHHHHHSSTTS-HHHHHHHHHHHHHHHHHHS--STTTTHHHHHHHHHHHTTTTT-/-HHHHHHHHHHHHHHHHHHTHHHHHHHHHHHHHHHSSTTTT---TTSTHHHHHHHHHHHHHTTTTHHHHHHHHHHHHHHHHTT--/-HHHHHHHHHHHHHHHHHTTHHHHHHHHHHHHHHGGGSSS----SSHHHHHHHHHHHHHHHTTHHHHHHHHHHHHHHHHHHTT--/-HHHHHHHHHHHHHHHHHHHHHHHHHHHHHHHHHGGGSSSS---SSSTHHHHHHHHHHHHHTTHHHHHHHHHHHHHHHHHHHH--/-HHHHHHHHHHHHHHHHTTHHHHHHHHHHHHHTTSTTSSSS---SSHHHHHHHHHHHHHHHSGGGTTTTTHHHHHHHHHHHTT--

Solvent-accessible surface area: 55744 Å² total; per-residue (Å²): 160,57,136,105,46,35,53,12,19,39,97,17,1,0,24,0,5,1,0,0,1,1,0,0,3,2,1,15,42,2,0,22,6,121,55,0,0,8,39,61,0,1,6,0,0,0,8,0,0,3,66,30,4,6,73,66,30,93,87,34,8,117,116,59,107,122,110,27,136,47,180,76,140,64,123,57,35,79,72,161,46,7,39,84,4,33,106,56,23,27,102,19,0,79,147,51,16,32,160,94,0,5,161,27,3,73,244,190,61,40,12,112,16,2,29,0,0,0,0,0,6,4,2,20,44,0,1,34,6,0,0,9,13,10,0,4,4,3,0,8,8,0,13,8,1,1,22,10,3,1,19,7,2,4,4,3,16,8,76,23,12,0,3,8,75,3,0,47,12,5,12,37,14,64,2,2,2,42,2,0,53,0,0,3,74,37,27,76,168,93,76,118,26,32,150,47,27,43,66,44,20,59,48,0,0,0,21,0,3,0,3,0,0,0,0,0,1,0,1,8,24,1,0,23,6,94,68,0,0,9,38,73,0,1,20,0,0,1,21,7,0,4,47,21,6,8,59,66,24,92,92,44,27,188,189,131,63,86,87,92,22,32,106,22,0,104,148,42,26,46,139,138,8,18,136,66,2,117,177,108,57,49,36,21,6,3,0,0,0,0,2,4,2,0,34,36,0,0,53,4,0,4,12,14,7,5,6,4,11,0,8,0,32,9,4,1,3,27,8,22,4,19,14,3,20,4,2,0,4,38,14,14,0,3,8,66,0,0,47,14,8,14,34,16,66,2,1,1,50,4,0,50,0,0,4,50,35,24,68,175,131,97,77,43,141,60,60,55,74,44,44,68,38,0,0,0,20,0,1,0,0,0,0,1,0,0,2,0,0,9,25,1,2,20,15,49,71,3,1,16,41,65,0,0,29,0,0,0,22,16,0,2,53,23,5,9,45,71,34,71,102,29,48,187,180,162,114,94,38,29,104,23,0,76,153,37,18,39,145,135,10,4,126,48,1,79,176,181,68,44,86,68,6,1,3,1,0,0,0,1,6,3,0,39,48,0,1,56,8,0,7,14,17,6,7,6,5,14,0,6,0,27,14,4,0,1,23,6,28,8,19,33,5,33,5,2,0,4,11,26,11,0,0,8,66,0,3,46,12,9,9,19,17,70,2,2,2,35,6,0,47,1,0,2,82,57,22,64,190,124,118,107,53,129,66,53,65,65,52,31,69,41,5,0,0,18,0,16,0,2,0,2,0,0,2,2,1,0,10,13,3,1,20,9,34,60,0,1,17,45,74,0,3,34,0,1,0,29,10,0,4,72,14,6,7,66,73,24,86,126,50,44,198,186,140,147,88,26,45,89,20,0,100,134,36,23,50,145,141,5,24,153,50,9,116,217,115,58,54,84,9,4,7,1,1,0,0,2,7,4,0,30,32,0,2,47,0,0,3,11,16,6,9,5,5,16,2,10,0,32,15,5,0,4,29,6,16,6,15,9,4,37,2,2,1,4,17,19,14,1,5,6,67,2,0,60,14,8,29,59,12,72,2,2,2,46,2,2,46,0,0,2,66,42,27,61,192,138,66,108,62,83,86,58,64,64,59,48,64,27,1,0,0,8,0,11,0,0,0,1,1,0,2,2,0,2,5,22,0,4,11,3,28,28,13,7,8,53,56,1,1,40,0,5,0,48,4,2,0,7,24,5,3,25,75,18,52,53,54,31,141,136,113,144,66,27,50,84,16,0,78,137,49,15,52,124,153,8,5,138,32,9,95,201,176,62,55,56,56,7,1,8,0,0,0,0,1,7,3,1,31,47,0,2,63,32,0,25,145,35,3,91,69,17,16,80,22,0,57,75,9,0,15,106,15,12,50,119,17,13,32,29,4,1,3,12,5,13,1,15,2,60,4,11,81,89,16,24,90,122,77,2,7,4,109,26,4,81,62,1,1,81,95,29,40,143,73,143,170,105,76,100,54,35,18,55,10,1,24,47,0,3,21,18,0,4,121,15,0,0,1,0,16,51,37,0,4,2,82,17,0,66,54,2,0,5,48,14,2,0,29,1,0,24,68,11,51,45,40,82,133,28,98,38,99,204,120,58,108,104,40,26,35,36,9,0,31,0,0,0,6,3,0,0,6,12,0,0,20,4,0,4,11,7,17,0,5,0,2,2,4,0,11,6,0,0,7,8,7,1,5,16,7,7,46,35,34,30,12,100,95,12,10,0,1,44,1,15,3,0,20,0,0,0,7,7,4,73,43,38,0,8,40,18,0,1,62,2,3,59,34,0,12,115,66,4,22,1,51,40,132,8,91,8,122,29,47,57,10,5,54,20,6,11,45,3,13,28,56,1,13,119,45,0,43,80,14,9,100,56,0,27,116,18,6,70,116,10,0,63,65,6,110,165,6,73,24,7,23,2,8,11,7,3,3,0,53,3,1,21,49,0,0,84,24,16,48,105,52,87,61,81,35,57,144,38,13,89,114,18,108,119,12,4,102,121,100,0,63,71,10,41,143,90,74,8,81,128,3,23,72,35,9,50,121,5,30,41,40,2,3,95,128,0,7,24,62,0,16,93,40,0,62,58,33,13,128,90,31,95,132,75,93,28,122,13,66,35,14,15,15,17,67,5,24,56,3,7,23,85,16,34,69,154,38,40,54,82,29,19,115,47,10,49,62,1,3,108,70,5,14,137,28,1,97,62,92,122,88,77,0,61,134,4,1,43,51,0,11,97,6,0,22,49,3,0,92,138,0,1,19,54,0,21,94,39,3,63,50,35,2,98,109,2,37,122,89,96,22,12,0,25,38,12,16,18,19,68,5,23,66,8,7,21,98,14,38,112,148,26,44,58,90,30,26,116,46,13,50,68,4,2,103,77,2,8,141,42,1,100,60,96,157,85,85,3,79,127,1,16,84,48,7,67,128,5,25,55,44,3,6,99,130,0,4,20,52,1,26,90,43,1,77,52,24,0,108,101,11,62,127,87,135,28,58,17,70,29,37,3,16,22,65,1,24,47,5,13,16,99,16,28,81,153,37,47,59,99,28,27,115,41,9,36,62,2,2,107,73,4,14,151,36,0,78,68,76,129,93,83,6,87,133,2,18,72,45,12,42,107,6,30,50,46,4,5,93,123,3,8,18,42,5,33,88,61,8,58,52,22,6,123,85,27,52,119,69,172,54,169,82,87,30,104,13,12,43,73,15,69,93,6,6,40,109,14,77,152,152,45,52,55,84,46,27,137,59,14,42,45,3,2,105,68,6,14,147,48,1,89,79,60

Radius of gyration: 32.46 Å; Cα contacts (8 Å, |Δi|>4): 1841; chains: 10; bounding box: 78×74×106 Å

B-factor: mean 49.45, std 26.99, range [14.72, 163.93]

InterPro domains:
  IPR005773 Type III secretion system, Yop virulence translocation protein R-like [TIGR01102] (7-207)
  IPR005838 Type III secretion system inner membrane P protein [NF009438] (4-211)
  IPR005838 Type III secretion system inner membrane P protein [PF00813] (11-207)
  IPR005838 Type III secretion system inner membrane P protein [PR01302] (8-27)
  IPR005838 Type III secretion system inner membrane P protein [PR01302] (27-47)
  IPR005838 Type III secretion system inner membrane P protein [PR01302] (47-66)
  IPR005838 Type III secretion system inner membrane P protein [PR01302] (140-160)
  IPR005838 Type III secretion system inner membrane P protein [PR01302] (161-182)
  IPR005838 Type III secretion system inner membrane P protein [PR01302] (185-210)
  IPR005838 Type III secretion system inner membrane P protein [PS01060] (140-155)
  IPR005838 Type III secretion system inner membrane P protein [PS01061] (188-200)
  IPR005838 Type III secretion system inner membrane P protein [PTHR30587] (3-211)

Foldseek 3Di:
DCCVPCVVVLVVQLQCLLLQLVLVVLLCVLLLNPAPCHSVNSSVVSSVLSVVLCVVQVVVLVVLVPVDPQDDDDDVSVQVCQPVRRPVSVVVLVVQFDPPQLVVQDCVDGGPSSSVRSNVSSNVVSVVVSVVSSVVSVVLVVVCQVVCVVVVDDPDHCSVVSNVVSVVVAVVVVHPVVVVVVSCVVSPD/DPVVVVVVCVVVCCCQFFCLVLQLLAVQLVCVLLLNNAPCHSVNSSVVSSVLRCVLCVVQVVVLVVVRRVVSQVVLVQQFDPVQLVVLDVDDPVSRRNSSRVSSNVVSVVVSVVVSPVLVVLVVVQQVVCVVVPVNPDDCSVVSNVVSVVVQVVVVHPVVVVVVSCVSRPD/DCVVVPVCVVVCQCQVFCLVLQLLQVLVVCVLLLNNCPCPSVNSSVVSSVVRCVLCVVVVVVVVVHVPSVVLLVLQFDPVQLVVQQCVHDPPSRSVRSRVSSNVVSVVLNVVVSPVLVVLLVVQQVVCVVVVDDPDRCSVVSNVVSVVVAVVVVHPVVVVVVRCVSSPD/DVVVCVVCVVVCVCQQFCLVLQLLQVQLVCVLLLNNPPCPSVVSSVVSSVLRVVLCVVCCVVVVVHDVSLVLLVVQFDPVQLVVLVCVDDVSSRVRSRVSSNVVSVVLNVVVSPVLVVLVVVQVVVCVVVPDDPDRCSVVSNVVSVVVQVVVVHCVVVVVVSCVVRVD/DCVCVVVCVVVCLCQQWLLVLQLLLVQLVCVLLVNNDPCHNVNSSVVSSVLRVVLCVVQCVVPVCPVSVVVVQVVQFDPVQLVVLVCVPDDVSRSVRSRVSSNVVSCVVSVVPSPVSVVLLVVQQVVCVVVPDNPDDCSVVSNVVSVVVQVVVVHPVVVVVPPCVVRDVD/DVVLCLQQVLQLLLCLLLQVPQVVNDPVPDDPVCSVVVSSVLSNVCVVVVLFDDPVDDDPPRCPLNVVSNVQSNVLNQLLRLVLLLLLLLQCLLCVLLPQQVVCVVPVDPHDDRGDRSNVSSVVLLVLCCVVCNVVLSVVSLSVSCVPAGRNRDCPWDDVLVVCSVVVSVVSNCVLNVQQRVVLVVLLVVLVVVCVVPVPDDSVVVSSVVSNVSSVVSVVPPVPPRNVCVVVSSVVSVPSVVRGD/DVVVVVLVVVVVVCVCVVPVPLVVQLVVQVVVVVVCVPPNPDPDPPPSCVPSVVRSVVCCVVCVVVVPPVVVVSVVVVVVVVVPD/DVVCVVLVVVVVVVCCVVCVQLVVQLVVQVVVVVVVCPPVPPDDPPPRVVPSVVSSVVSCVVCVVVVPPVVVVSVVVVVVVVVPD/DVVVVVLVVVVVVVVCVVCCQLVVQLVVLVVVVVVCCPPVPPPDPPVSVVPSVVSSVVSCVVCVVVVPPVVVVSVVVVVVVVVDD/DVVCVVLVVVVVVCVCVVPCPLVVLLCPLLVVVVVVVPPNPPPDPPVSVVSSVVSSVVVCVVVVVVVPPVVVVSVVVVVVVVVDD

Sequence (1452 aa):
LSFFTLLPFLVAAGTCYIKFSIVFVMVRNALGLQQVPSNMTLNGIALIMALFVMKPIIEAGYENYLNGPQKFDTISDIVRFSDSGLMEYKQYLKKHTDLELARFFQRDYSLFSLLPAYALSEIKDAFKIGFYLYLPFVVVDLVISSILLALGMMMMSPITISVPIKLVLFVALDGWGILSKALIEQYINIATLSFFTLLPFLVAAGTCYIKFSIVFVMVRNALGLQQVPSNMTLNGIALIMALFVMKPIIEAGYESGLMEYKQYLKKHTDLELARFFQDYSLFSLLPAYALSEIKDAFKIGFYLYLPFVVVDLVISSILLALGMMMMSPITISVPIKLVLFVALDGWGILSKALIEQYINATLSFFTLLPFLVAAGTCYIKFSIVFVMVRNALGLQQVPSNMTLNGIALIMALFVMKPIIEAGYELMEYKQYLKKHTDLELARFFQRDYSLFSLLPAYALSEIKDAFKIGFYLYLPFVVVDLVISSILLALGMMMMSPITISVPIKLVLFVALDGWGILSKALIEQYINATLSFFTLLPFLVAAGTCYIKFSIVFVMVRNALGLQQVPSNMTLNGIALIMALFVMKPIIEAGYELMEYKQYLKKHTDLELARFFQRYSLFSLLPAYALSEIKDAFKIGFYLYLPFVVVDLVISSILLALGMMMMSPITISVPIKLVLFVALDGWGILSKALIEQYINATLSFFTLLPFLVAAGTCYIKFSIVFVMVRNALGLQQVPSNMTLNGIALIMALFVMKPIIEAGYELMEYKQYLKKHTDLELARFFQRDYSLFSLLPAYALSEIKDAFKIGFYLYLPFVVVDLVISSILLALGMMMMSPITISVPIKLVLFVALDGWGILSKALIEQYINIIHVFLILLNGVFFRLAPLFFFLPFLNNGIISPSIRIPVIFLVASGLITSGKVDIGSSVFEHVYFLMFKEIIVGLLLSFCLSLPFWIFHAVGSIIDNQRGATLSSSIDPANGVDTSELAKFFNLFSAVVFLYSGGMVFILESIQLSYNICPLFSQCSFRISNILTFLTLLASQAVILASPVMIVLLLSEVLLGVLSRFAPQMNAFSVSLTIKSLLAIFIIFICSSTIYFSKVQFFLGEHKFFTNLFMSDIVYMGNKALYLILIFSLWPVGIATVIGLSIGLLQTVTQLQEQTLPFGIKLIGVSISLLLLSGWYGEVLLSFCHEIMFLIKSGMSDIVYMGNKALYLILIFSLWPVGIATVIGLSIGLLQTVTQLQEQTLPFGIKLIGVSISLLLLSGWYGEVLLSFCHEIMFLIKSGMSDIVYMGNKALYLILIFSLWPVGIATVIGLSIGLLQTVTQLQEQTLPFGIKLIGVSISLLLLSGWYGEVLLSFCHEIMFLIKSGMSDIVYMGNKALYLILIFSLWPVGIATVIGLSIGLLQTVTQLQEQTLPFGIKLIGVSISLLLLSGWYGEVLLSFCHEIMFLIKSG

Organism: Shigella flexneri (NCBI:txid623)

Nearest PDB structures (foldseek):
  6r6b-assembly1_H  TM=9.856E-01  e=8.048E-10  Shigella flexneri
  8axk-assembly1_G  TM=9.333E-01  e=2.076E-08  Shigella flexneri
  6pep-assembly1_9  TM=9.511E-01  e=1.331E-06  Salmonella enterica subsp. enterica serovar Typhimurium str. LT2
  6pep-assembly1_8  TM=9.495E-01  e=1.331E-06  Salmonella enterica subsp. enterica serovar Typhimurium str. LT2
  6s3s-assembly1_H  TM=9.363E-01  e=4.102E-02  Vibrio mimicus CAIM 602